Protein AF-0000000084976620 (afdb_homodimer)

Organism: Faecalibacterium duncaniae (strain DSM 17677 / JCM 31915 / A2-165) (NCBI:txid411483)

Nearest PDB structures (foldseek):
  2fge-assembly2_B  TM=4.814E-01  e=3.252E-69  Arabidopsis thaliana
  6xov-assembly1_A  TM=4.740E-01  e=4.891E-59  Homo sapiens
  3ami-assembly1_B  TM=8.037E-01  e=3.345E-18  Sphingomonas sp. A1
  4nnz-assembly2_A  TM=7.724E-01  e=8.125E-15  Pseudomonas aeruginosa PAO1
  6oft-assembly2_B  TM=6.789E-01  e=3.308E-14  Escherichia coli K-12

Foldseek 3Di:
DDQPPPPPDQPQKDWDGKDDFVLLQFIWTWIAGNFFRFIEIEAEHAFLFKKKKKKWFAFDPAQQLLVLLLQQLLQLAFDVGRHRHVVVVCVVPAQWLDFGWDFDLTMIMGMTTHSDPVSVVVVVVSVQRSLQGGCVLVDVVSSCAAQWDADPVRDIDHNLLVVVCVVCQDPVNVLVLVQQCLFAVPWSSNYNNSHDSVCNVVDDSVNSNVSSVQTSGSSRMYMYIHHHDDPSVVSVCCCPPPSVVGGYDDDHDATDDGDGNFPAEAEAERADQDFDQQFKKKKWKWWQDFLLPVLSLVLVVLLCCLQPVDCPRQLNVQLVVVVQHDHKDWDWDSLDRTTMIMIMGGRGGPVSRVCSLVSSLVSLVVQLVVNRDLVSSVVSLVVVVVCSSVVDDSDDPSRVLSSQLRSCCRNPNGSCSVSHCVVSSVVVNVCSPVCVSSVSSCVTSNTRTYMYMYGYDHDDDVPPPCPPCPPPDDDDDPDDDFVVNVDLFDAADDWDWDDALQAIEIEAEDPDKKKKKKWFWCQPPDLVLLQLLQVCQQLLLQFQFPVGGSVRLVVLCVVFWDDWGWHWDWAQFPDPPRFITIITMIMTIGDLVSLLVVQASVQRSQPGTQLADDSNLVSLLVRLVVLLVVLLVCCAAPVQVLQQLVQCLQWDVRSVSVCCRRHPVVSVVSVVCNVVSPSRVSSVSSNVSSCCGQAATHMYMYMHYHPVSVVVCSVNVNPGNSRYPHHDDRDGHDDDHDHFFAEEEAGPDQFKKKKWKFWDADALQCLLLFLCLQVPQCCVVQPVVQPFPGKTWDDDRTMIMIITHRGNAYPVSVVSVLCSLVVQLPDDADPVNLRNSLCVSSVVVNDDDDPVVVSVVVVSCVVSVPRSVNNSVSNVSNSPDDSVNSNVVSNVVNVRRVPIYMYMHHHPVNCVVVVVRGDYYYYD/DDQPPPPPDQPQKDWDGKDDFVLLQFIWTWIAGNFFRFIEIEAEDAFLFKKKKKKWFAFDPAQQLLVLLLQQLLQLAFDVGRHRHVVVVCVVPAQWLDFGWDFDLTMIMGMTTHSDPVSVVVVVVSVQRSLQGGCVLVDVVSSCAAQWDADPVRDIDHNLLVVVCVVCQDPVNVLVLVQQCLFAVPWSSNYNNSHDSVCNVVDDSVNSNVSSVQTSGSSRMYMYIHHHDDPSVVSCVCCVPPSVVGGYDPDHDATDDGDGNFPAEAEAERADQDFDQQFKKKKWKWWQDFLLPVLSLVLVVLLCCLQPVDCPRQLNVQLVVVVQHDHKDWDWDSLDRTTMIMIMGGRGGPVSRVCSLVSSLVSLVVCLVVNRDLVSSVVSLVVVVVCSSVVDDSDDPRRVLSSQLRSCCRNPNGSCSVSHCVVSSVVVNVCSPVCVSSVSSCVTSNTRTHMYMYGYDHDDDPPPDDPPCPPPDDDDDPDDDFVVNVDLFDAADDWDWDDALQAIEIEAEDPDKKKKKKWFWCQPPDLVLLQLLQVCQQLLLQFQFPVGGSVRLVVLCVVFWDDWGWHWDWDQFPDPPRFITITTMIMTIGDLVSLLVVLASVLRSQPGTQLADDSNLVSLLVRLVVLLVVLLVCCAAPVQVLQALVQCLQWDVRSVSVCCRRHPVVSVVSVVCNVVSPSRVSSVSSNVSSCCGQAATHMYMYMHYHPVSVVVCSVNVNPGSSRYPHHDDRDGHDDDHDHFFAEEEAGPDQFKKKKWKFWDADALQCLLLQLCLQVPQCCVVQPVVQPFPGKTWDDDRTMIMIITHRGNAYPVSVVSVLCSLVVQLPDDADPVNLRNSLCVSSVVVNDDDDPVVVSVVVVSCVVSVPRSVNNSVSNVSNSPDDSVNSNVVSNVVNVRRVPIYMYMHHHPVNCVVVVVSGPYYYYD

InterPro domains:
  IPR007863 Peptidase M16, C-terminal [PF05193] (203-381)
  IPR011249 Metalloenzyme, LuxS/M16 peptidase-like [SSF63411] (22-251)
  IPR011249 Metalloenzyme, LuxS/M16 peptidase-like [SSF63411] (264-456)
  IPR011249 Metalloenzyme, LuxS/M16 peptidase-like [SSF63411] (507-716)
  IPR011249 Metalloenzyme, LuxS/M16 peptidase-like [SSF63411] (732-899)
  IPR011765 Peptidase M16, N-terminal [PF00675] (61-141)
  IPR013578 Peptidase M16C associated [PF08367] (510-673)
  IPR013578 Peptidase M16C associated [SM01264] (419-673)
  IPR055130 Presequence protease, mitochondrial-type, C-terminal domain [PF22516] (767-894)

Secondary structure (DSSP, 8-state):
----------TTEEEEEEEEEGGGTEEEEEEEETTT--EEEEEE-S-SSEEEEEEEE---SSSS-HHHHHHHHTTS-BSSS--S-HHHHHHHH---SEE--EE-SSEEEEEEEES-HHHHHHHHHHHHHHHHSBGGGT-HHHHHHHT-EE-TTS-EE-HHHHHHHHHTTSHHHHHHHHHHHHH-TTSGGGS-TT--TTTGGG--HHHHHHHHHHHS-GGGEEEEEESSS-HHHHHHHHHHHTGGGS---S------PPPP-TT-EEEEEEE-SS--GGGEEEEEEEE---TT-HHHHHHHHHHHHHHHSSTTSHHHHHHHHTTSSSEEEEEEE-SSSS-EEEEEEEEE-TTTGGGHHHHHHHHHHHHHHH---HHHHHHHHHHHHHHHHH--SSS-HHHHHHHHHHHHHHHHS-TTGGG--HHHHHHHHHGGGTTHHHHHHHHHHTSPPEEEEEEEE-----TTS------------SS---GGGS-S-PPPPPPEEEEETTEEEEEE--SSSEEEEEEEE-TT--HHHHHHHHHHHHHGGG---SSS-HHHHHHHHHHH-S-EEEEEEEEE-SSTT--EEEEEEEEEEE-GGGHHHHHHHHHIIIII---SSHHHHHHHHHHHHHHHHHHHHHHHHSHHHHHHHHHHTTT-HHHHHHHHHHSHHHHHHHHHHHHH--HHHHHHHHHHHHHHHHHHS-EEEEEES-HHHHHHHHHHGGGSTT--SSPPPP--B--PPPPP--EEEE-SSS-BEEEEEEE----TTHHHHHHHIIIIIIIIIIIITT--SEEEEEE-SSEEEEEEESBS-SHHHHHHHHHHHHHHHS----HHHHHHHHHHHHHHHT----HHHHHHHHHHHHHHT--HHHHHHHHHHHHT--HHHHHHHHHHHHHHHHT-EEEEEE-HHHHHHTGGG-SEEEE-/----------TTEEEEEEEEEGGGTEEEEEEEETTT--EEEEEE-S-SSEEEEEEEE---SSSS-HHHHHHHHTTS-BSSS--S-HHHHHHHH---SEE--EE-SSEEEEEEEES-HHHHHHHHHHHHHHHHSBGGGT-HHHHHHHT-EE-TTS-EE-HHHHHHHHHTTSHHHHHHHHHHHHH-TTSGGGS-TT--TTTGGG--HHHHHHHHHHHS-GGGEEEEEESSS-HHHHHHHHHHHTGGGS---S------PPPP-TT-EEEEEEE-SS--GGGEEEEEEEE---TT-HHHHHHHHHHHHHHHSSTTSHHHHHHHHTTSSSEEEEEEE-SSSS-EEEEEEEEE-TTTGGGHHHHHHHHHHHHHHH---HHHHHHHHHHHHHHHHH--SSS-HHHHHHHHHHHHHHHHS-TTGGG--HHHHHHHHHGGGTTHHHHHHHHHHSSPPEEEEEEEE-----TTS------S-----SS---GGGS-S-PPPPPPEEEEETTEEEEEE--SSSEEEEEEEE-TT--HHHHHHHHHHHHHGGG---SSS-HHHHHHHHHHH-S-EEEEEEEEE-SSTT--EEEEEEEEEEE-GGGHHHHHHHHHIIIII---SSHHHHHHHHHHHHHHHHHHHHHHHH-HHHHHHHHHHTTT-HHHHHHHHHHSHHHHHHHHHHHHH--HHHHHHHHHHHHHHHHHHS-EEEEEES-HHHHHHHHHHGGGSTT--SSPPPP--B--PPPPP--EEEE-SSS-BEEEEEEE----TTHHHHHHHIIIIIIIIIIIITT--SEEEEEE-SSEEEEEEESBS-SHHHHHHHHHHHHHHHS----HHHHHHHHHHHHHHHT----HHHHHHHHHHHHHHT--HHHHHHHHHHHHT--HHHHHHHHHHHHHHHHT-EEEEEE-HHHHHHTGGG-SEEEE-

pLDDT: mean 88.88, std 11.01, range [23.0, 98.62]

Structure (mmCIF, N/CA/C/O backbone):
data_AF-0000000084976620-model_v1
#
loop_
_entity.id
_entity.type
_entity.pdbx_description
1 polymer 'Peptidase M16 inactive domain protein'
#
loop_
_atom_site.group_PDB
_atom_site.id
_atom_site.type_symbol
_atom_site.label_atom_id
_atom_site.label_alt_id
_atom_site.label_comp_id
_atom_site.label_asym_id
_atom_site.label_entity_id
_atom_site.label_seq_id
_atom_site.pdbx_PDB_ins_code
_atom_site.Cartn_x
_atom_site.Cartn_y
_atom_site.Cartn_z
_atom_site.occupancy
_atom_site.B_iso_or_equiv
_atom_site.auth_seq_id
_atom_site.auth_comp_id
_atom_site.auth_asym_id
_atom_site.auth_atom_id
_atom_site.pdbx_PDB_model_num
ATOM 1 N N . MET A 1 1 ? -10.656 10.008 44.938 1 23 1 MET A N 1
ATOM 2 C CA . MET A 1 1 ? -11.578 10.555 43.938 1 23 1 MET A CA 1
ATOM 3 C C . MET A 1 1 ? -12.781 9.633 43.75 1 23 1 MET A C 1
ATOM 5 O O . MET A 1 1 ? -12.617 8.469 43.375 1 23 1 MET A O 1
ATOM 9 N N . THR A 1 2 ? -13.758 9.922 44.5 1 27.75 2 THR A N 1
ATOM 10 C CA . THR A 1 2 ? -14.953 9.117 44.75 1 27.75 2 THR A CA 1
ATOM 11 C C . THR A 1 2 ? -15.742 8.922 43.469 1 27.75 2 THR A C 1
ATOM 13 O O . THR A 1 2 ? -16.109 9.891 42.812 1 27.75 2 THR A O 1
ATOM 16 N N . GLN A 1 3 ? -15.609 7.863 42.812 1 37.12 3 GLN A N 1
ATOM 17 C CA . GLN A 1 3 ? -16.406 7.355 41.719 1 37.12 3 GLN A CA 1
ATOM 18 C C . GLN A 1 3 ? -17.906 7.426 42.031 1 37.12 3 GLN A C 1
ATOM 20 O O . GLN A 1 3 ? -18.391 6.672 42.875 1 37.12 3 GLN A O 1
ATOM 25 N N . ARG A 1 4 ? -18.484 8.617 42.281 1 36.03 4 ARG A N 1
ATOM 26 C CA . ARG A 1 4 ? -19.922 8.555 42.5 1 36.03 4 ARG A CA 1
ATOM 27 C C . ARG A 1 4 ? -20.625 7.902 41.312 1 36.03 4 ARG A C 1
ATOM 29 O O . ARG A 1 4 ? -20.469 8.359 40.156 1 36.03 4 ARG A O 1
ATOM 36 N N . ARG A 1 5 ? -20.984 6.672 41.344 1 40.28 5 ARG A N 1
ATOM 37 C CA . ARG A 1 5 ? -21.828 5.883 40.438 1 40.28 5 ARG A CA 1
ATOM 38 C C . ARG A 1 5 ? -23.219 6.496 40.312 1 40.28 5 ARG A C 1
ATOM 40 O O . ARG A 1 5 ? -24.109 6.203 41.125 1 40.28 5 ARG A O 1
ATOM 47 N N . ASN A 1 6 ? -23.328 7.84 40.094 1 40.22 6 ASN A N 1
ATOM 48 C CA . ASN A 1 6 ? -24.703 8.281 39.875 1 40.22 6 ASN A CA 1
ATOM 49 C C . ASN A 1 6 ? -25.375 7.492 38.75 1 40.22 6 ASN A C 1
ATOM 51 O O . ASN A 1 6 ? -24.734 7.129 37.781 1 40.22 6 ASN A O 1
ATOM 55 N N . ASN A 1 7 ? -26.438 6.879 39 1 45.56 7 ASN A N 1
ATOM 56 C CA . ASN A 1 7 ? -27.391 5.992 38.344 1 45.56 7 ASN A CA 1
ATOM 57 C C . ASN A 1 7 ? -27.906 6.605 37.031 1 45.56 7 ASN A C 1
ATOM 59 O O . ASN A 1 7 ? -29.109 6.895 36.938 1 45.56 7 ASN A O 1
ATOM 63 N N . MET A 1 8 ? -27.281 7.559 36.531 1 58.41 8 MET A N 1
ATOM 64 C CA . MET A 1 8 ? -27.875 8.031 35.281 1 58.41 8 MET A CA 1
ATOM 65 C C . MET A 1 8 ? -27.844 6.934 34.219 1 58.41 8 MET A C 1
ATOM 67 O O . MET A 1 8 ? -26.781 6.383 33.906 1 58.41 8 MET A O 1
ATOM 71 N N . ASN A 1 9 ? -29 6.316 33.969 1 73.44 9 ASN A N 1
ATOM 72 C CA . ASN A 1 9 ? -29.203 5.23 33 1 73.44 9 ASN A CA 1
ATOM 73 C C . ASN A 1 9 ? -29.562 5.766 31.625 1 73.44 9 ASN A C 1
ATOM 75 O O . ASN A 1 9 ? -30.547 6.48 31.453 1 73.44 9 ASN A O 1
ATOM 79 N N . TYR A 1 10 ? -28.578 5.844 30.75 1 87.25 10 TYR A N 1
ATOM 80 C CA . TYR A 1 10 ? -28.844 6.117 29.344 1 87.25 10 TYR A CA 1
ATOM 81 C C . TYR A 1 10 ? -29.234 4.84 28.609 1 87.25 10 TYR A C 1
ATOM 83 O O . TYR A 1 10 ? -28.406 3.934 28.453 1 87.25 10 TYR A O 1
ATOM 91 N N . PRO A 1 11 ? -30.5 4.719 28.234 1 86.5 11 PRO A N 1
ATOM 92 C CA . PRO A 1 11 ? -30.906 3.498 27.531 1 86.5 11 PRO A CA 1
ATOM 93 C C . PRO A 1 11 ? -30.016 3.178 26.344 1 86.5 11 PRO A C 1
ATOM 95 O O . PRO A 1 11 ? -29.656 4.074 25.562 1 86.5 11 PRO A O 1
ATOM 98 N N . GLY A 1 12 ? -29.625 1.963 26.25 1 90.19 12 GLY A N 1
ATOM 99 C CA . GLY A 1 12 ? -28.812 1.505 25.141 1 90.19 12 GLY A CA 1
ATOM 100 C C . GLY A 1 12 ? -27.312 1.682 25.375 1 90.19 12 GLY A C 1
ATOM 101 O O . GLY A 1 12 ? -26.5 1.287 24.531 1 90.19 12 GLY A O 1
ATOM 102 N N . TYR A 1 13 ? -26.969 2.236 26.484 1 94.12 13 TYR A N 1
ATOM 103 C CA . TYR A 1 13 ? -25.562 2.502 26.781 1 94.12 13 TYR A CA 1
ATOM 104 C C . TYR A 1 13 ? -25.172 1.9 28.141 1 94.12 13 TYR A C 1
ATOM 106 O O . TYR A 1 13 ? -26 1.821 29.047 1 94.12 13 TYR A O 1
ATOM 114 N N . THR A 1 14 ? -23.922 1.462 28.234 1 94.06 14 THR A N 1
ATOM 115 C CA . THR A 1 14 ? -23.328 1.041 29.5 1 94.06 14 THR A CA 1
ATOM 116 C C . THR A 1 14 ? -22.375 2.111 30.031 1 94.06 14 THR A C 1
ATOM 118 O O . THR A 1 14 ? -21.484 2.58 29.312 1 94.06 14 THR A O 1
ATOM 121 N N . LEU A 1 15 ? -22.594 2.514 31.234 1 94 15 LEU A N 1
ATOM 122 C CA . LEU A 1 15 ? -21.734 3.498 31.875 1 94 15 LEU A CA 1
ATOM 123 C C . LEU A 1 15 ? -20.391 2.879 32.281 1 94 15 LEU A C 1
ATOM 125 O O . LEU A 1 15 ? -20.359 1.91 33.031 1 94 15 LEU A O 1
ATOM 129 N N . VAL A 1 16 ? -19.375 3.416 31.75 1 93.31 16 VAL A N 1
ATOM 130 C CA . VAL A 1 16 ? -18.031 2.945 32.062 1 93.31 16 VAL A CA 1
ATOM 131 C C . VAL A 1 16 ? -17.453 3.752 33.219 1 93.31 16 VAL A C 1
ATOM 133 O O . VAL A 1 16 ? -16.906 3.184 34.156 1 93.31 16 VAL A O 1
ATOM 136 N N . ARG A 1 17 ? -17.625 5.137 33.094 1 93 17 ARG A N 1
ATOM 137 C CA . ARG A 1 17 ? -17.047 6.02 34.094 1 93 17 ARG A CA 1
ATOM 138 C C . ARG A 1 17 ? -17.703 7.395 34.062 1 93 17 ARG A C 1
ATOM 140 O O . ARG A 1 17 ? -18 7.922 32.969 1 93 17 ARG A O 1
ATOM 147 N N . ARG A 1 18 ? -18 7.957 35.156 1 94.19 18 ARG A N 1
ATOM 148 C CA . ARG A 1 18 ? -18.453 9.336 35.312 1 94.19 18 ARG A CA 1
ATOM 149 C C . ARG A 1 18 ? -17.641 10.062 36.375 1 94.19 18 ARG A C 1
ATOM 151 O O . ARG A 1 18 ? -17.484 9.57 37.5 1 94.19 18 ARG A O 1
ATOM 158 N N . GLU A 1 19 ? -17.078 11.188 36.062 1 94.12 19 GLU A N 1
ATOM 159 C CA . GLU A 1 19 ? -16.188 11.875 37 1 94.12 19 GLU A CA 1
ATOM 160 C C . GLU A 1 19 ? -16.25 13.391 36.812 1 94.12 19 GLU A C 1
ATOM 162 O O . GLU A 1 19 ? -16.5 13.867 35.688 1 94.12 19 GLU A O 1
ATOM 167 N N . ASP A 1 20 ? -15.969 14.047 37.875 1 92.56 20 ASP A N 1
ATOM 168 C CA . ASP A 1 20 ? -15.797 15.5 37.812 1 92.56 20 ASP A CA 1
ATOM 169 C C . ASP A 1 20 ? -14.477 15.867 37.125 1 92.56 20 ASP A C 1
ATOM 171 O O . ASP A 1 20 ? -13.469 15.18 37.312 1 92.56 20 ASP A O 1
ATOM 175 N N . CYS A 1 21 ? -14.594 16.875 36.312 1 90.56 21 CYS A N 1
ATOM 176 C CA . CYS A 1 21 ? -13.398 17.391 35.656 1 90.56 21 CYS A CA 1
ATOM 177 C C . CYS A 1 21 ? -13.297 18.906 35.781 1 90.56 21 CYS A C 1
ATOM 179 O O . CYS A 1 21 ? -13.805 19.641 34.938 1 90.56 21 CYS A O 1
ATOM 181 N N . PRO A 1 22 ? -12.586 19.359 36.812 1 85.5 22 PRO A N 1
ATOM 182 C CA . PRO A 1 22 ? -12.461 20.797 37.031 1 85.5 22 PRO A CA 1
ATOM 183 C C . PRO A 1 22 ? -11.852 21.547 35.844 1 85.5 22 PRO A C 1
ATOM 185 O O . PRO A 1 22 ? -12.219 22.688 35.562 1 85.5 22 PRO A O 1
ATOM 188 N N . GLU A 1 23 ? -10.953 20.906 35.156 1 84.56 23 GLU A N 1
ATOM 189 C CA . GLU A 1 23 ? -10.305 21.516 34 1 84.56 23 GLU A CA 1
ATOM 190 C C . GLU A 1 23 ? -11.32 21.906 32.906 1 84.56 23 GLU A C 1
ATOM 192 O O . GLU A 1 23 ? -11.141 22.891 32.219 1 84.56 23 GLU A O 1
ATOM 197 N N . GLN A 1 24 ? -12.406 21.094 32.875 1 87.44 24 GLN A N 1
ATOM 198 C CA . GLN A 1 24 ? -13.453 21.328 31.875 1 87.44 24 GLN A CA 1
ATOM 199 C C . GLN A 1 24 ? -14.625 22.094 32.469 1 87.44 24 GLN A C 1
ATOM 201 O O . GLN A 1 24 ? -15.641 22.297 31.828 1 87.44 24 GLN A O 1
ATOM 206 N N . HIS A 1 25 ? -14.484 22.453 33.781 1 87.25 25 HIS A N 1
ATOM 207 C CA . HIS A 1 25 ? -15.555 23.109 34.5 1 87.25 25 HIS A CA 1
ATOM 208 C C . HIS A 1 25 ? -16.859 22.344 34.375 1 87.25 25 HIS A C 1
ATOM 210 O O . HIS A 1 25 ? -17.906 22.938 34.094 1 87.25 25 HIS A O 1
ATOM 216 N N . GLY A 1 26 ? -16.688 21.078 34.406 1 92.94 26 GLY A N 1
ATOM 217 C CA . GLY A 1 26 ? -17.875 20.25 34.219 1 92.94 26 GLY A CA 1
ATOM 218 C C . GLY A 1 26 ? -17.656 18.797 34.594 1 92.94 26 GLY A C 1
ATOM 219 O O . GLY A 1 26 ? -16.906 18.484 35.5 1 92.94 26 GLY A O 1
ATOM 220 N N . VAL A 1 27 ? -18.484 17.906 33.875 1 95.62 27 VAL A N 1
ATOM 221 C CA . VAL A 1 27 ? -18.484 16.484 34.188 1 95.62 27 VAL A CA 1
ATOM 222 C C . VAL A 1 27 ? -18.203 15.68 32.906 1 95.62 27 VAL A C 1
ATOM 224 O O . VAL A 1 27 ? -18.703 15.992 31.844 1 95.62 27 VAL A O 1
ATOM 227 N N . LEU A 1 28 ? -17.328 14.68 33.062 1 96.81 28 LEU A N 1
ATOM 228 C CA . LEU A 1 28 ? -17.047 13.734 31.984 1 96.81 28 LEU A CA 1
ATOM 229 C C . LEU A 1 28 ? -17.781 12.414 32.219 1 96.81 28 LEU A C 1
ATOM 231 O O . LEU A 1 28 ? -17.797 11.891 33.344 1 96.81 28 LEU A O 1
ATOM 235 N N . THR A 1 29 ? -18.469 11.898 31.234 1 97.06 29 THR A N 1
ATOM 236 C CA . THR A 1 29 ? -19.094 10.586 31.266 1 97.06 29 THR A CA 1
ATOM 237 C C . THR A 1 29 ? -18.641 9.734 30.078 1 97.06 29 THR A C 1
ATOM 239 O O . THR A 1 29 ? -18.734 10.156 28.922 1 97.06 29 THR A O 1
ATOM 242 N N . VAL A 1 30 ? -18.047 8.586 30.344 1 97.19 30 VAL A N 1
ATOM 243 C CA . VAL A 1 30 ? -17.641 7.641 29.297 1 97.19 30 VAL A CA 1
ATOM 244 C C . VAL A 1 30 ? -18.672 6.512 29.203 1 97.19 30 VAL A C 1
ATOM 246 O O . VAL A 1 30 ? -18.984 5.867 30.203 1 97.19 30 VAL A O 1
ATOM 249 N N . LEU A 1 31 ? -19.188 6.305 27.984 1 97 31 LEU A N 1
ATOM 250 C CA . LEU A 1 31 ? -20.203 5.289 27.734 1 97 31 LEU A CA 1
ATOM 251 C C . LEU A 1 31 ? -19.766 4.34 26.625 1 97 31 LEU A C 1
ATOM 253 O O . LEU A 1 31 ? -18.953 4.707 25.766 1 97 31 LEU A O 1
ATOM 257 N N . ASN A 1 32 ? -20.219 3.131 26.688 1 94.12 32 ASN A N 1
ATOM 258 C CA . ASN A 1 32 ? -20.156 2.191 25.578 1 94.12 32 ASN A CA 1
ATOM 259 C C . ASN A 1 32 ? -21.547 1.835 25.062 1 94.12 32 ASN A C 1
ATOM 261 O O . ASN A 1 32 ? -22.438 1.504 25.859 1 94.12 32 ASN A O 1
ATOM 265 N N . HIS A 1 33 ? -21.75 2.039 23.797 1 93.44 33 HIS A N 1
ATOM 266 C CA . HIS A 1 33 ? -23.031 1.645 23.234 1 93.44 33 HIS A CA 1
ATOM 267 C C . HIS A 1 33 ? -23.172 0.127 23.203 1 93.44 33 HIS A C 1
ATOM 269 O O . HIS A 1 33 ? -22.266 -0.579 22.766 1 93.44 33 HIS A O 1
ATOM 275 N N . ASP A 1 34 ? -24.203 -0.382 23.562 1 89 34 ASP A N 1
ATOM 276 C CA . ASP A 1 34 ? -24.375 -1.803 23.859 1 89 34 ASP A CA 1
ATOM 277 C C . ASP A 1 34 ? -24.344 -2.633 22.578 1 89 34 ASP A C 1
ATOM 279 O O . ASP A 1 34 ? -23.766 -3.725 22.547 1 89 34 ASP A O 1
ATOM 283 N N . VAL A 1 35 ? -24.922 -2.176 21.547 1 82.62 35 VAL A N 1
ATOM 284 C CA . VAL A 1 35 ? -25.078 -2.953 20.328 1 82.62 35 VAL A CA 1
ATOM 285 C C . VAL A 1 35 ? -23.844 -2.773 19.438 1 82.62 35 VAL A C 1
ATOM 287 O O . VAL A 1 35 ? -23.25 -3.754 18.984 1 82.62 35 VAL A O 1
ATOM 290 N N . SER A 1 36 ? -23.375 -1.615 19.203 1 87.25 36 SER A N 1
ATOM 291 C CA . SER A 1 36 ? -22.359 -1.312 18.219 1 87.25 36 SER A CA 1
ATOM 292 C C . SER A 1 36 ? -20.953 -1.394 18.812 1 87.25 36 SER A C 1
ATOM 294 O O . SER A 1 36 ? -19.969 -1.529 18.094 1 87.25 36 SER A O 1
ATOM 296 N N . GLY A 1 37 ? -20.875 -1.191 20.156 1 88.56 37 GLY A N 1
ATOM 297 C CA . GLY A 1 37 ? -19.578 -1.158 20.797 1 88.56 37 GLY A CA 1
ATOM 298 C C . GLY A 1 37 ? -18.891 0.193 20.703 1 88.56 37 GLY A C 1
ATOM 299 O O . GLY A 1 37 ? -17.781 0.373 21.203 1 88.56 37 GLY A O 1
ATOM 300 N N . ALA A 1 38 ? -19.531 1.202 20.188 1 93.69 38 ALA A N 1
ATOM 301 C CA . ALA A 1 38 ? -18.953 2.537 20.047 1 93.69 38 ALA A CA 1
ATOM 302 C C . ALA A 1 38 ? -18.703 3.164 21.422 1 93.69 38 ALA A C 1
ATOM 304 O O . ALA A 1 38 ? -19.516 3.018 22.328 1 93.69 38 ALA A O 1
ATOM 305 N N . THR A 1 39 ? -17.562 3.764 21.547 1 96.31 39 THR A N 1
ATOM 306 C CA . THR A 1 39 ? -17.25 4.535 22.75 1 96.31 39 THR A CA 1
ATOM 307 C C . THR A 1 39 ? -17.766 5.969 22.625 1 96.31 39 THR A C 1
ATOM 309 O O . THR A 1 39 ? -17.594 6.602 21.578 1 96.31 39 THR A O 1
ATOM 312 N N . VAL A 1 40 ? -18.453 6.469 23.656 1 97.88 40 VAL A N 1
ATOM 313 C CA . VAL A 1 40 ? -19 7.824 23.641 1 97.88 40 VAL A CA 1
ATOM 314 C C . VAL A 1 40 ? -18.516 8.586 24.875 1 97.88 40 VAL A C 1
ATOM 316 O O . VAL A 1 40 ? -18.625 8.094 26 1 97.88 40 VAL A O 1
ATOM 319 N N . LEU A 1 41 ? -17.922 9.742 24.641 1 98.5 41 LEU A N 1
ATOM 320 C CA . LEU A 1 41 ? -17.531 10.641 25.719 1 98.5 41 LEU A CA 1
ATOM 321 C C . LEU A 1 41 ? -18.453 11.852 25.781 1 98.5 41 LEU A C 1
ATOM 323 O O . LEU A 1 41 ? -18.641 12.547 24.781 1 98.5 41 LEU A O 1
ATOM 327 N N . LEU A 1 42 ? -19.031 12.07 26.922 1 98.19 42 LEU A N 1
ATOM 328 C CA . LEU A 1 42 ? -19.797 13.281 27.203 1 98.19 42 LEU A CA 1
ATOM 329 C C . LEU A 1 42 ? -18.984 14.266 28.031 1 98.19 42 LEU A C 1
ATOM 331 O O . LEU A 1 42 ? -18.484 13.914 29.094 1 98.19 42 LEU A O 1
ATOM 335 N N . VAL A 1 43 ? -18.797 15.43 27.5 1 97.88 43 VAL A N 1
ATOM 336 C CA . VAL A 1 43 ? -18.219 16.547 28.234 1 97.88 43 VAL A CA 1
ATOM 337 C C . VAL A 1 43 ? -19.281 17.594 28.547 1 97.88 43 VAL A C 1
ATOM 339 O O . VAL A 1 43 ? -19.516 18.5 27.75 1 97.88 43 VAL A O 1
ATOM 342 N N . GLU A 1 44 ? -19.844 17.5 29.703 1 96.62 44 GLU A N 1
ATOM 343 C CA . GLU A 1 44 ? -20.938 18.375 30.094 1 96.62 44 GLU A CA 1
ATOM 344 C C . GLU A 1 44 ? -20.422 19.609 30.828 1 96.62 44 GLU A C 1
ATOM 346 O O . GLU A 1 44 ? -19.781 19.5 31.875 1 96.62 44 GLU A O 1
ATOM 351 N N . ASN A 1 45 ? -20.625 20.797 30.297 1 95.31 45 ASN A N 1
ATOM 352 C CA . ASN A 1 45 ? -20.281 22.062 30.906 1 95.31 45 ASN A CA 1
ATOM 353 C C . ASN A 1 45 ? -21.203 23.188 30.422 1 95.31 45 ASN A C 1
ATOM 355 O O . ASN A 1 45 ? -22.266 22.922 29.844 1 95.31 45 ASN A O 1
ATOM 359 N N . GLU A 1 46 ? -20.891 24.469 30.641 1 91.88 46 GLU A N 1
ATOM 360 C CA . GLU A 1 46 ? -21.828 25.562 30.375 1 91.88 46 GLU A CA 1
ATOM 361 C C . GLU A 1 46 ? -21.484 26.266 29.062 1 91.88 46 GLU A C 1
ATOM 363 O O . GLU A 1 46 ? -22.047 27.312 28.766 1 91.88 46 GLU A O 1
ATOM 368 N N . ASP A 1 47 ? -20.609 25.672 28.297 1 91.69 47 ASP A N 1
ATOM 369 C CA . ASP A 1 47 ? -20.234 26.281 27.016 1 91.69 47 ASP A CA 1
ATOM 370 C C . ASP A 1 47 ? -21.375 26.188 26.016 1 91.69 47 ASP A C 1
ATOM 372 O O . ASP A 1 47 ? -21.891 25.109 25.734 1 91.69 47 ASP A O 1
ATOM 376 N N . THR A 1 48 ? -21.766 27.344 25.453 1 90.5 48 THR A N 1
ATOM 377 C CA . THR A 1 48 ? -22.891 27.375 24.531 1 90.5 48 THR A CA 1
ATOM 378 C C . THR A 1 48 ? -22.438 27.062 23.109 1 90.5 48 THR A C 1
ATOM 380 O O . THR A 1 48 ? -23.266 26.781 22.234 1 90.5 48 THR A O 1
ATOM 383 N N . ASN A 1 49 ? -21.125 27.219 22.859 1 93.12 49 ASN A N 1
ATOM 384 C CA . ASN A 1 49 ? -20.594 26.734 21.594 1 93.12 49 ASN A CA 1
ATOM 385 C C . ASN A 1 49 ? -20.422 25.219 21.609 1 93.12 49 ASN A C 1
ATOM 387 O O . ASN A 1 49 ? -19.312 24.703 21.719 1 93.12 49 ASN A O 1
ATOM 391 N N . LYS A 1 50 ? -21.516 24.516 21.406 1 96.06 50 LYS A N 1
ATOM 392 C CA . LYS A 1 50 ? -21.578 23.047 21.469 1 96.06 50 LYS A CA 1
ATOM 393 C C . LYS A 1 50 ? -20.734 22.406 20.391 1 96.06 50 LYS A C 1
ATOM 395 O O . LYS A 1 50 ? -20.531 23 19.328 1 96.06 50 LYS A O 1
ATOM 400 N N . ALA A 1 51 ? -20.25 21.25 20.703 1 97.44 51 ALA A N 1
ATOM 401 C CA . ALA A 1 51 ? -19.406 20.594 19.719 1 97.44 51 ALA A CA 1
ATOM 402 C C . ALA A 1 51 ? -19.672 19.094 19.656 1 97.44 51 ALA A C 1
ATOM 404 O O . ALA A 1 51 ? -20.188 18.516 20.625 1 97.44 51 ALA A O 1
ATOM 405 N N . PHE A 1 52 ? -19.453 18.531 18.5 1 97.81 52 PHE A N 1
ATOM 406 C CA . PHE A 1 52 ? -19.531 17.109 18.188 1 97.81 52 PHE A CA 1
ATOM 407 C C . PHE A 1 52 ? -18.25 16.641 17.484 1 97.81 52 PHE A C 1
ATOM 409 O O . PHE A 1 52 ? -17.625 17.406 16.766 1 97.81 52 PHE A O 1
ATOM 416 N N . GLY A 1 53 ? -17.859 15.414 17.781 1 98.25 53 GLY A N 1
ATOM 417 C CA . GLY A 1 53 ? -16.797 14.797 17 1 98.25 53 GLY A CA 1
ATOM 418 C C . GLY A 1 53 ? -16.891 13.281 16.938 1 98.25 53 GLY A C 1
ATOM 419 O O . GLY A 1 53 ? -17.266 12.641 17.922 1 98.25 53 GLY A O 1
ATOM 420 N N . ILE A 1 54 ? -16.609 12.711 15.812 1 98.19 54 ILE A N 1
ATOM 421 C CA . ILE A 1 54 ? -16.453 11.266 15.664 1 98.19 54 ILE A CA 1
ATOM 422 C C . ILE A 1 54 ? -15.094 10.953 15.039 1 98.19 54 ILE A C 1
ATOM 424 O O . ILE A 1 54 ? -14.734 11.516 14.008 1 98.19 54 ILE A O 1
ATOM 428 N N . GLY A 1 55 ? -14.32 10.156 15.734 1 97.94 55 GLY A N 1
ATOM 429 C CA . GLY A 1 55 ? -13.008 9.75 15.266 1 97.94 55 GLY A CA 1
ATOM 430 C C . GLY A 1 55 ? -12.898 8.266 15.008 1 97.94 55 GLY A C 1
ATOM 431 O O . GLY A 1 55 ? -13.461 7.457 15.758 1 97.94 55 GLY A O 1
ATOM 432 N N . PHE A 1 56 ? -12.211 7.879 13.906 1 97.12 56 PHE A N 1
ATOM 433 C CA . PHE A 1 56 ? -11.953 6.492 13.539 1 97.12 56 PHE A CA 1
ATOM 434 C C . PHE A 1 56 ? -10.461 6.18 13.602 1 97.12 56 PHE A C 1
ATOM 436 O O . PHE A 1 56 ? -9.633 7.023 13.25 1 97.12 56 PHE A O 1
ATOM 443 N N . GLY A 1 57 ? -10.164 5.004 14.109 1 95.31 57 GLY A N 1
ATOM 444 C CA . GLY A 1 57 ? -8.805 4.535 13.891 1 95.31 57 GLY A CA 1
ATOM 445 C C . GLY A 1 57 ? -8.508 4.203 12.445 1 95.31 57 GLY A C 1
ATOM 446 O O . GLY A 1 57 ? -9.133 3.311 11.867 1 95.31 57 GLY A O 1
ATOM 447 N N . THR A 1 58 ? -7.621 4.93 11.789 1 94.75 58 THR A N 1
ATOM 448 C CA . THR A 1 58 ? -7.254 4.766 10.391 1 94.75 58 THR A CA 1
ATOM 449 C C . THR A 1 58 ? -5.742 4.609 10.242 1 94.75 58 THR A C 1
ATOM 451 O O . THR A 1 58 ? -4.984 5.531 10.555 1 94.75 58 THR A O 1
ATOM 454 N N . PHE A 1 59 ? -5.277 3.461 9.719 1 89.62 59 PHE A N 1
ATOM 455 C CA . PHE A 1 59 ? -3.865 3.1 9.672 1 89.62 59 PHE A CA 1
ATOM 456 C C . PHE A 1 59 ? -3.426 2.826 8.242 1 89.62 59 PHE A C 1
ATOM 458 O O . PHE A 1 59 ? -3.646 1.733 7.715 1 89.62 59 PHE A O 1
ATOM 465 N N . PRO A 1 60 ? -2.695 3.822 7.66 1 86.62 60 PRO A N 1
ATOM 466 C CA . PRO A 1 60 ? -2.266 3.59 6.277 1 86.62 60 PRO A CA 1
ATOM 467 C C . PRO A 1 60 ? -1.339 2.383 6.145 1 86.62 60 PRO A C 1
ATOM 469 O O . PRO A 1 60 ? -0.497 2.146 7.016 1 86.62 60 PRO A O 1
ATOM 472 N N . SER A 1 61 ? -1.521 1.658 5.109 1 74.69 61 SER A N 1
ATOM 473 C CA . SER A 1 61 ? -0.649 0.534 4.785 1 74.69 61 SER A CA 1
ATOM 474 C C . SER A 1 61 ? 0.207 0.833 3.559 1 74.69 61 SER A C 1
ATOM 476 O O . SER A 1 61 ? 1.056 0.025 3.176 1 74.69 61 SER A O 1
ATOM 478 N N . ASP A 1 62 ? -0.047 1.98 2.955 1 73.56 62 ASP A N 1
ATOM 479 C CA . ASP A 1 62 ? 0.715 2.479 1.813 1 73.56 62 ASP A CA 1
ATOM 480 C C . ASP A 1 62 ? 0.61 3.998 1.702 1 73.56 62 ASP A C 1
ATOM 482 O O . ASP A 1 62 ? 0.11 4.66 2.615 1 73.56 62 ASP A O 1
ATOM 486 N N . ASP A 1 63 ? 1.131 4.562 0.641 1 81.62 63 ASP A N 1
ATOM 487 C CA . ASP A 1 63 ? 1.233 6.012 0.512 1 81.62 63 ASP A CA 1
ATOM 488 C C . ASP A 1 63 ? 0.101 6.566 -0.349 1 81.62 63 ASP A C 1
ATOM 490 O O . ASP A 1 63 ? 0.177 7.699 -0.827 1 81.62 63 ASP A O 1
ATOM 494 N N . THR A 1 64 ? -1.007 5.855 -0.527 1 82.81 64 THR A N 1
ATOM 495 C CA . THR A 1 64 ? -2.041 6.281 -1.463 1 82.81 64 THR A CA 1
ATOM 496 C C . THR A 1 64 ? -2.914 7.371 -0.848 1 82.81 64 THR A C 1
ATOM 498 O O . THR A 1 64 ? -3.666 8.047 -1.555 1 82.81 64 THR A O 1
ATOM 501 N N . GLY A 1 65 ? -2.857 7.441 0.482 1 92.94 65 GLY A N 1
ATOM 502 C CA . GLY A 1 65 ? -3.688 8.445 1.129 1 92.94 65 GLY A CA 1
ATOM 503 C C . GLY A 1 65 ? -5.156 8.078 1.16 1 92.94 65 GLY A C 1
ATOM 504 O O . GLY A 1 65 ? -6.023 8.953 1.142 1 92.94 65 GLY A O 1
ATOM 505 N N . VAL A 1 66 ? -5.434 6.816 1.212 1 91.38 66 VAL A N 1
ATOM 506 C CA . VAL A 1 66 ? -6.801 6.32 1.129 1 91.38 66 VAL A CA 1
ATOM 507 C C . VAL A 1 66 ? -7.652 6.973 2.217 1 91.38 66 VAL A C 1
ATOM 509 O O . VAL A 1 66 ? -8.812 7.312 1.982 1 91.38 66 VAL A O 1
ATOM 512 N N . PHE A 1 67 ? -7.148 7.207 3.367 1 95.62 67 PHE A N 1
ATOM 513 C CA . PHE A 1 67 ? -7.945 7.754 4.461 1 95.62 67 PHE A CA 1
ATOM 514 C C . PHE A 1 67 ? -8.203 9.242 4.258 1 95.62 67 PHE A C 1
ATOM 516 O O . PHE A 1 67 ? -9.258 9.75 4.641 1 95.62 67 PHE A O 1
ATOM 523 N N . HIS A 1 68 ? -7.211 9.914 3.674 1 96.19 68 HIS A N 1
ATOM 524 C CA . HIS A 1 68 ? -7.438 11.305 3.295 1 96.19 68 HIS A CA 1
ATOM 525 C C . HIS A 1 68 ? -8.508 11.414 2.215 1 96.19 68 HIS A C 1
ATOM 527 O O . HIS A 1 68 ? -9.375 12.289 2.281 1 96.19 68 HIS A O 1
ATOM 533 N N . ILE A 1 69 ? -8.438 10.555 1.285 1 95.25 69 ILE A N 1
ATOM 534 C CA . ILE A 1 69 ? -9.453 10.523 0.236 1 95.25 69 ILE A CA 1
ATOM 535 C C . ILE A 1 69 ? -10.812 10.188 0.843 1 95.25 69 ILE A C 1
ATOM 537 O O . ILE A 1 69 ? -11.828 10.789 0.476 1 95.25 69 ILE A O 1
ATOM 541 N N . LEU A 1 70 ? -10.836 9.242 1.742 1 95.81 70 LEU A N 1
ATOM 542 C CA . LEU A 1 70 ? -12.078 8.906 2.438 1 95.81 70 LEU A CA 1
ATOM 543 C C . LEU A 1 70 ? -12.609 10.102 3.211 1 95.81 70 LEU A C 1
ATOM 545 O O . LEU A 1 70 ? -13.82 10.352 3.227 1 95.81 70 LEU A O 1
ATOM 549 N N . GLU A 1 71 ? -11.719 10.828 3.879 1 95.88 71 GLU A N 1
ATOM 550 C CA . GLU A 1 71 ? -12.125 12.008 4.633 1 95.88 71 GLU A CA 1
ATOM 551 C C . GLU A 1 71 ? -12.914 12.977 3.756 1 95.88 71 GLU A C 1
ATOM 553 O O . GLU A 1 71 ? -13.93 13.523 4.188 1 95.88 71 GLU A O 1
ATOM 558 N N . HIS A 1 72 ? -12.453 13.141 2.576 1 91.44 72 HIS A N 1
ATOM 559 C CA . HIS A 1 72 ? -13.125 14.031 1.635 1 91.44 72 HIS A CA 1
ATOM 560 C C . HIS A 1 72 ? -14.398 13.391 1.092 1 91.44 72 HIS A C 1
ATOM 562 O O . HIS A 1 72 ? -15.453 14.023 1.074 1 91.44 72 HIS A O 1
ATOM 568 N N . SER A 1 73 ? -14.305 12.148 0.658 1 93.44 73 SER A N 1
ATOM 569 C CA . SER A 1 73 ? -15.328 11.523 -0.171 1 93.44 73 SER A CA 1
ATOM 570 C C . SER A 1 73 ? -16.578 11.188 0.648 1 93.44 73 SER A C 1
ATOM 572 O O . SER A 1 73 ? -17.688 11.234 0.136 1 93.44 73 SER A O 1
ATOM 574 N N . VAL A 1 74 ? -16.406 10.844 1.894 1 94.12 74 VAL A N 1
ATOM 575 C CA . VAL A 1 74 ? -17.594 10.484 2.68 1 94.12 74 VAL A CA 1
ATOM 576 C C . VAL A 1 74 ? -18.453 11.719 2.895 1 94.12 74 VAL A C 1
ATOM 578 O O . VAL A 1 74 ? -19.656 11.602 3.141 1 94.12 74 VAL A O 1
ATOM 581 N N . LEU A 1 75 ? -17.844 12.883 2.76 1 91.38 75 LEU A N 1
ATOM 582 C CA . LEU A 1 75 ? -18.578 14.125 2.969 1 91.38 75 LEU A CA 1
ATOM 583 C C . LEU A 1 75 ? -19.188 14.617 1.663 1 91.38 75 LEU A C 1
ATOM 585 O O . LEU A 1 75 ? -19.812 15.68 1.632 1 91.38 75 LEU A O 1
ATOM 589 N N . ALA A 1 76 ? -19 13.836 0.583 1 86.06 76 ALA A N 1
ATOM 590 C CA . ALA A 1 76 ? -19.516 14.219 -0.724 1 86.06 76 ALA A CA 1
ATOM 591 C C . ALA A 1 76 ? -20.875 13.578 -0.981 1 86.06 76 ALA A C 1
ATOM 593 O O . ALA A 1 76 ? -21.109 13.008 -2.049 1 86.06 76 ALA A O 1
ATOM 594 N N . GLY A 1 77 ? -21.734 13.539 0.038 1 85.44 77 GLY A N 1
ATOM 595 C CA . GLY A 1 77 ? -23.078 13.016 -0.082 1 85.44 77 GLY A CA 1
ATOM 596 C C . GLY A 1 77 ? -23.266 11.688 0.632 1 85.44 77 GLY A C 1
ATOM 597 O O . GLY A 1 77 ? -22.328 10.906 0.75 1 85.44 77 GLY A O 1
ATOM 598 N N . SER A 1 78 ? -24.453 11.43 1.077 1 86.88 78 SER A N 1
ATOM 599 C CA . SER A 1 78 ? -24.812 10.211 1.794 1 86.88 78 SER A CA 1
ATOM 600 C C . SER A 1 78 ? -26.203 9.734 1.422 1 86.88 78 SER A C 1
ATOM 602 O O . SER A 1 78 ? -26.906 10.391 0.648 1 86.88 78 SER A O 1
ATOM 604 N N . GLU A 1 79 ? -26.609 8.68 1.919 1 80.25 79 GLU A N 1
ATOM 605 C CA . GLU A 1 79 ? -27.906 8.078 1.603 1 80.25 79 GLU A CA 1
ATOM 606 C C . GLU A 1 79 ? -29.047 9.016 1.978 1 80.25 79 GLU A C 1
ATOM 608 O O . GLU A 1 79 ? -29.984 9.195 1.199 1 80.25 79 GLU A O 1
ATOM 613 N N . LYS A 1 80 ? -28.984 9.555 3.125 1 81.38 80 LYS A N 1
ATOM 614 C CA . LYS A 1 80 ? -30.047 10.453 3.604 1 81.38 80 LYS A CA 1
ATOM 615 C C . LYS A 1 80 ? -29.922 11.82 2.947 1 81.38 80 LYS A C 1
ATOM 617 O O . LYS A 1 80 ? -30.938 12.484 2.707 1 81.38 80 LYS A O 1
ATOM 622 N N . TYR A 1 81 ? -28.734 12.18 2.676 1 84.62 81 TYR A N 1
ATOM 623 C CA . TYR A 1 81 ? -28.453 13.477 2.064 1 84.62 81 TYR A CA 1
ATOM 624 C C . TYR A 1 81 ? -27.703 13.312 0.747 1 84.62 81 TYR A C 1
ATOM 626 O O . TYR A 1 81 ? -26.516 13.633 0.652 1 84.62 81 TYR A O 1
ATOM 634 N N . PRO A 1 82 ? -28.359 12.883 -0.269 1 80 82 PRO A N 1
ATOM 635 C CA . PRO A 1 82 ? -27.734 12.492 -1.538 1 80 82 PRO A CA 1
ATOM 636 C C . PRO A 1 82 ? -27.484 13.688 -2.457 1 80 82 PRO A C 1
ATOM 638 O O . PRO A 1 82 ? -27.906 13.68 -3.615 1 80 82 PRO A O 1
ATOM 641 N N . VAL A 1 83 ? -26.797 14.648 -1.883 1 75.31 83 VAL A N 1
ATOM 642 C CA . VAL A 1 83 ? -26.422 15.82 -2.662 1 75.31 83 VAL A CA 1
ATOM 643 C C . VAL A 1 83 ? -24.922 15.789 -2.938 1 75.31 83 VAL A C 1
ATOM 645 O O . VAL A 1 83 ? -24.172 15.078 -2.262 1 75.31 83 VAL A O 1
ATOM 648 N N . THR A 1 84 ? -24.516 16.438 -3.949 1 69.31 84 THR A N 1
ATOM 649 C CA . THR A 1 84 ? -23.141 16.359 -4.438 1 69.31 84 THR A CA 1
ATOM 650 C C . THR A 1 84 ? -22.172 16.906 -3.393 1 69.31 84 THR A C 1
ATOM 652 O O . THR A 1 84 ? -21.062 16.375 -3.23 1 69.31 84 THR A O 1
ATOM 655 N N . SER A 1 85 ? -22.594 18.016 -2.732 1 75.5 85 SER A N 1
ATOM 656 C CA . SER A 1 85 ? -21.656 18.625 -1.787 1 75.5 85 SER A CA 1
ATOM 657 C C . SER A 1 85 ? -22.391 19.109 -0.531 1 75.5 85 SER A C 1
ATOM 659 O O . SER A 1 85 ? -22.484 20.312 -0.277 1 75.5 85 SER A O 1
ATOM 661 N N . PRO A 1 86 ? -22.797 18.109 0.224 1 79.62 86 PRO A N 1
ATOM 662 C CA . PRO A 1 86 ? -23.484 18.516 1.446 1 79.62 86 PRO A CA 1
ATOM 663 C C . PRO A 1 86 ? -22.656 19.438 2.33 1 79.62 86 PRO A C 1
ATOM 665 O O . PRO A 1 86 ? -23.188 20.359 2.945 1 79.62 86 PRO A O 1
ATOM 668 N N . PHE A 1 87 ? -21.422 19.25 2.375 1 78 87 PHE A N 1
ATOM 669 C CA . PHE A 1 87 ? -20.531 20.062 3.199 1 78 87 PHE A CA 1
ATOM 670 C C . PHE A 1 87 ? -20.531 21.5 2.719 1 78 87 PHE A C 1
ATOM 672 O O . PHE A 1 87 ? -20.516 22.438 3.531 1 78 87 PHE A O 1
ATOM 679 N N . LEU A 1 88 ? -20.547 21.609 1.466 1 74.19 88 LEU A N 1
ATOM 680 C CA . LEU A 1 88 ? -20.609 22.953 0.892 1 74.19 88 LEU A CA 1
ATOM 681 C C . LEU A 1 88 ? -21.922 23.641 1.247 1 74.19 88 LEU A C 1
ATOM 683 O O . LEU A 1 88 ? -21.938 24.828 1.548 1 74.19 88 LEU A O 1
ATOM 687 N N . GLN A 1 89 ? -22.922 22.859 1.194 1 78.62 89 GLN A N 1
ATOM 688 C CA . GLN A 1 89 ? -24.219 23.422 1.53 1 78.62 89 GLN A CA 1
ATOM 689 C C . GLN A 1 89 ? -24.281 23.844 2.996 1 78.62 89 GLN A C 1
ATOM 691 O O . GLN A 1 89 ? -24.922 24.828 3.338 1 78.62 89 GLN A O 1
ATOM 696 N N . LEU A 1 90 ? -23.625 23.062 3.803 1 82.62 90 LEU A N 1
ATOM 697 C CA . LEU A 1 90 ? -23.562 23.422 5.219 1 82.62 90 LEU A CA 1
ATOM 698 C C . LEU A 1 90 ? -22.75 24.688 5.43 1 82.62 90 LEU A C 1
ATOM 700 O O . LEU A 1 90 ? -23.094 25.516 6.277 1 82.62 90 LEU A O 1
ATOM 704 N N . LEU A 1 91 ? -21.719 24.812 4.738 1 75.62 91 LEU A N 1
ATOM 705 C CA . LEU A 1 91 ? -20.891 26 4.852 1 75.62 91 LEU A CA 1
ATOM 706 C C . LEU A 1 91 ? -21.688 27.25 4.469 1 75.62 91 LEU A C 1
ATOM 708 O O . LEU A 1 91 ? -21.453 28.328 5.023 1 75.62 91 LEU A O 1
ATOM 712 N N . LYS A 1 92 ? -22.688 27 3.605 1 76.56 92 LYS A N 1
ATOM 713 C CA . LYS A 1 92 ? -23.516 28.094 3.129 1 76.56 92 LYS A CA 1
ATOM 714 C C . LYS A 1 92 ? -24.562 28.484 4.172 1 76.56 92 LYS A C 1
ATOM 716 O O . LYS A 1 92 ? -24.859 29.656 4.367 1 76.56 92 LYS A O 1
ATOM 721 N N . SER A 1 93 ? -25.047 27.469 4.863 1 78.75 93 SER A N 1
ATOM 722 C CA . SER A 1 93 ? -26.297 27.703 5.57 1 78.75 93 SER A CA 1
ATOM 723 C C . SER A 1 93 ? -26.141 27.453 7.066 1 78.75 93 SER A C 1
ATOM 725 O O . SER A 1 93 ? -27.062 27.75 7.844 1 78.75 93 SER A O 1
ATOM 727 N N . SER A 1 94 ? -25.016 26.984 7.52 1 82.12 94 SER A N 1
ATOM 728 C CA . SER A 1 94 ? -24.844 26.594 8.914 1 82.12 94 SER A CA 1
ATOM 729 C C . SER A 1 94 ? -24.328 27.75 9.75 1 82.12 94 SER A C 1
ATOM 731 O O . SER A 1 94 ? -23.719 28.688 9.219 1 82.12 94 SER A O 1
ATOM 733 N N . MET A 1 95 ? -24.641 27.703 10.992 1 84.69 95 MET A N 1
ATOM 734 C CA . MET A 1 95 ? -24.125 28.656 11.969 1 84.69 95 MET A CA 1
ATOM 735 C C . MET A 1 95 ? -22.906 28.109 12.695 1 84.69 95 MET A C 1
ATOM 737 O O . MET A 1 95 ? -22.531 28.594 13.758 1 84.69 95 MET A O 1
ATOM 741 N N . ALA A 1 96 ? -22.359 27.141 12.062 1 88.38 96 ALA A N 1
ATOM 742 C CA . ALA A 1 96 ? -21.25 26.453 12.703 1 88.38 96 ALA A CA 1
ATOM 743 C C . ALA A 1 96 ? -20.047 27.391 12.875 1 88.38 96 ALA A C 1
ATOM 745 O O . ALA A 1 96 ? -19.75 28.203 11.992 1 88.38 96 ALA A O 1
ATOM 746 N N . SER A 1 97 ? -19.547 27.422 14.117 1 89.31 97 SER A N 1
ATOM 747 C CA . SER A 1 97 ? -18.297 28.125 14.367 1 89.31 97 SER A CA 1
ATOM 748 C C . SER A 1 97 ? -17.094 27.344 13.852 1 89.31 97 SER A C 1
ATOM 750 O O . SER A 1 97 ? -16 27.891 13.695 1 89.31 97 SER A O 1
ATOM 752 N N . PHE A 1 98 ? -17.297 26.062 13.656 1 91.38 98 PHE A N 1
ATOM 753 C CA . PHE A 1 98 ? -16.266 25.188 13.102 1 91.38 98 PHE A CA 1
ATOM 754 C C . PHE A 1 98 ? -16.891 23.984 12.398 1 91.38 98 PHE A C 1
ATOM 756 O O . PHE A 1 98 ? -17.812 23.359 12.93 1 91.38 98 PHE A O 1
ATOM 763 N N . LEU A 1 99 ? -16.5 23.75 11.297 1 89.75 99 LEU A N 1
ATOM 764 C CA . LEU A 1 99 ? -16.922 22.609 10.484 1 89.75 99 LEU A CA 1
ATOM 765 C C . LEU A 1 99 ? -15.766 22.078 9.648 1 89.75 99 LEU A C 1
ATOM 767 O O . LEU A 1 99 ? -15.273 22.766 8.75 1 89.75 99 LEU A O 1
ATOM 771 N N . ASN A 1 100 ? -15.336 20.828 9.961 1 91 100 ASN A N 1
ATOM 772 C CA . ASN A 1 100 ? -14.18 20.312 9.227 1 91 100 ASN A CA 1
ATOM 773 C C . ASN A 1 100 ? -14.023 18.812 9.414 1 91 100 ASN A C 1
ATOM 775 O O . ASN A 1 100 ? -14.898 18.156 9.969 1 91 100 ASN A O 1
ATOM 779 N N . ALA A 1 101 ? -13.133 18.25 8.805 1 94.5 101 ALA A N 1
ATOM 780 C CA . ALA A 1 101 ? -12.609 16.891 8.953 1 94.5 101 ALA A CA 1
ATOM 781 C C . ALA A 1 101 ? -11.086 16.875 8.859 1 94.5 101 ALA A C 1
ATOM 783 O O . ALA A 1 101 ? -10.492 17.688 8.156 1 94.5 101 ALA A O 1
ATOM 784 N N . MET A 1 102 ? -10.477 15.953 9.602 1 95.25 102 MET A N 1
ATOM 785 C CA . MET A 1 102 ? -9.016 15.938 9.633 1 95.25 102 MET A CA 1
ATOM 786 C C . MET A 1 102 ? -8.484 14.508 9.594 1 95.25 102 MET A C 1
ATOM 788 O O . MET A 1 102 ? -8.961 13.648 10.336 1 95.25 102 MET A O 1
ATOM 792 N N . THR A 1 103 ? -7.516 14.336 8.734 1 95.38 103 THR A N 1
ATOM 793 C CA . THR A 1 103 ? -6.812 13.062 8.664 1 95.38 103 THR A CA 1
ATOM 794 C C . THR A 1 103 ? -5.449 13.164 9.336 1 95.38 103 THR A C 1
ATOM 796 O O . THR A 1 103 ? -4.602 13.961 8.93 1 95.38 103 THR A O 1
ATOM 799 N N . PHE A 1 104 ? -5.305 12.414 10.375 1 95.75 104 PHE A N 1
ATOM 800 C CA . PHE A 1 104 ? -4.035 12.281 11.078 1 95.75 104 PHE A CA 1
ATOM 801 C C . PHE A 1 104 ? -3.305 11.016 10.641 1 95.75 104 PHE A C 1
ATOM 803 O O . PHE A 1 104 ? -3.826 10.242 9.836 1 95.75 104 PHE A O 1
ATOM 810 N N . PRO A 1 105 ? -2.123 10.789 11.117 1 94.56 105 PRO A N 1
ATOM 811 C CA . PRO A 1 105 ? -1.387 9.578 10.727 1 94.56 105 PRO A CA 1
ATOM 812 C C . PRO A 1 105 ? -2.074 8.297 11.188 1 94.56 105 PRO A C 1
ATOM 814 O O . PRO A 1 105 ? -1.864 7.234 10.594 1 94.56 105 PRO A O 1
ATOM 817 N N . ASP A 1 106 ? -2.91 8.344 12.227 1 95.88 106 ASP A N 1
ATOM 818 C CA . ASP A 1 106 ? -3.443 7.094 12.758 1 95.88 106 ASP A CA 1
ATOM 819 C C . ASP A 1 106 ? -4.934 7.219 13.07 1 95.88 106 ASP A C 1
ATOM 821 O O . ASP A 1 106 ? -5.512 6.348 13.719 1 95.88 106 ASP A O 1
ATOM 825 N N . LYS A 1 107 ? -5.555 8.352 12.656 1 97.31 107 LYS A N 1
ATOM 826 C CA . LYS A 1 107 ? -6.984 8.547 12.883 1 97.31 107 LYS A CA 1
ATOM 827 C C . LYS A 1 107 ? -7.562 9.555 11.906 1 97.31 107 LYS A C 1
ATOM 829 O O . LYS A 1 107 ? -6.828 10.359 11.32 1 97.31 107 LYS A O 1
ATOM 834 N N . THR A 1 108 ? -8.789 9.539 11.648 1 97.5 108 THR A N 1
ATOM 835 C CA . THR A 1 108 ? -9.57 10.539 10.938 1 97.5 108 THR A CA 1
ATOM 836 C C . THR A 1 108 ? -10.727 11.039 11.805 1 97.5 108 THR A C 1
ATOM 838 O O . THR A 1 108 ? -11.484 10.234 12.359 1 97.5 108 THR A O 1
ATOM 841 N N . VAL A 1 109 ? -10.805 12.336 11.992 1 98 109 VAL A N 1
ATOM 842 C CA . VAL A 1 109 ? -11.797 12.914 12.906 1 98 109 VAL A CA 1
ATOM 843 C C . VAL A 1 109 ? -12.711 13.867 12.141 1 98 109 VAL A C 1
ATOM 845 O O . VAL A 1 109 ? -12.242 14.625 11.281 1 98 109 VAL A O 1
ATOM 848 N N . TYR A 1 110 ? -13.961 13.766 12.391 1 97.69 110 TYR A N 1
ATOM 849 C CA . TYR A 1 110 ? -14.992 14.625 11.812 1 97.69 110 TYR A CA 1
ATOM 850 C C . TYR A 1 110 ? -15.664 15.461 12.891 1 97.69 110 TYR A C 1
ATOM 852 O O . TYR A 1 110 ? -16.688 15.055 13.461 1 97.69 110 TYR A O 1
ATOM 860 N N . PRO A 1 111 ? -15.141 16.672 13.164 1 97.19 111 PRO A N 1
ATOM 861 C CA . PRO A 1 111 ? -15.672 17.516 14.242 1 97.19 111 PRO A CA 1
ATOM 862 C C . PRO A 1 111 ? -16.422 18.734 13.719 1 97.19 111 PRO A C 1
ATOM 864 O O . PRO A 1 111 ? -16.156 19.203 12.602 1 97.19 111 PRO A O 1
ATOM 867 N N . PHE A 1 112 ? -17.375 19.234 14.547 1 96.12 112 PHE A N 1
ATOM 868 C CA . PHE A 1 112 ? -17.969 20.531 14.32 1 96.12 112 PHE A CA 1
ATOM 869 C C . PHE A 1 112 ? -18.344 21.203 15.641 1 96.12 112 PHE A C 1
ATOM 871 O O . PHE A 1 112 ? -18.328 20.562 16.688 1 96.12 112 PHE A O 1
ATOM 878 N N . ALA A 1 113 ? -18.516 22.484 15.641 1 95.56 113 ALA A N 1
ATOM 879 C CA . ALA A 1 113 ? -19.031 23.266 16.766 1 95.56 113 ALA A CA 1
ATOM 880 C C . ALA A 1 113 ? -20.047 24.297 16.297 1 95.56 113 ALA A C 1
ATOM 882 O O . ALA A 1 113 ? -19.922 24.844 15.203 1 95.56 113 ALA A O 1
ATOM 883 N N . THR A 1 114 ? -21.047 24.484 17 1 92.62 114 THR A N 1
ATOM 884 C CA . THR A 1 114 ? -22.078 25.469 16.703 1 92.62 114 THR A CA 1
ATOM 885 C C . THR A 1 114 ? -22.766 25.938 17.984 1 92.62 114 THR A C 1
ATOM 887 O O . THR A 1 114 ? -22.953 25.156 18.922 1 92.62 114 THR A O 1
ATOM 890 N N . PRO A 1 115 ? -23.078 27.188 18.094 1 89.38 115 PRO A N 1
ATOM 891 C CA . PRO A 1 115 ? -23.797 27.672 19.266 1 89.38 115 PRO A CA 1
ATOM 892 C C . PRO A 1 115 ? -25.312 27.453 19.188 1 89.38 115 PRO A C 1
ATOM 894 O O . PRO A 1 115 ? -26.031 27.766 20.125 1 89.38 115 PRO A O 1
ATOM 897 N N . ASN A 1 116 ? -25.797 26.969 18.062 1 87.31 116 ASN A N 1
ATOM 898 C CA . ASN A 1 116 ? -27.234 26.828 17.828 1 87.31 116 ASN A CA 1
ATOM 899 C C . ASN A 1 116 ? -27.688 25.375 17.969 1 87.31 116 ASN A C 1
ATOM 901 O O . ASN A 1 116 ? -27.094 24.469 17.375 1 87.31 116 ASN A O 1
ATOM 905 N N . GLU A 1 117 ? -28.734 25.203 18.672 1 88.06 117 GLU A N 1
ATOM 906 C CA . GLU A 1 117 ? -29.234 23.859 18.969 1 88.06 117 GLU A CA 1
ATOM 907 C C . GLU A 1 117 ? -29.781 23.172 17.734 1 88.06 117 GLU A C 1
ATOM 909 O O . GLU A 1 117 ? -29.547 21.984 17.531 1 88.06 117 GLU A O 1
ATOM 914 N N . THR A 1 118 ? -30.547 23.875 16.953 1 86.19 118 THR A N 1
ATOM 915 C CA . THR A 1 118 ? -31.109 23.312 15.727 1 86.19 118 THR A CA 1
ATOM 916 C C . THR A 1 118 ? -30 22.938 14.75 1 86.19 118 THR A C 1
ATOM 918 O O . THR A 1 118 ? -30.031 21.875 14.133 1 86.19 118 THR A O 1
ATOM 921 N N . ASP A 1 119 ? -29.078 23.875 14.641 1 89.75 119 ASP A N 1
ATOM 922 C CA . ASP A 1 119 ? -27.922 23.609 13.773 1 89.75 119 ASP A CA 1
ATOM 923 C C . ASP A 1 119 ? -27.156 22.375 14.242 1 89.75 119 ASP A C 1
ATOM 925 O O . ASP A 1 119 ? -26.672 21.594 13.422 1 89.75 119 ASP A O 1
ATOM 929 N N . PHE A 1 120 ? -27.031 22.219 15.57 1 93.94 120 PHE A N 1
ATOM 930 C CA . PHE A 1 120 ? -26.312 21.078 16.125 1 93.94 120 PHE A CA 1
ATOM 931 C C . PHE A 1 120 ? -26.953 19.766 15.672 1 93.94 120 PHE A C 1
ATOM 933 O O . PHE A 1 120 ? -26.25 18.844 15.258 1 93.94 120 PHE A O 1
ATOM 940 N N . ARG A 1 121 ? -28.203 19.672 15.766 1 90.5 121 ARG A N 1
ATOM 941 C CA . ARG A 1 121 ? -28.922 18.469 15.375 1 90.5 121 ARG A CA 1
ATOM 942 C C . ARG A 1 121 ? -28.75 18.188 13.891 1 90.5 121 ARG A C 1
ATOM 944 O O . ARG A 1 121 ? -28.531 17.031 13.5 1 90.5 121 ARG A O 1
ATOM 951 N N . ASN A 1 122 ? -28.859 19.203 13.086 1 89.69 122 ASN A N 1
ATOM 952 C CA . ASN A 1 122 ? -28.672 19.062 11.648 1 89.69 122 ASN A CA 1
ATOM 953 C C . ASN A 1 122 ? -27.266 18.562 11.305 1 89.69 122 ASN A C 1
ATOM 955 O O . ASN A 1 122 ? -27.109 17.625 10.531 1 89.69 122 ASN A O 1
ATOM 959 N N . LEU A 1 123 ? -26.312 19.25 11.891 1 93.5 123 LEU A N 1
ATOM 960 C CA . LEU A 1 123 ? -24.922 18.922 11.594 1 93.5 123 LEU A CA 1
ATOM 961 C C . LEU A 1 123 ? -24.594 17.5 12.039 1 93.5 123 LEU A C 1
ATOM 963 O O . LEU A 1 123 ? -23.906 16.766 11.312 1 93.5 123 LEU A O 1
ATOM 967 N N . MET A 1 124 ? -25.016 17.141 13.227 1 95.38 124 MET A N 1
ATOM 968 C CA . MET A 1 124 ? -24.75 15.805 13.734 1 95.38 124 MET A CA 1
ATOM 969 C C . MET A 1 124 ? -25.328 14.734 12.812 1 95.38 124 MET A C 1
ATOM 971 O O . MET A 1 124 ? -24.656 13.742 12.523 1 95.38 124 MET A O 1
ATOM 975 N N . ASP A 1 125 ? -26.5 14.961 12.344 1 92.69 125 ASP A N 1
ATOM 976 C CA . ASP A 1 125 ? -27.156 14.016 11.453 1 92.69 125 ASP A CA 1
ATOM 977 C C . ASP A 1 125 ? -26.422 13.898 10.125 1 92.69 125 ASP A C 1
ATOM 979 O O . ASP A 1 125 ? -26.219 12.797 9.609 1 92.69 125 ASP A O 1
ATOM 983 N N . VAL A 1 126 ? -26.031 15.008 9.594 1 91.81 126 VAL A N 1
ATOM 984 C CA . VAL A 1 126 ? -25.328 15.016 8.32 1 91.81 126 VAL A CA 1
ATOM 985 C C . VAL A 1 126 ? -23.984 14.297 8.461 1 91.81 126 VAL A C 1
ATOM 987 O O . VAL A 1 126 ? -23.625 13.477 7.617 1 91.81 126 VAL A O 1
ATOM 990 N N . TYR A 1 127 ? -23.203 14.617 9.516 1 95.19 127 TYR A N 1
ATOM 991 C CA . TYR A 1 127 ? -21.891 14 9.727 1 95.19 127 TYR A CA 1
ATOM 992 C C . TYR A 1 127 ? -22.031 12.492 9.914 1 95.19 127 TYR A C 1
ATOM 994 O O . TYR A 1 127 ? -21.281 11.711 9.32 1 95.19 127 TYR A O 1
ATOM 1002 N N . LEU A 1 128 ? -23 12.102 10.742 1 94.75 128 LEU A N 1
ATOM 1003 C CA . LEU A 1 128 ? -23.172 10.688 11.031 1 94.75 128 LEU A CA 1
ATOM 1004 C C . LEU A 1 128 ? -23.594 9.922 9.781 1 94.75 128 LEU A C 1
ATOM 1006 O O . LEU A 1 128 ? -23.062 8.844 9.508 1 94.75 128 LEU A O 1
ATOM 1010 N N . ASN A 1 129 ? -24.531 10.484 9.055 1 91.31 129 ASN A N 1
ATOM 1011 C CA . ASN A 1 129 ? -24.969 9.812 7.832 1 91.31 129 ASN A CA 1
ATOM 1012 C C . ASN A 1 129 ? -23.844 9.781 6.789 1 91.31 129 ASN A C 1
ATOM 1014 O O . ASN A 1 129 ? -23.75 8.836 6.012 1 91.31 129 ASN A O 1
ATOM 1018 N N . ALA A 1 130 ? -23.016 10.773 6.77 1 93.5 130 ALA A N 1
ATOM 1019 C CA . ALA A 1 130 ? -21.906 10.867 5.832 1 93.5 130 ALA A CA 1
ATOM 1020 C C . ALA A 1 130 ? -20.875 9.773 6.098 1 93.5 130 ALA A C 1
ATOM 1022 O O . ALA A 1 130 ? -20.375 9.133 5.164 1 93.5 130 ALA A O 1
ATOM 1023 N N . VAL A 1 131 ? -20.5 9.508 7.348 1 95.88 131 VAL A N 1
ATOM 1024 C CA . VAL A 1 131 ? -19.406 8.594 7.656 1 95.88 131 VAL A CA 1
ATOM 1025 C C . VAL A 1 131 ? -19.922 7.156 7.656 1 95.88 131 VAL A C 1
ATOM 1027 O O . VAL A 1 131 ? -19.156 6.215 7.426 1 95.88 131 VAL A O 1
ATOM 1030 N N . PHE A 1 132 ? -21.219 6.898 7.938 1 92.62 132 PHE A N 1
ATOM 1031 C CA . PHE A 1 132 ? -21.719 5.531 8.07 1 92.62 132 PHE A CA 1
ATOM 1032 C C . PHE A 1 132 ? -22.453 5.098 6.805 1 92.62 132 PHE A C 1
ATOM 1034 O O . PHE A 1 132 ? -22.562 3.9 6.523 1 92.62 132 PHE A O 1
ATOM 1041 N N . CYS A 1 133 ? -22.984 6.078 6 1 89.06 133 CYS A N 1
ATOM 1042 C CA . CYS A 1 133 ? -23.75 5.742 4.812 1 89.06 133 CYS A CA 1
ATOM 1043 C C . CYS A 1 133 ? -23.359 6.629 3.637 1 89.06 133 CYS A C 1
ATOM 1045 O O . CYS A 1 133 ? -24.219 7.25 3.004 1 89.06 133 CYS A O 1
ATOM 1047 N N . PRO A 1 134 ? -22.062 6.625 3.277 1 90.25 134 PRO A N 1
ATOM 1048 C CA . PRO A 1 134 ? -21.625 7.535 2.217 1 90.25 134 PRO A CA 1
ATOM 1049 C C . PRO A 1 134 ? -22.031 7.055 0.824 1 90.25 134 PRO A C 1
ATOM 1051 O O . PRO A 1 134 ? -22.016 5.852 0.553 1 90.25 134 PRO A O 1
ATOM 1054 N N . LEU A 1 135 ? -22.344 7.977 -0.017 1 81.75 135 LEU A N 1
ATOM 1055 C CA . LEU A 1 135 ? -22.656 7.656 -1.408 1 81.75 135 LEU A CA 1
ATOM 1056 C C . LEU A 1 135 ? -21.406 7.195 -2.145 1 81.75 135 LEU A C 1
ATOM 1058 O O . LEU A 1 135 ? -21.484 6.504 -3.162 1 81.75 135 LEU A O 1
ATOM 1062 N N . ALA A 1 136 ? -20.281 7.559 -1.623 1 87.44 136 ALA A N 1
ATOM 1063 C CA . ALA A 1 136 ? -19 7.234 -2.242 1 87.44 136 ALA A CA 1
ATOM 1064 C C . ALA A 1 136 ? -18.828 5.727 -2.365 1 87.44 136 ALA A C 1
ATOM 1066 O O . ALA A 1 136 ? -18.062 5.254 -3.211 1 87.44 136 ALA A O 1
ATOM 1067 N N . MET A 1 137 ? -19.469 4.98 -1.602 1 81.25 137 MET A N 1
ATOM 1068 C CA . MET A 1 137 ? -19.328 3.529 -1.611 1 81.25 137 MET A CA 1
ATOM 1069 C C . MET A 1 137 ? -20.125 2.91 -2.752 1 81.25 137 MET A C 1
ATOM 1071 O O . MET A 1 137 ? -19.891 1.76 -3.129 1 81.25 137 MET A O 1
ATOM 1075 N N . VAL A 1 138 ? -21.031 3.639 -3.295 1 74.19 138 VAL A N 1
ATOM 1076 C CA . VAL A 1 138 ? -21.875 3.082 -4.344 1 74.19 138 VAL A CA 1
ATOM 1077 C C . VAL A 1 138 ? -21.734 3.908 -5.617 1 74.19 138 VAL A C 1
ATOM 1079 O O . VAL A 1 138 ? -22.281 3.547 -6.668 1 74.19 138 VAL A O 1
ATOM 1082 N N . ASP A 1 139 ? -21.016 5.043 -5.535 1 78.19 139 ASP A N 1
ATOM 1083 C CA . ASP A 1 139 ? -20.797 5.949 -6.66 1 78.19 139 ASP A CA 1
ATOM 1084 C C . ASP A 1 139 ? -19.297 6.195 -6.879 1 78.19 139 ASP A C 1
ATOM 1086 O O . ASP A 1 139 ? -18.703 7.027 -6.199 1 78.19 139 ASP A O 1
ATOM 1090 N N . LYS A 1 140 ? -18.703 5.617 -7.836 1 81.44 140 LYS A N 1
ATOM 1091 C CA . LYS A 1 140 ? -17.281 5.691 -8.133 1 81.44 140 LYS A CA 1
ATOM 1092 C C . LYS A 1 140 ? -16.875 7.109 -8.531 1 81.44 140 LYS A C 1
ATOM 1094 O O . LYS A 1 140 ? -15.719 7.5 -8.352 1 81.44 140 LYS A O 1
ATOM 1099 N N . ALA A 1 141 ? -17.781 7.855 -9.039 1 80 141 ALA A N 1
ATOM 1100 C CA . ALA A 1 141 ? -17.484 9.211 -9.5 1 80 141 ALA A CA 1
ATOM 1101 C C . ALA A 1 141 ? -17.031 10.094 -8.344 1 80 141 ALA A C 1
ATOM 1103 O O . ALA A 1 141 ? -16.203 10.992 -8.531 1 80 141 ALA A O 1
ATOM 1104 N N . VAL A 1 142 ? -17.594 9.828 -7.176 1 85 142 VAL A N 1
ATOM 1105 C CA . VAL A 1 142 ? -17.203 10.586 -6 1 85 142 VAL A CA 1
ATOM 1106 C C . VAL A 1 142 ? -15.734 10.312 -5.68 1 85 142 VAL A C 1
ATOM 1108 O O . VAL A 1 142 ? -14.977 11.242 -5.375 1 85 142 VAL A O 1
ATOM 1111 N N . PHE A 1 143 ? -15.344 9.07 -5.77 1 89 143 PHE A N 1
ATOM 1112 C CA . PHE A 1 143 ? -13.953 8.672 -5.555 1 89 143 PHE A CA 1
ATOM 1113 C C . PHE A 1 143 ? -13.039 9.344 -6.57 1 89 143 PHE A C 1
ATOM 1115 O O . PHE A 1 143 ? -11.977 9.867 -6.211 1 89 143 PHE A O 1
ATOM 1122 N N . GLU A 1 144 ? -13.406 9.336 -7.73 1 85.31 144 GLU A N 1
ATOM 1123 C CA . GLU A 1 144 ? -12.594 9.906 -8.805 1 85.31 144 GLU A CA 1
ATOM 1124 C C . GLU A 1 144 ? -12.445 11.414 -8.648 1 85.31 144 GLU A C 1
ATOM 1126 O O . GLU A 1 144 ? -11.367 11.969 -8.883 1 85.31 144 GLU A O 1
ATOM 1131 N N . GLN A 1 145 ? -13.484 12.023 -8.234 1 79.19 145 GLN A N 1
ATOM 1132 C CA . GLN A 1 145 ? -13.469 13.469 -8.062 1 79.19 145 GLN A CA 1
ATOM 1133 C C . GLN A 1 145 ? -12.617 13.875 -6.867 1 79.19 145 GLN A C 1
ATOM 1135 O O . GLN A 1 145 ? -11.758 14.75 -6.98 1 79.19 145 GLN A O 1
ATOM 1140 N N . GLU A 1 146 ? -12.883 13.234 -5.766 1 87.44 146 GLU A N 1
ATOM 1141 C CA . GLU A 1 146 ? -12.219 13.633 -4.531 1 87.44 146 GLU A CA 1
ATOM 1142 C C . GLU A 1 146 ? -10.805 13.055 -4.453 1 87.44 146 GLU A C 1
ATOM 1144 O O . GLU A 1 146 ? -9.906 13.672 -3.887 1 87.44 146 GLU A O 1
ATOM 1149 N N . GLY A 1 147 ? -10.633 11.859 -4.934 1 90.94 147 GLY A N 1
ATOM 1150 C CA . GLY A 1 147 ? -9.344 11.195 -4.871 1 90.94 147 GLY A CA 1
ATOM 1151 C C . GLY A 1 147 ? -8.453 11.5 -6.062 1 90.94 147 GLY A C 1
ATOM 1152 O O . GLY A 1 147 ? -7.641 12.43 -6.016 1 90.94 147 GLY A O 1
ATOM 1153 N N . TRP A 1 148 ? -8.734 10.68 -7.121 1 85.19 148 TRP A N 1
ATOM 1154 C CA . TRP A 1 148 ? -7.938 10.875 -8.328 1 85.19 148 TRP A CA 1
ATOM 1155 C C . TRP A 1 148 ? -8.602 10.203 -9.531 1 85.19 148 TRP A C 1
ATOM 1157 O O . TRP A 1 148 ? -9.414 9.297 -9.367 1 85.19 148 TRP A O 1
ATOM 1167 N N . HIS A 1 149 ? -8.398 10.734 -10.641 1 81.12 149 HIS A N 1
ATOM 1168 C CA . HIS A 1 149 ? -8.797 10.141 -11.914 1 81.12 149 HIS A CA 1
ATOM 1169 C C . HIS A 1 149 ? -7.848 10.555 -13.039 1 81.12 149 HIS A C 1
ATOM 1171 O O . HIS A 1 149 ? -7.078 11.508 -12.883 1 81.12 149 HIS A O 1
ATOM 1177 N N . ARG A 1 150 ? -7.832 9.844 -14.047 1 73.31 150 ARG A N 1
ATOM 1178 C CA . ARG A 1 150 ? -7.051 10.18 -15.234 1 73.31 150 ARG A CA 1
ATOM 1179 C C . ARG A 1 150 ? -7.949 10.719 -16.344 1 73.31 150 ARG A C 1
ATOM 1181 O O . ARG A 1 150 ? -8.938 10.086 -16.719 1 73.31 150 ARG A O 1
ATOM 1188 N N . ASP A 1 151 ? -7.605 11.859 -16.703 1 62.66 151 ASP A N 1
ATOM 1189 C CA . ASP A 1 151 ? -8.359 12.484 -17.797 1 62.66 151 ASP A CA 1
ATOM 1190 C C . ASP A 1 151 ? -8.023 11.828 -19.125 1 62.66 151 ASP A C 1
ATOM 1192 O O . ASP A 1 151 ? -7.082 11.039 -19.219 1 62.66 151 ASP A O 1
ATOM 1196 N N . ALA A 1 152 ? -8.766 12.156 -20.219 1 58.12 152 ALA A N 1
ATOM 1197 C CA . ALA A 1 152 ? -8.641 11.609 -21.562 1 58.12 152 ALA A CA 1
ATOM 1198 C C . ALA A 1 152 ? -7.238 11.836 -22.125 1 58.12 152 ALA A C 1
ATOM 1200 O O . ALA A 1 152 ? -6.719 11.008 -22.875 1 58.12 152 ALA A O 1
ATOM 1201 N N . ASP A 1 153 ? -6.664 12.906 -21.609 1 54.53 153 ASP A N 1
ATOM 1202 C CA . ASP A 1 153 ? -5.332 13.25 -22.109 1 54.53 153 ASP A CA 1
ATOM 1203 C C . ASP A 1 153 ? -4.246 12.594 -21.25 1 54.53 153 ASP A C 1
ATOM 1205 O O . ASP A 1 153 ? -3.055 12.828 -21.469 1 54.53 153 ASP A O 1
ATOM 1209 N N . GLY A 1 154 ? -4.637 11.883 -20.281 1 60.09 154 GLY A N 1
ATOM 1210 C CA . GLY A 1 154 ? -3.688 11.141 -19.453 1 60.09 154 GLY A CA 1
ATOM 1211 C C . GLY A 1 154 ? -3.309 11.867 -18.188 1 60.09 154 GLY A C 1
ATOM 1212 O O . GLY A 1 154 ? -2.654 11.305 -17.312 1 60.09 154 GLY A O 1
ATOM 1213 N N . THR A 1 155 ? -3.736 13.086 -18.109 1 64.31 155 THR A N 1
ATOM 1214 C CA . THR A 1 155 ? -3.393 13.867 -16.922 1 64.31 155 THR A CA 1
ATOM 1215 C C . THR A 1 155 ? -4.141 13.359 -15.695 1 64.31 155 THR A C 1
ATOM 1217 O O . THR A 1 155 ? -5.324 13.031 -15.773 1 64.31 155 THR A O 1
ATOM 1220 N N . VAL A 1 156 ? -3.344 13.148 -14.602 1 73.75 156 VAL A N 1
ATOM 1221 C CA . VAL A 1 156 ? -3.938 12.719 -13.336 1 73.75 156 VAL A CA 1
ATOM 1222 C C . VAL A 1 156 ? -4.48 13.93 -12.586 1 73.75 156 VAL A C 1
ATOM 1224 O O . VAL A 1 156 ? -3.801 14.961 -12.477 1 73.75 156 VAL A O 1
ATOM 1227 N N . SER A 1 157 ? -5.676 13.867 -12.234 1 74.56 157 SER A N 1
ATOM 1228 C CA . SER A 1 157 ? -6.305 14.945 -11.484 1 74.56 157 SER A CA 1
ATOM 1229 C C . SER A 1 157 ? -7.164 14.406 -10.352 1 74.56 157 SER A C 1
ATOM 1231 O O . SER A 1 157 ? -7.43 13.203 -10.281 1 74.56 157 SER A O 1
ATOM 1233 N N . GLY A 1 158 ? -7.613 15.32 -9.43 1 82.69 158 GLY A N 1
ATOM 1234 C CA . GLY A 1 158 ? -8.406 15.039 -8.242 1 82.69 158 GLY A CA 1
ATOM 1235 C C . GLY A 1 158 ? -8.141 16 -7.102 1 82.69 158 GLY A C 1
ATOM 1236 O O . GLY A 1 158 ? -7.047 16.547 -6.992 1 82.69 158 GLY A O 1
ATOM 1237 N N . VAL A 1 159 ? -9.102 16.125 -6.305 1 80.56 159 VAL A N 1
ATOM 1238 C CA . VAL A 1 159 ? -9.008 17.141 -5.258 1 80.56 159 VAL A CA 1
ATOM 1239 C C . VAL A 1 159 ? -7.836 16.812 -4.328 1 80.56 159 VAL A C 1
ATOM 1241 O O . VAL A 1 159 ? -6.977 17.672 -4.082 1 80.56 159 VAL A O 1
ATOM 1244 N N . VAL A 1 160 ? -7.824 15.602 -3.809 1 89.56 160 VAL A N 1
ATOM 1245 C CA . VAL A 1 160 ? -6.777 15.227 -2.861 1 89.56 160 VAL A CA 1
ATOM 1246 C C . VAL A 1 160 ? -5.434 15.148 -3.582 1 89.56 160 VAL A C 1
ATOM 1248 O O . VAL A 1 160 ? -4.402 15.555 -3.035 1 89.56 160 VAL A O 1
ATOM 1251 N N . TYR A 1 161 ? -5.418 14.617 -4.77 1 86.12 161 TYR A N 1
ATOM 1252 C CA . TYR A 1 161 ? -4.188 14.555 -5.551 1 86.12 161 TYR A CA 1
ATOM 1253 C C . TYR A 1 161 ? -3.572 15.938 -5.707 1 86.12 161 TYR A C 1
ATOM 1255 O O . TYR A 1 161 ? -2.383 16.125 -5.445 1 86.12 161 TYR A O 1
ATOM 1263 N N . ASN A 1 162 ? -4.34 16.875 -6.074 1 73.69 162 ASN A N 1
ATOM 1264 C CA . ASN A 1 162 ? -3.861 18.234 -6.293 1 73.69 162 ASN A CA 1
ATOM 1265 C C . ASN A 1 162 ? -3.432 18.891 -4.984 1 73.69 162 ASN A C 1
ATOM 1267 O O . ASN A 1 162 ? -2.451 19.641 -4.953 1 73.69 162 ASN A O 1
ATOM 1271 N N . GLU A 1 163 ? -4.254 18.688 -3.986 1 79.69 163 GLU A N 1
ATOM 1272 C CA . GLU A 1 163 ? -3.912 19.203 -2.666 1 79.69 163 GLU A CA 1
ATOM 1273 C C . GLU A 1 163 ? -2.533 18.719 -2.227 1 79.69 163 GLU A C 1
ATOM 1275 O O . GLU A 1 163 ? -1.719 19.516 -1.743 1 79.69 163 GLU A O 1
ATOM 1280 N N . MET A 1 164 ? -2.289 17.438 -2.428 1 86.25 164 MET A N 1
ATOM 1281 C CA . MET A 1 164 ? -1.06 16.859 -1.907 1 86.25 164 MET A CA 1
ATOM 1282 C C . MET A 1 164 ? 0.134 17.219 -2.785 1 86.25 164 MET A C 1
ATOM 1284 O O . MET A 1 164 ? 1.271 17.25 -2.311 1 86.25 164 MET A O 1
ATOM 1288 N N . GLN A 1 165 ? -0.106 17.5 -4 1 74.81 165 GLN A N 1
ATOM 1289 C CA . GLN A 1 165 ? 0.958 18.031 -4.844 1 74.81 165 GLN A CA 1
ATOM 1290 C C . GLN A 1 165 ? 1.529 19.312 -4.262 1 74.81 165 GLN A C 1
ATOM 1292 O O . GLN A 1 165 ? 2.74 19.547 -4.305 1 74.81 165 GLN A O 1
ATOM 1297 N N . GLY A 1 166 ? 0.667 20.062 -3.709 1 72.56 166 GLY A N 1
ATOM 1298 C CA . GLY A 1 166 ? 1.102 21.297 -3.068 1 72.56 166 GLY A CA 1
ATOM 1299 C C . GLY A 1 166 ? 1.701 21.062 -1.693 1 72.56 166 GLY A C 1
ATOM 1300 O O . GLY A 1 166 ? 2.738 21.641 -1.36 1 72.56 166 GLY A O 1
ATOM 1301 N N . ALA A 1 167 ? 1.026 20.203 -0.976 1 80.56 167 ALA A N 1
ATOM 1302 C CA . ALA A 1 167 ? 1.394 20 0.425 1 80.56 167 ALA A CA 1
ATOM 1303 C C . ALA A 1 167 ? 2.773 19.359 0.547 1 80.56 167 ALA A C 1
ATOM 1305 O O . ALA A 1 167 ? 3.516 19.656 1.49 1 80.56 167 ALA A O 1
ATOM 1306 N N . LEU A 1 168 ? 3.125 18.516 -0.377 1 78.5 168 LEU A N 1
ATOM 1307 C CA . LEU A 1 168 ? 4.371 17.766 -0.247 1 78.5 168 LEU A CA 1
ATOM 1308 C C . LEU A 1 168 ? 5.473 18.391 -1.093 1 78.5 168 LEU A C 1
ATOM 1310 O O . LEU A 1 168 ? 6.598 17.875 -1.13 1 78.5 168 LEU A O 1
ATOM 1314 N N . ALA A 1 169 ? 5.172 19.547 -1.686 1 70.75 169 ALA A N 1
ATOM 1315 C CA . ALA A 1 169 ? 6.133 20.188 -2.576 1 70.75 169 ALA A CA 1
ATOM 1316 C C . ALA A 1 169 ? 7.234 20.875 -1.784 1 70.75 169 ALA A C 1
ATOM 1318 O O . ALA A 1 169 ? 8.359 21.016 -2.264 1 70.75 169 ALA A O 1
ATOM 1319 N N . SER A 1 170 ? 6.918 21.234 -0.528 1 77 170 SER A N 1
ATOM 1320 C CA . SER A 1 170 ? 7.883 22 0.254 1 77 170 SER A CA 1
ATOM 1321 C C . SER A 1 170 ? 9.008 21.109 0.769 1 77 170 SER A C 1
ATOM 1323 O O . SER A 1 170 ? 8.773 19.953 1.126 1 77 170 SER A O 1
ATOM 1325 N N . PRO A 1 171 ? 10.25 21.625 0.804 1 81.56 171 PRO A N 1
ATOM 1326 C CA . PRO A 1 171 ? 11.375 20.859 1.361 1 81.56 171 PRO A CA 1
ATOM 1327 C C . PRO A 1 171 ? 11.109 20.375 2.787 1 81.56 171 PRO A C 1
ATOM 1329 O O . PRO A 1 171 ? 11.523 19.281 3.156 1 81.56 171 PRO A O 1
ATOM 1332 N N . ASP A 1 172 ? 10.367 21.141 3.529 1 87.25 172 ASP A N 1
ATOM 1333 C CA . ASP A 1 172 ? 10.062 20.781 4.906 1 87.25 172 ASP A CA 1
ATOM 1334 C C . ASP A 1 172 ? 9.188 19.531 4.957 1 87.25 172 ASP A C 1
ATOM 1336 O O . ASP A 1 172 ? 9.391 18.641 5.797 1 87.25 172 ASP A O 1
ATOM 1340 N N . ALA A 1 173 ? 8.234 19.531 4.078 1 86.44 173 ALA A N 1
ATOM 1341 C CA . ALA A 1 173 ? 7.352 18.375 4.031 1 86.44 173 ALA A CA 1
ATOM 1342 C C . ALA A 1 173 ? 8.117 17.125 3.633 1 86.44 173 ALA A C 1
ATOM 1344 O O . ALA A 1 173 ? 7.875 16.031 4.172 1 86.44 173 ALA A O 1
ATOM 1345 N N . GLN A 1 174 ? 9.008 17.25 2.705 1 84.94 174 GLN A N 1
ATOM 1346 C CA . GLN A 1 174 ? 9.82 16.125 2.26 1 84.94 174 GLN A CA 1
ATOM 1347 C C . GLN A 1 174 ? 10.727 15.633 3.381 1 84.94 174 GLN A C 1
ATOM 1349 O O . GLN A 1 174 ? 10.898 14.422 3.559 1 84.94 174 GLN A O 1
ATOM 1354 N N . LEU A 1 175 ? 11.312 16.594 4.023 1 91.62 175 LEU A N 1
ATOM 1355 C CA . LEU A 1 175 ? 12.172 16.25 5.152 1 91.62 175 LEU A CA 1
ATOM 1356 C C . LEU A 1 175 ? 11.391 15.5 6.223 1 91.62 175 LEU A C 1
ATOM 1358 O O . LEU A 1 175 ? 11.875 14.5 6.762 1 91.62 175 LEU A O 1
ATOM 1362 N N . GLN A 1 176 ? 10.195 15.945 6.52 1 93.06 176 GLN A N 1
ATOM 1363 C CA . GLN A 1 176 ? 9.359 15.32 7.539 1 93.06 176 GLN A CA 1
ATOM 1364 C C . GLN A 1 176 ? 8.969 13.906 7.133 1 93.06 176 GLN A C 1
ATOM 1366 O O . GLN A 1 176 ? 8.961 12.992 7.965 1 93.06 176 GLN A O 1
ATOM 1371 N N . ASN A 1 177 ? 8.617 13.727 5.898 1 89.5 177 ASN A N 1
ATOM 1372 C CA . ASN A 1 177 ? 8.273 12.406 5.395 1 89.5 177 ASN A CA 1
ATOM 1373 C C . ASN A 1 177 ? 9.453 11.438 5.504 1 89.5 177 ASN A C 1
ATOM 1375 O O . ASN A 1 177 ? 9.273 10.281 5.891 1 89.5 177 ASN A O 1
ATOM 1379 N N . ALA A 1 178 ? 10.609 11.922 5.07 1 89 178 ALA A N 1
ATOM 1380 C CA . ALA A 1 178 ? 11.812 11.086 5.148 1 89 178 ALA A CA 1
ATOM 1381 C C . ALA A 1 178 ? 12.109 10.695 6.59 1 89 178 ALA A C 1
ATOM 1383 O O . ALA A 1 178 ? 12.539 9.562 6.855 1 89 178 ALA A O 1
ATOM 1384 N N . LEU A 1 179 ? 11.914 11.648 7.441 1 94.38 179 LEU A N 1
ATOM 1385 C CA . LEU A 1 179 ? 12.172 11.406 8.852 1 94.38 179 LEU A CA 1
ATOM 1386 C C . LEU A 1 179 ? 11.211 10.352 9.406 1 94.38 179 LEU A C 1
ATOM 1388 O O . LEU A 1 179 ? 11.633 9.43 10.109 1 94.38 179 LEU A O 1
ATOM 1392 N N . GLU A 1 180 ? 9.945 10.43 9.102 1 93.69 180 GLU A N 1
ATOM 1393 C CA . GLU A 1 180 ? 8.945 9.477 9.578 1 93.69 180 GLU A CA 1
ATOM 1394 C C . GLU A 1 180 ? 9.203 8.078 9.008 1 93.69 180 GLU A C 1
ATOM 1396 O O . GLU A 1 180 ? 9.078 7.082 9.719 1 93.69 180 GLU A O 1
ATOM 1401 N N . ARG A 1 181 ? 9.562 8.047 7.77 1 86.31 181 ARG A N 1
ATOM 1402 C CA . ARG A 1 181 ? 9.875 6.773 7.137 1 86.31 181 ARG A CA 1
ATOM 1403 C C . ARG A 1 181 ? 11.07 6.105 7.809 1 86.31 181 ARG A C 1
ATOM 1405 O O . ARG A 1 181 ? 11.117 4.879 7.934 1 86.31 181 ARG A O 1
ATOM 1412 N N . ALA A 1 182 ? 12.039 6.906 8.094 1 87.88 182 ALA A N 1
ATOM 1413 C CA . ALA A 1 182 ? 13.242 6.391 8.742 1 87.88 182 ALA A CA 1
ATOM 1414 C C . ALA A 1 182 ? 12.938 5.93 10.164 1 87.88 182 ALA A C 1
ATOM 1416 O O . ALA A 1 182 ? 13.492 4.934 10.633 1 87.88 182 ALA A O 1
ATOM 1417 N N . MET A 1 183 ? 12.023 6.629 10.852 1 92.75 183 MET A N 1
ATOM 1418 C CA . MET A 1 183 ? 11.68 6.328 12.242 1 92.75 183 MET A CA 1
ATOM 1419 C C . MET A 1 183 ? 10.758 5.117 12.328 1 92.75 183 MET A C 1
ATOM 1421 O O . MET A 1 183 ? 10.852 4.324 13.266 1 92.75 183 MET A O 1
ATOM 1425 N N . PHE A 1 184 ? 9.82 4.98 11.289 1 89.81 184 PHE A N 1
ATOM 1426 C CA . PHE A 1 184 ? 8.742 3.998 11.383 1 89.81 184 PHE A CA 1
ATOM 1427 C C . PHE A 1 184 ? 8.641 3.18 10.102 1 89.81 184 PHE A C 1
ATOM 1429 O O . PHE A 1 184 ? 7.57 3.1 9.492 1 89.81 184 PHE A O 1
ATOM 1436 N N . PRO A 1 185 ? 9.625 2.484 9.766 1 75.69 185 PRO A N 1
ATOM 1437 C CA . PRO A 1 185 ? 9.625 1.751 8.5 1 75.69 185 PRO A CA 1
ATOM 1438 C C . PRO A 1 185 ? 8.625 0.595 8.484 1 75.69 185 PRO A C 1
ATOM 1440 O O . PRO A 1 185 ? 8.227 0.134 7.414 1 75.69 185 PRO A O 1
ATOM 1443 N N . ASP A 1 186 ? 8.102 0.17 9.734 1 68.56 186 ASP A N 1
ATOM 1444 C CA . ASP A 1 186 ? 7.324 -1.063 9.789 1 68.56 186 ASP A CA 1
ATOM 1445 C C . ASP A 1 186 ? 5.887 -0.787 10.227 1 68.56 186 ASP A C 1
ATOM 1447 O O . ASP A 1 186 ? 5.113 -1.718 10.461 1 68.56 186 ASP A O 1
ATOM 1451 N N . THR A 1 187 ? 5.523 0.392 10.438 1 81.19 187 THR A N 1
ATOM 1452 C CA . THR A 1 187 ? 4.199 0.717 10.961 1 81.19 187 THR A CA 1
ATOM 1453 C C . THR A 1 187 ? 3.494 1.727 10.062 1 81.19 187 THR A C 1
ATOM 1455 O O . THR A 1 187 ? 4.094 2.254 9.117 1 81.19 187 THR A O 1
ATOM 1458 N N . ALA A 1 188 ? 2.287 2.006 10.328 1 85.88 188 ALA A N 1
ATOM 1459 C CA . ALA A 1 188 ? 1.454 2.93 9.562 1 85.88 188 ALA A CA 1
ATOM 1460 C C . ALA A 1 188 ? 2.08 4.32 9.516 1 85.88 188 ALA A C 1
ATOM 1462 O O . ALA A 1 188 ? 1.87 5.07 8.562 1 85.88 188 ALA A O 1
ATOM 1463 N N . TYR A 1 189 ? 2.963 4.625 10.516 1 93.12 189 TYR A N 1
ATOM 1464 C CA . TYR A 1 189 ? 3.502 5.973 10.648 1 93.12 189 TYR A CA 1
ATOM 1465 C C . TYR A 1 189 ? 4.566 6.238 9.586 1 93.12 189 TYR A C 1
ATOM 1467 O O . TYR A 1 189 ? 4.941 7.391 9.352 1 93.12 189 TYR A O 1
ATOM 1475 N N . GLY A 1 190 ? 5 5.242 8.961 1 88.06 190 GLY A N 1
ATOM 1476 C CA . GLY A 1 190 ? 6.008 5.402 7.93 1 88.06 190 GLY A CA 1
ATOM 1477 C C . GLY A 1 190 ? 5.426 5.777 6.578 1 88.06 190 GLY A C 1
ATOM 1478 O O . GLY A 1 190 ? 6.168 6.094 5.645 1 88.06 190 GLY A O 1
ATOM 1479 N N . PHE A 1 191 ? 4.129 5.805 6.477 1 83.88 191 PHE A N 1
ATOM 1480 C CA . PHE A 1 191 ? 3.447 6.141 5.234 1 83.88 191 PHE A CA 1
ATOM 1481 C C . PHE A 1 191 ? 2.871 7.551 5.293 1 83.88 191 PHE A C 1
ATOM 1483 O O . PHE A 1 191 ? 2.645 8.086 6.379 1 83.88 191 PHE A O 1
ATOM 1490 N N . VAL A 1 192 ? 2.666 8.133 4.133 1 90.62 192 VAL A N 1
ATOM 1491 C CA . VAL A 1 192 ? 2.045 9.453 4.043 1 90.62 192 VAL A CA 1
ATOM 1492 C C . VAL A 1 192 ? 0.527 9.32 4.125 1 90.62 192 VAL A C 1
ATOM 1494 O O . VAL A 1 192 ? -0.123 8.945 3.145 1 90.62 192 VAL A O 1
ATOM 1497 N N . SER A 1 193 ? -0.023 9.633 5.246 1 92 193 SER A N 1
ATOM 1498 C CA . SER A 1 193 ? -1.458 9.477 5.461 1 92 193 SER A CA 1
ATOM 1499 C C . SER A 1 193 ? -2.26 10.359 4.516 1 92 193 SER A C 1
ATOM 1501 O O . SER A 1 193 ? -3.379 10.016 4.133 1 92 193 SER A O 1
ATOM 1503 N N . GLY A 1 194 ? -1.65 11.508 4.164 1 92.94 194 GLY A N 1
ATOM 1504 C CA . GLY A 1 194 ? -2.311 12.398 3.225 1 92.94 194 GLY A CA 1
ATOM 1505 C C . GLY A 1 194 ? -2.264 11.898 1.792 1 92.94 194 GLY A C 1
ATOM 1506 O O . GLY A 1 194 ? -3.057 12.328 0.953 1 92.94 194 GLY A O 1
ATOM 1507 N N . GLY A 1 195 ? -1.275 11.078 1.491 1 89.88 195 GLY A N 1
ATOM 1508 C CA . GLY A 1 195 ? -1.075 10.547 0.151 1 89.88 195 GLY A CA 1
ATOM 1509 C C . GLY A 1 195 ? 0.116 11.164 -0.56 1 89.88 195 GLY A C 1
ATOM 1510 O O . GLY A 1 195 ? 0.264 12.383 -0.591 1 89.88 195 GLY A O 1
ATOM 1511 N N . ASP A 1 196 ? 0.945 10.344 -0.992 1 84.38 196 ASP A N 1
ATOM 1512 C CA . ASP A 1 196 ? 2.018 10.773 -1.885 1 84.38 196 ASP A CA 1
ATOM 1513 C C . ASP A 1 196 ? 1.521 10.883 -3.324 1 84.38 196 ASP A C 1
ATOM 1515 O O . ASP A 1 196 ? 1.012 9.914 -3.891 1 84.38 196 ASP A O 1
ATOM 1519 N N . PRO A 1 197 ? 1.591 12.031 -3.887 1 78.06 197 PRO A N 1
ATOM 1520 C CA . PRO A 1 197 ? 1.07 12.227 -5.242 1 78.06 197 PRO A CA 1
ATOM 1521 C C . PRO A 1 197 ? 1.546 11.148 -6.219 1 78.06 197 PRO A C 1
ATOM 1523 O O . PRO A 1 197 ? 0.812 10.773 -7.137 1 78.06 197 PRO A O 1
ATOM 1526 N N . ALA A 1 198 ? 2.682 10.633 -6.004 1 69.12 198 ALA A N 1
ATOM 1527 C CA . ALA A 1 198 ? 3.211 9.594 -6.879 1 69.12 198 ALA A CA 1
ATOM 1528 C C . ALA A 1 198 ? 2.486 8.266 -6.652 1 69.12 198 ALA A C 1
ATOM 1530 O O . ALA A 1 198 ? 2.422 7.426 -7.551 1 69.12 198 ALA A O 1
ATOM 1531 N N . SER A 1 199 ? 1.859 8.109 -5.48 1 73.19 199 SER A N 1
ATOM 1532 C CA . SER A 1 199 ? 1.248 6.836 -5.105 1 73.19 199 SER A CA 1
ATOM 1533 C C . SER A 1 199 ? -0.274 6.918 -5.16 1 73.19 199 SER A C 1
ATOM 1535 O O . SER A 1 199 ? -0.953 5.895 -5.258 1 73.19 199 SER A O 1
ATOM 1537 N N . ILE A 1 200 ? -0.864 8.031 -5.113 1 84.44 200 ILE A N 1
ATOM 1538 C CA . ILE A 1 200 ? -2.305 8.234 -5.02 1 84.44 200 ILE A CA 1
ATOM 1539 C C . ILE A 1 200 ? -3.002 7.531 -6.18 1 84.44 200 ILE A C 1
ATOM 1541 O O . ILE A 1 200 ? -3.998 6.832 -5.98 1 84.44 200 ILE A O 1
ATOM 1545 N N . PRO A 1 201 ? -2.414 7.582 -7.383 1 74.38 201 PRO A N 1
ATOM 1546 C CA . PRO A 1 201 ? -3.117 6.969 -8.516 1 74.38 201 PRO A CA 1
ATOM 1547 C C . PRO A 1 201 ? -3.117 5.445 -8.453 1 74.38 201 PRO A C 1
ATOM 1549 O O . PRO A 1 201 ? -3.834 4.793 -9.219 1 74.38 201 PRO A O 1
ATOM 1552 N N . ALA A 1 202 ? -2.439 4.922 -7.508 1 66.38 202 ALA A N 1
ATOM 1553 C CA . ALA A 1 202 ? -2.412 3.473 -7.348 1 66.38 202 ALA A CA 1
ATOM 1554 C C . ALA A 1 202 ? -3.621 2.986 -6.551 1 66.38 202 ALA A C 1
ATOM 1556 O O . ALA A 1 202 ? -3.924 1.791 -6.539 1 66.38 202 ALA A O 1
ATOM 1557 N N . LEU A 1 203 ? -4.332 3.816 -5.949 1 79.94 203 LEU A N 1
ATOM 1558 C CA . LEU A 1 203 ? -5.508 3.445 -5.164 1 79.94 203 LEU A CA 1
ATOM 1559 C C . LEU A 1 203 ? -6.668 3.059 -6.074 1 79.94 203 LEU A C 1
ATOM 1561 O O . LEU A 1 203 ? -7.152 3.881 -6.855 1 79.94 203 LEU A O 1
ATOM 1565 N N . THR A 1 204 ? -7.117 1.859 -5.969 1 71.38 204 THR A N 1
ATOM 1566 C CA . THR A 1 204 ? -8.273 1.399 -6.734 1 71.38 204 THR A CA 1
ATOM 1567 C C . THR A 1 204 ? -9.562 1.603 -5.945 1 71.38 204 THR A C 1
ATOM 1569 O O . THR A 1 204 ? -9.531 1.695 -4.715 1 71.38 204 THR A O 1
ATOM 1572 N N . TYR A 1 205 ? -10.633 1.672 -6.629 1 79.06 205 TYR A N 1
ATOM 1573 C CA . TYR A 1 205 ? -11.938 1.839 -5.988 1 79.06 205 TYR A CA 1
ATOM 1574 C C . TYR A 1 205 ? -12.273 0.637 -5.113 1 79.06 205 TYR A C 1
ATOM 1576 O O . TYR A 1 205 ? -12.859 0.787 -4.039 1 79.06 205 TYR A O 1
ATOM 1584 N N . GLU A 1 206 ? -11.836 -0.531 -5.555 1 69 206 GLU A N 1
ATOM 1585 C CA . GLU A 1 206 ? -12.094 -1.735 -4.773 1 69 206 GLU A CA 1
ATOM 1586 C C . GLU A 1 206 ? -11.359 -1.692 -3.434 1 69 206 GLU A C 1
ATOM 1588 O O . GLU A 1 206 ? -11.938 -2.006 -2.393 1 69 206 GLU A O 1
ATOM 1593 N N . LYS A 1 207 ? -10.086 -1.326 -3.516 1 71.31 207 LYS A N 1
ATOM 1594 C CA . LYS A 1 207 ? -9.336 -1.19 -2.271 1 71.31 207 LYS A CA 1
ATOM 1595 C C . LYS A 1 207 ? -9.938 -0.104 -1.382 1 71.31 207 LYS A C 1
ATOM 1597 O O . LYS A 1 207 ? -10.039 -0.276 -0.166 1 71.31 207 LYS A O 1
ATOM 1602 N N . TYR A 1 208 ? -10.281 0.908 -2.012 1 88.44 208 TYR A N 1
ATOM 1603 C CA . TYR A 1 208 ? -10.914 2.039 -1.345 1 88.44 208 TYR A CA 1
ATOM 1604 C C . TYR A 1 208 ? -12.156 1.595 -0.578 1 88.44 208 TYR A C 1
ATOM 1606 O O . TYR A 1 208 ? -12.305 1.911 0.604 1 88.44 208 TYR A O 1
ATOM 1614 N N . GLN A 1 209 ? -12.969 0.82 -1.153 1 80.69 209 GLN A N 1
ATOM 1615 C CA . GLN A 1 209 ? -14.195 0.344 -0.521 1 80.69 209 GLN A CA 1
ATOM 1616 C C . GLN A 1 209 ? -13.883 -0.616 0.625 1 80.69 209 GLN A C 1
ATOM 1618 O O . GLN A 1 209 ? -14.516 -0.555 1.681 1 80.69 209 GLN A O 1
ATOM 1623 N N . ARG A 1 210 ? -12.977 -1.423 0.377 1 73.38 210 ARG A N 1
ATOM 1624 C CA . ARG A 1 210 ? -12.609 -2.4 1.395 1 73.38 210 ARG A CA 1
ATOM 1625 C C . ARG A 1 210 ? -12.078 -1.711 2.648 1 73.38 210 ARG A C 1
ATOM 1627 O O . ARG A 1 210 ? -12.398 -2.111 3.768 1 73.38 210 ARG A O 1
ATOM 1634 N N . VAL A 1 211 ? -11.266 -0.728 2.445 1 84.31 211 VAL A N 1
ATOM 1635 C CA . VAL A 1 211 ? -10.672 0.002 3.562 1 84.31 211 VAL A CA 1
ATOM 1636 C C . VAL A 1 211 ? -11.773 0.733 4.336 1 84.31 211 VAL A C 1
ATOM 1638 O O . VAL A 1 211 ? -11.75 0.765 5.57 1 84.31 211 VAL A O 1
ATOM 1641 N N . TYR A 1 212 ? -12.695 1.303 3.658 1 90.06 212 TYR A N 1
ATOM 1642 C CA . TYR A 1 212 ? -13.82 1.961 4.312 1 90.06 212 TYR A CA 1
ATOM 1643 C C . TYR A 1 212 ? -14.57 0.99 5.219 1 90.06 212 TYR A C 1
ATOM 1645 O O . TYR A 1 212 ? -14.82 1.288 6.387 1 90.06 212 TYR A O 1
ATOM 1653 N N . ARG A 1 213 ? -14.867 -0.138 4.695 1 80.19 213 ARG A N 1
ATOM 1654 C CA . ARG A 1 213 ? -15.656 -1.105 5.449 1 80.19 213 ARG A CA 1
ATOM 1655 C C . ARG A 1 213 ? -14.914 -1.564 6.699 1 80.19 213 ARG A C 1
ATOM 1657 O O . ARG A 1 213 ? -15.531 -1.837 7.73 1 80.19 213 ARG A O 1
ATOM 1664 N N . ARG A 1 214 ? -13.727 -1.502 6.594 1 76.75 214 ARG A N 1
ATOM 1665 C CA . ARG A 1 214 ? -12.906 -2.002 7.695 1 76.75 214 ARG A CA 1
ATOM 1666 C C . ARG A 1 214 ? -12.727 -0.935 8.773 1 76.75 214 ARG A C 1
ATOM 1668 O O . ARG A 1 214 ? -12.734 -1.242 9.961 1 76.75 214 ARG A O 1
ATOM 1675 N N . HIS A 1 215 ? -12.562 0.253 8.391 1 89.81 215 HIS A N 1
ATOM 1676 C CA . HIS A 1 215 ? -12.117 1.27 9.336 1 89.81 215 HIS A CA 1
ATOM 1677 C C . HIS A 1 215 ? -13.273 2.166 9.766 1 89.81 215 HIS A C 1
ATOM 1679 O O . HIS A 1 215 ? -13.2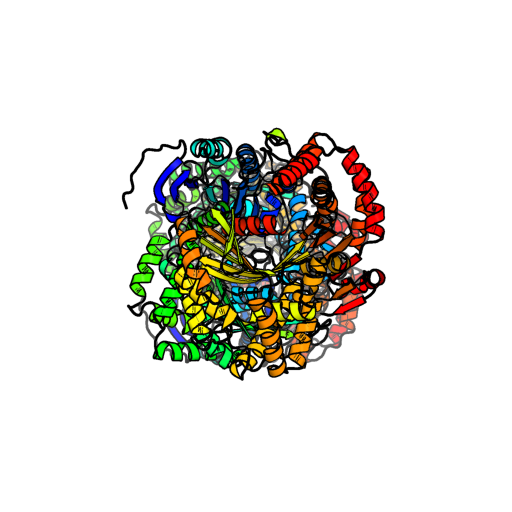34 2.766 10.844 1 89.81 215 HIS A O 1
ATOM 1685 N N . TYR A 1 216 ? -14.266 2.287 8.914 1 92.5 216 TYR A N 1
ATOM 1686 C CA . TYR A 1 216 ? -15.391 3.154 9.242 1 92.5 216 TYR A CA 1
ATOM 1687 C C . TYR A 1 216 ? -16.547 2.35 9.805 1 92.5 216 TYR A C 1
ATOM 1689 O O . TYR A 1 216 ? -17.641 2.346 9.234 1 92.5 216 TYR A O 1
ATOM 1697 N N . SER A 1 217 ? -16.281 1.758 10.977 1 87.25 217 SER A N 1
ATOM 1698 C CA . SER A 1 217 ? -17.266 0.968 11.703 1 87.25 217 SER A CA 1
ATOM 1699 C C . SER A 1 217 ? -17.516 1.535 13.102 1 87.25 217 SER A C 1
ATOM 1701 O O . SER A 1 217 ? -16.656 2.246 13.641 1 87.25 217 SER A O 1
ATOM 1703 N N . ALA A 1 218 ? -18.656 1.205 13.656 1 87.81 218 ALA A N 1
ATOM 1704 C CA . ALA A 1 218 ? -19.047 1.792 14.93 1 87.81 218 ALA A CA 1
ATOM 1705 C C . ALA A 1 218 ? -18.203 1.237 16.078 1 87.81 218 ALA A C 1
ATOM 1707 O O . ALA A 1 218 ? -18.062 1.885 17.109 1 87.81 218 ALA A O 1
ATOM 1708 N N . ASP A 1 219 ? -17.672 0.096 15.875 1 86.56 219 ASP A N 1
ATOM 1709 C CA . ASP A 1 219 ? -16.844 -0.458 16.938 1 86.56 219 ASP A CA 1
ATOM 1710 C C . ASP A 1 219 ? -15.422 0.091 16.859 1 86.56 219 ASP A C 1
ATOM 1712 O O . ASP A 1 219 ? -14.602 -0.18 17.734 1 86.56 219 ASP A O 1
ATOM 1716 N N . ASN A 1 220 ? -15.094 0.789 15.797 1 91.56 220 ASN A N 1
ATOM 1717 C CA . ASN A 1 220 ? -13.82 1.475 15.641 1 91.56 220 ASN A CA 1
ATOM 1718 C C . ASN A 1 220 ? -13.992 2.99 15.586 1 91.56 220 ASN A C 1
ATOM 1720 O O . ASN A 1 220 ? -13.523 3.645 14.656 1 91.56 220 ASN A O 1
ATOM 1724 N N . CYS A 1 221 ? -14.695 3.475 16.5 1 95.12 221 CYS A N 1
ATOM 1725 C CA . CYS A 1 221 ? -14.828 4.926 16.531 1 95.12 221 CYS A CA 1
ATOM 1726 C C . CYS A 1 221 ? -15.039 5.434 17.953 1 95.12 221 CYS A C 1
ATOM 1728 O O . CYS A 1 221 ? -15.336 4.656 18.859 1 95.12 221 CYS A O 1
ATOM 1730 N N . CYS A 1 222 ? -14.789 6.656 18.188 1 97.56 222 CYS A N 1
ATOM 1731 C CA . CYS A 1 222 ? -15.023 7.422 19.406 1 97.56 222 CYS A CA 1
ATOM 1732 C C . CYS A 1 222 ? -15.852 8.664 19.125 1 97.56 222 CYS A C 1
ATOM 1734 O O . CYS A 1 222 ? -15.469 9.492 18.297 1 97.56 222 CYS A O 1
ATOM 1736 N N . ILE A 1 223 ? -17.016 8.727 19.781 1 98.44 223 ILE A N 1
ATOM 1737 C CA . ILE A 1 223 ? -17.922 9.859 19.594 1 98.44 223 ILE A CA 1
ATOM 1738 C C . ILE A 1 223 ? -17.844 10.773 20.812 1 98.44 223 ILE A C 1
ATOM 1740 O O . ILE A 1 223 ? -17.812 10.305 21.953 1 98.44 223 ILE A O 1
ATOM 1744 N N . THR A 1 224 ? -17.781 12.062 20.594 1 98.62 224 THR A N 1
ATOM 1745 C CA . THR A 1 224 ? -17.719 13.047 21.656 1 98.62 224 THR A CA 1
ATOM 1746 C C . THR A 1 224 ? -18.859 14.047 21.547 1 98.62 224 THR A C 1
ATOM 1748 O O . THR A 1 224 ? -19.125 14.57 20.469 1 98.62 224 THR A O 1
ATOM 1751 N N . LEU A 1 225 ? -19.578 14.242 22.578 1 98.56 225 LEU A N 1
ATOM 1752 C CA . LEU A 1 225 ? -20.562 15.312 22.75 1 98.56 225 LEU A CA 1
ATOM 1753 C C . LEU A 1 225 ? -20.094 16.312 23.797 1 98.56 225 LEU A C 1
ATOM 1755 O O . LEU A 1 225 ? -19.75 15.93 24.922 1 98.56 225 LEU A O 1
ATOM 1759 N N . TYR A 1 226 ? -20.062 17.578 23.453 1 98.19 226 TYR A N 1
ATOM 1760 C CA . TYR A 1 226 ? -19.469 18.609 24.297 1 98.19 226 TYR A CA 1
ATOM 1761 C C . TYR A 1 226 ? -20.406 19.812 24.422 1 98.19 226 TYR A C 1
ATOM 1763 O O . TYR A 1 226 ? -20.922 20.328 23.422 1 98.19 226 TYR A O 1
ATOM 1771 N N . GLY A 1 227 ? -20.562 20.297 25.641 1 97.19 227 GLY A N 1
ATOM 1772 C CA . GLY A 1 227 ? -21.172 21.594 25.844 1 97.19 227 GLY A CA 1
ATOM 1773 C C . GLY A 1 227 ? -22.5 21.531 26.562 1 97.19 227 GLY A C 1
ATOM 1774 O O . GLY A 1 227 ? -22.875 20.484 27.078 1 97.19 227 GLY A O 1
ATOM 1775 N N . LYS A 1 228 ? -23.172 22.688 26.656 1 95.69 228 LYS A N 1
ATOM 1776 C CA . LYS A 1 228 ? -24.469 22.812 27.312 1 95.69 228 LYS A CA 1
ATOM 1777 C C . LYS A 1 228 ? -25.594 22.344 26.406 1 95.69 228 LYS A C 1
ATOM 1779 O O . LYS A 1 228 ? -26.141 23.125 25.625 1 95.69 228 LYS A O 1
ATOM 1784 N N . MET A 1 229 ? -25.984 21.078 26.625 1 94.81 229 MET A N 1
ATOM 1785 C CA . MET A 1 229 ? -27.078 20.516 25.828 1 94.81 229 MET A CA 1
ATOM 1786 C C . MET A 1 229 ? -27.734 19.344 26.547 1 94.81 229 MET A C 1
ATOM 1788 O O . MET A 1 229 ? -27.234 18.875 27.562 1 94.81 229 MET A O 1
ATOM 1792 N N . ASP A 1 230 ? -28.812 18.922 26.047 1 95.06 230 ASP A N 1
ATOM 1793 C CA . ASP A 1 230 ? -29.469 17.719 26.547 1 95.06 230 ASP A CA 1
ATOM 1794 C C . ASP A 1 230 ? -28.781 16.453 26.031 1 95.06 230 ASP A C 1
ATOM 1796 O O . ASP A 1 230 ? -29.109 15.953 24.953 1 95.06 230 ASP A O 1
ATOM 1800 N N . MET A 1 231 ? -27.906 15.93 26.875 1 95.88 231 MET A N 1
ATOM 1801 C CA . MET A 1 231 ? -27.078 14.797 26.469 1 95.88 231 MET A CA 1
ATOM 1802 C C . MET A 1 231 ? -27.922 13.562 26.219 1 95.88 231 MET A C 1
ATOM 1804 O O . MET A 1 231 ? -27.641 12.789 25.297 1 95.88 231 MET A O 1
ATOM 1808 N N . ALA A 1 232 ? -28.938 13.367 27.016 1 94.5 232 ALA A N 1
ATOM 1809 C CA . ALA A 1 232 ? -29.797 12.203 26.875 1 94.5 232 ALA A CA 1
ATOM 1810 C C . ALA A 1 232 ? -30.5 12.195 25.531 1 94.5 232 ALA A C 1
ATOM 1812 O O . ALA A 1 232 ? -30.656 11.141 24.906 1 94.5 232 ALA A O 1
ATOM 1813 N N . GLU A 1 233 ? -30.938 13.352 25.156 1 94.62 233 GLU A N 1
ATOM 1814 C CA . GLU A 1 233 ? -31.609 13.477 23.859 1 94.62 233 GLU A CA 1
ATOM 1815 C C . GLU A 1 233 ? -30.672 13.117 22.719 1 94.62 233 GLU A C 1
ATOM 1817 O O . GLU A 1 233 ? -31.062 12.43 21.766 1 94.62 233 GLU A O 1
ATOM 1822 N N . LYS A 1 234 ? -29.469 13.625 22.781 1 96.38 234 LYS A N 1
ATOM 1823 C CA . LYS A 1 234 ? -28.484 13.336 21.734 1 96.38 234 LYS A CA 1
ATOM 1824 C C . LYS A 1 234 ? -28.109 11.859 21.719 1 96.38 234 LYS A C 1
ATOM 1826 O O . LYS A 1 234 ? -27.938 11.273 20.656 1 96.38 234 LYS A O 1
ATOM 1831 N N . LEU A 1 235 ? -27.953 11.258 22.859 1 96.62 235 LEU A N 1
ATOM 1832 C CA . LEU A 1 235 ? -27.641 9.836 22.969 1 96.62 235 LEU A CA 1
ATOM 1833 C C . LEU A 1 235 ? -28.75 8.984 22.375 1 96.62 235 LEU A C 1
ATOM 1835 O O . LEU A 1 235 ? -28.5 7.977 21.719 1 96.62 235 LEU A O 1
ATOM 1839 N N . ALA A 1 236 ? -29.984 9.375 22.688 1 93.88 236 ALA A N 1
ATOM 1840 C CA . ALA A 1 236 ? -31.125 8.664 22.109 1 93.88 236 ALA A CA 1
ATOM 1841 C C . ALA A 1 236 ? -31.125 8.742 20.594 1 93.88 236 ALA A C 1
ATOM 1843 O O . ALA A 1 236 ? -31.438 7.758 19.906 1 93.88 236 ALA A O 1
ATOM 1844 N N . PHE A 1 237 ? -30.812 9.891 20.109 1 93.75 237 PHE A N 1
ATOM 1845 C CA . PHE A 1 237 ? -30.734 10.078 18.672 1 93.75 237 PHE A CA 1
ATOM 1846 C C . PHE A 1 237 ? -29.672 9.164 18.062 1 93.75 237 PHE A C 1
ATOM 1848 O O . PHE A 1 237 ? -29.922 8.5 17.062 1 93.75 237 PHE A O 1
ATOM 1855 N N . LEU A 1 238 ? -28.453 9.156 18.641 1 96.06 238 LEU A N 1
ATOM 1856 C CA . LEU A 1 238 ? -27.375 8.305 18.172 1 96.06 238 LEU A CA 1
ATOM 1857 C C . LEU A 1 238 ? -27.781 6.836 18.156 1 96.06 238 LEU A C 1
ATOM 1859 O O . LEU A 1 238 ? -27.5 6.113 17.203 1 96.06 238 LEU A O 1
ATOM 1863 N N . ASP A 1 239 ? -28.406 6.402 19.172 1 92.12 239 ASP A N 1
ATOM 1864 C CA . ASP A 1 239 ? -28.844 5.016 19.312 1 92.12 239 ASP A CA 1
ATOM 1865 C C . ASP A 1 239 ? -29.906 4.664 18.281 1 92.12 239 ASP A C 1
ATOM 1867 O O . ASP A 1 239 ? -29.734 3.74 17.484 1 92.12 239 ASP A O 1
ATOM 1871 N N . GLU A 1 240 ? -30.922 5.441 18.234 1 88.56 240 GLU A N 1
ATOM 1872 C CA . GLU A 1 240 ? -32.125 5.129 17.453 1 88.56 240 GLU A CA 1
ATOM 1873 C C . GLU A 1 240 ? -31.812 5.211 15.953 1 88.56 240 GLU A C 1
ATOM 1875 O O . GLU A 1 240 ? -32.312 4.395 15.172 1 88.56 240 GLU A O 1
ATOM 1880 N N . HIS A 1 241 ? -31.016 6.129 15.578 1 88.5 241 HIS A N 1
ATOM 1881 C CA . HIS A 1 241 ? -30.922 6.41 14.156 1 88.5 241 HIS A CA 1
ATOM 1882 C C . HIS A 1 241 ? -29.656 5.797 13.562 1 88.5 241 HIS A C 1
ATOM 1884 O O . HIS A 1 241 ? -29.562 5.594 12.352 1 88.5 241 HIS A O 1
ATOM 1890 N N . TYR A 1 242 ? -28.641 5.449 14.375 1 91.38 242 TYR A N 1
ATOM 1891 C CA . TYR A 1 242 ? -27.391 5.016 13.773 1 91.38 242 TYR A CA 1
ATOM 1892 C C . TYR A 1 242 ? -26.812 3.807 14.5 1 91.38 242 TYR A C 1
ATOM 1894 O O . TYR A 1 242 ? -26.859 2.684 13.992 1 91.38 242 TYR A O 1
ATOM 1902 N N . LEU A 1 243 ? -26.406 3.855 15.727 1 90.69 243 LEU A N 1
ATOM 1903 C CA . LEU A 1 243 ? -25.531 2.908 16.406 1 90.69 243 LEU A CA 1
ATOM 1904 C C . LEU A 1 243 ? -26.25 1.572 16.609 1 90.69 243 LEU A C 1
ATOM 1906 O O . LEU A 1 243 ? -25.609 0.515 16.547 1 90.69 243 LEU A O 1
ATOM 1910 N N . SER A 1 244 ? -27.562 1.603 16.875 1 85.94 244 SER A N 1
ATOM 1911 C CA . SER A 1 244 ? -28.297 0.364 17.094 1 85.94 244 SER A CA 1
ATOM 1912 C C . SER A 1 244 ? -28.406 -0.448 15.805 1 85.94 244 SER A C 1
ATOM 1914 O O . SER A 1 244 ? -28.672 -1.65 15.844 1 85.94 244 SER A O 1
ATOM 1916 N N . ARG A 1 245 ? -28.109 0.171 14.719 1 77.12 245 ARG A N 1
ATOM 1917 C CA . ARG A 1 245 ? -28.219 -0.473 13.414 1 77.12 245 ARG A CA 1
ATOM 1918 C C . ARG A 1 245 ? -26.859 -0.993 12.945 1 77.12 245 ARG A C 1
ATOM 1920 O O . ARG A 1 245 ? -26.75 -1.542 11.844 1 77.12 245 ARG A O 1
ATOM 1927 N N . MET A 1 246 ? -25.859 -0.81 13.719 1 80.56 246 MET A N 1
ATOM 1928 C CA . MET A 1 246 ? -24.5 -1.174 13.336 1 80.56 246 MET A CA 1
ATOM 1929 C C . MET A 1 246 ? -23.875 -2.1 14.375 1 80.56 246 MET A C 1
ATOM 1931 O O . MET A 1 246 ? -23.016 -1.676 15.148 1 80.56 246 MET A O 1
ATOM 1935 N N . PRO A 1 247 ? -24.219 -3.334 14.312 1 71.12 247 PRO A N 1
ATOM 1936 C CA . PRO A 1 247 ? -23.672 -4.25 15.32 1 71.12 247 PRO A CA 1
ATOM 1937 C C . PRO A 1 247 ? -22.156 -4.383 15.25 1 71.12 247 PRO A C 1
ATOM 1939 O O . PRO A 1 247 ? -21.562 -4.211 14.18 1 71.12 247 PRO A O 1
ATOM 1942 N N . LYS A 1 248 ? -21.609 -4.742 16.359 1 75.12 248 LYS A N 1
ATOM 1943 C CA . LYS A 1 248 ? -20.172 -4.863 16.516 1 75.12 248 LYS A CA 1
ATOM 1944 C C . LYS A 1 248 ? -19.594 -5.906 15.57 1 75.12 248 LYS A C 1
ATOM 1946 O O . LYS A 1 248 ? -20.188 -6.969 15.367 1 75.12 248 LYS A O 1
ATOM 1951 N N . GLY A 1 249 ? -18.484 -5.336 14.938 1 59.72 249 GLY A N 1
ATOM 1952 C CA . GLY A 1 249 ? -17.797 -6.273 14.07 1 59.72 249 GLY A CA 1
ATOM 1953 C C . GLY A 1 249 ? -16.938 -7.27 14.828 1 59.72 249 GLY A C 1
ATOM 1954 O O . GLY A 1 249 ? -16.891 -7.242 16.062 1 59.72 249 GLY A O 1
ATOM 1955 N N . THR A 1 250 ? -16.328 -8.234 14.109 1 50.19 250 THR A N 1
ATOM 1956 C CA . THR A 1 250 ? -15.562 -9.32 14.711 1 50.19 250 THR A CA 1
ATOM 1957 C C . THR A 1 250 ? -14.117 -8.891 14.969 1 50.19 250 THR A C 1
ATOM 1959 O O . THR A 1 250 ? -13.438 -9.461 15.812 1 50.19 250 THR A O 1
ATOM 1962 N N . SER A 1 251 ? -13.57 -7.938 14.133 1 60.56 251 SER A N 1
ATOM 1963 C CA . SER A 1 251 ? -12.172 -7.543 14.297 1 60.56 251 SER A CA 1
ATOM 1964 C C . SER A 1 251 ? -12 -6.043 14.086 1 60.56 251 SER A C 1
ATOM 1966 O O . SER A 1 251 ? -12.617 -5.461 13.195 1 60.56 251 SER A O 1
ATOM 1968 N N . ARG A 1 252 ? -11.242 -5.473 15.008 1 69.81 252 ARG A N 1
ATOM 1969 C CA . ARG A 1 252 ? -10.875 -4.066 14.891 1 69.81 252 ARG A CA 1
ATOM 1970 C C . ARG A 1 252 ? -9.438 -3.912 14.406 1 69.81 252 ARG A C 1
ATOM 1972 O O . ARG A 1 252 ? -8.555 -4.68 14.805 1 69.81 252 ARG A O 1
ATOM 1979 N N . PRO A 1 253 ? -9.234 -2.918 13.477 1 75.56 253 PRO A N 1
ATOM 1980 C CA . PRO A 1 253 ? -7.848 -2.641 13.102 1 75.56 253 PRO A CA 1
ATOM 1981 C C . PRO A 1 253 ? -6.977 -2.254 14.297 1 75.56 253 PRO A C 1
ATOM 1983 O O . PRO A 1 253 ? -7.457 -1.607 15.227 1 75.56 253 PRO A O 1
ATOM 1986 N N . ARG A 1 254 ? -5.695 -2.707 14.344 1 77.94 254 ARG A N 1
ATOM 1987 C CA . ARG A 1 254 ? -4.805 -2.393 15.453 1 77.94 254 ARG A CA 1
ATOM 1988 C C . ARG A 1 254 ? -3.49 -1.805 14.953 1 77.94 254 ARG A C 1
ATOM 1990 O O . ARG A 1 254 ? -2.984 -2.209 13.898 1 77.94 254 ARG A O 1
ATOM 1997 N N . LEU A 1 255 ? -2.965 -0.87 15.703 1 82.12 255 LEU A N 1
ATOM 1998 C CA . LEU A 1 255 ? -1.649 -0.287 15.461 1 82.12 255 LEU A CA 1
ATOM 1999 C C . LEU A 1 255 ? -0.559 -1.106 16.141 1 82.12 255 LEU A C 1
ATOM 2001 O O . LEU A 1 255 ? -0.802 -1.729 17.188 1 82.12 255 LEU A O 1
ATOM 2005 N N . THR A 1 256 ? 0.592 -1.127 15.508 1 76.06 256 THR A N 1
ATOM 2006 C CA . THR A 1 256 ? 1.732 -1.813 16.109 1 76.06 256 THR A CA 1
ATOM 2007 C C . THR A 1 256 ? 2.828 -0.818 16.484 1 76.06 256 THR A C 1
ATOM 2009 O O . THR A 1 256 ? 2.879 0.288 15.938 1 76.06 256 THR A O 1
ATOM 2012 N N . VAL A 1 257 ? 3.67 -1.207 17.453 1 85.25 257 VAL A N 1
ATOM 2013 C CA . VAL A 1 257 ? 4.781 -0.382 17.922 1 85.25 257 VAL A CA 1
ATOM 2014 C C . VAL A 1 257 ? 6.023 -0.678 17.078 1 85.25 257 VAL A C 1
ATOM 2016 O O . VAL A 1 257 ? 6.297 -1.834 16.75 1 85.25 257 VAL A O 1
ATOM 2019 N N . GLN A 1 258 ? 6.715 0.386 16.656 1 84.44 258 GLN A N 1
ATOM 2020 C CA . GLN A 1 258 ? 7.969 0.284 15.922 1 84.44 258 GLN A CA 1
ATOM 2021 C C . GLN A 1 258 ? 9.148 0.054 16.859 1 84.44 258 GLN A C 1
ATOM 2023 O O . GLN A 1 258 ? 9.25 0.705 17.906 1 84.44 258 GLN A O 1
ATOM 2028 N N . ASP A 1 259 ? 10.055 -0.918 16.438 1 81.56 259 ASP A N 1
ATOM 2029 C CA . ASP A 1 259 ? 11.352 -0.955 17.125 1 81.56 259 ASP A CA 1
ATOM 2030 C C . ASP A 1 259 ? 12.141 0.323 16.859 1 81.56 259 ASP A C 1
ATOM 2032 O O . ASP A 1 259 ? 12.148 0.834 15.734 1 81.56 259 ASP A O 1
ATOM 2036 N N . GLN A 1 260 ? 12.758 0.767 17.891 1 88.31 260 GLN A N 1
ATOM 2037 C CA . GLN A 1 260 ? 13.484 2.027 17.75 1 88.31 260 GLN A CA 1
ATOM 2038 C C . GLN A 1 260 ? 14.594 1.915 16.719 1 88.31 260 GLN A C 1
ATOM 2040 O O . GLN A 1 260 ? 15.281 0.892 16.641 1 88.31 260 GLN A O 1
ATOM 2045 N N . GLN A 1 261 ? 14.711 2.945 15.867 1 82.69 261 GLN A N 1
ATOM 2046 C CA . GLN A 1 261 ? 15.656 2.98 14.758 1 82.69 261 GLN A CA 1
ATOM 2047 C C . GLN A 1 261 ? 16.859 3.848 15.086 1 82.69 261 GLN A C 1
ATOM 2049 O O . GLN A 1 261 ? 17.359 4.598 14.242 1 82.69 261 GLN A O 1
ATOM 2054 N N . ASN A 1 262 ? 17.391 3.748 16.266 1 87.19 262 ASN A N 1
ATOM 2055 C CA . ASN A 1 262 ? 18.484 4.59 16.734 1 87.19 262 ASN A CA 1
ATOM 2056 C C . ASN A 1 262 ? 19.703 4.469 15.812 1 87.19 262 ASN A C 1
ATOM 2058 O O . ASN A 1 262 ? 20.109 3.361 15.453 1 87.19 262 ASN A O 1
ATOM 2062 N N . GLY A 1 263 ? 20.203 5.621 15.383 1 86.69 263 GLY A N 1
ATOM 2063 C CA . GLY A 1 263 ? 21.453 5.645 14.641 1 86.69 263 GLY A CA 1
ATOM 2064 C C . GLY A 1 263 ? 21.25 5.602 13.133 1 86.69 263 GLY A C 1
ATOM 2065 O O . GLY A 1 263 ? 22.203 5.766 12.367 1 86.69 263 GLY A O 1
ATOM 2066 N N . VAL A 1 264 ? 20.031 5.426 12.68 1 84.69 264 VAL A N 1
ATOM 2067 C CA . VAL A 1 264 ? 19.75 5.414 11.25 1 84.69 264 VAL A CA 1
ATOM 2068 C C . VAL A 1 264 ? 20.047 6.789 10.648 1 84.69 264 VAL A C 1
ATOM 2070 O O . VAL A 1 264 ? 19.719 7.816 11.25 1 84.69 264 VAL A O 1
ATOM 2073 N N . ARG A 1 265 ? 20.828 6.84 9.523 1 87.81 265 ARG A N 1
ATOM 2074 C CA . ARG A 1 265 ? 21.172 8.062 8.805 1 87.81 265 ARG A CA 1
ATOM 2075 C C . ARG A 1 265 ? 20.719 7.996 7.352 1 87.81 265 ARG A C 1
ATOM 2077 O O . ARG A 1 265 ? 20.984 7.008 6.66 1 87.81 265 ARG A O 1
ATOM 2084 N N . VAL A 1 266 ? 19.891 8.977 6.977 1 83.62 266 VAL A N 1
ATOM 2085 C CA . VAL A 1 266 ? 19.375 9.055 5.613 1 83.62 266 VAL A CA 1
ATOM 2086 C C . VAL A 1 266 ? 19.75 10.398 4.988 1 83.62 266 VAL A C 1
ATOM 2088 O O . VAL A 1 266 ? 19.734 11.422 5.668 1 83.62 266 VAL A O 1
ATOM 2091 N N . HIS A 1 267 ? 20.234 10.398 3.779 1 86.75 267 HIS A N 1
ATOM 2092 C CA . HIS A 1 267 ? 20.5 11.617 3.018 1 86.75 267 HIS A CA 1
ATOM 2093 C C . HIS A 1 267 ? 19.562 11.742 1.826 1 86.75 267 HIS A C 1
ATOM 2095 O O . HIS A 1 267 ? 19.406 10.797 1.044 1 86.75 267 HIS A O 1
ATOM 2101 N N . ILE A 1 268 ? 18.859 12.922 1.776 1 82.25 268 ILE A N 1
ATOM 2102 C CA . ILE A 1 268 ? 17.953 13.133 0.654 1 82.25 268 ILE A CA 1
ATOM 2103 C C . ILE A 1 268 ? 18.219 14.492 0.019 1 82.25 268 ILE A C 1
ATOM 2105 O O . ILE A 1 268 ? 18.703 15.414 0.686 1 82.25 268 ILE A O 1
ATOM 2109 N N . PRO A 1 269 ? 17.938 14.648 -1.274 1 81.94 269 PRO A N 1
ATOM 2110 C CA . PRO A 1 269 ? 17.969 15.969 -1.915 1 81.94 269 PRO A CA 1
ATOM 2111 C C . PRO A 1 269 ? 16.609 16.656 -1.93 1 81.94 269 PRO A C 1
ATOM 2113 O O . PRO A 1 269 ? 15.586 16 -1.698 1 81.94 269 PRO A O 1
ATOM 2116 N N . TYR A 1 270 ? 16.547 17.938 -1.941 1 80.25 270 TYR A N 1
ATOM 2117 C CA . TYR A 1 270 ? 15.359 18.656 -2.385 1 80.25 270 TYR A CA 1
ATOM 2118 C C . TYR A 1 270 ? 15.688 19.594 -3.543 1 80.25 270 TYR A C 1
ATOM 2120 O O . TYR A 1 270 ? 16.781 20.172 -3.594 1 80.25 270 TYR A O 1
ATOM 2128 N N . TYR A 1 271 ? 14.82 19.781 -4.48 1 71.25 271 TYR A N 1
ATOM 2129 C CA . TYR A 1 271 ? 15.102 20.484 -5.73 1 71.25 271 TYR A CA 1
ATOM 2130 C C . TYR A 1 271 ? 14.555 21.906 -5.691 1 71.25 271 TYR A C 1
ATOM 2132 O O . TYR A 1 271 ? 13.414 22.125 -5.293 1 71.25 271 TYR A O 1
ATOM 2140 N N . THR A 1 272 ? 15.359 22.844 -5.914 1 76.81 272 THR A N 1
ATOM 2141 C CA . THR A 1 272 ? 15.031 24.266 -5.945 1 76.81 272 THR A CA 1
ATOM 2142 C C . THR A 1 272 ? 15.727 24.953 -7.117 1 76.81 272 THR A C 1
ATOM 2144 O O . THR A 1 272 ? 16.766 24.469 -7.598 1 76.81 272 THR A O 1
ATOM 2147 N N . GLU A 1 273 ? 15.125 25.984 -7.609 1 71.12 273 GLU A N 1
ATOM 2148 C CA . GLU A 1 273 ? 15.688 26.734 -8.742 1 71.12 273 GLU A CA 1
ATOM 2149 C C . GLU A 1 273 ? 16.953 27.469 -8.336 1 71.12 273 GLU A C 1
ATOM 2151 O O . GLU A 1 273 ? 17.781 27.812 -9.188 1 71.12 273 GLU A O 1
ATOM 2156 N N . ASN A 1 274 ? 17.156 27.703 -7.129 1 77.88 274 ASN A N 1
ATOM 2157 C CA . ASN A 1 274 ? 18.312 28.453 -6.637 1 77.88 274 ASN A CA 1
ATOM 2158 C C . ASN A 1 274 ? 18.922 27.797 -5.406 1 77.88 274 ASN A C 1
ATOM 2160 O O . ASN A 1 274 ? 18.844 28.328 -4.301 1 77.88 274 ASN A O 1
ATOM 2164 N N . PRO A 1 275 ? 19.656 26.672 -5.711 1 81.75 275 PRO A N 1
ATOM 2165 C CA . PRO A 1 275 ? 20.266 26.016 -4.555 1 81.75 275 PRO A CA 1
ATOM 2166 C C . PRO A 1 275 ? 21.406 26.812 -3.947 1 81.75 275 PRO A C 1
ATOM 2168 O O . PRO A 1 275 ? 22.281 27.281 -4.672 1 81.75 275 PRO A O 1
ATOM 2171 N N . GLU A 1 276 ? 21.328 27.078 -2.713 1 84.69 276 GLU A N 1
ATOM 2172 C CA . GLU A 1 276 ? 22.391 27.766 -1.972 1 84.69 276 GLU A CA 1
ATOM 2173 C C . GLU A 1 276 ? 23.078 26.812 -1.007 1 84.69 276 GLU A C 1
ATOM 2175 O O . GLU A 1 276 ? 22.438 25.938 -0.403 1 84.69 276 GLU A O 1
ATOM 2180 N N . PRO A 1 277 ? 24.359 26.906 -0.901 1 85.94 277 PRO A N 1
ATOM 2181 C CA . PRO A 1 277 ? 25.141 26 -0.065 1 85.94 277 PRO A CA 1
ATOM 2182 C C . PRO A 1 277 ? 24.75 26.062 1.411 1 85.94 277 PRO A C 1
ATOM 2184 O O . PRO A 1 277 ? 24.984 25.125 2.162 1 85.94 277 PRO A O 1
ATOM 2187 N N . ASP A 1 278 ? 24.219 27.188 1.801 1 87.06 278 ASP A N 1
ATOM 2188 C CA . ASP A 1 278 ? 23.875 27.359 3.211 1 87.06 278 ASP A CA 1
ATOM 2189 C C . ASP A 1 278 ? 22.391 27.078 3.453 1 87.06 278 ASP A C 1
ATOM 2191 O O . ASP A 1 278 ? 21.781 27.641 4.363 1 87.06 278 ASP A O 1
ATOM 2195 N N . GLN A 1 279 ? 21.828 26.25 2.645 1 87.12 279 GLN A N 1
ATOM 2196 C CA . GLN A 1 279 ? 20.422 25.906 2.816 1 87.12 279 GLN A CA 1
ATOM 2197 C C . GLN A 1 279 ? 20.25 24.406 3.061 1 87.12 279 GLN A C 1
ATOM 2199 O O . GLN A 1 279 ? 19.188 23.844 2.789 1 87.12 279 GLN A O 1
ATOM 2204 N N . VAL A 1 280 ? 21.328 23.75 3.525 1 92.69 280 VAL A N 1
ATOM 2205 C CA . VAL A 1 280 ? 21.25 22.359 3.947 1 92.69 280 VAL A CA 1
ATOM 2206 C C . VAL A 1 280 ? 20.484 22.266 5.266 1 92.69 280 VAL A C 1
ATOM 2208 O O . VAL A 1 280 ? 20.625 23.125 6.137 1 92.69 280 VAL A O 1
ATOM 2211 N N . GLN A 1 281 ? 19.625 21.297 5.371 1 95 281 GLN A N 1
ATOM 2212 C CA . GLN A 1 281 ? 18.875 21.062 6.598 1 95 281 GLN A CA 1
ATOM 2213 C C . GLN A 1 281 ? 19.203 19.703 7.199 1 95 281 GLN A C 1
ATOM 2215 O O . GLN A 1 281 ? 19.578 18.766 6.48 1 95 281 GLN A O 1
ATOM 2220 N N . CYS A 1 282 ? 19.141 19.578 8.43 1 96.81 282 CYS A N 1
ATOM 2221 C CA . CYS A 1 282 ? 19.375 18.328 9.141 1 96.81 282 CYS A CA 1
ATOM 2222 C C . CYS A 1 282 ? 18.328 18.109 10.234 1 96.81 282 CYS A C 1
ATOM 2224 O O . CYS A 1 282 ? 18.188 18.953 11.125 1 96.81 282 CYS A O 1
ATOM 2226 N N . ALA A 1 283 ? 17.625 17.047 10.117 1 97.31 283 ALA A N 1
ATOM 2227 C CA . ALA A 1 283 ? 16.625 16.703 11.133 1 97.31 283 ALA A CA 1
ATOM 2228 C C . ALA A 1 283 ? 17.125 15.555 12.008 1 97.31 283 ALA A C 1
ATOM 2230 O O . ALA A 1 283 ? 17.703 14.594 11.508 1 97.31 283 ALA A O 1
ATOM 2231 N N . LEU A 1 284 ? 17.016 15.68 13.289 1 97.75 284 LEU A N 1
ATOM 2232 C CA . LEU A 1 284 ? 17.219 14.633 14.281 1 97.75 284 LEU A CA 1
ATOM 2233 C C . LEU A 1 284 ? 15.898 14.266 14.961 1 97.75 284 LEU A C 1
ATOM 2235 O O . LEU A 1 284 ? 15.07 15.141 15.227 1 97.75 284 LEU A O 1
ATOM 2239 N N . ALA A 1 285 ? 15.727 13.008 15.227 1 97.38 285 ALA A N 1
ATOM 2240 C CA . ALA A 1 285 ? 14.492 12.609 15.891 1 97.38 285 ALA A CA 1
ATOM 2241 C C . ALA A 1 285 ? 14.75 11.531 16.938 1 97.38 285 ALA A C 1
ATOM 2243 O O . ALA A 1 285 ? 15.641 10.695 16.781 1 97.38 285 ALA A O 1
ATOM 2244 N N . TRP A 1 286 ? 14.016 11.531 18.031 1 97.31 286 TRP A N 1
ATOM 2245 C CA . TRP A 1 286 ? 14.055 10.578 19.125 1 97.31 286 TRP A CA 1
ATOM 2246 C C . TRP A 1 286 ? 12.656 10.086 19.484 1 97.31 286 TRP A C 1
ATOM 2248 O O . TRP A 1 286 ? 11.672 10.789 19.266 1 97.31 286 TRP A O 1
ATOM 2258 N N . TYR A 1 287 ? 12.586 8.852 19.953 1 96.19 287 TYR A N 1
ATOM 2259 C CA . TYR A 1 287 ? 11.352 8.352 20.562 1 96.19 287 TYR A CA 1
ATOM 2260 C C . TYR A 1 287 ? 11.234 8.82 22.016 1 96.19 287 TYR A C 1
ATOM 2262 O O . TYR A 1 287 ? 12.219 8.805 22.75 1 96.19 287 TYR A O 1
ATOM 2270 N N . THR A 1 288 ? 10.109 9.305 22.438 1 96.88 288 THR A N 1
ATOM 2271 C CA . THR A 1 288 ? 10.023 9.898 23.766 1 96.88 288 THR A CA 1
ATOM 2272 C C . THR A 1 288 ? 9.344 8.938 24.75 1 96.88 288 THR A C 1
ATOM 2274 O O . THR A 1 288 ? 9.203 9.25 25.938 1 96.88 288 THR A O 1
ATOM 2277 N N . GLY A 1 289 ? 8.922 7.805 24.266 1 93.69 289 GLY A N 1
ATOM 2278 C CA . GLY A 1 289 ? 8.289 6.82 25.125 1 93.69 289 GLY A CA 1
ATOM 2279 C C . GLY A 1 289 ? 6.871 6.488 24.719 1 93.69 289 GLY A C 1
ATOM 2280 O O . GLY A 1 289 ? 6.43 6.879 23.625 1 93.69 289 GLY A O 1
ATOM 2281 N N . ALA A 1 290 ? 6.199 5.766 25.594 1 93.31 290 ALA A N 1
ATOM 2282 C CA . ALA A 1 290 ? 4.844 5.301 25.297 1 93.31 290 ALA A CA 1
ATOM 2283 C C . ALA A 1 290 ? 3.838 6.441 25.422 1 93.31 290 ALA A C 1
ATOM 2285 O O . ALA A 1 290 ? 3.943 7.281 26.312 1 93.31 290 ALA A O 1
ATOM 2286 N N . PHE A 1 291 ? 2.848 6.441 24.531 1 94.81 291 PHE A N 1
ATOM 2287 C CA . PHE A 1 291 ? 1.765 7.418 24.578 1 94.81 291 PHE A CA 1
ATOM 2288 C C . PHE A 1 291 ? 1.085 7.414 25.938 1 94.81 291 PHE A C 1
ATOM 2290 O O . PHE A 1 291 ? 0.774 8.469 26.484 1 94.81 291 PHE A O 1
ATOM 2297 N N . ALA A 1 292 ? 0.92 6.301 26.531 1 92.88 292 ALA A N 1
ATOM 2298 C CA . ALA A 1 292 ? 0.139 6.133 27.75 1 92.88 292 ALA A CA 1
ATOM 2299 C C . ALA A 1 292 ? 0.832 6.789 28.938 1 92.88 292 ALA A C 1
ATOM 2301 O O . ALA A 1 292 ? 0.186 7.129 29.938 1 92.88 292 ALA A O 1
ATOM 2302 N N . ASP A 1 293 ? 2.137 6.988 28.875 1 95.5 293 ASP A N 1
ATOM 2303 C CA . ASP A 1 293 ? 2.873 7.68 29.922 1 95.5 293 ASP A CA 1
ATOM 2304 C C . ASP A 1 293 ? 2.734 9.195 29.797 1 95.5 293 ASP A C 1
ATOM 2306 O O . ASP A 1 293 ? 3.68 9.875 29.391 1 95.5 293 ASP A O 1
ATOM 2310 N N . ARG A 1 294 ? 1.603 9.641 30.172 1 95.5 294 ARG A N 1
ATOM 2311 C CA . ARG A 1 294 ? 1.247 11.039 29.938 1 95.5 294 ARG A CA 1
ATOM 2312 C C . ARG A 1 294 ? 2.107 11.969 30.781 1 95.5 294 ARG A C 1
ATOM 2314 O O . ARG A 1 294 ? 2.406 13.094 30.375 1 95.5 294 ARG A O 1
ATOM 2321 N N . GLU A 1 295 ? 2.533 11.578 31.969 1 95.56 295 GLU A N 1
ATOM 2322 C CA . GLU A 1 295 ? 3.426 12.375 32.781 1 95.56 295 GLU A CA 1
ATOM 2323 C C . GLU A 1 295 ? 4.758 12.625 32.094 1 95.56 295 GLU A C 1
ATOM 2325 O O . GLU A 1 295 ? 5.258 13.75 32.062 1 95.56 295 GLU A O 1
ATOM 2330 N N . ARG A 1 296 ? 5.281 11.562 31.562 1 96.25 296 ARG A N 1
ATOM 2331 C CA . ARG A 1 296 ? 6.535 11.688 30.828 1 96.25 296 ARG A CA 1
ATOM 2332 C C . ARG A 1 296 ? 6.379 12.633 29.641 1 96.25 296 ARG A C 1
ATOM 2334 O O . ARG A 1 296 ? 7.238 13.484 29.391 1 96.25 296 ARG A O 1
ATOM 2341 N N . GLN A 1 297 ? 5.293 12.461 28.906 1 96.69 297 GLN A N 1
ATOM 2342 C CA . GLN A 1 297 ? 5.094 13.281 27.719 1 96.69 297 GLN A CA 1
ATOM 2343 C C . GLN A 1 297 ? 4.961 14.758 28.094 1 96.69 297 GLN A C 1
ATOM 2345 O O . GLN A 1 297 ? 5.539 15.617 27.422 1 96.69 297 GLN A O 1
ATOM 2350 N N . LEU A 1 298 ? 4.191 15.016 29.125 1 96.38 298 LEU A N 1
ATOM 2351 C CA . LEU A 1 298 ? 4.09 16.391 29.578 1 96.38 298 LEU A CA 1
ATOM 2352 C C . LEU A 1 298 ? 5.438 16.906 30.078 1 96.38 298 LEU A C 1
ATOM 2354 O O . LEU A 1 298 ? 5.781 18.078 29.875 1 96.38 298 LEU A O 1
ATOM 2358 N N . GLY A 1 299 ? 6.172 16.062 30.75 1 97 299 GLY A N 1
ATOM 2359 C CA . GLY A 1 299 ? 7.52 16.406 31.172 1 97 299 GLY A CA 1
ATOM 2360 C C . GLY A 1 299 ? 8.43 16.781 30.016 1 97 299 GLY A C 1
ATOM 2361 O O . GLY A 1 299 ? 9.219 17.734 30.125 1 97 299 GLY A O 1
ATOM 2362 N N . VAL A 1 300 ? 8.328 16.047 28.938 1 97.12 300 VAL A N 1
ATOM 2363 C CA . VAL A 1 300 ? 9.109 16.344 27.75 1 97.12 300 VAL A CA 1
ATOM 2364 C C . VAL A 1 300 ? 8.742 17.719 27.219 1 97.12 300 VAL A C 1
ATOM 2366 O O . VAL A 1 300 ? 9.625 18.5 26.844 1 97.12 300 VAL A O 1
ATOM 2369 N N . GLU A 1 301 ? 7.465 18 27.172 1 95.62 301 GLU A N 1
ATOM 2370 C CA . GLU A 1 301 ? 7.004 19.297 26.688 1 95.62 301 GLU A CA 1
ATOM 2371 C C . GLU A 1 301 ? 7.57 20.438 27.531 1 95.62 301 GLU A C 1
ATOM 2373 O O . GLU A 1 301 ? 8.023 21.438 27 1 95.62 301 GLU A O 1
ATOM 2378 N N . ILE A 1 302 ? 7.547 20.281 28.812 1 95.38 302 ILE A N 1
ATOM 2379 C CA . ILE A 1 302 ? 8.062 21.281 29.734 1 95.38 302 ILE A CA 1
ATOM 2380 C C . ILE A 1 302 ? 9.57 21.453 29.547 1 95.38 302 ILE A C 1
ATOM 2382 O O . ILE A 1 302 ? 10.078 22.562 29.5 1 95.38 302 ILE A O 1
ATOM 2386 N N . LEU A 1 303 ? 10.195 20.359 29.422 1 96.12 303 LEU A N 1
ATOM 2387 C CA . LEU A 1 303 ? 11.641 20.344 29.219 1 96.12 303 LEU A CA 1
ATOM 2388 C C . LEU A 1 303 ? 12.016 21.078 27.938 1 96.12 303 LEU A C 1
ATOM 2390 O O . LEU A 1 303 ? 12.961 21.875 27.922 1 96.12 303 LEU A O 1
ATOM 2394 N N . LEU A 1 304 ? 11.297 20.812 26.891 1 95.31 304 LEU A N 1
ATOM 2395 C CA . LEU A 1 304 ? 11.586 21.438 25.594 1 95.31 304 LEU A CA 1
ATOM 2396 C C . LEU A 1 304 ? 11.344 22.938 25.641 1 95.31 304 LEU A C 1
ATOM 2398 O O . LEU A 1 304 ? 12.141 23.719 25.094 1 95.31 304 LEU A O 1
ATOM 2402 N N . ASP A 1 305 ? 10.258 23.25 26.25 1 93.62 305 ASP A N 1
ATOM 2403 C CA . ASP A 1 305 ? 9.977 24.672 26.406 1 93.62 305 ASP A CA 1
ATOM 2404 C C . ASP A 1 305 ? 11.078 25.375 27.203 1 93.62 305 ASP A C 1
ATOM 2406 O O . ASP A 1 305 ? 11.523 26.453 26.828 1 93.62 305 ASP A O 1
ATOM 2410 N N . ALA A 1 306 ? 11.586 24.797 28.25 1 94.31 306 ALA A N 1
ATOM 2411 C CA . ALA A 1 306 ? 12.578 25.359 29.156 1 94.31 306 ALA A CA 1
ATOM 2412 C C . ALA A 1 306 ? 13.938 25.469 28.469 1 94.31 306 ALA A C 1
ATOM 2414 O O . ALA A 1 306 ? 14.664 26.453 28.672 1 94.31 306 ALA A O 1
ATOM 2415 N N . LEU A 1 307 ? 14.234 24.516 27.688 1 95.56 307 LEU A N 1
ATOM 2416 C CA . LEU A 1 307 ? 15.617 24.406 27.25 1 95.56 307 LEU A CA 1
ATOM 2417 C C . LEU A 1 307 ? 15.758 24.844 25.797 1 95.56 307 LEU A C 1
ATOM 2419 O O . LEU A 1 307 ? 16.859 25.172 25.344 1 95.56 307 LEU A O 1
ATOM 2423 N N . LEU A 1 308 ? 14.625 24.812 25.031 1 94 308 LEU A N 1
ATOM 2424 C CA . LEU A 1 308 ? 14.734 25.047 23.594 1 94 308 LEU A CA 1
ATOM 2425 C C . LEU A 1 308 ? 13.664 26.016 23.125 1 94 308 LEU A C 1
ATOM 2427 O O . LEU A 1 308 ? 13.562 26.312 21.922 1 94 308 LEU A O 1
ATOM 2431 N N . GLY A 1 309 ? 12.883 26.562 23.891 1 87.56 309 GLY A N 1
ATOM 2432 C CA . GLY A 1 309 ? 11.719 27.344 23.531 1 87.56 309 GLY A CA 1
ATOM 2433 C C . GLY A 1 309 ? 12.07 28.656 22.859 1 87.56 309 GLY A C 1
ATOM 2434 O O . GLY A 1 309 ? 11.305 29.156 22.031 1 87.56 309 GLY A O 1
ATOM 2435 N N . THR A 1 310 ? 13.164 29.25 23.266 1 85.5 310 THR A N 1
ATOM 2436 C CA . THR A 1 310 ? 13.609 30.516 22.688 1 85.5 310 THR A CA 1
ATOM 2437 C C . THR A 1 310 ? 15.102 30.453 22.359 1 85.5 310 THR A C 1
ATOM 2439 O O . THR A 1 310 ? 15.805 29.531 22.781 1 85.5 310 THR A O 1
ATOM 2442 N N . ASN A 1 311 ? 15.539 31.469 21.625 1 86.88 311 ASN A N 1
ATOM 2443 C CA . ASN A 1 311 ? 16.953 31.531 21.266 1 86.88 311 ASN A CA 1
ATOM 2444 C C . ASN A 1 311 ? 17.844 31.656 22.5 1 86.88 311 ASN A C 1
ATOM 2446 O O . ASN A 1 311 ? 19.031 31.328 22.469 1 86.88 311 ASN A O 1
ATOM 2450 N N . GLN A 1 312 ? 17.266 32.125 23.594 1 84.81 312 GLN A N 1
ATOM 2451 C CA . GLN A 1 312 ? 18.047 32.344 24.812 1 84.81 312 GLN A CA 1
ATOM 2452 C C . GLN A 1 312 ? 17.969 31.141 25.75 1 84.81 312 GLN A C 1
ATOM 2454 O O . GLN A 1 312 ? 18.703 31.062 26.734 1 84.81 312 GLN A O 1
ATOM 2459 N N . SER A 1 313 ? 17.125 30.203 25.453 1 89.94 313 SER A N 1
ATOM 2460 C CA . SER A 1 313 ? 17.078 28.984 26.266 1 89.94 313 SER A CA 1
ATOM 2461 C C . SER A 1 313 ? 18.422 28.281 26.281 1 89.94 313 SER A C 1
ATOM 2463 O O . SER A 1 313 ? 19.125 28.234 25.266 1 89.94 313 SER A O 1
ATOM 2465 N N . PRO A 1 314 ? 18.766 27.766 27.406 1 92.56 314 PRO A N 1
ATOM 2466 C CA . PRO A 1 314 ? 20.156 27.328 27.594 1 92.56 314 PRO A CA 1
ATOM 2467 C C . PRO A 1 314 ? 20.625 26.359 26.516 1 92.56 314 PRO A C 1
ATOM 2469 O O . PRO A 1 314 ? 21.719 26.531 25.953 1 92.56 314 PRO A O 1
ATOM 2472 N N . LEU A 1 315 ? 19.875 25.344 26.219 1 95.12 315 LEU A N 1
ATOM 2473 C CA . LEU A 1 315 ? 20.297 24.359 25.234 1 95.12 315 LEU A CA 1
ATOM 2474 C C . LEU A 1 315 ? 20.297 24.938 23.828 1 95.12 315 LEU A C 1
ATOM 2476 O O . LEU A 1 315 ? 21.234 24.719 23.062 1 95.12 315 LEU A O 1
ATOM 2480 N N . LYS A 1 316 ? 19.219 25.594 23.375 1 94 316 LYS A N 1
ATOM 2481 C CA . LYS A 1 316 ? 19.188 26.203 22.047 1 94 316 LYS A CA 1
ATOM 2482 C C . LYS A 1 316 ? 20.312 27.219 21.875 1 94 316 LYS A C 1
ATOM 2484 O O . LYS A 1 316 ? 20.953 27.266 20.828 1 94 316 LYS A O 1
ATOM 2489 N N . ALA A 1 317 ? 20.531 28.062 22.922 1 90.62 317 ALA A N 1
ATOM 2490 C CA . ALA A 1 317 ? 21.609 29.047 22.891 1 90.62 317 ALA A CA 1
ATOM 2491 C C . ALA A 1 317 ? 22.953 28.359 22.688 1 90.62 317 ALA A C 1
ATOM 2493 O O . ALA A 1 317 ? 23.781 28.828 21.891 1 90.62 317 ALA A O 1
ATOM 2494 N N . ALA A 1 318 ? 23.156 27.328 23.438 1 93.94 318 ALA A N 1
ATOM 2495 C CA . ALA A 1 318 ? 24.406 26.578 23.312 1 93.94 318 ALA A CA 1
ATOM 2496 C C . ALA A 1 318 ? 24.594 26.031 21.906 1 93.94 318 ALA A C 1
ATOM 2498 O O . ALA A 1 318 ? 25.703 26.047 21.359 1 93.94 318 ALA A O 1
ATOM 2499 N N . LEU A 1 319 ? 23.562 25.531 21.328 1 94.38 319 LEU A N 1
ATOM 2500 C CA . LEU A 1 319 ? 23.609 24.953 19.984 1 94.38 319 LEU A CA 1
ATOM 2501 C C . LEU A 1 319 ? 23.859 26.047 18.938 1 94.38 319 LEU A C 1
ATOM 2503 O O . LEU A 1 319 ? 24.625 25.828 17.984 1 94.38 319 LEU A O 1
ATOM 2507 N N . LEU A 1 320 ? 23.156 27.172 19.094 1 91 320 LEU A N 1
ATOM 2508 C CA . LEU A 1 320 ? 23.344 28.266 18.156 1 91 320 LEU A CA 1
ATOM 2509 C C . LEU A 1 320 ? 24.766 28.812 18.234 1 91 320 LEU A C 1
ATOM 2511 O O . LEU A 1 320 ? 25.328 29.25 17.219 1 91 320 LEU A O 1
ATOM 2515 N N . GLU A 1 321 ? 25.375 28.781 19.375 1 91.12 321 GLU A N 1
ATOM 2516 C CA . GLU A 1 321 ? 26.734 29.25 19.562 1 91.12 321 GLU A CA 1
ATOM 2517 C C . GLU A 1 321 ? 27.734 28.391 18.812 1 91.12 321 GLU A C 1
ATOM 2519 O O . GLU A 1 321 ? 28.844 28.844 18.484 1 91.12 321 GLU A O 1
ATOM 2524 N N . GLN A 1 322 ? 27.312 27.172 18.547 1 93.81 322 GLN A N 1
ATOM 2525 C CA . GLN A 1 322 ? 28.188 26.266 17.797 1 93.81 322 GLN A CA 1
ATOM 2526 C C . GLN A 1 322 ? 28.266 26.688 16.328 1 93.81 322 GLN A C 1
ATOM 2528 O O . GLN A 1 322 ? 29.172 26.25 15.602 1 93.81 322 GLN A O 1
ATOM 2533 N N . LYS A 1 323 ? 27.328 27.484 15.836 1 91.69 323 LYS A N 1
ATOM 2534 C CA . LYS A 1 323 ? 27.281 28.062 14.492 1 91.69 323 LYS A CA 1
ATOM 2535 C C . LYS A 1 323 ? 27.266 26.984 13.422 1 91.69 323 LYS A C 1
ATOM 2537 O O . LYS A 1 323 ? 28 27.062 12.43 1 91.69 323 LYS A O 1
ATOM 2542 N N . LEU A 1 324 ? 26.562 25.953 13.734 1 93.25 324 LEU A N 1
ATOM 2543 C CA . LEU A 1 324 ? 26.422 24.891 12.75 1 93.25 324 LEU A CA 1
ATOM 2544 C C . LEU A 1 324 ? 25.391 25.266 11.688 1 93.25 324 LEU A C 1
ATOM 2546 O O . LEU A 1 324 ? 25.391 24.703 10.594 1 93.25 324 LEU A O 1
ATOM 2550 N N . GLY A 1 325 ? 24.516 26.125 11.984 1 91.31 325 GLY A N 1
ATOM 2551 C CA . GLY A 1 325 ? 23.453 26.625 11.133 1 91.31 325 GLY A CA 1
ATOM 2552 C C . GLY A 1 325 ? 22.844 27.938 11.633 1 91.31 325 GLY A C 1
ATOM 2553 O O . GLY A 1 325 ? 23.344 28.516 12.594 1 91.31 325 GLY A O 1
ATOM 2554 N N . ALA A 1 326 ? 21.75 28.328 10.953 1 87 326 ALA A N 1
ATOM 2555 C CA . ALA A 1 326 ? 21.172 29.641 11.242 1 87 326 ALA A CA 1
ATOM 2556 C C . ALA A 1 326 ? 20.094 29.547 12.328 1 87 326 ALA A C 1
ATOM 2558 O O . ALA A 1 326 ? 19.875 30.484 13.086 1 87 326 ALA A O 1
ATOM 2559 N N . ASP A 1 327 ? 19.422 28.391 12.352 1 90.19 327 ASP A N 1
ATOM 2560 C CA . ASP A 1 327 ? 18.328 28.25 13.305 1 90.19 327 ASP A CA 1
ATOM 2561 C C . ASP A 1 327 ? 18.062 26.781 13.648 1 90.19 327 ASP A C 1
ATOM 2563 O O . ASP A 1 327 ? 18.594 25.891 12.977 1 90.19 327 ASP A O 1
ATOM 2567 N N . ILE A 1 328 ? 17.391 26.609 14.727 1 93.19 328 ILE A N 1
ATOM 2568 C CA . ILE A 1 328 ? 16.984 25.281 15.172 1 93.19 328 ILE A CA 1
ATOM 2569 C C . ILE A 1 328 ? 15.492 25.266 15.477 1 93.19 328 ILE A C 1
ATOM 2571 O O . ILE A 1 328 ? 15.023 26.031 16.328 1 93.19 328 ILE A O 1
ATOM 2575 N N . ASP A 1 329 ? 14.805 24.422 14.719 1 92.75 329 ASP A N 1
ATOM 2576 C CA . ASP A 1 329 ? 13.383 24.219 14.992 1 92.75 329 ASP A CA 1
ATOM 2577 C C . ASP A 1 329 ? 13.156 23 15.875 1 92.75 329 ASP A C 1
ATOM 2579 O O . ASP A 1 329 ? 13.922 22.031 15.812 1 92.75 329 ASP A O 1
ATOM 2583 N N . ILE A 1 330 ? 12.109 23.109 16.656 1 93.62 330 ILE A N 1
ATOM 2584 C CA . ILE A 1 330 ? 11.766 22.016 17.578 1 93.62 330 ILE A CA 1
ATOM 2585 C C . ILE A 1 330 ? 10.391 21.469 17.219 1 93.62 330 ILE A C 1
ATOM 2587 O O . ILE A 1 330 ? 9.477 22.219 16.891 1 93.62 330 ILE A O 1
ATOM 2591 N N . GLY A 1 331 ? 10.305 20.203 17.125 1 93.75 331 GLY A N 1
ATOM 2592 C CA . GLY A 1 331 ? 9.031 19.531 16.953 1 93.75 331 GLY A CA 1
ATOM 2593 C C . GLY A 1 331 ? 8.797 18.438 17.969 1 93.75 331 GLY A C 1
ATOM 2594 O O . GLY A 1 331 ? 9.719 17.719 18.344 1 93.75 331 GLY A O 1
ATOM 2595 N N . PHE A 1 332 ? 7.617 18.438 18.516 1 94.38 332 PHE A N 1
ATOM 2596 C CA . PHE A 1 332 ? 7.191 17.375 19.438 1 94.38 332 PHE A CA 1
ATOM 2597 C C . PHE A 1 332 ? 5.781 16.906 19.109 1 94.38 332 PHE A C 1
ATOM 2599 O O . PHE A 1 332 ? 4.844 17.719 19.094 1 94.38 332 PHE A O 1
ATOM 2606 N N . ASP A 1 333 ? 5.664 15.688 18.766 1 94.56 333 ASP A N 1
ATOM 2607 C CA . ASP A 1 333 ? 4.355 15.094 18.5 1 94.56 333 ASP A CA 1
ATOM 2608 C C . ASP A 1 333 ? 4.043 13.969 19.484 1 94.56 333 ASP A C 1
ATOM 2610 O O . ASP A 1 333 ? 4.613 12.883 19.391 1 94.56 333 ASP A O 1
ATOM 2614 N N . ASP A 1 334 ? 3.18 14.219 20.359 1 95 334 ASP A N 1
ATOM 2615 C CA . ASP A 1 334 ? 2.811 13.211 21.359 1 95 334 ASP A CA 1
ATOM 2616 C C . ASP A 1 334 ? 1.404 12.68 21.094 1 95 334 ASP A C 1
ATOM 2618 O O . ASP A 1 334 ? 0.739 12.203 22.016 1 95 334 ASP A O 1
ATOM 2622 N N . SER A 1 335 ? 0.933 12.797 19.875 1 94.44 335 SER A N 1
ATOM 2623 C CA . SER A 1 335 ? -0.441 12.414 19.562 1 94.44 335 SER A CA 1
ATOM 2624 C C . SER A 1 335 ? -0.503 11.016 18.953 1 94.44 335 SER A C 1
ATOM 2626 O O . SER A 1 335 ? -1.589 10.5 18.688 1 94.44 335 SER A O 1
ATOM 2628 N N . THR A 1 336 ? 0.609 10.383 18.734 1 95.44 336 THR A N 1
ATOM 2629 C CA . THR A 1 336 ? 0.654 9.055 18.109 1 95.44 336 THR A CA 1
ATOM 2630 C C . THR A 1 336 ? 0.951 7.988 19.156 1 95.44 336 THR A C 1
ATOM 2632 O O . THR A 1 336 ? 1.256 8.305 20.312 1 95.44 336 THR A O 1
ATOM 2635 N N . LEU A 1 337 ? 0.866 6.75 18.734 1 94.38 337 LEU A N 1
ATOM 2636 C CA . LEU A 1 337 ? 1.118 5.625 19.641 1 94.38 337 LEU A CA 1
ATOM 2637 C C . LEU A 1 337 ? 2.535 5.684 20.188 1 94.38 337 LEU A C 1
ATOM 2639 O O . LEU A 1 337 ? 2.771 5.297 21.344 1 94.38 337 LEU A O 1
ATOM 2643 N N . GLN A 1 338 ? 3.48 6.117 19.375 1 93.81 338 GLN A N 1
ATOM 2644 C CA . GLN A 1 338 ? 4.879 6.32 19.734 1 93.81 338 GLN A CA 1
ATOM 2645 C C . GLN A 1 338 ? 5.305 7.766 19.484 1 93.81 338 GLN A C 1
ATOM 2647 O O . GLN A 1 338 ? 5.883 8.078 18.438 1 93.81 338 GLN A O 1
ATOM 2652 N N . PRO A 1 339 ? 5.148 8.633 20.562 1 96.31 339 PRO A N 1
ATOM 2653 C CA . PRO A 1 339 ? 5.504 10.047 20.422 1 96.31 339 PRO A CA 1
ATOM 2654 C C . PRO A 1 339 ? 6.973 10.25 20.062 1 96.31 339 PRO A C 1
ATOM 2656 O O . PRO A 1 339 ? 7.82 9.422 20.406 1 96.31 339 PRO A O 1
ATOM 2659 N N . THR A 1 340 ? 7.234 11.375 19.344 1 96.56 340 THR A N 1
ATOM 2660 C CA . THR A 1 340 ? 8.586 11.648 18.875 1 96.56 340 THR A CA 1
ATOM 2661 C C . THR A 1 340 ? 8.953 13.109 19.094 1 96.56 340 THR A C 1
ATOM 2663 O O . THR A 1 340 ? 8.07 13.969 19.172 1 96.56 340 THR A O 1
ATOM 2666 N N . LEU A 1 341 ? 10.188 13.305 19.297 1 97.19 341 LEU A N 1
ATOM 2667 C CA . LEU A 1 341 ? 10.805 14.633 19.375 1 97.19 341 LEU A CA 1
ATOM 2668 C C . LEU A 1 341 ? 11.773 14.844 18.219 1 97.19 341 LEU A C 1
ATOM 2670 O O . LEU A 1 341 ? 12.523 13.93 17.859 1 97.19 341 LEU A O 1
ATOM 2674 N N . GLU A 1 342 ? 11.68 16.047 17.641 1 96.81 342 GLU A N 1
ATOM 2675 C CA . GLU A 1 342 ? 12.562 16.312 16.516 1 96.81 342 GLU A CA 1
ATOM 2676 C C . GLU A 1 342 ? 13.25 17.672 16.672 1 96.81 342 GLU A C 1
ATOM 2678 O O . GLU A 1 342 ? 12.648 18.625 17.172 1 96.81 342 GLU A O 1
ATOM 2683 N N . LEU A 1 343 ? 14.453 17.766 16.297 1 97.25 343 LEU A N 1
ATOM 2684 C CA . LEU A 1 343 ? 15.211 19 16.125 1 97.25 343 LEU A CA 1
ATOM 2685 C C . LEU A 1 343 ? 15.648 19.172 14.68 1 97.25 343 LEU A C 1
ATOM 2687 O O . LEU A 1 343 ? 16.234 18.266 14.086 1 97.25 343 LEU A O 1
ATOM 2691 N N . VAL A 1 344 ? 15.336 20.281 14.117 1 95.88 344 VAL A N 1
ATOM 2692 C CA . VAL A 1 344 ? 15.711 20.531 12.734 1 95.88 344 VAL A CA 1
ATOM 2693 C C . VAL A 1 344 ? 16.672 21.703 12.656 1 95.88 344 VAL A C 1
ATOM 2695 O O . VAL A 1 344 ? 16.328 22.828 13.023 1 95.88 344 VAL A O 1
ATOM 2698 N N . LEU A 1 345 ? 17.875 21.453 12.25 1 95.94 345 LEU A N 1
ATOM 2699 C CA . LEU A 1 345 ? 18.859 22.484 11.984 1 95.94 345 LEU A CA 1
ATOM 2700 C C . LEU A 1 345 ? 18.656 23.109 10.609 1 95.94 345 LEU A C 1
ATOM 2702 O O . LEU A 1 345 ? 18.656 22.406 9.602 1 95.94 345 LEU A O 1
ATOM 2706 N N . ARG A 1 346 ? 18.422 24.422 10.641 1 93 346 ARG A N 1
ATOM 2707 C CA . ARG A 1 346 ? 18.203 25.156 9.398 1 93 346 ARG A CA 1
ATOM 2708 C C . ARG A 1 346 ? 19.438 25.969 9.023 1 93 346 ARG A C 1
ATOM 2710 O O . ARG A 1 346 ? 20.141 26.484 9.898 1 93 346 ARG A O 1
ATOM 2717 N N . GLY A 1 347 ? 19.656 26.125 7.723 1 90.31 347 GLY A N 1
ATOM 2718 C CA . GLY A 1 347 ? 20.719 26.969 7.227 1 90.31 347 GLY A CA 1
ATOM 2719 C C . GLY A 1 347 ? 22.094 26.391 7.465 1 90.31 347 GLY A C 1
ATOM 2720 O O . GLY A 1 347 ? 23.047 27.125 7.789 1 90.31 347 GLY A O 1
ATOM 2721 N N . ALA A 1 348 ? 22.188 25.156 7.434 1 93.81 348 ALA A N 1
ATOM 2722 C CA . ALA A 1 348 ? 23.484 24.484 7.574 1 93.81 348 ALA A CA 1
ATOM 2723 C C . ALA A 1 348 ? 24.156 24.297 6.219 1 93.81 348 ALA A C 1
ATOM 2725 O O . ALA A 1 348 ? 23.625 24.75 5.191 1 93.81 348 ALA A O 1
ATOM 2726 N N . THR A 1 349 ? 25.391 23.797 6.25 1 94 349 THR A N 1
ATOM 2727 C CA . THR A 1 349 ? 26.125 23.438 5.047 1 94 349 THR A CA 1
ATOM 2728 C C . THR A 1 349 ? 26.391 21.922 5.004 1 94 349 THR A C 1
ATOM 2730 O O . THR A 1 349 ? 26.156 21.219 5.988 1 94 349 THR A O 1
ATOM 2733 N N . ALA A 1 350 ? 26.828 21.484 3.828 1 91.06 350 ALA A N 1
ATOM 2734 C CA . ALA A 1 350 ? 27.141 20.062 3.662 1 91.06 350 ALA A CA 1
ATOM 2735 C C . ALA A 1 350 ? 28.203 19.609 4.672 1 91.06 350 ALA A C 1
ATOM 2737 O O . ALA A 1 350 ? 28.219 18.453 5.09 1 91.06 350 ALA A O 1
ATOM 2738 N N . GLU A 1 351 ? 28.969 20.531 5.16 1 92.38 351 GLU A N 1
ATOM 2739 C CA . GLU A 1 351 ? 30.047 20.234 6.102 1 92.38 351 GLU A CA 1
ATOM 2740 C C . GLU A 1 351 ? 29.547 20.234 7.543 1 92.38 351 GLU A C 1
ATOM 2742 O O . GLU A 1 351 ? 29.953 19.406 8.359 1 92.38 351 GLU A O 1
ATOM 2747 N N . THR A 1 352 ? 28.672 21.094 7.848 1 95.06 352 THR A N 1
ATOM 2748 C CA . THR A 1 352 ? 28.281 21.312 9.234 1 95.06 352 THR A CA 1
ATOM 2749 C C . THR A 1 352 ? 27.078 20.438 9.594 1 95.06 352 THR A C 1
ATOM 2751 O O . THR A 1 352 ? 26.922 20.031 10.742 1 95.06 352 THR A O 1
ATOM 2754 N N . ALA A 1 353 ? 26.203 20.141 8.672 1 95.19 353 ALA A N 1
ATOM 2755 C CA . ALA A 1 353 ? 24.969 19.422 8.922 1 95.19 353 ALA A CA 1
ATOM 2756 C C . ALA A 1 353 ? 25.25 18.078 9.594 1 95.19 353 ALA A C 1
ATOM 2758 O O . ALA A 1 353 ? 24.594 17.719 10.578 1 95.19 353 ALA A O 1
ATOM 2759 N N . PRO A 1 354 ? 26.25 17.312 9.164 1 93.69 354 PRO A N 1
ATOM 2760 C CA . PRO A 1 354 ? 26.5 16 9.773 1 93.69 354 PRO A CA 1
ATOM 2761 C C . PRO A 1 354 ? 26.984 16.109 11.219 1 93.69 354 PRO A C 1
ATOM 2763 O O . PRO A 1 354 ? 26.938 15.125 11.961 1 93.69 354 PRO A O 1
ATOM 2766 N N . LYS A 1 355 ? 27.438 17.266 11.625 1 95.44 355 LYS A N 1
ATOM 2767 C CA . LYS A 1 355 ? 28 17.469 12.961 1 95.44 355 LYS A CA 1
ATOM 2768 C C . LYS A 1 355 ? 26.891 17.781 13.969 1 95.44 355 LYS A C 1
ATOM 2770 O O . LYS A 1 355 ? 27.156 17.859 15.172 1 95.44 355 LYS A O 1
ATOM 2775 N N . PHE A 1 356 ? 25.703 17.938 13.547 1 97.44 356 PHE A N 1
ATOM 2776 C CA . PHE A 1 356 ? 24.609 18.406 14.391 1 97.44 356 PHE A CA 1
ATOM 2777 C C . PHE A 1 356 ? 24.359 17.438 15.531 1 97.44 356 PHE A C 1
ATOM 2779 O O . PHE A 1 356 ? 24.188 17.844 16.688 1 97.44 356 PHE A O 1
ATOM 2786 N N . ALA A 1 357 ? 24.266 16.109 15.242 1 96.38 357 ALA A N 1
ATOM 2787 C CA . ALA A 1 357 ? 23.984 15.102 16.266 1 96.38 357 ALA A CA 1
ATOM 2788 C C . ALA A 1 357 ? 25.031 15.156 17.375 1 96.38 357 ALA A C 1
ATOM 2790 O O . ALA A 1 357 ? 24.688 15.086 18.562 1 96.38 357 ALA A O 1
ATOM 2791 N N . VAL A 1 358 ? 26.281 15.266 17 1 95.81 358 VAL A N 1
ATOM 2792 C CA . VAL A 1 358 ? 27.375 15.344 17.953 1 95.81 358 VAL A CA 1
ATOM 2793 C C . VAL A 1 358 ? 27.281 16.656 18.75 1 95.81 358 VAL A C 1
ATOM 2795 O O . VAL A 1 358 ? 27.547 16.688 19.953 1 95.81 358 VAL A O 1
ATOM 2798 N N . GLY A 1 359 ? 26.953 17.672 18.062 1 97.06 359 GLY A N 1
ATOM 2799 C CA . GLY A 1 359 ? 26.766 18.953 18.719 1 97.06 359 GLY A CA 1
ATOM 2800 C C . GLY A 1 359 ? 25.703 18.922 19.781 1 97.06 359 GLY A C 1
ATOM 2801 O O . GLY A 1 359 ? 25.875 19.5 20.859 1 97.06 359 GLY A O 1
ATOM 2802 N N . VAL A 1 360 ? 24.594 18.312 19.438 1 97.38 360 VAL A N 1
ATOM 2803 C CA . VAL A 1 360 ? 23.5 18.203 20.391 1 97.38 360 VAL A CA 1
ATOM 2804 C C . VAL A 1 360 ? 23.953 17.391 21.609 1 97.38 360 VAL A C 1
ATOM 2806 O O . VAL A 1 360 ? 23.703 17.797 22.75 1 97.38 360 VAL A O 1
ATOM 2809 N N . LYS A 1 361 ? 24.609 16.297 21.422 1 96.19 361 LYS A N 1
ATOM 2810 C CA . LYS A 1 361 ? 25.094 15.445 22.5 1 96.19 361 LYS A CA 1
ATOM 2811 C C . LYS A 1 361 ? 26.031 16.219 23.422 1 96.19 361 LYS A C 1
ATOM 2813 O O . LYS A 1 361 ? 25.938 16.125 24.641 1 96.19 361 LYS A O 1
ATOM 2818 N N . GLN A 1 362 ? 26.906 16.969 22.844 1 96.5 362 GLN A N 1
ATOM 2819 C CA . GLN A 1 362 ? 27.875 17.75 23.625 1 96.5 362 GLN A CA 1
ATOM 2820 C C . GLN A 1 362 ? 27.156 18.812 24.453 1 96.5 362 GLN A C 1
ATOM 2822 O O . GLN A 1 362 ? 27.453 18.984 25.641 1 96.5 362 GLN A O 1
ATOM 2827 N N . ALA A 1 363 ? 26.281 19.547 23.797 1 96.88 363 ALA A N 1
ATOM 2828 C CA . ALA A 1 363 ? 25.547 20.609 24.484 1 96.88 363 ALA A CA 1
ATOM 2829 C C . ALA A 1 363 ? 24.75 20.047 25.656 1 96.88 363 ALA A C 1
ATOM 2831 O O . ALA A 1 363 ? 24.688 20.656 26.734 1 96.88 363 ALA A O 1
ATOM 2832 N N . VAL A 1 364 ? 24.125 18.906 25.453 1 97.38 364 VAL A N 1
ATOM 2833 C CA . VAL A 1 364 ? 23.312 18.266 26.484 1 97.38 364 VAL A CA 1
ATOM 2834 C C . VAL A 1 364 ? 24.219 17.797 27.641 1 97.38 364 VAL A C 1
ATOM 2836 O O . VAL A 1 364 ? 23.875 17.984 28.812 1 97.38 364 VAL A O 1
ATOM 2839 N N . THR A 1 365 ? 25.359 17.25 27.328 1 96.38 365 THR A N 1
ATOM 2840 C CA . THR A 1 365 ? 26.312 16.797 28.328 1 96.38 365 THR A CA 1
ATOM 2841 C C . THR A 1 365 ? 26.797 17.969 29.172 1 96.38 365 THR A C 1
ATOM 2843 O O . THR A 1 365 ? 26.875 17.859 30.406 1 96.38 365 THR A O 1
ATOM 2846 N N . ASP A 1 366 ? 27.094 19.031 28.562 1 96.19 366 ASP A N 1
ATOM 2847 C CA . ASP A 1 366 ? 27.562 20.219 29.266 1 96.19 366 ASP A CA 1
ATOM 2848 C C . ASP A 1 366 ? 26.469 20.766 30.188 1 96.19 366 ASP A C 1
ATOM 2850 O O . ASP A 1 366 ? 26.766 21.188 31.312 1 96.19 366 ASP A O 1
ATOM 2854 N N . LEU A 1 367 ? 25.312 20.812 29.672 1 95.5 367 LEU A N 1
ATOM 2855 C CA . LEU A 1 367 ? 24.203 21.312 30.469 1 95.5 367 LEU A CA 1
ATOM 2856 C C . LEU A 1 367 ? 23.969 20.438 31.688 1 95.5 367 LEU A C 1
ATOM 2858 O O . LEU A 1 367 ? 23.719 20.953 32.781 1 95.5 367 LEU A O 1
ATOM 2862 N N . LEU A 1 368 ? 24.047 19.172 31.547 1 95 368 LEU A N 1
ATOM 2863 C CA . LEU A 1 368 ? 23.781 18.219 32.594 1 95 368 LEU A CA 1
ATOM 2864 C C . LEU A 1 368 ? 24.859 18.281 33.688 1 95 368 LEU A C 1
ATOM 2866 O O . LEU A 1 368 ? 24.625 17.906 34.844 1 95 368 LEU A O 1
ATOM 2870 N N . ALA A 1 369 ? 26.062 18.719 33.312 1 94.38 369 ALA A N 1
ATOM 2871 C CA . ALA A 1 369 ? 27.141 18.891 34.281 1 94.38 369 ALA A CA 1
ATOM 2872 C C . ALA A 1 369 ? 26.766 19.906 35.344 1 94.38 369 ALA A C 1
ATOM 2874 O O . ALA A 1 369 ? 27.109 19.75 36.531 1 94.38 369 ALA A O 1
ATOM 2875 N N . GLY A 1 370 ? 26.109 20.938 35.031 1 92 370 GLY A N 1
ATOM 2876 C CA . GLY A 1 370 ? 25.656 21.953 35.969 1 92 370 GLY A CA 1
ATOM 2877 C C . GLY A 1 370 ? 24.234 21.75 36.438 1 92 370 GLY A C 1
ATOM 2878 O O . GLY A 1 370 ? 23.797 22.391 37.406 1 92 370 GLY A O 1
ATOM 2879 N N . GLY A 1 371 ? 23.594 20.875 35.781 1 93.19 371 GLY A N 1
ATOM 2880 C CA . GLY A 1 371 ? 22.188 20.641 36.094 1 93.19 371 GLY A CA 1
ATOM 2881 C C . GLY A 1 371 ? 21.266 21.688 35.5 1 93.19 371 GLY A C 1
ATOM 2882 O O . GLY A 1 371 ? 21.672 22.844 35.281 1 93.19 371 GLY A O 1
ATOM 2883 N N . ILE A 1 372 ? 19.984 21.359 35.281 1 94.56 372 ILE A N 1
ATOM 2884 C CA . ILE A 1 372 ? 19 22.297 34.75 1 94.56 372 ILE A CA 1
ATOM 2885 C C . ILE A 1 372 ? 18.5 23.203 35.875 1 94.56 372 ILE A C 1
ATOM 2887 O O . ILE A 1 372 ? 18.031 22.734 36.906 1 94.56 372 ILE A O 1
ATOM 2891 N N . PRO A 1 373 ? 18.562 24.469 35.688 1 90.62 373 PRO A N 1
ATOM 2892 C CA . PRO A 1 373 ? 18.062 25.375 36.719 1 90.62 373 PRO A CA 1
ATOM 2893 C C . PRO A 1 373 ? 16.578 25.156 37.031 1 90.62 373 PRO A C 1
ATOM 2895 O O . PRO A 1 373 ? 15.742 25.172 36.125 1 90.62 373 PRO A O 1
ATOM 2898 N N . GLU A 1 374 ? 16.297 25.047 38.25 1 90.5 374 GLU A N 1
ATOM 2899 C CA . GLU A 1 374 ? 14.93 24.766 38.688 1 90.5 374 GLU A CA 1
ATOM 2900 C C . GLU A 1 374 ? 13.984 25.906 38.344 1 90.5 374 GLU A C 1
ATOM 2902 O O . GLU A 1 374 ? 12.812 25.688 38 1 90.5 374 GLU A O 1
ATOM 2907 N N . GLU A 1 375 ? 14.461 27.094 38.406 1 88.69 375 GLU A N 1
ATOM 2908 C CA . GLU A 1 375 ? 13.641 28.266 38.125 1 88.69 375 GLU A CA 1
ATOM 2909 C C . GLU A 1 375 ? 13.141 28.25 36.656 1 88.69 375 GLU A C 1
ATOM 2911 O O . GLU A 1 375 ? 12.031 28.688 36.375 1 88.69 375 GLU A O 1
ATOM 2916 N N . LEU A 1 376 ? 13.977 27.766 35.844 1 90.88 376 LEU A N 1
ATOM 2917 C CA . LEU A 1 376 ? 13.594 27.656 34.438 1 90.88 376 LEU A CA 1
ATOM 2918 C C . LEU A 1 376 ? 12.484 26.625 34.25 1 90.88 376 LEU A C 1
ATOM 2920 O O . LEU A 1 376 ? 11.539 26.859 33.5 1 90.88 376 LEU A O 1
ATOM 2924 N N . LEU A 1 377 ? 12.594 25.531 34.906 1 93.88 377 LEU A N 1
ATOM 2925 C CA . LEU A 1 377 ? 11.594 24.469 34.844 1 93.88 377 LEU A CA 1
ATOM 2926 C C . LEU A 1 377 ? 10.273 24.938 35.438 1 93.88 377 LEU A C 1
ATOM 2928 O O . LEU A 1 377 ? 9.203 24.656 34.875 1 93.88 377 LEU A O 1
ATOM 2932 N N . LEU A 1 378 ? 10.406 25.625 36.531 1 90.81 378 LEU A N 1
ATOM 2933 C CA . LEU A 1 378 ? 9.211 26.141 37.188 1 90.81 378 LEU A CA 1
ATOM 2934 C C . LEU A 1 378 ? 8.492 27.125 36.281 1 90.81 378 LEU A C 1
ATOM 2936 O O . LEU A 1 378 ? 7.258 27.125 36.188 1 90.81 378 LEU A O 1
ATOM 2940 N N . ALA A 1 379 ? 9.211 27.969 35.656 1 89.25 379 ALA A N 1
ATOM 2941 C CA . ALA A 1 379 ? 8.633 28.953 34.75 1 89.25 379 ALA A CA 1
ATOM 2942 C C . ALA A 1 379 ? 7.863 28.266 33.625 1 89.25 379 ALA A C 1
ATOM 2944 O O . ALA A 1 379 ? 6.738 28.656 33.312 1 89.25 379 ALA A O 1
ATOM 2945 N N . SER A 1 380 ? 8.516 27.312 33.031 1 92.38 380 SER A N 1
ATOM 2946 C CA . SER A 1 380 ? 7.887 26.594 31.922 1 92.38 380 SER A CA 1
ATOM 2947 C C . SER A 1 380 ? 6.66 25.828 32.406 1 92.38 380 SER A C 1
ATOM 2949 O O . SER A 1 380 ? 5.656 25.734 31.688 1 92.38 380 SER A O 1
ATOM 2951 N N . LEU A 1 381 ? 6.777 25.156 33.5 1 92.06 381 LEU A N 1
ATOM 2952 C CA . LEU A 1 381 ? 5.645 24.438 34.062 1 92.06 381 LEU A CA 1
ATOM 2953 C C . LEU A 1 381 ? 4.457 25.375 34.281 1 92.06 381 LEU A C 1
ATOM 2955 O O . LEU A 1 381 ? 3.328 25.047 33.906 1 92.06 381 LEU A O 1
ATOM 2959 N N . ASN A 1 382 ? 4.711 26.531 34.844 1 86.19 382 ASN A N 1
ATOM 2960 C CA . ASN A 1 382 ? 3.652 27.5 35.094 1 86.19 382 ASN A CA 1
ATOM 2961 C C . ASN A 1 382 ? 3.021 27.984 33.781 1 86.19 382 ASN A C 1
ATOM 2963 O O . ASN A 1 382 ? 1.8 28.109 33.688 1 86.19 382 ASN A O 1
ATOM 2967 N N . ALA A 1 383 ? 3.881 28.25 32.875 1 86.25 383 ALA A N 1
ATOM 2968 C CA . ALA A 1 383 ? 3.395 28.719 31.578 1 86.25 383 ALA A CA 1
ATOM 2969 C C . ALA A 1 383 ? 2.486 27.672 30.938 1 86.25 383 ALA A C 1
ATOM 2971 O O . ALA A 1 383 ? 1.446 28.016 30.375 1 86.25 383 ALA A O 1
ATOM 2972 N N . MET A 1 384 ? 2.85 26.5 30.984 1 88.62 384 MET A N 1
ATOM 2973 C CA . MET A 1 384 ? 2.078 25.422 30.359 1 88.62 384 MET A CA 1
ATOM 2974 C C . MET A 1 384 ? 0.784 25.172 31.125 1 88.62 384 MET A C 1
ATOM 2976 O O . MET A 1 384 ? -0.241 24.828 30.531 1 88.62 384 MET A O 1
ATOM 2980 N N . GLU A 1 385 ? 0.93 25.234 32.375 1 85.69 385 GLU A N 1
ATOM 2981 C CA . GLU A 1 385 ? -0.275 25.094 33.188 1 85.69 385 GLU A CA 1
ATOM 2982 C C . GLU A 1 385 ? -1.289 26.188 32.875 1 85.69 385 GLU A C 1
ATOM 2984 O O . GLU A 1 385 ? -2.484 25.922 32.75 1 85.69 385 GLU A O 1
ATOM 2989 N N . PHE A 1 386 ? -0.813 27.344 32.688 1 80.75 386 PHE A N 1
ATOM 2990 C CA . PHE A 1 386 ? -1.676 28.453 32.312 1 80.75 386 PHE A CA 1
ATOM 2991 C C . PHE A 1 386 ? -2.293 28.219 30.938 1 80.75 386 PHE A C 1
ATOM 2993 O O . PHE A 1 386 ? -3.48 28.469 30.734 1 80.75 386 PHE A O 1
ATOM 3000 N N . ALA A 1 387 ? -1.472 27.828 30.047 1 83.06 387 ALA A N 1
ATOM 3001 C CA . ALA A 1 387 ? -1.95 27.562 28.688 1 83.06 387 ALA A CA 1
ATOM 3002 C C . ALA A 1 387 ? -3.021 26.469 28.688 1 83.06 387 ALA A C 1
ATOM 3004 O O . ALA A 1 387 ? -3.957 26.516 27.891 1 83.06 387 ALA A O 1
ATOM 3005 N N . SER A 1 388 ? -2.814 25.516 29.531 1 83.94 388 SER A N 1
ATOM 3006 C CA . SER A 1 388 ? -3.781 24.438 29.625 1 83.94 388 SER A CA 1
ATOM 3007 C C . SER A 1 388 ? -5.133 24.938 30.109 1 83.94 388 SER A C 1
ATOM 3009 O O . SER A 1 388 ? -6.176 24.391 29.734 1 83.94 388 SER A O 1
ATOM 3011 N N . LEU A 1 389 ? -5.133 26 30.859 1 74.88 389 LEU A N 1
ATOM 3012 C CA . LEU A 1 389 ? -6.363 26.578 31.391 1 74.88 389 LEU A CA 1
ATOM 3013 C C . LEU A 1 389 ? -6.992 27.547 30.391 1 74.88 389 LEU A C 1
ATOM 3015 O O . LEU A 1 389 ? -8.211 27.547 30.219 1 74.88 389 LEU A O 1
ATOM 3019 N N . GLU A 1 390 ? -6.117 28.281 29.734 1 75.81 390 GLU A N 1
ATOM 3020 C CA . GLU A 1 390 ? -6.59 29.281 28.797 1 75.81 390 GLU A CA 1
ATOM 3021 C C . GLU A 1 390 ? -7.008 28.641 27.469 1 75.81 390 GLU A C 1
ATOM 3023 O O . GLU A 1 390 ? -7.871 29.156 26.766 1 75.81 390 GLU A O 1
ATOM 3028 N N . ARG A 1 391 ? -6.406 27.453 27.125 1 79.38 391 ARG A N 1
ATOM 3029 C CA . ARG A 1 391 ? -6.617 26.75 25.859 1 79.38 391 ARG A CA 1
ATOM 3030 C C . ARG A 1 391 ? -6.531 27.703 24.688 1 79.38 391 ARG A C 1
ATOM 3032 O O . ARG A 1 391 ? -7.504 27.875 23.938 1 79.38 391 ARG A O 1
ATOM 3039 N N . PRO A 1 392 ? -5.395 28.234 24.516 1 76.31 392 PRO A N 1
ATOM 3040 C CA . PRO A 1 392 ? -5.23 29.203 23.438 1 76.31 392 PRO A CA 1
ATOM 3041 C C . PRO A 1 392 ? -5.445 28.594 22.062 1 76.31 392 PRO A C 1
ATOM 3043 O O . PRO A 1 392 ? -5.477 27.359 21.922 1 76.31 392 PRO A O 1
ATOM 3046 N N . GLY A 1 393 ? -5.641 29.406 21.094 1 76 393 GLY A N 1
ATOM 3047 C CA . GLY A 1 393 ? -5.812 28.953 19.719 1 76 393 GLY A CA 1
ATOM 3048 C C . GLY A 1 393 ? -7.188 29.266 19.156 1 76 393 GLY A C 1
ATOM 3049 O O . GLY A 1 393 ? -8.047 29.812 19.859 1 76 393 GLY A O 1
ATOM 3050 N N . SER A 1 394 ? -7.297 28.797 17.906 1 80.31 394 SER A N 1
ATOM 3051 C CA . SER A 1 394 ? -8.516 29.188 17.203 1 80.31 394 SER A CA 1
ATOM 3052 C C . SER A 1 394 ? -9.539 28.047 17.203 1 80.31 394 SER A C 1
ATOM 3054 O O . SER A 1 394 ? -10.719 28.281 16.953 1 80.31 394 SER A O 1
ATOM 3056 N N . LEU A 1 395 ? -9.18 26.922 17.531 1 87.88 395 LEU A N 1
ATOM 3057 C CA . LEU A 1 395 ? -10.109 25.797 17.531 1 87.88 395 LEU A CA 1
ATOM 3058 C C . LEU A 1 395 ? -11.062 25.906 18.719 1 87.88 395 LEU A C 1
ATOM 3060 O O . LEU A 1 395 ? -10.633 26.141 19.844 1 87.88 395 LEU A O 1
ATOM 3064 N N . PRO A 1 396 ? -12.352 25.703 18.422 1 91.81 396 PRO A N 1
ATOM 3065 C CA . PRO A 1 396 ? -13.273 25.625 19.562 1 91.81 396 PRO A CA 1
ATOM 3066 C C . PRO A 1 396 ? -12.875 24.547 20.562 1 91.81 396 PRO A C 1
ATOM 3068 O O . PRO A 1 396 ? -12.398 23.469 20.172 1 91.81 396 PRO A O 1
ATOM 3071 N N . ASP A 1 397 ? -13.086 24.828 21.812 1 93.12 397 ASP A N 1
ATOM 3072 C CA . ASP A 1 397 ? -12.656 23.906 22.875 1 93.12 397 ASP A CA 1
ATOM 3073 C C . ASP A 1 397 ? -13.266 22.531 22.688 1 93.12 397 ASP A C 1
ATOM 3075 O O . ASP A 1 397 ? -12.602 21.516 22.906 1 93.12 397 ASP A O 1
ATOM 3079 N N . GLY A 1 398 ? -14.523 22.531 22.312 1 95.75 398 GLY A N 1
ATOM 3080 C CA . GLY A 1 398 ? -15.172 21.25 22.109 1 95.75 398 GLY A CA 1
ATOM 3081 C C . GLY A 1 398 ? -14.555 20.438 20.984 1 95.75 398 GLY A C 1
ATOM 3082 O O . GLY A 1 398 ? -14.5 19.203 21.062 1 95.75 398 GLY A O 1
ATOM 3083 N N . VAL A 1 399 ? -14.125 21.062 19.891 1 96 399 VAL A N 1
ATOM 3084 C CA . VAL A 1 399 ? -13.461 20.406 18.781 1 96 399 VAL A CA 1
ATOM 3085 C C . VAL A 1 399 ? -12.125 19.828 19.234 1 96 399 VAL A C 1
ATOM 3087 O O . VAL A 1 399 ? -11.789 18.688 18.906 1 96 399 VAL A O 1
ATOM 3090 N N . LEU A 1 400 ? -11.398 20.594 19.953 1 95.31 400 LEU A N 1
ATOM 3091 C CA . LEU A 1 400 ? -10.125 20.141 20.5 1 95.31 400 LEU A CA 1
ATOM 3092 C C . LEU A 1 400 ? -10.32 18.906 21.375 1 95.31 400 LEU A C 1
ATOM 3094 O O . LEU A 1 400 ? -9.555 17.953 21.281 1 95.31 400 LEU A O 1
ATOM 3098 N N . ASP A 1 401 ? -11.336 18.938 22.203 1 96.56 401 ASP A N 1
ATOM 3099 C CA . ASP A 1 401 ? -11.625 17.828 23.094 1 96.56 401 ASP A CA 1
ATOM 3100 C C . ASP A 1 401 ? -12.008 16.578 22.297 1 96.56 401 ASP A C 1
ATOM 3102 O O . ASP A 1 401 ? -11.695 15.453 22.703 1 96.56 401 ASP A O 1
ATOM 3106 N N . ALA A 1 402 ? -12.75 16.781 21.219 1 97.31 402 ALA A N 1
ATOM 3107 C CA . ALA A 1 402 ? -13.086 15.641 20.375 1 97.31 402 ALA A CA 1
ATOM 3108 C C . ALA A 1 402 ? -11.828 14.984 19.797 1 97.31 402 ALA A C 1
ATOM 3110 O O . ALA A 1 402 ? -11.734 13.758 19.734 1 97.31 402 ALA A O 1
ATOM 3111 N N . ILE A 1 403 ? -10.875 15.758 19.375 1 96.75 403 ILE A N 1
ATOM 3112 C CA . ILE A 1 403 ? -9.625 15.242 18.844 1 96.75 403 ILE A CA 1
ATOM 3113 C C . ILE A 1 403 ? -8.859 14.508 19.938 1 96.75 403 ILE A C 1
ATOM 3115 O O . ILE A 1 403 ? -8.359 13.406 19.719 1 96.75 403 ILE A O 1
ATOM 3119 N N . TYR A 1 404 ? -8.797 15.086 21.109 1 96.62 404 TYR A N 1
ATOM 3120 C CA . TYR A 1 404 ? -8.109 14.477 22.25 1 96.62 404 TYR A CA 1
ATOM 3121 C C . TYR A 1 404 ? -8.781 13.164 22.641 1 96.62 404 TYR A C 1
ATOM 3123 O O . TYR A 1 404 ? -8.109 12.188 22.969 1 96.62 404 TYR A O 1
ATOM 3131 N N . ALA A 1 405 ? -10.094 13.203 22.641 1 97.69 405 ALA A N 1
ATOM 3132 C CA . ALA A 1 405 ? -10.844 12.008 23 1 97.69 405 ALA A CA 1
ATOM 3133 C C . ALA A 1 405 ? -10.547 10.859 22.047 1 97.69 405 ALA A C 1
ATOM 3135 O O . ALA A 1 405 ? -10.305 9.727 22.484 1 97.69 405 ALA A O 1
ATOM 3136 N N . ALA A 1 406 ? -10.57 11.164 20.797 1 97.56 406 ALA A N 1
ATOM 3137 C CA . ALA A 1 406 ? -10.25 10.148 19.797 1 97.56 406 ALA A CA 1
ATOM 3138 C C . ALA A 1 406 ? -8.836 9.617 19.984 1 97.56 406 ALA A C 1
ATOM 3140 O O . ALA A 1 406 ? -8.594 8.414 19.844 1 97.56 406 ALA A O 1
ATOM 3141 N N . THR A 1 407 ? -7.898 10.508 20.25 1 97 407 THR A N 1
ATOM 3142 C CA . THR A 1 407 ? -6.5 10.141 20.438 1 97 407 THR A CA 1
ATOM 3143 C C . THR A 1 407 ? -6.336 9.234 21.656 1 97 407 THR A C 1
ATOM 3145 O O . THR A 1 407 ? -5.703 8.18 21.562 1 97 407 THR A O 1
ATOM 3148 N N . GLY A 1 408 ? -6.863 9.641 22.812 1 96.75 408 GLY A N 1
ATOM 3149 C CA . GLY A 1 408 ? -6.789 8.828 24.016 1 96.75 408 GLY A CA 1
ATOM 3150 C C . GLY A 1 408 ? -7.457 7.477 23.859 1 96.75 408 GLY A C 1
ATOM 3151 O O . GLY A 1 408 ? -6.918 6.461 24.297 1 96.75 408 GLY A O 1
ATOM 3152 N N . TRP A 1 409 ? -8.633 7.484 23.234 1 96.62 409 TRP A N 1
ATOM 3153 C CA . TRP A 1 409 ? -9.383 6.258 22.984 1 96.62 409 TRP A CA 1
ATOM 3154 C C . TRP A 1 409 ? -8.586 5.301 22.109 1 96.62 409 TRP A C 1
ATOM 3156 O O . TRP A 1 409 ? -8.5 4.105 22.391 1 96.62 409 TRP A O 1
ATOM 3166 N N . LEU A 1 410 ? -7.984 5.812 21.047 1 95.38 410 LEU A N 1
ATOM 3167 C CA . LEU A 1 410 ? -7.281 5 20.062 1 95.38 410 LEU A CA 1
ATOM 3168 C C . LEU A 1 410 ? -6.113 4.258 20.703 1 95.38 410 LEU A C 1
ATOM 3170 O O . LEU A 1 410 ? -5.883 3.084 20.406 1 95.38 410 LEU A O 1
ATOM 3174 N N . HIS A 1 411 ? -5.398 4.887 21.578 1 94.5 411 HIS A N 1
ATOM 3175 C CA . HIS A 1 411 ? -4.121 4.348 22.031 1 94.5 411 HIS A CA 1
ATOM 3176 C C . HIS A 1 411 ? -4.27 3.635 23.375 1 94.5 411 HIS A C 1
ATOM 3178 O O . HIS A 1 411 ? -3.438 2.797 23.734 1 94.5 411 HIS A O 1
ATOM 3184 N N . THR A 1 412 ? -5.363 3.961 24.172 1 93.44 412 THR A N 1
ATOM 3185 C CA . THR A 1 412 ? -5.449 3.391 25.5 1 93.44 412 THR A CA 1
ATOM 3186 C C . THR A 1 412 ? -6.852 2.852 25.766 1 93.44 412 THR A C 1
ATOM 3188 O O . THR A 1 412 ? -7.086 2.188 26.781 1 93.44 412 THR A O 1
ATOM 3191 N N . GLY A 1 413 ? -7.766 3.186 24.891 1 91.69 413 GLY A N 1
ATOM 3192 C CA . GLY A 1 413 ? -9.148 2.812 25.141 1 91.69 413 GLY A CA 1
ATOM 3193 C C . GLY A 1 413 ? -9.891 3.809 26.016 1 91.69 413 GLY A C 1
ATOM 3194 O O . GLY A 1 413 ? -11.102 3.707 26.188 1 91.69 413 GLY A O 1
ATOM 3195 N N . ASP A 1 414 ? -9.195 4.859 26.531 1 95 414 ASP A N 1
ATOM 3196 C CA . ASP A 1 414 ? -9.805 5.84 27.422 1 95 414 ASP A CA 1
ATOM 3197 C C . ASP A 1 414 ? -9.922 7.203 26.75 1 95 414 ASP A C 1
ATOM 3199 O O . ASP A 1 414 ? -8.953 7.961 26.688 1 95 414 ASP A O 1
ATOM 3203 N N . PRO A 1 415 ? -11.172 7.605 26.328 1 97 415 PRO A N 1
ATOM 3204 C CA . PRO A 1 415 ? -11.328 8.883 25.641 1 97 415 PRO A CA 1
ATOM 3205 C C . PRO A 1 415 ? -11.148 10.086 26.562 1 97 415 PRO A C 1
ATOM 3207 O O . PRO A 1 415 ? -10.984 11.211 26.094 1 97 415 PRO A O 1
ATOM 3210 N N . ALA A 1 416 ? -11.109 9.906 27.844 1 96.25 416 ALA A N 1
ATOM 3211 C CA . ALA A 1 416 ? -11.016 11.016 28.797 1 96.25 416 ALA A CA 1
ATOM 3212 C C . ALA A 1 416 ? -9.57 11.258 29.219 1 96.25 416 ALA A C 1
ATOM 3214 O O . ALA A 1 416 ? -9.266 12.258 29.875 1 96.25 416 ALA A O 1
ATOM 3215 N N . LEU A 1 417 ? -8.727 10.477 28.797 1 94.44 417 LEU A N 1
ATOM 3216 C CA . LEU A 1 417 ? -7.355 10.438 29.297 1 94.44 417 LEU A CA 1
ATOM 3217 C C . LEU A 1 417 ? -6.691 11.805 29.172 1 94.44 417 LEU A C 1
ATOM 3219 O O . LEU A 1 417 ? -6.066 12.289 30.125 1 94.44 417 LEU A O 1
ATOM 3223 N N . LEU A 1 418 ? -6.816 12.477 28.016 1 94.44 418 LEU A N 1
ATOM 3224 C CA . LEU A 1 418 ? -6.055 13.688 27.703 1 94.44 418 LEU A CA 1
ATOM 3225 C C . LEU A 1 418 ? -6.75 14.922 28.266 1 94.44 418 LEU A C 1
ATOM 3227 O O . LEU A 1 418 ? -6.199 16.031 28.219 1 94.44 418 LEU A O 1
ATOM 3231 N N . LEU A 1 419 ? -7.891 14.758 28.859 1 93.25 419 LEU A N 1
ATOM 3232 C CA . LEU A 1 419 ? -8.641 15.898 29.375 1 93.25 419 LEU A CA 1
ATOM 3233 C C . LEU A 1 419 ? -8.305 16.156 30.844 1 93.25 419 LEU A C 1
ATOM 3235 O O . LEU A 1 419 ? -8.656 17.203 31.391 1 93.25 419 LEU A O 1
ATOM 3239 N N . HIS A 1 420 ? -7.547 15.289 31.422 1 88.81 420 HIS A N 1
ATOM 3240 C CA . HIS A 1 420 ? -7.086 15.43 32.812 1 88.81 420 HIS A CA 1
ATOM 3241 C C . HIS A 1 420 ? -5.633 15.891 32.844 1 88.81 420 HIS A C 1
ATOM 3243 O O . HIS A 1 420 ? -4.715 15.094 32.625 1 88.81 420 HIS A O 1
ATOM 3249 N N . THR A 1 421 ? -5.445 17.156 33.188 1 87.75 421 THR A N 1
ATOM 3250 C CA . THR A 1 421 ? -4.066 17.641 33.188 1 87.75 421 THR A CA 1
ATOM 3251 C C . THR A 1 421 ? -3.633 18.094 34.562 1 87.75 421 THR A C 1
ATOM 3253 O O . THR A 1 421 ? -2.439 18.141 34.875 1 87.75 421 THR A O 1
ATOM 3256 N N . ASP A 1 422 ? -4.492 18.344 35.5 1 87.94 422 ASP A N 1
ATOM 3257 C CA . ASP A 1 422 ? -4.184 18.938 36.781 1 87.94 422 ASP A CA 1
ATOM 3258 C C . ASP A 1 422 ? -3.264 18.031 37.594 1 87.94 422 ASP A C 1
ATOM 3260 O O . ASP A 1 422 ? -2.258 18.484 38.156 1 87.94 422 ASP A O 1
ATOM 3264 N N . LYS A 1 423 ? -3.633 16.828 37.656 1 89.5 423 LYS A N 1
ATOM 3265 C CA . LYS A 1 423 ? -2.846 15.891 38.438 1 89.5 423 LYS A CA 1
ATOM 3266 C C . LYS A 1 423 ? -1.436 15.742 37.875 1 89.5 423 LYS A C 1
ATOM 3268 O O . LYS A 1 423 ? -0.481 15.523 38.625 1 89.5 423 LYS A O 1
ATOM 3273 N N . LEU A 1 424 ? -1.344 15.82 36.594 1 93.38 424 LEU A N 1
ATOM 3274 C CA . LEU A 1 424 ? -0.041 15.711 35.969 1 93.38 424 LEU A CA 1
ATOM 3275 C C . LEU A 1 424 ? 0.851 16.891 36.344 1 93.38 424 LEU A C 1
ATOM 3277 O O . LEU A 1 424 ? 2.027 16.703 36.656 1 93.38 424 LEU A O 1
ATOM 3281 N N . PHE A 1 425 ? 0.289 18.109 36.344 1 93 425 PHE A N 1
ATOM 3282 C CA . PHE A 1 425 ? 1.059 19.297 36.688 1 93 425 PHE A CA 1
ATOM 3283 C C . PHE A 1 425 ? 1.487 19.25 38.156 1 93 425 PHE A C 1
ATOM 3285 O O . PHE A 1 425 ? 2.611 19.625 38.5 1 93 425 PHE A O 1
ATOM 3292 N N . ALA A 1 426 ? 0.619 18.766 39 1 92.44 426 ALA A N 1
ATOM 3293 C CA . ALA A 1 426 ? 0.945 18.641 40.438 1 92.44 426 ALA A CA 1
ATOM 3294 C C . ALA A 1 426 ? 2.102 17.672 40.625 1 92.44 426 ALA A C 1
ATOM 3296 O O . ALA A 1 426 ? 3.031 17.953 41.406 1 92.44 426 ALA A O 1
ATOM 3297 N N . SER A 1 427 ? 2.021 16.609 40 1 95.06 427 SER A N 1
ATOM 3298 C CA . SER A 1 427 ? 3.068 15.602 40.125 1 95.06 427 SER A CA 1
ATOM 3299 C C . SER A 1 427 ? 4.406 16.141 39.625 1 95.06 427 SER A C 1
ATOM 3301 O O . SER A 1 427 ? 5.441 15.914 40.25 1 95.06 427 SER A O 1
ATOM 3303 N N . LEU A 1 428 ? 4.379 16.781 38.5 1 95.5 428 LEU A N 1
ATOM 3304 C CA . LEU A 1 428 ? 5.613 17.266 37.906 1 95.5 428 LEU A CA 1
ATOM 3305 C C . LEU A 1 428 ? 6.203 18.406 38.75 1 95.5 428 LEU A C 1
ATOM 3307 O O . LEU A 1 428 ? 7.426 18.578 38.781 1 95.5 428 LEU A O 1
ATOM 3311 N N . ARG A 1 429 ? 5.379 19.203 39.406 1 93.94 429 ARG A N 1
ATOM 3312 C CA . ARG A 1 429 ? 5.848 20.25 40.281 1 93.94 429 ARG A CA 1
ATOM 3313 C C . ARG A 1 429 ? 6.66 19.672 41.438 1 93.94 429 ARG A C 1
ATOM 3315 O O . ARG A 1 429 ? 7.688 20.234 41.812 1 93.94 429 ARG A O 1
ATOM 3322 N N . GLU A 1 430 ? 6.254 18.578 41.906 1 94.56 430 GLU A N 1
ATOM 3323 C CA . GLU A 1 430 ? 6.973 17.906 43 1 94.56 430 GLU A CA 1
ATOM 3324 C C . GLU A 1 430 ? 8.32 17.375 42.5 1 94.56 430 GLU A C 1
ATOM 3326 O O . GLU A 1 430 ? 9.258 17.234 43.281 1 94.56 430 GLU A O 1
ATOM 3331 N N . LYS A 1 431 ? 8.406 17.141 41.281 1 94.25 431 LYS A N 1
ATOM 3332 C CA . LYS A 1 431 ? 9.594 16.484 40.75 1 94.25 431 LYS A CA 1
ATOM 3333 C C . LYS A 1 431 ? 10.617 17.516 40.281 1 94.25 431 LYS A C 1
ATOM 3335 O O . LYS A 1 431 ? 11.711 17.156 39.844 1 94.25 431 LYS A O 1
ATOM 3340 N N . LEU A 1 432 ? 10.344 18.734 40.375 1 93.62 432 LEU A N 1
ATOM 3341 C CA . LEU A 1 432 ? 11.234 19.797 39.938 1 93.62 432 LEU A CA 1
ATOM 3342 C C . LEU A 1 432 ? 12.578 19.734 40.625 1 93.62 432 LEU A C 1
ATOM 3344 O O . LEU A 1 432 ? 13.617 20 40.031 1 93.62 432 LEU A O 1
ATOM 3348 N N . SER A 1 433 ? 12.609 19.297 41.875 1 90.44 433 SER A N 1
ATOM 3349 C CA . SER A 1 433 ? 13.82 19.344 42.688 1 90.44 433 SER A CA 1
ATOM 3350 C C . SER A 1 433 ? 14.406 17.953 42.906 1 90.44 433 SER A C 1
ATOM 3352 O O . SER A 1 433 ? 15.336 17.781 43.688 1 90.44 433 SER A O 1
ATOM 3354 N N . THR A 1 434 ? 13.969 16.938 42.281 1 92.81 434 THR A N 1
ATOM 3355 C CA . THR A 1 434 ? 14.391 15.57 42.562 1 92.81 434 THR A CA 1
ATOM 3356 C C . THR A 1 434 ? 15.414 15.117 41.531 1 92.81 434 THR A C 1
ATOM 3358 O O . THR A 1 434 ? 15.938 14 41.625 1 92.81 434 THR A O 1
ATOM 3361 N N . GLY A 1 435 ? 15.641 15.922 40.5 1 93.31 435 GLY A N 1
ATOM 3362 C CA . GLY A 1 435 ? 16.547 15.516 39.438 1 93.31 435 GLY A CA 1
ATOM 3363 C C . GLY A 1 435 ? 15.852 14.75 38.312 1 93.31 435 GLY A C 1
ATOM 3364 O O . GLY A 1 435 ? 16.484 14.359 37.344 1 93.31 435 GLY A O 1
ATOM 3365 N N . TRP A 1 436 ? 14.594 14.57 38.469 1 96.44 436 TRP A N 1
ATOM 3366 C CA . TRP A 1 436 ? 13.805 13.805 37.5 1 96.44 436 TRP A CA 1
ATOM 3367 C C . TRP A 1 436 ? 13.945 14.391 36.094 1 96.44 436 TRP A C 1
ATOM 3369 O O . TRP A 1 436 ? 14.07 13.648 35.125 1 96.44 436 TRP A O 1
ATOM 3379 N N . PHE A 1 437 ? 13.984 15.648 35.969 1 97.25 437 PHE A N 1
ATOM 3380 C CA . PHE A 1 437 ? 14.086 16.297 34.656 1 97.25 437 PHE A CA 1
ATOM 3381 C C . PHE A 1 437 ? 15.484 16.125 34.062 1 97.25 437 PHE A C 1
ATOM 3383 O O . PHE A 1 437 ? 15.648 16.016 32.875 1 97.25 437 PHE A O 1
ATOM 3390 N N . ASN A 1 438 ? 16.5 16.125 34.906 1 97.12 438 ASN A N 1
ATOM 3391 C CA . ASN A 1 438 ? 17.859 15.828 34.438 1 97.12 438 ASN A CA 1
ATOM 3392 C C . ASN A 1 438 ? 17.953 14.422 33.844 1 97.12 438 ASN A C 1
ATOM 3394 O O . ASN A 1 438 ? 18.547 14.234 32.781 1 97.12 438 ASN A O 1
ATOM 3398 N N . ASP A 1 439 ? 17.344 13.547 34.562 1 96.62 439 ASP A N 1
ATOM 3399 C CA . ASP A 1 439 ? 17.344 12.172 34.062 1 96.62 439 ASP A CA 1
ATOM 3400 C C . ASP A 1 439 ? 16.547 12.055 32.75 1 96.62 439 ASP A C 1
ATOM 3402 O O . ASP A 1 439 ? 16.938 11.289 31.875 1 96.62 439 ASP A O 1
ATOM 3406 N N . LEU A 1 440 ? 15.414 12.711 32.688 1 96.75 440 LEU A N 1
ATOM 3407 C CA . LEU A 1 440 ? 14.602 12.719 31.484 1 96.75 440 LEU A CA 1
ATOM 3408 C C . LEU A 1 440 ? 15.406 13.227 30.297 1 96.75 440 LEU A C 1
ATOM 3410 O O . LEU A 1 440 ? 15.383 12.617 29.219 1 96.75 440 LEU A O 1
ATOM 3414 N N . LEU A 1 441 ? 16.062 14.344 30.469 1 97.06 441 LEU A N 1
ATOM 3415 C CA . LEU A 1 441 ? 16.875 14.922 29.406 1 97.06 441 LEU A CA 1
ATOM 3416 C C . LEU A 1 441 ? 17.969 13.945 28.969 1 97.06 441 LEU A C 1
ATOM 3418 O O . LEU A 1 441 ? 18.188 13.758 27.766 1 97.06 441 LEU A O 1
ATOM 3422 N N . LYS A 1 442 ? 18.625 13.328 29.938 1 95.81 442 LYS A N 1
ATOM 3423 C CA . LYS A 1 442 ? 19.688 12.367 29.672 1 95.81 442 LYS A CA 1
ATOM 3424 C C . LYS A 1 442 ? 19.172 11.195 28.844 1 95.81 442 LYS A C 1
ATOM 3426 O O . LYS A 1 442 ? 19.766 10.844 27.828 1 95.81 442 LYS A O 1
ATOM 3431 N N . ASN A 1 443 ? 18.062 10.656 29.25 1 94.38 443 ASN A N 1
ATOM 3432 C CA . ASN A 1 443 ? 17.484 9.492 28.594 1 94.38 443 ASN A CA 1
ATOM 3433 C C . ASN A 1 443 ? 16.984 9.836 27.188 1 94.38 443 ASN A C 1
ATOM 3435 O O . ASN A 1 443 ? 16.938 8.977 26.312 1 94.38 443 ASN A O 1
ATOM 3439 N N . LEU A 1 444 ? 16.594 11.062 26.922 1 94.5 444 LEU A N 1
ATOM 3440 C CA . LEU A 1 444 ? 15.984 11.461 25.656 1 94.5 444 LEU A CA 1
ATOM 3441 C C . LEU A 1 444 ? 17.062 11.805 24.625 1 94.5 444 LEU A C 1
ATOM 3443 O O . LEU A 1 444 ? 17.219 11.102 23.625 1 94.5 444 LEU A O 1
ATOM 3447 N N . LEU A 1 445 ? 17.922 12.742 24.938 1 94.88 445 LEU A N 1
ATOM 3448 C CA . LEU A 1 445 ? 18.719 13.367 23.891 1 94.88 445 LEU A CA 1
ATOM 3449 C C . LEU A 1 445 ? 20.109 12.758 23.844 1 94.88 445 LEU A C 1
ATOM 3451 O O . LEU A 1 445 ? 20.859 12.961 22.875 1 94.88 445 LEU A O 1
ATOM 3455 N N . LEU A 1 446 ? 20.484 11.945 24.828 1 93.75 446 LEU A N 1
ATOM 3456 C CA . LEU A 1 446 ? 21.781 11.305 24.75 1 93.75 446 LEU A CA 1
ATOM 3457 C C . LEU A 1 446 ? 21.703 10 23.969 1 93.75 446 LEU A C 1
ATOM 3459 O O . LEU A 1 446 ? 22.734 9.453 23.562 1 93.75 446 LEU A O 1
ATOM 3463 N N . ALA A 1 447 ? 20.5 9.5 23.719 1 91.31 447 ALA A N 1
ATOM 3464 C CA . ALA A 1 447 ? 20.328 8.367 22.812 1 91.31 447 ALA A CA 1
ATOM 3465 C C . ALA A 1 447 ? 20.703 8.75 21.391 1 91.31 447 ALA A C 1
ATOM 3467 O O . ALA A 1 447 ? 20.578 9.914 21 1 91.31 447 ALA A O 1
ATOM 3468 N N . GLU A 1 448 ? 21.172 7.762 20.641 1 92.56 448 GLU A N 1
ATOM 3469 C CA . GLU A 1 448 ? 21.484 8.039 19.234 1 92.56 448 GLU A CA 1
ATOM 3470 C C . GLU A 1 448 ? 20.234 8.367 18.438 1 92.56 448 GLU A C 1
ATOM 3472 O O . GLU A 1 448 ? 19.281 7.582 18.406 1 92.56 448 GLU A O 1
ATOM 3477 N N . PRO A 1 449 ? 20.188 9.492 17.797 1 96.25 449 PRO A N 1
ATOM 3478 C CA . PRO A 1 449 ? 18.984 9.875 17.062 1 96.25 449 PRO A CA 1
ATOM 3479 C C . PRO A 1 449 ? 18.922 9.266 15.664 1 96.25 449 PRO A C 1
ATOM 3481 O O . PRO A 1 449 ? 19.938 8.766 15.164 1 96.25 449 PRO A O 1
ATOM 3484 N N . VAL A 1 450 ? 17.703 9.227 15.117 1 94.94 450 VAL A N 1
ATOM 3485 C CA . VAL A 1 450 ? 17.578 9.102 13.672 1 94.94 450 VAL A CA 1
ATOM 3486 C C . VAL A 1 450 ? 17.938 10.43 13 1 94.94 450 VAL A C 1
ATOM 3488 O O . VAL A 1 450 ? 17.578 11.5 13.484 1 94.94 450 VAL A O 1
ATOM 3491 N N . GLN A 1 451 ? 18.719 10.375 11.961 1 96.06 451 GLN A N 1
ATOM 3492 C CA . GLN A 1 451 ? 19.203 11.594 11.312 1 96.06 451 GLN A CA 1
ATOM 3493 C C . GLN A 1 451 ? 18.891 11.586 9.82 1 96.06 451 GLN A C 1
ATOM 3495 O O . GLN A 1 451 ? 19.141 10.594 9.133 1 96.06 451 GLN A O 1
ATOM 3500 N N . VAL A 1 452 ? 18.281 12.68 9.367 1 94.06 452 VAL A N 1
ATOM 3501 C CA . VAL A 1 452 ? 18.047 12.891 7.938 1 94.06 452 VAL A CA 1
ATOM 3502 C C . VAL A 1 452 ? 18.688 14.203 7.496 1 94.06 452 VAL A C 1
ATOM 3504 O O . VAL A 1 452 ? 18.422 15.258 8.07 1 94.06 452 VAL A O 1
ATOM 3507 N N . ILE A 1 453 ? 19.547 14.188 6.559 1 95.44 453 ILE A N 1
ATOM 3508 C CA . ILE A 1 453 ? 20.172 15.375 5.98 1 95.44 453 ILE A CA 1
ATOM 3509 C C . ILE A 1 453 ? 19.578 15.633 4.594 1 95.44 453 ILE A C 1
ATOM 3511 O O . ILE A 1 453 ? 19.516 14.727 3.764 1 95.44 453 ILE A O 1
ATOM 3515 N N . GLN A 1 454 ? 19.078 16.781 4.41 1 92.25 454 GLN A N 1
ATOM 3516 C CA . GLN A 1 454 ? 18.484 17.203 3.141 1 92.25 454 GLN A CA 1
ATOM 3517 C C . GLN A 1 454 ? 19.312 18.297 2.479 1 92.25 454 GLN A C 1
ATOM 3519 O O . GLN A 1 454 ? 19.578 19.344 3.078 1 92.25 454 GLN A O 1
ATOM 3524 N N . THR A 1 455 ? 19.75 18.094 1.284 1 92.75 455 THR A N 1
ATOM 3525 C CA . THR A 1 455 ? 20.625 19.016 0.572 1 92.75 455 THR A CA 1
ATOM 3526 C C . THR A 1 455 ? 19.922 19.594 -0.65 1 92.75 455 THR A C 1
ATOM 3528 O O . THR A 1 455 ? 19.188 18.891 -1.349 1 92.75 455 THR A O 1
ATOM 3531 N N . PRO A 1 456 ? 20.031 20.969 -0.845 1 87.62 456 PRO A N 1
ATOM 3532 C CA . PRO A 1 456 ? 19.453 21.562 -2.045 1 87.62 456 PRO A CA 1
ATOM 3533 C C . PRO A 1 456 ? 20.172 21.141 -3.326 1 87.62 456 PRO A C 1
ATOM 3535 O O . PRO A 1 456 ? 21.391 21 -3.332 1 87.62 456 PRO A O 1
ATOM 3538 N N . ALA A 1 457 ? 19.359 20.828 -4.359 1 81.06 457 ALA A N 1
ATOM 3539 C CA . ALA A 1 457 ? 19.891 20.438 -5.664 1 81.06 457 ALA A CA 1
ATOM 3540 C C . ALA A 1 457 ? 19.062 21.031 -6.797 1 81.06 457 ALA A C 1
ATOM 3542 O O . ALA A 1 457 ? 17.906 21.406 -6.602 1 81.06 457 ALA A O 1
ATOM 3543 N N . LEU A 1 458 ? 19.656 21.375 -7.891 1 76.62 458 LEU A N 1
ATOM 3544 C CA . LEU A 1 458 ? 18.922 21.812 -9.078 1 76.62 458 LEU A CA 1
ATOM 3545 C C . LEU A 1 458 ? 18.016 20.703 -9.609 1 76.62 458 LEU A C 1
ATOM 3547 O O . LEU A 1 458 ? 18.375 19.531 -9.562 1 76.62 458 LEU A O 1
ATOM 3551 N N . PRO A 1 459 ? 16.781 21.156 -9.875 1 60.25 459 PRO A N 1
ATOM 3552 C CA . PRO A 1 459 ? 15.914 20.125 -10.453 1 60.25 459 PRO A CA 1
ATOM 3553 C C . PRO A 1 459 ? 16.578 19.375 -11.602 1 60.25 459 PRO A C 1
ATOM 3555 O O . PRO A 1 459 ? 17.297 19.969 -12.406 1 60.25 459 PRO A O 1
ATOM 3558 N N . LYS A 1 460 ? 16.859 18.141 -11.398 1 51.75 460 LYS A N 1
ATOM 3559 C CA . LYS A 1 460 ? 17.5 17.312 -12.43 1 51.75 460 LYS A CA 1
ATOM 3560 C C . LYS A 1 460 ? 16.859 17.547 -13.797 1 51.75 460 LYS A C 1
ATOM 3562 O O . LYS A 1 460 ? 15.625 17.516 -13.922 1 51.75 460 LYS A O 1
ATOM 3567 N N . LYS A 1 461 ? 17.438 18.266 -14.711 1 42.06 461 LYS A N 1
ATOM 3568 C CA . LYS A 1 461 ? 17.062 18.016 -16.094 1 42.06 461 LYS A CA 1
ATOM 3569 C C . LYS A 1 461 ? 16.859 16.516 -16.344 1 42.06 461 LYS A C 1
ATOM 3571 O O . LYS A 1 461 ? 17.375 15.688 -15.609 1 42.06 461 LYS A O 1
ATOM 3576 N N . ASN A 1 462 ? 16.188 16.156 -17.469 1 33.66 462 ASN A N 1
ATOM 3577 C CA . ASN A 1 462 ? 16.125 14.781 -17.953 1 33.66 462 ASN A CA 1
ATOM 3578 C C . ASN A 1 462 ? 17.375 14 -17.578 1 33.66 462 ASN A C 1
ATOM 3580 O O . ASN A 1 462 ? 18.469 14.305 -18.078 1 33.66 462 ASN A O 1
ATOM 3584 N N . GLU A 1 463 ? 17.609 13.961 -16.531 1 34.78 463 GLU A N 1
ATOM 3585 C CA . GLU A 1 463 ? 18.75 13.086 -16.297 1 34.78 463 GLU A CA 1
ATOM 3586 C C . GLU A 1 463 ? 18.812 11.969 -17.344 1 34.78 463 GLU A C 1
ATOM 3588 O O . GLU A 1 463 ? 18.141 10.945 -17.203 1 34.78 463 GLU A O 1
ATOM 3593 N N . GLU A 1 464 ? 18.719 12.312 -18.453 1 32.28 464 GLU A N 1
ATOM 3594 C CA . GLU A 1 464 ? 19.141 11.43 -19.531 1 32.28 464 GLU A CA 1
ATOM 3595 C C . GLU A 1 464 ? 20.406 10.664 -19.156 1 32.28 464 GLU A C 1
ATOM 3597 O O . GLU A 1 464 ? 20.75 9.664 -19.781 1 32.28 464 GLU A O 1
ATOM 3602 N N . ASP A 1 465 ? 21.406 11.289 -18.422 1 31.7 465 ASP A N 1
ATOM 3603 C CA . ASP A 1 465 ? 22.766 10.914 -18.797 1 31.7 465 ASP A CA 1
ATOM 3604 C C . ASP A 1 465 ? 23.219 9.664 -18.031 1 31.7 465 ASP A C 1
ATOM 3606 O O . ASP A 1 465 ? 24.156 8.984 -18.438 1 31.7 465 ASP A O 1
ATOM 3610 N N . ALA A 1 466 ? 23.312 9.578 -16.688 1 29.23 466 ALA A N 1
ATOM 3611 C CA . ALA A 1 466 ? 24.281 8.555 -16.328 1 29.23 466 ALA A CA 1
ATOM 3612 C C . ALA A 1 466 ? 23.641 7.172 -16.297 1 29.23 466 ALA A C 1
ATOM 3614 O O . ALA A 1 466 ? 23.062 6.773 -15.273 1 29.23 466 ALA A O 1
ATOM 3615 N N . ALA A 1 467 ? 23 6.828 -17.188 1 35.25 467 ALA A N 1
ATOM 3616 C CA . ALA A 1 467 ? 22.641 5.422 -17.328 1 35.25 467 ALA A CA 1
ATOM 3617 C C . ALA A 1 467 ? 23.781 4.512 -16.891 1 35.25 467 ALA A C 1
ATOM 3619 O O . ALA A 1 467 ? 24.906 4.645 -17.375 1 35.25 467 ALA A O 1
ATOM 3620 N N . PRO A 1 468 ? 23.812 3.998 -15.727 1 35.75 468 PRO A N 1
ATOM 3621 C CA . PRO A 1 468 ? 24.953 3.09 -15.531 1 35.75 468 PRO A CA 1
ATOM 3622 C C . PRO A 1 468 ? 25.344 2.359 -16.812 1 35.75 468 PRO A C 1
ATOM 3624 O O . PRO A 1 468 ? 24.484 2.068 -17.656 1 35.75 468 PRO A O 1
ATOM 3627 N N . ALA A 1 469 ? 26.625 2.498 -17.234 1 36.41 469 ALA A N 1
ATOM 3628 C CA . ALA A 1 469 ? 27.203 1.858 -18.422 1 36.41 469 ALA A CA 1
ATOM 3629 C C . ALA A 1 469 ? 26.859 0.372 -18.453 1 36.41 469 ALA A C 1
ATOM 3631 O O . ALA A 1 469 ? 27.438 -0.423 -17.703 1 36.41 469 ALA A O 1
ATOM 3632 N N . ARG A 1 470 ? 25.656 -0.032 -18.453 1 43.09 470 ARG A N 1
ATOM 3633 C CA . ARG A 1 470 ? 25.406 -1.41 -18.859 1 43.09 470 ARG A CA 1
ATOM 3634 C C . ARG A 1 470 ? 26.328 -1.811 -20.016 1 43.09 470 ARG A C 1
ATOM 3636 O O . ARG A 1 470 ? 26.5 -1.054 -20.969 1 43.09 470 ARG A O 1
ATOM 3643 N N . ASN A 1 471 ? 27.312 -2.434 -19.703 1 40.09 471 ASN A N 1
ATOM 3644 C CA . ASN A 1 471 ? 28.109 -2.934 -20.812 1 40.09 471 ASN A CA 1
ATOM 3645 C C . ASN A 1 471 ? 27.312 -3.84 -21.734 1 40.09 471 ASN A C 1
ATOM 3647 O O . ASN A 1 471 ? 26.547 -4.691 -21.266 1 40.09 471 ASN A O 1
ATOM 3651 N N . ASP A 1 472 ? 26.688 -3.312 -22.703 1 45.09 472 ASP A N 1
ATOM 3652 C CA . ASP A 1 472 ? 26.047 -4.094 -23.766 1 45.09 472 ASP A CA 1
ATOM 3653 C C . ASP A 1 472 ? 26.656 -5.492 -23.844 1 45.09 472 ASP A C 1
ATOM 3655 O O . ASP A 1 472 ? 26.438 -6.211 -24.828 1 45.09 472 ASP A O 1
ATOM 3659 N N . GLY A 1 473 ? 27.438 -5.895 -22.844 1 50.66 473 GLY A N 1
ATOM 3660 C CA . GLY A 1 473 ? 28.25 -7.059 -23.156 1 50.66 473 GLY A CA 1
ATOM 3661 C C . GLY A 1 473 ? 27.656 -8.359 -22.641 1 50.66 473 GLY A C 1
ATOM 3662 O O . GLY A 1 473 ? 26.531 -8.375 -22.156 1 50.66 473 GLY A O 1
ATOM 3663 N N . LYS A 1 474 ? 28.25 -9.453 -22.953 1 59.97 474 LYS A N 1
ATOM 3664 C CA . LYS A 1 474 ? 28.016 -10.867 -22.656 1 59.97 474 LYS A CA 1
ATOM 3665 C C . LYS A 1 474 ? 28.406 -11.195 -21.219 1 59.97 474 LYS A C 1
ATOM 3667 O O . LYS A 1 474 ? 29.375 -10.625 -20.703 1 59.97 474 LYS A O 1
ATOM 3672 N N . LEU A 1 475 ? 27.516 -11.875 -20.484 1 65.44 475 LEU A N 1
ATOM 3673 C CA . LEU A 1 475 ? 27.812 -12.422 -19.172 1 65.44 475 LEU A CA 1
ATOM 3674 C C . LEU A 1 475 ? 29.156 -13.125 -19.156 1 65.44 475 LEU A C 1
ATOM 3676 O O . LEU A 1 475 ? 29.422 -13.969 -20.016 1 65.44 475 LEU A O 1
ATOM 3680 N N . VAL A 1 476 ? 30.109 -12.562 -18.484 1 64.88 476 VAL A N 1
ATOM 3681 C CA . VAL A 1 476 ? 31.422 -13.211 -18.359 1 64.88 476 VAL A CA 1
ATOM 3682 C C . VAL A 1 476 ? 31.5 -13.961 -17.031 1 64.88 476 VAL A C 1
ATOM 3684 O O . VAL A 1 476 ? 31.547 -13.336 -15.969 1 64.88 476 VAL A O 1
ATOM 3687 N N . LEU A 1 477 ? 31.359 -15.273 -17.172 1 71.19 477 LEU A N 1
ATOM 3688 C CA . LEU A 1 477 ? 31.469 -16.125 -16 1 71.19 477 LEU A CA 1
ATOM 3689 C C . LEU A 1 477 ? 32.938 -16.406 -15.656 1 71.19 477 LEU A C 1
ATOM 3691 O O . LEU A 1 477 ? 33.781 -16.422 -16.547 1 71.19 477 LEU A O 1
ATOM 3695 N N . ASP A 1 478 ? 33.25 -16.5 -14.461 1 69.69 478 ASP A N 1
ATOM 3696 C CA . ASP A 1 478 ? 34.625 -16.812 -14.023 1 69.69 478 ASP A CA 1
ATOM 3697 C C . ASP A 1 478 ? 35.094 -18.125 -14.633 1 69.69 478 ASP A C 1
ATOM 3699 O O . ASP A 1 478 ? 36.281 -18.266 -14.961 1 69.69 478 ASP A O 1
ATOM 3703 N N . HIS A 1 479 ? 34.188 -19.078 -14.781 1 72.75 479 HIS A N 1
ATOM 3704 C CA . HIS A 1 479 ? 34.5 -20.391 -15.352 1 72.75 479 HIS A CA 1
ATOM 3705 C C . HIS A 1 479 ? 33.438 -20.797 -16.375 1 72.75 479 HIS A C 1
ATOM 3707 O O . HIS A 1 479 ? 32.562 -21.625 -16.078 1 72.75 479 HIS A O 1
ATOM 3713 N N . PRO A 1 480 ? 33.5 -20.234 -17.547 1 76.94 480 PRO A N 1
ATOM 3714 C CA . PRO A 1 480 ? 32.531 -20.609 -18.547 1 76.94 480 PRO A CA 1
ATOM 3715 C C . PRO A 1 480 ? 32.562 -22.094 -18.906 1 76.94 480 PRO A C 1
ATOM 3717 O O . PRO A 1 480 ? 33.625 -22.688 -18.953 1 76.94 480 PRO A O 1
ATOM 3720 N N . LEU A 1 481 ? 31.453 -22.656 -19.062 1 78.62 481 LEU A N 1
ATOM 3721 C CA . LEU A 1 481 ? 31.359 -24.062 -19.422 1 78.62 481 LEU A CA 1
ATOM 3722 C C . LEU A 1 481 ? 31.828 -24.281 -20.859 1 78.62 481 LEU A C 1
ATOM 3724 O O . LEU A 1 481 ? 31.656 -23.406 -21.719 1 78.62 481 LEU A O 1
ATOM 3728 N N . THR A 1 482 ? 32.5 -25.344 -21.078 1 80.62 482 THR A N 1
ATOM 3729 C CA . THR A 1 482 ? 32.938 -25.734 -22.406 1 80.62 482 THR A CA 1
ATOM 3730 C C . THR A 1 482 ? 32.406 -27.109 -22.766 1 80.62 482 THR A C 1
ATOM 3732 O O . THR A 1 482 ? 31.812 -27.797 -21.938 1 80.62 482 THR A O 1
ATOM 3735 N N . VAL A 1 483 ? 32.531 -27.469 -24.031 1 79.56 483 VAL A N 1
ATOM 3736 C CA . VAL A 1 483 ? 32.062 -28.766 -24.531 1 79.56 483 VAL A CA 1
ATOM 3737 C C . VAL A 1 483 ? 32.75 -29.891 -23.75 1 79.56 483 VAL A C 1
ATOM 3739 O O . VAL A 1 483 ? 32.188 -30.953 -23.562 1 79.56 483 VAL A O 1
ATOM 3742 N N . ALA A 1 484 ? 33.906 -29.531 -23.203 1 77 484 ALA A N 1
ATOM 3743 C CA . ALA A 1 484 ? 34.656 -30.516 -22.438 1 77 484 ALA A CA 1
ATOM 3744 C C . ALA A 1 484 ? 33.938 -30.828 -21.125 1 77 484 ALA A C 1
ATOM 3746 O O . ALA A 1 484 ? 34.125 -31.906 -20.547 1 77 484 ALA A O 1
ATOM 3747 N N . ASP A 1 485 ? 33.156 -29.969 -20.75 1 79.88 485 ASP A N 1
ATOM 3748 C CA . ASP A 1 485 ? 32.438 -30.141 -19.5 1 79.88 485 ASP A CA 1
ATOM 3749 C C . ASP A 1 485 ? 31.25 -31.078 -19.688 1 79.88 485 ASP A C 1
ATOM 3751 O O . ASP A 1 485 ? 30.672 -31.562 -18.719 1 79.88 485 ASP A O 1
ATOM 3755 N N . LEU A 1 486 ? 31 -31.25 -21.047 1 80.44 486 LEU A N 1
ATOM 3756 C CA . LEU A 1 486 ? 29.875 -32.094 -21.391 1 80.44 486 LEU A CA 1
ATOM 3757 C C . LEU A 1 486 ? 30.281 -33.562 -21.312 1 80.44 486 LEU A C 1
ATOM 3759 O O . LEU A 1 486 ? 31.406 -33.938 -21.672 1 80.44 486 LEU A O 1
ATOM 3763 N N . GLY A 1 487 ? 30.266 -34.375 -20.438 1 74.75 487 GLY A N 1
ATOM 3764 C CA . GLY A 1 487 ? 30.516 -35.781 -20.328 1 74.75 487 GLY A CA 1
ATOM 3765 C C . GLY A 1 487 ? 30.016 -36.562 -21.531 1 74.75 487 GLY A C 1
ATOM 3766 O O . GLY A 1 487 ? 29.562 -36 -22.516 1 74.75 487 GLY A O 1
ATOM 3767 N N . ASP A 1 488 ? 30.266 -37.844 -21.578 1 76 488 ASP A N 1
ATOM 3768 C CA . ASP A 1 488 ? 29.859 -38.719 -22.672 1 76 488 ASP A CA 1
ATOM 3769 C C . ASP A 1 488 ? 28.422 -39.188 -22.5 1 76 488 ASP A C 1
ATOM 3771 O O . ASP A 1 488 ? 27.891 -39.906 -23.359 1 76 488 ASP A O 1
ATOM 3775 N N . GLY A 1 489 ? 27.719 -38.562 -21.625 1 73.69 489 GLY A N 1
ATOM 3776 C CA . GLY A 1 489 ? 26.359 -39 -21.359 1 73.69 489 GLY A CA 1
ATOM 3777 C C . GLY A 1 489 ? 26.281 -40.281 -20.562 1 73.69 489 GLY A C 1
ATOM 3778 O O . GLY A 1 489 ? 27.281 -41 -20.438 1 73.69 489 GLY A O 1
ATOM 3779 N N . ASP A 1 490 ? 25.156 -40.5 -19.891 1 71.5 490 ASP A N 1
ATOM 3780 C CA . ASP A 1 490 ? 24.984 -41.688 -19.078 1 71.5 490 ASP A CA 1
ATOM 3781 C C . ASP A 1 490 ? 24.5 -42.875 -19.938 1 71.5 490 ASP A C 1
ATOM 3783 O O . ASP A 1 490 ? 23.781 -42.688 -20.922 1 71.5 490 ASP A O 1
ATOM 3787 N N . ARG A 1 491 ? 25.094 -44 -19.719 1 70 491 ARG A N 1
ATOM 3788 C CA . ARG A 1 491 ? 24.703 -45.25 -20.391 1 70 491 ARG A CA 1
ATOM 3789 C C . ARG A 1 491 ? 23.625 -45.969 -19.609 1 70 491 ARG A C 1
ATOM 3791 O O . ARG A 1 491 ? 23.641 -46 -18.375 1 70 491 ARG A O 1
ATOM 3798 N N . SER A 1 492 ? 22.516 -46.344 -20.312 1 72.62 492 SER A N 1
ATOM 3799 C CA . SER A 1 492 ? 21.438 -47.062 -19.641 1 72.62 492 SER A CA 1
ATOM 3800 C C . SER A 1 492 ? 21.781 -48.531 -19.469 1 72.62 492 SER A C 1
ATOM 3802 O O . SER A 1 492 ? 22.484 -49.125 -20.297 1 72.62 492 SER A O 1
ATOM 3804 N N . ALA A 1 493 ? 21.375 -49.031 -18.297 1 70.25 493 ALA A N 1
ATOM 3805 C CA . ALA A 1 493 ? 21.578 -50.469 -18.125 1 70.25 493 ALA A CA 1
ATOM 3806 C C . ALA A 1 493 ? 20.719 -51.281 -19.078 1 70.25 493 ALA A C 1
ATOM 3808 O O . ALA A 1 493 ? 19.547 -50.938 -19.281 1 70.25 493 ALA A O 1
ATOM 3809 N N . ALA A 1 494 ? 21.344 -52.219 -19.609 1 73.19 494 ALA A N 1
ATOM 3810 C CA . ALA A 1 494 ? 20.656 -53.062 -20.578 1 73.19 494 ALA A CA 1
ATOM 3811 C C . ALA A 1 494 ? 19.562 -53.875 -19.922 1 73.19 494 ALA A C 1
ATOM 3813 O O . ALA A 1 494 ? 19.75 -54.438 -18.828 1 73.19 494 ALA A O 1
ATOM 3814 N N . GLY A 1 495 ? 18.312 -53.75 -20.438 1 83.81 495 GLY A N 1
ATOM 3815 C CA . GLY A 1 495 ? 17.25 -54.625 -19.969 1 83.81 495 GLY A CA 1
ATOM 3816 C C . GLY A 1 495 ? 17.172 -55.938 -20.719 1 83.81 495 GLY A C 1
ATOM 3817 O O . GLY A 1 495 ? 17.984 -56.219 -21.609 1 83.81 495 GLY A O 1
ATOM 3818 N N . THR A 1 496 ? 16.391 -56.906 -20.25 1 91.31 496 THR A N 1
ATOM 3819 C CA . THR A 1 496 ? 16.172 -58.188 -20.922 1 91.31 496 THR A CA 1
ATOM 3820 C C . THR A 1 496 ? 14.734 -58.344 -21.391 1 91.31 496 THR A C 1
ATOM 3822 O O . THR A 1 496 ? 13.828 -57.688 -20.844 1 91.31 496 THR A O 1
ATOM 3825 N N . VAL A 1 497 ? 14.57 -59.062 -22.531 1 94 497 VAL A N 1
ATOM 3826 C CA . VAL A 1 497 ? 13.25 -59.312 -23.094 1 94 497 VAL A CA 1
ATOM 3827 C C . VAL A 1 497 ? 13 -60.812 -23.188 1 94 497 VAL A C 1
ATOM 3829 O O . VAL A 1 497 ? 13.883 -61.562 -23.609 1 94 497 VAL A O 1
ATOM 3832 N N . GLU A 1 498 ? 11.844 -61.281 -22.766 1 94.44 498 GLU A N 1
ATOM 3833 C CA . GLU A 1 498 ? 11.477 -62.688 -22.875 1 94.44 498 GLU A CA 1
ATOM 3834 C C . GLU A 1 498 ? 9.961 -62.875 -23.031 1 94.44 498 GLU A C 1
ATOM 3836 O O . GLU A 1 498 ? 9.195 -62.031 -22.547 1 94.44 498 GLU A O 1
ATOM 3841 N N . PRO A 1 499 ? 9.5 -63.875 -23.766 1 93.88 499 PRO A N 1
ATOM 3842 C CA . PRO A 1 499 ? 8.062 -64.125 -23.812 1 93.88 499 PRO A CA 1
ATOM 3843 C C . PRO A 1 499 ? 7.543 -64.75 -22.5 1 93.88 499 PRO A C 1
ATOM 3845 O O . PRO A 1 499 ? 8.219 -65.562 -21.891 1 93.88 499 PRO A O 1
ATOM 3848 N N . LEU A 1 500 ? 6.434 -64.25 -22.094 1 93 500 LEU A N 1
ATOM 3849 C CA . LEU A 1 500 ? 5.816 -64.812 -20.875 1 93 500 LEU A CA 1
ATOM 3850 C C . LEU A 1 500 ? 4.297 -64.688 -20.953 1 93 500 LEU A C 1
ATOM 3852 O O . LEU A 1 500 ? 3.758 -63.594 -21.109 1 93 500 LEU A O 1
ATOM 3856 N N . ALA A 1 501 ? 3.594 -65.812 -20.797 1 92.56 501 ALA A N 1
ATOM 3857 C CA . ALA A 1 501 ? 2.141 -65.875 -20.656 1 92.56 501 ALA A CA 1
ATOM 3858 C C . ALA A 1 501 ? 1.451 -65.125 -21.781 1 92.56 501 ALA A C 1
ATOM 3860 O O . ALA A 1 501 ? 0.505 -64.375 -21.547 1 92.56 501 ALA A O 1
ATOM 3861 N N . GLY A 1 502 ? 2.037 -65.25 -22.984 1 91.56 502 GLY A N 1
ATOM 3862 C CA . GLY A 1 502 ? 1.439 -64.625 -24.156 1 91.56 502 GLY A CA 1
ATOM 3863 C C . GLY A 1 502 ? 1.812 -63.156 -24.312 1 91.56 502 GLY A C 1
ATOM 3864 O O . GLY A 1 502 ? 1.292 -62.469 -25.188 1 91.56 502 GLY A O 1
ATOM 3865 N N . ALA A 1 503 ? 2.713 -62.625 -23.484 1 94.5 503 ALA A N 1
ATOM 3866 C CA . ALA A 1 503 ? 3.182 -61.25 -23.547 1 94.5 503 ALA A CA 1
ATOM 3867 C C . ALA A 1 503 ? 4.703 -61.188 -23.672 1 94.5 503 ALA A C 1
ATOM 3869 O O . ALA A 1 503 ? 5.383 -62.219 -23.547 1 94.5 503 ALA A O 1
ATOM 3870 N N . GLU A 1 504 ? 5.191 -60.094 -24.062 1 95.19 504 GLU A N 1
ATOM 3871 C CA . GLU A 1 504 ? 6.625 -59.812 -24.016 1 95.19 504 GLU A CA 1
ATOM 3872 C C . GLU A 1 504 ? 7.016 -59.156 -22.688 1 95.19 504 GLU A C 1
ATOM 3874 O O . GLU A 1 504 ? 6.473 -58.125 -22.328 1 95.19 504 GLU A O 1
ATOM 3879 N N . LEU A 1 505 ? 7.867 -59.812 -21.953 1 96.38 505 LEU A N 1
ATOM 3880 C CA . LEU A 1 505 ? 8.305 -59.281 -20.656 1 96.38 505 LEU A CA 1
ATOM 3881 C C . LEU A 1 505 ? 9.633 -58.562 -20.797 1 96.38 505 LEU A C 1
ATOM 3883 O O . LEU A 1 505 ? 10.633 -59.125 -21.234 1 96.38 505 LEU A O 1
ATOM 3887 N N . LEU A 1 506 ? 9.578 -57.25 -20.562 1 95.62 506 LEU A N 1
ATOM 3888 C CA . LEU A 1 506 ? 10.766 -56.406 -20.5 1 95.62 506 LEU A CA 1
ATOM 3889 C C . LEU A 1 506 ? 11.211 -56.219 -19.047 1 95.62 506 LEU A C 1
ATOM 3891 O O . LEU A 1 506 ? 10.406 -55.812 -18.188 1 95.62 506 LEU A O 1
ATOM 3895 N N . HIS A 1 507 ? 12.477 -56.5 -18.734 1 95.19 507 HIS A N 1
ATOM 3896 C CA . HIS A 1 507 ? 12.992 -56.344 -17.375 1 95.19 507 HIS A CA 1
ATOM 3897 C C . HIS A 1 507 ? 14.18 -55.406 -17.344 1 95.19 507 HIS A C 1
ATOM 3899 O O . HIS A 1 507 ? 15.125 -55.531 -18.109 1 95.19 507 HIS A O 1
ATOM 3905 N N . HIS A 1 508 ? 14.07 -54.406 -16.531 1 91.5 508 HIS A N 1
ATOM 3906 C CA . HIS A 1 508 ? 15.172 -53.5 -16.203 1 91.5 508 HIS A CA 1
ATOM 3907 C C . HIS A 1 508 ? 15.539 -53.562 -14.734 1 91.5 508 HIS A C 1
ATOM 3909 O O . HIS A 1 508 ? 14.727 -53.219 -13.867 1 91.5 508 HIS A O 1
ATOM 3915 N N . PRO A 1 509 ? 16.75 -53.906 -14.367 1 85.69 509 PRO A N 1
ATOM 3916 C CA . PRO A 1 509 ? 17.156 -54 -12.961 1 85.69 509 PRO A CA 1
ATOM 3917 C C . PRO A 1 509 ? 17.156 -52.656 -12.266 1 85.69 509 PRO A C 1
ATOM 3919 O O . PRO A 1 509 ? 17.578 -51.656 -12.852 1 85.69 509 PRO A O 1
ATOM 3922 N N . SER A 1 510 ? 16.531 -52.562 -11.234 1 78.75 510 SER A N 1
ATOM 3923 C CA . SER A 1 510 ? 16.484 -51.344 -10.453 1 78.75 510 SER A CA 1
ATOM 3924 C C . SER A 1 510 ? 16.453 -51.656 -8.953 1 78.75 510 SER A C 1
ATOM 3926 O O . SER A 1 510 ? 16.016 -52.719 -8.539 1 78.75 510 SER A O 1
ATOM 3928 N N . LYS A 1 511 ? 17.125 -50.656 -8.148 1 71 511 LYS A N 1
ATOM 3929 C CA . LYS A 1 511 ? 17.109 -50.781 -6.695 1 71 511 LYS A CA 1
ATOM 3930 C C . LYS A 1 511 ? 16.031 -49.875 -6.09 1 71 511 LYS A C 1
ATOM 3932 O O . LYS A 1 511 ? 15.781 -48.781 -6.59 1 71 511 LYS A O 1
ATOM 3937 N N . GLY A 1 512 ? 15.273 -50.406 -5.156 1 68.31 512 GLY A N 1
ATOM 3938 C CA . GLY A 1 512 ? 14.32 -49.562 -4.422 1 68.31 512 GLY A CA 1
ATOM 3939 C C . GLY A 1 512 ? 12.883 -49.812 -4.832 1 68.31 512 GLY A C 1
ATOM 3940 O O . GLY A 1 512 ? 12.422 -50.969 -4.859 1 68.31 512 GLY A O 1
ATOM 3941 N N . SER A 1 513 ? 12.273 -48.781 -5.328 1 75.88 513 SER A N 1
ATOM 3942 C CA . SER A 1 513 ? 10.867 -48.844 -5.715 1 75.88 513 SER A CA 1
ATOM 3943 C C . SER A 1 513 ? 10.695 -49.656 -6.992 1 75.88 513 SER A C 1
ATOM 3945 O O . SER A 1 513 ? 11.57 -49.656 -7.859 1 75.88 513 SER A O 1
ATOM 3947 N N . LEU A 1 514 ? 9.602 -50.406 -6.984 1 89.25 514 LEU A N 1
ATOM 3948 C CA . LEU A 1 514 ? 9.258 -51.281 -8.117 1 89.25 514 LEU A CA 1
ATOM 3949 C C . LEU A 1 514 ? 8.242 -50.594 -9.023 1 89.25 514 LEU A C 1
ATOM 3951 O O . LEU A 1 514 ? 7.285 -50 -8.547 1 89.25 514 LEU A O 1
ATOM 3955 N N . TYR A 1 515 ? 8.547 -50.531 -10.344 1 92.88 515 TYR A N 1
ATOM 3956 C CA . TYR A 1 515 ? 7.602 -50.062 -11.344 1 92.88 515 TYR A CA 1
ATOM 3957 C C . TYR A 1 515 ? 7.176 -51.188 -12.289 1 92.88 515 TYR A C 1
ATOM 3959 O O . TYR A 1 515 ? 8.023 -51.875 -12.844 1 92.88 515 TYR A O 1
ATOM 3967 N N . LEU A 1 516 ? 5.934 -51.406 -12.352 1 95.81 516 LEU A N 1
ATOM 3968 C CA . LEU A 1 516 ? 5.332 -52.406 -13.219 1 95.81 516 LEU A CA 1
ATOM 3969 C C . LEU A 1 516 ? 4.363 -51.781 -14.203 1 95.81 516 LEU A C 1
ATOM 3971 O O . LEU A 1 516 ? 3.355 -51.188 -13.805 1 95.81 516 LEU A O 1
ATOM 3975 N N . ASN A 1 517 ? 4.68 -51.938 -15.523 1 96.56 517 ASN A N 1
ATOM 3976 C CA . ASN A 1 517 ? 3.883 -51.281 -16.562 1 96.56 517 ASN A CA 1
ATOM 3977 C C . ASN A 1 517 ? 3.367 -52.312 -17.578 1 96.56 517 ASN A C 1
ATOM 3979 O O . ASN A 1 517 ? 4.082 -53.219 -17.953 1 96.56 517 ASN A O 1
ATOM 3983 N N . PHE A 1 518 ? 2.143 -52.156 -17.953 1 97.56 518 PHE A N 1
ATOM 3984 C CA . PHE A 1 518 ? 1.509 -52.969 -19 1 97.56 518 PHE A CA 1
ATOM 3985 C C . PHE A 1 518 ? 1.191 -52.094 -20.219 1 97.56 518 PHE A C 1
ATOM 3987 O O . PHE A 1 518 ? 0.569 -51.031 -20.094 1 97.56 518 PHE A O 1
ATOM 3994 N N . TYR A 1 519 ? 1.678 -52.531 -21.406 1 97.94 519 TYR A N 1
ATOM 3995 C CA . TYR A 1 519 ? 1.458 -51.812 -22.641 1 97.94 519 TYR A CA 1
ATOM 3996 C C . TYR A 1 519 ? 0.675 -52.625 -23.641 1 97.94 519 TYR A C 1
ATOM 3998 O O . TYR A 1 519 ? 1.197 -53.625 -24.188 1 97.94 519 TYR A O 1
ATOM 4006 N N . TYR A 1 520 ? -0.578 -52.281 -23.953 1 98 520 TYR A N 1
ATOM 4007 C CA . TYR A 1 520 ? -1.389 -52.906 -24.984 1 98 520 TYR A CA 1
ATOM 4008 C C . TYR A 1 520 ? -1.292 -52.156 -26.297 1 98 520 TYR A C 1
ATOM 4010 O O . TYR A 1 520 ? -1.571 -50.938 -26.344 1 98 520 TYR A O 1
ATOM 4018 N N . ASP A 1 521 ? -0.957 -52.844 -27.328 1 97.75 521 ASP A N 1
ATOM 4019 C CA . ASP A 1 521 ? -0.765 -52.219 -28.625 1 97.75 521 ASP A CA 1
ATOM 4020 C C . ASP A 1 521 ? -2.102 -51.812 -29.25 1 97.75 521 ASP A C 1
ATOM 4022 O O . ASP A 1 521 ? -3.055 -52.594 -29.25 1 97.75 521 ASP A O 1
ATOM 4026 N N . LEU A 1 522 ? -2.176 -50.656 -29.875 1 97.62 522 LEU A N 1
ATOM 4027 C CA . LEU A 1 522 ? -3.432 -50.156 -30.438 1 97.62 522 LEU A CA 1
ATOM 4028 C C . LEU A 1 522 ? -3.35 -50.062 -31.953 1 97.62 522 LEU A C 1
ATOM 4030 O O . LEU A 1 522 ? -4.191 -49.406 -32.562 1 97.62 522 LEU A O 1
ATOM 4034 N N . GLY A 1 523 ? -2.395 -50.625 -32.531 1 95.88 523 GLY A N 1
ATOM 4035 C CA . GLY A 1 523 ? -2.17 -50.531 -33.969 1 95.88 523 GLY A CA 1
ATOM 4036 C C . GLY A 1 523 ? -3.365 -50.969 -34.812 1 95.88 523 GLY A C 1
ATOM 4037 O O . GLY A 1 523 ? -3.535 -50.531 -35.938 1 95.88 523 GLY A O 1
ATOM 4038 N N . GLU A 1 524 ? -4.281 -51.781 -34.281 1 94.56 524 GLU A N 1
ATOM 4039 C CA . GLU A 1 524 ? -5.426 -52.312 -35 1 94.56 524 GLU A CA 1
ATOM 4040 C C . GLU A 1 524 ? -6.695 -51.531 -34.688 1 94.56 524 GLU A C 1
ATOM 4042 O O . GLU A 1 524 ? -7.758 -51.812 -35.25 1 94.56 524 GLU A O 1
ATOM 4047 N N . CYS A 1 525 ? -6.594 -50.594 -33.938 1 96.19 525 CYS A N 1
ATOM 4048 C CA . CYS A 1 525 ? -7.766 -49.812 -33.531 1 96.19 525 CYS A CA 1
ATOM 4049 C C . CYS A 1 525 ? -8.062 -48.688 -34.5 1 96.19 525 CYS A C 1
ATOM 4051 O O . CYS A 1 525 ? -7.141 -48.156 -35.125 1 96.19 525 CYS A O 1
ATOM 4053 N N . THR A 1 526 ? -9.352 -48.375 -34.625 1 95.12 526 THR A N 1
ATOM 4054 C CA . THR A 1 526 ? -9.75 -47.188 -35.375 1 95.12 526 THR A CA 1
ATOM 4055 C C . THR A 1 526 ? -9.594 -45.938 -34.531 1 95.12 526 THR A C 1
ATOM 4057 O O . THR A 1 526 ? -9.523 -46 -33.312 1 95.12 526 THR A O 1
ATOM 4060 N N . PRO A 1 527 ? -9.57 -44.812 -35.219 1 94.19 527 PRO A N 1
ATOM 4061 C CA . PRO A 1 527 ? -9.461 -43.562 -34.469 1 94.19 527 PRO A CA 1
ATOM 4062 C C . PRO A 1 527 ? -10.578 -43.406 -33.438 1 94.19 527 PRO A C 1
ATOM 4064 O O . PRO A 1 527 ? -10.32 -42.938 -32.312 1 94.19 527 PRO A O 1
ATOM 4067 N N . GLU A 1 528 ? -11.688 -43.75 -33.75 1 94.56 528 GLU A N 1
ATOM 4068 C CA . GLU A 1 528 ? -12.812 -43.625 -32.844 1 94.56 528 GLU A CA 1
ATOM 4069 C C . GLU A 1 528 ? -12.625 -44.562 -31.625 1 94.56 528 GLU A C 1
ATOM 4071 O O . GLU A 1 528 ? -12.938 -44.188 -30.5 1 94.56 528 GLU A O 1
ATOM 4076 N N . GLU A 1 529 ? -12.156 -45.75 -31.938 1 96.25 529 GLU A N 1
ATOM 4077 C CA . GLU A 1 529 ? -11.922 -46.688 -30.844 1 96.25 529 GLU A CA 1
ATOM 4078 C C . GLU A 1 529 ? -10.875 -46.156 -29.875 1 96.25 529 GLU A C 1
ATOM 4080 O O . GLU A 1 529 ? -11.008 -46.344 -28.656 1 96.25 529 GLU A O 1
ATOM 4085 N N . VAL A 1 530 ? -9.891 -45.5 -30.453 1 96.88 530 VAL A N 1
ATOM 4086 C CA . VAL A 1 530 ? -8.852 -44.938 -29.594 1 96.88 530 VAL A CA 1
ATOM 4087 C C . VAL A 1 530 ? -9.438 -43.844 -28.734 1 96.88 530 VAL A C 1
ATOM 4089 O O . VAL A 1 530 ? -9.062 -43.688 -27.562 1 96.88 530 VAL A O 1
ATOM 4092 N N . GLN A 1 531 ? -10.359 -43.062 -29.203 1 95.69 531 GLN A N 1
ATOM 4093 C CA . GLN A 1 531 ? -11.023 -42.031 -28.422 1 95.69 531 GLN A CA 1
ATOM 4094 C C . GLN A 1 531 ? -11.797 -42.625 -27.25 1 95.69 531 GLN A C 1
ATOM 4096 O O . GLN A 1 531 ? -11.758 -42.125 -26.141 1 95.69 531 GLN A O 1
ATOM 4101 N N . TYR A 1 532 ? -12.469 -43.688 -27.562 1 96.5 532 TYR A N 1
ATOM 4102 C CA . TYR A 1 532 ? -13.227 -44.375 -26.516 1 96.5 532 TYR A CA 1
ATOM 4103 C C . TYR A 1 532 ? -12.289 -45 -25.469 1 96.5 532 TYR A C 1
ATOM 4105 O O . TYR A 1 532 ? -12.617 -45.031 -24.281 1 96.5 532 TYR A O 1
ATOM 4113 N N . LEU A 1 533 ? -11.188 -45.5 -25.969 1 96.62 533 LEU A N 1
ATOM 4114 C CA . LEU A 1 533 ? -10.219 -46.031 -25.031 1 96.62 533 LEU A CA 1
ATOM 4115 C C . LEU A 1 533 ? -9.664 -44.938 -24.109 1 96.62 533 LEU A C 1
ATOM 4117 O O . LEU A 1 533 ? -9.438 -45.188 -22.922 1 96.62 533 LEU A O 1
ATOM 4121 N N . ASP A 1 534 ? -9.406 -43.812 -24.719 1 95.88 534 ASP A N 1
ATOM 4122 C CA . ASP A 1 534 ? -8.961 -42.688 -23.906 1 95.88 534 ASP A CA 1
ATOM 4123 C C . ASP A 1 534 ? -10.016 -42.312 -22.875 1 95.88 534 ASP A C 1
ATOM 4125 O O . ASP A 1 534 ? -9.68 -42.062 -21.719 1 95.88 534 ASP A O 1
ATOM 4129 N N . LEU A 1 535 ? -11.219 -42.281 -23.266 1 95.25 535 LEU A N 1
ATOM 4130 C CA . LEU A 1 535 ? -12.32 -42.031 -22.344 1 95.25 535 LEU A CA 1
ATOM 4131 C C . LEU A 1 535 ? -12.391 -43.094 -21.25 1 95.25 535 LEU A C 1
ATOM 4133 O O . LEU A 1 535 ? -12.688 -42.781 -20.094 1 95.25 535 LEU A O 1
ATOM 4137 N N . LEU A 1 536 ? -12.156 -44.281 -21.656 1 96.19 536 LEU A N 1
ATOM 4138 C CA . LEU A 1 536 ? -12.156 -45.406 -20.719 1 96.19 536 LEU A CA 1
ATOM 4139 C C . LEU A 1 536 ? -11.172 -45.156 -19.578 1 96.19 536 LEU A C 1
ATOM 4141 O O . LEU A 1 536 ? -11.484 -45.375 -18.422 1 96.19 536 LEU A O 1
ATOM 4145 N N . THR A 1 537 ? -10 -44.688 -19.891 1 95.25 537 THR A N 1
ATOM 4146 C CA . THR A 1 537 ? -8.984 -44.469 -18.875 1 95.25 537 THR A CA 1
ATOM 4147 C C . THR A 1 537 ? -9.422 -43.375 -17.906 1 95.25 537 THR A C 1
ATOM 4149 O O . THR A 1 537 ? -9 -43.344 -16.75 1 95.25 537 THR A O 1
ATOM 4152 N N . ASP A 1 538 ? -10.297 -42.562 -18.328 1 91.81 538 ASP A N 1
ATOM 4153 C CA . ASP A 1 538 ? -10.766 -41.438 -17.5 1 91.81 538 ASP A CA 1
ATOM 4154 C C . ASP A 1 538 ? -11.852 -41.906 -16.531 1 91.81 538 ASP A C 1
ATOM 4156 O O . ASP A 1 538 ? -12.031 -41.312 -15.469 1 91.81 538 ASP A O 1
ATOM 4160 N N . ILE A 1 539 ? -12.57 -42.969 -16.875 1 93.69 539 ILE A N 1
ATOM 4161 C CA . ILE A 1 539 ? -13.797 -43.25 -16.141 1 93.69 539 ILE A CA 1
ATOM 4162 C C . ILE A 1 539 ? -13.57 -44.469 -15.25 1 93.69 539 ILE A C 1
ATOM 4164 O O . ILE A 1 539 ? -14.328 -44.719 -14.312 1 93.69 539 ILE A O 1
ATOM 4168 N N . LEU A 1 540 ? -12.523 -45.219 -15.445 1 94.12 540 LEU A N 1
ATOM 4169 C CA . LEU A 1 540 ? -12.305 -46.5 -14.781 1 94.12 540 LEU A CA 1
ATOM 4170 C C . LEU A 1 540 ? -12.312 -46.312 -13.266 1 94.12 540 LEU A C 1
ATOM 4172 O O . LEU A 1 540 ? -12.875 -47.156 -12.539 1 94.12 540 LEU A O 1
ATOM 4176 N N . ASP A 1 541 ? -11.727 -45.312 -12.805 1 90.12 541 ASP A N 1
ATOM 4177 C CA . ASP A 1 541 ? -11.547 -45.094 -11.375 1 90.12 541 ASP A CA 1
ATOM 4178 C C . ASP A 1 541 ? -12.891 -44.812 -10.688 1 90.12 541 ASP A C 1
ATOM 4180 O O . ASP A 1 541 ? -12.992 -44.906 -9.461 1 90.12 541 ASP A O 1
ATOM 4184 N N . GLU A 1 542 ? -13.906 -44.625 -11.531 1 90.75 542 GLU A N 1
ATOM 4185 C CA . GLU A 1 542 ? -15.195 -44.219 -10.977 1 90.75 542 GLU A CA 1
ATOM 4186 C C . GLU A 1 542 ? -16.203 -45.375 -11.023 1 90.75 542 GLU A C 1
ATOM 4188 O O . GLU A 1 542 ? -17.375 -45.188 -10.664 1 90.75 542 GLU A O 1
ATOM 4193 N N . LEU A 1 543 ? -15.758 -46.5 -11.367 1 94.88 543 LEU A N 1
ATOM 4194 C CA . LEU A 1 543 ? -16.719 -47.562 -11.641 1 94.88 543 LEU A CA 1
ATOM 4195 C C . LEU A 1 543 ? -16.484 -48.75 -10.711 1 94.88 543 LEU A C 1
ATOM 4197 O O . LEU A 1 543 ? -15.359 -49 -10.266 1 94.88 543 LEU A O 1
ATOM 4201 N N . ASP A 1 544 ? -17.531 -49.469 -10.5 1 95.12 544 ASP A N 1
ATOM 4202 C CA . ASP A 1 544 ? -17.5 -50.656 -9.641 1 95.12 544 ASP A CA 1
ATOM 4203 C C . ASP A 1 544 ? -17.016 -51.875 -10.406 1 95.12 544 ASP A C 1
ATOM 4205 O O . ASP A 1 544 ? -16.984 -51.875 -11.641 1 95.12 544 ASP A O 1
ATOM 4209 N N . THR A 1 545 ? -16.516 -52.844 -9.68 1 96.31 545 THR A N 1
ATOM 4210 C CA . THR A 1 545 ? -16.328 -54.188 -10.156 1 96.31 545 THR A CA 1
ATOM 4211 C C . THR A 1 545 ? -17.281 -55.156 -9.438 1 96.31 545 THR A C 1
ATOM 4213 O O . THR A 1 545 ? -17.953 -54.781 -8.477 1 96.31 545 THR A O 1
ATOM 4216 N N . PRO A 1 546 ? -17.375 -56.375 -9.992 1 94.62 546 PRO A N 1
ATOM 4217 C CA . PRO A 1 546 ? -18.219 -57.344 -9.266 1 94.62 546 PRO A CA 1
ATOM 4218 C C . PRO A 1 546 ? -17.703 -57.625 -7.852 1 94.62 546 PRO A C 1
ATOM 4220 O O . PRO A 1 546 ? -18.5 -57.938 -6.961 1 94.62 546 PRO A O 1
ATOM 4223 N N . GLU A 1 547 ? -16.469 -57.375 -7.59 1 95.12 547 GLU A N 1
ATOM 4224 C CA . GLU A 1 547 ? -15.836 -57.719 -6.32 1 95.12 547 GLU A CA 1
ATOM 4225 C C . GLU A 1 547 ? -15.789 -56.531 -5.375 1 95.12 547 GLU A C 1
ATOM 4227 O O . GLU A 1 547 ? -15.891 -56.688 -4.156 1 95.12 547 GLU A O 1
ATOM 4232 N N . HIS A 1 548 ? -15.594 -55.375 -5.898 1 94.81 548 HIS A N 1
ATOM 4233 C CA . HIS A 1 548 ? -15.414 -54.156 -5.082 1 94.81 548 HIS A CA 1
ATOM 4234 C C . HIS A 1 548 ? -16.172 -52.969 -5.66 1 94.81 548 HIS A C 1
ATOM 4236 O O . HIS A 1 548 ? -16.25 -52.812 -6.883 1 94.81 548 HIS A O 1
ATOM 4242 N N . THR A 1 549 ? -16.688 -52.125 -4.789 1 92.62 549 THR A N 1
ATOM 4243 C CA . THR A 1 549 ? -17.156 -50.812 -5.234 1 92.62 549 THR A CA 1
ATOM 4244 C C . THR A 1 549 ? -15.977 -49.938 -5.664 1 92.62 549 THR A C 1
ATOM 4246 O O . THR A 1 549 ? -14.828 -50.219 -5.316 1 92.62 549 THR A O 1
ATOM 4249 N N . ALA A 1 550 ? -16.312 -48.969 -6.438 1 91.12 550 ALA A N 1
ATOM 4250 C CA . ALA A 1 550 ? -15.273 -48.062 -6.879 1 91.12 550 ALA A CA 1
ATOM 4251 C C . ALA A 1 550 ? -14.469 -47.531 -5.695 1 91.12 550 ALA A C 1
ATOM 4253 O O . ALA A 1 550 ? -13.242 -47.438 -5.766 1 91.12 550 ALA A O 1
ATOM 4254 N N . ARG A 1 551 ? -15.086 -47.25 -4.621 1 87.19 551 ARG A N 1
ATOM 4255 C CA . ARG A 1 551 ? -14.453 -46.75 -3.412 1 87.19 551 ARG A CA 1
ATOM 4256 C C . ARG A 1 551 ? -13.539 -47.812 -2.789 1 87.19 551 ARG A C 1
ATOM 4258 O O . ARG A 1 551 ? -12.398 -47.5 -2.416 1 87.19 551 ARG A O 1
ATOM 4265 N N . GLU A 1 552 ? -14.062 -48.969 -2.68 1 90.19 552 GLU A N 1
ATOM 4266 C CA . GLU A 1 552 ? -13.289 -50.062 -2.092 1 90.19 552 GLU A CA 1
ATOM 4267 C C . GLU A 1 552 ? -12.047 -50.375 -2.922 1 90.19 552 GLU A C 1
ATOM 4269 O O . GLU A 1 552 ? -10.969 -50.594 -2.371 1 90.19 552 GLU A O 1
ATOM 4274 N N . LEU A 1 553 ? -12.234 -50.375 -4.172 1 91.69 553 LEU A N 1
ATOM 4275 C CA . LEU A 1 553 ? -11.109 -50.656 -5.062 1 91.69 553 LEU A CA 1
ATOM 4276 C C . LEU A 1 553 ? -10.047 -49.562 -4.957 1 91.69 553 LEU A C 1
ATOM 4278 O O . LEU A 1 553 ? -8.852 -49.875 -4.961 1 91.69 553 LEU A O 1
ATOM 4282 N N . GLN A 1 554 ? -10.477 -48.375 -4.934 1 87.75 554 GLN A N 1
ATOM 4283 C CA . GLN A 1 554 ? -9.547 -47.25 -4.777 1 87.75 554 GLN A CA 1
ATOM 4284 C C . GLN A 1 554 ? -8.773 -47.375 -3.467 1 87.75 554 GLN A C 1
ATOM 4286 O O . GLN A 1 554 ? -7.574 -47.094 -3.422 1 87.75 554 GLN A O 1
ATOM 4291 N N . THR A 1 555 ? -9.484 -47.75 -2.441 1 86.62 555 THR A N 1
ATOM 4292 C CA . THR A 1 555 ? -8.852 -47.906 -1.136 1 86.62 555 THR A CA 1
ATOM 4293 C C . THR A 1 555 ? -7.793 -49 -1.183 1 86.62 555 THR A C 1
ATOM 4295 O O . THR A 1 555 ? -6.703 -48.844 -0.634 1 86.62 555 THR A O 1
ATOM 4298 N N . GLN A 1 556 ? -8.133 -50.031 -1.837 1 90.44 556 GLN A N 1
ATOM 4299 C CA . GLN A 1 556 ? -7.191 -51.156 -1.967 1 90.44 556 GLN A CA 1
ATOM 4300 C C . GLN A 1 556 ? -5.961 -50.719 -2.77 1 90.44 556 GLN A C 1
ATOM 4302 O O . GLN A 1 556 ? -4.832 -51.031 -2.396 1 90.44 556 GLN A O 1
ATOM 4307 N N . ARG A 1 557 ? -6.129 -50.062 -3.789 1 90.12 557 ARG A N 1
ATOM 4308 C CA . ARG A 1 557 ? -5.02 -49.594 -4.613 1 90.12 557 ARG A CA 1
ATOM 4309 C C . ARG A 1 557 ? -4.129 -48.625 -3.838 1 90.12 557 ARG A C 1
ATOM 4311 O O . ARG A 1 557 ? -2.902 -48.719 -3.896 1 90.12 557 ARG A O 1
ATOM 4318 N N . ALA A 1 558 ? -4.754 -47.781 -3.143 1 84.81 558 ALA A N 1
ATOM 4319 C CA . ALA A 1 558 ? -4 -46.781 -2.361 1 84.81 558 ALA A CA 1
ATOM 4320 C C . ALA A 1 558 ? -3.217 -47.469 -1.242 1 84.81 558 ALA A C 1
ATOM 4322 O O . ALA A 1 558 ? -2.141 -47 -0.861 1 84.81 558 ALA A O 1
ATOM 4323 N N . THR A 1 559 ? -3.812 -48.562 -0.764 1 84.88 559 THR A N 1
ATOM 4324 C CA . THR A 1 559 ? -3.209 -49.281 0.352 1 84.88 559 THR A CA 1
ATOM 4325 C C . THR A 1 559 ? -1.974 -50.031 -0.107 1 84.88 559 THR A C 1
ATOM 4327 O O . THR A 1 559 ? -0.954 -50.062 0.586 1 84.88 559 THR A O 1
ATOM 4330 N N . TRP A 1 560 ? -2.111 -50.531 -1.218 1 87.56 560 TRP A N 1
ATOM 4331 C CA . TRP A 1 560 ? -1.102 -51.531 -1.57 1 87.56 560 TRP A CA 1
ATOM 4332 C C . TRP A 1 560 ? -0.182 -51 -2.666 1 87.56 560 TRP A C 1
ATOM 4334 O O . TRP A 1 560 ? 0.913 -51.531 -2.875 1 87.56 560 TRP A O 1
ATOM 4344 N N . LEU A 1 561 ? -0.639 -50.031 -3.369 1 88.5 561 LEU A N 1
ATOM 4345 C CA . LEU A 1 561 ? 0.13 -49.5 -4.496 1 88.5 561 LEU A CA 1
ATOM 4346 C C . LEU A 1 561 ? 0.531 -48.062 -4.25 1 88.5 561 LEU A C 1
ATOM 4348 O O . LEU A 1 561 ? -0.007 -47.406 -3.355 1 88.5 561 LEU A O 1
ATOM 4352 N N . GLY A 1 562 ? 1.582 -47.719 -4.875 1 82 562 GLY A N 1
ATOM 4353 C CA . GLY A 1 562 ? 1.871 -46.281 -4.961 1 82 562 GLY A CA 1
ATOM 4354 C C . GLY A 1 562 ? 0.991 -45.562 -5.961 1 82 562 GLY A C 1
ATOM 4355 O O . GLY A 1 562 ? -0.235 -45.562 -5.828 1 82 562 GLY A O 1
ATOM 4356 N N . ASN A 1 563 ? 1.603 -45.125 -6.969 1 84.88 563 ASN A N 1
ATOM 4357 C CA . ASN A 1 563 ? 0.84 -44.531 -8.07 1 84.88 563 ASN A CA 1
ATOM 4358 C C . ASN A 1 563 ? 0.411 -45.594 -9.078 1 84.88 563 ASN A C 1
ATOM 4360 O O . ASN A 1 563 ? 1.18 -46.5 -9.398 1 84.88 563 ASN A O 1
ATOM 4364 N N . SER A 1 564 ? -0.781 -45.625 -9.336 1 90.88 564 SER A N 1
ATOM 4365 C CA . SER A 1 564 ? -1.304 -46.469 -10.391 1 90.88 564 SER A CA 1
ATOM 4366 C C . SER A 1 564 ? -2.266 -45.719 -11.297 1 90.88 564 SER A C 1
ATOM 4368 O O . SER A 1 564 ? -3.199 -45.062 -10.828 1 90.88 564 SER A O 1
ATOM 4370 N N . MET A 1 565 ? -2 -45.875 -12.594 1 91.44 565 MET A N 1
ATOM 4371 C CA . MET A 1 565 ? -2.834 -45.094 -13.5 1 91.44 565 MET A CA 1
ATOM 4372 C C . MET A 1 565 ? -2.906 -45.75 -14.875 1 91.44 565 MET A C 1
ATOM 4374 O O . MET A 1 565 ? -1.906 -46.281 -15.375 1 91.44 565 MET A O 1
ATOM 4378 N N . ALA A 1 566 ? -4.102 -45.688 -15.406 1 95 566 ALA A N 1
ATOM 4379 C CA . ALA A 1 566 ? -4.289 -46.062 -16.797 1 95 566 ALA A CA 1
ATOM 4380 C C . ALA A 1 566 ? -4.254 -44.844 -17.703 1 95 566 ALA A C 1
ATOM 4382 O O . ALA A 1 566 ? -4.785 -43.781 -17.344 1 95 566 ALA A O 1
ATOM 4383 N N . CYS A 1 567 ? -3.502 -44.969 -18.797 1 95.06 567 CYS A N 1
ATOM 4384 C CA . CYS A 1 567 ? -3.457 -43.875 -19.75 1 95.06 567 CYS A CA 1
ATOM 4385 C C . CYS A 1 567 ? -3.162 -44.375 -21.156 1 95.06 567 CYS A C 1
ATOM 4387 O O . CYS A 1 567 ? -2.943 -45.594 -21.344 1 95.06 567 CYS A O 1
ATOM 4389 N N . ILE A 1 568 ? -3.318 -43.5 -22.094 1 95.69 568 ILE A N 1
ATOM 4390 C CA . ILE A 1 568 ? -2.928 -43.812 -23.453 1 95.69 568 ILE A CA 1
ATOM 4391 C C . ILE A 1 568 ? -1.636 -43.062 -23.812 1 95.69 568 ILE A C 1
ATOM 4393 O O . ILE A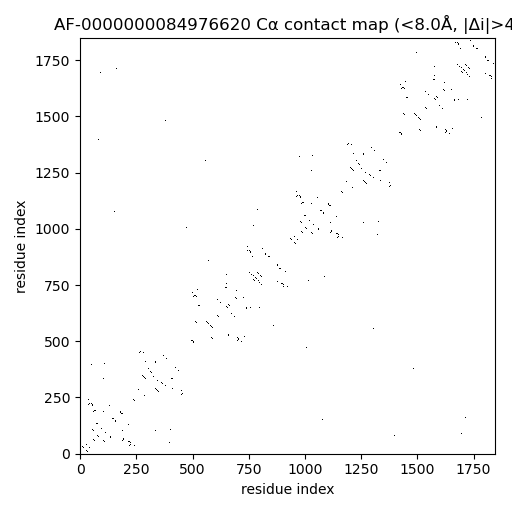 1 568 ? -1.447 -41.906 -23.406 1 95.69 568 ILE A O 1
ATOM 4397 N N . SER A 1 569 ? -0.759 -43.75 -24.453 1 95 569 SER A N 1
ATOM 4398 C CA . SER A 1 569 ? 0.525 -43.156 -24.828 1 95 569 SER A CA 1
ATOM 4399 C C . SER A 1 569 ? 0.754 -43.25 -26.328 1 95 569 SER A C 1
ATOM 4401 O O . SER A 1 569 ? 0.407 -44.25 -26.969 1 95 569 SER A O 1
ATOM 4403 N N . PHE A 1 570 ? 1.25 -42.156 -26.891 1 95.88 570 PHE A N 1
ATOM 4404 C CA . PHE A 1 570 ? 1.6 -42.094 -28.297 1 95.88 570 PHE A CA 1
ATOM 4405 C C . PHE A 1 570 ? 3.051 -41.656 -28.484 1 95.88 570 PHE A C 1
ATOM 4407 O O . PHE A 1 570 ? 3.494 -40.688 -27.859 1 95.88 570 PHE A O 1
ATOM 4414 N N . TRP A 1 571 ? 3.816 -42.438 -29.312 1 95.88 571 TRP A N 1
ATOM 4415 C CA . TRP A 1 571 ? 5.199 -42.062 -29.594 1 95.88 571 TRP A CA 1
ATOM 4416 C C . TRP A 1 571 ? 5.543 -42.25 -31.062 1 95.88 571 TRP A C 1
ATOM 4418 O O . TRP A 1 571 ? 5.102 -43.219 -31.672 1 95.88 571 TRP A O 1
ATOM 4428 N N . THR A 1 572 ? 6.316 -41.344 -31.578 1 95.69 572 THR A N 1
ATOM 4429 C CA . THR A 1 572 ? 6.891 -41.531 -32.906 1 95.69 572 THR A CA 1
ATOM 4430 C C . THR A 1 572 ? 8.234 -42.281 -32.812 1 95.69 572 THR A C 1
ATOM 4432 O O . THR A 1 572 ? 9.164 -41.781 -32.188 1 95.69 572 THR A O 1
ATOM 4435 N N . GLY A 1 573 ? 8.328 -43.406 -33.438 1 94.62 573 GLY A N 1
ATOM 4436 C CA . GLY A 1 573 ? 9.531 -44.219 -33.375 1 94.62 573 GLY A CA 1
ATOM 4437 C C . GLY A 1 573 ? 10.664 -43.656 -34.219 1 94.62 573 GLY A C 1
ATOM 4438 O O . GLY A 1 573 ? 10.453 -42.812 -35.094 1 94.62 573 GLY A O 1
ATOM 4439 N N . ARG A 1 574 ? 11.859 -44.094 -33.875 1 93.88 574 ARG A N 1
ATOM 4440 C CA . ARG A 1 574 ? 13.039 -43.719 -34.656 1 93.88 574 ARG A CA 1
ATOM 4441 C C . ARG A 1 574 ? 13.43 -44.812 -35.625 1 93.88 574 ARG A C 1
ATOM 4443 O O . ARG A 1 574 ? 14.484 -44.719 -36.25 1 93.88 574 ARG A O 1
ATOM 4450 N N . GLN A 1 575 ? 12.617 -45.75 -35.688 1 89.75 575 GLN A N 1
ATOM 4451 C CA . GLN A 1 575 ? 12.805 -46.812 -36.688 1 89.75 575 GLN A CA 1
ATOM 4452 C C . GLN A 1 575 ? 12.5 -46.281 -38.094 1 89.75 575 GLN A C 1
ATOM 4454 O O . GLN A 1 575 ? 11.992 -45.188 -38.25 1 89.75 575 GLN A O 1
ATOM 4459 N N . GLU A 1 576 ? 12.82 -47.125 -39.031 1 88.81 576 GLU A N 1
ATOM 4460 C CA . GLU A 1 576 ? 12.578 -46.75 -40.406 1 88.81 576 GLU A CA 1
ATOM 4461 C C . GLU A 1 576 ? 11.102 -46.438 -40.656 1 88.81 576 GLU A C 1
ATOM 4463 O O . GLU A 1 576 ? 10.227 -47.188 -40.219 1 88.81 576 GLU A O 1
ATOM 4468 N N . GLY A 1 577 ? 10.859 -45.375 -41.219 1 88.62 577 GLY A N 1
ATOM 4469 C CA . GLY A 1 577 ? 9.5 -44.938 -41.531 1 88.62 577 GLY A CA 1
ATOM 4470 C C . GLY A 1 577 ? 8.844 -44.156 -40.406 1 88.62 577 GLY A C 1
ATOM 4471 O O . GLY A 1 577 ? 7.715 -43.688 -40.562 1 88.62 577 GLY A O 1
ATOM 4472 N N . SER A 1 578 ? 9.5 -44.031 -39.312 1 89.75 578 SER A N 1
ATOM 4473 C CA . SER A 1 578 ? 9.023 -43.25 -38.188 1 89.75 578 SER A CA 1
ATOM 4474 C C . SER A 1 578 ? 7.621 -43.688 -37.781 1 89.75 578 SER A C 1
ATOM 4476 O O . SER A 1 578 ? 6.719 -42.844 -37.656 1 89.75 578 SER A O 1
ATOM 4478 N N . PRO A 1 579 ? 7.484 -44.906 -37.438 1 93.56 579 PRO A N 1
ATOM 4479 C CA . PRO A 1 579 ? 6.152 -45.438 -37.094 1 93.56 579 PRO A CA 1
ATOM 4480 C C . PRO A 1 579 ? 5.598 -44.781 -35.812 1 93.56 579 PRO A C 1
ATOM 4482 O O . PRO A 1 579 ? 6.355 -44.5 -34.875 1 93.56 579 PRO A O 1
ATOM 4485 N N . CYS A 1 580 ? 4.266 -44.656 -35.781 1 96.44 580 CYS A N 1
ATOM 4486 C CA . CYS A 1 580 ? 3.604 -44.219 -34.562 1 96.44 580 CYS A CA 1
ATOM 4487 C C . CYS A 1 580 ? 3.242 -45.406 -33.688 1 96.44 580 CYS A C 1
ATOM 4489 O O . CYS A 1 580 ? 2.557 -46.344 -34.125 1 96.44 580 CYS A O 1
ATOM 4491 N N . HIS A 1 581 ? 3.793 -45.406 -32.469 1 97 581 HIS A N 1
ATOM 4492 C CA . HIS A 1 581 ? 3.441 -46.406 -31.484 1 97 581 HIS A CA 1
ATOM 4493 C C . HIS A 1 581 ? 2.35 -45.906 -30.547 1 97 581 HIS A C 1
ATOM 4495 O O . HIS A 1 581 ? 2.551 -44.906 -29.828 1 97 581 HIS A O 1
ATOM 4501 N N . ALA A 1 582 ? 1.154 -46.5 -30.625 1 97.38 582 ALA A N 1
ATOM 4502 C CA . ALA A 1 582 ? 0.035 -46.156 -29.75 1 97.38 582 ALA A CA 1
ATOM 4503 C C . ALA A 1 582 ? -0.231 -47.312 -28.766 1 97.38 582 ALA A C 1
ATOM 4505 O O . ALA A 1 582 ? -0.301 -48.469 -29.156 1 97.38 582 ALA A O 1
ATOM 4506 N N . LYS A 1 583 ? -0.244 -46.969 -27.469 1 98.06 583 LYS A N 1
ATOM 4507 C CA . LYS A 1 583 ? -0.405 -48 -26.453 1 98.06 583 LYS A CA 1
ATOM 4508 C C . LYS A 1 583 ? -1.44 -47.594 -25.406 1 98.06 583 LYS A C 1
ATOM 4510 O O . LYS A 1 583 ? -1.501 -46.438 -25.016 1 98.06 583 LYS A O 1
ATOM 4515 N N . LEU A 1 584 ? -2.352 -48.469 -25.047 1 97.69 584 LEU A N 1
ATOM 4516 C CA . LEU A 1 584 ? -3.047 -48.375 -23.766 1 97.69 584 LEU A CA 1
ATOM 4517 C C . LEU A 1 584 ? -2.156 -48.844 -22.609 1 97.69 584 LEU A C 1
ATOM 4519 O O . LEU A 1 584 ? -1.656 -49.969 -22.641 1 97.69 584 LEU A O 1
ATOM 4523 N N . THR A 1 585 ? -1.926 -48.031 -21.656 1 96.75 585 THR A N 1
ATOM 4524 C CA . THR A 1 585 ? -0.911 -48.281 -20.641 1 96.75 585 THR A CA 1
ATOM 4525 C C . THR A 1 585 ? -1.539 -48.375 -19.25 1 96.75 585 THR A C 1
ATOM 4527 O O . THR A 1 585 ? -2.428 -47.562 -18.922 1 96.75 585 THR A O 1
ATOM 4530 N N . TRP A 1 586 ? -1.181 -49.312 -18.484 1 96.19 586 TRP A N 1
ATOM 4531 C CA . TRP A 1 586 ? -1.43 -49.406 -17.047 1 96.19 586 TRP A CA 1
ATOM 4532 C C . TRP A 1 586 ? -0.123 -49.344 -16.266 1 96.19 586 TRP A C 1
ATOM 4534 O O . TRP A 1 586 ? 0.671 -50.281 -16.312 1 96.19 586 TRP A O 1
ATOM 4544 N N . ASN A 1 587 ? 0.124 -48.281 -15.609 1 94.94 587 ASN A N 1
ATOM 4545 C CA . ASN A 1 587 ? 1.355 -48.062 -14.859 1 94.94 587 ASN A CA 1
ATOM 4546 C C . ASN A 1 587 ? 1.134 -48.219 -13.359 1 94.94 587 ASN A C 1
ATOM 4548 O O . ASN A 1 587 ? 0.13 -47.719 -12.82 1 94.94 587 ASN A O 1
ATOM 4552 N N . MET A 1 588 ? 2.064 -48.906 -12.688 1 93.31 588 MET A N 1
ATOM 4553 C CA . MET A 1 588 ? 1.98 -49.062 -11.242 1 93.31 588 MET A CA 1
ATOM 4554 C C . MET A 1 588 ? 3.348 -48.875 -10.594 1 93.31 588 MET A C 1
ATOM 4556 O O . MET A 1 588 ? 4.359 -49.344 -11.117 1 93.31 588 MET A O 1
ATOM 4560 N N . SER A 1 589 ? 3.398 -48.156 -9.609 1 90.94 589 SER A N 1
ATOM 4561 C CA . SER A 1 589 ? 4.527 -48.125 -8.68 1 90.94 589 SER A CA 1
ATOM 4562 C C . SER A 1 589 ? 4.191 -48.844 -7.387 1 90.94 589 SER A C 1
ATOM 4564 O O . SER A 1 589 ? 3.074 -48.75 -6.883 1 90.94 589 SER A O 1
ATOM 4566 N N . LEU A 1 590 ? 5.055 -49.625 -6.875 1 88.44 590 LEU A N 1
ATOM 4567 C CA . LEU A 1 590 ? 4.746 -50.438 -5.695 1 88.44 590 LEU A CA 1
ATOM 4568 C C . LEU A 1 590 ? 6.027 -50.906 -5.02 1 88.44 590 LEU A C 1
ATOM 4570 O O . LEU A 1 590 ? 7.113 -50.812 -5.586 1 88.44 590 LEU A O 1
ATOM 4574 N N . LEU A 1 591 ? 5.812 -51.406 -3.832 1 81.94 591 LEU A N 1
ATOM 4575 C CA . LEU A 1 591 ? 6.883 -52.125 -3.152 1 81.94 591 LEU A CA 1
ATOM 4576 C C . LEU A 1 591 ? 6.945 -53.562 -3.609 1 81.94 591 LEU A C 1
ATOM 4578 O O . LEU A 1 591 ? 5.91 -54.188 -3.908 1 81.94 591 LEU A O 1
ATOM 4582 N N . GLU A 1 592 ? 8.109 -54.094 -3.584 1 84.31 592 GLU A N 1
ATOM 4583 C CA . GLU A 1 592 ? 8.328 -55.438 -4.094 1 84.31 592 GLU A CA 1
ATOM 4584 C C . GLU A 1 592 ? 7.438 -56.438 -3.381 1 84.31 592 GLU A C 1
ATOM 4586 O O . GLU A 1 592 ? 6.949 -57.406 -3.998 1 84.31 592 GLU A O 1
ATOM 4591 N N . ARG A 1 593 ? 7.176 -56.219 -2.105 1 84.38 593 ARG A N 1
ATOM 4592 C CA . ARG A 1 593 ? 6.402 -57.156 -1.3 1 84.38 593 ARG A CA 1
ATOM 4593 C C . ARG A 1 593 ? 4.934 -57.156 -1.722 1 84.38 593 ARG A C 1
ATOM 4595 O O . ARG A 1 593 ? 4.195 -58.094 -1.411 1 84.38 593 ARG A O 1
ATOM 4602 N N . ASN A 1 594 ? 4.496 -56.188 -2.475 1 88.75 594 ASN A N 1
ATOM 4603 C CA . ASN A 1 594 ? 3.086 -56.031 -2.82 1 88.75 594 ASN A CA 1
ATOM 4604 C C . ASN A 1 594 ? 2.814 -56.5 -4.258 1 88.75 594 ASN A C 1
ATOM 4606 O O . ASN A 1 594 ? 1.739 -56.219 -4.797 1 88.75 594 ASN A O 1
ATOM 4610 N N . LEU A 1 595 ? 3.73 -57.156 -4.871 1 93.56 595 LEU A N 1
ATOM 4611 C CA . LEU A 1 595 ? 3.627 -57.5 -6.281 1 93.56 595 LEU A CA 1
ATOM 4612 C C . LEU A 1 595 ? 2.422 -58.406 -6.527 1 93.56 595 LEU A C 1
ATOM 4614 O O . LEU A 1 595 ? 1.751 -58.281 -7.555 1 93.56 595 LEU A O 1
ATOM 4618 N N . ASP A 1 596 ? 2.121 -59.312 -5.598 1 94.94 596 ASP A N 1
ATOM 4619 C CA . ASP A 1 596 ? 0.965 -60.219 -5.738 1 94.94 596 ASP A CA 1
ATOM 4620 C C . ASP A 1 596 ? -0.337 -59.406 -5.727 1 94.94 596 ASP A C 1
ATOM 4622 O O . ASP A 1 596 ? -1.223 -59.625 -6.551 1 94.94 596 ASP A O 1
ATOM 4626 N N . LYS A 1 597 ? -0.42 -58.5 -4.836 1 94.38 597 LYS A N 1
ATOM 4627 C CA . LYS A 1 597 ? -1.593 -57.625 -4.754 1 94.38 597 LYS A CA 1
ATOM 4628 C C . LYS A 1 597 ? -1.727 -56.75 -6.004 1 94.38 597 LYS A C 1
ATOM 4630 O O . LYS A 1 597 ? -2.838 -56.469 -6.461 1 94.38 597 LYS A O 1
ATOM 4635 N N . ALA A 1 598 ? -0.564 -56.312 -6.5 1 94.62 598 ALA A N 1
ATOM 4636 C CA . ALA A 1 598 ? -0.564 -55.469 -7.691 1 94.62 598 ALA A CA 1
ATOM 4637 C C . ALA A 1 598 ? -1.167 -56.219 -8.883 1 94.62 598 ALA A C 1
ATOM 4639 O O . ALA A 1 598 ? -1.973 -55.656 -9.625 1 94.62 598 ALA A O 1
ATOM 4640 N N . ILE A 1 599 ? -0.814 -57.438 -9.055 1 96.31 599 ILE A N 1
ATOM 4641 C CA . ILE A 1 599 ? -1.308 -58.219 -10.172 1 96.31 599 ILE A CA 1
ATOM 4642 C C . ILE A 1 599 ? -2.801 -58.5 -9.992 1 96.31 599 ILE A C 1
ATOM 4644 O O . ILE A 1 599 ? -3.57 -58.406 -10.953 1 96.31 599 ILE A O 1
ATOM 4648 N N . ALA A 1 600 ? -3.17 -58.75 -8.812 1 96.25 600 ALA A N 1
ATOM 4649 C CA . ALA A 1 600 ? -4.578 -59.031 -8.539 1 96.25 600 ALA A CA 1
ATOM 4650 C C . ALA A 1 600 ? -5.43 -57.781 -8.75 1 96.25 600 ALA A C 1
ATOM 4652 O O . ALA A 1 600 ? -6.477 -57.844 -9.406 1 96.25 600 ALA A O 1
ATOM 4653 N N . LEU A 1 601 ? -5.016 -56.719 -8.234 1 95.44 601 LEU A N 1
ATOM 4654 C CA . LEU A 1 601 ? -5.762 -55.469 -8.32 1 95.44 601 LEU A CA 1
ATOM 4655 C C . LEU A 1 601 ? -5.789 -54.938 -9.758 1 95.44 601 LEU A C 1
ATOM 4657 O O . LEU A 1 601 ? -6.809 -54.406 -10.211 1 95.44 601 LEU A O 1
ATOM 4661 N N . GLY A 1 602 ? -4.645 -55.062 -10.438 1 95.75 602 GLY A N 1
ATOM 4662 C CA . GLY A 1 602 ? -4.617 -54.688 -11.836 1 95.75 602 GLY A CA 1
ATOM 4663 C C . GLY A 1 602 ? -5.555 -55.5 -12.703 1 95.75 602 GLY A C 1
ATOM 4664 O O . GLY A 1 602 ? -6.211 -54.969 -13.594 1 95.75 602 GLY A O 1
ATOM 4665 N N . SER A 1 603 ? -5.629 -56.812 -12.422 1 96 603 SER A N 1
ATOM 4666 C CA . SER A 1 603 ? -6.543 -57.688 -13.133 1 96 603 SER A CA 1
ATOM 4667 C C . SER A 1 603 ? -7.996 -57.281 -12.922 1 96 603 SER A C 1
ATOM 4669 O O . SER A 1 603 ? -8.766 -57.188 -13.875 1 96 603 SER A O 1
ATOM 4671 N N . GLU A 1 604 ? -8.281 -57 -11.734 1 96.31 604 GLU A N 1
ATOM 4672 C CA . GLU A 1 604 ? -9.656 -56.594 -11.43 1 96.31 604 GLU A CA 1
ATOM 4673 C C . GLU A 1 604 ? -9.992 -55.25 -12.062 1 96.31 604 GLU A C 1
ATOM 4675 O O . GLU A 1 604 ? -11.039 -55.125 -12.703 1 96.31 604 GLU A O 1
ATOM 4680 N N . TYR A 1 605 ? -9.117 -54.312 -11.945 1 95.56 605 TYR A N 1
ATOM 4681 C CA . TYR A 1 605 ? -9.312 -52.938 -12.375 1 95.56 605 TYR A CA 1
ATOM 4682 C C . TYR A 1 605 ? -9.516 -52.875 -13.883 1 95.56 605 TYR A C 1
ATOM 4684 O O . TYR A 1 605 ? -10.469 -52.219 -14.359 1 95.56 605 TYR A O 1
ATOM 4692 N N . LEU A 1 606 ? -8.695 -53.594 -14.617 1 96.19 606 LEU A N 1
ATOM 4693 C CA . LEU A 1 606 ? -8.719 -53.438 -16.078 1 96.19 606 LEU A CA 1
ATOM 4694 C C . LEU A 1 606 ? -9.734 -54.375 -16.703 1 96.19 606 LEU A C 1
ATOM 4696 O O . LEU A 1 606 ? -10.383 -54.031 -17.688 1 96.19 606 LEU A O 1
ATOM 4700 N N . TYR A 1 607 ? -9.945 -55.594 -16.125 1 96.19 607 TYR A N 1
ATOM 4701 C CA . TYR A 1 607 ? -10.672 -56.625 -16.844 1 96.19 607 TYR A CA 1
ATOM 4702 C C . TYR A 1 607 ? -12.078 -56.781 -16.281 1 96.19 607 TYR A C 1
ATOM 4704 O O . TYR A 1 607 ? -12.969 -57.312 -16.953 1 96.19 607 TYR A O 1
ATOM 4712 N N . LYS A 1 608 ? -12.258 -56.312 -15.055 1 96.38 608 LYS A N 1
ATOM 4713 C CA . LYS A 1 608 ? -13.516 -56.719 -14.422 1 96.38 608 LYS A CA 1
ATOM 4714 C C . LYS A 1 608 ? -14.375 -55.5 -14.117 1 96.38 608 LYS A C 1
ATOM 4716 O O . LYS A 1 608 ? -15.516 -55.625 -13.656 1 96.38 608 LYS A O 1
ATOM 4721 N N . THR A 1 609 ? -13.883 -54.312 -14.328 1 96.69 609 THR A N 1
ATOM 4722 C CA . THR A 1 609 ? -14.664 -53.094 -14.062 1 96.69 609 THR A CA 1
ATOM 4723 C C . THR A 1 609 ? -15.977 -53.125 -14.852 1 96.69 609 THR A C 1
ATOM 4725 O O . THR A 1 609 ? -15.984 -53.438 -16.031 1 96.69 609 THR A O 1
ATOM 4728 N N . CYS A 1 610 ? -17.078 -52.75 -14.195 1 97.06 610 CYS A N 1
ATOM 4729 C CA . CYS A 1 610 ? -18.391 -52.781 -14.812 1 97.06 610 CYS A CA 1
ATOM 4730 C C . CYS A 1 610 ? -18.641 -51.531 -15.648 1 97.06 610 CYS A C 1
ATOM 4732 O O . CYS A 1 610 ? -18.719 -50.438 -15.109 1 97.06 610 CYS A O 1
ATOM 4734 N N . LEU A 1 611 ? -18.859 -51.719 -16.938 1 97.25 611 LEU A N 1
ATOM 4735 C CA . LEU A 1 611 ? -19 -50.594 -17.844 1 97.25 611 LEU A CA 1
ATOM 4736 C C . LEU A 1 611 ? -20.453 -50.406 -18.266 1 97.25 611 LEU A C 1
ATOM 4738 O O . LEU A 1 611 ? -20.75 -49.5 -19.047 1 97.25 611 LEU A O 1
ATOM 4742 N N . THR A 1 612 ? -21.328 -51.219 -17.734 1 95.44 612 THR A N 1
ATOM 4743 C CA . THR A 1 612 ? -22.734 -51.125 -18.094 1 95.44 612 THR A CA 1
ATOM 4744 C C . THR A 1 612 ? -23.609 -51.094 -16.844 1 95.44 612 THR A C 1
ATOM 4746 O O . THR A 1 612 ? -23.156 -51.438 -15.75 1 95.44 612 THR A O 1
ATOM 4749 N N . GLY A 1 613 ? -24.906 -50.562 -17 1 94.56 613 GLY A N 1
ATOM 4750 C CA . GLY A 1 613 ? -25.828 -50.469 -15.883 1 94.56 613 GLY A CA 1
ATOM 4751 C C . GLY A 1 613 ? -26.031 -49.062 -15.367 1 94.56 613 GLY A C 1
ATOM 4752 O O . GLY A 1 613 ? -25.312 -48.156 -15.766 1 94.56 613 GLY A O 1
ATOM 4753 N N . PRO A 1 614 ? -26.938 -48.906 -14.531 1 93.75 614 PRO A N 1
ATOM 4754 C CA . PRO A 1 614 ? -27.328 -47.562 -14.086 1 93.75 614 PRO A CA 1
ATOM 4755 C C . PRO A 1 614 ? -26.219 -46.844 -13.328 1 93.75 614 PRO A C 1
ATOM 4757 O O . PRO A 1 614 ? -26.047 -45.625 -13.5 1 93.75 614 PRO A O 1
ATOM 4760 N N . LYS A 1 615 ? -25.5 -47.531 -12.586 1 92.06 615 LYS A N 1
ATOM 4761 C CA . LYS A 1 615 ? -24.422 -46.906 -11.812 1 92.06 615 LYS A CA 1
ATOM 4762 C C . LYS A 1 615 ? -23.312 -46.406 -12.727 1 92.06 615 LYS A C 1
ATOM 4764 O O . LYS A 1 615 ? -22.75 -45.312 -12.492 1 92.06 615 LYS A O 1
ATOM 4769 N N . ALA A 1 616 ? -23.016 -47.188 -13.617 1 95.06 616 ALA A N 1
ATOM 4770 C CA . ALA A 1 616 ? -22 -46.781 -14.586 1 95.06 616 ALA A CA 1
ATOM 4771 C C . ALA A 1 616 ? -22.453 -45.594 -15.398 1 95.06 616 ALA A C 1
ATOM 4773 O O . ALA A 1 616 ? -21.688 -44.656 -15.648 1 95.06 616 ALA A O 1
ATOM 4774 N N . GLU A 1 617 ? -23.688 -45.656 -15.766 1 95.44 617 GLU A N 1
ATOM 4775 C CA . GLU A 1 617 ? -24.234 -44.562 -16.562 1 95.44 617 GLU A CA 1
ATOM 4776 C C . GLU A 1 617 ? -24.219 -43.25 -15.805 1 95.44 617 GLU A C 1
ATOM 4778 O O . GLU A 1 617 ? -23.906 -42.188 -16.375 1 95.44 617 GLU A O 1
ATOM 4783 N N . GLU A 1 618 ? -24.562 -43.344 -14.578 1 91.38 618 GLU A N 1
ATOM 4784 C CA . GLU A 1 618 ? -24.516 -42.125 -13.742 1 91.38 618 GLU A CA 1
ATOM 4785 C C . GLU A 1 618 ? -23.094 -41.594 -13.625 1 91.38 618 GLU A C 1
ATOM 4787 O O . GLU A 1 618 ? -22.875 -40.375 -13.617 1 91.38 618 GLU A O 1
ATOM 4792 N N . ALA A 1 619 ? -22.141 -42.469 -13.461 1 91.81 619 ALA A N 1
ATOM 4793 C CA . ALA A 1 619 ? -20.734 -42.094 -13.367 1 91.81 619 ALA A CA 1
ATOM 4794 C C . ALA A 1 619 ? -20.25 -41.438 -14.664 1 91.81 619 ALA A C 1
ATOM 4796 O O . ALA A 1 619 ? -19.469 -40.5 -14.641 1 91.81 619 ALA A O 1
ATOM 4797 N N . PHE A 1 620 ? -20.766 -41.969 -15.797 1 95.62 620 PHE A N 1
ATOM 4798 C CA . PHE A 1 620 ? -20.391 -41.406 -17.094 1 95.62 620 PHE A CA 1
ATOM 4799 C C . PHE A 1 620 ? -20.828 -39.938 -17.172 1 95.62 620 PHE A C 1
ATOM 4801 O O . PHE A 1 620 ? -20.016 -39.062 -17.516 1 95.62 620 PHE A O 1
ATOM 4808 N N . ALA A 1 621 ? -22.031 -39.719 -16.844 1 92.5 621 ALA A N 1
ATOM 4809 C CA . ALA A 1 621 ? -22.578 -38.344 -16.922 1 92.5 621 ALA A CA 1
ATOM 4810 C C . ALA A 1 621 ? -21.797 -37.375 -16.062 1 92.5 621 ALA A C 1
ATOM 4812 O O . ALA A 1 621 ? -21.5 -36.25 -16.484 1 92.5 621 ALA A O 1
ATOM 4813 N N . ARG A 1 622 ? -21.469 -37.812 -14.898 1 88.94 622 ARG A N 1
ATOM 4814 C CA . ARG A 1 622 ? -20.75 -36.969 -13.953 1 88.94 622 ARG A CA 1
ATOM 4815 C C . ARG A 1 622 ? -19.328 -36.688 -14.438 1 88.94 622 ARG A C 1
ATOM 4817 O O . ARG A 1 622 ? -18.906 -35.531 -14.508 1 88.94 622 ARG A O 1
ATOM 4824 N N . VAL A 1 623 ? -18.594 -37.719 -14.773 1 91.69 623 VAL A N 1
ATOM 4825 C CA . VAL A 1 623 ? -17.188 -37.594 -15.125 1 91.69 623 VAL A CA 1
ATOM 4826 C C . VAL A 1 623 ? -17.031 -36.781 -16.406 1 91.69 623 VAL A C 1
ATOM 4828 O O . VAL A 1 623 ? -16.141 -35.938 -16.516 1 91.69 623 VAL A O 1
ATOM 4831 N N . LEU A 1 624 ? -17.891 -37.031 -17.344 1 93.94 624 LEU A N 1
ATOM 4832 C CA . LEU A 1 624 ? -17.781 -36.312 -18.609 1 93.94 624 LEU A CA 1
ATOM 4833 C C . LEU A 1 624 ? -18.094 -34.844 -18.422 1 93.94 624 LEU A C 1
ATOM 4835 O O . LEU A 1 624 ? -17.469 -33.969 -19.047 1 93.94 624 LEU A O 1
ATOM 4839 N N . SER A 1 625 ? -19.062 -34.531 -17.547 1 89.25 625 SER A N 1
ATOM 4840 C CA . SER A 1 625 ? -19.359 -33.125 -17.266 1 89.25 625 SER A CA 1
ATOM 4841 C C . SER A 1 625 ? -18.188 -32.438 -16.594 1 89.25 625 SER A C 1
ATOM 4843 O O . SER A 1 625 ? -17.875 -31.281 -16.906 1 89.25 625 SER A O 1
ATOM 4845 N N . GLN A 1 626 ? -17.594 -33.156 -15.688 1 88.19 626 GLN A N 1
ATOM 4846 C CA . GLN A 1 626 ? -16.422 -32.594 -15 1 88.19 626 GLN A CA 1
ATOM 4847 C C . GLN A 1 626 ? -15.273 -32.375 -15.977 1 88.19 626 GLN A C 1
ATOM 4849 O O . GLN A 1 626 ? -14.578 -31.375 -15.898 1 88.19 626 GLN A O 1
ATOM 4854 N N . GLN A 1 627 ? -15.094 -33.312 -16.828 1 91.88 627 GLN A N 1
ATOM 4855 C CA . GLN A 1 627 ? -14.023 -33.219 -17.812 1 91.88 627 GLN A CA 1
ATOM 4856 C C . GLN A 1 627 ? -14.242 -32.031 -18.75 1 91.88 627 GLN A C 1
ATOM 4858 O O . GLN A 1 627 ? -13.289 -31.344 -19.125 1 91.88 627 GLN A O 1
ATOM 4863 N N . LYS A 1 628 ? -15.438 -31.875 -19.156 1 91.06 628 LYS A N 1
ATOM 4864 C CA . LYS A 1 628 ? -15.773 -30.734 -20 1 91.06 628 LYS A CA 1
ATOM 4865 C C . LYS A 1 628 ? -15.391 -29.422 -19.328 1 91.06 628 LYS A C 1
ATOM 4867 O O . LYS A 1 628 ? -14.734 -28.578 -19.953 1 91.06 628 LYS A O 1
ATOM 4872 N N . LEU A 1 629 ? -15.781 -29.297 -18.094 1 82.75 629 LEU A N 1
ATOM 4873 C CA . LEU A 1 629 ? -15.484 -28.078 -17.359 1 82.75 629 LEU A CA 1
ATOM 4874 C C . LEU A 1 629 ? -13.984 -27.875 -17.203 1 82.75 629 LEU A C 1
ATOM 4876 O O . LEU A 1 629 ? -13.484 -26.766 -17.344 1 82.75 629 LEU A O 1
ATOM 4880 N N . ASN A 1 630 ? -13.328 -28.938 -16.906 1 87.5 630 ASN A N 1
ATOM 4881 C CA . ASN A 1 630 ? -11.883 -28.875 -16.734 1 87.5 630 ASN A CA 1
ATOM 4882 C C . ASN A 1 630 ? -11.18 -28.453 -18.031 1 87.5 630 ASN A C 1
ATOM 4884 O O . ASN A 1 630 ? -10.227 -27.672 -18 1 87.5 630 ASN A O 1
ATOM 4888 N N . MET A 1 631 ? -11.531 -29 -19.125 1 91.25 631 MET A N 1
ATOM 4889 C CA . MET A 1 631 ? -10.938 -28.656 -20.406 1 91.25 631 MET A CA 1
ATOM 4890 C C . MET A 1 631 ? -11.164 -27.188 -20.75 1 91.25 631 MET A C 1
ATOM 4892 O O . MET A 1 631 ? -10.266 -26.516 -21.25 1 91.25 631 MET A O 1
ATOM 4896 N N . GLU A 1 632 ? -12.328 -26.734 -20.484 1 86.31 632 GLU A N 1
ATOM 4897 C CA . GLU A 1 632 ? -12.633 -25.328 -20.734 1 86.31 632 GLU A CA 1
ATOM 4898 C C . GLU A 1 632 ? -11.727 -24.406 -19.938 1 86.31 632 GLU A C 1
ATOM 4900 O O . GLU A 1 632 ? -11.305 -23.359 -20.438 1 86.31 632 GLU A O 1
ATOM 4905 N N . GLN A 1 633 ? -11.461 -24.812 -18.734 1 82 633 GLN A N 1
ATOM 4906 C CA . GLN A 1 633 ? -10.523 -24.062 -17.922 1 82 633 GLN A CA 1
ATOM 4907 C C . GLN A 1 633 ? -9.102 -24.156 -18.469 1 82 633 GLN A C 1
ATOM 4909 O O . GLN A 1 633 ? -8.344 -23.188 -18.453 1 82 633 GLN A O 1
ATOM 4914 N N . GLN A 1 634 ? -8.703 -25.266 -18.938 1 89.38 634 GLN A N 1
ATOM 4915 C CA . GLN A 1 634 ? -7.355 -25.5 -19.469 1 89.38 634 GLN A CA 1
ATOM 4916 C C . GLN A 1 634 ? -7.121 -24.703 -20.75 1 89.38 634 GLN A C 1
ATOM 4918 O O . GLN A 1 634 ? -6.004 -24.25 -21 1 89.38 634 GLN A O 1
ATOM 4923 N N . PHE A 1 635 ? -8.164 -24.484 -21.547 1 89.81 635 PHE A N 1
ATOM 4924 C CA . PHE A 1 635 ? -8.047 -23.688 -22.75 1 89.81 635 PHE A CA 1
ATOM 4925 C C . PHE A 1 635 ? -7.559 -22.281 -22.422 1 89.81 635 PHE A C 1
ATOM 4927 O O . PHE A 1 635 ? -6.781 -21.688 -23.172 1 89.81 635 PHE A O 1
ATOM 4934 N N . ILE A 1 636 ? -8.047 -21.859 -21.312 1 81.56 636 ILE A N 1
ATOM 4935 C CA . ILE A 1 636 ? -7.719 -20.5 -20.906 1 81.56 636 ILE A CA 1
ATOM 4936 C C . ILE A 1 636 ? -6.301 -20.453 -20.328 1 81.56 636 ILE A C 1
ATOM 4938 O O . ILE A 1 636 ? -5.539 -19.531 -20.609 1 81.56 636 ILE A O 1
ATOM 4942 N N . ARG A 1 637 ? -5.91 -21.484 -19.609 1 80.31 637 ARG A N 1
ATOM 4943 C CA . ARG A 1 637 ? -4.66 -21.453 -18.859 1 80.31 637 ARG A CA 1
ATOM 4944 C C . ARG A 1 637 ? -3.506 -21.984 -19.703 1 80.31 637 ARG A C 1
ATOM 4946 O O . ARG A 1 637 ? -2.359 -21.562 -19.531 1 80.31 637 ARG A O 1
ATOM 4953 N N . GLN A 1 638 ? -3.807 -23 -20.547 1 88.44 638 GLN A N 1
ATOM 4954 C CA . GLN A 1 638 ? -2.762 -23.688 -21.297 1 88.44 638 GLN A CA 1
ATOM 4955 C C . GLN A 1 638 ? -3.094 -23.734 -22.797 1 88.44 638 GLN A C 1
ATOM 4957 O O . GLN A 1 638 ? -2.914 -24.766 -23.438 1 88.44 638 GLN A O 1
ATOM 4962 N N . GLY A 1 639 ? -3.559 -22.641 -23.266 1 89.56 639 GLY A N 1
ATOM 4963 C CA . GLY A 1 639 ? -3.934 -22.594 -24.672 1 89.56 639 GLY A CA 1
ATOM 4964 C C . GLY A 1 639 ? -2.773 -22.875 -25.609 1 89.56 639 GLY A C 1
ATOM 4965 O O . GLY A 1 639 ? -2.971 -23.344 -26.734 1 89.56 639 GLY A O 1
ATOM 4966 N N . ASN A 1 640 ? -1.599 -22.609 -25.156 1 91.81 640 ASN A N 1
ATOM 4967 C CA . ASN A 1 640 ? -0.418 -22.828 -25.984 1 91.81 640 ASN A CA 1
ATOM 4968 C C . ASN A 1 640 ? -0.226 -24.297 -26.312 1 91.81 640 ASN A C 1
ATOM 4970 O O . ASN A 1 640 ? 0.137 -24.656 -27.422 1 91.81 640 ASN A O 1
ATOM 4974 N N . GLN A 1 641 ? -0.466 -25.156 -25.344 1 94.06 641 GLN A N 1
ATOM 4975 C CA . GLN A 1 641 ? -0.301 -26.594 -25.562 1 94.06 641 GLN A CA 1
ATOM 4976 C C . GLN A 1 641 ? -1.369 -27.125 -26.5 1 94.06 641 GLN A C 1
ATOM 4978 O O . GLN A 1 641 ? -1.07 -27.922 -27.391 1 94.06 641 GLN A O 1
ATOM 4983 N N . TYR A 1 642 ? -2.592 -26.641 -26.281 1 95.81 642 TYR A N 1
ATOM 4984 C CA . TYR A 1 642 ? -3.678 -27.078 -27.156 1 95.81 642 TYR A CA 1
ATOM 4985 C C . TYR A 1 642 ? -3.459 -26.609 -28.594 1 95.81 642 TYR A C 1
ATOM 4987 O O . TYR A 1 642 ? -3.682 -27.359 -29.531 1 95.81 642 TYR A O 1
ATOM 4995 N N . ALA A 1 643 ? -3.016 -25.391 -28.703 1 96.38 643 ALA A N 1
ATOM 4996 C CA . ALA A 1 643 ? -2.76 -24.828 -30.031 1 96.38 643 ALA A CA 1
ATOM 4997 C C . ALA A 1 643 ? -1.635 -25.578 -30.734 1 96.38 643 ALA A C 1
ATOM 4999 O O . ALA A 1 643 ? -1.715 -25.844 -31.938 1 96.38 643 ALA A O 1
ATOM 5000 N N . ALA A 1 644 ? -0.613 -25.875 -30.016 1 96.12 644 ALA A N 1
ATOM 5001 C CA . ALA A 1 644 ? 0.54 -26.562 -30.594 1 96.12 644 ALA A CA 1
ATOM 5002 C C . ALA A 1 644 ? 0.157 -27.953 -31.094 1 96.12 644 ALA A C 1
ATOM 5004 O O . ALA A 1 644 ? 0.586 -28.375 -32.156 1 96.12 644 ALA A O 1
ATOM 5005 N N . VAL A 1 645 ? -0.608 -28.656 -30.281 1 96.25 645 VAL A N 1
ATOM 5006 C CA . VAL A 1 645 ? -1.036 -30 -30.641 1 96.25 645 VAL A CA 1
ATOM 5007 C C . VAL A 1 645 ? -1.959 -29.922 -31.859 1 96.25 645 VAL A C 1
ATOM 5009 O O . VAL A 1 645 ? -1.854 -30.75 -32.781 1 96.25 645 VAL A O 1
ATOM 5012 N N . ARG A 1 646 ? -2.826 -28.969 -31.875 1 97.31 646 ARG A N 1
ATOM 5013 C CA . ARG A 1 646 ? -3.752 -28.781 -33 1 97.31 646 ARG A CA 1
ATOM 5014 C C . ARG A 1 646 ? -3.004 -28.516 -34.281 1 97.31 646 ARG A C 1
ATOM 5016 O O . ARG A 1 646 ? -3.342 -29.062 -35.344 1 97.31 646 ARG A O 1
ATOM 5023 N N . ALA A 1 647 ? -2.043 -27.719 -34.219 1 97.06 647 ALA A N 1
ATOM 5024 C CA . ALA A 1 647 ? -1.243 -27.406 -35.406 1 97.06 647 ALA A CA 1
ATOM 5025 C C . ALA A 1 647 ? -0.44 -28.609 -35.875 1 97.06 647 ALA A C 1
ATOM 5027 O O . ALA A 1 647 ? -0.373 -28.891 -37.062 1 97.06 647 ALA A O 1
ATOM 5028 N N . ALA A 1 648 ? 0.165 -29.312 -34.969 1 96.56 648 ALA A N 1
ATOM 5029 C CA . ALA A 1 648 ? 1.026 -30.453 -35.281 1 96.56 648 ALA A CA 1
ATOM 5030 C C . ALA A 1 648 ? 0.208 -31.625 -35.812 1 96.56 648 ALA A C 1
ATOM 5032 O O . ALA A 1 648 ? 0.739 -32.5 -36.5 1 96.56 648 ALA A O 1
ATOM 5033 N N . ALA A 1 649 ? -1.059 -31.641 -35.469 1 96.62 649 ALA A N 1
ATOM 5034 C CA . ALA A 1 649 ? -1.943 -32.75 -35.812 1 96.62 649 ALA A CA 1
ATOM 5035 C C . ALA A 1 649 ? -2.047 -32.906 -37.344 1 96.62 649 ALA A C 1
ATOM 5037 O O . ALA A 1 649 ? -2.371 -34 -37.844 1 96.62 649 ALA A O 1
ATOM 5038 N N . HIS A 1 650 ? -1.723 -31.906 -38.062 1 96.06 650 HIS A N 1
ATOM 5039 C CA . HIS A 1 650 ? -1.82 -31.938 -39.531 1 96.06 650 HIS A CA 1
ATOM 5040 C C . HIS A 1 650 ? -0.597 -32.625 -40.156 1 96.06 650 HIS A C 1
ATOM 5042 O O . HIS A 1 650 ? -0.603 -32.969 -41.344 1 96.06 650 HIS A O 1
ATOM 5048 N N . TYR A 1 651 ? 0.459 -32.906 -39.312 1 95.75 651 TYR A N 1
ATOM 5049 C CA . TYR A 1 651 ? 1.729 -33.312 -39.906 1 95.75 651 TYR A CA 1
ATOM 5050 C C . TYR A 1 651 ? 2.225 -34.625 -39.281 1 95.75 651 TYR A C 1
ATOM 5052 O O . TYR A 1 651 ? 3.154 -35.25 -39.781 1 95.75 651 TYR A O 1
ATOM 5060 N N . SER A 1 652 ? 1.627 -35.062 -38.188 1 95.5 652 SER A N 1
ATOM 5061 C CA . SER A 1 652 ? 2.092 -36.25 -37.438 1 95.5 652 SER A CA 1
ATOM 5062 C C . SER A 1 652 ? 0.92 -37.094 -36.969 1 95.5 652 SER A C 1
ATOM 5064 O O . SER A 1 652 ? -0.062 -36.562 -36.438 1 95.5 652 SER A O 1
ATOM 5066 N N . VAL A 1 653 ? 1.079 -38.406 -37.094 1 96.31 653 VAL A N 1
ATOM 5067 C CA . VAL A 1 653 ? 0.046 -39.312 -36.625 1 96.31 653 VAL A CA 1
ATOM 5068 C C . VAL A 1 653 ? -0.05 -39.281 -35.125 1 96.31 653 VAL A C 1
ATOM 5070 O O . VAL A 1 653 ? -1.146 -39.344 -34.562 1 96.31 653 VAL A O 1
ATOM 5073 N N . GLU A 1 654 ? 1.098 -39.188 -34.469 1 95.94 654 GLU A N 1
ATOM 5074 C CA . GLU A 1 654 ? 1.135 -39.062 -33.031 1 95.94 654 GLU A CA 1
ATOM 5075 C C . GLU A 1 654 ? 0.277 -37.906 -32.531 1 95.94 654 GLU A C 1
ATOM 5077 O O . GLU A 1 654 ? -0.542 -38.062 -31.641 1 95.94 654 GLU A O 1
ATOM 5082 N N . TYR A 1 655 ? 0.399 -36.781 -33.188 1 95.75 655 TYR A N 1
ATOM 5083 C CA . TYR A 1 655 ? -0.291 -35.594 -32.719 1 95.75 655 TYR A CA 1
ATOM 5084 C C . TYR A 1 655 ? -1.729 -35.562 -33.219 1 95.75 655 TYR A C 1
ATOM 5086 O O . TYR A 1 655 ? -2.602 -34.969 -32.594 1 95.75 655 TYR A O 1
ATOM 5094 N N . ALA A 1 656 ? -1.962 -36.156 -34.344 1 96.25 656 ALA A N 1
ATOM 5095 C CA . ALA A 1 656 ? -3.348 -36.312 -34.781 1 96.25 656 ALA A CA 1
ATOM 5096 C C . ALA A 1 656 ? -4.156 -37.125 -33.781 1 96.25 656 ALA A C 1
ATOM 5098 O O . ALA A 1 656 ? -5.297 -36.75 -33.469 1 96.25 656 ALA A O 1
ATOM 5099 N N . LEU A 1 657 ? -3.529 -38.125 -33.25 1 95.62 657 LEU A N 1
ATOM 5100 C CA . LEU A 1 657 ? -4.188 -38.938 -32.219 1 95.62 657 LEU A CA 1
ATOM 5101 C C . LEU A 1 657 ? -4.336 -38.156 -30.922 1 95.62 657 LEU A C 1
ATOM 5103 O O . LEU A 1 657 ? -5.375 -38.25 -30.266 1 95.62 657 LEU A O 1
ATOM 5107 N N . SER A 1 658 ? -3.262 -37.531 -30.562 1 95.56 658 SER A N 1
ATOM 5108 C CA . SER A 1 658 ? -3.311 -36.719 -29.344 1 95.56 658 SER A CA 1
ATOM 5109 C C . SER A 1 658 ? -4.422 -35.688 -29.422 1 95.56 658 SER A C 1
ATOM 5111 O O . SER A 1 658 ? -5.156 -35.469 -28.453 1 95.56 658 SER A O 1
ATOM 5113 N N . GLU A 1 659 ? -4.531 -35.031 -30.531 1 95.88 659 GLU A N 1
ATOM 5114 C CA . GLU A 1 659 ? -5.547 -34 -30.75 1 95.88 659 GLU A CA 1
ATOM 5115 C C . GLU A 1 659 ? -6.949 -34.594 -30.703 1 95.88 659 GLU A C 1
ATOM 5117 O O . GLU A 1 659 ? -7.863 -34 -30.125 1 95.88 659 GLU A O 1
ATOM 5122 N N . ARG A 1 660 ? -7.055 -35.688 -31.203 1 95.25 660 ARG A N 1
ATOM 5123 C CA . ARG A 1 660 ? -8.344 -36.375 -31.25 1 95.25 660 ARG A CA 1
ATOM 5124 C C . ARG A 1 660 ? -8.797 -36.781 -29.859 1 95.25 660 ARG A C 1
ATOM 5126 O O . ARG A 1 660 ? -9.992 -36.781 -29.562 1 95.25 660 ARG A O 1
ATOM 5133 N N . CYS A 1 661 ? -7.891 -37.125 -29.062 1 94.69 661 CYS A N 1
ATOM 5134 C CA . CYS A 1 661 ? -8.211 -37.625 -27.734 1 94.69 661 CYS A CA 1
ATOM 5135 C C . CYS A 1 661 ? -8.32 -36.5 -26.719 1 94.69 661 CYS A C 1
ATOM 5137 O O . CYS A 1 661 ? -9.188 -36.531 -25.844 1 94.69 661 CYS A O 1
ATOM 5139 N N . SER A 1 662 ? -7.391 -35.562 -26.828 1 92.69 662 SER A N 1
ATOM 5140 C CA . SER A 1 662 ? -7.309 -34.625 -25.719 1 92.69 662 SER A CA 1
ATOM 5141 C C . SER A 1 662 ? -7.234 -33.188 -26.234 1 92.69 662 SER A C 1
ATOM 5143 O O . SER A 1 662 ? -7 -32.25 -25.453 1 92.69 662 SER A O 1
ATOM 5145 N N . GLY A 1 663 ? -7.383 -32.938 -27.453 1 95.5 663 GLY A N 1
ATOM 5146 C CA . GLY A 1 663 ? -7.391 -31.609 -28.031 1 95.5 663 GLY A CA 1
ATOM 5147 C C . GLY A 1 663 ? -8.789 -31.062 -28.25 1 95.5 663 GLY A C 1
ATOM 5148 O O . GLY A 1 663 ? -9.719 -31.422 -27.531 1 95.5 663 GLY A O 1
ATOM 5149 N N . VAL A 1 664 ? -8.898 -30.172 -29.141 1 95.94 664 VAL A N 1
ATOM 5150 C CA . VAL A 1 664 ? -10.172 -29.531 -29.453 1 95.94 664 VAL A CA 1
ATOM 5151 C C . VAL A 1 664 ? -11.148 -30.562 -30.031 1 95.94 664 VAL A C 1
ATOM 5153 O O . VAL A 1 664 ? -12.336 -30.531 -29.703 1 95.94 664 VAL A O 1
ATOM 5156 N N . THR A 1 665 ? -10.609 -31.422 -30.844 1 95.81 665 THR A N 1
ATOM 5157 C CA . THR A 1 665 ? -11.438 -32.5 -31.391 1 95.81 665 THR A CA 1
ATOM 5158 C C . THR A 1 665 ? -11.961 -33.406 -30.266 1 95.81 665 THR A C 1
ATOM 5160 O O . THR A 1 665 ? -13.109 -33.844 -30.297 1 95.81 665 THR A O 1
ATOM 5163 N N . GLY A 1 666 ? -11.047 -33.75 -29.344 1 95.81 666 GLY A N 1
ATOM 5164 C CA . GLY A 1 666 ? -11.492 -34.5 -28.172 1 95.81 666 GLY A CA 1
ATOM 5165 C C . GLY A 1 666 ? -12.578 -33.781 -27.391 1 95.81 666 GLY A C 1
ATOM 5166 O O . GLY A 1 666 ? -13.516 -34.438 -26.906 1 95.81 666 GLY A O 1
ATOM 5167 N N . TYR A 1 667 ? -12.492 -32.469 -27.219 1 95.62 667 TYR A N 1
ATOM 5168 C CA . TYR A 1 667 ? -13.484 -31.656 -26.531 1 95.62 667 TYR A CA 1
ATOM 5169 C C . TYR A 1 667 ? -14.836 -31.719 -27.219 1 95.62 667 TYR A C 1
ATOM 5171 O O . TYR A 1 667 ? -15.867 -31.891 -26.578 1 95.62 667 TYR A O 1
ATOM 5179 N N . HIS A 1 668 ? -14.852 -31.578 -28.562 1 95.88 668 HIS A N 1
ATOM 5180 C CA . HIS A 1 668 ? -16.094 -31.656 -29.328 1 95.88 668 HIS A CA 1
ATOM 5181 C C . HIS A 1 668 ? -16.719 -33.031 -29.203 1 95.88 668 HIS A C 1
ATOM 5183 O O . HIS A 1 668 ? -17.953 -33.156 -29.156 1 95.88 668 HIS A O 1
ATOM 5189 N N . PHE A 1 669 ? -15.914 -34.094 -29.25 1 95.94 669 PHE A N 1
ATOM 5190 C CA . PHE A 1 669 ? -16.391 -35.469 -29.062 1 95.94 669 PHE A CA 1
ATOM 5191 C C . PHE A 1 669 ? -17.094 -35.625 -27.719 1 95.94 669 PHE A C 1
ATOM 5193 O O . PHE A 1 669 ? -18.203 -36.156 -27.641 1 95.94 669 PHE A O 1
ATOM 5200 N N . LEU A 1 670 ? -16.375 -35.094 -26.688 1 95 670 LEU A N 1
ATOM 5201 C CA . LEU A 1 670 ? -16.938 -35.125 -25.344 1 95 670 LEU A CA 1
ATOM 5202 C C . LEU A 1 670 ? -18.266 -34.406 -25.281 1 95 670 LEU A C 1
ATOM 5204 O O . LEU A 1 670 ? -19.234 -34.875 -24.688 1 95 670 LEU A O 1
ATOM 5208 N N . CYS A 1 671 ? -18.406 -33.156 -25.906 1 94.19 671 CYS A N 1
ATOM 5209 C CA . CYS A 1 671 ? -19.641 -32.375 -25.969 1 94.19 671 CYS A CA 1
ATOM 5210 C C . CYS A 1 671 ? -20.734 -33.156 -26.672 1 94.19 671 CYS A C 1
ATOM 5212 O O . CYS A 1 671 ? -21.891 -33.125 -26.25 1 94.19 671 CYS A O 1
ATOM 5214 N N . GLY A 1 672 ? -20.359 -33.812 -27.719 1 95.31 672 GLY A N 1
ATOM 5215 C CA . GLY A 1 672 ? -21.312 -34.625 -28.453 1 95.31 672 GLY A CA 1
ATOM 5216 C C . GLY A 1 672 ? -21.906 -35.75 -27.609 1 95.31 672 GLY A C 1
ATOM 5217 O O . GLY A 1 672 ? -23.109 -36 -27.672 1 95.31 672 GLY A O 1
ATOM 5218 N N . LEU A 1 673 ? -21.047 -36.438 -26.875 1 96.31 673 LEU A N 1
ATOM 5219 C CA . LEU A 1 673 ? -21.516 -37.5 -26 1 96.31 673 LEU A CA 1
ATOM 5220 C C . LEU A 1 673 ? -22.484 -36.969 -24.953 1 96.31 673 LEU A C 1
ATOM 5222 O O . LEU A 1 673 ? -23.484 -37.625 -24.625 1 96.31 673 LEU A O 1
ATOM 5226 N N . LEU A 1 674 ? -22.156 -35.844 -24.344 1 93.75 674 LEU A N 1
ATOM 5227 C CA . LEU A 1 674 ? -22.969 -35.219 -23.297 1 93.75 674 LEU A CA 1
ATOM 5228 C C . LEU A 1 674 ? -24.328 -34.781 -23.859 1 93.75 674 LEU A C 1
ATOM 5230 O O . LEU A 1 674 ? -25.344 -34.875 -23.156 1 93.75 674 LEU A O 1
ATOM 5234 N N . GLU A 1 675 ? -24.359 -34.312 -25.094 1 93.75 675 GLU A N 1
ATOM 5235 C CA . GLU A 1 675 ? -25.594 -33.906 -25.734 1 93.75 675 GLU A CA 1
ATOM 5236 C C . GLU A 1 675 ? -26.5 -35.094 -26.031 1 93.75 675 GLU A C 1
ATOM 5238 O O . GLU A 1 675 ? -27.719 -35.031 -25.859 1 93.75 675 GLU A O 1
ATOM 5243 N N . GLN A 1 676 ? -25.922 -36.125 -26.484 1 95.44 676 GLN A N 1
ATOM 5244 C CA . GLN A 1 676 ? -26.672 -37.312 -26.797 1 95.44 676 GLN A CA 1
ATOM 5245 C C . GLN A 1 676 ? -27.172 -38 -25.531 1 95.44 676 GLN A C 1
ATOM 5247 O O . GLN A 1 676 ? -28.281 -38.531 -25.5 1 95.44 676 GLN A O 1
ATOM 5252 N N . ALA A 1 677 ? -26.344 -38.094 -24.594 1 94.62 677 ALA A N 1
ATOM 5253 C CA . ALA A 1 677 ? -26.625 -38.625 -23.266 1 94.62 677 ALA A CA 1
ATOM 5254 C C . ALA A 1 677 ? -27.109 -40.094 -23.344 1 94.62 677 ALA A C 1
ATOM 5256 O O . ALA A 1 677 ? -28.016 -40.5 -22.609 1 94.62 677 ALA A O 1
ATOM 5257 N N . ASP A 1 678 ? -26.688 -40.812 -24.391 1 96.12 678 ASP A N 1
ATOM 5258 C CA . ASP A 1 678 ? -26.953 -42.25 -24.5 1 96.12 678 ASP A CA 1
ATOM 5259 C C . ASP A 1 678 ? -25.875 -43.062 -23.797 1 96.12 678 ASP A C 1
ATOM 5261 O O . ASP A 1 678 ? -25.047 -43.688 -24.469 1 96.12 678 ASP A O 1
ATOM 5265 N N . TRP A 1 679 ? -25.984 -43.156 -22.578 1 96.69 679 TRP A N 1
ATOM 5266 C CA . TRP A 1 679 ? -24.938 -43.719 -21.734 1 96.69 679 TRP A CA 1
ATOM 5267 C C . TRP A 1 679 ? -24.891 -45.25 -21.875 1 96.69 679 TRP A C 1
ATOM 5269 O O . TRP A 1 679 ? -23.828 -45.844 -21.797 1 96.69 679 TRP A O 1
ATOM 5279 N N . ALA A 1 680 ? -26.031 -45.781 -22.109 1 96.31 680 ALA A N 1
ATOM 5280 C CA . ALA A 1 680 ? -26.078 -47.219 -22.312 1 96.31 680 ALA A CA 1
ATOM 5281 C C . ALA A 1 680 ? -25.281 -47.625 -23.547 1 96.31 680 ALA A C 1
ATOM 5283 O O . ALA A 1 680 ? -24.531 -48.594 -23.516 1 96.31 680 ALA A O 1
ATOM 5284 N N . ALA A 1 681 ? -25.531 -46.875 -24.562 1 96.38 681 ALA A N 1
ATOM 5285 C CA . ALA A 1 681 ? -24.797 -47.156 -25.797 1 96.38 681 ALA A CA 1
ATOM 5286 C C . ALA A 1 681 ? -23.297 -46.938 -25.609 1 96.38 681 ALA A C 1
ATOM 5288 O O . ALA A 1 681 ? -22.469 -47.656 -26.156 1 96.38 681 ALA A O 1
ATOM 5289 N N . MET A 1 682 ? -22.938 -45.969 -24.891 1 96.38 682 MET A N 1
ATOM 5290 C CA . MET A 1 682 ? -21.531 -45.688 -24.609 1 96.38 682 MET A CA 1
ATOM 5291 C C . MET A 1 682 ? -20.891 -46.812 -23.828 1 96.38 682 MET A C 1
ATOM 5293 O O . MET A 1 682 ? -19.781 -47.25 -24.141 1 96.38 682 MET A O 1
ATOM 5297 N N . GLY A 1 683 ? -21.625 -47.281 -22.828 1 97.38 683 GLY A N 1
ATOM 5298 C CA . GLY A 1 683 ? -21.109 -48.406 -22.047 1 97.38 683 GLY A CA 1
ATOM 5299 C C . GLY A 1 683 ? -20.844 -49.656 -22.875 1 97.38 683 GLY A C 1
ATOM 5300 O O . GLY A 1 683 ? -19.812 -50.312 -22.703 1 97.38 683 GLY A O 1
ATOM 5301 N N . LYS A 1 684 ? -21.734 -49.906 -23.75 1 97.06 684 LYS A N 1
ATOM 5302 C CA . LYS A 1 684 ? -21.578 -51.062 -24.625 1 97.06 684 LYS A CA 1
ATOM 5303 C C . LYS A 1 684 ? -20.375 -50.906 -25.547 1 97.06 684 LYS A C 1
ATOM 5305 O O . LYS A 1 684 ? -19.641 -51.844 -25.797 1 97.06 684 LYS A O 1
ATOM 5310 N N . LYS A 1 685 ? -20.25 -49.719 -26.031 1 96.94 685 LYS A N 1
ATOM 5311 C CA . LYS A 1 685 ? -19.109 -49.438 -26.906 1 96.94 685 LYS A CA 1
ATOM 5312 C C . LYS A 1 685 ? -17.797 -49.562 -26.156 1 96.94 685 LYS A C 1
ATOM 5314 O O . LYS A 1 685 ? -16.828 -50.125 -26.688 1 96.94 685 LYS A O 1
ATOM 5319 N N . LEU A 1 686 ? -17.719 -49.094 -24.953 1 97.62 686 LEU A N 1
ATOM 5320 C CA . LEU A 1 686 ? -16.516 -49.188 -24.125 1 97.62 686 LEU A CA 1
ATOM 5321 C C . LEU A 1 686 ? -16.188 -50.625 -23.828 1 97.62 686 LEU A C 1
ATOM 5323 O O . LEU A 1 686 ? -15.008 -51.031 -23.844 1 97.62 686 LEU A O 1
ATOM 5327 N N . GLU A 1 687 ? -17.203 -51.375 -23.562 1 96.75 687 GLU A N 1
ATOM 5328 C CA . GLU A 1 687 ? -17 -52.812 -23.281 1 96.75 687 GLU A CA 1
ATOM 5329 C C . GLU A 1 687 ? -16.438 -53.531 -24.5 1 96.75 687 GLU A C 1
ATOM 5331 O O . GLU A 1 687 ? -15.578 -54.406 -24.375 1 96.75 687 GLU A O 1
ATOM 5336 N N . ALA A 1 688 ? -16.984 -53.219 -25.562 1 96.62 688 ALA A N 1
ATOM 5337 C CA . ALA A 1 688 ? -16.562 -53.844 -26.812 1 96.62 688 ALA A CA 1
ATOM 5338 C C . ALA A 1 688 ? -15.102 -53.531 -27.125 1 96.62 688 ALA A C 1
ATOM 5340 O O . ALA A 1 688 ? -14.336 -54.438 -27.5 1 96.62 688 ALA A O 1
ATOM 5341 N N . VAL A 1 689 ? -14.734 -52.312 -27.016 1 96.81 689 VAL A N 1
ATOM 5342 C CA . VAL A 1 689 ? -13.375 -51.906 -27.359 1 96.81 689 VAL A CA 1
ATOM 5343 C C . VAL A 1 689 ? -12.398 -52.438 -26.312 1 96.81 689 VAL A C 1
ATOM 5345 O O . VAL A 1 689 ? -11.273 -52.844 -26.656 1 96.81 689 VAL A O 1
ATOM 5348 N N . ARG A 1 690 ? -12.781 -52.469 -25.047 1 96.69 690 ARG A N 1
ATOM 5349 C CA . ARG A 1 690 ? -11.938 -53.031 -24 1 96.69 690 ARG A CA 1
ATOM 5350 C C . ARG A 1 690 ? -11.609 -54.469 -24.281 1 96.69 690 ARG A C 1
ATOM 5352 O O . ARG A 1 690 ? -10.453 -54.906 -24.172 1 96.69 690 ARG A O 1
ATOM 5359 N N . GLU A 1 691 ? -12.625 -55.219 -24.641 1 94.31 691 GLU A N 1
ATOM 5360 C CA . GLU A 1 691 ? -12.453 -56.625 -24.906 1 94.31 691 GLU A CA 1
ATOM 5361 C C . GLU A 1 691 ? -11.539 -56.875 -26.109 1 94.31 691 GLU A C 1
ATOM 5363 O O . GLU A 1 691 ? -10.68 -57.75 -26.094 1 94.31 691 GLU A O 1
ATOM 5368 N N . LYS A 1 692 ? -11.766 -56.062 -27.031 1 94.44 692 LYS A N 1
ATOM 5369 C CA . LYS A 1 692 ? -10.961 -56.156 -28.25 1 94.44 692 LYS A CA 1
ATOM 5370 C C . LYS A 1 692 ? -9.484 -55.938 -27.953 1 94.44 692 LYS A C 1
ATOM 5372 O O . LYS A 1 692 ? -8.625 -56.656 -28.453 1 94.44 692 LYS A O 1
ATOM 5377 N N . VAL A 1 693 ? -9.148 -55 -27.141 1 96.38 693 VAL A N 1
ATOM 5378 C CA . VAL A 1 693 ? -7.766 -54.625 -26.906 1 96.38 693 VAL A CA 1
ATOM 5379 C C . VAL A 1 693 ? -7.145 -55.5 -25.828 1 96.38 693 VAL A C 1
ATOM 5381 O O . VAL A 1 693 ? -6.078 -56.094 -26.047 1 96.38 693 VAL A O 1
ATOM 5384 N N . LEU A 1 694 ? -7.824 -55.75 -24.719 1 95.88 694 LEU A N 1
ATOM 5385 C CA . LEU A 1 694 ? -7.219 -56.438 -23.578 1 95.88 694 LEU A CA 1
ATOM 5386 C C . LEU A 1 694 ? -7.016 -57.906 -23.875 1 95.88 694 LEU A C 1
ATOM 5388 O O . LEU A 1 694 ? -6.047 -58.531 -23.406 1 95.88 694 LEU A O 1
ATOM 5392 N N . ASN A 1 695 ? -7.883 -58.469 -24.672 1 91.81 695 ASN A N 1
ATOM 5393 C CA . ASN A 1 695 ? -7.809 -59.906 -24.891 1 91.81 695 ASN A CA 1
ATOM 5394 C C . ASN A 1 695 ? -7.078 -60.25 -26.188 1 91.81 695 ASN A C 1
ATOM 5396 O O . ASN A 1 695 ? -6.621 -61.375 -26.359 1 91.81 695 ASN A O 1
ATOM 5400 N N . HIS A 1 696 ? -6.863 -59.281 -27.031 1 92.62 696 HIS A N 1
ATOM 5401 C CA . HIS A 1 696 ? -6.371 -59.656 -28.359 1 92.62 696 HIS A CA 1
ATOM 5402 C C . HIS A 1 696 ? -5.125 -58.875 -28.734 1 92.62 696 HIS A C 1
ATOM 5404 O O . HIS A 1 696 ? -4.301 -59.344 -29.516 1 92.62 696 HIS A O 1
ATOM 5410 N N . ALA A 1 697 ? -4.949 -57.719 -28.297 1 95 697 ALA A N 1
ATOM 5411 C CA . ALA A 1 697 ? -3.832 -56.875 -28.688 1 95 697 ALA A CA 1
ATOM 5412 C C . ALA A 1 697 ? -2.512 -57.406 -28.141 1 95 697 ALA A C 1
ATOM 5414 O O . ALA A 1 697 ? -2.488 -58.062 -27.094 1 95 697 ALA A O 1
ATOM 5415 N N . ALA A 1 698 ? -1.427 -57.125 -28.797 1 96.5 698 ALA A N 1
ATOM 5416 C CA . ALA A 1 698 ? -0.097 -57.469 -28.281 1 96.5 698 ALA A CA 1
ATOM 5417 C C . ALA A 1 698 ? 0.147 -56.75 -26.953 1 96.5 698 ALA A C 1
ATOM 5419 O O . ALA A 1 698 ? -0.225 -55.594 -26.766 1 96.5 698 ALA A O 1
ATOM 5420 N N . LEU A 1 699 ? 0.675 -57.562 -25.953 1 97.25 699 LEU A N 1
ATOM 5421 C CA . LEU A 1 699 ? 0.922 -57.031 -24.625 1 97.25 699 LEU A CA 1
ATOM 5422 C C . LEU A 1 699 ? 2.408 -57.094 -24.281 1 97.25 699 LEU A C 1
ATOM 5424 O O . LEU A 1 699 ? 3.062 -58.094 -24.5 1 97.25 699 LEU A O 1
ATOM 5428 N N . THR A 1 700 ? 2.986 -55.969 -23.906 1 97.06 700 THR A N 1
ATOM 5429 C CA . THR A 1 700 ? 4.32 -55.875 -23.328 1 97.06 700 THR A CA 1
ATOM 5430 C C . THR A 1 700 ? 4.238 -55.562 -21.828 1 97.06 700 THR A C 1
ATOM 5432 O O . THR A 1 700 ? 3.578 -54.594 -21.438 1 97.06 700 THR A O 1
ATOM 5435 N N . VAL A 1 701 ? 4.801 -56.406 -20.984 1 97.44 701 VAL A N 1
ATOM 5436 C CA . VAL A 1 701 ? 4.898 -56.156 -19.547 1 97.44 701 VAL A CA 1
ATOM 5437 C C . VAL A 1 701 ? 6.316 -55.719 -19.188 1 97.44 701 VAL A C 1
ATOM 5439 O O . VAL A 1 701 ? 7.285 -56.438 -19.516 1 97.44 701 VAL A O 1
ATOM 5442 N N . SER A 1 702 ? 6.449 -54.531 -18.641 1 96.62 702 SER A N 1
ATOM 5443 C CA . SER A 1 702 ? 7.754 -54 -18.281 1 96.62 702 SER A CA 1
ATOM 5444 C C . SER A 1 702 ? 7.926 -53.969 -16.766 1 96.62 702 SER A C 1
ATOM 5446 O O . SER A 1 702 ? 7.098 -53.375 -16.047 1 96.62 702 SER A O 1
ATOM 5448 N N . LEU A 1 703 ? 8.945 -54.594 -16.266 1 96.31 703 LEU A N 1
ATOM 5449 C CA . LEU A 1 703 ? 9.258 -54.625 -14.844 1 96.31 703 LEU A CA 1
ATOM 5450 C C . LEU A 1 703 ? 10.578 -53.906 -14.562 1 96.31 703 LEU A C 1
ATOM 5452 O O . LEU A 1 703 ? 11.625 -54.312 -15.094 1 96.31 703 LEU A O 1
ATOM 5456 N N . HIS A 1 704 ? 10.539 -52.875 -13.875 1 93.5 704 HIS A N 1
ATOM 5457 C CA . HIS A 1 704 ? 11.719 -52.219 -13.297 1 93.5 704 HIS A CA 1
ATOM 5458 C C . HIS A 1 704 ? 11.883 -52.594 -11.828 1 93.5 704 HIS A C 1
ATOM 5460 O O . HIS A 1 704 ? 11.227 -52.031 -10.961 1 93.5 704 HIS A O 1
ATOM 5466 N N . GLY A 1 705 ? 12.695 -53.594 -11.547 1 90.44 705 GLY A N 1
ATOM 5467 C CA . GLY A 1 705 ? 12.844 -54.156 -10.203 1 90.44 705 GLY A CA 1
ATOM 5468 C C . GLY A 1 705 ? 13.93 -55.188 -10.102 1 90.44 705 GLY A C 1
ATOM 5469 O O . GLY A 1 705 ? 14.656 -55.438 -11.07 1 90.44 705 GLY A O 1
ATOM 5470 N N . SER A 1 706 ? 13.984 -55.875 -8.984 1 90.56 706 SER A N 1
ATOM 5471 C CA . SER A 1 706 ? 15.047 -56.812 -8.672 1 90.56 706 SER A CA 1
ATOM 5472 C C . SER A 1 706 ? 14.797 -58.156 -9.359 1 90.56 706 SER A C 1
ATOM 5474 O O . SER A 1 706 ? 13.711 -58.406 -9.891 1 90.56 706 SER A O 1
ATOM 5476 N N . GLU A 1 707 ? 15.812 -59 -9.305 1 91.06 707 GLU A N 1
ATOM 5477 C CA . GLU A 1 707 ? 15.688 -60.375 -9.844 1 91.06 707 GLU A CA 1
ATOM 5478 C C . GLU A 1 707 ? 14.656 -61.188 -9.07 1 91.06 707 GLU A C 1
ATOM 5480 O O . GLU A 1 707 ? 13.969 -62.031 -9.641 1 91.06 707 GLU A O 1
ATOM 5485 N N . GLU A 1 708 ? 14.555 -60.812 -7.836 1 92.19 708 GLU A N 1
ATOM 5486 C CA . GLU A 1 708 ? 13.547 -61.469 -7.016 1 92.19 708 GLU A CA 1
ATOM 5487 C C . GLU A 1 708 ? 12.133 -61.094 -7.457 1 92.19 708 GLU A C 1
ATOM 5489 O O . GLU A 1 708 ? 11.258 -61.969 -7.523 1 92.19 708 GLU A O 1
ATOM 5494 N N . ALA A 1 709 ? 11.969 -59.906 -7.738 1 93.25 709 ALA A N 1
ATOM 5495 C CA . ALA A 1 709 ? 10.672 -59.438 -8.234 1 93.25 709 ALA A CA 1
ATOM 5496 C C . ALA A 1 709 ? 10.344 -60.062 -9.578 1 93.25 709 ALA A C 1
ATOM 5498 O O . ALA A 1 709 ? 9.188 -60.406 -9.844 1 93.25 709 ALA A O 1
ATOM 5499 N N . LEU A 1 710 ? 11.352 -60.219 -10.406 1 94.81 710 LEU A N 1
ATOM 5500 C CA . LEU A 1 710 ? 11.172 -60.844 -11.719 1 94.81 710 LEU A CA 1
ATOM 5501 C C . LEU A 1 710 ? 10.703 -62.281 -11.57 1 94.81 710 LEU A C 1
ATOM 5503 O O . LEU A 1 710 ? 9.805 -62.719 -12.281 1 94.81 710 LEU A O 1
ATOM 5507 N N . ALA A 1 711 ? 11.289 -63 -10.672 1 95.12 711 ALA A N 1
ATOM 5508 C CA . ALA A 1 711 ? 10.914 -64.375 -10.43 1 95.12 711 ALA A CA 1
ATOM 5509 C C . ALA A 1 711 ? 9.477 -64.5 -9.945 1 95.12 711 ALA A C 1
ATOM 5511 O O . ALA A 1 711 ? 8.734 -65.375 -10.359 1 95.12 711 ALA A O 1
ATOM 5512 N N . LYS A 1 712 ? 9.156 -63.625 -9.133 1 95 712 LYS A N 1
ATOM 5513 C CA . LYS A 1 712 ? 7.789 -63.594 -8.617 1 95 712 LYS A CA 1
ATOM 5514 C C . LYS A 1 712 ? 6.785 -63.281 -9.727 1 95 712 LYS A C 1
ATOM 5516 O O . LYS A 1 712 ? 5.703 -63.844 -9.773 1 95 712 LYS A O 1
ATOM 5521 N N . LEU A 1 713 ? 7.086 -62.375 -10.555 1 95.44 713 LEU A N 1
ATOM 5522 C CA . LEU A 1 713 ? 6.199 -62 -11.648 1 95.44 713 LEU A CA 1
ATOM 5523 C C . LEU A 1 713 ? 6.008 -63.156 -12.609 1 95.44 713 LEU A C 1
ATOM 5525 O O . LEU A 1 713 ? 4.898 -63.406 -13.102 1 95.44 713 LEU A O 1
ATOM 5529 N N . ARG A 1 714 ? 7.043 -63.938 -12.875 1 95.88 714 ARG A N 1
ATOM 5530 C CA . ARG A 1 714 ? 6.988 -65.125 -13.742 1 95.88 714 ARG A CA 1
ATOM 5531 C C . ARG A 1 714 ? 5.984 -66.125 -13.219 1 95.88 714 ARG A C 1
ATOM 5533 O O . ARG A 1 714 ? 5.324 -66.812 -14.008 1 95.88 714 ARG A O 1
ATOM 5540 N N . ALA A 1 715 ? 5.922 -66.125 -11.969 1 95.56 715 ALA A N 1
ATOM 5541 C CA . ALA A 1 715 ? 5.027 -67.062 -11.336 1 95.56 715 ALA A CA 1
ATOM 5542 C C . ALA A 1 715 ? 3.59 -66.562 -11.32 1 95.56 715 ALA A C 1
ATOM 5544 O O . ALA A 1 715 ? 2.643 -67.375 -11.391 1 95.56 715 ALA A O 1
ATOM 5545 N N . LEU A 1 716 ? 3.422 -65.312 -11.203 1 95.94 716 LEU A N 1
ATOM 5546 C CA . LEU A 1 716 ? 2.107 -64.75 -10.961 1 95.94 716 LEU A CA 1
ATOM 5547 C C . LEU A 1 716 ? 1.386 -64.438 -12.273 1 95.94 716 LEU A C 1
ATOM 5549 O O . LEU A 1 716 ? 0.166 -64.625 -12.367 1 95.94 716 LEU A O 1
ATOM 5553 N N . LEU A 1 717 ? 2.039 -64.062 -13.359 1 95.56 717 LEU A N 1
ATOM 5554 C CA . LEU A 1 717 ? 1.443 -63.531 -14.57 1 95.56 717 LEU A CA 1
ATOM 5555 C C . LEU A 1 717 ? 0.639 -64.625 -15.312 1 95.56 717 LEU A C 1
ATOM 5557 O O . LEU A 1 717 ? -0.464 -64.312 -15.797 1 95.56 717 LEU A O 1
ATOM 5561 N N . PRO A 1 718 ? 1.105 -65.875 -15.461 1 95 718 PRO A N 1
ATOM 5562 C CA . PRO A 1 718 ? 0.351 -66.875 -16.219 1 95 718 PRO A CA 1
ATOM 5563 C C . PRO A 1 718 ? -1.015 -67.125 -15.594 1 95 718 PRO A C 1
ATOM 5565 O O . PRO A 1 718 ? -1.952 -67.5 -16.312 1 95 718 PRO A O 1
ATOM 5568 N N . GLY A 1 719 ? -1.172 -67 -14.375 1 93.69 719 GLY A N 1
ATOM 5569 C CA . GLY A 1 719 ? -2.438 -67.25 -13.703 1 93.69 719 GLY A CA 1
ATOM 5570 C C . GLY A 1 719 ? -3.297 -66 -13.562 1 93.69 719 GLY A C 1
ATOM 5571 O O . GLY A 1 719 ? -4.387 -66.062 -12.984 1 93.69 719 GLY A O 1
ATOM 5572 N N . SER A 1 720 ? -2.889 -65 -14.125 1 95.38 720 SER A N 1
ATOM 5573 C CA . SER A 1 720 ? -3.598 -63.719 -13.969 1 95.38 720 SER A CA 1
ATOM 5574 C C . SER A 1 720 ? -4.477 -63.438 -15.18 1 95.38 720 SER A C 1
ATOM 5576 O O . SER A 1 720 ? -4.43 -64.125 -16.172 1 95.38 720 SER A O 1
ATOM 5578 N N . ALA A 1 721 ? -5.234 -62.344 -15.117 1 94.12 721 ALA A N 1
ATOM 5579 C CA . ALA A 1 721 ? -6.117 -61.906 -16.203 1 94.12 721 ALA A CA 1
ATOM 5580 C C . ALA A 1 721 ? -5.316 -61.375 -17.391 1 94.12 721 ALA A C 1
ATOM 5582 O O . ALA A 1 721 ? -5.832 -61.281 -18.5 1 94.12 721 ALA A O 1
ATOM 5583 N N . PHE A 1 722 ? -4.039 -61.094 -17.156 1 94.31 722 PHE A N 1
ATOM 5584 C CA . PHE A 1 722 ? -3.199 -60.5 -18.188 1 94.31 722 PHE A CA 1
ATOM 5585 C C . PHE A 1 722 ? -2.736 -61.562 -19.172 1 94.31 722 PHE A C 1
ATOM 5587 O O . PHE A 1 722 ? -2.283 -61.25 -20.281 1 94.31 722 PHE A O 1
ATOM 5594 N N . ALA A 1 723 ? -2.828 -62.812 -18.75 1 93.88 723 ALA A N 1
ATOM 5595 C CA . ALA A 1 723 ? -2.383 -63.906 -19.594 1 93.88 723 ALA A CA 1
ATOM 5596 C C . ALA A 1 723 ? -3.406 -64.188 -20.688 1 93.88 723 ALA A C 1
ATOM 5598 O O . ALA A 1 723 ? -4.613 -64.188 -20.438 1 93.88 723 ALA A O 1
ATOM 5599 N N . ALA A 1 724 ? -2.982 -64.312 -21.891 1 90.12 724 ALA A N 1
ATOM 5600 C CA . ALA A 1 724 ? -3.859 -64.625 -23 1 90.12 724 ALA A CA 1
ATOM 5601 C C . ALA A 1 724 ? -3.074 -65.312 -24.125 1 90.12 724 ALA A C 1
ATOM 5603 O O . ALA A 1 724 ? -1.912 -65 -24.359 1 90.12 724 ALA A O 1
ATOM 5604 N N . GLN A 1 725 ? -3.736 -66.25 -24.781 1 86.44 725 GLN A N 1
ATOM 5605 C CA . GLN A 1 725 ? -3.129 -66.875 -25.953 1 86.44 725 GLN A CA 1
ATOM 5606 C C . GLN A 1 725 ? -3.617 -66.25 -27.25 1 86.44 725 GLN A C 1
ATOM 5608 O O . GLN A 1 725 ? -4.727 -65.688 -27.297 1 86.44 725 GLN A O 1
ATOM 5613 N N . GLY A 1 726 ? -2.834 -66.25 -28.188 1 87.44 726 GLY A N 1
ATOM 5614 C CA . GLY A 1 726 ? -3.244 -65.875 -29.516 1 87.44 726 GLY A CA 1
ATOM 5615 C C . GLY A 1 726 ? -3.283 -64.312 -29.703 1 87.44 726 GLY A C 1
ATOM 5616 O O . GLY A 1 726 ? -4.121 -63.812 -30.438 1 87.44 726 GLY A O 1
ATOM 5617 N N . ARG A 1 727 ? -2.504 -63.531 -28.984 1 92.5 727 ARG A N 1
ATOM 5618 C CA . ARG A 1 727 ? -2.447 -62.062 -29.172 1 92.5 727 ARG A CA 1
ATOM 5619 C C . ARG A 1 727 ? -1.875 -61.719 -30.547 1 92.5 727 ARG A C 1
ATOM 5621 O O . ARG A 1 727 ? -1.023 -62.438 -31.062 1 92.5 727 ARG A O 1
ATOM 5628 N N . THR A 1 728 ? -2.393 -60.688 -31.062 1 92.5 728 THR A N 1
ATOM 5629 C CA . THR A 1 728 ? -1.896 -60.219 -32.344 1 92.5 728 THR A CA 1
ATOM 5630 C C . THR A 1 728 ? -0.501 -59.625 -32.219 1 92.5 728 THR A C 1
ATOM 5632 O O . THR A 1 728 ? -0.065 -59.312 -31.094 1 92.5 728 THR A O 1
ATOM 5635 N N . ALA A 1 729 ? 0.152 -59.5 -33.344 1 92.75 729 ALA A N 1
ATOM 5636 C CA . ALA A 1 729 ? 1.456 -58.844 -33.344 1 92.75 729 ALA A CA 1
ATOM 5637 C C . ALA A 1 729 ? 1.305 -57.344 -33.281 1 92.75 729 ALA A C 1
ATOM 5639 O O . ALA A 1 729 ? 0.35 -56.781 -33.812 1 92.75 729 ALA A O 1
ATOM 5640 N N . ALA A 1 730 ? 2.234 -56.75 -32.562 1 93.5 730 ALA A N 1
ATOM 5641 C CA . ALA A 1 730 ? 2.24 -55.281 -32.5 1 93.5 730 ALA A CA 1
ATOM 5642 C C . ALA A 1 730 ? 2.455 -54.688 -33.875 1 93.5 730 ALA A C 1
ATOM 5644 O O . ALA A 1 730 ? 3.236 -55.188 -34.688 1 93.5 730 ALA A O 1
ATOM 5645 N N . LYS A 1 731 ? 1.713 -53.625 -34.219 1 93.81 731 LYS A N 1
ATOM 5646 C CA . LYS A 1 731 ? 1.867 -52.906 -35.469 1 93.81 731 LYS A CA 1
ATOM 5647 C C . LYS A 1 731 ? 1.812 -51.406 -35.281 1 93.81 731 LYS A C 1
ATOM 5649 O O . LYS A 1 731 ? 1.125 -50.938 -34.375 1 93.81 731 LYS A O 1
ATOM 5654 N N . PRO A 1 732 ? 2.484 -50.719 -36.156 1 95.38 732 PRO A N 1
ATOM 5655 C CA . PRO A 1 732 ? 2.404 -49.25 -36.094 1 95.38 732 PRO A CA 1
ATOM 5656 C C . PRO A 1 732 ? 0.994 -48.719 -36.344 1 95.38 732 PRO A C 1
ATOM 5658 O O . PRO A 1 732 ? 0.276 -49.25 -37.188 1 95.38 732 PRO A O 1
ATOM 5661 N N . TYR A 1 733 ? 0.659 -47.719 -35.562 1 96.38 733 TYR A N 1
ATOM 5662 C CA . TYR A 1 733 ? -0.633 -47.062 -35.781 1 96.38 733 TYR A CA 1
ATOM 5663 C C . TYR A 1 733 ? -0.601 -46.156 -37 1 96.38 733 TYR A C 1
ATOM 5665 O O . TYR A 1 733 ? 0.389 -45.469 -37.219 1 96.38 733 TYR A O 1
ATOM 5673 N N . THR A 1 734 ? -1.696 -46.125 -37.781 1 94.12 734 THR A N 1
ATOM 5674 C CA . THR A 1 734 ? -1.777 -45.281 -38.938 1 94.12 734 THR A CA 1
ATOM 5675 C C . THR A 1 734 ? -3.141 -44.594 -39.031 1 94.12 734 THR A C 1
ATOM 5677 O O . THR A 1 734 ? -4.145 -45.156 -38.562 1 94.12 734 THR A O 1
ATOM 5680 N N . GLU A 1 735 ? -3.086 -43.438 -39.438 1 92.12 735 GLU A N 1
ATOM 5681 C CA . GLU A 1 735 ? -4.32 -42.719 -39.719 1 92.12 735 GLU A CA 1
ATOM 5682 C C . GLU A 1 735 ? -4.094 -41.656 -40.812 1 92.12 735 GLU A C 1
ATOM 5684 O O . GLU A 1 735 ? -2.969 -41.188 -41 1 92.12 735 GLU A O 1
ATOM 5689 N N . VAL A 1 736 ? -5.207 -41.25 -41.469 1 92.94 736 VAL A N 1
ATOM 5690 C CA . VAL A 1 736 ? -5.133 -40.219 -42.531 1 92.94 736 VAL A CA 1
ATOM 5691 C C . VAL A 1 736 ? -5.113 -38.844 -41.875 1 92.94 736 VAL A C 1
ATOM 5693 O O . VAL A 1 736 ? -5.977 -38.531 -41.062 1 92.94 736 VAL A O 1
ATOM 5696 N N . LEU A 1 737 ? -4.117 -38.094 -42.25 1 94.88 737 LEU A N 1
ATOM 5697 C CA . LEU A 1 737 ? -3.975 -36.75 -41.688 1 94.88 737 LEU A CA 1
ATOM 5698 C C . LEU A 1 737 ? -4.812 -35.75 -42.469 1 94.88 737 LEU A C 1
ATOM 5700 O O . LEU A 1 737 ? -4.988 -35.875 -43.688 1 94.88 737 LEU A O 1
ATOM 5704 N N . THR A 1 738 ? -5.355 -34.781 -41.812 1 93.06 738 THR A N 1
ATOM 5705 C CA . THR A 1 738 ? -6.141 -33.75 -42.438 1 93.06 738 THR A CA 1
ATOM 5706 C C . THR A 1 738 ? -5.23 -32.656 -43.031 1 93.06 738 THR A C 1
ATOM 5708 O O . THR A 1 738 ? -4.102 -32.469 -42.562 1 93.06 738 THR A O 1
ATOM 5711 N N . ALA A 1 739 ? -5.789 -31.938 -44.031 1 93.69 739 ALA A N 1
ATOM 5712 C CA . ALA A 1 739 ? -5.031 -30.844 -44.625 1 93.69 739 ALA A CA 1
ATOM 5713 C C . ALA A 1 739 ? -4.824 -29.703 -43.656 1 93.69 739 ALA A C 1
ATOM 5715 O O . ALA A 1 739 ? -5.711 -29.391 -42.844 1 93.69 739 ALA A O 1
ATOM 5716 N N . PRO A 1 740 ? -3.607 -29.125 -43.719 1 95.12 740 PRO A N 1
ATOM 5717 C CA . PRO A 1 740 ? -3.34 -28.031 -42.812 1 95.12 740 PRO A CA 1
ATOM 5718 C C . PRO A 1 740 ? -4.32 -26.859 -42.969 1 95.12 740 PRO A C 1
ATOM 5720 O O . PRO A 1 740 ? -4.691 -26.531 -44.094 1 95.12 740 PRO A O 1
ATOM 5723 N N . VAL A 1 741 ? -4.789 -26.328 -41.875 1 95.56 741 VAL A N 1
ATOM 5724 C CA . VAL A 1 741 ? -5.707 -25.203 -41.844 1 95.56 741 VAL A CA 1
ATOM 5725 C C . VAL A 1 741 ? -5.27 -24.219 -40.781 1 95.56 741 VAL A C 1
ATOM 5727 O O . VAL A 1 741 ? -4.887 -24.609 -39.656 1 95.56 741 VAL A O 1
ATOM 5730 N N . ASN A 1 742 ? -5.223 -22.938 -41.156 1 97.38 742 ASN A N 1
ATOM 5731 C CA . ASN A 1 742 ? -4.977 -21.906 -40.156 1 97.38 742 ASN A CA 1
ATOM 5732 C C . ASN A 1 742 ? -6.227 -21.609 -39.344 1 97.38 742 ASN A C 1
ATOM 5734 O O . ASN A 1 742 ? -7.254 -21.203 -39.875 1 97.38 742 ASN A O 1
ATOM 5738 N N . GLU A 1 743 ? -6.113 -21.766 -37.938 1 97.5 743 GLU A N 1
ATOM 5739 C CA . GLU A 1 743 ? -7.312 -21.672 -37.125 1 97.5 743 GLU A CA 1
ATOM 5740 C C . GLU A 1 743 ? -7.09 -20.75 -35.906 1 97.5 743 GLU A C 1
ATOM 5742 O O . GLU A 1 743 ? -5.977 -20.672 -35.406 1 97.5 743 GLU A O 1
ATOM 5747 N N . ALA A 1 744 ? -8.125 -20.094 -35.531 1 97.31 744 ALA A N 1
ATOM 5748 C CA . ALA A 1 744 ? -8.148 -19.328 -34.281 1 97.31 744 ALA A CA 1
ATOM 5749 C C . ALA A 1 744 ? -9.289 -19.766 -33.375 1 97.31 744 ALA A C 1
ATOM 5751 O O . ALA A 1 744 ? -10.406 -20 -33.844 1 97.31 744 ALA A O 1
ATOM 5752 N N . PHE A 1 745 ? -8.961 -19.953 -32.125 1 96.31 745 PHE A N 1
ATOM 5753 C CA . PHE A 1 745 ? -9.953 -20.266 -31.094 1 96.31 745 PHE A CA 1
ATOM 5754 C C . PHE A 1 745 ? -10.062 -19.141 -30.078 1 96.31 745 PHE A C 1
ATOM 5756 O O . PHE A 1 745 ? -9.086 -18.797 -29.406 1 96.31 745 PHE A O 1
ATOM 5763 N N . ILE A 1 746 ? -11.242 -18.594 -29.938 1 91.94 746 ILE A N 1
ATOM 5764 C CA . ILE A 1 746 ? -11.469 -17.484 -29.016 1 91.94 746 ILE A CA 1
ATOM 5765 C C . ILE A 1 746 ? -11.703 -18.016 -27.609 1 91.94 746 ILE A C 1
ATOM 5767 O O . ILE A 1 746 ? -12.531 -18.906 -27.406 1 91.94 746 ILE A O 1
ATOM 5771 N N . ILE A 1 747 ? -10.93 -17.562 -26.656 1 86.62 747 ILE A N 1
ATOM 5772 C CA . ILE A 1 747 ? -11.062 -17.938 -25.25 1 86.62 747 ILE A CA 1
ATOM 5773 C C . ILE A 1 747 ? -11.352 -16.703 -24.406 1 86.62 747 ILE A C 1
ATOM 5775 O O . ILE A 1 747 ? -11.172 -15.57 -24.859 1 86.62 747 ILE A O 1
ATOM 5779 N N . ASP A 1 748 ? -11.797 -17 -23.156 1 77.19 748 ASP A N 1
ATOM 5780 C CA . ASP A 1 748 ? -12.102 -15.914 -22.234 1 77.19 748 ASP A CA 1
ATOM 5781 C C . ASP A 1 748 ? -10.836 -15.438 -21.516 1 77.19 748 ASP A C 1
ATOM 5783 O O . ASP A 1 748 ? -10.406 -16.047 -20.531 1 77.19 748 ASP A O 1
ATOM 5787 N N . GLY A 1 749 ? -10.07 -14.609 -22.125 1 71.38 749 GLY A N 1
ATOM 5788 C CA . GLY A 1 749 ? -8.852 -14.062 -21.547 1 71.38 749 GLY A CA 1
ATOM 5789 C C . GLY A 1 749 ? -8.312 -12.867 -22.312 1 71.38 749 GLY A C 1
ATOM 5790 O O . GLY A 1 749 ? -8.797 -12.539 -23.391 1 71.38 749 GLY A O 1
ATOM 5791 N N . GLY A 1 750 ? -7.406 -12.172 -21.672 1 70.25 750 GLY A N 1
ATOM 5792 C CA . GLY A 1 750 ? -6.848 -10.977 -22.281 1 70.25 750 GLY A CA 1
ATOM 5793 C C . GLY A 1 750 ? -5.527 -11.219 -22.984 1 70.25 750 GLY A C 1
ATOM 5794 O O . GLY A 1 750 ? -4.918 -10.289 -23.516 1 70.25 750 GLY A O 1
ATOM 5795 N N . VAL A 1 751 ? -5.09 -12.57 -22.938 1 78.75 751 VAL A N 1
ATOM 5796 C CA . VAL A 1 751 ? -3.801 -12.883 -23.547 1 78.75 751 VAL A CA 1
ATOM 5797 C C . VAL A 1 751 ? -3.992 -13.906 -24.672 1 78.75 751 VAL A C 1
ATOM 5799 O O . VAL A 1 751 ? -5.082 -14.453 -24.844 1 78.75 751 VAL A O 1
ATOM 5802 N N . ASN A 1 752 ? -2.924 -14.109 -25.438 1 90.31 752 ASN A N 1
ATOM 5803 C CA . ASN A 1 752 ? -2.979 -15 -26.594 1 90.31 752 ASN A CA 1
ATOM 5804 C C . ASN A 1 752 ? -1.873 -16.047 -26.562 1 90.31 752 ASN A C 1
ATOM 5806 O O . ASN A 1 752 ? -0.832 -15.836 -25.938 1 90.31 752 ASN A O 1
ATOM 5810 N N . TYR A 1 753 ? -2.174 -17.172 -27.172 1 94.56 753 TYR A N 1
ATOM 5811 C CA . TYR A 1 753 ? -1.219 -18.234 -27.438 1 94.56 753 TYR A CA 1
ATOM 5812 C C . TYR A 1 753 ? -1.041 -18.469 -28.922 1 94.56 753 TYR A C 1
ATOM 5814 O O . TYR A 1 753 ? -1.866 -19.141 -29.562 1 94.56 753 TYR A O 1
ATOM 5822 N N . ASP A 1 754 ? 0.003 -17.969 -29.422 1 96.44 754 ASP A N 1
ATOM 5823 C CA . ASP A 1 754 ? 0.243 -17.984 -30.859 1 96.44 754 ASP A CA 1
ATOM 5824 C C . ASP A 1 754 ? 1.205 -19.109 -31.25 1 96.44 754 ASP A C 1
ATOM 5826 O O . ASP A 1 754 ? 2.33 -19.156 -30.75 1 96.44 754 ASP A O 1
ATOM 5830 N N . ILE A 1 755 ? 0.713 -19.938 -32.188 1 97.75 755 ILE A N 1
ATOM 5831 C CA . ILE A 1 755 ? 1.537 -21.078 -32.562 1 97.75 755 ILE A CA 1
ATOM 5832 C C . ILE A 1 755 ? 1.731 -21.078 -34.094 1 97.75 755 ILE A C 1
ATOM 5834 O O . ILE A 1 755 ? 0.795 -20.797 -34.844 1 97.75 755 ILE A O 1
ATOM 5838 N N . LEU A 1 756 ? 2.896 -21.25 -34.531 1 97.75 756 LEU A N 1
ATOM 5839 C CA . LEU A 1 756 ? 3.273 -21.516 -35.938 1 97.75 756 LEU A CA 1
ATOM 5840 C C . LEU A 1 756 ? 4.012 -22.844 -36.062 1 97.75 756 LEU A C 1
ATOM 5842 O O . LEU A 1 756 ? 5.055 -23.031 -35.438 1 97.75 756 LEU A O 1
ATOM 5846 N N . THR A 1 757 ? 3.486 -23.812 -36.812 1 97.88 757 THR A N 1
ATOM 5847 C CA . THR A 1 757 ? 4.082 -25.141 -36.906 1 97.88 757 THR A CA 1
ATOM 5848 C C . THR A 1 757 ? 4.328 -25.531 -38.344 1 97.88 757 THR A C 1
ATOM 5850 O O . THR A 1 757 ? 3.512 -25.234 -39.219 1 97.88 757 THR A O 1
ATOM 5853 N N . TRP A 1 758 ? 5.48 -26.219 -38.688 1 97.25 758 TRP A N 1
ATOM 5854 C CA . TRP A 1 758 ? 5.793 -26.734 -40.031 1 97.25 758 TRP A CA 1
ATOM 5855 C C . TRP A 1 758 ? 6.371 -28.141 -39.938 1 97.25 758 TRP A C 1
ATOM 5857 O O . TRP A 1 758 ? 6.875 -28.547 -38.875 1 97.25 758 TRP A O 1
ATOM 5867 N N . PRO A 1 759 ? 6.23 -28.938 -41 1 95.19 759 PRO A N 1
ATOM 5868 C CA . PRO A 1 759 ? 6.805 -30.281 -41 1 95.19 759 PRO A CA 1
ATOM 5869 C C . PRO A 1 759 ? 8.328 -30.281 -41.062 1 95.19 759 PRO A C 1
ATOM 5871 O O . PRO A 1 759 ? 8.914 -29.469 -41.781 1 95.19 759 PRO A O 1
ATOM 5874 N N . MET A 1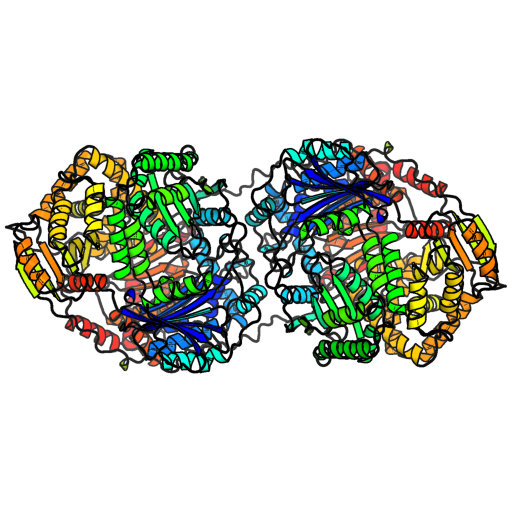 760 ? 8.961 -31.047 -40.281 1 94.38 760 MET A N 1
ATOM 5875 C CA . MET A 1 760 ? 10.406 -31.219 -40.25 1 94.38 760 MET A CA 1
ATOM 5876 C C . MET A 1 760 ? 10.797 -32.562 -39.656 1 94.38 760 MET A C 1
ATOM 5878 O O . MET A 1 760 ? 10.367 -32.906 -38.531 1 94.38 760 MET A O 1
ATOM 5882 N N . GLU A 1 761 ? 11.648 -33.281 -40.344 1 91.56 761 GLU A N 1
ATOM 5883 C CA . GLU A 1 761 ? 12.156 -34.531 -39.781 1 91.56 761 GLU A CA 1
ATOM 5884 C C . GLU A 1 761 ? 13.156 -34.25 -38.656 1 91.56 761 GLU A C 1
ATOM 5886 O O . GLU A 1 761 ? 13.852 -33.219 -38.688 1 91.56 761 GLU A O 1
ATOM 5891 N N . ARG A 1 762 ? 13.266 -35.188 -37.812 1 91.25 762 ARG A N 1
ATOM 5892 C CA . ARG A 1 762 ? 14.117 -35.031 -36.656 1 91.25 762 ARG A CA 1
ATOM 5893 C C . ARG A 1 762 ? 15.578 -34.844 -37.062 1 91.25 762 ARG A C 1
ATOM 5895 O O . ARG A 1 762 ? 16.125 -35.625 -37.812 1 91.25 762 ARG A O 1
ATOM 5902 N N . GLN A 1 763 ? 16.172 -33.75 -36.625 1 92.38 763 GLN A N 1
ATOM 5903 C CA . GLN A 1 763 ? 17.594 -33.469 -36.719 1 92.38 763 GLN A CA 1
ATOM 5904 C C . GLN A 1 763 ? 18.156 -32.906 -35.406 1 92.38 763 GLN A C 1
ATOM 5906 O O . GLN A 1 763 ? 17.781 -31.828 -35 1 92.38 763 GLN A O 1
ATOM 5911 N N . ALA A 1 764 ? 19.109 -33.688 -34.875 1 92.62 764 ALA A N 1
ATOM 5912 C CA . ALA A 1 764 ? 19.609 -33.344 -33.531 1 92.62 764 ALA A CA 1
ATOM 5913 C C . ALA A 1 764 ? 20.312 -32 -33.562 1 92.62 764 ALA A C 1
ATOM 5915 O O . ALA A 1 764 ? 20.25 -31.25 -32.562 1 92.62 764 ALA A O 1
ATOM 5916 N N . ASP A 1 765 ? 21.016 -31.703 -34.594 1 93.56 765 ASP A N 1
ATOM 5917 C CA . ASP A 1 765 ? 21.797 -30.469 -34.656 1 93.56 765 ASP A CA 1
ATOM 5918 C C . ASP A 1 765 ? 20.891 -29.25 -34.688 1 93.56 765 ASP A C 1
ATOM 5920 O O . ASP A 1 765 ? 21.312 -28.141 -34.406 1 93.56 765 ASP A O 1
ATOM 5924 N N . ARG A 1 766 ? 19.641 -29.391 -35.031 1 94.88 766 ARG A N 1
ATOM 5925 C CA . ARG A 1 766 ? 18.703 -28.281 -35.094 1 94.88 766 ARG A CA 1
ATOM 5926 C C . ARG A 1 766 ? 18.281 -27.828 -33.719 1 94.88 766 ARG A C 1
ATOM 5928 O O . ARG A 1 766 ? 17.734 -26.734 -33.562 1 94.88 766 ARG A O 1
ATOM 5935 N N . ARG A 1 767 ? 18.578 -28.656 -32.719 1 94.5 767 ARG A N 1
ATOM 5936 C CA . ARG A 1 767 ? 18.297 -28.25 -31.359 1 94.5 767 ARG A CA 1
ATOM 5937 C C . ARG A 1 767 ? 19.125 -27.031 -30.969 1 94.5 767 ARG A C 1
ATOM 5939 O O . ARG A 1 767 ? 18.688 -26.203 -30.156 1 94.5 767 ARG A O 1
ATOM 5946 N N . VAL A 1 768 ? 20.297 -26.891 -31.516 1 94.31 768 VAL A N 1
ATOM 5947 C CA . VAL A 1 768 ? 21.109 -25.703 -31.266 1 94.31 768 VAL A CA 1
ATOM 5948 C C . VAL A 1 768 ? 20.469 -24.484 -31.891 1 94.31 768 VAL A C 1
ATOM 5950 O O . VAL A 1 768 ? 20.406 -23.422 -31.281 1 94.31 768 VAL A O 1
ATOM 5953 N N . LEU A 1 769 ? 19.984 -24.641 -33.094 1 95.12 769 LEU A N 1
ATOM 5954 C CA . LEU A 1 769 ? 19.25 -23.547 -33.75 1 95.12 769 LEU A CA 1
ATOM 5955 C C . LEU A 1 769 ? 18.031 -23.156 -32.906 1 95.12 769 LEU A C 1
ATOM 5957 O O . LEU A 1 769 ? 17.719 -21.969 -32.781 1 95.12 769 LEU A O 1
ATOM 5961 N N . ALA A 1 770 ? 17.312 -24.172 -32.469 1 94.88 770 ALA A N 1
ATOM 5962 C CA . ALA A 1 770 ? 16.125 -23.906 -31.688 1 94.88 770 ALA A CA 1
ATOM 5963 C C . ALA A 1 770 ? 16.453 -23.109 -30.438 1 94.88 770 ALA A C 1
ATOM 5965 O O . ALA A 1 770 ? 15.68 -22.25 -30 1 94.88 770 ALA A O 1
ATOM 5966 N N . ARG A 1 771 ? 17.516 -23.438 -29.828 1 92.38 771 ARG A N 1
ATOM 5967 C CA . ARG A 1 771 ? 17.938 -22.703 -28.641 1 92.38 771 ARG A CA 1
ATOM 5968 C C . ARG A 1 771 ? 18.281 -21.266 -28.984 1 92.38 771 ARG A C 1
ATOM 5970 O O . ARG A 1 771 ? 17.938 -20.344 -28.234 1 92.38 771 ARG A O 1
ATOM 5977 N N . ILE A 1 772 ? 18.984 -21.031 -30.062 1 93.19 772 ILE A N 1
ATOM 5978 C CA . ILE A 1 772 ? 19.312 -19.688 -30.531 1 93.19 772 ILE A CA 1
ATOM 5979 C C . ILE A 1 772 ? 18.031 -18.906 -30.828 1 93.19 772 ILE A C 1
ATOM 5981 O O . ILE A 1 772 ? 17.875 -17.766 -30.406 1 93.19 772 ILE A O 1
ATOM 5985 N N . MET A 1 773 ? 17.172 -19.578 -31.5 1 94.69 773 MET A N 1
ATOM 5986 C CA . MET A 1 773 ? 15.875 -18.984 -31.828 1 94.69 773 MET A CA 1
ATOM 5987 C C . MET A 1 773 ? 15.117 -18.594 -30.562 1 94.69 773 MET A C 1
ATOM 5989 O O . MET A 1 773 ? 14.594 -17.469 -30.469 1 94.69 773 MET A O 1
ATOM 5993 N N . SER A 1 774 ? 15.078 -19.453 -29.625 1 92.56 774 SER A N 1
ATOM 5994 C CA . SER A 1 774 ? 14.273 -19.281 -28.406 1 92.56 774 SER A CA 1
ATOM 5995 C C . SER A 1 774 ? 14.859 -18.203 -27.516 1 92.56 774 SER A C 1
ATOM 5997 O O . SER A 1 774 ? 14.156 -17.281 -27.094 1 92.56 774 SER A O 1
ATOM 5999 N N . TYR A 1 775 ? 16.156 -18.25 -27.25 1 87.88 775 TYR A N 1
ATOM 6000 C CA . TYR A 1 775 ? 16.703 -17.484 -26.141 1 87.88 775 TYR A CA 1
ATOM 6001 C C . TYR A 1 775 ? 17.406 -16.219 -26.641 1 87.88 775 TYR A C 1
ATOM 6003 O O . TYR A 1 775 ? 17.766 -15.344 -25.859 1 87.88 775 TYR A O 1
ATOM 6011 N N . GLU A 1 776 ? 17.594 -16.062 -27.859 1 86.81 776 GLU A N 1
ATOM 6012 C CA . GLU A 1 776 ? 18.188 -14.836 -28.375 1 86.81 776 GLU A CA 1
ATOM 6013 C C . GLU A 1 776 ? 17.156 -14.016 -29.156 1 86.81 776 GLU A C 1
ATOM 6015 O O . GLU A 1 776 ? 16.797 -12.914 -28.75 1 86.81 776 GLU A O 1
ATOM 6020 N N . TYR A 1 777 ? 16.625 -14.594 -30.156 1 90.81 777 TYR A N 1
ATOM 6021 C CA . TYR A 1 777 ? 15.758 -13.812 -31.016 1 90.81 777 TYR A CA 1
ATOM 6022 C C . TYR A 1 777 ? 14.375 -13.664 -30.406 1 90.81 777 TYR A C 1
ATOM 6024 O O . TYR A 1 777 ? 13.898 -12.539 -30.188 1 90.81 777 TYR A O 1
ATOM 6032 N N . LEU A 1 778 ? 13.695 -14.766 -30.125 1 92.88 778 LEU A N 1
ATOM 6033 C CA . LEU A 1 778 ? 12.312 -14.703 -29.672 1 92.88 778 LEU A CA 1
ATOM 6034 C C . LEU A 1 778 ? 12.227 -14.102 -28.266 1 92.88 778 LEU A C 1
ATOM 6036 O O . LEU A 1 778 ? 11.312 -13.328 -27.984 1 92.88 778 LEU A O 1
ATOM 6040 N N . TRP A 1 779 ? 13.086 -14.508 -27.422 1 87.06 779 TRP A N 1
ATOM 6041 C CA . TRP A 1 779 ? 13.078 -13.961 -26.062 1 87.06 779 TRP A CA 1
ATOM 6042 C C . TRP A 1 779 ? 13.148 -12.438 -26.094 1 87.06 779 TRP A C 1
ATOM 6044 O O . TRP A 1 779 ? 12.406 -11.758 -25.375 1 87.06 779 TRP A O 1
ATOM 6054 N N . HIS A 1 780 ? 14.016 -11.93 -26.922 1 82.12 780 HIS A N 1
ATOM 6055 C CA . HIS A 1 780 ? 14.18 -10.484 -27 1 82.12 780 HIS A CA 1
ATOM 6056 C C . HIS A 1 780 ? 12.961 -9.812 -27.625 1 82.12 780 HIS A C 1
ATOM 6058 O O . HIS A 1 780 ? 12.414 -8.867 -27.062 1 82.12 780 HIS A O 1
ATOM 6064 N N . ASN A 1 781 ? 12.523 -10.297 -28.688 1 87.69 781 ASN A N 1
ATOM 6065 C CA . ASN A 1 781 ? 11.531 -9.594 -29.5 1 87.69 781 ASN A CA 1
ATOM 6066 C C . ASN A 1 781 ? 10.109 -9.859 -28.984 1 87.69 781 ASN A C 1
ATOM 6068 O O . ASN A 1 781 ? 9.242 -8.992 -29.094 1 87.69 781 ASN A O 1
ATOM 6072 N N . ILE A 1 782 ? 9.859 -11.047 -28.5 1 88.88 782 ILE A N 1
ATOM 6073 C CA . ILE A 1 782 ? 8.508 -11.43 -28.109 1 88.88 782 ILE A CA 1
ATOM 6074 C C . ILE A 1 782 ? 8.305 -11.141 -26.609 1 88.88 782 ILE A C 1
ATOM 6076 O O . ILE A 1 782 ? 7.25 -10.656 -26.203 1 88.88 782 ILE A O 1
ATOM 6080 N N . ARG A 1 783 ? 9.25 -11.461 -25.781 1 81.62 783 ARG A N 1
ATOM 6081 C CA . ARG A 1 783 ? 9.094 -11.336 -24.344 1 81.62 783 ARG A CA 1
ATOM 6082 C C . ARG A 1 783 ? 9.555 -9.969 -23.859 1 81.62 783 ARG A C 1
ATOM 6084 O O . ARG A 1 783 ? 8.75 -9.172 -23.359 1 81.62 783 ARG A O 1
ATOM 6091 N N . GLU A 1 784 ? 10.812 -9.625 -24.078 1 71.38 784 GLU A N 1
ATOM 6092 C CA . GLU A 1 784 ? 11.367 -8.391 -23.531 1 71.38 784 GLU A CA 1
ATOM 6093 C C . GLU A 1 784 ? 10.734 -7.164 -24.172 1 71.38 784 GLU A C 1
ATOM 6095 O O . GLU A 1 784 ? 10.32 -6.23 -23.484 1 71.38 784 GLU A O 1
ATOM 6100 N N . VAL A 1 785 ? 10.68 -7.223 -25.516 1 71.12 785 VAL A N 1
ATOM 6101 C CA . VAL A 1 785 ? 10.148 -6.078 -26.25 1 71.12 785 VAL A CA 1
ATOM 6102 C C . VAL A 1 785 ? 8.633 -6.188 -26.359 1 71.12 785 VAL A C 1
ATOM 6104 O O . VAL A 1 785 ? 7.914 -5.203 -26.156 1 71.12 785 VAL A O 1
ATOM 6107 N N . GLY A 1 786 ? 8.172 -7.41 -26.609 1 75.81 786 GLY A N 1
ATOM 6108 C CA . GLY A 1 786 ? 6.758 -7.602 -26.891 1 75.81 786 GLY A CA 1
ATOM 6109 C C . GLY A 1 786 ? 5.91 -7.75 -25.641 1 75.81 786 GLY A C 1
ATOM 6110 O O . GLY A 1 786 ? 4.688 -7.602 -25.688 1 75.81 786 GLY A O 1
ATOM 6111 N N . GLY A 1 787 ? 6.52 -8.188 -24.531 1 69.94 787 GLY A N 1
ATOM 6112 C CA . GLY A 1 787 ? 5.797 -8.227 -23.266 1 69.94 787 GLY A CA 1
ATOM 6113 C C . GLY A 1 787 ? 5.168 -9.578 -22.984 1 69.94 787 GLY A C 1
ATOM 6114 O O . GLY A 1 787 ? 4.469 -9.742 -21.984 1 69.94 787 GLY A O 1
ATOM 6115 N N . ALA A 1 788 ? 5.367 -10.578 -23.828 1 81.38 788 ALA A N 1
ATOM 6116 C CA . ALA A 1 788 ? 4.828 -11.914 -23.547 1 81.38 788 ALA A CA 1
ATOM 6117 C C . ALA A 1 788 ? 5.531 -12.555 -22.359 1 81.38 788 ALA A C 1
ATOM 6119 O O . ALA A 1 788 ? 6.68 -12.227 -22.062 1 81.38 788 ALA A O 1
ATOM 6120 N N . TYR A 1 789 ? 4.848 -13.453 -21.734 1 76.44 789 TYR A N 1
ATOM 6121 C CA . TYR A 1 789 ? 5.43 -14.156 -20.594 1 76.44 789 TYR A CA 1
ATOM 6122 C C . TYR A 1 789 ? 6.48 -15.164 -21.062 1 76.44 789 TYR A C 1
ATOM 6124 O O . TYR A 1 789 ? 7.504 -15.352 -20.406 1 76.44 789 TYR A O 1
ATOM 6132 N N . GLY A 1 790 ? 6.07 -15.883 -22.156 1 83.88 790 GLY A N 1
ATOM 6133 C CA . GLY A 1 790 ? 7.012 -16.875 -22.641 1 83.88 790 GLY A CA 1
ATOM 6134 C C . GLY A 1 790 ? 6.965 -17.047 -24.141 1 83.88 790 GLY A C 1
ATOM 6135 O O . GLY A 1 790 ? 6.043 -16.562 -24.797 1 83.88 790 GLY A O 1
ATOM 6136 N N . THR A 1 791 ? 8.023 -17.672 -24.656 1 91.81 791 THR A N 1
ATOM 6137 C CA . THR A 1 791 ? 8.125 -17.969 -26.078 1 91.81 791 THR A CA 1
ATOM 6138 C C . THR A 1 791 ? 9.211 -19 -26.344 1 91.81 791 THR A C 1
ATOM 6140 O O . THR A 1 791 ? 9.969 -19.359 -25.438 1 91.81 791 THR A O 1
ATOM 6143 N N . GLY A 1 792 ? 9.141 -19.594 -27.547 1 94.12 792 GLY A N 1
ATOM 6144 C CA . GLY A 1 792 ? 10.219 -20.516 -27.891 1 94.12 792 GLY A CA 1
ATOM 6145 C C . GLY A 1 792 ? 9.977 -21.266 -29.188 1 94.12 792 GLY A C 1
ATOM 6146 O O . GLY A 1 792 ? 8.953 -21.047 -29.844 1 94.12 792 GLY A O 1
ATOM 6147 N N . MET A 1 793 ? 10.984 -21.984 -29.547 1 95.69 793 MET A N 1
ATOM 6148 C CA . MET A 1 793 ? 10.914 -22.891 -30.688 1 95.69 793 MET A CA 1
ATOM 6149 C C . MET A 1 793 ? 10.875 -24.344 -30.234 1 95.69 793 MET A C 1
ATOM 6151 O O . MET A 1 793 ? 11.664 -24.75 -29.391 1 95.69 793 MET A O 1
ATOM 6155 N N . LEU A 1 794 ? 9.906 -25.016 -30.766 1 93.38 794 LEU A N 1
ATOM 6156 C CA . LEU A 1 794 ? 9.734 -26.438 -30.469 1 93.38 794 LEU A CA 1
ATOM 6157 C C . LEU A 1 794 ? 10.352 -27.297 -31.562 1 93.38 794 LEU A C 1
ATOM 6159 O O . LEU A 1 794 ? 10.242 -26.969 -32.75 1 93.38 794 LEU A O 1
ATOM 6163 N N . THR A 1 795 ? 11.141 -28.25 -31.141 1 93.12 795 THR A N 1
ATOM 6164 C CA . THR A 1 795 ? 11.633 -29.281 -32.062 1 93.12 795 THR A CA 1
ATOM 6165 C C . THR A 1 795 ? 11.086 -30.656 -31.656 1 93.12 795 THR A C 1
ATOM 6167 O O . THR A 1 795 ? 11.391 -31.156 -30.578 1 93.12 795 THR A O 1
ATOM 6170 N N . ARG A 1 796 ? 10.289 -31.203 -32.531 1 92.19 796 ARG A N 1
ATOM 6171 C CA . ARG A 1 796 ? 9.68 -32.5 -32.281 1 92.19 796 ARG A CA 1
ATOM 6172 C C . ARG A 1 796 ? 10.156 -33.531 -33.312 1 92.19 796 ARG A C 1
ATOM 6174 O O . ARG A 1 796 ? 11.078 -33.25 -34.094 1 92.19 796 ARG A O 1
ATOM 6181 N N . ALA A 1 797 ? 9.578 -34.719 -33.25 1 91.38 797 ALA A N 1
ATOM 6182 C CA . ALA A 1 797 ? 10.008 -35.844 -34.125 1 91.38 797 ALA A CA 1
ATOM 6183 C C . ALA A 1 797 ? 9.711 -35.531 -35.594 1 91.38 797 ALA A C 1
ATOM 6185 O O . ALA A 1 797 ? 10.469 -35.938 -36.469 1 91.38 797 ALA A O 1
ATOM 6186 N N . GLN A 1 798 ? 8.609 -34.812 -35.812 1 94.19 798 GLN A N 1
ATOM 6187 C CA . GLN A 1 798 ? 8.219 -34.656 -37.219 1 94.19 798 GLN A CA 1
ATOM 6188 C C . GLN A 1 798 ? 7.805 -33.219 -37.5 1 94.19 798 GLN A C 1
ATOM 6190 O O . GLN A 1 798 ? 7.359 -32.906 -38.625 1 94.19 798 GLN A O 1
ATOM 6195 N N . THR A 1 799 ? 7.887 -32.438 -36.531 1 95.44 799 THR A N 1
ATOM 6196 C CA . THR A 1 799 ? 7.469 -31.062 -36.719 1 95.44 799 THR A CA 1
ATOM 6197 C C . THR A 1 799 ? 8.375 -30.109 -35.938 1 95.44 799 THR A C 1
ATOM 6199 O O . THR A 1 799 ? 9.055 -30.516 -35 1 95.44 799 THR A O 1
ATOM 6202 N N . GLU A 1 800 ? 8.438 -28.922 -36.344 1 96.69 800 GLU A N 1
ATOM 6203 C CA . GLU A 1 800 ? 8.977 -27.781 -35.625 1 96.69 800 GLU A CA 1
ATOM 6204 C C . GLU A 1 800 ? 7.973 -26.625 -35.562 1 96.69 800 GLU A C 1
ATOM 6206 O O . GLU A 1 800 ? 6.996 -26.625 -36.312 1 96.69 800 GLU A O 1
ATOM 6211 N N . GLY A 1 801 ? 8.164 -25.828 -34.562 1 96.62 801 GLY A N 1
ATOM 6212 C CA . GLY A 1 801 ? 7.234 -24.703 -34.5 1 96.62 801 GLY A CA 1
ATOM 6213 C C . GLY A 1 801 ? 7.668 -23.625 -33.531 1 96.62 801 GLY A C 1
ATOM 6214 O O . GLY A 1 801 ? 8.617 -23.828 -32.75 1 96.62 801 GLY A O 1
ATOM 6215 N N . LEU A 1 802 ? 7.066 -22.5 -33.625 1 97.5 802 LEU A N 1
ATOM 6216 C CA . LEU A 1 802 ? 7.25 -21.375 -32.719 1 97.5 802 LEU A CA 1
ATOM 6217 C C . LEU A 1 802 ? 5.996 -21.125 -31.891 1 97.5 802 LEU A C 1
ATOM 6219 O O . LEU A 1 802 ? 4.887 -21.438 -32.344 1 97.5 802 LEU A O 1
ATOM 6223 N N . TYR A 1 803 ? 6.234 -20.641 -30.641 1 96.56 803 TYR A N 1
ATOM 6224 C CA . TYR A 1 803 ? 5.074 -20.406 -29.797 1 96.56 803 TYR A CA 1
ATOM 6225 C C . TYR A 1 803 ? 5.262 -19.172 -28.938 1 96.56 803 TYR A C 1
ATOM 6227 O O . TYR A 1 803 ? 6.391 -18.734 -28.703 1 96.56 803 TYR A O 1
ATOM 6235 N N . THR A 1 804 ? 4.207 -18.594 -28.562 1 93.75 804 THR A N 1
ATOM 6236 C CA . THR A 1 804 ? 4.164 -17.609 -27.484 1 93.75 804 THR A CA 1
ATOM 6237 C C . THR A 1 804 ? 3.301 -18.094 -26.328 1 93.75 804 THR A C 1
ATOM 6239 O O . THR A 1 804 ? 2.504 -19.031 -26.5 1 93.75 804 THR A O 1
ATOM 6242 N N . TYR A 1 805 ? 3.58 -17.625 -25.172 1 89.88 805 TYR A N 1
ATOM 6243 C CA . TYR A 1 805 ? 2.855 -17.953 -23.953 1 89.88 805 TYR A CA 1
ATOM 6244 C C . TYR A 1 805 ? 2.391 -16.703 -23.219 1 89.88 805 TYR A C 1
ATOM 6246 O O . TYR A 1 805 ? 3.211 -15.898 -22.781 1 89.88 805 TYR A O 1
ATOM 6254 N N . ARG A 1 806 ? 1.043 -16.516 -23.062 1 82.44 806 ARG A N 1
ATOM 6255 C CA . ARG A 1 806 ? 0.423 -15.336 -22.469 1 82.44 806 ARG A CA 1
ATOM 6256 C C . ARG A 1 806 ? 0.909 -14.055 -23.141 1 82.44 806 ARG A C 1
ATOM 6258 O O . ARG A 1 806 ? 1.473 -13.18 -22.484 1 82.44 806 ARG A O 1
ATOM 6265 N N . ASP A 1 807 ? 0.671 -13.969 -24.391 1 87.25 807 ASP A N 1
ATOM 6266 C CA . ASP A 1 807 ? 1.119 -12.898 -25.281 1 87.25 807 ASP A CA 1
ATOM 6267 C C . ASP A 1 807 ? 0.057 -11.812 -25.422 1 87.25 807 ASP A C 1
ATOM 6269 O O . ASP A 1 807 ? -1.082 -12.094 -25.797 1 87.25 807 ASP A O 1
ATOM 6273 N N . PRO A 1 808 ? 0.395 -10.648 -25.109 1 79.44 808 PRO A N 1
ATOM 6274 C CA . PRO A 1 808 ? -0.58 -9.57 -25.312 1 79.44 808 PRO A CA 1
ATOM 6275 C C . PRO A 1 808 ? -0.845 -9.281 -26.781 1 79.44 808 PRO A C 1
ATOM 6277 O O . PRO A 1 808 ? -1.815 -8.594 -27.109 1 79.44 808 PRO A O 1
ATOM 6280 N N . HIS A 1 809 ? 0.03 -9.875 -27.656 1 87.06 809 HIS A N 1
ATOM 6281 C CA . HIS A 1 809 ? -0.077 -9.594 -29.094 1 87.06 809 HIS A CA 1
ATOM 6282 C C . HIS A 1 809 ? -0.378 -10.859 -29.875 1 87.06 809 HIS A C 1
ATOM 6284 O O . HIS A 1 809 ? -0.092 -11.969 -29.422 1 87.06 809 HIS A O 1
ATOM 6290 N N . LEU A 1 810 ? -1.02 -10.625 -31.062 1 93.88 810 LEU A N 1
ATOM 6291 C CA . LEU A 1 810 ? -1.28 -11.727 -31.984 1 93.88 810 LEU A CA 1
ATOM 6292 C C . LEU A 1 810 ? -0.631 -11.477 -33.344 1 93.88 810 LEU A C 1
ATOM 6294 O O . LEU A 1 810 ? 0.415 -12.047 -33.656 1 93.88 810 LEU A O 1
ATOM 6298 N N . THR A 1 811 ? -1.1 -10.453 -34.031 1 93.31 811 THR A N 1
ATOM 6299 C CA . THR A 1 811 ? -0.598 -10.148 -35.375 1 93.31 811 THR A CA 1
ATOM 6300 C C . THR A 1 811 ? 0.878 -9.766 -35.312 1 93.31 811 THR A C 1
ATOM 6302 O O . THR A 1 811 ? 1.679 -10.25 -36.125 1 93.31 811 THR A O 1
ATOM 6305 N N . GLU A 1 812 ? 1.22 -8.984 -34.406 1 91.19 812 GLU A N 1
ATOM 6306 C CA . GLU A 1 812 ? 2.596 -8.516 -34.25 1 91.19 812 GLU A CA 1
ATOM 6307 C C . GLU A 1 812 ? 3.545 -9.68 -33.969 1 91.19 812 GLU A C 1
ATOM 6309 O O . GLU A 1 812 ? 4.691 -9.68 -34.438 1 91.19 812 GLU A O 1
ATOM 6314 N N . SER A 1 813 ? 3.064 -10.633 -33.219 1 94.06 813 SER A N 1
ATOM 6315 C CA . SER A 1 813 ? 3.906 -11.773 -32.875 1 94.06 813 SER A CA 1
ATOM 6316 C C . SER A 1 813 ? 4.172 -12.641 -34.125 1 94.06 813 SER A C 1
ATOM 6318 O O . SER A 1 813 ? 5.285 -13.133 -34.312 1 94.06 813 SER A O 1
ATOM 6320 N N . TYR A 1 814 ? 3.207 -12.844 -34.969 1 96.38 814 TYR A N 1
ATOM 6321 C CA . TYR A 1 814 ? 3.416 -13.594 -36.219 1 96.38 814 TYR A CA 1
ATOM 6322 C C . TYR A 1 814 ? 4.355 -12.852 -37.156 1 96.38 814 TYR A C 1
ATOM 6324 O O . TYR A 1 814 ? 5.129 -13.477 -37.875 1 96.38 814 TYR A O 1
ATOM 6332 N N . GLU A 1 815 ? 4.262 -11.523 -37.125 1 94.38 815 GLU A N 1
ATOM 6333 C CA . GLU A 1 815 ? 5.207 -10.727 -37.906 1 94.38 815 GLU A CA 1
ATOM 6334 C C . GLU A 1 815 ? 6.633 -10.914 -37.406 1 94.38 815 GLU A C 1
ATOM 6336 O O . GLU A 1 815 ? 7.574 -11 -38.188 1 94.38 815 GLU A O 1
ATOM 6341 N N . THR A 1 816 ? 6.738 -10.945 -36.156 1 95 816 THR A N 1
ATOM 6342 C CA . THR A 1 816 ? 8.039 -11.188 -35.531 1 95 816 THR A CA 1
ATOM 6343 C C . THR A 1 816 ? 8.57 -12.562 -35.906 1 95 816 THR A C 1
ATOM 6345 O O . THR A 1 816 ? 9.758 -12.719 -36.188 1 95 816 THR A O 1
ATOM 6348 N N . PHE A 1 817 ? 7.672 -13.562 -35.906 1 96.81 817 PHE A N 1
ATOM 6349 C CA . PHE A 1 817 ? 8.062 -14.898 -36.344 1 96.81 817 PHE A CA 1
ATOM 6350 C C . PHE A 1 817 ? 8.633 -14.859 -37.75 1 96.81 817 PHE A C 1
ATOM 6352 O O . PHE A 1 817 ? 9.664 -15.469 -38.031 1 96.81 817 PHE A O 1
ATOM 6359 N N . ALA A 1 818 ? 8.031 -14.133 -38.625 1 94.94 818 ALA A N 1
ATOM 6360 C CA . ALA A 1 818 ? 8.367 -14.102 -40.031 1 94.94 818 ALA A CA 1
ATOM 6361 C C . ALA A 1 818 ? 9.75 -13.5 -40.25 1 94.94 818 ALA A C 1
ATOM 6363 O O . ALA A 1 818 ? 10.438 -13.844 -41.219 1 94.94 818 ALA A O 1
ATOM 6364 N N . LYS A 1 819 ? 10.203 -12.703 -39.406 1 94.56 819 LYS A N 1
ATOM 6365 C CA . LYS A 1 819 ? 11.477 -12.008 -39.562 1 94.56 819 LYS A CA 1
ATOM 6366 C C . LYS A 1 819 ? 12.625 -12.82 -38.969 1 94.56 819 LYS A C 1
ATOM 6368 O O . LYS A 1 819 ? 13.797 -12.508 -39.188 1 94.56 819 LYS A O 1
ATOM 6373 N N . ALA A 1 820 ? 12.32 -13.867 -38.281 1 95.25 820 ALA A N 1
ATOM 6374 C CA . ALA A 1 820 ? 13.312 -14.609 -37.5 1 95.25 820 ALA A CA 1
ATOM 6375 C C . ALA A 1 820 ? 14.375 -15.219 -38.406 1 95.25 820 ALA A C 1
ATOM 6377 O O . ALA A 1 820 ? 15.57 -15.141 -38.125 1 95.25 820 ALA A O 1
ATOM 6378 N N . PRO A 1 821 ? 14.016 -15.852 -39.594 1 95.56 821 PRO A N 1
ATOM 6379 C CA . PRO A 1 821 ? 15.031 -16.516 -40.406 1 95.56 821 PRO A CA 1
ATOM 6380 C C . PRO A 1 821 ? 16.109 -15.539 -40.906 1 95.56 821 PRO A C 1
ATOM 6382 O O . PRO A 1 821 ? 17.297 -15.852 -40.875 1 95.56 821 PRO A O 1
ATOM 6385 N N . GLU A 1 822 ? 15.727 -14.414 -41.312 1 94.06 822 GLU A N 1
ATOM 6386 C CA . GLU A 1 822 ? 16.672 -13.414 -41.812 1 94.06 822 GLU A CA 1
ATOM 6387 C C . GLU A 1 822 ? 17.578 -12.922 -40.688 1 94.06 822 GLU A C 1
ATOM 6389 O O . GLU A 1 822 ? 18.781 -12.742 -40.875 1 94.06 822 GLU A O 1
ATOM 6394 N N . ALA A 1 823 ? 16.969 -12.68 -39.531 1 93.81 823 ALA A N 1
ATOM 6395 C CA . ALA A 1 823 ? 17.734 -12.211 -38.375 1 93.81 823 ALA A CA 1
ATOM 6396 C C . ALA A 1 823 ? 18.781 -13.234 -37.969 1 93.81 823 ALA A C 1
ATOM 6398 O O . ALA A 1 823 ? 19.906 -12.867 -37.625 1 93.81 823 ALA A O 1
ATOM 6399 N N . LEU A 1 824 ? 18.422 -14.516 -37.969 1 94.62 824 LEU A N 1
ATOM 6400 C CA . LEU A 1 824 ? 19.328 -15.57 -37.562 1 94.62 824 LEU A CA 1
ATOM 6401 C C . LEU A 1 824 ? 20.406 -15.812 -38.594 1 94.62 824 LEU A C 1
ATOM 6403 O O . LEU A 1 824 ? 21.562 -16.094 -38.281 1 94.62 824 LEU A O 1
ATOM 6407 N N . ALA A 1 825 ? 20.047 -15.695 -39.875 1 92.88 825 ALA A N 1
ATOM 6408 C CA . ALA A 1 825 ? 21 -15.906 -40.969 1 92.88 825 ALA A CA 1
ATOM 6409 C C . ALA A 1 825 ? 22.031 -14.773 -41 1 92.88 825 ALA A C 1
ATOM 6411 O O . ALA A 1 825 ? 23.188 -15 -41.375 1 92.88 825 ALA A O 1
ATOM 6412 N N . GLY A 1 826 ? 21.641 -13.648 -40.656 1 89.31 826 GLY A N 1
ATOM 6413 C CA . GLY A 1 826 ? 22.5 -12.477 -40.75 1 89.31 826 GLY A CA 1
ATOM 6414 C C . GLY A 1 826 ? 23.328 -12.242 -39.5 1 89.31 826 GLY A C 1
ATOM 6415 O O . GLY A 1 826 ? 24.219 -11.398 -39.5 1 89.31 826 GLY A O 1
ATOM 6416 N N . ARG A 1 827 ? 23.125 -13.055 -38.531 1 88.06 827 ARG A N 1
ATOM 6417 C CA . ARG A 1 827 ? 23.812 -12.883 -37.25 1 88.06 827 ARG A CA 1
ATOM 6418 C C . ARG A 1 827 ? 25.234 -13.414 -37.312 1 88.06 827 ARG A C 1
ATOM 6420 O O . ARG A 1 827 ? 25.5 -14.438 -37.969 1 88.06 827 ARG A O 1
ATOM 6427 N N . GLU A 1 828 ? 26.188 -12.672 -36.75 1 86.69 828 GLU A N 1
ATOM 6428 C CA . GLU A 1 828 ? 27.547 -13.172 -36.594 1 86.69 828 GLU A CA 1
ATOM 6429 C C . GLU A 1 828 ? 27.688 -14.047 -35.344 1 86.69 828 GLU A C 1
ATOM 6431 O O . GLU A 1 828 ? 27.438 -13.586 -34.25 1 86.69 828 GLU A O 1
ATOM 6436 N N . TYR A 1 829 ? 27.969 -15.328 -35.562 1 90.69 829 TYR A N 1
ATOM 6437 C CA . TYR A 1 829 ? 28.125 -16.266 -34.469 1 90.69 829 TYR A CA 1
ATOM 6438 C C . TYR A 1 829 ? 29.594 -16.453 -34.125 1 90.69 829 TYR A C 1
ATOM 6440 O O . TYR A 1 829 ? 30.359 -17.047 -34.906 1 90.69 829 TYR A O 1
ATOM 6448 N N . THR A 1 830 ? 30 -15.969 -32.969 1 86.06 830 THR A N 1
ATOM 6449 C CA . THR A 1 830 ? 31.359 -16.219 -32.469 1 86.06 830 THR A CA 1
ATOM 6450 C C . THR A 1 830 ? 31.5 -17.625 -31.938 1 86.06 830 THR A C 1
ATOM 6452 O O . THR A 1 830 ? 30.5 -18.297 -31.672 1 86.06 830 THR A O 1
ATOM 6455 N N . GLU A 1 831 ? 32.688 -18.047 -31.75 1 85.25 831 GLU A N 1
ATOM 6456 C CA . GLU A 1 831 ? 32.969 -19.359 -31.172 1 85.25 831 GLU A CA 1
ATOM 6457 C C . GLU A 1 831 ? 32.406 -19.438 -29.75 1 85.25 831 GLU A C 1
ATOM 6459 O O . GLU A 1 831 ? 31.891 -20.484 -29.344 1 85.25 831 GLU A O 1
ATOM 6464 N N . LYS A 1 832 ? 32.531 -18.438 -29.109 1 81.12 832 LYS A N 1
ATOM 6465 C CA . LYS A 1 832 ? 32 -18.406 -27.75 1 81.12 832 LYS A CA 1
ATOM 6466 C C . LYS A 1 832 ? 30.484 -18.547 -27.734 1 81.12 832 LYS A C 1
ATOM 6468 O O . LYS A 1 832 ? 29.922 -19.297 -26.922 1 81.12 832 LYS A O 1
ATOM 6473 N N . ASP A 1 833 ? 29.859 -17.859 -28.641 1 82.5 833 ASP A N 1
ATOM 6474 C CA . ASP A 1 833 ? 28.406 -17.953 -28.75 1 82.5 833 ASP A CA 1
ATOM 6475 C C . ASP A 1 833 ? 27.969 -19.391 -29.016 1 82.5 833 ASP A C 1
ATOM 6477 O O . ASP A 1 833 ? 27.078 -19.891 -28.328 1 82.5 833 ASP A O 1
ATOM 6481 N N . LEU A 1 834 ? 28.609 -19.906 -29.906 1 88.94 834 LEU A N 1
ATOM 6482 C CA . LEU A 1 834 ? 28.219 -21.25 -30.344 1 88.94 834 LEU A CA 1
ATOM 6483 C C . LEU A 1 834 ? 28.438 -22.266 -29.234 1 88.94 834 LEU A C 1
ATOM 6485 O O . LEU A 1 834 ? 27.609 -23.156 -29.031 1 88.94 834 LEU A O 1
ATOM 6489 N N . THR A 1 835 ? 29.531 -22.109 -28.578 1 87.69 835 THR A N 1
ATOM 6490 C CA . THR A 1 835 ? 29.828 -23.047 -27.5 1 87.69 835 THR A CA 1
ATOM 6491 C C . THR A 1 835 ? 28.766 -22.984 -26.422 1 87.69 835 THR A C 1
ATOM 6493 O O . THR A 1 835 ? 28.328 -24.016 -25.906 1 87.69 835 THR A O 1
ATOM 6496 N N . GLU A 1 836 ? 28.344 -21.875 -26.125 1 84.75 836 GLU A N 1
ATOM 6497 C CA . GLU A 1 836 ? 27.328 -21.672 -25.094 1 84.75 836 GLU A CA 1
ATOM 6498 C C . GLU A 1 836 ? 26.016 -22.344 -25.5 1 84.75 836 GLU A C 1
ATOM 6500 O O . GLU A 1 836 ? 25.391 -23.031 -24.688 1 84.75 836 GLU A O 1
ATOM 6505 N N . PHE A 1 837 ? 25.594 -22.109 -26.656 1 89.62 837 PHE A N 1
ATOM 6506 C CA . PHE A 1 837 ? 24.344 -22.672 -27.125 1 89.62 837 PHE A CA 1
ATOM 6507 C C . PHE A 1 837 ? 24.438 -24.188 -27.234 1 89.62 837 PHE A C 1
ATOM 6509 O O . PHE A 1 837 ? 23.484 -24.906 -26.953 1 89.62 837 PHE A O 1
ATOM 6516 N N . ILE A 1 838 ? 25.609 -24.625 -27.656 1 91.56 838 ILE A N 1
ATOM 6517 C CA . ILE A 1 838 ? 25.828 -26.062 -27.781 1 91.56 838 ILE A CA 1
ATOM 6518 C C . ILE A 1 838 ? 25.75 -26.719 -26.406 1 91.56 838 ILE A C 1
ATOM 6520 O O . ILE A 1 838 ? 25.094 -27.734 -26.219 1 91.56 838 ILE A O 1
ATOM 6524 N N . VAL A 1 839 ? 26.422 -26.094 -25.453 1 86.94 839 VAL A N 1
ATOM 6525 C CA . VAL A 1 839 ? 26.422 -26.625 -24.094 1 86.94 839 VAL A CA 1
ATOM 6526 C C . VAL A 1 839 ? 24.984 -26.672 -23.562 1 86.94 839 VAL A C 1
ATOM 6528 O O . VAL A 1 839 ? 24.578 -27.672 -22.969 1 86.94 839 VAL A O 1
ATOM 6531 N N . GLY A 1 840 ? 24.297 -25.672 -23.766 1 85.56 840 GLY A N 1
ATOM 6532 C CA . GLY A 1 840 ? 22.906 -25.609 -23.312 1 85.56 840 GLY A CA 1
ATOM 6533 C C . GLY A 1 840 ? 22.031 -26.672 -23.953 1 85.56 840 GLY A C 1
ATOM 6534 O O . GLY A 1 840 ? 21.203 -27.297 -23.281 1 85.56 840 GLY A O 1
ATOM 6535 N N . ALA A 1 841 ? 22.188 -26.844 -25.188 1 88.5 841 ALA A N 1
ATOM 6536 C CA . ALA A 1 841 ? 21.375 -27.812 -25.938 1 88.5 841 ALA A CA 1
ATOM 6537 C C . ALA A 1 841 ? 21.688 -29.25 -25.5 1 88.5 841 ALA A C 1
ATOM 6539 O O . ALA A 1 841 ? 20.781 -30.062 -25.297 1 88.5 841 ALA A O 1
ATOM 6540 N N . VAL A 1 842 ? 22.922 -29.531 -25.344 1 87.69 842 VAL A N 1
ATOM 6541 C CA . VAL A 1 842 ? 23.359 -30.891 -25 1 87.69 842 VAL A CA 1
ATOM 6542 C C . VAL A 1 842 ? 22.984 -31.188 -23.547 1 87.69 842 VAL A C 1
ATOM 6544 O O . VAL A 1 842 ? 22.641 -32.312 -23.219 1 87.69 842 VAL A O 1
ATOM 6547 N N . SER A 1 843 ? 23.047 -30.203 -22.781 1 82.88 843 SER A N 1
ATOM 6548 C CA . SER A 1 843 ? 22.719 -30.391 -21.359 1 82.88 843 SER A CA 1
ATOM 6549 C C . SER A 1 843 ? 21.281 -30.859 -21.188 1 82.88 843 SER A C 1
ATOM 6551 O O . SER A 1 843 ? 20.969 -31.578 -20.234 1 82.88 843 SER A O 1
ATOM 6553 N N . GLU A 1 844 ? 20.422 -30.469 -21.969 1 80.94 844 GLU A N 1
ATOM 6554 C CA . GLU A 1 844 ? 19.016 -30.891 -21.891 1 80.94 844 GLU A CA 1
ATOM 6555 C C . GLU A 1 844 ? 18.875 -32.375 -22.094 1 80.94 844 GLU A C 1
ATOM 6557 O O . GLU A 1 844 ? 17.969 -33 -21.531 1 80.94 844 GLU A O 1
ATOM 6562 N N . MET A 1 845 ? 19.734 -32.906 -22.797 1 81.62 845 MET A N 1
ATOM 6563 C CA . MET A 1 845 ? 19.719 -34.344 -23.062 1 81.62 845 MET A CA 1
ATOM 6564 C C . MET A 1 845 ? 20.125 -35.125 -21.812 1 81.62 845 MET A C 1
ATOM 6566 O O . MET A 1 845 ? 19.734 -36.281 -21.641 1 81.62 845 MET A O 1
ATOM 6570 N N . ASP A 1 846 ? 20.938 -34.469 -21 1 78.38 846 ASP A N 1
ATOM 6571 C CA . ASP A 1 846 ? 21.5 -35.156 -19.859 1 78.38 846 ASP A CA 1
ATOM 6572 C C . ASP A 1 846 ? 20.781 -34.781 -18.562 1 78.38 846 ASP A C 1
ATOM 6574 O O . ASP A 1 846 ? 21.25 -35.062 -17.469 1 78.38 846 ASP A O 1
ATOM 6578 N N . SER A 1 847 ? 19.688 -34.219 -18.766 1 79.31 847 SER A N 1
ATOM 6579 C CA . SER A 1 847 ? 18.969 -33.812 -17.562 1 79.31 847 SER A CA 1
ATOM 6580 C C . SER A 1 847 ? 18.578 -35 -16.703 1 79.31 847 SER A C 1
ATOM 6582 O O . SER A 1 847 ? 17.969 -35.938 -17.188 1 79.31 847 SER A O 1
ATOM 6584 N N . PRO A 1 848 ? 18.969 -34.844 -15.406 1 81.62 848 PRO A N 1
ATOM 6585 C CA . PRO A 1 848 ? 18.625 -35.969 -14.516 1 81.62 848 PRO A CA 1
ATOM 6586 C C . PRO A 1 848 ? 17.109 -36.156 -14.367 1 81.62 848 PRO A C 1
ATOM 6588 O O . PRO A 1 848 ? 16.359 -35.156 -14.336 1 81.62 848 PRO A O 1
ATOM 6591 N N . LYS A 1 849 ? 16.625 -37.406 -14.336 1 83.94 849 LYS A N 1
ATOM 6592 C CA . LYS A 1 849 ? 15.227 -37.75 -14.156 1 83.94 849 LYS A CA 1
ATOM 6593 C C . LYS A 1 849 ? 15 -38.5 -12.836 1 83.94 849 LYS A C 1
ATOM 6595 O O . LYS A 1 849 ? 15.883 -39.188 -12.359 1 83.94 849 LYS A O 1
ATOM 6600 N N . LYS A 1 850 ? 13.859 -38.406 -12.32 1 81.06 850 LYS A N 1
ATOM 6601 C CA . LYS A 1 850 ? 13.453 -39.188 -11.172 1 81.06 850 LYS A CA 1
ATOM 6602 C C . LYS A 1 850 ? 13.195 -40.656 -11.562 1 81.06 850 LYS A C 1
ATOM 6604 O O . LYS A 1 850 ? 13.008 -40.938 -12.75 1 81.06 850 LYS A O 1
ATOM 6609 N N . PRO A 1 851 ? 13.211 -41.531 -10.602 1 79.75 851 PRO A N 1
ATOM 6610 C CA . PRO A 1 851 ? 13.164 -42.938 -10.891 1 79.75 851 PRO A CA 1
ATOM 6611 C C . PRO A 1 851 ? 11.953 -43.344 -11.734 1 79.75 851 PRO A C 1
ATOM 6613 O O . PRO A 1 851 ? 12.086 -44.125 -12.688 1 79.75 851 PRO A O 1
ATOM 6616 N N . ASN A 1 852 ? 10.812 -42.875 -11.367 1 84.88 852 ASN A N 1
ATOM 6617 C CA . ASN A 1 852 ? 9.617 -43.219 -12.133 1 84.88 852 ASN A CA 1
ATOM 6618 C C . ASN A 1 852 ? 9.711 -42.688 -13.57 1 84.88 852 ASN A C 1
ATOM 6620 O O . ASN A 1 852 ? 9.344 -43.406 -14.508 1 84.88 852 ASN A O 1
ATOM 6624 N N . ALA A 1 853 ? 10.172 -41.5 -13.703 1 86.06 853 ALA A N 1
ATOM 6625 C CA . ALA A 1 853 ? 10.344 -40.906 -15.031 1 86.06 853 ALA A CA 1
ATOM 6626 C C . ALA A 1 853 ? 11.414 -41.656 -15.82 1 86.06 853 ALA A C 1
ATOM 6628 O O . ALA A 1 853 ? 11.289 -41.844 -17.031 1 86.06 853 ALA A O 1
ATOM 6629 N N . GLU A 1 854 ? 12.461 -42.094 -15.148 1 86.25 854 GLU A N 1
ATOM 6630 C CA . GLU A 1 854 ? 13.516 -42.875 -15.797 1 86.25 854 GLU A CA 1
ATOM 6631 C C . GLU A 1 854 ? 12.984 -44.219 -16.312 1 86.25 854 GLU A C 1
ATOM 6633 O O . GLU A 1 854 ? 13.375 -44.688 -17.375 1 86.25 854 GLU A O 1
ATOM 6638 N N . ALA A 1 855 ? 12.164 -44.844 -15.484 1 88.94 855 ALA A N 1
ATOM 6639 C CA . ALA A 1 855 ? 11.555 -46.094 -15.891 1 88.94 855 ALA A CA 1
ATOM 6640 C C . ALA A 1 855 ? 10.711 -45.938 -17.156 1 88.94 855 ALA A C 1
ATOM 6642 O O . ALA A 1 855 ? 10.82 -46.719 -18.094 1 88.94 855 ALA A O 1
ATOM 6643 N N . LYS A 1 856 ? 9.938 -44.938 -17.203 1 90.5 856 LYS A N 1
ATOM 6644 C CA . LYS A 1 856 ? 9.086 -44.688 -18.359 1 90.5 856 LYS A CA 1
ATOM 6645 C C . LYS A 1 856 ? 9.922 -44.344 -19.594 1 90.5 856 LYS A C 1
ATOM 6647 O O . LYS A 1 856 ? 9.57 -44.719 -20.719 1 90.5 856 LYS A O 1
ATOM 6652 N N . GLU A 1 857 ? 11 -43.656 -19.359 1 90.31 857 GLU A N 1
ATOM 6653 C CA . GLU A 1 857 ? 11.883 -43.312 -20.453 1 90.31 857 GLU A CA 1
ATOM 6654 C C . GLU A 1 857 ? 12.531 -44.531 -21.078 1 90.31 857 GLU A C 1
ATOM 6656 O O . GLU A 1 857 ? 12.656 -44.656 -22.297 1 90.31 857 GLU A O 1
ATOM 6661 N N . LEU A 1 858 ? 12.914 -45.438 -20.25 1 91.62 858 LEU A N 1
ATOM 6662 C CA . LEU A 1 858 ? 13.531 -46.656 -20.734 1 91.62 858 LEU A CA 1
ATOM 6663 C C . LEU A 1 858 ? 12.531 -47.469 -21.562 1 91.62 858 LEU A C 1
ATOM 6665 O O . LEU A 1 858 ? 12.891 -48.031 -22.594 1 91.62 858 LEU A O 1
ATOM 6669 N N . ASP A 1 859 ? 11.312 -47.531 -21.109 1 94.5 859 ASP A N 1
ATOM 6670 C CA . ASP A 1 859 ? 10.273 -48.219 -21.875 1 94.5 859 ASP A CA 1
ATOM 6671 C C . ASP A 1 859 ? 10.039 -47.531 -23.219 1 94.5 859 ASP A C 1
ATOM 6673 O O . ASP A 1 859 ? 9.914 -48.188 -24.25 1 94.5 859 ASP A O 1
ATOM 6677 N N . ARG A 1 860 ? 9.945 -46.25 -23.219 1 93.94 860 ARG A N 1
ATOM 6678 C CA . ARG A 1 860 ? 9.758 -45.5 -24.453 1 93.94 860 ARG A CA 1
ATOM 6679 C C . ARG A 1 860 ? 10.883 -45.781 -25.453 1 93.94 860 ARG A C 1
ATOM 6681 O O . ARG A 1 860 ? 10.633 -45.938 -26.641 1 93.94 860 ARG A O 1
ATOM 6688 N N . ARG A 1 861 ? 12.133 -45.781 -24.969 1 93.31 861 ARG A N 1
ATOM 6689 C CA . ARG A 1 861 ? 13.289 -46.062 -25.828 1 93.31 861 ARG A CA 1
ATOM 6690 C C . ARG A 1 861 ? 13.156 -47.438 -26.484 1 93.31 861 ARG A C 1
ATOM 6692 O O . ARG A 1 861 ? 13.508 -47.594 -27.656 1 93.31 861 ARG A O 1
ATOM 6699 N N . TYR A 1 862 ? 12.648 -48.344 -25.703 1 93.69 862 TYR A N 1
ATOM 6700 C CA . TYR A 1 862 ? 12.445 -49.688 -26.234 1 93.69 862 TYR A CA 1
ATOM 6701 C C . TYR A 1 862 ? 11.438 -49.688 -27.375 1 93.69 862 TYR A C 1
ATOM 6703 O O . TYR A 1 862 ? 11.719 -50.188 -28.469 1 93.69 862 TYR A O 1
ATOM 6711 N N . PHE A 1 863 ? 10.305 -49.094 -27.203 1 94.5 863 PHE A N 1
ATOM 6712 C CA . PHE A 1 863 ? 9.242 -49.094 -28.203 1 94.5 863 PHE A CA 1
ATOM 6713 C C . PHE A 1 863 ? 9.656 -48.25 -29.422 1 94.5 863 PHE A C 1
ATOM 6715 O O . PHE A 1 863 ? 9.367 -48.625 -30.562 1 94.5 863 PHE A O 1
ATOM 6722 N N . CYS A 1 864 ? 10.398 -47.219 -29.234 1 94.94 864 CYS A N 1
ATOM 6723 C CA . CYS A 1 864 ? 10.734 -46.281 -30.312 1 94.94 864 CYS A CA 1
ATOM 6724 C C . CYS A 1 864 ? 12.031 -46.688 -31 1 94.94 864 CYS A C 1
ATOM 6726 O O . CYS A 1 864 ? 12.43 -46.062 -31.984 1 94.94 864 CYS A O 1
ATOM 6728 N N . GLY A 1 865 ? 12.695 -47.656 -30.5 1 93.56 865 GLY A N 1
ATOM 6729 C CA . GLY A 1 865 ? 13.93 -48.156 -31.094 1 93.56 865 GLY A CA 1
ATOM 6730 C C . GLY A 1 865 ? 15.109 -47.219 -30.875 1 93.56 865 GLY A C 1
ATOM 6731 O O . GLY A 1 865 ? 15.961 -47.062 -31.75 1 93.56 865 GLY A O 1
ATOM 6732 N N . ILE A 1 866 ? 15.141 -46.594 -29.828 1 93.06 866 ILE A N 1
ATOM 6733 C CA . ILE A 1 866 ? 16.219 -45.625 -29.516 1 93.06 866 ILE A CA 1
ATOM 6734 C C . ILE A 1 866 ? 17.375 -46.375 -28.844 1 93.06 866 ILE A C 1
ATOM 6736 O O . ILE A 1 866 ? 17.188 -47 -27.797 1 93.06 866 ILE A O 1
ATOM 6740 N N . THR A 1 867 ? 18.531 -46.281 -29.391 1 91.31 867 THR A N 1
ATOM 6741 C CA . THR A 1 867 ? 19.703 -46.969 -28.844 1 91.31 867 THR A CA 1
ATOM 6742 C C . THR A 1 867 ? 20.688 -45.938 -28.281 1 91.31 867 THR A C 1
ATOM 6744 O O . THR A 1 867 ? 20.594 -44.75 -28.594 1 91.31 867 THR A O 1
ATOM 6747 N N . ASP A 1 868 ? 21.625 -46.406 -27.469 1 90.06 868 ASP A N 1
ATOM 6748 C CA . ASP A 1 868 ? 22.656 -45.562 -26.938 1 90.06 868 ASP A CA 1
ATOM 6749 C C . ASP A 1 868 ? 23.5 -44.938 -28.062 1 90.06 868 ASP A C 1
ATOM 6751 O O . ASP A 1 868 ? 23.969 -43.812 -27.953 1 90.06 868 ASP A O 1
ATOM 6755 N N . ALA A 1 869 ? 23.688 -45.719 -29.047 1 90.56 869 ALA A N 1
ATOM 6756 C CA . ALA A 1 869 ? 24.453 -45.219 -30.188 1 90.56 869 ALA A CA 1
ATOM 6757 C C . ALA A 1 869 ? 23.75 -44.062 -30.875 1 90.56 869 ALA A C 1
ATOM 6759 O O . ALA A 1 869 ? 24.391 -43.125 -31.328 1 90.56 869 ALA A O 1
ATOM 6760 N N . MET A 1 870 ? 22.484 -44.188 -31 1 92.12 870 MET A N 1
ATOM 6761 C CA . MET A 1 870 ? 21.703 -43.125 -31.578 1 92.12 870 MET A CA 1
ATOM 6762 C C . MET A 1 870 ? 21.828 -41.844 -30.75 1 92.12 870 MET A C 1
ATOM 6764 O O . MET A 1 870 ? 21.953 -40.75 -31.297 1 92.12 870 MET A O 1
ATOM 6768 N N . LEU A 1 871 ? 21.766 -41.938 -29.422 1 90.94 871 LEU A N 1
ATOM 6769 C CA . LEU A 1 871 ? 21.906 -40.781 -28.531 1 90.94 871 LEU A CA 1
ATOM 6770 C C . LEU A 1 871 ? 23.312 -40.188 -28.625 1 90.94 871 LEU A C 1
ATOM 6772 O O . LEU A 1 871 ? 23.469 -38.969 -28.594 1 90.94 871 LEU A O 1
ATOM 6776 N N . ALA A 1 872 ? 24.281 -41.031 -28.672 1 91 872 ALA A N 1
ATOM 6777 C CA . ALA A 1 872 ? 25.656 -40.594 -28.844 1 91 872 ALA A CA 1
ATOM 6778 C C . ALA A 1 872 ? 25.828 -39.844 -30.172 1 91 872 ALA A C 1
ATOM 6780 O O . ALA A 1 872 ? 26.562 -38.844 -30.234 1 91 872 ALA A O 1
ATOM 6781 N N . ALA A 1 873 ? 25.188 -40.344 -31.141 1 93.31 873 ALA A N 1
ATOM 6782 C CA . ALA A 1 873 ? 25.234 -39.688 -32.438 1 93.31 873 ALA A CA 1
ATOM 6783 C C . ALA A 1 873 ? 24.547 -38.312 -32.375 1 93.31 873 ALA A C 1
ATOM 6785 O O . ALA A 1 873 ? 25 -37.344 -33.031 1 93.31 873 ALA A O 1
ATOM 6786 N N . ASP A 1 874 ? 23.453 -38.25 -31.766 1 92.88 874 ASP A N 1
ATOM 6787 C CA . ASP A 1 874 ? 22.781 -36.969 -31.578 1 92.88 874 ASP A CA 1
ATOM 6788 C C . ASP A 1 874 ? 23.688 -35.969 -30.875 1 92.88 874 ASP A C 1
ATOM 6790 O O . ASP A 1 874 ? 23.766 -34.812 -31.281 1 92.88 874 ASP A O 1
ATOM 6794 N N . ARG A 1 875 ? 24.297 -36.406 -29.75 1 92.38 875 ARG A N 1
ATOM 6795 C CA . ARG A 1 875 ? 25.234 -35.562 -29.016 1 92.38 875 ARG A CA 1
ATOM 6796 C C . ARG A 1 875 ? 26.359 -35.062 -29.922 1 92.38 875 ARG A C 1
ATOM 6798 O O . ARG A 1 875 ? 26.672 -33.875 -29.906 1 92.38 875 ARG A O 1
ATOM 6805 N N . LYS A 1 876 ? 26.891 -35.938 -30.688 1 91.94 876 LYS A N 1
ATOM 6806 C CA . LYS A 1 876 ? 27.969 -35.594 -31.594 1 91.94 876 LYS A CA 1
ATOM 6807 C C . LYS A 1 876 ? 27.484 -34.562 -32.656 1 91.94 876 LYS A C 1
ATOM 6809 O O . LYS A 1 876 ? 28.203 -33.625 -32.969 1 91.94 876 LYS A O 1
ATOM 6814 N N . ALA A 1 877 ? 26.359 -34.812 -33.125 1 94.12 877 ALA A N 1
ATOM 6815 C CA . ALA A 1 877 ? 25.797 -33.906 -34.125 1 94.12 877 ALA A CA 1
ATOM 6816 C C . ALA A 1 877 ? 25.625 -32.5 -33.562 1 94.12 877 ALA A C 1
ATOM 6818 O O . ALA A 1 877 ? 25.906 -31.516 -34.25 1 94.12 877 ALA A O 1
ATOM 6819 N N . MET A 1 878 ? 25.172 -32.375 -32.406 1 93.75 878 MET A N 1
ATOM 6820 C CA . MET A 1 878 ? 24.984 -31.078 -31.75 1 93.75 878 MET A CA 1
ATOM 6821 C C . MET A 1 878 ? 26.328 -30.422 -31.469 1 93.75 878 MET A C 1
ATOM 6823 O O . MET A 1 878 ? 26.5 -29.219 -31.672 1 93.75 878 MET A O 1
ATOM 6827 N N . CYS A 1 879 ? 27.266 -31.234 -31 1 91.94 879 CYS A N 1
ATOM 6828 C CA . CYS A 1 879 ? 28.594 -30.719 -30.656 1 91.94 879 CYS A CA 1
ATOM 6829 C C . CYS A 1 879 ? 29.344 -30.266 -31.891 1 91.94 879 CYS A C 1
ATOM 6831 O O . CYS A 1 879 ? 30.281 -29.469 -31.797 1 91.94 879 CYS A O 1
ATOM 6833 N N . SER A 1 880 ? 28.938 -30.688 -33.094 1 92.25 880 SER A N 1
ATOM 6834 C CA . SER A 1 880 ? 29.672 -30.406 -34.312 1 92.25 880 SER A CA 1
ATOM 6835 C C . SER A 1 880 ? 29.062 -29.219 -35.062 1 92.25 880 SER A C 1
ATOM 6837 O O . SER A 1 880 ? 29.5 -28.875 -36.156 1 92.25 880 SER A O 1
ATOM 6839 N N . VAL A 1 881 ? 28.094 -28.641 -34.5 1 94.81 881 VAL A N 1
ATOM 6840 C CA . VAL A 1 881 ? 27.406 -27.516 -35.156 1 94.81 881 VAL A CA 1
ATOM 6841 C C . VAL A 1 881 ? 28.375 -26.344 -35.344 1 94.81 881 VAL A C 1
ATOM 6843 O O . VAL A 1 881 ? 29.125 -26.031 -34.406 1 94.81 881 VAL A O 1
ATOM 6846 N N . THR A 1 882 ? 28.344 -25.734 -36.5 1 94.88 882 THR A N 1
ATOM 6847 C CA . THR A 1 882 ? 29.156 -24.562 -36.812 1 94.88 882 THR A CA 1
ATOM 6848 C C . THR A 1 882 ? 28.281 -23.375 -37.188 1 94.88 882 THR A C 1
ATOM 6850 O O . THR A 1 882 ? 27.062 -23.531 -37.344 1 94.88 882 THR A O 1
ATOM 6853 N N . ALA A 1 883 ? 28.953 -22.219 -37.312 1 94.5 883 ALA A N 1
ATOM 6854 C CA . ALA A 1 883 ? 28.234 -21.031 -37.75 1 94.5 883 ALA A CA 1
ATOM 6855 C C . ALA A 1 883 ? 27.609 -21.234 -39.125 1 94.5 883 ALA A C 1
ATOM 6857 O O . ALA A 1 883 ? 26.5 -20.75 -39.375 1 94.5 883 ALA A O 1
ATOM 6858 N N . GLU A 1 884 ? 28.344 -21.938 -39.906 1 94 884 GLU A N 1
ATOM 6859 C CA . GLU A 1 884 ? 27.859 -22.219 -41.25 1 94 884 GLU A CA 1
ATOM 6860 C C . GLU A 1 884 ? 26.609 -23.109 -41.219 1 94 884 GLU A C 1
ATOM 6862 O O . GLU A 1 884 ? 25.672 -22.891 -41.969 1 94 884 GLU A O 1
ATOM 6867 N N . THR A 1 885 ? 26.625 -24.047 -40.344 1 95.19 885 THR A N 1
ATOM 6868 C CA . THR A 1 885 ? 25.484 -24.938 -40.188 1 95.19 885 THR A CA 1
ATOM 6869 C C . THR A 1 885 ? 24.234 -24.141 -39.781 1 95.19 885 THR A C 1
ATOM 6871 O O . THR A 1 885 ? 23.156 -24.344 -40.344 1 95.19 885 THR A O 1
ATOM 6874 N N . ILE A 1 886 ? 24.391 -23.219 -38.875 1 95.56 886 ILE A N 1
ATOM 6875 C CA . ILE A 1 886 ? 23.281 -22.422 -38.344 1 95.56 886 ILE A CA 1
ATOM 6876 C C . ILE A 1 886 ? 22.75 -21.5 -39.469 1 95.56 886 ILE A C 1
ATOM 6878 O O . ILE A 1 886 ? 21.531 -21.375 -39.625 1 95.56 886 ILE A O 1
ATOM 6882 N N . ARG A 1 887 ? 23.609 -20.891 -40.156 1 94.25 887 ARG A N 1
ATOM 6883 C CA . ARG A 1 887 ? 23.203 -19.984 -41.219 1 94.25 887 ARG A CA 1
ATOM 6884 C C . ARG A 1 887 ? 22.422 -20.719 -42.312 1 94.25 887 ARG A C 1
ATOM 6886 O O . ARG A 1 887 ? 21.453 -20.203 -42.875 1 94.25 887 ARG A O 1
ATOM 6893 N N . ALA A 1 888 ? 22.922 -21.844 -42.625 1 94.06 888 ALA A N 1
ATOM 6894 C CA . ALA A 1 888 ? 22.234 -22.656 -43.625 1 94.06 888 ALA A CA 1
ATOM 6895 C C . ALA A 1 888 ? 20.859 -23.078 -43.125 1 94.06 888 ALA A C 1
ATOM 6897 O O . ALA A 1 888 ? 19.875 -23.047 -43.875 1 94.06 888 ALA A O 1
ATOM 6898 N N . GLN A 1 889 ? 20.812 -23.531 -41.906 1 95 889 GLN A N 1
ATOM 6899 C CA . GLN A 1 889 ? 19.531 -23.938 -41.312 1 95 889 GLN A CA 1
ATOM 6900 C C . GLN A 1 889 ? 18.562 -22.766 -41.219 1 95 889 GLN A C 1
ATOM 6902 O O . GLN A 1 889 ? 17.359 -22.922 -41.438 1 95 889 GLN A O 1
ATOM 6907 N N . ALA A 1 890 ? 19.062 -21.625 -40.875 1 94.19 890 ALA A N 1
ATOM 6908 C CA . ALA A 1 890 ? 18.25 -20.422 -40.781 1 94.19 890 ALA A CA 1
ATOM 6909 C C . ALA A 1 890 ? 17.672 -20.031 -42.156 1 94.19 890 ALA A C 1
ATOM 6911 O O . ALA A 1 890 ? 16.516 -19.609 -42.25 1 94.19 890 ALA A O 1
ATOM 6912 N N . ALA A 1 891 ? 18.516 -20.141 -43.125 1 91 891 ALA A N 1
ATOM 6913 C CA . ALA A 1 891 ? 18.062 -19.828 -44.469 1 91 891 ALA A CA 1
ATOM 6914 C C . ALA A 1 891 ? 16.969 -20.781 -44.938 1 91 891 ALA A C 1
ATOM 6916 O O . ALA A 1 891 ? 16.016 -20.359 -45.594 1 91 891 ALA A O 1
ATOM 6917 N N . ASP A 1 892 ? 17.062 -21.922 -44.531 1 92.38 892 ASP A N 1
ATOM 6918 C CA . ASP A 1 892 ? 16.078 -22.953 -44.875 1 92.38 892 ASP A CA 1
ATOM 6919 C C . ASP A 1 892 ? 14.758 -22.703 -44.156 1 92.38 892 ASP A C 1
ATOM 6921 O O . ASP A 1 892 ? 13.703 -23.141 -44.625 1 92.38 892 ASP A O 1
ATOM 6925 N N . LEU A 1 893 ? 14.773 -22.125 -43.062 1 93.38 893 LEU A N 1
ATOM 6926 C CA . LEU A 1 893 ? 13.609 -21.891 -42.219 1 93.38 893 LEU A CA 1
ATOM 6927 C C . LEU A 1 893 ? 12.609 -20.984 -42.938 1 93.38 893 LEU A C 1
ATOM 6929 O O . LEU A 1 893 ? 11.398 -21.125 -42.75 1 93.38 893 LEU A O 1
ATOM 6933 N N . ALA A 1 894 ? 13.125 -20.031 -43.719 1 90.31 894 ALA A N 1
ATOM 6934 C CA . ALA A 1 894 ? 12.25 -19.062 -44.406 1 90.31 894 ALA A CA 1
ATOM 6935 C C . ALA A 1 894 ? 11.234 -19.766 -45.281 1 90.31 894 ALA A C 1
ATOM 6937 O O . ALA A 1 894 ? 10.039 -19.453 -45.25 1 90.31 894 ALA A O 1
ATOM 6938 N N . ASP A 1 895 ? 11.688 -20.656 -46.031 1 90.81 895 ASP A N 1
ATOM 6939 C CA . ASP A 1 895 ? 10.82 -21.375 -46.938 1 90.81 895 ASP A CA 1
ATOM 6940 C C . ASP A 1 895 ? 9.836 -22.281 -46.188 1 90.81 895 ASP A C 1
ATOM 6942 O O . ASP A 1 895 ? 8.664 -22.375 -46.531 1 90.81 895 ASP A O 1
ATOM 6946 N N . ARG A 1 896 ? 10.281 -22.859 -45.156 1 93.25 896 ARG A N 1
ATOM 6947 C CA . ARG A 1 896 ? 9.453 -23.781 -44.375 1 93.25 896 ARG A CA 1
ATOM 6948 C C . ARG A 1 896 ? 8.359 -23.031 -43.625 1 93.25 896 ARG A C 1
ATOM 6950 O O . ARG A 1 896 ? 7.219 -23.5 -43.562 1 93.25 896 ARG A O 1
ATOM 6957 N N . MET A 1 897 ? 8.695 -21.938 -43.125 1 94.12 897 MET A N 1
ATOM 6958 C CA . MET A 1 897 ? 7.762 -21.156 -42.312 1 94.12 897 MET A CA 1
ATOM 6959 C C . MET A 1 897 ? 6.699 -20.516 -43.188 1 94.12 897 MET A C 1
ATOM 6961 O O . MET A 1 897 ? 5.586 -20.25 -42.719 1 94.12 897 MET A O 1
ATOM 6965 N N . ALA A 1 898 ? 7.047 -20.25 -44.438 1 89 898 ALA A N 1
ATOM 6966 C CA . ALA A 1 898 ? 6.09 -19.656 -45.344 1 89 898 ALA A CA 1
ATOM 6967 C C . ALA A 1 898 ? 4.906 -20.578 -45.594 1 89 898 ALA A C 1
ATOM 6969 O O . ALA A 1 898 ? 3.785 -20.125 -45.844 1 89 898 ALA A O 1
ATOM 6970 N N . ASN A 1 899 ? 5.082 -21.859 -45.438 1 88.38 899 ASN A N 1
ATOM 6971 C CA . ASN A 1 899 ? 4.023 -22.844 -45.625 1 88.38 899 ASN A CA 1
ATOM 6972 C C . ASN A 1 899 ? 3.611 -23.484 -44.281 1 88.38 899 ASN A C 1
ATOM 6974 O O . ASN A 1 899 ? 3.068 -24.594 -44.281 1 88.38 899 ASN A O 1
ATOM 6978 N N . ALA A 1 900 ? 3.867 -22.828 -43.219 1 96.38 900 ALA A N 1
ATOM 6979 C CA . ALA A 1 900 ? 3.568 -23.344 -41.875 1 96.38 900 ALA A CA 1
ATOM 6980 C C . ALA A 1 900 ? 2.092 -23.156 -41.531 1 96.38 900 ALA A C 1
ATOM 6982 O O . ALA A 1 900 ? 1.366 -22.453 -42.25 1 96.38 900 ALA A O 1
ATOM 6983 N N . THR A 1 901 ? 1.598 -23.766 -40.531 1 97.5 901 THR A N 1
ATOM 6984 C CA . THR A 1 901 ? 0.221 -23.703 -40.062 1 97.5 901 THR A CA 1
ATOM 6985 C C . THR A 1 901 ? 0.124 -22.844 -38.812 1 97.5 901 THR A C 1
ATOM 6987 O O . THR A 1 901 ? 0.896 -23.047 -37.875 1 97.5 901 THR A O 1
ATOM 6990 N N . ARG A 1 902 ? -0.854 -21.906 -38.812 1 97.69 902 ARG A N 1
ATOM 6991 C CA . ARG A 1 902 ? -1.098 -21.047 -37.656 1 97.69 902 ARG A CA 1
ATOM 6992 C C . ARG A 1 902 ? -2.301 -21.531 -36.875 1 97.69 902 ARG A C 1
ATOM 6994 O O . ARG A 1 902 ? -3.357 -21.812 -37.438 1 97.69 902 ARG A O 1
ATOM 7001 N N . VAL A 1 903 ? -2.092 -21.656 -35.531 1 98 903 VAL A N 1
ATOM 7002 C CA . VAL A 1 903 ? -3.201 -21.906 -34.625 1 98 903 VAL A CA 1
ATOM 7003 C C . VAL A 1 903 ? -3.068 -21 -33.406 1 98 903 VAL A C 1
ATOM 7005 O O . VAL A 1 903 ? -1.989 -20.891 -32.812 1 98 903 VAL A O 1
ATOM 7008 N N . VAL A 1 904 ? -4.156 -20.328 -33.062 1 97.31 904 VAL A N 1
ATOM 7009 C CA . VAL A 1 904 ? -4.102 -19.406 -31.922 1 97.31 904 VAL A CA 1
ATOM 7010 C C . VAL A 1 904 ? -5.27 -19.688 -30.984 1 97.31 904 VAL A C 1
ATOM 7012 O O . VAL A 1 904 ? -6.371 -20.016 -31.438 1 97.31 904 VAL A O 1
ATOM 7015 N N . PHE A 1 905 ? -4.984 -19.688 -29.703 1 95.69 905 PHE A N 1
ATOM 7016 C CA . PHE A 1 905 ? -5.977 -19.469 -28.656 1 95.69 905 PHE A CA 1
ATOM 7017 C C . PHE A 1 905 ? -5.867 -18.047 -28.109 1 95.69 905 PHE A C 1
ATOM 7019 O O . PHE A 1 905 ? -4.852 -17.688 -27.516 1 95.69 905 PHE A O 1
ATOM 7026 N N . GLY A 1 906 ? -6.828 -17.219 -28.422 1 91.44 906 GLY A N 1
ATOM 7027 C CA . GLY A 1 906 ? -6.637 -15.82 -28.094 1 91.44 906 GLY A CA 1
ATOM 7028 C C . GLY A 1 906 ? -7.926 -15.109 -27.734 1 91.44 906 GLY A C 1
ATOM 7029 O O . GLY A 1 906 ? -9.008 -15.695 -27.812 1 91.44 906 GLY A O 1
ATOM 7030 N N . SER A 1 907 ? -7.797 -13.922 -27.297 1 85.12 907 SER A N 1
ATOM 7031 C CA . SER A 1 907 ? -8.93 -13.078 -26.938 1 85.12 907 SER A CA 1
ATOM 7032 C C . SER A 1 907 ? -9.758 -12.703 -28.156 1 85.12 907 SER A C 1
ATOM 7034 O O . SER A 1 907 ? -9.227 -12.641 -29.281 1 85.12 907 SER A O 1
ATOM 7036 N N . LYS A 1 908 ? -11.016 -12.406 -27.891 1 87 908 LYS A N 1
ATOM 7037 C CA . LYS A 1 908 ? -11.922 -12.047 -28.969 1 87 908 LYS A CA 1
ATOM 7038 C C . LYS A 1 908 ? -11.414 -10.828 -29.734 1 87 908 LYS A C 1
ATOM 7040 O O . LYS A 1 908 ? -11.367 -10.836 -30.969 1 87 908 LYS A O 1
ATOM 7045 N N . ASP A 1 909 ? -10.914 -9.891 -29.062 1 82.75 909 ASP A N 1
ATOM 7046 C CA . ASP A 1 909 ? -10.453 -8.656 -29.688 1 82.75 909 ASP A CA 1
ATOM 7047 C C . ASP A 1 909 ? -9.242 -8.906 -30.578 1 82.75 909 ASP A C 1
ATOM 7049 O O . ASP A 1 909 ? -9.172 -8.406 -31.703 1 82.75 909 ASP A O 1
ATOM 7053 N N . ALA A 1 910 ? -8.281 -9.609 -30.078 1 86.81 910 ALA A N 1
ATOM 7054 C CA . ALA A 1 910 ? -7.055 -9.867 -30.828 1 86.81 910 ALA A CA 1
ATOM 7055 C C . ALA A 1 910 ? -7.336 -10.703 -32.062 1 86.81 910 ALA A C 1
ATOM 7057 O O . ALA A 1 910 ? -6.777 -10.445 -33.125 1 86.81 910 ALA A O 1
ATOM 7058 N N . VAL A 1 911 ? -8.195 -11.703 -31.984 1 93.62 911 VAL A N 1
ATOM 7059 C CA . VAL A 1 911 ? -8.516 -12.609 -33.094 1 93.62 911 VAL A CA 1
ATOM 7060 C C . VAL A 1 911 ? -9.289 -11.852 -34.156 1 93.62 911 VAL A C 1
ATOM 7062 O O . VAL A 1 911 ? -9.055 -12.047 -35.375 1 93.62 911 VAL A O 1
ATOM 7065 N N . GLU A 1 912 ? -10.141 -10.984 -33.688 1 91.75 912 GLU A N 1
ATOM 7066 C CA . GLU A 1 912 ? -10.906 -10.195 -34.656 1 91.75 912 GLU A CA 1
ATOM 7067 C C . GLU A 1 912 ? -10.008 -9.211 -35.406 1 91.75 912 GLU A C 1
ATOM 7069 O O . GLU A 1 912 ? -10.148 -9.023 -36.625 1 91.75 912 GLU A O 1
ATOM 7074 N N . ALA A 1 913 ? -9.109 -8.664 -34.688 1 89.12 913 ALA A N 1
ATOM 7075 C CA . ALA A 1 913 ? -8.164 -7.734 -35.312 1 89.12 913 ALA A CA 1
ATOM 7076 C C . ALA A 1 913 ? -7.258 -8.453 -36.312 1 89.12 913 ALA A C 1
ATOM 7078 O O . ALA A 1 913 ? -6.844 -7.863 -37.312 1 89.12 913 ALA A O 1
ATOM 7079 N N . GLY A 1 914 ? -6.938 -9.695 -36.031 1 92.88 914 GLY A N 1
ATOM 7080 C CA . GLY A 1 914 ? -6.055 -10.461 -36.906 1 92.88 914 GLY A CA 1
ATOM 7081 C C . GLY A 1 914 ? -6.785 -11.492 -37.75 1 92.88 914 GLY A C 1
ATOM 7082 O O . GLY A 1 914 ? -6.203 -12.508 -38.125 1 92.88 914 GLY A O 1
ATOM 7083 N N . LYS A 1 915 ? -8.016 -11.312 -38.062 1 93.81 915 LYS A N 1
ATOM 7084 C CA . LYS A 1 915 ? -8.891 -12.305 -38.688 1 93.81 915 LYS A CA 1
ATOM 7085 C C . LYS A 1 915 ? -8.336 -12.75 -40.031 1 93.81 915 LYS A C 1
ATOM 7087 O O . LYS A 1 915 ? -8.531 -13.898 -40.438 1 93.81 915 LYS A O 1
ATOM 7092 N N . GLN A 1 916 ? -7.547 -11.977 -40.719 1 93.88 916 GLN A N 1
ATOM 7093 C CA . GLN A 1 916 ? -7.004 -12.273 -42.062 1 93.88 916 GLN A CA 1
ATOM 7094 C C . GLN A 1 916 ? -5.961 -13.383 -41.969 1 93.88 916 GLN A C 1
ATOM 7096 O O . GLN A 1 916 ? -5.637 -14.008 -43 1 93.88 916 GLN A O 1
ATOM 7101 N N . LEU A 1 917 ? -5.461 -13.664 -40.844 1 95 917 LEU A N 1
ATOM 7102 C CA . LEU A 1 917 ? -4.41 -14.656 -40.656 1 95 917 LEU A CA 1
ATOM 7103 C C . LEU A 1 917 ? -5 -16.062 -40.562 1 95 917 LEU A C 1
ATOM 7105 O O . LEU A 1 917 ? -4.27 -17.047 -40.625 1 95 917 LEU A O 1
ATOM 7109 N N . PHE A 1 918 ? -6.336 -16.156 -40.5 1 96.69 918 PHE A N 1
ATOM 7110 C CA . PHE A 1 918 ? -6.93 -17.453 -40.188 1 96.69 918 PHE A CA 1
ATOM 7111 C C . PHE A 1 918 ? -8.023 -17.797 -41.219 1 96.69 918 PHE A C 1
ATOM 7113 O O . PHE A 1 918 ? -8.695 -16.906 -41.719 1 96.69 918 PHE A O 1
ATOM 7120 N N . ASP A 1 919 ? -8.18 -19.125 -41.438 1 96.19 919 ASP A N 1
ATOM 7121 C CA . ASP A 1 919 ? -9.211 -19.656 -42.312 1 96.19 919 ASP A CA 1
ATOM 7122 C C . ASP A 1 919 ? -10.5 -19.953 -41.562 1 96.19 919 ASP A C 1
ATOM 7124 O O . ASP A 1 919 ? -11.594 -19.859 -42.094 1 96.19 919 ASP A O 1
ATOM 7128 N N . ARG A 1 920 ? -10.297 -20.328 -40.312 1 95.88 920 ARG A N 1
ATOM 7129 C CA . ARG A 1 920 ? -11.43 -20.688 -39.469 1 95.88 920 ARG A CA 1
ATOM 7130 C C . ARG A 1 920 ? -11.297 -20.078 -38.062 1 95.88 920 ARG A C 1
ATOM 7132 O O . ARG A 1 920 ? -10.203 -20.047 -37.5 1 95.88 920 ARG A O 1
ATOM 7139 N N . ILE A 1 921 ? -12.359 -19.578 -37.562 1 95.69 921 ILE A N 1
ATOM 7140 C CA . ILE A 1 921 ? -12.414 -19 -36.25 1 95.69 921 ILE A CA 1
ATOM 7141 C C . ILE A 1 921 ? -13.562 -19.625 -35.438 1 95.69 921 ILE A C 1
ATOM 7143 O O . ILE A 1 921 ? -14.688 -19.734 -35.938 1 95.69 921 ILE A O 1
ATOM 7147 N N . GLU A 1 922 ? -13.273 -20.109 -34.219 1 94.44 922 GLU A N 1
ATOM 7148 C CA . GLU A 1 922 ? -14.273 -20.734 -33.344 1 94.44 922 GLU A CA 1
ATOM 7149 C C . GLU A 1 922 ? -14.172 -20.203 -31.922 1 94.44 922 GLU A C 1
ATOM 7151 O O . GLU A 1 922 ? -13.07 -20 -31.406 1 94.44 922 GLU A O 1
ATOM 7156 N N . THR A 1 923 ? -15.281 -19.969 -31.359 1 89 923 THR A N 1
ATOM 7157 C CA . THR A 1 923 ? -15.312 -19.594 -29.953 1 89 923 THR A CA 1
ATOM 7158 C C . THR A 1 923 ? -15.477 -20.828 -29.078 1 89 923 THR A C 1
ATOM 7160 O O . THR A 1 923 ? -16.391 -21.625 -29.266 1 89 923 THR A O 1
ATOM 7163 N N . LEU A 1 924 ? -14.562 -21.031 -28.188 1 86.94 924 LEU A N 1
ATOM 7164 C CA . LEU A 1 924 ? -14.602 -22.172 -27.297 1 86.94 924 LEU A CA 1
ATOM 7165 C C . LEU A 1 924 ? -15.164 -21.797 -25.922 1 86.94 924 LEU A C 1
ATOM 7167 O O . LEU A 1 924 ? -14.898 -20.688 -25.438 1 86.94 924 LEU A O 1
ATOM 7171 N N . MET B 1 1 ? 17.328 -39.594 20.344 1 24.02 1 MET B N 1
ATOM 7172 C CA . MET B 1 1 ? 17.969 -39.125 19.109 1 24.02 1 MET B CA 1
ATOM 7173 C C . MET B 1 1 ? 19.172 -38.219 19.438 1 24.02 1 MET B C 1
ATOM 7175 O O . MET B 1 1 ? 19.031 -37.219 20.125 1 24.02 1 MET B O 1
ATOM 7179 N N . THR B 1 2 ? 20.312 -38.906 19.453 1 28.89 2 THR B N 1
ATOM 7180 C CA . THR B 1 2 ? 21.594 -38.438 19.984 1 28.89 2 THR B CA 1
ATOM 7181 C C . THR B 1 2 ? 22.156 -37.312 19.141 1 28.89 2 THR B C 1
ATOM 7183 O O . THR B 1 2 ? 22.344 -37.469 17.922 1 28.89 2 THR B O 1
ATOM 7186 N N . GLN B 1 3 ? 22.031 -36.156 19.562 1 33.28 3 GLN B N 1
ATOM 7187 C CA . GLN B 1 3 ? 22.688 -34.906 19.141 1 33.28 3 GLN B CA 1
ATOM 7188 C C . GLN B 1 3 ? 24.203 -35.062 19.109 1 33.28 3 GLN B C 1
ATOM 7190 O O . GLN B 1 3 ? 24.844 -35.219 20.172 1 33.28 3 GLN B O 1
ATOM 7195 N N . ARG B 1 4 ? 24.75 -35.969 18.375 1 34.94 4 ARG B N 1
ATOM 7196 C CA . ARG B 1 4 ? 26.203 -35.969 18.453 1 34.94 4 ARG B CA 1
ATOM 7197 C C . ARG B 1 4 ? 26.766 -34.625 18.031 1 34.94 4 ARG B C 1
ATOM 7199 O O . ARG B 1 4 ? 26.469 -34.125 16.938 1 34.94 4 ARG B O 1
ATOM 7206 N N . ARG B 1 5 ? 27.188 -33.906 18.922 1 39.78 5 ARG B N 1
ATOM 7207 C CA . ARG B 1 5 ? 27.969 -32.656 18.766 1 39.78 5 ARG B CA 1
ATOM 7208 C C . ARG B 1 5 ? 29.203 -32.906 17.906 1 39.78 5 ARG B C 1
ATOM 7210 O O . ARG B 1 5 ? 30.266 -33.281 18.422 1 39.78 5 ARG B O 1
ATOM 7217 N N . ASN B 1 6 ? 29.109 -33.594 16.781 1 38.53 6 ASN B N 1
ATOM 7218 C CA . ASN B 1 6 ? 30.344 -33.719 16.016 1 38.53 6 ASN B CA 1
ATOM 7219 C C . ASN B 1 6 ? 30.906 -32.344 15.68 1 38.53 6 ASN B C 1
ATOM 7221 O O . ASN B 1 6 ? 30.156 -31.391 15.398 1 38.53 6 ASN B O 1
ATOM 7225 N N . ASN B 1 7 ? 32.094 -32.062 16.016 1 45.44 7 ASN B N 1
ATOM 7226 C CA . ASN B 1 7 ? 33 -30.906 16.062 1 45.44 7 ASN B CA 1
ATOM 7227 C C . ASN B 1 7 ? 33.25 -30.344 14.656 1 45.44 7 ASN B C 1
ATOM 7229 O O . ASN B 1 7 ? 34.375 -30.406 14.156 1 45.44 7 ASN B O 1
ATOM 7233 N N . MET B 1 8 ? 32.469 -30.609 13.711 1 58.12 8 MET B N 1
ATOM 7234 C CA . MET B 1 8 ? 32.812 -29.984 12.445 1 58.12 8 MET B CA 1
ATOM 7235 C C . MET B 1 8 ? 32.688 -28.469 12.547 1 58.12 8 MET B C 1
ATOM 7237 O O . MET B 1 8 ? 31.641 -27.938 12.922 1 58.12 8 MET B O 1
ATOM 7241 N N . ASN B 1 9 ? 33.844 -27.766 12.648 1 73 9 ASN B N 1
ATOM 7242 C CA . ASN B 1 9 ? 34 -26.328 12.773 1 73 9 ASN B CA 1
ATOM 7243 C C . ASN B 1 9 ? 34.062 -25.641 11.414 1 73 9 ASN B C 1
ATOM 7245 O O . ASN B 1 9 ? 34.969 -25.938 10.617 1 73 9 ASN B O 1
ATOM 7249 N N . TYR B 1 10 ? 32.969 -25.109 10.93 1 86.94 10 TYR B N 1
ATOM 7250 C CA . TYR B 1 10 ? 32.969 -24.25 9.75 1 86.94 10 TYR B CA 1
ATOM 7251 C C . TYR B 1 10 ? 33.344 -22.812 10.133 1 86.94 10 TYR B C 1
ATOM 7253 O O . TYR B 1 10 ? 32.594 -22.156 10.844 1 86.94 10 TYR B O 1
ATOM 7261 N N . PRO B 1 11 ? 34.531 -22.359 9.75 1 86.44 11 PRO B N 1
ATOM 7262 C CA . PRO B 1 11 ? 34.906 -21 10.109 1 86.44 11 PRO B CA 1
ATOM 7263 C C . PRO B 1 11 ? 33.844 -19.969 9.711 1 86.44 11 PRO B C 1
ATOM 7265 O O . PRO B 1 11 ? 33.312 -20.031 8.617 1 86.44 11 PRO B O 1
ATOM 7268 N N . GLY B 1 12 ? 33.562 -19.109 10.609 1 90.06 12 GLY B N 1
ATOM 7269 C CA . GLY B 1 12 ? 32.625 -18.047 10.344 1 90.06 12 GLY B CA 1
ATOM 7270 C C . GLY B 1 12 ? 31.172 -18.438 10.625 1 90.06 12 GLY B C 1
ATOM 7271 O O . GLY B 1 12 ? 30.266 -17.609 10.508 1 90.06 12 GLY B O 1
ATOM 7272 N N . TYR B 1 13 ? 30.969 -19.656 11.023 1 94.06 13 TYR B N 1
ATOM 7273 C CA . TYR B 1 13 ? 29.625 -20.141 11.273 1 94.06 13 TYR B CA 1
ATOM 7274 C C . TYR B 1 13 ? 29.5 -20.75 12.664 1 94.06 13 TYR B C 1
ATOM 7276 O O . TYR B 1 13 ? 30.469 -21.297 13.195 1 94.06 13 TYR B O 1
ATOM 7284 N N . THR B 1 14 ? 28.328 -20.609 13.266 1 93.94 14 THR B N 1
ATOM 7285 C CA . THR B 1 14 ? 27.969 -21.281 14.508 1 93.94 14 THR B CA 1
ATOM 7286 C C . THR B 1 14 ? 27.047 -22.453 14.242 1 93.94 14 THR B C 1
ATOM 7288 O O . THR B 1 14 ? 26.016 -22.312 13.578 1 93.94 14 THR B O 1
ATOM 7291 N N . LEU B 1 15 ? 27.422 -23.594 14.703 1 93.94 15 LEU B N 1
ATOM 7292 C CA . LEU B 1 15 ? 26.594 -24.797 14.555 1 93.94 15 LEU B CA 1
ATOM 7293 C C . LEU B 1 15 ? 25.406 -24.75 15.5 1 93.94 15 LEU B C 1
ATOM 7295 O O . LEU B 1 15 ? 25.562 -24.656 16.719 1 93.94 15 LEU B O 1
ATOM 7299 N N . VAL B 1 16 ? 24.266 -24.812 14.93 1 93.25 16 VAL B N 1
ATOM 7300 C CA . VAL B 1 16 ? 23.031 -24.812 15.711 1 93.25 16 VAL B CA 1
ATOM 7301 C C . VAL B 1 16 ? 22.609 -26.25 15.992 1 93.25 16 VAL B C 1
ATOM 7303 O O . VAL B 1 16 ? 22.266 -26.594 17.125 1 93.25 16 VAL B O 1
ATOM 7306 N N . ARG B 1 17 ? 22.641 -27.078 14.867 1 92.94 17 ARG B N 1
ATOM 7307 C CA . ARG B 1 17 ? 22.172 -28.453 14.977 1 92.94 17 ARG B CA 1
ATOM 7308 C C . ARG B 1 17 ? 22.703 -29.312 13.836 1 92.94 17 ARG B C 1
ATOM 7310 O O . ARG B 1 17 ? 22.766 -28.875 12.695 1 92.94 17 ARG B O 1
ATOM 7317 N N . ARG B 1 18 ? 23.109 -30.484 14.102 1 94.25 18 ARG B N 1
ATOM 7318 C CA . ARG B 1 18 ? 23.484 -31.5 13.125 1 94.25 18 ARG B CA 1
ATOM 7319 C C . ARG B 1 18 ? 22.797 -32.844 13.43 1 94.25 18 ARG B C 1
ATOM 7321 O O . ARG B 1 18 ? 22.875 -33.344 14.555 1 94.25 18 ARG B O 1
ATOM 7328 N N . GLU B 1 19 ? 22.109 -33.406 12.492 1 94 19 GLU B N 1
ATOM 7329 C CA . GLU B 1 19 ? 21.328 -34.625 12.766 1 94 19 GLU B CA 1
ATOM 7330 C C . GLU B 1 19 ? 21.234 -35.5 11.523 1 94 19 GLU B C 1
ATOM 7332 O O . GLU B 1 19 ? 21.266 -35 10.391 1 94 19 GLU B O 1
ATOM 7337 N N . ASP B 1 20 ? 21.078 -36.75 11.797 1 92.5 20 ASP B N 1
ATOM 7338 C CA . ASP B 1 20 ? 20.781 -37.688 10.719 1 92.5 20 ASP B CA 1
ATOM 7339 C C . ASP B 1 20 ? 19.344 -37.531 10.234 1 92.5 20 ASP B C 1
ATOM 7341 O O . ASP B 1 20 ? 18.438 -37.25 11.023 1 92.5 20 ASP B O 1
ATOM 7345 N N . CYS B 1 21 ? 19.25 -37.625 8.922 1 90.56 21 CYS B N 1
ATOM 7346 C CA . CYS B 1 21 ? 17.922 -37.562 8.32 1 90.56 21 CYS B CA 1
ATOM 7347 C C . CYS B 1 21 ? 17.719 -38.719 7.324 1 90.56 21 CYS B C 1
ATOM 7349 O O . CYS B 1 21 ? 18.031 -38.562 6.141 1 90.56 21 CYS B O 1
ATOM 7351 N N . PRO B 1 22 ? 17.141 -39.781 7.781 1 85.75 22 PRO B N 1
ATOM 7352 C CA . PRO B 1 22 ? 16.938 -40.938 6.91 1 85.75 22 PRO B CA 1
ATOM 7353 C C . PRO B 1 22 ? 16.094 -40.625 5.684 1 85.75 22 PRO B C 1
ATOM 7355 O O . PRO B 1 22 ? 16.312 -41.188 4.605 1 85.75 22 PRO B O 1
ATOM 7358 N N . GLU B 1 23 ? 15.141 -39.75 5.828 1 85 23 GLU B N 1
ATOM 7359 C CA . GLU B 1 23 ? 14.266 -39.344 4.727 1 85 23 GLU B CA 1
ATOM 7360 C C . GLU B 1 23 ? 15.07 -38.781 3.564 1 85 23 GLU B C 1
ATOM 7362 O O . GLU B 1 23 ? 14.695 -38.938 2.402 1 85 23 GLU B O 1
ATOM 7367 N N . GLN B 1 24 ? 16.188 -38.125 3.922 1 87.62 24 GLN B N 1
ATOM 7368 C CA . GLN B 1 24 ? 17.047 -37.469 2.924 1 87.62 24 GLN B CA 1
ATOM 7369 C C . GLN B 1 24 ? 18.234 -38.375 2.568 1 87.62 24 GLN B C 1
ATOM 7371 O O . GLN B 1 24 ? 19.109 -37.969 1.802 1 87.62 24 GLN B O 1
ATOM 7376 N N . HIS B 1 25 ? 18.266 -39.562 3.189 1 87.31 25 HIS B N 1
ATOM 7377 C CA . HIS B 1 25 ? 19.391 -40.469 3.018 1 87.31 25 HIS B CA 1
ATOM 7378 C C . HIS B 1 25 ? 20.719 -39.781 3.27 1 87.31 25 HIS B C 1
ATOM 7380 O O . HIS B 1 25 ? 21.656 -39.906 2.469 1 87.31 25 HIS B O 1
ATOM 7386 N N . GLY B 1 26 ? 20.656 -38.938 4.25 1 93 26 GLY B N 1
ATOM 7387 C CA . GLY B 1 26 ? 21.844 -38.188 4.52 1 93 26 GLY B CA 1
ATOM 7388 C C . GLY B 1 26 ? 21.812 -37.469 5.855 1 93 26 GLY B C 1
ATOM 7389 O O . GLY B 1 26 ? 21.266 -37.969 6.828 1 93 26 GLY B O 1
ATOM 7390 N N . VAL B 1 27 ? 22.594 -36.281 5.898 1 95.44 27 VAL B N 1
ATOM 7391 C CA . VAL B 1 27 ? 22.75 -35.531 7.145 1 95.44 27 VAL B CA 1
ATOM 7392 C C . VAL B 1 27 ? 22.328 -34.094 6.945 1 95.44 27 VAL B C 1
ATOM 7394 O O . VAL B 1 27 ? 22.625 -33.469 5.918 1 95.44 27 VAL B O 1
ATOM 7397 N N . LEU B 1 28 ? 21.578 -33.562 7.914 1 96.75 28 LEU B N 1
ATOM 7398 C CA . LEU B 1 28 ? 21.203 -32.156 7.941 1 96.75 28 LEU B CA 1
ATOM 7399 C C . LEU B 1 28 ? 22.062 -31.375 8.938 1 96.75 28 LEU B C 1
ATOM 7401 O O . LEU B 1 28 ? 22.297 -31.844 10.047 1 96.75 28 LEU B O 1
ATOM 7405 N N . THR B 1 29 ? 22.609 -30.25 8.539 1 97 29 THR B N 1
ATOM 7406 C CA . THR B 1 29 ? 23.344 -29.344 9.414 1 97 29 THR B CA 1
ATOM 7407 C C . THR B 1 29 ? 22.766 -27.922 9.336 1 97 29 THR B C 1
ATOM 7409 O O . THR B 1 29 ? 22.641 -27.359 8.242 1 97 29 THR B O 1
ATOM 7412 N N . VAL B 1 30 ? 22.312 -27.375 10.453 1 97.12 30 VAL B N 1
ATOM 7413 C CA . VAL B 1 30 ? 21.828 -26 10.516 1 97.12 30 VAL B CA 1
ATOM 7414 C C . VAL B 1 30 ? 22.906 -25.094 11.109 1 97.12 30 VAL B C 1
ATOM 7416 O O . VAL B 1 30 ? 23.438 -25.375 12.188 1 97.12 30 VAL B O 1
ATOM 7419 N N . LEU B 1 31 ? 23.25 -24.016 10.352 1 96.94 31 LEU B N 1
ATOM 7420 C CA . LEU B 1 31 ? 24.281 -23.078 10.75 1 96.94 31 LEU B CA 1
ATOM 7421 C C . LEU B 1 31 ? 23.75 -21.656 10.789 1 96.94 31 LEU B C 1
ATOM 7423 O O . LEU B 1 31 ? 22.781 -21.328 10.086 1 96.94 31 LEU B O 1
ATOM 7427 N N . ASN B 1 32 ? 24.281 -20.859 11.648 1 94.06 32 ASN B N 1
ATOM 7428 C CA . ASN B 1 32 ? 24.125 -19.406 11.609 1 94.06 32 ASN B CA 1
ATOM 7429 C C . ASN B 1 32 ? 25.438 -18.703 11.297 1 94.06 32 ASN B C 1
ATOM 7431 O O . ASN B 1 32 ? 26.469 -19 11.906 1 94.06 32 ASN B O 1
ATOM 7435 N N . HIS B 1 33 ? 25.422 -17.891 10.273 1 93.44 33 HIS B N 1
ATOM 7436 C CA . HIS B 1 33 ? 26.625 -17.125 9.961 1 93.44 33 HIS B CA 1
ATOM 7437 C C . HIS B 1 33 ? 26.875 -16.062 11.023 1 93.44 33 HIS B C 1
ATOM 7439 O O . HIS B 1 33 ? 25.969 -15.328 11.406 1 93.44 33 HIS B O 1
ATOM 7445 N N . ASP B 1 34 ? 27.969 -15.898 11.469 1 88.94 34 ASP B N 1
ATOM 7446 C CA . ASP B 1 34 ? 28.297 -15.141 12.672 1 88.94 34 ASP B CA 1
ATOM 7447 C C . ASP B 1 34 ? 28.109 -13.641 12.438 1 88.94 34 ASP B C 1
ATOM 7449 O O . ASP B 1 34 ? 27.625 -12.922 13.312 1 88.94 34 ASP B O 1
ATOM 7453 N N . VAL B 1 35 ? 28.484 -13.156 11.32 1 82.44 35 VAL B N 1
ATOM 7454 C CA . VAL B 1 35 ? 28.5 -11.727 11.055 1 82.44 35 VAL B CA 1
ATOM 7455 C C . VAL B 1 35 ? 27.141 -11.273 10.539 1 82.44 35 VAL B C 1
ATOM 7457 O O . VAL B 1 35 ? 26.547 -10.32 11.062 1 82.44 35 VAL B O 1
ATOM 7460 N N . SER B 1 36 ? 26.547 -11.938 9.633 1 87.12 36 SER B N 1
ATOM 7461 C CA . SER B 1 36 ? 25.359 -11.484 8.93 1 87.12 36 SER B CA 1
ATOM 7462 C C . SER B 1 36 ? 24.078 -11.969 9.625 1 87.12 36 SER B C 1
ATOM 7464 O O . SER B 1 36 ? 23 -11.414 9.414 1 87.12 36 SER B O 1
ATOM 7466 N N . GLY B 1 37 ? 24.219 -13.102 10.375 1 88.5 37 GLY B N 1
ATOM 7467 C CA . GLY B 1 37 ? 23.031 -13.688 11 1 88.5 37 GLY B CA 1
ATOM 7468 C C . GLY B 1 37 ? 22.25 -14.578 10.062 1 88.5 37 GLY B C 1
ATOM 7469 O O . GLY B 1 37 ? 21.234 -15.148 10.453 1 88.5 37 GLY B O 1
ATOM 7470 N N . ALA B 1 38 ? 22.719 -14.836 8.875 1 93.69 38 ALA B N 1
ATOM 7471 C CA . ALA B 1 38 ? 22.016 -15.68 7.91 1 93.69 38 ALA B CA 1
ATOM 7472 C C . ALA B 1 38 ? 21.953 -17.125 8.398 1 93.69 38 ALA B C 1
ATOM 7474 O O . ALA B 1 38 ? 22.906 -17.641 8.969 1 93.69 38 ALA B O 1
ATOM 7475 N N . THR B 1 39 ? 20.797 -17.703 8.242 1 96.25 39 THR B N 1
ATOM 7476 C CA . THR B 1 39 ? 20.641 -19.125 8.516 1 96.25 39 THR B CA 1
ATOM 7477 C C . THR B 1 39 ? 21 -19.969 7.297 1 96.25 39 THR B C 1
ATOM 7479 O O . THR B 1 39 ? 20.609 -19.641 6.176 1 96.25 39 THR B O 1
ATOM 7482 N N . VAL B 1 40 ? 21.797 -21.031 7.496 1 97.81 40 VAL B N 1
ATOM 7483 C CA . VAL B 1 40 ? 22.219 -21.906 6.406 1 97.81 40 VAL B CA 1
ATOM 7484 C C . VAL B 1 40 ? 21.875 -23.359 6.746 1 97.81 40 VAL B C 1
ATOM 7486 O O . VAL B 1 40 ? 22.219 -23.828 7.832 1 97.81 40 VAL B O 1
ATOM 7489 N N . LEU B 1 41 ? 21.188 -24 5.844 1 98.5 41 LEU B N 1
ATOM 7490 C CA . LEU B 1 41 ? 20.891 -25.422 5.969 1 98.5 41 LEU B CA 1
ATOM 7491 C C . LEU B 1 41 ? 21.719 -26.234 4.969 1 98.5 41 LEU B C 1
ATOM 7493 O O . LEU B 1 41 ? 21.672 -25.969 3.766 1 98.5 41 LEU B O 1
ATOM 7497 N N . LEU B 1 42 ? 22.469 -27.188 5.477 1 98.19 42 LEU B N 1
ATOM 7498 C CA . LEU B 1 42 ? 23.172 -28.156 4.645 1 98.19 42 LEU B CA 1
ATOM 7499 C C . LEU B 1 42 ? 22.422 -29.484 4.609 1 98.19 42 LEU B C 1
ATOM 7501 O O . LEU B 1 42 ? 22.141 -30.062 5.656 1 98.19 42 LEU B O 1
ATOM 7505 N N . VAL B 1 43 ? 22.062 -29.906 3.441 1 97.88 43 VAL B N 1
ATOM 7506 C CA . VAL B 1 43 ? 21.516 -31.234 3.217 1 97.88 43 VAL B CA 1
ATOM 7507 C C . VAL B 1 43 ? 22.547 -32.094 2.479 1 97.88 43 VAL B C 1
ATOM 7509 O O . VAL B 1 43 ? 22.562 -32.125 1.245 1 97.88 43 VAL B O 1
ATOM 7512 N N . GLU B 1 44 ? 23.281 -32.844 3.213 1 96.62 44 GLU B N 1
ATOM 7513 C CA . GLU B 1 44 ? 24.344 -33.656 2.641 1 96.62 44 GLU B CA 1
ATOM 7514 C C . GLU B 1 44 ? 23.859 -35.062 2.314 1 96.62 44 GLU B C 1
ATOM 7516 O O . GLU B 1 44 ? 23.422 -35.812 3.201 1 96.62 44 GLU B O 1
ATOM 7521 N N . ASN B 1 45 ? 23.891 -35.469 1.081 1 95.31 45 ASN B N 1
ATOM 7522 C CA . ASN B 1 45 ? 23.547 -36.812 0.609 1 95.31 45 ASN B CA 1
ATOM 7523 C C . ASN B 1 45 ? 24.281 -37.156 -0.683 1 95.31 45 ASN B C 1
ATOM 7525 O O . ASN B 1 45 ? 25.234 -36.469 -1.059 1 95.31 45 ASN B O 1
ATOM 7529 N N . GLU B 1 46 ? 23.906 -38.219 -1.423 1 91.88 46 GLU B N 1
ATOM 7530 C CA . GLU B 1 46 ? 24.688 -38.688 -2.555 1 91.88 46 GLU B CA 1
ATOM 7531 C C . GLU B 1 46 ? 24.094 -38.25 -3.879 1 91.88 46 GLU B C 1
ATOM 7533 O O . GLU B 1 46 ? 24.516 -38.688 -4.949 1 91.88 46 GLU B O 1
ATOM 7538 N N . ASP B 1 47 ? 23.141 -37.344 -3.816 1 91.69 47 ASP B N 1
ATOM 7539 C CA . ASP B 1 47 ? 22.516 -36.844 -5.039 1 91.69 47 ASP B CA 1
ATOM 7540 C C . ASP B 1 47 ? 23.484 -35.969 -5.84 1 91.69 47 ASP B C 1
ATOM 7542 O O . ASP B 1 47 ? 24.031 -35 -5.316 1 91.69 47 ASP B O 1
ATOM 7546 N N . THR B 1 48 ? 23.688 -36.312 -7.105 1 90.56 48 THR B N 1
ATOM 7547 C CA . THR B 1 48 ? 24.641 -35.594 -7.938 1 90.56 48 THR B CA 1
ATOM 7548 C C . THR B 1 48 ? 23.984 -34.344 -8.57 1 90.56 48 THR B C 1
ATOM 7550 O O . THR B 1 48 ? 24.672 -33.469 -9.094 1 90.56 48 THR B O 1
ATOM 7553 N N . ASN B 1 49 ? 22.641 -34.375 -8.625 1 93.06 49 ASN B N 1
ATOM 7554 C CA . ASN B 1 49 ? 21.953 -33.156 -9.023 1 93.06 49 ASN B CA 1
ATOM 7555 C C . ASN B 1 49 ? 21.922 -32.125 -7.879 1 93.06 49 ASN B C 1
ATOM 7557 O O . ASN B 1 49 ? 20.875 -31.953 -7.246 1 93.06 49 ASN B O 1
ATOM 7561 N N . LYS B 1 50 ? 23.016 -31.422 -7.672 1 96.12 50 LYS B N 1
ATOM 7562 C CA . LYS B 1 50 ? 23.219 -30.484 -6.578 1 96.12 50 LYS B CA 1
ATOM 7563 C C . LYS B 1 50 ? 22.25 -29.312 -6.684 1 96.12 50 LYS B C 1
ATOM 7565 O O . LYS B 1 50 ? 21.812 -28.953 -7.781 1 96.12 50 LYS B O 1
ATOM 7570 N N . ALA B 1 51 ? 21.922 -28.781 -5.543 1 97.44 51 ALA B N 1
ATOM 7571 C CA . ALA B 1 51 ? 20.969 -27.672 -5.578 1 97.44 51 ALA B CA 1
ATOM 7572 C C . ALA B 1 51 ? 21.344 -26.594 -4.57 1 97.44 51 ALA B C 1
ATOM 7574 O O . ALA B 1 51 ? 22.047 -26.875 -3.596 1 97.44 51 ALA B O 1
ATOM 7575 N N . PHE B 1 52 ? 20.984 -25.375 -4.887 1 97.88 52 PHE B N 1
ATOM 7576 C CA . PHE B 1 52 ? 21.125 -24.172 -4.062 1 97.88 52 PHE B CA 1
ATOM 7577 C C . PHE B 1 52 ? 19.797 -23.438 -3.975 1 97.88 52 PHE B C 1
ATOM 7579 O O . PHE B 1 52 ? 19 -23.469 -4.91 1 97.88 52 PHE B O 1
ATOM 7586 N N . GLY B 1 53 ? 19.547 -22.844 -2.812 1 98.25 53 GLY B N 1
ATOM 7587 C CA . GLY B 1 53 ? 18.422 -21.922 -2.697 1 98.25 53 GLY B CA 1
ATOM 7588 C C . GLY B 1 53 ? 18.625 -20.844 -1.654 1 98.25 53 GLY B C 1
ATOM 7589 O O . GLY B 1 53 ? 19.219 -21.094 -0.599 1 98.25 53 GLY B O 1
ATOM 7590 N N . ILE B 1 54 ? 18.203 -19.625 -1.942 1 98.19 54 ILE B N 1
ATOM 7591 C CA . ILE B 1 54 ? 18.141 -18.547 -0.962 1 98.19 54 ILE B CA 1
ATOM 7592 C C . ILE B 1 54 ? 16.734 -17.984 -0.915 1 98.19 54 ILE B C 1
ATOM 7594 O O . ILE B 1 54 ? 16.156 -17.625 -1.952 1 98.19 54 ILE B O 1
ATOM 7598 N N . GLY B 1 55 ? 16.141 -18 0.259 1 97.94 55 GLY B N 1
ATOM 7599 C CA . GLY B 1 55 ? 14.797 -17.469 0.463 1 97.94 55 GLY B CA 1
ATOM 7600 C C . GLY B 1 55 ? 14.766 -16.281 1.402 1 97.94 55 GLY B C 1
ATOM 7601 O O . GLY B 1 55 ? 15.5 -16.25 2.393 1 97.94 55 GLY B O 1
ATOM 7602 N N . PHE B 1 56 ? 13.938 -15.258 1.062 1 97.06 56 PHE B N 1
ATOM 7603 C CA . PHE B 1 56 ? 13.734 -14.062 1.873 1 97.06 56 PHE B CA 1
ATOM 7604 C C . PHE B 1 56 ? 12.305 -14 2.395 1 97.06 56 PHE B C 1
ATOM 7606 O O . PHE B 1 56 ? 11.367 -14.375 1.69 1 97.06 56 PHE B O 1
ATOM 7613 N N . GLY B 1 57 ? 12.172 -13.602 3.641 1 95.31 57 GLY B N 1
ATOM 7614 C CA . GLY B 1 57 ? 10.836 -13.211 4.066 1 95.31 57 GLY B CA 1
ATOM 7615 C C . GLY B 1 57 ? 10.336 -11.953 3.396 1 95.31 57 GLY B C 1
ATOM 7616 O O . GLY B 1 57 ? 10.922 -10.875 3.562 1 95.31 57 GLY B O 1
ATOM 7617 N N . THR B 1 58 ? 9.305 -12.016 2.592 1 94.75 58 THR B N 1
ATOM 7618 C CA . THR B 1 58 ? 8.727 -10.906 1.843 1 94.75 58 THR B CA 1
ATOM 7619 C C . THR B 1 58 ? 7.227 -10.797 2.113 1 94.75 58 THR B C 1
ATOM 7621 O O . THR B 1 58 ? 6.465 -11.703 1.775 1 94.75 58 THR B O 1
ATOM 7624 N N . PHE B 1 59 ? 6.773 -9.672 2.689 1 89.62 59 PHE B N 1
ATOM 7625 C CA . PHE B 1 59 ? 5.406 -9.492 3.158 1 89.62 59 PHE B CA 1
ATOM 7626 C C . PHE B 1 59 ? 4.758 -8.289 2.482 1 89.62 59 PHE B C 1
ATOM 7628 O O . PHE B 1 59 ? 4.977 -7.145 2.891 1 89.62 59 PHE B O 1
ATOM 7635 N N . PRO B 1 60 ? 3.863 -8.594 1.496 1 86.88 60 PRO B N 1
ATOM 7636 C CA . PRO B 1 60 ? 3.232 -7.453 0.824 1 86.88 60 PRO B CA 1
ATOM 7637 C C . PRO B 1 60 ? 2.396 -6.598 1.771 1 86.88 60 PRO B C 1
ATOM 7639 O O . PRO B 1 60 ? 1.73 -7.129 2.664 1 86.88 60 PRO B O 1
ATOM 7642 N N . SER B 1 61 ? 2.461 -5.32 1.582 1 74.62 61 SER B N 1
ATOM 7643 C CA . SER B 1 61 ? 1.636 -4.379 2.334 1 74.62 61 SER B CA 1
ATOM 7644 C C . SER B 1 61 ? 0.57 -3.746 1.446 1 74.62 61 SER B C 1
ATOM 7646 O O . SER B 1 61 ? -0.263 -2.975 1.924 1 74.62 61 SER B O 1
ATOM 7648 N N . ASP B 1 62 ? 0.633 -4.07 0.165 1 73.5 62 ASP B N 1
ATOM 7649 C CA . ASP B 1 62 ? -0.344 -3.625 -0.825 1 73.5 62 ASP B CA 1
ATOM 7650 C C . ASP B 1 62 ? -0.376 -4.57 -2.025 1 73.5 62 ASP B C 1
ATOM 7652 O O . ASP B 1 62 ? 0.22 -5.648 -1.99 1 73.5 62 ASP B O 1
ATOM 7656 N N . ASP B 1 63 ? -1.104 -4.223 -3.055 1 81.69 63 ASP B N 1
ATOM 7657 C CA . ASP B 1 63 ? -1.338 -5.125 -4.18 1 81.69 63 ASP B CA 1
ATOM 7658 C C . ASP B 1 63 ? -0.409 -4.797 -5.348 1 81.69 63 ASP B C 1
ATOM 7660 O O . ASP B 1 63 ? -0.651 -5.223 -6.477 1 81.69 63 ASP B O 1
ATOM 7664 N N . THR B 1 64 ? 0.711 -4.098 -5.133 1 82.75 64 THR B N 1
ATOM 7665 C CA . THR B 1 64 ? 1.543 -3.631 -6.234 1 82.75 64 THR B CA 1
ATOM 7666 C C . THR B 1 64 ? 2.416 -4.762 -6.77 1 82.75 64 THR B C 1
ATOM 7668 O O . THR B 1 64 ? 2.992 -4.652 -7.852 1 82.75 64 THR B O 1
ATOM 7671 N N . GLY B 1 65 ? 2.568 -5.789 -5.941 1 93.12 65 GLY B N 1
ATOM 7672 C CA . GLY B 1 65 ? 3.414 -6.887 -6.383 1 93.12 65 GLY B CA 1
ATOM 7673 C C . GLY B 1 65 ? 4.895 -6.559 -6.34 1 93.12 65 GLY B C 1
ATOM 7674 O O . GLY B 1 65 ? 5.672 -7.074 -7.145 1 93.12 65 GLY B O 1
ATOM 7675 N N . VAL B 1 66 ? 5.277 -5.711 -5.426 1 91.5 66 VAL B N 1
ATOM 7676 C CA . VAL B 1 66 ? 6.648 -5.219 -5.352 1 91.5 66 VAL B CA 1
ATOM 7677 C C . VAL B 1 66 ? 7.613 -6.395 -5.25 1 91.5 66 VAL B C 1
ATOM 7679 O O . VAL B 1 66 ? 8.688 -6.379 -5.852 1 91.5 66 VAL B O 1
ATOM 7682 N N . PHE B 1 67 ? 7.289 -7.438 -4.57 1 95.75 67 PHE B N 1
ATOM 7683 C CA . PHE B 1 67 ? 8.203 -8.555 -4.375 1 95.75 67 PHE B CA 1
ATOM 7684 C C . PHE B 1 67 ? 8.305 -9.398 -5.641 1 95.75 67 PHE B C 1
ATOM 7686 O O . PHE B 1 67 ? 9.367 -9.953 -5.938 1 95.75 67 PHE B O 1
ATOM 7693 N N . HIS B 1 68 ? 7.184 -9.5 -6.348 1 96.19 68 HIS B N 1
ATOM 7694 C CA . HIS B 1 68 ? 7.234 -10.156 -7.648 1 96.19 68 HIS B CA 1
ATOM 7695 C C . HIS B 1 68 ? 8.102 -9.367 -8.625 1 96.19 68 HIS B C 1
ATOM 7697 O O . HIS B 1 68 ? 8.898 -9.953 -9.367 1 96.19 68 HIS B O 1
ATOM 7703 N N . ILE B 1 69 ? 7.945 -8.094 -8.609 1 95.38 69 ILE B N 1
ATOM 7704 C CA . ILE B 1 69 ? 8.773 -7.23 -9.453 1 95.38 69 ILE B CA 1
ATOM 7705 C C . ILE B 1 69 ? 10.234 -7.359 -9.039 1 95.38 69 ILE B C 1
ATOM 7707 O O . ILE B 1 69 ? 11.125 -7.43 -9.891 1 95.38 69 ILE B O 1
ATOM 7711 N N . LEU B 1 70 ? 10.484 -7.371 -7.754 1 95.88 70 LEU B N 1
ATOM 7712 C CA . LEU B 1 70 ? 11.844 -7.566 -7.258 1 95.88 70 LEU B CA 1
ATOM 7713 C C . LEU B 1 70 ? 12.398 -8.914 -7.711 1 95.88 70 LEU B C 1
ATOM 7715 O O . LEU B 1 70 ? 13.57 -9.008 -8.086 1 95.88 70 LEU B O 1
ATOM 7719 N N . GLU B 1 71 ? 11.586 -9.953 -7.648 1 95.94 71 GLU B N 1
ATOM 7720 C CA . GLU B 1 71 ? 12.008 -11.281 -8.086 1 95.94 71 GLU B CA 1
ATOM 7721 C C . GLU B 1 71 ? 12.578 -11.242 -9.5 1 95.94 71 GLU B C 1
ATOM 7723 O O . GLU B 1 71 ? 13.617 -11.844 -9.773 1 95.94 71 GLU B O 1
ATOM 7728 N N . HIS B 1 72 ? 11.898 -10.531 -10.328 1 91.31 72 HIS B N 1
ATOM 7729 C CA . HIS B 1 72 ? 12.336 -10.398 -11.711 1 91.31 72 HIS B CA 1
ATOM 7730 C C . HIS B 1 72 ? 13.555 -9.477 -11.82 1 91.31 72 HIS B C 1
ATOM 7732 O O . HIS B 1 72 ? 14.539 -9.828 -12.469 1 91.31 72 HIS B O 1
ATOM 7738 N N . SER B 1 73 ? 13.484 -8.32 -11.18 1 93.38 73 SER B N 1
ATOM 7739 C CA . SER B 1 73 ? 14.406 -7.219 -11.445 1 93.38 73 SER B CA 1
ATOM 7740 C C . SER B 1 73 ? 15.789 -7.504 -10.867 1 93.38 73 SER B C 1
ATOM 7742 O O . SER B 1 73 ? 16.797 -7.09 -11.43 1 93.38 73 SER B O 1
ATOM 7744 N N . VAL B 1 74 ? 15.859 -8.195 -9.766 1 94.12 74 VAL B N 1
ATOM 7745 C CA . VAL B 1 74 ? 17.172 -8.453 -9.18 1 94.12 74 VAL B CA 1
ATOM 7746 C C . VAL B 1 74 ? 17.969 -9.391 -10.086 1 94.12 74 VAL B C 1
ATOM 7748 O O . VAL B 1 74 ? 19.203 -9.406 -10.039 1 94.12 74 VAL B O 1
ATOM 7751 N N . LEU B 1 75 ? 17.266 -10.117 -10.922 1 91.44 75 LEU B N 1
ATOM 7752 C CA . LEU B 1 75 ? 17.906 -11.062 -11.812 1 91.44 75 LEU B CA 1
ATOM 7753 C C . LEU B 1 75 ? 18.266 -10.406 -13.141 1 91.44 75 LEU B C 1
ATOM 7755 O O . LEU B 1 75 ? 18.797 -11.062 -14.039 1 91.44 75 LEU B O 1
ATOM 7759 N N . ALA B 1 76 ? 17.953 -9.094 -13.25 1 86 76 ALA B N 1
ATOM 7760 C CA . ALA B 1 76 ? 18.234 -8.359 -14.492 1 86 76 ALA B CA 1
ATOM 7761 C C . ALA B 1 76 ? 19.578 -7.648 -14.422 1 86 76 ALA B C 1
ATOM 7763 O O . ALA B 1 76 ? 19.672 -6.465 -14.75 1 86 76 ALA B O 1
ATOM 7764 N N . GLY B 1 77 ? 20.578 -8.305 -13.875 1 85.31 77 GLY B N 1
ATOM 7765 C CA . GLY B 1 77 ? 21.938 -7.773 -13.797 1 85.31 77 GLY B CA 1
ATOM 7766 C C . GLY B 1 77 ? 22.344 -7.379 -12.383 1 85.31 77 GLY B C 1
ATOM 7767 O O . GLY B 1 77 ? 21.5 -7 -11.57 1 85.31 77 GLY B O 1
ATOM 7768 N N . SER B 1 78 ? 23.594 -7.457 -12.102 1 86.88 78 SER B N 1
ATOM 7769 C CA . SER B 1 78 ? 24.156 -7.129 -10.797 1 86.88 78 SER B CA 1
ATOM 7770 C C . SER B 1 78 ? 25.516 -6.438 -10.93 1 86.88 78 SER B C 1
ATOM 7772 O O . SER B 1 78 ? 26.016 -6.27 -12.039 1 86.88 78 SER B O 1
ATOM 7774 N N . GLU B 1 79 ? 26.062 -6.055 -9.898 1 80.06 79 GLU B N 1
ATOM 7775 C CA . GLU B 1 79 ? 27.328 -5.328 -9.891 1 80.06 79 GLU B CA 1
ATOM 7776 C C . GLU B 1 79 ? 28.453 -6.16 -10.516 1 80.06 79 GLU B C 1
ATOM 7778 O O . GLU B 1 79 ? 29.234 -5.652 -11.32 1 80.06 79 GLU B O 1
ATOM 7783 N N . LYS B 1 80 ? 28.531 -7.375 -10.141 1 81.12 80 LYS B N 1
ATOM 7784 C CA . LYS B 1 80 ? 29.578 -8.258 -10.648 1 81.12 80 LYS B CA 1
ATOM 7785 C C . LYS B 1 80 ? 29.25 -8.727 -12.07 1 81.12 80 LYS B C 1
ATOM 7787 O O . LYS B 1 80 ? 30.156 -8.93 -12.883 1 81.12 80 LYS B O 1
ATOM 7792 N N . TYR B 1 81 ? 28 -8.844 -12.305 1 84.44 81 TYR B N 1
ATOM 7793 C CA . TYR B 1 81 ? 27.531 -9.297 -13.602 1 84.44 81 TYR B CA 1
ATOM 7794 C C . TYR B 1 81 ? 26.594 -8.273 -14.234 1 84.44 81 TYR B C 1
ATOM 7796 O O . TYR B 1 81 ? 25.391 -8.5 -14.328 1 84.44 81 TYR B O 1
ATOM 7804 N N . PRO B 1 82 ? 27.094 -7.199 -14.703 1 79.69 82 PRO B N 1
ATOM 7805 C CA . PRO B 1 82 ? 26.312 -6.051 -15.164 1 79.69 82 PRO B CA 1
ATOM 7806 C C . PRO B 1 82 ? 25.812 -6.207 -16.594 1 79.69 82 PRO B C 1
ATOM 7808 O O . PRO B 1 82 ? 26.062 -5.336 -17.438 1 79.69 82 PRO B O 1
ATOM 7811 N N . VAL B 1 83 ? 25.172 -7.316 -16.812 1 75.25 83 VAL B N 1
ATOM 7812 C CA . VAL B 1 83 ? 24.578 -7.574 -18.109 1 75.25 83 VAL B CA 1
ATOM 7813 C C . VAL B 1 83 ? 23.062 -7.449 -18.016 1 75.25 83 VAL B C 1
ATOM 7815 O O . VAL B 1 83 ? 22.484 -7.508 -16.922 1 75.25 83 VAL B O 1
ATOM 7818 N N . THR B 1 84 ? 22.438 -7.188 -19.094 1 69.12 84 THR B N 1
ATOM 7819 C CA . THR B 1 84 ? 21.016 -6.875 -19.141 1 69.12 84 THR B CA 1
ATOM 7820 C C . THR B 1 84 ? 20.188 -8.07 -18.688 1 69.12 84 THR B C 1
ATOM 7822 O O . THR B 1 84 ? 19.172 -7.906 -18 1 69.12 84 THR B O 1
ATOM 7825 N N . SER B 1 85 ? 20.625 -9.281 -19.125 1 75.5 85 SER B N 1
ATOM 7826 C CA . SER B 1 85 ? 19.812 -10.445 -18.781 1 75.5 85 SER B CA 1
ATOM 7827 C C . SER B 1 85 ? 20.688 -11.641 -18.422 1 75.5 85 SER B C 1
ATOM 7829 O O . SER B 1 85 ? 20.719 -12.633 -19.141 1 75.5 85 SER B O 1
ATOM 7831 N N . PRO B 1 86 ? 21.297 -11.477 -17.25 1 79.62 86 PRO B N 1
ATOM 7832 C CA . PRO B 1 86 ? 22.156 -12.594 -16.859 1 79.62 86 PRO B CA 1
ATOM 7833 C C . PRO B 1 86 ? 21.406 -13.922 -16.812 1 79.62 86 PRO B C 1
ATOM 7835 O O . PRO B 1 86 ? 21.953 -14.969 -17.172 1 79.62 86 PRO B O 1
ATOM 7838 N N . PHE B 1 87 ? 20.219 -13.93 -16.438 1 78.06 87 PHE B N 1
ATOM 7839 C CA . PHE B 1 87 ? 19.422 -15.141 -16.328 1 78.06 87 PHE B CA 1
ATOM 7840 C C . PHE B 1 87 ? 19.203 -15.773 -17.703 1 78.06 87 PHE B C 1
ATOM 7842 O O . PHE B 1 87 ? 19.266 -17 -17.844 1 78.06 87 PHE B O 1
ATOM 7849 N N . LEU B 1 88 ? 19.016 -14.93 -18.609 1 74 88 LEU B N 1
ATOM 7850 C CA . LEU B 1 88 ? 18.875 -15.414 -19.984 1 74 88 LEU B CA 1
ATOM 7851 C C . LEU B 1 88 ? 20.172 -16.047 -20.469 1 74 88 LEU B C 1
ATOM 7853 O O . LEU B 1 88 ? 20.141 -17.078 -21.141 1 74 88 LEU B O 1
ATOM 7857 N N . GLN B 1 89 ? 21.203 -15.422 -20.109 1 78.38 89 GLN B N 1
ATOM 7858 C CA . GLN B 1 89 ? 22.5 -15.961 -20.516 1 78.38 89 GLN B CA 1
ATOM 7859 C C . GLN B 1 89 ? 22.766 -17.312 -19.859 1 78.38 89 GLN B C 1
ATOM 7861 O O . GLN B 1 89 ? 23.375 -18.188 -20.469 1 78.38 89 GLN B O 1
ATOM 7866 N N . LEU B 1 90 ? 22.312 -17.422 -18.641 1 82.56 90 LEU B N 1
ATOM 7867 C CA . LEU B 1 90 ? 22.453 -18.703 -17.953 1 82.56 90 LEU B CA 1
ATOM 7868 C C . LEU B 1 90 ? 21.578 -19.781 -18.609 1 82.56 90 LEU B C 1
ATOM 7870 O O . LEU B 1 90 ? 22 -20.938 -18.703 1 82.56 90 LEU B O 1
ATOM 7874 N N . LEU B 1 91 ? 20.453 -19.422 -18.969 1 75.31 91 LEU B N 1
ATOM 7875 C CA . LEU B 1 91 ? 19.562 -20.375 -19.641 1 75.31 91 LEU B CA 1
ATOM 7876 C C . LEU B 1 91 ? 20.172 -20.875 -20.938 1 75.31 91 LEU B C 1
ATOM 7878 O O . LEU B 1 91 ? 19.969 -22.031 -21.312 1 75.31 91 LEU B O 1
ATOM 7882 N N . LYS B 1 92 ? 21.031 -20 -21.5 1 76.25 92 LYS B N 1
ATOM 7883 C CA . LYS B 1 92 ? 21.688 -20.344 -22.75 1 76.25 92 LYS B CA 1
ATOM 7884 C C . LYS B 1 92 ? 22.859 -21.297 -22.516 1 76.25 92 LYS B C 1
ATOM 7886 O O . LYS B 1 92 ? 23.078 -22.234 -23.297 1 76.25 92 LYS B O 1
ATOM 7891 N N . SER B 1 93 ? 23.531 -21.094 -21.406 1 78.5 93 SER B N 1
ATOM 7892 C CA . SER B 1 93 ? 24.859 -21.688 -21.328 1 78.5 93 SER B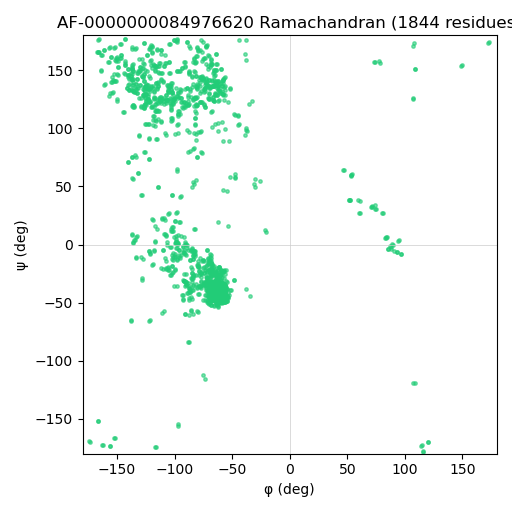 CA 1
ATOM 7893 C C . SER B 1 93 ? 24.969 -22.625 -20.125 1 78.5 93 SER B C 1
ATOM 7895 O O . SER B 1 93 ? 25.953 -23.344 -19.984 1 78.5 93 SER B O 1
ATOM 7897 N N . SER B 1 94 ? 23.969 -22.703 -19.281 1 81.81 94 SER B N 1
ATOM 7898 C CA . SER B 1 94 ? 24.062 -23.469 -18.047 1 81.81 94 SER B CA 1
ATOM 7899 C C . SER B 1 94 ? 23.594 -24.906 -18.25 1 81.81 94 SER B C 1
ATOM 7901 O O . SER B 1 94 ? 22.844 -25.188 -19.188 1 81.81 94 SER B O 1
ATOM 7903 N N . MET B 1 95 ? 24.125 -25.766 -17.453 1 84.69 95 MET B N 1
ATOM 7904 C CA . MET B 1 95 ? 23.703 -27.156 -17.406 1 84.69 95 MET B CA 1
ATOM 7905 C C . MET B 1 95 ? 22.672 -27.391 -16.312 1 84.69 95 MET B C 1
ATOM 7907 O O . MET B 1 95 ? 22.438 -28.531 -15.906 1 84.69 95 MET B O 1
ATOM 7911 N N . ALA B 1 96 ? 22.109 -26.328 -15.938 1 88.31 96 ALA B N 1
ATOM 7912 C CA . ALA B 1 96 ? 21.172 -26.406 -14.828 1 88.31 96 ALA B CA 1
ATOM 7913 C C . ALA B 1 96 ? 19.938 -27.25 -15.195 1 88.31 96 ALA B C 1
ATOM 7915 O O . ALA B 1 96 ? 19.438 -27.156 -16.312 1 88.31 96 ALA B O 1
ATOM 7916 N N . SER B 1 97 ? 19.656 -28.188 -14.305 1 89.25 97 SER B N 1
ATOM 7917 C CA . SER B 1 97 ? 18.406 -28.938 -14.445 1 89.25 97 SER B CA 1
ATOM 7918 C C . SER B 1 97 ? 17.203 -28.109 -14.008 1 89.25 97 SER B C 1
ATOM 7920 O O . SER B 1 97 ? 16.062 -28.438 -14.336 1 89.25 97 SER B O 1
ATOM 7922 N N . PHE B 1 98 ? 17.469 -27.094 -13.227 1 91.12 98 PHE B N 1
ATOM 7923 C CA . PHE B 1 98 ? 16.422 -26.172 -12.781 1 91.12 98 PHE B CA 1
ATOM 7924 C C . PHE B 1 98 ? 17.031 -24.797 -12.477 1 91.12 98 PHE B C 1
ATOM 7926 O O . PHE B 1 98 ? 18.062 -24.703 -11.812 1 91.12 98 PHE B O 1
ATOM 7933 N N . LEU B 1 99 ? 16.469 -23.844 -12.961 1 89.69 99 LEU B N 1
ATOM 7934 C CA . LEU B 1 99 ? 16.844 -22.453 -12.742 1 89.69 99 LEU B CA 1
ATOM 7935 C C . LEU B 1 99 ? 15.625 -21.562 -12.711 1 89.69 99 LEU B C 1
ATOM 7937 O O . LEU B 1 99 ? 14.93 -21.406 -13.719 1 89.69 99 LEU B O 1
ATOM 7941 N N . ASN B 1 100 ? 15.344 -20.953 -11.516 1 90.88 100 ASN B N 1
ATOM 7942 C CA . ASN B 1 100 ? 14.133 -20.156 -11.438 1 90.88 100 ASN B CA 1
ATOM 7943 C C . ASN B 1 100 ? 14.117 -19.281 -10.195 1 90.88 100 ASN B C 1
ATOM 7945 O O . ASN B 1 100 ? 15.133 -19.172 -9.492 1 90.88 100 ASN B O 1
ATOM 7949 N N . ALA B 1 101 ? 13.203 -18.5 -10.039 1 94.5 101 ALA B N 1
ATOM 7950 C CA . ALA B 1 101 ? 12.82 -17.719 -8.867 1 94.5 101 ALA B CA 1
ATOM 7951 C C . ALA B 1 101 ? 11.312 -17.75 -8.656 1 94.5 101 ALA B C 1
ATOM 7953 O O . ALA B 1 101 ? 10.547 -17.812 -9.625 1 94.5 101 ALA B O 1
ATOM 7954 N N . MET B 1 102 ? 10.898 -17.719 -7.391 1 95.31 102 MET B N 1
ATOM 7955 C CA . MET B 1 102 ? 9.469 -17.828 -7.113 1 95.31 102 MET B CA 1
ATOM 7956 C C . MET B 1 102 ? 9.055 -16.875 -6.004 1 95.31 102 MET B C 1
ATOM 7958 O O . MET B 1 102 ? 9.703 -16.797 -4.961 1 95.31 102 MET B O 1
ATOM 7962 N N . THR B 1 103 ? 7.965 -16.188 -6.285 1 95.31 103 THR B N 1
ATOM 7963 C CA . THR B 1 103 ? 7.363 -15.32 -5.281 1 95.31 103 THR B CA 1
ATOM 7964 C C . THR B 1 103 ? 6.121 -15.969 -4.676 1 95.31 103 THR B C 1
ATOM 7966 O O . THR B 1 103 ? 5.16 -16.266 -5.391 1 95.31 103 THR B O 1
ATOM 7969 N N . PHE B 1 104 ? 6.219 -16.234 -3.428 1 95.81 104 PHE B N 1
ATOM 7970 C CA . PHE B 1 104 ? 5.09 -16.75 -2.654 1 95.81 104 PHE B CA 1
ATOM 7971 C C . PHE B 1 104 ? 4.402 -15.617 -1.897 1 95.81 104 PHE B C 1
ATOM 7973 O O . PHE B 1 104 ? 4.844 -14.469 -1.946 1 95.81 104 PHE B O 1
ATOM 7980 N N . PRO B 1 105 ? 3.34 -15.883 -1.206 1 94.56 105 PRO B N 1
ATOM 7981 C CA . PRO B 1 105 ? 2.646 -14.828 -0.46 1 94.56 105 PRO B CA 1
ATOM 7982 C C . PRO B 1 105 ? 3.496 -14.242 0.663 1 94.56 105 PRO B C 1
ATOM 7984 O O . PRO B 1 105 ? 3.279 -13.102 1.075 1 94.56 105 PRO B O 1
ATOM 7987 N N . ASP B 1 106 ? 4.48 -14.977 1.186 1 95.88 106 ASP B N 1
ATOM 7988 C CA . ASP B 1 106 ? 5.191 -14.477 2.357 1 95.88 106 ASP B CA 1
ATOM 7989 C C . ASP B 1 106 ? 6.695 -14.695 2.221 1 95.88 106 ASP B C 1
ATOM 7991 O O . ASP B 1 106 ? 7.441 -14.539 3.189 1 95.88 106 ASP B O 1
ATOM 7995 N N . LYS B 1 107 ? 7.156 -15.125 1.012 1 97.38 107 LYS B N 1
ATOM 7996 C CA . LYS B 1 107 ? 8.586 -15.328 0.782 1 97.38 107 LYS B CA 1
ATOM 7997 C C . LYS B 1 107 ? 8.914 -15.258 -0.706 1 97.38 107 LYS B C 1
ATOM 7999 O O . LYS B 1 107 ? 8.031 -15.422 -1.553 1 97.38 107 LYS B O 1
ATOM 8004 N N . THR B 1 108 ? 10.07 -14.977 -1.06 1 97.56 108 THR B N 1
ATOM 8005 C CA . THR B 1 108 ? 10.648 -15.086 -2.396 1 97.56 108 THR B CA 1
ATOM 8006 C C . THR B 1 108 ? 11.891 -15.977 -2.381 1 97.56 108 THR B C 1
ATOM 8008 O O . THR B 1 108 ? 12.781 -15.789 -1.555 1 97.56 108 THR B O 1
ATOM 8011 N N . VAL B 1 109 ? 11.898 -16.984 -3.221 1 98 109 VAL B N 1
ATOM 8012 C CA . VAL B 1 109 ? 12.969 -17.969 -3.205 1 98 109 VAL B CA 1
ATOM 8013 C C . VAL B 1 109 ? 13.664 -18 -4.562 1 98 109 VAL B C 1
ATOM 8015 O O . VAL B 1 109 ? 13.008 -17.922 -5.605 1 98 109 VAL B O 1
ATOM 8018 N N . TYR B 1 110 ? 14.945 -18.047 -4.523 1 97.69 110 TYR B N 1
ATOM 8019 C CA . TYR B 1 110 ? 15.797 -18.141 -5.707 1 97.69 110 TYR B CA 1
ATOM 8020 C C . TYR B 1 110 ? 16.578 -19.438 -5.719 1 97.69 110 TYR B C 1
ATOM 8022 O O . TYR B 1 110 ? 17.688 -19.516 -5.215 1 97.69 110 TYR B O 1
ATOM 8030 N N . PRO B 1 111 ? 16 -20.5 -6.344 1 97.19 111 PRO B N 1
ATOM 8031 C CA . PRO B 1 111 ? 16.641 -21.828 -6.332 1 97.19 111 PRO B CA 1
ATOM 8032 C C . PRO B 1 111 ? 17.188 -22.219 -7.699 1 97.19 111 PRO B C 1
ATOM 8034 O O . PRO B 1 111 ? 16.719 -21.75 -8.727 1 97.19 111 PRO B O 1
ATOM 8037 N N . PHE B 1 112 ? 18.234 -23.094 -7.66 1 96.12 112 PHE B N 1
ATOM 8038 C CA . PHE B 1 112 ? 18.688 -23.781 -8.867 1 96.12 112 PHE B CA 1
ATOM 8039 C C . PHE B 1 112 ? 19.203 -25.172 -8.539 1 96.12 112 PHE B C 1
ATOM 8041 O O . PHE B 1 112 ? 19.422 -25.5 -7.375 1 96.12 112 PHE B O 1
ATOM 8048 N N . ALA B 1 113 ? 19.281 -26.031 -9.508 1 95.62 113 ALA B N 1
ATOM 8049 C CA . ALA B 1 113 ? 19.906 -27.359 -9.414 1 95.62 113 ALA B CA 1
ATOM 8050 C C . ALA B 1 113 ? 20.75 -27.641 -10.656 1 95.62 113 ALA B C 1
ATOM 8052 O O . ALA B 1 113 ? 20.406 -27.234 -11.766 1 95.62 113 ALA B O 1
ATOM 8053 N N . THR B 1 114 ? 21.828 -28.234 -10.5 1 92.62 114 THR B N 1
ATOM 8054 C CA . THR B 1 114 ? 22.719 -28.609 -11.594 1 92.62 114 THR B CA 1
ATOM 8055 C C . THR B 1 114 ? 23.562 -29.828 -11.203 1 92.62 114 THR B C 1
ATOM 8057 O O . THR B 1 114 ? 23.969 -29.969 -10.047 1 92.62 114 THR B O 1
ATOM 8060 N N . PRO B 1 115 ? 23.797 -30.719 -12.086 1 89.44 115 PRO B N 1
ATOM 8061 C CA . PRO B 1 115 ? 24.656 -31.859 -11.781 1 89.44 115 PRO B CA 1
ATOM 8062 C C . PRO B 1 115 ? 26.141 -31.547 -11.93 1 89.44 115 PRO B C 1
ATOM 8064 O O . PRO B 1 115 ? 26.984 -32.406 -11.656 1 89.44 115 PRO B O 1
ATOM 8067 N N . ASN B 1 116 ? 26.469 -30.359 -12.414 1 87.12 116 ASN B N 1
ATOM 8068 C CA . ASN B 1 116 ? 27.844 -30 -12.711 1 87.12 116 ASN B CA 1
ATOM 8069 C C . ASN B 1 116 ? 28.438 -29.094 -11.633 1 87.12 116 ASN B C 1
ATOM 8071 O O . ASN B 1 116 ? 27.828 -28.078 -11.266 1 87.12 116 ASN B O 1
ATOM 8075 N N . GLU B 1 117 ? 29.609 -29.406 -11.219 1 87.94 117 GLU B N 1
ATOM 8076 C CA . GLU B 1 117 ? 30.25 -28.688 -10.117 1 87.94 117 GLU B CA 1
ATOM 8077 C C . GLU B 1 117 ? 30.625 -27.266 -10.531 1 87.94 117 GLU B C 1
ATOM 8079 O O . GLU B 1 117 ? 30.469 -26.328 -9.758 1 87.94 117 GLU B O 1
ATOM 8084 N N . THR B 1 118 ? 31.219 -27.125 -11.703 1 86.06 118 THR B N 1
ATOM 8085 C CA . THR B 1 118 ? 31.609 -25.812 -12.195 1 86.06 118 THR B CA 1
ATOM 8086 C C . THR B 1 118 ? 30.391 -24.922 -12.383 1 86.06 118 THR B C 1
ATOM 8088 O O . THR B 1 118 ? 30.406 -23.734 -12.016 1 86.06 118 THR B O 1
ATOM 8091 N N . ASP B 1 119 ? 29.375 -25.531 -12.969 1 89.62 119 ASP B N 1
ATOM 8092 C CA . ASP B 1 119 ? 28.125 -24.812 -13.164 1 89.62 119 ASP B CA 1
ATOM 8093 C C . ASP B 1 119 ? 27.547 -24.359 -11.828 1 89.62 119 ASP B C 1
ATOM 8095 O O . ASP B 1 119 ? 27 -23.266 -11.711 1 89.62 119 ASP B O 1
ATOM 8099 N N . PHE B 1 120 ? 27.672 -25.234 -10.805 1 93.88 120 PHE B N 1
ATOM 8100 C CA . PHE B 1 120 ? 27.141 -24.906 -9.484 1 93.88 120 PHE B CA 1
ATOM 8101 C C . PHE B 1 120 ? 27.797 -23.641 -8.938 1 93.88 120 PHE B C 1
ATOM 8103 O O . PHE B 1 120 ? 27.109 -22.766 -8.422 1 93.88 120 PHE B O 1
ATOM 8110 N N . ARG B 1 121 ? 29.047 -23.562 -9.008 1 90.38 121 ARG B N 1
ATOM 8111 C CA . ARG B 1 121 ? 29.797 -22.406 -8.516 1 90.38 121 ARG B CA 1
ATOM 8112 C C . ARG B 1 121 ? 29.391 -21.141 -9.258 1 90.38 121 ARG B C 1
ATOM 8114 O O . ARG B 1 121 ? 29.203 -20.094 -8.641 1 90.38 121 ARG B O 1
ATOM 8121 N N . ASN B 1 122 ? 29.281 -21.234 -10.562 1 89.56 122 ASN B N 1
ATOM 8122 C CA . ASN B 1 122 ? 28.875 -20.094 -11.375 1 89.56 122 ASN B CA 1
ATOM 8123 C C . ASN B 1 122 ? 27.469 -19.609 -11 1 89.56 122 ASN B C 1
ATOM 8125 O O . ASN B 1 122 ? 27.266 -18.406 -10.805 1 89.56 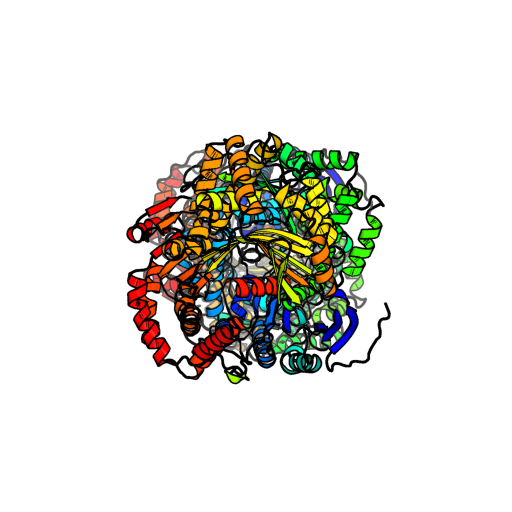122 ASN B O 1
ATOM 8129 N N . LEU B 1 123 ? 26.578 -20.562 -10.938 1 93.5 123 LEU B N 1
ATOM 8130 C CA . LEU B 1 123 ? 25.188 -20.219 -10.672 1 93.5 123 LEU B CA 1
ATOM 8131 C C . LEU B 1 123 ? 25.047 -19.594 -9.281 1 93.5 123 LEU B C 1
ATOM 8133 O O . LEU B 1 123 ? 24.312 -18.609 -9.109 1 93.5 123 LEU B O 1
ATOM 8137 N N . MET B 1 124 ? 25.703 -20.188 -8.305 1 95.31 124 MET B N 1
ATOM 8138 C CA . MET B 1 124 ? 25.609 -19.672 -6.945 1 95.31 124 MET B CA 1
ATOM 8139 C C . MET B 1 124 ? 26.109 -18.234 -6.875 1 95.31 124 MET B C 1
ATOM 8141 O O . MET B 1 124 ? 25.5 -17.375 -6.23 1 95.31 124 MET B O 1
ATOM 8145 N N . ASP B 1 125 ? 27.188 -17.969 -7.555 1 92.56 125 ASP B N 1
ATOM 8146 C CA . ASP B 1 125 ? 27.766 -16.625 -7.562 1 92.56 125 ASP B CA 1
ATOM 8147 C C . ASP B 1 125 ? 26.828 -15.625 -8.234 1 92.56 125 ASP B C 1
ATOM 8149 O O . ASP B 1 125 ? 26.641 -14.508 -7.746 1 92.56 125 ASP B O 1
ATOM 8153 N N . VAL B 1 126 ? 26.266 -16.016 -9.336 1 91.62 126 VAL B N 1
ATOM 8154 C CA . VAL B 1 126 ? 25.359 -15.141 -10.07 1 91.62 126 VAL B CA 1
ATOM 8155 C C . VAL B 1 126 ? 24.125 -14.844 -9.219 1 91.62 126 VAL B C 1
ATOM 8157 O O . VAL B 1 126 ? 23.688 -13.695 -9.117 1 91.62 126 VAL B O 1
ATOM 8160 N N . TYR B 1 127 ? 23.484 -15.875 -8.617 1 95.12 127 TYR B N 1
ATOM 8161 C CA . TYR B 1 127 ? 22.297 -15.703 -7.805 1 95.12 127 TYR B CA 1
ATOM 8162 C C . TYR B 1 127 ? 22.578 -14.805 -6.602 1 95.12 127 TYR B C 1
ATOM 8164 O O . TYR B 1 127 ? 21.797 -13.898 -6.301 1 95.12 127 TYR B O 1
ATOM 8172 N N . LEU B 1 128 ? 23.688 -15.078 -5.938 1 94.69 128 LEU B N 1
ATOM 8173 C CA . LEU B 1 128 ? 24.031 -14.32 -4.738 1 94.69 128 LEU B CA 1
ATOM 8174 C C . LEU B 1 128 ? 24.297 -12.852 -5.082 1 94.69 128 LEU B C 1
ATOM 8176 O O . LEU B 1 128 ? 23.812 -11.953 -4.387 1 94.69 128 LEU B O 1
ATOM 8180 N N . ASN B 1 129 ? 25.047 -12.641 -6.125 1 91.12 129 ASN B N 1
ATOM 8181 C CA . ASN B 1 129 ? 25.328 -11.266 -6.52 1 91.12 129 ASN B CA 1
ATOM 8182 C C . ASN B 1 129 ? 24.062 -10.555 -7.008 1 91.12 129 ASN B C 1
ATOM 8184 O O . ASN B 1 129 ? 23.906 -9.352 -6.809 1 91.12 129 ASN B O 1
ATOM 8188 N N . ALA B 1 130 ? 23.156 -11.273 -7.605 1 93.5 130 ALA B N 1
ATOM 8189 C CA . ALA B 1 130 ? 21.906 -10.727 -8.102 1 93.5 130 ALA B CA 1
ATOM 8190 C C . ALA B 1 130 ? 21.016 -10.25 -6.953 1 93.5 130 ALA B C 1
ATOM 8192 O O . ALA B 1 130 ? 20.438 -9.164 -7.02 1 93.5 130 ALA B O 1
ATOM 8193 N N . VAL B 1 131 ? 20.891 -11.008 -5.867 1 95.88 131 VAL B N 1
ATOM 8194 C CA . VAL B 1 131 ? 19.938 -10.688 -4.812 1 95.88 131 VAL B CA 1
ATOM 8195 C C . VAL B 1 131 ? 20.547 -9.68 -3.85 1 95.88 131 VAL B C 1
ATOM 8197 O O . VAL B 1 131 ? 19.844 -8.906 -3.205 1 95.88 131 VAL B O 1
ATOM 8200 N N . PHE B 1 132 ? 21.891 -9.617 -3.703 1 92.5 132 PHE B N 1
ATOM 8201 C CA . PHE B 1 132 ? 22.5 -8.75 -2.701 1 92.5 132 PHE B CA 1
ATOM 8202 C C . PHE B 1 132 ? 23.047 -7.48 -3.342 1 92.5 132 PHE B C 1
ATOM 8204 O O . PHE B 1 132 ? 23.203 -6.457 -2.672 1 92.5 132 PHE B O 1
ATOM 8211 N N . CYS B 1 133 ? 23.375 -7.516 -4.68 1 88.88 133 CYS B N 1
ATOM 8212 C CA . CYS B 1 133 ? 23.969 -6.367 -5.355 1 88.88 133 CYS B CA 1
ATOM 8213 C C . CYS B 1 133 ? 23.312 -6.137 -6.715 1 88.88 133 CYS B C 1
ATOM 8215 O O . CYS B 1 133 ? 24.016 -6.035 -7.73 1 88.88 133 CYS B O 1
ATOM 8217 N N . PRO B 1 134 ? 21.984 -5.961 -6.73 1 90.31 134 PRO B N 1
ATOM 8218 C CA . PRO B 1 134 ? 21.297 -5.832 -8.023 1 90.31 134 PRO B CA 1
ATOM 8219 C C . PRO B 1 134 ? 21.5 -4.457 -8.664 1 90.31 134 PRO B C 1
ATOM 8221 O O . PRO B 1 134 ? 21.547 -3.445 -7.957 1 90.31 134 PRO B O 1
ATOM 8224 N N . LEU B 1 135 ? 21.609 -4.43 -9.938 1 82 135 LEU B N 1
ATOM 8225 C CA . LEU B 1 135 ? 21.703 -3.174 -10.672 1 82 135 LEU B CA 1
ATOM 8226 C C . LEU B 1 135 ? 20.391 -2.408 -10.617 1 82 135 LEU B C 1
ATOM 8228 O O . LEU B 1 135 ? 20.359 -1.189 -10.797 1 82 135 LEU B O 1
ATOM 8232 N N . ALA B 1 136 ? 19.359 -3.125 -10.352 1 87.5 136 ALA B N 1
ATOM 8233 C CA . ALA B 1 136 ? 18.016 -2.543 -10.312 1 87.5 136 ALA B CA 1
ATOM 8234 C C . ALA B 1 136 ? 17.922 -1.44 -9.258 1 87.5 136 ALA B C 1
ATOM 8236 O O . ALA B 1 136 ? 17.062 -0.558 -9.344 1 87.5 136 ALA B O 1
ATOM 8237 N N . MET B 1 137 ? 18.75 -1.441 -8.32 1 81.12 137 MET B N 1
ATOM 8238 C CA . MET B 1 137 ? 18.719 -0.459 -7.242 1 81.12 137 MET B CA 1
ATOM 8239 C C . MET B 1 137 ? 19.359 0.852 -7.676 1 81.12 137 MET B C 1
ATOM 8241 O O . MET B 1 137 ? 19.156 1.89 -7.043 1 81.12 137 MET B O 1
ATOM 8245 N N . VAL B 1 138 ? 20.109 0.815 -8.719 1 74.25 138 VAL B N 1
ATOM 8246 C CA . VAL B 1 138 ? 20.812 2.018 -9.148 1 74.25 138 VAL B CA 1
ATOM 8247 C C . VAL B 1 138 ? 20.391 2.377 -10.578 1 74.25 138 VAL B C 1
ATOM 8249 O O . VAL B 1 138 ? 20.781 3.426 -11.102 1 74.25 138 VAL B O 1
ATOM 8252 N N . ASP B 1 139 ? 19.625 1.502 -11.234 1 78.12 139 ASP B N 1
ATOM 8253 C CA . ASP B 1 139 ? 19.156 1.696 -12.602 1 78.12 139 ASP B CA 1
ATOM 8254 C C . ASP B 1 139 ? 17.625 1.586 -12.672 1 78.12 139 ASP B C 1
ATOM 8256 O O . ASP B 1 139 ? 17.094 0.482 -12.734 1 78.12 139 ASP B O 1
ATOM 8260 N N . LYS B 1 140 ? 16.938 2.627 -12.781 1 81.38 140 LYS B N 1
ATOM 8261 C CA . LYS B 1 140 ? 15.477 2.695 -12.797 1 81.38 140 LYS B CA 1
ATOM 8262 C C . LYS B 1 140 ? 14.906 1.998 -14.023 1 81.38 140 LYS B C 1
ATOM 8264 O O . LYS B 1 140 ? 13.766 1.523 -14 1 81.38 140 LYS B O 1
ATOM 8269 N N . ALA B 1 141 ? 15.656 1.914 -15.055 1 79.88 141 ALA B N 1
ATOM 8270 C CA . ALA B 1 141 ? 15.188 1.31 -16.297 1 79.88 141 ALA B CA 1
ATOM 8271 C C . ALA B 1 141 ? 14.859 -0.167 -16.094 1 79.88 141 ALA B C 1
ATOM 8273 O O . ALA B 1 141 ? 13.953 -0.697 -16.734 1 79.88 141 ALA B O 1
ATOM 8274 N N . VAL B 1 142 ? 15.625 -0.791 -15.227 1 84.88 142 VAL B N 1
ATOM 8275 C CA . VAL B 1 142 ? 15.367 -2.195 -14.938 1 84.88 142 VAL B CA 1
ATOM 8276 C C . VAL B 1 142 ? 14 -2.344 -14.281 1 84.88 142 VAL B C 1
ATOM 8278 O O . VAL B 1 142 ? 13.227 -3.242 -14.625 1 84.88 142 VAL B O 1
ATOM 8281 N N . PHE B 1 143 ? 13.688 -1.454 -13.352 1 89.19 143 PHE B N 1
ATOM 8282 C CA . PHE B 1 143 ? 12.391 -1.436 -12.695 1 89.19 143 PHE B CA 1
ATOM 8283 C C . PHE B 1 143 ? 11.273 -1.216 -13.703 1 89.19 143 PHE B C 1
ATOM 8285 O O . PHE B 1 143 ? 10.25 -1.902 -13.664 1 89.19 143 PHE B O 1
ATOM 8292 N N . GLU B 1 144 ? 11.453 -0.34 -14.539 1 85.12 144 GLU B N 1
ATOM 8293 C CA . GLU B 1 144 ? 10.43 0.005 -15.523 1 85.12 144 GLU B CA 1
ATOM 8294 C C . GLU B 1 144 ? 10.195 -1.146 -16.5 1 85.12 144 GLU B C 1
ATOM 8296 O O . GLU B 1 144 ? 9.055 -1.419 -16.875 1 85.12 144 GLU B O 1
ATOM 8301 N N . GLN B 1 145 ? 11.242 -1.788 -16.828 1 79 145 GLN B N 1
ATOM 8302 C CA . GLN B 1 145 ? 11.141 -2.898 -17.781 1 79 145 GLN B CA 1
ATOM 8303 C C . GLN B 1 145 ? 10.461 -4.105 -17.141 1 79 145 GLN B C 1
ATOM 8305 O O . GLN B 1 145 ? 9.531 -4.676 -17.703 1 79 145 GLN B O 1
ATOM 8310 N N . GLU B 1 146 ? 10.945 -4.461 -15.984 1 87.38 146 GLU B N 1
ATOM 8311 C CA . GLU B 1 146 ? 10.461 -5.68 -15.352 1 87.38 146 GLU B CA 1
ATOM 8312 C C . GLU B 1 146 ? 9.125 -5.438 -14.641 1 87.38 146 GLU B C 1
ATOM 8314 O O . GLU B 1 146 ? 8.289 -6.336 -14.562 1 87.38 146 GLU B O 1
ATOM 8319 N N . GLY B 1 147 ? 8.992 -4.289 -14.047 1 90.88 147 GLY B N 1
ATOM 8320 C CA . GLY B 1 147 ? 7.777 -3.977 -13.305 1 90.88 147 GLY B CA 1
ATOM 8321 C C . GLY B 1 147 ? 6.688 -3.369 -14.172 1 90.88 147 GLY B C 1
ATOM 8322 O O . GLY B 1 147 ? 5.824 -4.086 -14.68 1 90.88 147 GLY B O 1
ATOM 8323 N N . TRP B 1 148 ? 6.852 -2.01 -14.32 1 85.19 148 TRP B N 1
ATOM 8324 C CA . TRP B 1 148 ? 5.852 -1.311 -15.125 1 85.19 148 TRP B CA 1
ATOM 8325 C C . TRP B 1 148 ? 6.359 0.066 -15.539 1 85.19 148 TRP B C 1
ATOM 8327 O O . TRP B 1 148 ? 7.258 0.624 -14.914 1 85.19 148 TRP B O 1
ATOM 8337 N N . HIS B 1 149 ? 5.945 0.508 -16.641 1 81.12 149 HIS B N 1
ATOM 8338 C CA . HIS B 1 149 ? 6.172 1.867 -17.125 1 81.12 149 HIS B CA 1
ATOM 8339 C C . HIS B 1 149 ? 5.027 2.338 -18.016 1 81.12 149 HIS B C 1
ATOM 8341 O O . HIS B 1 149 ? 4.223 1.526 -18.469 1 81.12 149 HIS B O 1
ATOM 8347 N N . ARG B 1 150 ? 4.887 3.562 -18.141 1 72.94 150 ARG B N 1
ATOM 8348 C CA . ARG B 1 150 ? 3.896 4.148 -19.031 1 72.94 150 ARG B CA 1
ATOM 8349 C C . ARG B 1 150 ? 4.551 4.656 -20.312 1 72.94 150 ARG B C 1
ATOM 8351 O O . ARG B 1 150 ? 5.504 5.441 -20.266 1 72.94 150 ARG B O 1
ATOM 8358 N N . ASP B 1 151 ? 4.074 4.129 -21.344 1 62.66 151 ASP B N 1
ATOM 8359 C CA . ASP B 1 151 ? 4.586 4.562 -22.641 1 62.66 151 ASP B CA 1
ATOM 8360 C C . ASP B 1 151 ? 4.082 5.961 -23 1 62.66 151 ASP B C 1
ATOM 8362 O O . ASP B 1 151 ? 3.203 6.496 -22.312 1 62.66 151 ASP B O 1
ATOM 8366 N N . ALA B 1 152 ? 4.617 6.598 -24.062 1 57.25 152 ALA B N 1
ATOM 8367 C CA . ALA B 1 152 ? 4.305 7.949 -24.516 1 57.25 152 ALA B CA 1
ATOM 8368 C C . ALA B 1 152 ? 2.818 8.094 -24.812 1 57.25 152 ALA B C 1
ATOM 8370 O O . ALA B 1 152 ? 2.238 9.164 -24.625 1 57.25 152 ALA B O 1
ATOM 8371 N N . ASP B 1 153 ? 2.264 6.961 -25.188 1 54.09 153 ASP B N 1
ATOM 8372 C CA . ASP B 1 153 ? 0.85 6.984 -25.547 1 54.09 153 ASP B CA 1
ATOM 8373 C C . ASP B 1 153 ? -0.03 6.723 -24.328 1 54.09 153 ASP B C 1
ATOM 8375 O O . ASP B 1 153 ? -1.254 6.633 -24.453 1 54.09 153 ASP B O 1
ATOM 8379 N N . GLY B 1 154 ? 0.564 6.523 -23.219 1 60.06 154 GLY B N 1
ATOM 8380 C CA . GLY B 1 154 ? -0.179 6.352 -21.984 1 60.06 154 GLY B CA 1
ATOM 8381 C C . GLY B 1 154 ? -0.394 4.898 -21.609 1 60.06 154 GLY B C 1
ATOM 8382 O O . GLY B 1 154 ? -0.856 4.594 -20.516 1 60.06 154 GLY B O 1
ATOM 8383 N N . THR B 1 155 ? -0.041 4.035 -22.516 1 64.56 155 THR B N 1
ATOM 8384 C CA . THR B 1 155 ? -0.237 2.615 -22.266 1 64.56 155 THR B CA 1
ATOM 8385 C C . THR B 1 155 ? 0.736 2.121 -21.188 1 64.56 155 THR B C 1
ATOM 8387 O O . THR B 1 155 ? 1.913 2.488 -21.203 1 64.56 155 THR B O 1
ATOM 8390 N N . VAL B 1 156 ? 0.141 1.413 -20.172 1 73.69 156 VAL B N 1
ATOM 8391 C CA . VAL B 1 156 ? 0.964 0.824 -19.125 1 73.69 156 VAL B CA 1
ATOM 8392 C C . VAL B 1 156 ? 1.523 -0.517 -19.594 1 73.69 156 VAL B C 1
ATOM 8394 O O . VAL B 1 156 ? 0.794 -1.337 -20.156 1 73.69 156 VAL B O 1
ATOM 8397 N N . SER B 1 157 ? 2.764 -0.647 -19.516 1 74.38 157 SER B N 1
ATOM 8398 C CA . SER B 1 157 ? 3.414 -1.893 -19.906 1 74.38 157 SER B CA 1
ATOM 8399 C C . SER B 1 157 ? 4.492 -2.293 -18.906 1 74.38 157 SER B C 1
ATOM 8401 O O . SER B 1 157 ? 4.852 -1.508 -18.031 1 74.38 157 SER B O 1
ATOM 8403 N N . GLY B 1 158 ? 5.023 -3.557 -19.047 1 82.44 158 GLY B N 1
ATOM 8404 C CA . GLY B 1 158 ? 6.023 -4.172 -18.188 1 82.44 158 GLY B CA 1
ATOM 8405 C C . GLY B 1 158 ? 5.875 -5.68 -18.078 1 82.44 158 GLY B C 1
ATOM 8406 O O . GLY B 1 158 ? 4.773 -6.211 -18.234 1 82.44 158 GLY B O 1
ATOM 8407 N N . VAL B 1 159 ? 6.926 -6.293 -17.812 1 80.25 159 VAL B N 1
ATOM 8408 C CA . VAL B 1 159 ? 6.926 -7.75 -17.844 1 80.25 159 VAL B CA 1
ATOM 8409 C C . VAL B 1 159 ? 5.953 -8.289 -16.797 1 80.25 159 VAL B C 1
ATOM 8411 O O . VAL B 1 159 ? 5.082 -9.102 -17.109 1 80.25 159 VAL B O 1
ATOM 8414 N N . VAL B 1 160 ? 6.113 -7.84 -15.555 1 89.5 160 VAL B N 1
ATOM 8415 C CA . VAL B 1 160 ? 5.266 -8.359 -14.484 1 89.5 160 VAL B CA 1
ATOM 8416 C C . VAL B 1 160 ? 3.832 -7.871 -14.68 1 89.5 160 VAL B C 1
ATOM 8418 O O . VAL B 1 160 ? 2.879 -8.617 -14.438 1 89.5 160 VAL B O 1
ATOM 8421 N N . TYR B 1 161 ? 3.678 -6.633 -15.07 1 86 161 TYR B N 1
ATOM 8422 C CA . TYR B 1 161 ? 2.344 -6.105 -15.336 1 86 161 TYR B CA 1
ATOM 8423 C C . TYR B 1 161 ? 1.605 -6.973 -16.344 1 86 161 TYR B C 1
ATOM 8425 O O . TYR B 1 161 ? 0.466 -7.379 -16.109 1 86 161 TYR B O 1
ATOM 8433 N N . ASN B 1 162 ? 2.221 -7.289 -17.406 1 73.69 162 ASN B N 1
ATOM 8434 C CA . ASN B 1 162 ? 1.608 -8.086 -18.469 1 73.69 162 ASN B CA 1
ATOM 8435 C C . ASN B 1 162 ? 1.349 -9.516 -18.016 1 73.69 162 ASN B C 1
ATOM 8437 O O . ASN B 1 162 ? 0.329 -10.109 -18.375 1 73.69 162 ASN B O 1
ATOM 8441 N N . GLU B 1 163 ? 2.338 -10.047 -17.328 1 79.38 163 GLU B N 1
ATOM 8442 C CA . GLU B 1 163 ? 2.178 -11.391 -16.781 1 79.38 163 GLU B CA 1
ATOM 8443 C C . GLU B 1 163 ? 0.93 -11.484 -15.906 1 79.38 163 GLU B C 1
ATOM 8445 O O . GLU B 1 163 ? 0.15 -12.43 -16.031 1 79.38 163 GLU B O 1
ATOM 8450 N N . MET B 1 164 ? 0.755 -10.492 -15.062 1 86.19 164 MET B N 1
ATOM 8451 C CA . MET B 1 164 ? -0.325 -10.555 -14.078 1 86.19 164 MET B CA 1
ATOM 8452 C C . MET B 1 164 ? -1.669 -10.242 -14.727 1 86.19 164 MET B C 1
ATOM 8454 O O . MET B 1 164 ? -2.713 -10.688 -14.25 1 86.19 164 MET B O 1
ATOM 8458 N N . GLN B 1 165 ? -1.654 -9.516 -15.789 1 74.88 165 GLN B N 1
ATOM 8459 C CA . GLN B 1 165 ? -2.881 -9.336 -16.547 1 74.88 165 GLN B CA 1
ATOM 8460 C C . GLN B 1 165 ? -3.449 -10.672 -17.016 1 74.88 165 GLN B C 1
ATOM 8462 O O . GLN B 1 165 ? -4.664 -10.875 -17 1 74.88 165 GLN B O 1
ATOM 8467 N N . GLY B 1 166 ? -2.57 -11.523 -17.328 1 72.5 166 GLY B N 1
ATOM 8468 C CA . GLY B 1 166 ? -2.99 -12.852 -17.734 1 72.5 166 GLY B CA 1
ATOM 8469 C C . GLY B 1 166 ? -3.34 -13.75 -16.562 1 72.5 166 GLY B C 1
ATOM 8470 O O . GLY B 1 166 ? -4.348 -14.461 -16.594 1 72.5 166 GLY B O 1
ATOM 8471 N N . ALA B 1 167 ? -2.49 -13.648 -15.578 1 80.44 167 ALA B N 1
ATOM 8472 C CA . ALA B 1 167 ? -2.607 -14.57 -14.445 1 80.44 167 ALA B CA 1
ATOM 8473 C C . ALA B 1 167 ? -3.896 -14.32 -13.664 1 80.44 167 ALA B C 1
ATOM 8475 O O . ALA B 1 167 ? -4.496 -15.25 -13.125 1 80.44 167 ALA B O 1
ATOM 8476 N N . LEU B 1 168 ? -4.324 -13.094 -13.578 1 78.31 168 LEU B N 1
ATOM 8477 C CA . LEU B 1 168 ? -5.473 -12.758 -12.742 1 78.31 168 LEU B CA 1
ATOM 8478 C C . LEU B 1 168 ? -6.742 -12.648 -13.578 1 78.31 168 LEU B C 1
ATOM 8480 O O . LEU B 1 168 ? -7.816 -12.352 -13.047 1 78.31 168 LEU B O 1
ATOM 8484 N N . ALA B 1 169 ? -6.629 -12.969 -14.867 1 70.75 169 ALA B N 1
ATOM 8485 C CA . ALA B 1 169 ? -7.773 -12.82 -15.766 1 70.75 169 ALA B CA 1
ATOM 8486 C C . ALA B 1 169 ? -8.773 -13.953 -15.562 1 70.75 169 ALA B C 1
ATOM 8488 O O . ALA B 1 169 ? -9.977 -13.781 -15.805 1 70.75 169 ALA B O 1
ATOM 8489 N N . SER B 1 170 ? -8.281 -15.078 -15.031 1 76.94 170 SER B N 1
ATOM 8490 C CA . SER B 1 170 ? -9.164 -16.234 -14.906 1 76.94 170 SER B CA 1
ATOM 8491 C C . SER B 1 170 ? -10.117 -16.078 -13.719 1 76.94 170 SER B C 1
ATOM 8493 O O . SER B 1 170 ? -9.734 -15.539 -12.68 1 76.94 170 SER B O 1
ATOM 8495 N N . PRO B 1 171 ? -11.375 -16.547 -13.867 1 81.5 171 PRO B N 1
ATOM 8496 C CA . PRO B 1 171 ? -12.328 -16.516 -12.75 1 81.5 171 PRO B CA 1
ATOM 8497 C C . PRO B 1 171 ? -11.805 -17.219 -11.5 1 81.5 171 PRO B C 1
ATOM 8499 O O . PRO B 1 171 ? -12.062 -16.766 -10.383 1 81.5 171 PRO B O 1
ATOM 8502 N N . ASP B 1 172 ? -11 -18.219 -11.695 1 87.25 172 ASP B N 1
ATOM 8503 C CA . ASP B 1 172 ? -10.445 -18.953 -10.562 1 87.25 172 ASP B CA 1
ATOM 8504 C C . ASP B 1 172 ? -9.477 -18.078 -9.766 1 87.25 172 ASP B C 1
ATOM 8506 O O . ASP B 1 172 ? -9.477 -18.109 -8.531 1 87.25 172 ASP B O 1
ATOM 8510 N N . ALA B 1 173 ? -8.688 -17.391 -10.516 1 86.44 173 ALA B N 1
ATOM 8511 C CA . ALA B 1 173 ? -7.73 -16.516 -9.844 1 86.44 173 ALA B CA 1
ATOM 8512 C C . ALA B 1 173 ? -8.453 -15.414 -9.062 1 86.44 173 ALA B C 1
ATOM 8514 O O . ALA B 1 173 ? -8.039 -15.062 -7.957 1 86.44 173 ALA B O 1
ATOM 8515 N N . GLN B 1 174 ? -9.492 -14.891 -9.625 1 84.94 174 GLN B N 1
ATOM 8516 C CA . GLN B 1 174 ? -10.281 -13.852 -8.961 1 84.94 174 GLN B CA 1
ATOM 8517 C C . GLN B 1 174 ? -10.953 -14.398 -7.703 1 84.94 174 GLN B C 1
ATOM 8519 O O . GLN B 1 174 ? -11 -13.719 -6.676 1 84.94 174 GLN B O 1
ATOM 8524 N N . LEU B 1 175 ? -11.492 -15.562 -7.879 1 91.62 175 LEU B N 1
ATOM 8525 C CA . LEU B 1 175 ? -12.125 -16.219 -6.738 1 91.62 175 LEU B CA 1
ATOM 8526 C C . LEU B 1 175 ? -11.117 -16.422 -5.613 1 91.62 175 LEU B C 1
ATOM 8528 O O . LEU B 1 175 ? -11.43 -16.172 -4.445 1 91.62 175 LEU B O 1
ATOM 8532 N N . GLN B 1 176 ? -9.93 -16.875 -5.945 1 93.06 176 GLN B N 1
ATOM 8533 C CA . GLN B 1 176 ? -8.891 -17.125 -4.957 1 93.06 176 GLN B CA 1
ATOM 8534 C C . GLN B 1 176 ? -8.461 -15.844 -4.258 1 93.06 176 GLN B C 1
ATOM 8536 O O . GLN B 1 176 ? -8.25 -15.836 -3.043 1 93.06 176 GLN B O 1
ATOM 8541 N N . ASN B 1 177 ? -8.305 -14.797 -5.008 1 89.5 177 ASN B N 1
ATOM 8542 C CA . ASN B 1 177 ? -7.949 -13.508 -4.43 1 89.5 177 ASN B CA 1
ATOM 8543 C C . ASN B 1 177 ? -9.016 -13.016 -3.457 1 89.5 177 ASN B C 1
ATOM 8545 O O . ASN B 1 177 ? -8.695 -12.492 -2.385 1 89.5 177 ASN B O 1
ATOM 8549 N N . ALA B 1 178 ? -10.273 -13.102 -3.898 1 88.94 178 ALA B N 1
ATOM 8550 C CA . ALA B 1 178 ? -11.375 -12.68 -3.041 1 88.94 178 ALA B CA 1
ATOM 8551 C C . ALA B 1 178 ? -11.406 -13.484 -1.743 1 88.94 178 ALA B C 1
ATOM 8553 O O . ALA B 1 178 ? -11.688 -12.945 -0.674 1 88.94 178 ALA B O 1
ATOM 8554 N N . LEU B 1 179 ? -11.141 -14.734 -1.914 1 94.44 179 LEU B N 1
ATOM 8555 C CA . LEU B 1 179 ? -11.141 -15.625 -0.755 1 94.44 179 LEU B CA 1
ATOM 8556 C C . LEU B 1 179 ? -10.031 -15.242 0.219 1 94.44 179 LEU B C 1
ATOM 8558 O O . LEU B 1 179 ? -10.258 -15.156 1.428 1 94.44 179 LEU B O 1
ATOM 8562 N N . GLU B 1 180 ? -8.828 -14.992 -0.251 1 93.75 180 GLU B N 1
ATOM 8563 C CA . GLU B 1 180 ? -7.695 -14.617 0.588 1 93.75 180 GLU B CA 1
ATOM 8564 C C . GLU B 1 180 ? -7.938 -13.273 1.274 1 93.75 180 GLU B C 1
ATOM 8566 O O . GLU B 1 180 ? -7.621 -13.109 2.455 1 93.75 180 GLU B O 1
ATOM 8571 N N . ARG B 1 181 ? -8.492 -12.375 0.543 1 86.38 181 ARG B N 1
ATOM 8572 C CA . ARG B 1 181 ? -8.812 -11.07 1.106 1 86.38 181 ARG B CA 1
ATOM 8573 C C . ARG B 1 181 ? -9.828 -11.195 2.238 1 86.38 181 ARG B C 1
ATOM 8575 O O . ARG B 1 181 ? -9.758 -10.453 3.223 1 86.38 181 ARG B O 1
ATOM 8582 N N . ALA B 1 182 ? -10.797 -12 2.006 1 87.88 182 ALA B N 1
ATOM 8583 C CA . ALA B 1 182 ? -11.828 -12.219 3.014 1 87.88 182 ALA B CA 1
ATOM 8584 C C . ALA B 1 182 ? -11.266 -12.922 4.242 1 87.88 182 ALA B C 1
ATOM 8586 O O . ALA B 1 182 ? -11.656 -12.625 5.375 1 87.88 182 ALA B O 1
ATOM 8587 N N . MET B 1 183 ? -10.305 -13.836 4.031 1 92.75 183 MET B N 1
ATOM 8588 C CA . MET B 1 183 ? -9.719 -14.625 5.113 1 92.75 183 MET B CA 1
ATOM 8589 C C . MET B 1 183 ? -8.703 -13.797 5.898 1 92.75 183 MET B C 1
ATOM 8591 O O . MET B 1 183 ? -8.586 -13.953 7.117 1 92.75 183 MET B O 1
ATOM 8595 N N . PHE B 1 184 ? -7.938 -12.883 5.152 1 89.81 184 PHE B N 1
ATOM 8596 C CA . PHE B 1 184 ? -6.789 -12.219 5.754 1 89.81 184 PHE B CA 1
ATOM 8597 C C . PHE B 1 184 ? -6.832 -10.719 5.492 1 89.81 184 PHE B C 1
ATOM 8599 O O . PHE B 1 184 ? -5.875 -10.141 4.973 1 89.81 184 PHE B O 1
ATOM 8606 N N . PRO B 1 185 ? -7.801 -10.07 5.938 1 75.81 185 PRO B N 1
ATOM 8607 C CA . PRO B 1 185 ? -7.953 -8.648 5.633 1 75.81 185 PRO B CA 1
ATOM 8608 C C . PRO B 1 185 ? -6.887 -7.785 6.305 1 75.81 185 PRO B C 1
ATOM 8610 O O . PRO B 1 185 ? -6.633 -6.66 5.863 1 75.81 185 PRO B O 1
ATOM 8613 N N . ASP B 1 186 ? -6.137 -8.359 7.359 1 68.44 186 ASP B N 1
ATOM 8614 C CA . ASP B 1 186 ? -5.266 -7.512 8.164 1 68.44 186 ASP B CA 1
ATOM 8615 C C . ASP B 1 186 ? -3.803 -7.922 8.016 1 68.44 186 ASP B C 1
ATOM 8617 O O . ASP B 1 186 ? -2.932 -7.41 8.719 1 68.44 186 ASP B O 1
ATOM 8621 N N . THR B 1 187 ? -3.496 -8.852 7.219 1 81.25 187 THR B N 1
ATOM 8622 C CA . THR B 1 187 ? -2.135 -9.367 7.105 1 81.25 187 THR B CA 1
ATOM 8623 C C . THR B 1 187 ? -1.667 -9.344 5.652 1 81.25 187 THR B C 1
ATOM 8625 O O . THR B 1 187 ? -2.451 -9.047 4.746 1 81.25 187 THR B O 1
ATOM 8628 N N . ALA B 1 188 ? -0.462 -9.648 5.43 1 85.81 188 ALA B N 1
ATOM 8629 C CA . ALA B 1 188 ? 0.159 -9.656 4.109 1 85.81 188 ALA B CA 1
ATOM 8630 C C . ALA B 1 188 ? -0.57 -10.609 3.166 1 85.81 188 ALA B C 1
ATOM 8632 O O . ALA B 1 188 ? -0.574 -10.398 1.949 1 85.81 188 ALA B O 1
ATOM 8633 N N . TYR B 1 189 ? -1.29 -11.602 3.752 1 93.25 189 TYR B N 1
ATOM 8634 C CA . TYR B 1 189 ? -1.9 -12.648 2.945 1 93.25 189 TYR B CA 1
ATOM 8635 C C . TYR B 1 189 ? -3.141 -12.133 2.227 1 93.25 189 TYR B C 1
ATOM 8637 O O . TYR B 1 189 ? -3.635 -12.766 1.292 1 93.25 189 TYR B O 1
ATOM 8645 N N . GLY B 1 190 ? -3.604 -11.039 2.613 1 88.12 190 GLY B N 1
ATOM 8646 C CA . GLY B 1 190 ? -4.777 -10.461 1.98 1 88.12 190 GLY B CA 1
ATOM 8647 C C . GLY B 1 190 ? -4.457 -9.688 0.714 1 88.12 190 GLY B C 1
ATOM 8648 O O . GLY B 1 190 ? -5.363 -9.281 -0.016 1 88.12 190 GLY B O 1
ATOM 8649 N N . PHE B 1 191 ? -3.193 -9.539 0.408 1 84 191 PHE B N 1
ATOM 8650 C CA . PHE B 1 191 ? -2.756 -8.812 -0.776 1 84 191 PHE B CA 1
ATOM 8651 C C . PHE B 1 191 ? -2.287 -9.773 -1.862 1 84 191 PHE B C 1
ATOM 8653 O O . PHE B 1 191 ? -1.934 -10.914 -1.574 1 84 191 PHE B O 1
ATOM 8660 N N . VAL B 1 192 ? -2.318 -9.297 -3.092 1 90.62 192 VAL B N 1
ATOM 8661 C CA . VAL B 1 192 ? -1.827 -10.078 -4.219 1 90.62 192 VAL B CA 1
ATOM 8662 C C . VAL B 1 192 ? -0.309 -9.945 -4.32 1 90.62 192 VAL B C 1
ATOM 8664 O O . VAL B 1 192 ? 0.2 -8.938 -4.816 1 90.62 192 VAL B O 1
ATOM 8667 N N . SER B 1 193 ? 0.391 -10.945 -3.893 1 92.12 193 SER B N 1
ATOM 8668 C CA . SER B 1 193 ? 1.85 -10.898 -3.879 1 92.12 193 SER B CA 1
ATOM 8669 C C . SER B 1 193 ? 2.412 -10.758 -5.289 1 92.12 193 SER B C 1
ATOM 8671 O O . SER B 1 193 ? 3.48 -10.172 -5.48 1 92.12 193 SER B O 1
ATOM 8673 N N . GLY B 1 194 ? 1.661 -11.328 -6.254 1 92.94 194 GLY B N 1
ATOM 8674 C CA . GLY B 1 194 ? 2.084 -11.203 -7.641 1 92.94 194 GLY B CA 1
ATOM 8675 C C . GLY B 1 194 ? 1.847 -9.812 -8.211 1 92.94 194 GLY B C 1
ATOM 8676 O O . GLY B 1 194 ? 2.459 -9.438 -9.219 1 92.94 194 GLY B O 1
ATOM 8677 N N . GLY B 1 195 ? 0.9 -9.102 -7.648 1 90 195 GLY B N 1
ATOM 8678 C CA . GLY B 1 195 ? 0.526 -7.777 -8.117 1 90 195 GLY B CA 1
ATOM 8679 C C . GLY B 1 195 ? -0.807 -7.754 -8.844 1 90 195 GLY B C 1
ATOM 8680 O O . GLY B 1 195 ? -1.048 -8.562 -9.734 1 90 195 GLY B O 1
ATOM 8681 N N . ASP B 1 196 ? -1.638 -6.945 -8.383 1 84.5 196 ASP B N 1
ATOM 8682 C CA . ASP B 1 196 ? -2.871 -6.656 -9.109 1 84.5 196 ASP B CA 1
ATOM 8683 C C . ASP B 1 196 ? -2.627 -5.648 -10.227 1 84.5 196 ASP B C 1
ATOM 8685 O O . ASP B 1 196 ? -2.145 -4.543 -9.977 1 84.5 196 ASP B O 1
ATOM 8689 N N . PRO B 1 197 ? -2.883 -6.016 -11.438 1 78.25 197 PRO B N 1
ATOM 8690 C CA . PRO B 1 197 ? -2.607 -5.121 -12.562 1 78.25 197 PRO B CA 1
ATOM 8691 C C . PRO B 1 197 ? -3.15 -3.711 -12.344 1 78.25 197 PRO B C 1
ATOM 8693 O O . PRO B 1 197 ? -2.549 -2.736 -12.805 1 78.25 197 PRO B O 1
ATOM 8696 N N . ALA B 1 198 ? -4.195 -3.584 -11.633 1 69.38 198 ALA B N 1
ATOM 8697 C CA . ALA B 1 198 ? -4.773 -2.271 -11.359 1 69.38 198 ALA B CA 1
ATOM 8698 C C . ALA B 1 198 ? -3.922 -1.49 -10.367 1 69.38 198 ALA B C 1
ATOM 8700 O O . ALA B 1 198 ? -3.941 -0.257 -10.359 1 69.38 198 ALA B O 1
ATOM 8701 N N . SER B 1 199 ? -3.102 -2.199 -9.578 1 73.25 199 SER B N 1
ATOM 8702 C CA . SER B 1 199 ? -2.338 -1.572 -8.5 1 73.25 199 SER B CA 1
ATOM 8703 C C . SER B 1 199 ? -0.857 -1.482 -8.852 1 73.25 199 SER B C 1
ATOM 8705 O O . SER B 1 199 ? -0.128 -0.664 -8.289 1 73.25 199 SER B O 1
ATOM 8707 N N . ILE B 1 200 ? -0.358 -2.236 -9.742 1 84.56 200 ILE B N 1
ATOM 8708 C CA . ILE B 1 200 ? 1.059 -2.344 -10.07 1 84.56 200 ILE B CA 1
ATOM 8709 C C . ILE B 1 200 ? 1.607 -0.968 -10.445 1 84.56 200 ILE B C 1
ATOM 8711 O O . ILE B 1 200 ? 2.674 -0.569 -9.969 1 84.56 200 ILE B O 1
ATOM 8715 N N . PRO B 1 201 ? 0.828 -0.167 -11.172 1 74.62 201 PRO B N 1
ATOM 8716 C CA . PRO B 1 201 ? 1.38 1.122 -11.602 1 74.62 201 PRO B CA 1
ATOM 8717 C C . PRO B 1 201 ? 1.507 2.117 -10.445 1 74.62 201 PRO B C 1
ATOM 8719 O O . PRO B 1 201 ? 2.133 3.168 -10.602 1 74.62 201 PRO B O 1
ATOM 8722 N N . ALA B 1 202 ? 1.033 1.732 -9.32 1 66.81 202 ALA B N 1
ATOM 8723 C CA . ALA B 1 202 ? 1.146 2.602 -8.156 1 66.81 202 ALA B CA 1
ATOM 8724 C C . ALA B 1 202 ? 2.502 2.438 -7.477 1 66.81 202 ALA B C 1
ATOM 8726 O O . ALA B 1 202 ? 2.895 3.262 -6.648 1 66.81 202 ALA B O 1
ATOM 8727 N N . LEU B 1 203 ? 3.24 1.473 -7.805 1 80 203 LEU B N 1
ATOM 8728 C CA . LEU B 1 203 ? 4.551 1.231 -7.211 1 80 203 LEU B CA 1
ATOM 8729 C C . LEU B 1 203 ? 5.574 2.238 -7.727 1 80 203 LEU B C 1
ATOM 8731 O O . LEU B 1 203 ? 5.855 2.287 -8.93 1 80 203 LEU B O 1
ATOM 8735 N N . THR B 1 204 ? 6.117 3.023 -6.844 1 71.38 204 THR B N 1
ATOM 8736 C CA . THR B 1 204 ? 7.164 3.973 -7.215 1 71.38 204 THR B CA 1
ATOM 8737 C C . THR B 1 204 ? 8.547 3.342 -7.055 1 71.38 204 THR B C 1
ATOM 8739 O O . THR B 1 204 ? 8.711 2.381 -6.301 1 71.38 204 THR B O 1
ATOM 8742 N N . TYR B 1 205 ? 9.484 3.863 -7.738 1 79.06 205 TYR B N 1
ATOM 8743 C CA . TYR B 1 205 ? 10.859 3.371 -7.652 1 79.06 205 TYR B CA 1
ATOM 8744 C C . TYR B 1 205 ? 11.422 3.572 -6.25 1 79.06 205 TYR B C 1
ATOM 8746 O O . TYR B 1 205 ? 12.164 2.727 -5.75 1 79.06 205 TYR B O 1
ATOM 8754 N N . GLU B 1 206 ? 11.016 4.668 -5.621 1 68.88 206 GLU B N 1
ATOM 8755 C CA . GLU B 1 206 ? 11.492 4.934 -4.266 1 68.88 206 GLU B CA 1
ATOM 8756 C C . GLU B 1 206 ? 10.992 3.875 -3.289 1 68.88 206 GLU B C 1
ATOM 8758 O O . GLU B 1 206 ? 11.75 3.365 -2.467 1 68.88 206 GLU B O 1
ATOM 8763 N N . LYS B 1 207 ? 9.695 3.586 -3.396 1 71.38 207 LYS B N 1
ATOM 8764 C CA . LYS B 1 207 ? 9.148 2.533 -2.545 1 71.38 207 LYS B CA 1
ATOM 8765 C C . LYS B 1 207 ? 9.805 1.187 -2.848 1 71.38 207 LYS B C 1
ATOM 8767 O O . LYS B 1 207 ? 10.117 0.423 -1.934 1 71.38 207 LYS B O 1
ATOM 8772 N N . TYR B 1 208 ? 9.969 0.979 -4.059 1 88.19 208 TYR B N 1
ATOM 8773 C CA . TYR B 1 208 ? 10.617 -0.233 -4.547 1 88.19 208 TYR B CA 1
ATOM 8774 C C . TYR B 1 208 ? 11.992 -0.407 -3.926 1 88.19 208 TYR B C 1
ATOM 8776 O O . TYR B 1 208 ? 12.312 -1.475 -3.396 1 88.19 208 TYR B O 1
ATOM 8784 N N . GLN B 1 209 ? 12.75 0.604 -3.877 1 80.81 209 GLN B N 1
ATOM 8785 C CA . GLN B 1 209 ? 14.102 0.548 -3.316 1 80.81 209 GLN B CA 1
ATOM 8786 C C . GLN B 1 209 ? 14.055 0.342 -1.805 1 80.81 209 GLN B C 1
ATOM 8788 O O . GLN B 1 209 ? 14.852 -0.429 -1.257 1 80.81 209 GLN B O 1
ATOM 8793 N N . ARG B 1 210 ? 13.188 1.004 -1.232 1 73.69 210 ARG B N 1
ATOM 8794 C CA . ARG B 1 210 ? 13.062 0.898 0.218 1 73.69 210 ARG B CA 1
ATOM 8795 C C . ARG B 1 210 ? 12.695 -0.521 0.634 1 73.69 210 ARG B C 1
ATOM 8797 O O . ARG B 1 210 ? 13.227 -1.047 1.612 1 73.69 210 ARG B O 1
ATOM 8804 N N . VAL B 1 211 ? 11.797 -1.105 -0.084 1 84.38 211 VAL B N 1
ATOM 8805 C CA . VAL B 1 211 ? 11.344 -2.459 0.222 1 84.38 211 VAL B CA 1
ATOM 8806 C C . VAL B 1 211 ? 12.492 -3.445 0.017 1 84.38 211 VAL B C 1
ATOM 8808 O O . VAL B 1 211 ? 12.672 -4.367 0.816 1 84.38 211 VAL B O 1
ATOM 8811 N N . TYR B 1 212 ? 13.25 -3.273 -1.005 1 90.12 212 TYR B N 1
ATOM 8812 C CA . TYR B 1 212 ? 14.414 -4.121 -1.239 1 90.12 212 TYR B CA 1
ATOM 8813 C C . TYR B 1 212 ? 15.375 -4.07 -0.057 1 90.12 212 TYR B C 1
ATOM 8815 O O . TYR B 1 212 ? 15.781 -5.113 0.46 1 90.12 212 TYR B O 1
ATOM 8823 N N . ARG B 1 213 ? 15.656 -2.893 0.374 1 80.19 213 ARG B N 1
ATOM 8824 C CA . ARG B 1 213 ? 16.641 -2.73 1.446 1 80.19 213 ARG B CA 1
ATOM 8825 C C . ARG B 1 213 ? 16.141 -3.383 2.734 1 80.19 213 ARG B C 1
ATOM 8827 O O . ARG B 1 213 ? 16.938 -3.902 3.518 1 80.19 213 ARG B O 1
ATOM 8834 N N . ARG B 1 214 ? 14.953 -3.438 2.816 1 76.81 214 ARG B N 1
ATOM 8835 C CA . ARG B 1 214 ? 14.367 -3.961 4.047 1 76.81 214 ARG B CA 1
ATOM 8836 C C . ARG B 1 214 ? 14.289 -5.484 4.012 1 76.81 214 ARG B C 1
ATOM 8838 O O . ARG B 1 214 ? 14.516 -6.145 5.023 1 76.81 214 ARG B O 1
ATOM 8845 N N . HIS B 1 215 ? 13.977 -6.023 2.922 1 89.94 215 HIS B N 1
ATOM 8846 C CA . HIS B 1 215 ? 13.617 -7.438 2.883 1 89.94 215 HIS B CA 1
ATOM 8847 C C . HIS B 1 215 ? 14.75 -8.281 2.316 1 89.94 215 HIS B C 1
ATOM 8849 O O . HIS B 1 215 ? 14.844 -9.477 2.598 1 89.94 215 HIS B O 1
ATOM 8855 N N . TYR B 1 216 ? 15.57 -7.68 1.495 1 92.56 216 TYR B N 1
ATOM 8856 C CA . TYR B 1 216 ? 16.656 -8.43 0.888 1 92.56 216 TYR B CA 1
ATOM 8857 C C . TYR B 1 216 ? 17.969 -8.219 1.652 1 92.56 216 TYR B C 1
ATOM 8859 O O . TYR B 1 216 ? 18.953 -7.734 1.091 1 92.56 216 TYR B O 1
ATOM 8867 N N . SER B 1 217 ? 17.938 -8.672 2.904 1 86.94 217 SER B N 1
ATOM 8868 C CA . SER B 1 217 ? 19.094 -8.602 3.797 1 86.94 217 SER B CA 1
ATOM 8869 C C . SER B 1 217 ? 19.516 -9.992 4.266 1 86.94 217 SER B C 1
ATOM 8871 O O . SER B 1 217 ? 18.719 -10.93 4.246 1 86.94 217 SER B O 1
ATOM 8873 N N . ALA B 1 218 ? 20.75 -10.109 4.691 1 87.81 218 ALA B N 1
ATOM 8874 C CA . ALA B 1 218 ? 21.312 -11.414 5.039 1 87.81 218 ALA B CA 1
ATOM 8875 C C . ALA B 1 218 ? 20.719 -11.938 6.344 1 87.81 218 ALA B C 1
ATOM 8877 O O . ALA B 1 218 ? 20.703 -13.148 6.582 1 87.81 218 ALA B O 1
ATOM 8878 N N . ASP B 1 219 ? 20.25 -11.047 7.125 1 86.44 219 ASP B N 1
ATOM 8879 C CA . ASP B 1 219 ? 19.656 -11.508 8.375 1 86.44 219 ASP B CA 1
ATOM 8880 C C . ASP B 1 219 ? 18.203 -11.922 8.156 1 86.44 219 ASP B C 1
ATOM 8882 O O . ASP B 1 219 ? 17.562 -12.445 9.07 1 86.44 219 ASP B O 1
ATOM 8886 N N . ASN B 1 220 ? 17.641 -11.641 7.008 1 91.56 220 ASN B N 1
ATOM 8887 C CA . ASN B 1 220 ? 16.297 -12.078 6.617 1 91.56 220 ASN B CA 1
ATOM 8888 C C . ASN B 1 220 ? 16.344 -13.055 5.445 1 91.56 220 ASN B C 1
ATOM 8890 O O . ASN B 1 220 ? 15.68 -12.852 4.434 1 91.56 220 ASN B O 1
ATOM 8894 N N . CYS B 1 221 ? 17.156 -14 5.578 1 95.12 221 CYS B N 1
ATOM 8895 C CA . CYS B 1 221 ? 17.172 -15 4.512 1 95.12 221 CYS B CA 1
ATOM 8896 C C . CYS B 1 221 ? 17.562 -16.359 5.047 1 95.12 221 CYS B C 1
ATOM 8898 O O . CYS B 1 221 ? 18.078 -16.469 6.168 1 95.12 221 CYS B O 1
ATOM 8900 N N . CYS B 1 222 ? 17.281 -17.391 4.352 1 97.56 222 CYS B N 1
ATOM 8901 C CA . CYS B 1 222 ? 17.641 -18.781 4.566 1 97.56 222 CYS B CA 1
ATOM 8902 C C . CYS B 1 222 ? 18.312 -19.359 3.328 1 97.56 222 CYS B C 1
ATOM 8904 O O . CYS B 1 222 ? 17.734 -19.344 2.238 1 97.56 222 CYS B O 1
ATOM 8906 N N . ILE B 1 223 ? 19.562 -19.812 3.527 1 98.44 223 ILE B N 1
ATOM 8907 C CA . ILE B 1 223 ? 20.328 -20.391 2.426 1 98.44 223 ILE B CA 1
ATOM 8908 C C . ILE B 1 223 ? 20.391 -21.906 2.576 1 98.44 223 ILE B C 1
ATOM 8910 O O . ILE B 1 223 ? 20.578 -22.422 3.682 1 98.44 223 ILE B O 1
ATOM 8914 N N . THR B 1 224 ? 20.188 -22.625 1.498 1 98.62 224 THR B N 1
ATOM 8915 C CA . THR B 1 224 ? 20.234 -24.078 1.501 1 98.62 224 THR B CA 1
ATOM 8916 C C . THR B 1 224 ? 21.25 -24.594 0.499 1 98.62 224 THR B C 1
ATOM 8918 O O . THR B 1 224 ? 21.297 -24.141 -0.648 1 98.62 224 THR B O 1
ATOM 8921 N N . LEU B 1 225 ? 22.109 -25.453 0.93 1 98.56 225 LEU B N 1
ATOM 8922 C CA . LEU B 1 225 ? 23.016 -26.234 0.093 1 98.56 225 LEU B CA 1
ATOM 8923 C C . LEU B 1 225 ? 22.656 -27.719 0.131 1 98.56 225 LEU B C 1
ATOM 8925 O O . LEU B 1 225 ? 22.531 -28.297 1.21 1 98.56 225 LEU B O 1
ATOM 8929 N N . TYR B 1 226 ? 22.469 -28.312 -1.029 1 98.19 226 TYR B N 1
ATOM 8930 C CA . TYR B 1 226 ? 21.953 -29.672 -1.12 1 98.19 226 TYR B CA 1
ATOM 8931 C C . TYR B 1 226 ? 22.781 -30.516 -2.066 1 98.19 226 TYR B C 1
ATOM 8933 O O . TYR B 1 226 ? 23.094 -30.094 -3.186 1 98.19 226 TYR B O 1
ATOM 8941 N N . GLY B 1 227 ? 23.094 -31.734 -1.642 1 97.25 227 GLY B N 1
ATOM 8942 C CA . GLY B 1 227 ? 23.625 -32.719 -2.566 1 97.25 227 GLY B CA 1
ATOM 8943 C C . GLY B 1 227 ? 25.062 -33.125 -2.266 1 97.25 227 GLY B C 1
ATOM 8944 O O . GLY B 1 227 ? 25.594 -32.75 -1.218 1 97.25 227 GLY B O 1
ATOM 8945 N N . LYS B 1 228 ? 25.641 -33.906 -3.166 1 95.75 228 LYS B N 1
ATOM 8946 C CA . LYS B 1 228 ? 27.016 -34.406 -3.043 1 95.75 228 LYS B CA 1
ATOM 8947 C C . LYS B 1 228 ? 28.016 -33.344 -3.486 1 95.75 228 LYS B C 1
ATOM 8949 O O . LYS B 1 228 ? 28.359 -33.25 -4.664 1 95.75 228 LYS B O 1
ATOM 8954 N N . MET B 1 229 ? 28.531 -32.594 -2.49 1 94.88 229 MET B N 1
ATOM 8955 C CA . MET B 1 229 ? 29.516 -31.578 -2.795 1 94.88 229 MET B CA 1
ATOM 8956 C C . MET B 1 229 ? 30.375 -31.266 -1.573 1 94.88 229 MET B C 1
ATOM 8958 O O . MET B 1 229 ? 30.094 -31.734 -0.472 1 94.88 229 MET B O 1
ATOM 8962 N N . ASP B 1 230 ? 31.406 -30.531 -1.777 1 94.94 230 ASP B N 1
ATOM 8963 C CA . ASP B 1 230 ? 32.219 -30.031 -0.674 1 94.94 230 ASP B CA 1
ATOM 8964 C C . ASP B 1 230 ? 31.547 -28.844 0.02 1 94.94 230 ASP B C 1
ATOM 8966 O O . ASP B 1 230 ? 31.75 -27.703 -0.376 1 94.94 230 ASP B O 1
ATOM 8970 N N . MET B 1 231 ? 30.875 -29.172 1.114 1 95.81 231 MET B N 1
ATOM 8971 C CA . MET B 1 231 ? 30.078 -28.172 1.812 1 95.81 231 MET B CA 1
ATOM 8972 C C . MET B 1 231 ? 30.969 -27.094 2.406 1 95.81 231 MET B C 1
ATOM 8974 O O . MET B 1 231 ? 30.609 -25.906 2.414 1 95.81 231 MET B O 1
ATOM 8978 N N . ALA B 1 232 ? 32.125 -27.469 2.902 1 94.5 232 ALA B N 1
ATOM 8979 C CA . ALA B 1 232 ? 33.031 -26.516 3.52 1 94.5 232 ALA B CA 1
ATOM 8980 C C . ALA B 1 232 ? 33.5 -25.469 2.512 1 94.5 232 ALA B C 1
ATOM 8982 O O . ALA B 1 232 ? 33.625 -24.281 2.842 1 94.5 232 ALA B O 1
ATOM 8983 N N . GLU B 1 233 ? 33.781 -25.938 1.341 1 94.56 233 GLU B N 1
ATOM 8984 C CA . GLU B 1 233 ? 34.188 -25.031 0.279 1 94.56 233 GLU B CA 1
ATOM 8985 C C . GLU B 1 233 ? 33.125 -24.016 -0.051 1 94.56 233 GLU B C 1
ATOM 8987 O O . GLU B 1 233 ? 33.406 -22.828 -0.242 1 94.56 233 GLU B O 1
ATOM 8992 N N . LYS B 1 234 ? 31.906 -24.5 -0.17 1 96.38 234 LYS B N 1
ATOM 8993 C CA . LYS B 1 234 ? 30.797 -23.609 -0.489 1 96.38 234 LYS B CA 1
ATOM 8994 C C . LYS B 1 234 ? 30.547 -22.609 0.645 1 96.38 234 LYS B C 1
ATOM 8996 O O . LYS B 1 234 ? 30.25 -21.438 0.4 1 96.38 234 LYS B O 1
ATOM 9001 N N . LEU B 1 235 ? 30.625 -23.047 1.881 1 96.62 235 LEU B N 1
ATOM 9002 C CA . LEU B 1 235 ? 30.438 -22.188 3.039 1 96.62 235 LEU B CA 1
ATOM 9003 C C . LEU B 1 235 ? 31.516 -21.094 3.084 1 96.62 235 LEU B C 1
ATOM 9005 O O . LEU B 1 235 ? 31.234 -19.953 3.428 1 96.62 235 LEU B O 1
ATOM 9009 N N . ALA B 1 236 ? 32.75 -21.484 2.775 1 93.81 236 ALA B N 1
ATOM 9010 C CA . ALA B 1 236 ? 33.844 -20.516 2.729 1 93.81 236 ALA B CA 1
ATOM 9011 C C . ALA B 1 236 ? 3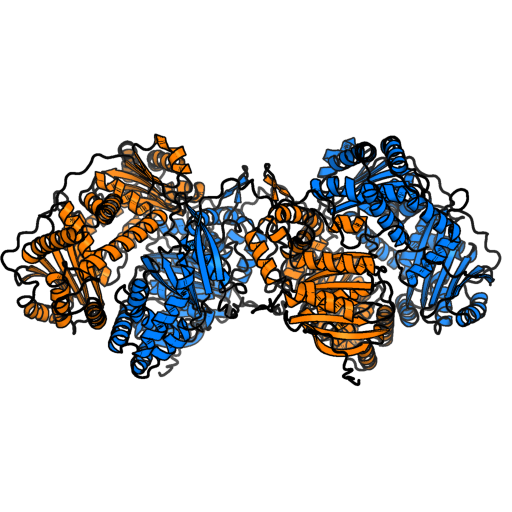3.562 -19.453 1.665 1 93.81 236 ALA B C 1
ATOM 9013 O O . ALA B 1 236 ? 33.844 -18.266 1.883 1 93.81 236 ALA B O 1
ATOM 9014 N N . PHE B 1 237 ? 33.094 -19.906 0.568 1 93.5 237 PHE B N 1
ATOM 9015 C CA . PHE B 1 237 ? 32.75 -18.984 -0.511 1 93.5 237 PHE B CA 1
ATOM 9016 C C . PHE B 1 237 ? 31.688 -18 -0.067 1 93.5 237 PHE B C 1
ATOM 9018 O O . PHE B 1 237 ? 31.828 -16.781 -0.283 1 93.5 237 PHE B O 1
ATOM 9025 N N . LEU B 1 238 ? 30.609 -18.484 0.529 1 96 238 LEU B N 1
ATOM 9026 C CA . LEU B 1 238 ? 29.516 -17.641 1.027 1 96 238 LEU B CA 1
ATOM 9027 C C . LEU B 1 238 ? 30.047 -16.609 2.021 1 96 238 LEU B C 1
ATOM 9029 O O . LEU B 1 238 ? 29.672 -15.438 1.968 1 96 238 LEU B O 1
ATOM 9033 N N . ASP B 1 239 ? 30.859 -17.016 2.912 1 92.19 239 ASP B N 1
ATOM 9034 C CA . ASP B 1 239 ? 31.406 -16.141 3.949 1 92.19 239 ASP B CA 1
ATOM 9035 C C . ASP B 1 239 ? 32.312 -15.078 3.348 1 92.19 239 ASP B C 1
ATOM 9037 O O . ASP B 1 239 ? 32.094 -13.883 3.533 1 92.19 239 ASP B O 1
ATOM 9041 N N . GLU B 1 240 ? 33.25 -15.5 2.557 1 88.31 240 GLU B N 1
ATOM 9042 C CA . GLU B 1 240 ? 34.312 -14.625 2.062 1 88.31 240 GLU B CA 1
ATOM 9043 C C . GLU B 1 240 ? 33.75 -13.609 1.065 1 88.31 240 GLU B C 1
ATOM 9045 O O . GLU B 1 240 ? 34.188 -12.445 1.066 1 88.31 240 GLU B O 1
ATOM 9050 N N . HIS B 1 241 ? 32.844 -14.023 0.285 1 88.31 241 HIS B N 1
ATOM 9051 C CA . HIS B 1 241 ? 32.5 -13.172 -0.847 1 88.31 241 HIS B CA 1
ATOM 9052 C C . HIS B 1 241 ? 31.203 -12.414 -0.579 1 88.31 241 HIS B C 1
ATOM 9054 O O . HIS B 1 241 ? 30.938 -11.391 -1.217 1 88.31 241 HIS B O 1
ATOM 9060 N N . TYR B 1 242 ? 30.359 -12.836 0.379 1 91.31 242 TYR B N 1
ATOM 9061 C CA . TYR B 1 242 ? 29.062 -12.188 0.507 1 91.31 242 TYR B CA 1
ATOM 9062 C C . TYR B 1 242 ? 28.719 -11.945 1.972 1 91.31 242 TYR B C 1
ATOM 9064 O O . TYR B 1 242 ? 28.781 -10.805 2.445 1 91.31 242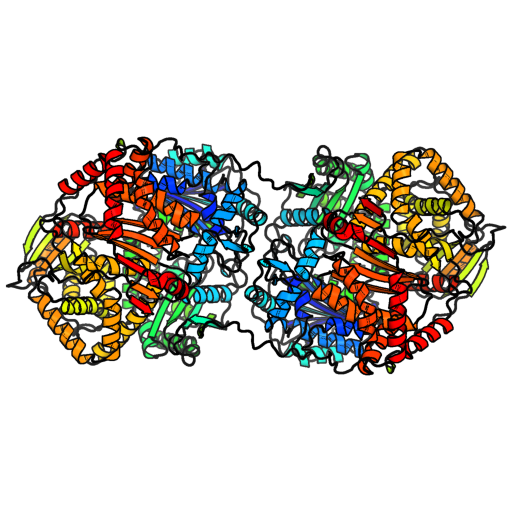 TYR B O 1
ATOM 9072 N N . LEU B 1 243 ? 28.516 -12.898 2.811 1 90.75 243 LEU B N 1
ATOM 9073 C CA . LEU B 1 243 ? 27.859 -12.812 4.105 1 90.75 243 LEU B CA 1
ATOM 9074 C C . LEU B 1 243 ? 28.688 -12.008 5.094 1 90.75 243 LEU B C 1
ATOM 9076 O O . LEU B 1 243 ? 28.141 -11.281 5.93 1 90.75 243 LEU B O 1
ATOM 9080 N N . SER B 1 244 ? 30 -12.117 5.027 1 85.94 244 SER B N 1
ATOM 9081 C CA . SER B 1 244 ? 30.859 -11.383 5.949 1 85.94 244 SER B CA 1
ATOM 9082 C C . SER B 1 244 ? 30.828 -9.883 5.672 1 85.94 244 SER B C 1
ATOM 9084 O O . SER B 1 244 ? 31.188 -9.078 6.527 1 85.94 244 SER B O 1
ATOM 9086 N N . ARG B 1 245 ? 30.297 -9.539 4.539 1 76.94 245 ARG B N 1
ATOM 9087 C CA . ARG B 1 245 ? 30.25 -8.141 4.125 1 76.94 245 ARG B CA 1
ATOM 9088 C C . ARG B 1 245 ? 28.875 -7.535 4.422 1 76.94 245 ARG B C 1
ATOM 9090 O O . ARG B 1 245 ? 28.625 -6.367 4.113 1 76.94 245 ARG B O 1
ATOM 9097 N N . MET B 1 246 ? 28.016 -8.289 4.98 1 80.56 246 MET B N 1
ATOM 9098 C CA . MET B 1 246 ? 26.641 -7.855 5.223 1 80.56 246 MET B CA 1
ATOM 9099 C C . MET B 1 246 ? 26.266 -8.031 6.688 1 80.56 246 MET B C 1
ATOM 9101 O O . MET B 1 246 ? 25.531 -8.945 7.039 1 80.56 246 MET B O 1
ATOM 9105 N N . PRO B 1 247 ? 26.688 -7.109 7.492 1 70.81 247 PRO B N 1
ATOM 9106 C CA . PRO B 1 247 ? 26.406 -7.266 8.922 1 70.81 247 PRO B CA 1
ATOM 9107 C C . PRO B 1 247 ? 24.906 -7.23 9.227 1 70.81 247 PRO B C 1
ATOM 9109 O O . PRO B 1 247 ? 24.141 -6.617 8.484 1 70.81 247 PRO B O 1
ATOM 9112 N N . LYS B 1 248 ? 24.562 -7.832 10.32 1 75.19 248 LYS B N 1
ATOM 9113 C CA . LYS B 1 248 ? 23.188 -7.973 10.758 1 75.19 248 LYS B CA 1
ATOM 9114 C C . LYS B 1 248 ? 22.531 -6.609 10.977 1 75.19 248 LYS B C 1
ATOM 9116 O O . LYS B 1 248 ? 23.172 -5.691 11.508 1 75.19 248 LYS B O 1
ATOM 9121 N N . GLY B 1 249 ? 21.328 -6.625 10.32 1 59.81 249 GLY B N 1
ATOM 9122 C CA . GLY B 1 249 ? 20.562 -5.406 10.539 1 59.81 249 GLY B CA 1
ATOM 9123 C C . GLY B 1 249 ? 19.922 -5.34 11.914 1 59.81 249 GLY B C 1
ATOM 9124 O O . GLY B 1 249 ? 20.078 -6.258 12.719 1 59.81 249 GLY B O 1
ATOM 9125 N N . THR B 1 250 ? 19.281 -4.191 12.258 1 49.84 250 THR B N 1
ATOM 9126 C CA . THR B 1 250 ? 18.719 -3.938 13.578 1 49.84 250 THR B CA 1
ATOM 9127 C C . THR B 1 250 ? 17.312 -4.527 13.68 1 49.84 250 THR B C 1
ATOM 9129 O O . THR B 1 250 ? 16.828 -4.805 14.781 1 49.84 250 THR B O 1
ATOM 9132 N N . SER B 1 251 ? 16.547 -4.609 12.531 1 60.78 251 SER B N 1
ATOM 9133 C CA . SER B 1 251 ? 15.172 -5.105 12.594 1 60.78 251 SER B CA 1
ATOM 9134 C C . SER B 1 251 ? 14.844 -5.969 11.383 1 60.78 251 SER B C 1
ATOM 9136 O O . SER B 1 251 ? 15.242 -5.648 10.258 1 60.78 251 SER B O 1
ATOM 9138 N N . ARG B 1 252 ? 14.219 -7.09 11.695 1 70.44 252 ARG B N 1
ATOM 9139 C CA . ARG B 1 252 ? 13.727 -7.98 10.648 1 70.44 252 ARG B CA 1
ATOM 9140 C C . ARG B 1 252 ? 12.219 -7.824 10.461 1 70.44 252 ARG B C 1
ATOM 9142 O O . ARG B 1 252 ? 11.484 -7.656 11.43 1 70.44 252 ARG B O 1
ATOM 9149 N N . PRO B 1 253 ? 11.789 -7.828 9.148 1 75.94 253 PRO B N 1
ATOM 9150 C CA . PRO B 1 253 ? 10.336 -7.832 8.938 1 75.94 253 PRO B CA 1
ATOM 9151 C C . PRO B 1 253 ? 9.648 -9.023 9.586 1 75.94 253 PRO B C 1
ATOM 9153 O O . PRO B 1 253 ? 10.219 -10.117 9.648 1 75.94 253 PRO B O 1
ATOM 9156 N N . ARG B 1 254 ? 8.422 -8.82 10.172 1 77.62 254 ARG B N 1
ATOM 9157 C CA . ARG B 1 254 ? 7.707 -9.906 10.828 1 77.62 254 ARG B CA 1
ATOM 9158 C C . ARG B 1 254 ? 6.285 -10.031 10.289 1 77.62 254 ARG B C 1
ATOM 9160 O O . ARG B 1 254 ? 5.645 -9.031 9.977 1 77.62 254 ARG B O 1
ATOM 9167 N N . LEU B 1 255 ? 5.828 -11.266 10.195 1 82.25 255 LEU B N 1
ATOM 9168 C CA . LEU B 1 255 ? 4.453 -11.586 9.828 1 82.25 255 LEU B CA 1
ATOM 9169 C C . LEU B 1 255 ? 3.557 -11.602 11.062 1 82.25 255 LEU B C 1
ATOM 9171 O O . LEU B 1 255 ? 4.012 -11.922 12.164 1 82.25 255 LEU B O 1
ATOM 9175 N N . THR B 1 256 ? 2.318 -11.195 10.859 1 76 256 THR B N 1
ATOM 9176 C CA . THR B 1 256 ? 1.348 -11.242 11.945 1 76 256 THR B CA 1
ATOM 9177 C C . THR B 1 256 ? 0.255 -12.266 11.648 1 76 256 THR B C 1
ATOM 9179 O O . THR B 1 256 ? 0.031 -12.625 10.492 1 76 256 THR B O 1
ATOM 9182 N N . VAL B 1 257 ? -0.388 -12.766 12.719 1 85.31 257 VAL B N 1
ATOM 9183 C CA . VAL B 1 257 ? -1.469 -13.742 12.609 1 85.31 257 VAL B CA 1
ATOM 9184 C C . VAL B 1 257 ? -2.807 -13.016 12.484 1 85.31 257 VAL B C 1
ATOM 9186 O O . VAL B 1 257 ? -3.039 -12.008 13.156 1 85.31 257 VAL B O 1
ATOM 9189 N N . GLN B 1 258 ? -3.631 -13.484 11.547 1 84.62 258 GLN B N 1
ATOM 9190 C CA . GLN B 1 258 ? -4.977 -12.961 11.344 1 84.62 258 GLN B CA 1
ATOM 9191 C C . GLN B 1 258 ? -5.961 -13.57 12.336 1 84.62 258 GLN B C 1
ATOM 9193 O O . GLN B 1 258 ? -5.945 -14.781 12.562 1 84.62 258 GLN B O 1
ATOM 9198 N N . ASP B 1 259 ? -6.855 -12.664 12.922 1 81.44 259 ASP B N 1
ATOM 9199 C CA . ASP B 1 259 ? -8.016 -13.227 13.617 1 81.44 259 ASP B CA 1
ATOM 9200 C C . ASP B 1 259 ? -8.938 -13.953 12.641 1 81.44 259 ASP B C 1
ATOM 9202 O O . ASP B 1 259 ? -9.18 -13.477 11.523 1 81.44 259 ASP B O 1
ATOM 9206 N N . GLN B 1 260 ? -9.414 -15.062 13.102 1 88.44 260 GLN B N 1
ATOM 9207 C CA . GLN B 1 260 ? -10.234 -15.875 12.211 1 88.44 260 GLN B CA 1
ATOM 9208 C C . GLN B 1 260 ? -11.5 -15.117 11.797 1 88.44 260 GLN B C 1
ATOM 9210 O O . GLN B 1 260 ? -12.102 -14.414 12.609 1 88.44 260 GLN B O 1
ATOM 9215 N N . GLN B 1 261 ? -11.836 -15.195 10.5 1 82.62 261 GLN B N 1
ATOM 9216 C CA . GLN B 1 261 ? -12.953 -14.469 9.906 1 82.62 261 GLN B CA 1
ATOM 9217 C C . GLN B 1 261 ? -14.156 -15.391 9.695 1 82.62 261 GLN B C 1
ATOM 9219 O O . GLN B 1 261 ? -14.836 -15.312 8.672 1 82.62 261 GLN B O 1
ATOM 9224 N N . ASN B 1 262 ? -14.461 -16.219 10.633 1 87.06 262 ASN B N 1
ATOM 9225 C CA . ASN B 1 262 ? -15.531 -17.203 10.5 1 87.06 262 ASN B CA 1
ATOM 9226 C C . ASN B 1 262 ? -16.875 -16.531 10.188 1 87.06 262 ASN B C 1
ATOM 9228 O O . ASN B 1 262 ? -17.234 -15.547 10.836 1 87.06 262 ASN B O 1
ATOM 9232 N N . GLY B 1 263 ? -17.531 -17.031 9.148 1 86.38 263 GLY B N 1
ATOM 9233 C CA . GLY B 1 263 ? -18.875 -16.594 8.844 1 86.38 263 GLY B CA 1
ATOM 9234 C C . GLY B 1 263 ? -18.922 -15.453 7.844 1 86.38 263 GLY B C 1
ATOM 9235 O O . GLY B 1 263 ? -20 -15.07 7.375 1 86.38 263 GLY B O 1
ATOM 9236 N N . VAL B 1 264 ? -17.797 -14.906 7.473 1 84.38 264 VAL B N 1
ATOM 9237 C CA . VAL B 1 264 ? -17.75 -13.836 6.484 1 84.38 264 VAL B CA 1
ATOM 9238 C C . VAL B 1 264 ? -18.234 -14.352 5.137 1 84.38 264 VAL B C 1
ATOM 9240 O O . VAL B 1 264 ? -17.906 -15.469 4.73 1 84.38 264 VAL B O 1
ATOM 9243 N N . ARG B 1 265 ? -19.203 -13.617 4.473 1 86.94 265 ARG B N 1
ATOM 9244 C CA . ARG B 1 265 ? -19.75 -13.953 3.164 1 86.94 265 ARG B CA 1
ATOM 9245 C C . ARG B 1 265 ? -19.531 -12.812 2.174 1 86.94 265 ARG B C 1
ATOM 9247 O O . ARG B 1 265 ? -19.828 -11.656 2.477 1 86.94 265 ARG B O 1
ATOM 9254 N N . VAL B 1 266 ? -18.859 -13.148 1.067 1 83.69 266 VAL B N 1
ATOM 9255 C CA . VAL B 1 266 ? -18.578 -12.164 0.024 1 83.69 266 VAL B CA 1
ATOM 9256 C C . VAL B 1 266 ? -19.156 -12.648 -1.307 1 83.69 266 VAL B C 1
ATOM 9258 O O . VAL B 1 266 ? -19.125 -13.844 -1.606 1 83.69 266 VAL B O 1
ATOM 9261 N N . HIS B 1 267 ? -19.828 -11.812 -2.025 1 86.69 267 HIS B N 1
ATOM 9262 C CA . HIS B 1 267 ? -20.312 -12.094 -3.371 1 86.69 267 HIS B CA 1
ATOM 9263 C C . HIS B 1 267 ? -19.594 -11.242 -4.41 1 86.69 267 HIS B C 1
ATOM 9265 O O . HIS B 1 267 ? -19.516 -10.023 -4.266 1 86.69 267 HIS B O 1
ATOM 9271 N N . ILE B 1 268 ? -19 -11.945 -5.418 1 82.12 268 ILE B N 1
ATOM 9272 C CA . ILE B 1 268 ? -18.312 -11.203 -6.465 1 82.12 268 ILE B CA 1
ATOM 9273 C C . ILE B 1 268 ? -18.781 -11.68 -7.836 1 82.12 268 ILE B C 1
ATOM 9275 O O . ILE B 1 268 ? -19.219 -12.82 -7.984 1 82.12 268 ILE B O 1
ATOM 9279 N N . PRO B 1 269 ? -18.734 -10.828 -8.867 1 81.75 269 PRO B N 1
ATOM 9280 C CA . PRO B 1 269 ? -18.969 -11.258 -10.242 1 81.75 269 PRO B CA 1
ATOM 9281 C C . PRO B 1 269 ? -17.688 -11.617 -10.984 1 81.75 269 PRO B C 1
ATOM 9283 O O . PRO B 1 269 ? -16.594 -11.273 -10.531 1 81.75 269 PRO B O 1
ATOM 9286 N N . TYR B 1 270 ? -17.734 -12.492 -11.938 1 80.44 270 TYR B N 1
ATOM 9287 C CA . TYR B 1 270 ? -16.688 -12.57 -12.961 1 80.44 270 TYR B CA 1
ATOM 9288 C C . TYR B 1 270 ? -17.266 -12.383 -14.352 1 80.44 270 TYR B C 1
ATOM 9290 O O . TYR B 1 270 ? -18.391 -12.812 -14.625 1 80.44 270 TYR B O 1
ATOM 9298 N N . TYR B 1 271 ? -16.594 -11.742 -15.258 1 71.62 271 TYR B N 1
ATOM 9299 C CA . TYR B 1 271 ? -17.125 -11.328 -16.547 1 71.62 271 TYR B CA 1
ATOM 9300 C C . TYR B 1 271 ? -16.703 -12.281 -17.656 1 71.62 271 TYR B C 1
ATOM 9302 O O . TYR B 1 271 ? -15.523 -12.641 -17.75 1 71.62 271 TYR B O 1
ATOM 9310 N N . THR B 1 272 ? -17.594 -12.82 -18.344 1 76.81 272 THR B N 1
ATOM 9311 C CA . THR B 1 272 ? -17.391 -13.734 -19.469 1 76.81 272 THR B CA 1
ATOM 9312 C C . THR B 1 272 ? -18.328 -13.398 -20.625 1 76.81 272 THR B C 1
ATOM 9314 O O . THR B 1 272 ? -19.375 -12.797 -20.422 1 76.81 272 THR B O 1
ATOM 9317 N N . GLU B 1 273 ? -17.891 -13.688 -21.812 1 71.31 273 GLU B N 1
ATOM 9318 C CA . GLU B 1 273 ? -18.688 -13.398 -23 1 71.31 273 GLU B CA 1
ATOM 9319 C C . GLU B 1 273 ? -19.922 -14.281 -23.062 1 71.31 273 GLU B C 1
ATOM 9321 O O . GLU B 1 273 ? -20.906 -13.945 -23.734 1 71.31 273 GLU B O 1
ATOM 9326 N N . ASN B 1 274 ? -19.953 -15.336 -22.406 1 77.88 274 ASN B N 1
ATOM 9327 C CA . ASN B 1 274 ? -21.062 -16.281 -22.422 1 77.88 274 ASN B CA 1
ATOM 9328 C C . ASN B 1 274 ? -21.406 -16.781 -21.031 1 77.88 274 ASN B C 1
ATOM 9330 O O . ASN B 1 274 ? -21.203 -17.953 -20.703 1 77.88 274 ASN B O 1
ATOM 9334 N N . PRO B 1 275 ? -22.078 -15.852 -20.297 1 81.81 275 PRO B N 1
ATOM 9335 C CA . PRO B 1 275 ? -22.438 -16.297 -18.938 1 81.81 275 PRO B CA 1
ATOM 9336 C C . PRO B 1 275 ? -23.531 -17.359 -18.938 1 81.81 275 PRO B C 1
ATOM 9338 O O . PRO B 1 275 ? -24.547 -17.219 -19.609 1 81.81 275 PRO B O 1
ATOM 9341 N N . GLU B 1 276 ? -23.266 -18.422 -18.328 1 84.88 276 GLU B N 1
ATOM 9342 C CA . GLU B 1 276 ? -24.234 -19.5 -18.156 1 84.88 276 GLU B CA 1
ATOM 9343 C C . GLU B 1 276 ? -24.688 -19.609 -16.703 1 84.88 276 GLU B C 1
ATOM 9345 O O . GLU B 1 276 ? -23.906 -19.422 -15.781 1 84.88 276 GLU B O 1
ATOM 9350 N N . PRO B 1 277 ? -25.953 -19.875 -16.484 1 85.81 277 PRO B N 1
ATOM 9351 C CA . PRO B 1 277 ? -26.516 -19.906 -15.133 1 85.81 277 PRO B CA 1
ATOM 9352 C C . PRO B 1 277 ? -25.891 -21.016 -14.273 1 85.81 277 PRO B C 1
ATOM 9354 O O . PRO B 1 277 ? -25.922 -20.938 -13.047 1 85.81 277 PRO B O 1
ATOM 9357 N N . ASP B 1 278 ? -25.375 -22.016 -14.922 1 86.94 278 ASP B N 1
ATOM 9358 C CA . ASP B 1 278 ? -24.828 -23.141 -14.172 1 86.94 278 ASP B CA 1
ATOM 9359 C C . ASP B 1 278 ? -23.297 -23.016 -14.047 1 86.94 278 ASP B C 1
ATOM 9361 O O . ASP B 1 278 ? -22.594 -24.031 -13.977 1 86.94 278 ASP B O 1
ATOM 9365 N N . GLN B 1 279 ? -22.812 -21.828 -14.078 1 87.12 279 GLN B N 1
ATOM 9366 C CA . GLN B 1 279 ? -21.375 -21.625 -13.945 1 87.12 279 GLN B CA 1
ATOM 9367 C C . GLN B 1 279 ? -21.047 -20.781 -12.719 1 87.12 279 GLN B C 1
ATOM 9369 O O . GLN B 1 279 ? -20 -20.141 -12.664 1 87.12 279 GLN B O 1
ATOM 9374 N N . VAL B 1 280 ? -22 -20.75 -11.758 1 92.69 280 VAL B N 1
ATOM 9375 C CA . VAL B 1 280 ? -21.75 -20.109 -10.477 1 92.69 280 VAL B CA 1
ATOM 9376 C C . VAL B 1 280 ? -20.766 -20.953 -9.656 1 92.69 280 VAL B C 1
ATOM 9378 O O . VAL B 1 280 ? -20.828 -22.188 -9.688 1 92.69 280 VAL B O 1
ATOM 9381 N N . GLN B 1 281 ? -19.812 -20.312 -9.023 1 95 281 GLN B N 1
ATOM 9382 C CA . GLN B 1 281 ? -18.859 -21 -8.164 1 95 281 GLN B CA 1
ATOM 9383 C C . GLN B 1 281 ? -18.984 -20.531 -6.715 1 95 281 GLN B C 1
ATOM 9385 O O . GLN B 1 281 ? -19.391 -19.406 -6.453 1 95 281 GLN B O 1
ATOM 9390 N N . CYS B 1 282 ? -18.703 -21.344 -5.82 1 96.81 282 CYS B N 1
ATOM 9391 C CA . CYS B 1 282 ? -18.719 -21.031 -4.398 1 96.81 282 CYS B CA 1
ATOM 9392 C C . CYS B 1 282 ? -17.5 -21.609 -3.699 1 96.81 282 CYS B C 1
ATOM 9394 O O . CYS B 1 282 ? -17.266 -22.828 -3.738 1 96.81 282 CYS B O 1
ATOM 9396 N N . ALA B 1 283 ? -16.734 -20.75 -3.111 1 97.38 283 ALA B N 1
ATOM 9397 C CA . ALA B 1 283 ? -15.57 -21.203 -2.355 1 97.38 283 ALA B CA 1
ATOM 9398 C C . ALA B 1 283 ? -15.812 -21.094 -0.853 1 97.38 283 ALA B C 1
ATOM 9400 O O . ALA B 1 283 ? -16.391 -20.109 -0.381 1 97.38 283 ALA B O 1
ATOM 9401 N N . LEU B 1 284 ? -15.516 -22.094 -0.12 1 97.75 284 LEU B N 1
ATOM 9402 C CA . LEU B 1 284 ? -15.469 -22.125 1.338 1 97.75 284 LEU B CA 1
ATOM 9403 C C . LEU B 1 284 ? -14.039 -22.297 1.834 1 97.75 284 LEU B C 1
ATOM 9405 O O . LEU B 1 284 ? -13.242 -23.016 1.233 1 97.75 284 LEU B O 1
ATOM 9409 N N . ALA B 1 285 ? -13.719 -21.625 2.9 1 97.38 285 ALA B N 1
ATOM 9410 C CA . ALA B 1 285 ? -12.359 -21.75 3.424 1 97.38 285 ALA B CA 1
ATOM 9411 C C . ALA B 1 285 ? -12.367 -21.812 4.949 1 97.38 285 ALA B C 1
ATOM 9413 O O . ALA B 1 285 ? -13.203 -21.172 5.598 1 97.38 285 ALA B O 1
ATOM 9414 N N . TRP B 1 286 ? -11.469 -22.547 5.547 1 97.31 286 TRP B N 1
ATOM 9415 C CA . TRP B 1 286 ? -11.258 -22.703 6.98 1 97.31 286 TRP B CA 1
ATOM 9416 C C . TRP B 1 286 ? -9.781 -22.531 7.34 1 97.31 286 TRP B C 1
ATOM 9418 O O . TRP B 1 286 ? -8.898 -22.797 6.516 1 97.31 286 TRP B O 1
ATOM 9428 N N . TYR B 1 287 ? -9.531 -22.031 8.531 1 96.19 287 TYR B N 1
ATOM 9429 C CA . TYR B 1 287 ? -8.18 -22.062 9.094 1 96.19 287 TYR B CA 1
ATOM 9430 C C . TYR B 1 287 ? -7.863 -23.422 9.688 1 96.19 287 TYR B C 1
ATOM 9432 O O . TYR B 1 287 ? -8.711 -24.031 10.359 1 96.19 287 TYR B O 1
ATOM 9440 N N . THR B 1 288 ? -6.719 -23.984 9.438 1 96.88 288 THR B N 1
ATOM 9441 C CA . THR B 1 288 ? -6.461 -25.359 9.875 1 96.88 288 THR B CA 1
ATOM 9442 C C . THR B 1 288 ? -5.562 -25.375 11.102 1 96.88 288 THR B C 1
ATOM 9444 O O . THR B 1 288 ? -5.242 -26.438 11.633 1 96.88 288 THR B O 1
ATOM 9447 N N . GLY B 1 289 ? -5.133 -24.234 11.547 1 93.56 289 GLY B N 1
ATOM 9448 C CA . GLY B 1 289 ? -4.289 -24.156 12.727 1 93.56 289 GLY B CA 1
ATOM 9449 C C . GLY B 1 289 ? -2.936 -23.516 12.453 1 93.56 289 GLY B C 1
ATOM 9450 O O . GLY B 1 289 ? -2.711 -22.953 11.383 1 93.56 289 GLY B O 1
ATOM 9451 N N . ALA B 1 290 ? -2.078 -23.625 13.453 1 93.25 290 ALA B N 1
ATOM 9452 C CA . ALA B 1 290 ? -0.76 -23 13.367 1 93.25 290 ALA B CA 1
ATOM 9453 C C . ALA B 1 290 ? 0.16 -23.797 12.445 1 93.25 290 ALA B C 1
ATOM 9455 O O . ALA B 1 290 ? 0.139 -25.031 12.445 1 93.25 290 ALA B O 1
ATOM 9456 N N . PHE B 1 291 ? 0.995 -23.094 11.688 1 94.88 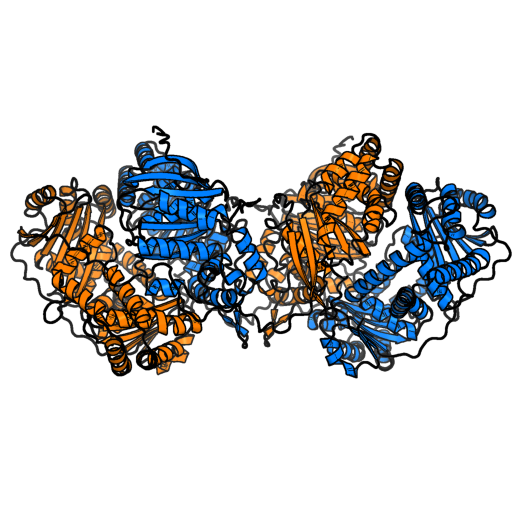291 PHE B N 1
ATOM 9457 C CA . PHE B 1 291 ? 1.987 -23.703 10.82 1 94.88 291 PHE B CA 1
ATOM 9458 C C . PHE B 1 291 ? 2.879 -24.656 11.609 1 94.88 291 PHE B C 1
ATOM 9460 O O . PHE B 1 291 ? 3.188 -25.766 11.148 1 94.88 291 PHE B O 1
ATOM 9467 N N . ALA B 1 292 ? 3.227 -24.328 12.789 1 92.69 292 ALA B N 1
ATOM 9468 C CA . ALA B 1 292 ? 4.211 -25.047 13.586 1 92.69 292 ALA B CA 1
ATOM 9469 C C . ALA B 1 292 ? 3.674 -26.406 14.008 1 92.69 292 ALA B C 1
ATOM 9471 O O . ALA B 1 292 ? 4.449 -27.328 14.312 1 92.69 292 ALA B O 1
ATOM 9472 N N . ASP B 1 293 ? 2.373 -26.594 14.047 1 95.38 293 ASP B N 1
ATOM 9473 C CA . ASP B 1 293 ? 1.768 -27.875 14.367 1 95.38 293 ASP B CA 1
ATOM 9474 C C . ASP B 1 293 ? 1.762 -28.797 13.148 1 95.38 293 ASP B C 1
ATOM 9476 O O . ASP B 1 293 ? 0.71 -29.047 12.555 1 95.38 293 ASP B O 1
ATOM 9480 N N . ARG B 1 294 ? 2.893 -29.297 12.875 1 95.56 294 ARG B N 1
ATOM 9481 C CA . ARG B 1 294 ? 3.092 -30.062 11.648 1 95.56 294 ARG B CA 1
ATOM 9482 C C . ARG B 1 294 ? 2.312 -31.375 11.672 1 95.56 294 ARG B C 1
ATOM 9484 O O . ARG B 1 294 ? 1.863 -31.859 10.633 1 95.56 294 ARG B O 1
ATOM 9491 N N . GLU B 1 295 ? 2.125 -31.984 12.812 1 95.56 295 GLU B N 1
ATOM 9492 C CA . GLU B 1 295 ? 1.319 -33.188 12.93 1 95.56 295 GLU B CA 1
ATOM 9493 C C . GLU B 1 295 ? -0.126 -32.938 12.508 1 95.56 295 GLU B C 1
ATOM 9495 O O . GLU B 1 295 ? -0.707 -33.719 11.758 1 95.56 295 GLU B O 1
ATOM 9500 N N . ARG B 1 296 ? -0.647 -31.875 13.023 1 96.25 296 ARG B N 1
ATOM 9501 C CA . ARG B 1 296 ? -2.01 -31.516 12.656 1 96.25 296 ARG B CA 1
ATOM 9502 C C . ARG B 1 296 ? -2.123 -31.266 11.156 1 96.25 296 ARG B C 1
ATOM 9504 O O . ARG B 1 296 ? -3.074 -31.719 10.516 1 96.25 296 ARG B O 1
ATOM 9511 N N . GLN B 1 297 ? -1.168 -30.547 10.617 1 96.69 297 GLN B N 1
ATOM 9512 C CA . GLN B 1 297 ? -1.232 -30.219 9.195 1 96.69 297 GLN B CA 1
ATOM 9513 C C . GLN B 1 297 ? -1.158 -31.484 8.336 1 96.69 297 GLN B C 1
ATOM 9515 O O . GLN B 1 297 ? -1.904 -31.625 7.363 1 96.69 297 GLN B O 1
ATOM 9520 N N . LEU B 1 298 ? -0.249 -32.375 8.703 1 96.44 298 LEU B N 1
ATOM 9521 C CA . LEU B 1 298 ? -0.184 -33.625 7.977 1 96.44 298 LEU B CA 1
ATOM 9522 C C . LEU B 1 298 ? -1.467 -34.438 8.164 1 96.44 298 LEU B C 1
ATOM 9524 O O . LEU B 1 298 ? -1.929 -35.094 7.234 1 96.44 298 LEU B O 1
ATOM 9528 N N . GLY B 1 299 ? -2.006 -34.375 9.344 1 97.06 299 GLY B N 1
ATOM 9529 C CA . GLY B 1 299 ? -3.289 -35.031 9.594 1 97.06 299 GLY B CA 1
ATOM 9530 C C . GLY B 1 299 ? -4.402 -34.5 8.711 1 97.06 299 GLY B C 1
ATOM 9531 O O . GLY B 1 299 ? -5.23 -35.281 8.227 1 97.06 299 GLY B O 1
ATOM 9532 N N . VAL B 1 300 ? -4.43 -33.219 8.531 1 97.12 300 VAL B N 1
ATOM 9533 C CA . VAL B 1 300 ? -5.418 -32.594 7.656 1 97.12 300 VAL B CA 1
ATOM 9534 C C . VAL B 1 300 ? -5.254 -33.125 6.23 1 97.12 300 VAL B C 1
ATOM 9536 O O . VAL B 1 300 ? -6.238 -33.438 5.562 1 97.12 300 VAL B O 1
ATOM 9539 N N . GLU B 1 301 ? -4.023 -33.188 5.777 1 95.62 301 GLU B N 1
ATOM 9540 C CA . GLU B 1 301 ? -3.754 -33.656 4.434 1 95.62 301 GLU B CA 1
ATOM 9541 C C . GLU B 1 301 ? -4.258 -35.094 4.262 1 95.62 301 GLU B C 1
ATOM 9543 O O . GLU B 1 301 ? -4.871 -35.438 3.242 1 95.62 301 GLU B O 1
ATOM 9548 N N . ILE B 1 302 ? -4.012 -35.938 5.219 1 95.44 302 ILE B N 1
ATOM 9549 C CA . ILE B 1 302 ? -4.445 -37.312 5.195 1 95.44 302 ILE B CA 1
ATOM 9550 C C . ILE B 1 302 ? -5.973 -37.375 5.195 1 95.44 302 ILE B C 1
ATOM 9552 O O . ILE B 1 302 ? -6.566 -38.156 4.43 1 95.44 302 ILE B O 1
ATOM 9556 N N . LEU B 1 303 ? -6.52 -36.594 6.016 1 96.12 303 LEU B N 1
ATOM 9557 C CA . LEU B 1 303 ? -7.973 -36.562 6.137 1 96.12 303 LEU B CA 1
ATOM 9558 C C . LEU B 1 303 ? -8.609 -36.125 4.816 1 96.12 303 LEU B C 1
ATOM 9560 O O . LEU B 1 303 ? -9.602 -36.719 4.387 1 96.12 303 LEU B O 1
ATOM 9564 N N . LEU B 1 304 ? -8.062 -35.125 4.18 1 95.25 304 LEU B N 1
ATOM 9565 C CA . LEU B 1 304 ? -8.609 -34.625 2.926 1 95.25 304 LEU B CA 1
ATOM 9566 C C . LEU B 1 304 ? -8.484 -35.656 1.819 1 95.25 304 LEU B C 1
ATOM 9568 O O . LEU B 1 304 ? -9.414 -35.875 1.031 1 95.25 304 LEU B O 1
ATOM 9572 N N . ASP B 1 305 ? -7.34 -36.25 1.812 1 93.56 305 ASP B N 1
ATOM 9573 C CA . ASP B 1 305 ? -7.148 -37.312 0.825 1 93.56 305 ASP B CA 1
ATOM 9574 C C . ASP B 1 305 ? -8.156 -38.438 1.033 1 93.56 305 ASP B C 1
ATOM 9576 O O . ASP B 1 305 ? -8.742 -38.938 0.071 1 93.56 305 ASP B O 1
ATOM 9580 N N . ALA B 1 306 ? -8.43 -38.844 2.246 1 94.38 306 ALA B N 1
ATOM 9581 C CA . ALA B 1 306 ? -9.305 -39.969 2.592 1 94.38 306 ALA B CA 1
ATOM 9582 C C . ALA B 1 306 ? -10.766 -39.625 2.291 1 94.38 306 ALA B C 1
ATOM 9584 O O . ALA B 1 306 ? -11.516 -40.5 1.828 1 94.38 306 ALA B O 1
ATOM 9585 N N . LEU B 1 307 ? -11.109 -38.438 2.529 1 95.62 307 LEU B N 1
ATOM 9586 C CA . LEU B 1 307 ? -12.531 -38.125 2.547 1 95.62 307 LEU B CA 1
ATOM 9587 C C . LEU B 1 307 ? -12.945 -37.375 1.285 1 95.62 307 LEU B C 1
ATOM 9589 O O . LEU B 1 307 ? -14.125 -37.344 0.934 1 95.62 307 LEU B O 1
ATOM 9593 N N . LEU B 1 308 ? -11.953 -36.719 0.604 1 94 308 LEU B N 1
ATOM 9594 C CA . LEU B 1 308 ? -12.312 -35.844 -0.497 1 94 308 LEU B CA 1
ATOM 9595 C C . LEU B 1 308 ? -11.414 -36.062 -1.706 1 94 308 LEU B C 1
ATOM 9597 O O . LEU B 1 308 ? -11.531 -35.406 -2.725 1 94 308 LEU B O 1
ATOM 9601 N N . GLY B 1 309 ? -10.562 -36.938 -1.724 1 87.62 309 GLY B N 1
ATOM 9602 C CA . GLY B 1 309 ? -9.531 -37.125 -2.732 1 87.62 309 GLY B CA 1
ATOM 9603 C C . GLY B 1 309 ? -10.086 -37.562 -4.078 1 87.62 309 GLY B C 1
ATOM 9604 O O . GLY B 1 309 ? -9.516 -37.25 -5.121 1 87.62 309 GLY B O 1
ATOM 9605 N N . THR B 1 310 ? -11.148 -38.312 -4.051 1 85.56 310 THR B N 1
ATOM 9606 C CA . THR B 1 310 ? -11.781 -38.812 -5.277 1 85.56 310 THR B CA 1
ATOM 9607 C C . THR B 1 310 ? -13.297 -38.625 -5.207 1 85.56 310 THR B C 1
ATOM 9609 O O . THR B 1 310 ? -13.844 -38.344 -4.133 1 85.56 310 THR B O 1
ATOM 9612 N N . ASN B 1 311 ? -13.938 -38.812 -6.359 1 86.81 311 ASN B N 1
ATOM 9613 C CA . ASN B 1 311 ? -15.391 -38.688 -6.395 1 86.81 311 ASN B CA 1
ATOM 9614 C C . ASN B 1 311 ? -16.062 -39.75 -5.523 1 86.81 311 ASN B C 1
ATOM 9616 O O . ASN B 1 311 ? -17.219 -39.562 -5.113 1 86.81 311 ASN B O 1
ATOM 9620 N N . GLN B 1 312 ? -15.367 -40.781 -5.227 1 84.94 312 GLN B N 1
ATOM 9621 C CA . GLN B 1 312 ? -15.953 -41.875 -4.461 1 84.94 312 GLN B CA 1
ATOM 9622 C C . GLN B 1 312 ? -15.633 -41.75 -2.975 1 84.94 312 GLN B C 1
ATOM 9624 O O . GLN B 1 312 ? -16.188 -42.469 -2.145 1 84.94 312 GLN B O 1
ATOM 9629 N N . SER B 1 313 ? -14.766 -40.844 -2.619 1 90 313 SER B N 1
ATOM 9630 C CA . SER B 1 313 ? -14.492 -40.625 -1.204 1 90 313 SER B CA 1
ATOM 9631 C C . SER B 1 313 ? -15.758 -40.25 -0.449 1 90 313 SER B C 1
ATOM 9633 O O . SER B 1 313 ? -16.609 -39.531 -0.972 1 90 313 SER B O 1
ATOM 9635 N N . PRO B 1 314 ? -15.875 -40.719 0.726 1 92.56 314 PRO B N 1
ATOM 9636 C CA . PRO B 1 314 ? -17.172 -40.688 1.41 1 92.56 314 PRO B CA 1
ATOM 9637 C C . PRO B 1 314 ? -17.734 -39.25 1.478 1 92.56 314 PRO B C 1
ATOM 9639 O O . PRO B 1 314 ? -18.906 -39.031 1.164 1 92.56 314 PRO B O 1
ATOM 9642 N N . LEU B 1 315 ? -16.969 -38.312 1.884 1 95.06 315 LEU B N 1
ATOM 9643 C CA . LEU B 1 315 ? -17.469 -36.938 2.037 1 95.06 315 LEU B CA 1
ATOM 9644 C C . LEU B 1 315 ? -17.75 -36.312 0.678 1 95.06 315 LEU B C 1
ATOM 9646 O O . LEU B 1 315 ? -18.781 -35.656 0.49 1 95.06 315 LEU B O 1
ATOM 9650 N N . LYS B 1 316 ? -16.797 -36.344 -0.287 1 94 316 LYS B N 1
ATOM 9651 C CA . LYS B 1 316 ? -17.031 -35.781 -1.612 1 94 316 LYS B CA 1
ATOM 9652 C C . LYS B 1 316 ? -18.25 -36.438 -2.279 1 94 316 LYS B C 1
ATOM 9654 O O . LYS B 1 316 ? -19.062 -35.75 -2.895 1 94 316 LYS B O 1
ATOM 9659 N N . ALA B 1 317 ? -18.359 -37.75 -2.16 1 90.69 317 ALA B N 1
ATOM 9660 C CA . ALA B 1 317 ? -19.5 -38.469 -2.717 1 90.69 317 ALA B CA 1
ATOM 9661 C C . ALA B 1 317 ? -20.812 -37.969 -2.131 1 90.69 317 ALA B C 1
ATOM 9663 O O . ALA B 1 317 ? -21.797 -37.75 -2.857 1 90.69 317 ALA B O 1
ATOM 9664 N N . ALA B 1 318 ? -20.812 -37.844 -0.835 1 94 318 ALA B N 1
ATOM 9665 C CA . ALA B 1 318 ? -22 -37.312 -0.164 1 94 318 ALA B CA 1
ATOM 9666 C C . ALA B 1 318 ? -22.375 -35.938 -0.671 1 94 318 ALA B C 1
ATOM 9668 O O . ALA B 1 318 ? -23.547 -35.625 -0.854 1 94 318 ALA B O 1
ATOM 9669 N N . LEU B 1 319 ? -21.406 -35.094 -0.87 1 94.38 319 LEU B N 1
ATOM 9670 C CA . LEU B 1 319 ? -21.641 -33.719 -1.332 1 94.38 319 LEU B CA 1
ATOM 9671 C C . LEU B 1 319 ? -22.141 -33.719 -2.771 1 94.38 319 LEU B C 1
ATOM 9673 O O . LEU B 1 319 ? -23.031 -32.938 -3.117 1 94.38 319 LEU B O 1
ATOM 9677 N N . LEU B 1 320 ? -21.516 -34.562 -3.605 1 91 320 LEU B N 1
ATOM 9678 C CA . LEU B 1 320 ? -21.938 -34.625 -5 1 91 320 LEU B CA 1
ATOM 9679 C C . LEU B 1 320 ? -23.359 -35.156 -5.109 1 91 320 LEU B C 1
ATOM 9681 O O . LEU B 1 320 ? -24.109 -34.75 -6.004 1 91 320 LEU B O 1
ATOM 9685 N N . GLU B 1 321 ? -23.766 -36 -4.234 1 91.19 321 GLU B N 1
ATOM 9686 C CA . GLU B 1 321 ? -25.109 -36.562 -4.219 1 91.19 321 GLU B CA 1
ATOM 9687 C C . GLU B 1 321 ? -26.156 -35.469 -3.926 1 91.19 321 GLU B C 1
ATOM 9689 O O . GLU B 1 321 ? -27.328 -35.625 -4.285 1 91.19 321 GLU B O 1
ATOM 9694 N N . GLN B 1 322 ? -25.688 -34.438 -3.268 1 93.88 322 GLN B N 1
ATOM 9695 C CA . GLN B 1 322 ? -26.594 -33.344 -2.965 1 93.88 322 GLN B CA 1
ATOM 9696 C C . GLN B 1 322 ? -26.953 -32.531 -4.227 1 93.88 322 GLN B C 1
ATOM 9698 O O . GLN B 1 322 ? -27.922 -31.781 -4.238 1 93.88 322 GLN B O 1
ATOM 9703 N N . LYS B 1 323 ? -26.156 -32.656 -5.309 1 91.88 323 LYS B N 1
ATOM 9704 C CA . LYS B 1 323 ? -26.391 -32.094 -6.625 1 91.88 323 LYS B CA 1
ATOM 9705 C C . LYS B 1 323 ? -26.453 -30.562 -6.547 1 91.88 323 LYS B C 1
ATOM 9707 O O . LYS B 1 323 ? -27.344 -29.938 -7.148 1 91.88 323 LYS B O 1
ATOM 9712 N N . LEU B 1 324 ? -25.625 -30.047 -5.715 1 93.25 324 LEU B N 1
ATOM 9713 C CA . LEU B 1 324 ? -25.562 -28.594 -5.605 1 93.25 324 LEU B CA 1
ATOM 9714 C C . LEU B 1 324 ? -24.75 -28 -6.758 1 93.25 324 LEU B C 1
ATOM 9716 O O . LEU B 1 324 ? -24.891 -26.812 -7.07 1 93.25 324 LEU B O 1
ATOM 9720 N N . GLY B 1 325 ? -23.922 -28.75 -7.348 1 91.25 325 GLY B N 1
ATOM 9721 C CA . GLY B 1 325 ? -23.047 -28.391 -8.453 1 91.25 325 GLY B CA 1
ATOM 9722 C C . GLY B 1 325 ? -22.484 -29.594 -9.18 1 91.25 325 GLY B C 1
ATOM 9723 O O . GLY B 1 325 ? -22.859 -30.734 -8.883 1 91.25 325 GLY B O 1
ATOM 9724 N N . ALA B 1 326 ? -21.547 -29.297 -10.102 1 87.25 326 ALA B N 1
ATOM 9725 C CA . ALA B 1 326 ? -21.031 -30.359 -10.953 1 87.25 326 ALA B CA 1
ATOM 9726 C C . ALA B 1 326 ? -19.797 -31 -10.344 1 87.25 326 ALA B C 1
ATOM 9728 O O . ALA B 1 326 ? -19.516 -32.188 -10.578 1 87.25 326 ALA B O 1
ATOM 9729 N N . ASP B 1 327 ? -19.031 -30.203 -9.602 1 90.19 327 ASP B N 1
ATOM 9730 C CA . ASP B 1 327 ? -17.781 -30.734 -9.055 1 90.19 327 ASP B CA 1
ATOM 9731 C C . ASP B 1 327 ? -17.359 -29.969 -7.801 1 90.19 327 ASP B C 1
ATOM 9733 O O . ASP B 1 327 ? -17.906 -28.922 -7.496 1 90.19 327 ASP B O 1
ATOM 9737 N N . ILE B 1 328 ? -16.5 -30.594 -7.066 1 93.25 328 ILE B N 1
ATOM 9738 C CA . ILE B 1 328 ? -15.922 -29.984 -5.871 1 93.25 328 ILE B CA 1
ATOM 9739 C C . ILE B 1 328 ? -14.406 -30.094 -5.914 1 93.25 328 ILE B C 1
ATOM 9741 O O . ILE B 1 328 ? -13.859 -31.203 -5.992 1 93.25 328 ILE B O 1
ATOM 9745 N N . ASP B 1 329 ? -13.781 -28.922 -5.91 1 92.81 329 ASP B N 1
ATOM 9746 C CA . ASP B 1 329 ? -12.32 -28.891 -5.828 1 92.81 329 ASP B CA 1
ATOM 9747 C C . ASP B 1 329 ? -11.859 -28.688 -4.387 1 92.81 329 ASP B C 1
ATOM 9749 O O . ASP B 1 329 ? -12.547 -28.047 -3.594 1 92.81 329 ASP B O 1
ATOM 9753 N N . ILE B 1 330 ? -10.703 -29.266 -4.125 1 93.75 330 ILE B N 1
ATOM 9754 C CA . ILE B 1 330 ? -10.133 -29.172 -2.785 1 93.75 330 ILE B CA 1
ATOM 9755 C C . ILE B 1 330 ? -8.789 -28.438 -2.846 1 93.75 330 ILE B C 1
ATOM 9757 O O . ILE B 1 330 ? -8.008 -28.656 -3.773 1 93.75 330 ILE B O 1
ATOM 9761 N N . GLY B 1 331 ? -8.633 -27.516 -2.006 1 93.81 331 GLY B N 1
ATOM 9762 C CA . GLY B 1 331 ? -7.355 -26.844 -1.836 1 93.81 331 GLY B CA 1
ATOM 9763 C C . GLY B 1 331 ? -6.871 -26.844 -0.398 1 93.81 331 GLY B C 1
ATOM 9764 O O . GLY B 1 331 ? -7.664 -26.688 0.53 1 93.81 331 GLY B O 1
ATOM 9765 N N . PHE B 1 332 ? -5.617 -27.141 -0.237 1 94.5 332 PHE B N 1
ATOM 9766 C CA . PHE B 1 332 ? -4.969 -27.062 1.067 1 94.5 332 PHE B CA 1
ATOM 9767 C C . PHE B 1 332 ? -3.596 -26.422 0.954 1 94.5 332 PHE B C 1
ATOM 9769 O O . PHE B 1 332 ? -2.734 -26.906 0.216 1 94.5 332 PHE B O 1
ATOM 9776 N N . ASP B 1 333 ? -3.438 -25.344 1.606 1 94.62 333 ASP B N 1
ATOM 9777 C CA . ASP B 1 333 ? -2.15 -24.656 1.631 1 94.62 333 ASP B CA 1
ATOM 9778 C C . ASP B 1 333 ? -1.593 -24.578 3.051 1 94.62 333 ASP B C 1
ATOM 9780 O O . ASP B 1 333 ? -2.088 -23.812 3.881 1 94.62 333 ASP B O 1
ATOM 9784 N N . ASP B 1 334 ? -0.62 -25.328 3.309 1 94.94 334 ASP B N 1
ATOM 9785 C CA . ASP B 1 334 ? -0.014 -25.359 4.637 1 94.94 334 ASP B CA 1
ATOM 9786 C C . ASP B 1 334 ? 1.371 -24.703 4.621 1 94.94 334 ASP B C 1
ATOM 9788 O O . ASP B 1 334 ? 2.213 -25.016 5.469 1 94.94 334 ASP B O 1
ATOM 9792 N N . SER B 1 335 ? 1.62 -23.875 3.637 1 94.44 335 SER B N 1
ATOM 9793 C CA . SER B 1 335 ? 2.951 -23.297 3.484 1 94.44 335 SER B CA 1
ATOM 9794 C C . SER B 1 335 ? 3.02 -21.891 4.09 1 94.44 335 SER B C 1
ATOM 9796 O O . SER B 1 335 ? 4.078 -21.266 4.102 1 94.44 335 SER B O 1
ATOM 9798 N N . THR B 1 336 ? 1.933 -21.375 4.59 1 95.38 336 THR B N 1
ATOM 9799 C CA . THR B 1 336 ? 1.887 -20.031 5.156 1 95.38 336 THR B CA 1
ATOM 9800 C C . THR B 1 336 ? 1.854 -20.078 6.68 1 95.38 336 THR B C 1
ATOM 9802 O O . THR B 1 336 ? 1.725 -21.156 7.262 1 95.38 336 THR B O 1
ATOM 9805 N N . LEU B 1 337 ? 1.963 -18.922 7.285 1 94.38 337 LEU B N 1
ATOM 9806 C CA . LEU B 1 337 ? 1.952 -18.828 8.742 1 94.38 337 LEU B CA 1
ATOM 9807 C C . LEU B 1 337 ? 0.647 -19.375 9.312 1 94.38 337 LEU B C 1
ATOM 9809 O O . LEU B 1 337 ? 0.635 -19.969 10.391 1 94.38 337 LEU B O 1
ATOM 9813 N N . GLN B 1 338 ? -0.452 -19.141 8.617 1 93.94 338 GLN B N 1
ATOM 9814 C CA . GLN B 1 338 ? -1.782 -19.641 8.945 1 93.94 338 GLN B CA 1
ATOM 9815 C C . GLN B 1 338 ? -2.355 -20.469 7.801 1 93.94 338 GLN B C 1
ATOM 9817 O O . GLN B 1 338 ? -3.123 -19.953 6.98 1 93.94 338 GLN B O 1
ATOM 9822 N N . PRO B 1 339 ? -2.098 -21.828 7.855 1 96.38 339 PRO B N 1
ATOM 9823 C CA . PRO B 1 339 ? -2.582 -22.719 6.789 1 96.38 339 PRO B CA 1
ATOM 9824 C C . PRO B 1 339 ? -4.102 -22.688 6.648 1 96.38 339 PRO B C 1
ATOM 9826 O O . PRO B 1 339 ? -4.812 -22.438 7.621 1 96.38 339 PRO B O 1
ATOM 9829 N N . THR B 1 340 ? -4.562 -22.938 5.395 1 96.56 340 THR B N 1
ATOM 9830 C CA . THR B 1 340 ? -5.992 -22.875 5.109 1 96.56 340 THR B CA 1
ATOM 9831 C C . THR B 1 340 ? -6.43 -24.047 4.246 1 96.56 340 THR B C 1
ATOM 9833 O O . THR B 1 340 ? -5.617 -24.625 3.518 1 96.56 340 THR B O 1
ATOM 9836 N N . LEU B 1 341 ? -7.629 -24.422 4.449 1 97.19 341 LEU B N 1
ATOM 9837 C CA . LEU B 1 341 ? -8.32 -25.406 3.639 1 97.19 341 LEU B CA 1
ATOM 9838 C C . LEU B 1 341 ? -9.484 -24.781 2.881 1 97.19 341 LEU B C 1
ATOM 9840 O O . LEU B 1 341 ? -10.211 -23.938 3.432 1 97.19 341 LEU B O 1
ATOM 9844 N N . GLU B 1 342 ? -9.57 -25.172 1.608 1 96.81 342 GLU B N 1
ATOM 9845 C CA . GLU B 1 342 ? -10.656 -24.594 0.812 1 96.81 342 GLU B CA 1
ATOM 9846 C C . GLU B 1 342 ? -11.406 -25.672 0.04 1 96.81 342 GLU B C 1
ATOM 9848 O O . GLU B 1 342 ? -10.805 -26.641 -0.426 1 96.81 342 GLU B O 1
ATOM 9853 N N . LEU B 1 343 ? -12.656 -25.547 -0.065 1 97.25 343 LEU B N 1
ATOM 9854 C CA . LEU B 1 343 ? -13.531 -26.312 -0.951 1 97.25 343 LEU B CA 1
ATOM 9855 C C . LEU B 1 343 ? -14.211 -25.391 -1.963 1 97.25 343 LEU B C 1
ATOM 9857 O O . LEU B 1 343 ? -14.812 -24.391 -1.588 1 97.25 343 LEU B O 1
ATOM 9861 N N . VAL B 1 344 ? -14.078 -25.719 -3.197 1 95.94 344 VAL B N 1
ATOM 9862 C CA . VAL B 1 344 ? -14.695 -24.891 -4.23 1 95.94 344 VAL B CA 1
ATOM 9863 C C . VAL B 1 344 ? -15.75 -25.703 -4.984 1 95.94 344 VAL B C 1
ATOM 9865 O O . VAL B 1 344 ? -15.422 -26.703 -5.621 1 95.94 344 VAL B O 1
ATOM 9868 N N . LEU B 1 345 ? -16.969 -25.312 -4.863 1 95.94 345 LEU B N 1
ATOM 9869 C CA . LEU B 1 345 ? -18.062 -25.891 -5.621 1 95.94 345 LEU B CA 1
ATOM 9870 C C . LEU B 1 345 ? -18.141 -25.297 -7.023 1 95.94 345 LEU B C 1
ATOM 9872 O O . LEU B 1 345 ? -18.25 -24.078 -7.18 1 95.94 345 LEU B O 1
ATOM 9876 N N . ARG B 1 346 ? -18.016 -26.188 -8 1 93.06 346 ARG B N 1
ATOM 9877 C CA . ARG B 1 346 ? -18.062 -25.766 -9.398 1 93.06 346 ARG B CA 1
ATOM 9878 C C . ARG B 1 346 ? -19.391 -26.141 -10.039 1 93.06 346 ARG B C 1
ATOM 9880 O O . ARG B 1 346 ? -19.969 -27.172 -9.711 1 93.06 346 ARG B O 1
ATOM 9887 N N . GLY B 1 347 ? -19.828 -25.297 -10.977 1 90.38 347 GLY B N 1
ATOM 9888 C CA . GLY B 1 347 ? -21.031 -25.594 -11.742 1 90.38 347 GLY B CA 1
ATOM 9889 C C . GLY B 1 347 ? -22.312 -25.469 -10.93 1 90.38 347 GLY B C 1
ATOM 9890 O O . GLY B 1 347 ? -23.234 -26.266 -11.086 1 90.38 347 GLY B O 1
ATOM 9891 N N . ALA B 1 348 ? -22.312 -24.609 -10.031 1 93.88 348 ALA B N 1
ATOM 9892 C CA . ALA B 1 348 ? -23.5 -24.344 -9.234 1 93.88 348 ALA B CA 1
ATOM 9893 C C . ALA B 1 348 ? -24.375 -23.266 -9.875 1 93.88 348 ALA B C 1
ATOM 9895 O O . ALA B 1 348 ? -24.062 -22.797 -10.977 1 93.88 348 ALA B O 1
ATOM 9896 N N . THR B 1 349 ? -25.531 -23.031 -9.297 1 94 349 THR B N 1
ATOM 9897 C CA . THR B 1 349 ? -26.438 -21.953 -9.703 1 94 349 THR B CA 1
ATOM 9898 C C . THR B 1 349 ? -26.594 -20.922 -8.586 1 94 349 THR B C 1
ATOM 9900 O O . THR B 1 349 ? -26.125 -21.156 -7.465 1 94 349 THR B O 1
ATOM 9903 N N . ALA B 1 350 ? -27.172 -19.797 -8.969 1 91 350 ALA B N 1
ATOM 9904 C CA . ALA B 1 350 ? -27.406 -18.75 -7.988 1 91 350 ALA B CA 1
ATOM 9905 C C . ALA B 1 350 ? -28.25 -19.25 -6.816 1 91 350 ALA B C 1
ATOM 9907 O O . ALA B 1 350 ? -28.109 -18.766 -5.691 1 91 350 ALA B O 1
ATOM 9908 N N . GLU B 1 351 ? -28.984 -20.281 -7.027 1 92.31 351 GLU B N 1
ATOM 9909 C CA . GLU B 1 351 ? -29.859 -20.844 -6.004 1 92.31 351 GLU B CA 1
ATOM 9910 C C . GLU B 1 351 ? -29.125 -21.859 -5.145 1 92.31 351 GLU B C 1
ATOM 9912 O O . GLU B 1 351 ? -29.344 -21.922 -3.932 1 92.31 351 GLU B O 1
ATOM 9917 N N . THR B 1 352 ? -28.281 -22.609 -5.715 1 95 352 THR B N 1
ATOM 9918 C CA . THR B 1 352 ? -27.688 -23.734 -5.012 1 95 352 THR B CA 1
ATOM 9919 C C . THR B 1 352 ? -26.375 -23.312 -4.344 1 95 352 THR B C 1
ATOM 9921 O O . THR B 1 352 ? -26.016 -23.859 -3.303 1 95 352 THR B O 1
ATOM 9924 N N . ALA B 1 353 ? -25.672 -22.391 -4.891 1 95.25 353 ALA B N 1
ATOM 9925 C CA . ALA B 1 353 ? -24.344 -22 -4.398 1 95.25 353 ALA B CA 1
ATOM 9926 C C . ALA B 1 353 ? -24.406 -21.594 -2.928 1 95.25 353 ALA B C 1
ATOM 9928 O O . ALA B 1 353 ? -23.578 -22.016 -2.127 1 95.25 353 ALA B O 1
ATOM 9929 N N . PRO B 1 354 ? -25.391 -20.812 -2.48 1 93.56 354 PRO B N 1
ATOM 9930 C CA . PRO B 1 354 ? -25.453 -20.391 -1.079 1 93.56 354 PRO B CA 1
ATOM 9931 C C . PRO B 1 354 ? -25.688 -21.547 -0.118 1 93.56 354 PRO B C 1
ATOM 9933 O O . PRO B 1 354 ? -25.438 -21.422 1.084 1 93.56 354 PRO B O 1
ATOM 9936 N N . LYS B 1 355 ? -26.172 -22.672 -0.62 1 95.44 355 LYS B N 1
ATOM 9937 C CA . LYS B 1 355 ? -26.516 -23.828 0.21 1 95.44 355 LYS B CA 1
ATOM 9938 C C . LYS B 1 355 ? -25.297 -24.703 0.463 1 95.44 355 LYS B C 1
ATOM 9940 O O . LYS B 1 355 ? -25.359 -25.641 1.245 1 95.44 355 LYS B O 1
ATOM 9945 N N . PHE B 1 356 ? -24.203 -24.406 -0.123 1 97.38 356 PHE B N 1
ATOM 9946 C CA . PHE B 1 356 ? -23.016 -25.266 -0.095 1 97.38 356 PHE B CA 1
ATOM 9947 C C . PHE B 1 356 ? -22.5 -25.438 1.33 1 97.38 356 PHE B C 1
ATOM 9949 O O . PHE B 1 356 ? -22.188 -26.547 1.76 1 97.38 356 PHE B O 1
ATOM 9956 N N . ALA B 1 357 ? -22.359 -24.312 2.092 1 96.38 357 ALA B N 1
ATOM 9957 C CA . ALA B 1 357 ? -21.828 -24.375 3.455 1 96.38 357 ALA B CA 1
ATOM 9958 C C . ALA B 1 357 ? -22.688 -25.281 4.332 1 96.38 357 ALA B C 1
ATOM 9960 O O . ALA B 1 357 ? -22.156 -26.094 5.105 1 96.38 357 ALA B O 1
ATOM 9961 N N . VAL B 1 358 ? -23.984 -25.156 4.211 1 95.75 358 VAL B N 1
ATOM 9962 C CA . VAL B 1 358 ? -24.922 -26 4.973 1 95.75 358 VAL B CA 1
ATOM 9963 C C . VAL B 1 358 ? -24.797 -27.453 4.523 1 95.75 358 VAL B C 1
ATOM 9965 O O . VAL B 1 358 ? -24.859 -28.359 5.344 1 95.75 358 VAL B O 1
ATOM 9968 N N . GLY B 1 359 ? -24.672 -27.609 3.275 1 97.06 359 GLY B N 1
ATOM 9969 C CA . GLY B 1 359 ? -24.469 -28.938 2.736 1 97.06 359 GLY B CA 1
ATOM 9970 C C . GLY B 1 359 ? -23.25 -29.641 3.289 1 97.06 359 GLY B C 1
ATOM 9971 O O . GLY B 1 359 ? -23.297 -30.828 3.617 1 97.06 359 GLY B O 1
ATOM 9972 N N . VAL B 1 360 ? -22.172 -28.891 3.318 1 97.38 360 VAL B N 1
ATOM 9973 C CA . VAL B 1 360 ? -20.922 -29.453 3.85 1 97.38 360 VAL B CA 1
ATOM 9974 C C . VAL B 1 360 ? -21.109 -29.828 5.32 1 97.38 360 VAL B C 1
ATOM 9976 O O . VAL B 1 360 ? -20.719 -30.906 5.746 1 97.38 360 VAL B O 1
ATOM 9979 N N . LYS B 1 361 ? -21.688 -28.969 6.109 1 96.31 361 LYS B N 1
ATOM 9980 C CA . LYS B 1 361 ? -21.938 -29.219 7.527 1 96.31 361 LYS B CA 1
ATOM 9981 C C . LYS B 1 361 ? -22.766 -30.484 7.727 1 96.31 361 LYS B C 1
ATOM 9983 O O . LYS B 1 361 ? -22.469 -31.297 8.594 1 96.31 361 LYS B O 1
ATOM 9988 N N . GLN B 1 362 ? -23.781 -30.625 6.957 1 96.5 362 GLN B N 1
ATOM 9989 C CA . GLN B 1 362 ? -24.656 -31.797 7.055 1 96.5 362 GLN B CA 1
ATOM 9990 C C . GLN B 1 362 ? -23.906 -33.062 6.707 1 96.5 362 GLN B C 1
ATOM 9992 O O . GLN B 1 362 ? -24.016 -34.062 7.418 1 96.5 362 GLN B O 1
ATOM 9997 N N . ALA B 1 363 ? -23.219 -33.031 5.59 1 96.88 363 ALA B N 1
ATOM 9998 C CA . ALA B 1 363 ? -22.469 -34.219 5.156 1 96.88 363 ALA B CA 1
ATOM 9999 C C . ALA B 1 363 ? -21.438 -34.625 6.207 1 96.88 363 ALA B C 1
ATOM 10001 O O . ALA B 1 363 ? -21.25 -35.812 6.461 1 96.88 363 ALA B O 1
ATOM 10002 N N . VAL B 1 364 ? -20.766 -33.656 6.801 1 97.38 364 VAL B N 1
ATOM 10003 C CA . VAL B 1 364 ? -19.75 -33.938 7.816 1 97.38 364 VAL B CA 1
ATOM 10004 C C . VAL B 1 364 ? -20.406 -34.531 9.062 1 97.38 364 VAL B C 1
ATOM 10006 O O . VAL B 1 364 ? -19.891 -35.469 9.656 1 97.38 364 VAL B O 1
ATOM 10009 N N . THR B 1 365 ? -21.547 -34 9.453 1 96.38 365 THR B N 1
ATOM 10010 C CA . THR B 1 365 ? -22.281 -34.469 10.617 1 96.38 365 THR B CA 1
ATOM 10011 C C . THR B 1 365 ? -22.719 -35.938 10.406 1 96.38 365 THR B C 1
ATOM 10013 O O . THR B 1 365 ? -22.578 -36.75 11.305 1 96.38 365 THR B O 1
ATOM 10016 N N . ASP B 1 366 ? -23.203 -36.219 9.273 1 96.12 366 ASP B N 1
ATOM 10017 C CA . ASP B 1 366 ? -23.641 -37.562 8.953 1 96.12 366 ASP B CA 1
ATOM 10018 C C . ASP B 1 366 ? -22.453 -38.562 8.977 1 96.12 366 ASP B C 1
ATOM 10020 O O . ASP B 1 366 ? -22.594 -39.688 9.469 1 96.12 366 ASP B O 1
ATOM 10024 N N . LEU B 1 367 ? -21.391 -38.125 8.406 1 95.5 367 LEU B N 1
ATOM 10025 C CA . LEU B 1 367 ? -20.203 -38.969 8.375 1 95.5 367 LEU B CA 1
ATOM 10026 C C . LEU B 1 367 ? -19.719 -39.25 9.789 1 95.5 367 LEU B C 1
ATOM 10028 O O . LEU B 1 367 ? -19.328 -40.406 10.094 1 95.5 367 LEU B O 1
ATOM 10032 N N . LEU B 1 368 ? -19.719 -38.312 10.633 1 95 368 LEU B N 1
ATOM 10033 C CA . LEU B 1 368 ? -19.203 -38.406 11.992 1 95 368 LEU B CA 1
ATOM 10034 C C . LEU B 1 368 ? -20.094 -39.312 12.844 1 95 368 LEU B C 1
ATOM 10036 O O . LEU B 1 368 ? -19.641 -39.875 13.828 1 95 368 LEU B O 1
ATOM 10040 N N . ALA B 1 369 ? -21.375 -39.406 12.477 1 94.44 369 ALA B N 1
ATOM 10041 C CA . ALA B 1 369 ? -22.281 -40.312 13.18 1 94.44 369 ALA B CA 1
ATOM 10042 C C . ALA B 1 369 ? -21.828 -41.75 13.07 1 94.44 369 ALA B C 1
ATOM 10044 O O . ALA B 1 369 ? -21.953 -42.531 14.023 1 94.44 369 ALA B O 1
ATOM 10045 N N . GLY B 1 370 ? -21.312 -42.156 12.008 1 92.12 370 GLY B N 1
ATOM 10046 C CA . GLY B 1 370 ? -20.797 -43.5 11.805 1 92.12 370 GLY B CA 1
ATOM 10047 C C . GLY B 1 370 ? -19.297 -43.625 12.016 1 92.12 370 GLY B C 1
ATOM 10048 O O . GLY B 1 370 ? -18.766 -44.75 12.117 1 92.12 370 GLY B O 1
ATOM 10049 N N . GLY B 1 371 ? -18.703 -42.5 12.125 1 93.12 371 GLY B N 1
ATOM 10050 C CA . GLY B 1 371 ? -17.25 -42.469 12.258 1 93.12 371 GLY B CA 1
ATOM 10051 C C . GLY B 1 371 ? -16.531 -42.688 10.945 1 93.12 371 GLY B C 1
ATOM 10052 O O . GLY B 1 371 ? -17.062 -43.344 10.031 1 93.12 371 GLY B O 1
ATOM 10053 N N . ILE B 1 372 ? -15.281 -42.25 10.82 1 94.5 372 ILE B N 1
ATOM 10054 C CA . ILE B 1 372 ? -14.484 -42.438 9.609 1 94.5 372 ILE B CA 1
ATOM 10055 C C . ILE B 1 372 ? -13.867 -43.812 9.602 1 94.5 372 ILE B C 1
ATOM 10057 O O . ILE B 1 372 ? -13.203 -44.219 10.562 1 94.5 372 ILE B O 1
ATOM 10061 N N . PRO B 1 373 ? -14.07 -44.531 8.586 1 90.62 373 PRO B N 1
ATOM 10062 C CA . PRO B 1 373 ? -13.477 -45.875 8.523 1 90.62 373 PRO B CA 1
ATOM 10063 C C . PRO B 1 373 ? -11.953 -45.844 8.625 1 90.62 373 PRO B C 1
ATOM 10065 O O . PRO B 1 373 ? -11.289 -45.156 7.867 1 90.62 373 PRO B O 1
ATOM 10068 N N . GLU B 1 374 ? -11.453 -46.688 9.477 1 90.5 374 GLU B N 1
ATOM 10069 C CA . GLU B 1 374 ? -10.023 -46.719 9.742 1 90.5 374 GLU B CA 1
ATOM 10070 C C . GLU B 1 374 ? -9.242 -47.156 8.508 1 90.5 374 GLU B C 1
ATOM 10072 O O . GLU B 1 374 ? -8.133 -46.688 8.266 1 90.5 374 GLU B O 1
ATOM 10077 N N . GLU B 1 375 ? -9.789 -48.031 7.773 1 88.75 375 GLU B N 1
ATOM 10078 C CA . GLU B 1 375 ? -9.117 -48.562 6.59 1 88.75 375 GLU B CA 1
ATOM 10079 C C . GLU B 1 375 ? -8.867 -47.469 5.559 1 88.75 375 GLU B C 1
ATOM 10081 O O . GLU B 1 375 ? -7.852 -47.5 4.859 1 88.75 375 GLU B O 1
ATOM 10086 N N . LEU B 1 376 ? -9.781 -46.594 5.504 1 90.81 376 LEU B N 1
ATOM 10087 C CA . LEU B 1 376 ? -9.625 -45.469 4.586 1 90.81 376 LEU B CA 1
ATOM 10088 C C . LEU B 1 376 ? -8.484 -44.562 5.023 1 90.81 376 LEU B C 1
ATOM 10090 O O . LEU B 1 376 ? -7.695 -44.094 4.195 1 90.81 376 LEU B O 1
ATOM 10094 N N . LEU B 1 377 ? -8.406 -44.281 6.27 1 93.81 377 LEU B N 1
ATOM 10095 C CA . LEU B 1 377 ? -7.348 -43.469 6.828 1 93.81 377 LEU B CA 1
ATOM 10096 C C . LEU B 1 377 ? -5.984 -44.125 6.66 1 93.81 377 LEU B C 1
ATOM 10098 O O . LEU B 1 377 ? -5 -43.469 6.328 1 93.81 377 LEU B O 1
ATOM 10102 N N . LEU B 1 378 ? -5.988 -45.375 6.91 1 90.75 378 LEU B N 1
ATOM 10103 C CA . LEU B 1 378 ? -4.742 -46.125 6.766 1 90.75 378 LEU B CA 1
ATOM 10104 C C . LEU B 1 378 ? -4.258 -46.125 5.32 1 90.75 378 LEU B C 1
ATOM 10106 O O . LEU B 1 378 ? -3.062 -45.969 5.062 1 90.75 378 LEU B O 1
ATOM 10110 N N . ALA B 1 379 ? -5.137 -46.281 4.426 1 89.12 379 ALA B N 1
ATOM 10111 C CA . ALA B 1 379 ? -4.793 -46.219 3.006 1 89.12 379 ALA B CA 1
ATOM 10112 C C . ALA B 1 379 ? -4.168 -44.875 2.635 1 89.12 379 ALA B C 1
ATOM 10114 O O . ALA B 1 379 ? -3.146 -44.844 1.948 1 89.12 379 ALA B O 1
ATOM 10115 N N . SER B 1 380 ? -4.836 -43.844 3.041 1 92.38 380 SER B N 1
ATOM 10116 C CA . SER B 1 380 ? -4.34 -42.531 2.73 1 92.38 380 SER B CA 1
ATOM 10117 C C . SER B 1 380 ? -2.994 -42.25 3.398 1 92.38 380 SER B C 1
ATOM 10119 O O . SER B 1 380 ? -2.117 -41.625 2.814 1 92.38 380 SER B O 1
ATOM 10121 N N . LEU B 1 381 ? -2.869 -42.625 4.637 1 92 381 LEU B N 1
ATOM 10122 C CA . LEU B 1 381 ? -1.604 -42.469 5.348 1 92 381 LEU B CA 1
ATOM 10123 C C . LEU B 1 381 ? -0.477 -43.188 4.602 1 92 381 LEU B C 1
ATOM 10125 O O . LEU B 1 381 ? 0.596 -42.594 4.402 1 92 381 LEU B O 1
ATOM 10129 N N . ASN B 1 382 ? -0.73 -44.406 4.172 1 85.88 382 ASN B N 1
ATOM 10130 C CA . ASN B 1 382 ? 0.271 -45.156 3.438 1 85.88 382 ASN B CA 1
ATOM 10131 C C . ASN B 1 382 ? 0.638 -44.469 2.119 1 85.88 382 ASN B C 1
ATOM 10133 O O . ASN B 1 382 ? 1.812 -44.438 1.753 1 85.88 382 ASN B O 1
ATOM 10137 N N . ALA B 1 383 ? -0.377 -44.062 1.471 1 86.19 383 ALA B N 1
ATOM 10138 C CA . ALA B 1 383 ? -0.149 -43.406 0.195 1 86.19 383 ALA B CA 1
ATOM 10139 C C . ALA B 1 383 ? 0.72 -42.156 0.376 1 86.19 383 ALA B C 1
ATOM 10141 O O . ALA B 1 383 ? 1.624 -41.906 -0.423 1 86.19 383 ALA B O 1
ATOM 10142 N N . MET B 1 384 ? 0.459 -41.406 1.32 1 88.69 384 MET B N 1
ATOM 10143 C CA . MET B 1 384 ? 1.202 -40.188 1.564 1 88.69 384 MET B CA 1
ATOM 10144 C C . MET B 1 384 ? 2.619 -40.5 2.037 1 88.69 384 MET B C 1
ATOM 10146 O O . MET B 1 384 ? 3.557 -39.75 1.712 1 88.69 384 MET B O 1
ATOM 10150 N N . GLU B 1 385 ? 2.689 -41.469 2.846 1 85.81 385 GLU B N 1
ATOM 10151 C CA . GLU B 1 385 ? 4.02 -41.875 3.285 1 85.81 385 GLU B CA 1
ATOM 10152 C C . GLU B 1 385 ? 4.875 -42.312 2.102 1 85.81 385 GLU B C 1
ATOM 10154 O O . GLU B 1 385 ? 6.051 -41.969 2.014 1 85.81 385 GLU B O 1
ATOM 10159 N N . PHE B 1 386 ? 4.277 -43 1.22 1 80.38 386 PHE B N 1
ATOM 10160 C CA . PHE B 1 386 ? 4.973 -43.406 0.009 1 80.38 386 PHE B CA 1
ATOM 10161 C C . PHE B 1 386 ? 5.375 -42.219 -0.83 1 80.38 386 PHE B C 1
ATOM 10163 O O . PHE B 1 386 ? 6.492 -42.156 -1.349 1 80.38 386 PHE B O 1
ATOM 10170 N N . ALA B 1 387 ? 4.449 -41.344 -0.998 1 83 387 ALA B N 1
ATOM 10171 C CA . ALA B 1 387 ? 4.719 -40.125 -1.78 1 83 387 ALA B CA 1
ATOM 10172 C C . ALA B 1 387 ? 5.859 -39.312 -1.169 1 83 387 ALA B C 1
ATOM 10174 O O . ALA B 1 387 ? 6.645 -38.688 -1.891 1 83 387 ALA B O 1
ATOM 10175 N N . SER B 1 388 ? 5.871 -39.312 0.119 1 84 388 SER B N 1
ATOM 10176 C CA . SER B 1 388 ? 6.922 -38.562 0.809 1 84 388 SER B CA 1
ATOM 10177 C C . SER B 1 388 ? 8.297 -39.188 0.541 1 84 388 SER B C 1
ATOM 10179 O O . SER B 1 388 ? 9.305 -38.469 0.513 1 84 388 SER B O 1
ATOM 10181 N N . LEU B 1 389 ? 8.336 -40.438 0.249 1 75.19 389 LEU B N 1
ATOM 10182 C CA . LEU B 1 389 ? 9.578 -41.156 -0.026 1 75.19 389 LEU B CA 1
ATOM 10183 C C . LEU B 1 389 ? 9.961 -41.031 -1.499 1 75.19 389 LEU B C 1
ATOM 10185 O O . LEU B 1 389 ? 11.133 -40.812 -1.829 1 75.19 389 LEU B O 1
ATOM 10189 N N . GLU B 1 390 ? 8.945 -41.125 -2.318 1 75.94 390 GLU B N 1
ATOM 10190 C CA . GLU B 1 390 ? 9.172 -41.062 -3.76 1 75.94 390 GLU B CA 1
ATOM 10191 C C . GLU B 1 390 ? 9.414 -39.656 -4.234 1 75.94 390 GLU B C 1
ATOM 10193 O O . GLU B 1 390 ? 10.109 -39.438 -5.227 1 75.94 390 GLU B O 1
ATOM 10198 N N . ARG B 1 391 ? 8.844 -38.625 -3.502 1 79.38 391 ARG B N 1
ATOM 10199 C CA . ARG B 1 391 ? 8.898 -37.219 -3.857 1 79.38 391 ARG B CA 1
ATOM 10200 C C . ARG B 1 391 ? 8.547 -37 -5.324 1 79.38 391 ARG B C 1
ATOM 10202 O O . ARG B 1 391 ? 9.367 -36.5 -6.102 1 79.38 391 ARG B O 1
ATOM 10209 N N . PRO B 1 392 ? 7.363 -37.312 -5.621 1 76.56 392 PRO B N 1
ATOM 10210 C CA . PRO B 1 392 ? 6.949 -37.188 -7.023 1 76.56 392 PRO B CA 1
ATOM 10211 C C . PRO B 1 392 ? 6.98 -35.75 -7.527 1 76.56 392 PRO B C 1
ATOM 10213 O O . PRO B 1 392 ? 7.074 -34.812 -6.73 1 76.56 392 PRO B O 1
ATOM 10216 N N . GLY B 1 393 ? 6.949 -35.594 -8.812 1 75.88 393 GLY B N 1
ATOM 10217 C CA . GLY B 1 393 ? 6.93 -34.281 -9.414 1 75.88 393 GLY B CA 1
ATOM 10218 C C . GLY B 1 393 ? 8.164 -33.969 -10.242 1 75.88 393 GLY B C 1
ATOM 10219 O O . GLY B 1 393 ? 9.078 -34.812 -10.32 1 75.88 393 GLY B O 1
ATOM 10220 N N . SER B 1 394 ? 8.109 -32.719 -10.742 1 80.56 394 SER B N 1
ATOM 10221 C CA . SER B 1 394 ? 9.164 -32.406 -11.695 1 80.56 394 SER B CA 1
ATOM 10222 C C . SER B 1 394 ? 10.25 -31.562 -11.039 1 80.56 394 SER B C 1
ATOM 10224 O O . SER B 1 394 ? 11.359 -31.438 -11.57 1 80.56 394 SER B O 1
ATOM 10226 N N . LEU B 1 395 ? 10.039 -31.062 -9.938 1 87.81 395 LEU B N 1
ATOM 10227 C CA . LEU B 1 395 ? 11.047 -30.234 -9.273 1 87.81 395 LEU B CA 1
ATOM 10228 C C . LEU B 1 395 ? 12.164 -31.109 -8.719 1 87.81 395 LEU B C 1
ATOM 10230 O O . LEU B 1 395 ? 11.906 -32.125 -8.07 1 87.81 395 LEU B O 1
ATOM 10234 N N . PRO B 1 396 ? 13.414 -30.672 -8.984 1 91.88 396 PRO B N 1
ATOM 10235 C CA . PRO B 1 396 ? 14.508 -31.391 -8.328 1 91.88 396 PRO B CA 1
ATOM 10236 C C . PRO B 1 396 ? 14.375 -31.406 -6.809 1 91.88 396 PRO B C 1
ATOM 10238 O O . PRO B 1 396 ? 13.922 -30.438 -6.211 1 91.88 396 PRO B O 1
ATOM 10241 N N . ASP B 1 397 ? 14.758 -32.5 -6.215 1 93.19 397 ASP B N 1
ATOM 10242 C CA . ASP B 1 397 ? 14.586 -32.688 -4.777 1 93.19 397 ASP B CA 1
ATOM 10243 C C . ASP B 1 397 ? 15.266 -31.562 -3.994 1 93.19 397 ASP B C 1
ATOM 10245 O O . ASP B 1 397 ? 14.727 -31.078 -2.99 1 93.19 397 ASP B O 1
ATOM 10249 N N . GLY B 1 398 ? 16.438 -31.203 -4.457 1 95.69 398 GLY B N 1
ATOM 10250 C CA . GLY B 1 398 ? 17.141 -30.141 -3.76 1 95.69 398 GLY B CA 1
ATOM 10251 C C . GLY B 1 398 ? 16.422 -28.812 -3.803 1 95.69 398 GLY B C 1
ATOM 10252 O O . GLY B 1 398 ? 16.484 -28.031 -2.85 1 95.69 398 GLY B O 1
ATOM 10253 N N . VAL B 1 399 ? 15.758 -28.484 -4.926 1 95.94 399 VAL B N 1
ATOM 10254 C CA . VAL B 1 399 ? 14.977 -27.25 -5.07 1 95.94 399 VAL B CA 1
ATOM 10255 C C . VAL B 1 399 ? 13.781 -27.297 -4.121 1 95.94 399 VAL B C 1
ATOM 10257 O O . VAL B 1 399 ? 13.484 -26.297 -3.445 1 95.94 399 VAL B O 1
ATOM 10260 N N . LEU B 1 400 ? 13.125 -28.391 -4.074 1 95.31 400 LEU B N 1
ATOM 10261 C CA . LEU B 1 400 ? 12 -28.562 -3.162 1 95.31 400 LEU B CA 1
ATOM 10262 C C . LEU B 1 400 ? 12.438 -28.359 -1.715 1 95.31 400 LEU B C 1
ATOM 10264 O O . LEU B 1 400 ? 11.75 -27.688 -0.938 1 95.31 400 LEU B O 1
ATOM 10268 N N . ASP B 1 401 ? 13.57 -28.906 -1.371 1 96.62 401 ASP B N 1
ATOM 10269 C CA . ASP B 1 401 ? 14.086 -28.781 -0.012 1 96.62 401 ASP B CA 1
ATOM 10270 C C . ASP B 1 401 ? 14.43 -27.328 0.312 1 96.62 401 ASP B C 1
ATOM 10272 O O . ASP B 1 401 ? 14.289 -26.891 1.456 1 96.62 401 ASP B O 1
ATOM 10276 N N . ALA B 1 402 ? 14.961 -26.625 -0.685 1 97.38 402 ALA B N 1
ATOM 10277 C CA . ALA B 1 402 ? 15.25 -25.203 -0.473 1 97.38 402 ALA B CA 1
ATOM 10278 C C . ALA B 1 402 ? 13.977 -24.438 -0.162 1 97.38 402 ALA B C 1
ATOM 10280 O O . ALA B 1 402 ? 13.969 -23.547 0.705 1 97.38 402 ALA B O 1
ATOM 10281 N N . ILE B 1 403 ? 12.906 -24.719 -0.843 1 96.75 403 ILE B N 1
ATOM 10282 C CA . ILE B 1 403 ? 11.625 -24.062 -0.613 1 96.75 403 ILE B CA 1
ATOM 10283 C C . ILE B 1 403 ? 11.109 -24.406 0.778 1 96.75 403 ILE B C 1
ATOM 10285 O O . ILE B 1 403 ? 10.664 -23.531 1.525 1 96.75 403 ILE B O 1
ATOM 10289 N N . TYR B 1 404 ? 11.203 -25.656 1.147 1 96.69 404 TYR B N 1
ATOM 10290 C CA . TYR B 1 404 ? 10.758 -26.109 2.459 1 96.69 404 TYR B CA 1
ATOM 10291 C C . TYR B 1 404 ? 11.586 -25.484 3.568 1 96.69 404 TYR B C 1
ATOM 10293 O O . TYR B 1 404 ? 11.047 -25.094 4.609 1 96.69 404 TYR B O 1
ATOM 10301 N N . ALA B 1 405 ? 12.875 -25.406 3.312 1 97.75 405 ALA B N 1
ATOM 10302 C CA . ALA B 1 405 ? 13.766 -24.812 4.305 1 97.75 405 ALA B CA 1
ATOM 10303 C C . ALA B 1 405 ? 13.398 -23.359 4.566 1 97.75 405 ALA B C 1
ATOM 10305 O O . ALA B 1 405 ? 13.32 -22.922 5.719 1 97.75 405 ALA B O 1
ATOM 10306 N N . ALA B 1 406 ? 13.203 -22.641 3.498 1 97.56 406 ALA B N 1
ATOM 10307 C CA . ALA B 1 406 ? 12.805 -21.25 3.633 1 97.56 406 ALA B CA 1
ATOM 10308 C C . ALA B 1 406 ? 11.484 -21.125 4.383 1 97.56 406 ALA B C 1
ATOM 10310 O O . ALA B 1 406 ? 11.312 -20.219 5.215 1 97.56 406 ALA B O 1
ATOM 10311 N N . THR B 1 407 ? 10.539 -22 4.082 1 97 407 THR B N 1
ATOM 10312 C CA . THR B 1 407 ? 9.227 -21.984 4.707 1 97 407 THR B CA 1
ATOM 10313 C C . THR B 1 407 ? 9.336 -22.266 6.203 1 97 407 THR B C 1
ATOM 10315 O O . THR B 1 407 ? 8.773 -21.516 7.02 1 97 407 THR B O 1
ATOM 10318 N N . GLY B 1 408 ? 10.008 -23.328 6.566 1 96.75 408 GLY B N 1
ATOM 10319 C CA . GLY B 1 408 ? 10.195 -23.672 7.973 1 96.75 408 GLY B CA 1
ATOM 10320 C C . GLY B 1 408 ? 10.938 -22.594 8.75 1 96.75 408 GLY B C 1
ATOM 10321 O O . GLY B 1 408 ? 10.555 -22.266 9.875 1 96.75 408 GLY B O 1
ATOM 10322 N N . TRP B 1 409 ? 11.984 -22.062 8.133 1 96.56 409 TRP B N 1
ATOM 10323 C CA . TRP B 1 409 ? 12.773 -20.984 8.734 1 96.56 409 TRP B CA 1
ATOM 10324 C C . TRP B 1 409 ? 11.922 -19.75 8.984 1 96.56 409 TRP B C 1
ATOM 10326 O O . TRP B 1 409 ? 11.977 -19.156 10.062 1 96.56 409 TRP B O 1
ATOM 10336 N N . LEU B 1 410 ? 11.125 -19.375 8.008 1 95.38 410 LEU B N 1
ATOM 10337 C CA . LEU B 1 410 ? 10.336 -18.141 8.07 1 95.38 410 LEU B CA 1
ATOM 10338 C C . LEU B 1 410 ? 9.344 -18.188 9.234 1 95.38 410 LEU B C 1
ATOM 10340 O O . LEU B 1 410 ? 9.164 -17.188 9.938 1 95.38 410 LEU B O 1
ATOM 10344 N N . HIS B 1 411 ? 8.742 -19.297 9.477 1 94.44 411 HIS B N 1
ATOM 10345 C CA . HIS B 1 411 ? 7.605 -19.344 10.383 1 94.44 411 HIS B CA 1
ATOM 10346 C C . HIS B 1 411 ? 8.023 -19.828 11.766 1 94.44 411 HIS B C 1
ATOM 10348 O O . HIS B 1 411 ? 7.332 -19.578 12.758 1 94.44 411 HIS B O 1
ATOM 10354 N N . THR B 1 412 ? 9.203 -20.562 11.867 1 93.44 412 THR B N 1
ATOM 10355 C CA . THR B 1 412 ? 9.555 -21.156 13.156 1 93.44 412 THR B CA 1
ATOM 10356 C C . THR B 1 412 ? 11.016 -20.891 13.484 1 93.44 412 THR B C 1
ATOM 10358 O O . THR B 1 412 ? 11.469 -21.156 14.602 1 93.44 412 THR B O 1
ATOM 10361 N N . GLY B 1 413 ? 11.742 -20.422 12.516 1 91.75 413 GLY B N 1
ATOM 10362 C CA . GLY B 1 413 ? 13.172 -20.25 12.719 1 91.75 413 GLY B CA 1
ATOM 10363 C C . GLY B 1 413 ? 13.961 -21.516 12.445 1 91.75 413 GLY B C 1
ATOM 10364 O O . GLY B 1 413 ? 15.195 -21.5 12.438 1 91.75 413 GLY B O 1
ATOM 10365 N N . ASP B 1 414 ? 13.297 -22.656 12.133 1 95 414 ASP B N 1
ATOM 10366 C CA . ASP B 1 414 ? 13.961 -23.922 11.906 1 95 414 ASP B CA 1
ATOM 10367 C C . ASP B 1 414 ? 13.852 -24.344 10.438 1 95 414 ASP B C 1
ATOM 10369 O O . ASP B 1 414 ? 12.836 -24.906 10.016 1 95 414 ASP B O 1
ATOM 10373 N N . PRO B 1 415 ? 14.977 -24.234 9.664 1 96.94 415 PRO B N 1
ATOM 10374 C CA . PRO B 1 415 ? 14.922 -24.594 8.25 1 96.94 415 PRO B CA 1
ATOM 10375 C C . PRO B 1 415 ? 14.797 -26.094 8.023 1 96.94 415 PRO B C 1
ATOM 10377 O O . PRO B 1 415 ? 14.461 -26.531 6.914 1 96.94 415 PRO B O 1
ATOM 10380 N N . ALA B 1 416 ? 14.984 -26.922 9 1 96.31 416 ALA B N 1
ATOM 10381 C CA . ALA B 1 416 ? 14.961 -28.375 8.836 1 96.31 416 ALA B CA 1
ATOM 10382 C C . ALA B 1 416 ? 13.594 -28.938 9.18 1 96.31 416 ALA B C 1
ATOM 10384 O O . ALA B 1 416 ? 13.32 -30.125 8.938 1 96.31 416 ALA B O 1
ATOM 10385 N N . LEU B 1 417 ? 12.758 -28.156 9.617 1 94.38 417 LEU B N 1
ATOM 10386 C CA . LEU B 1 417 ? 11.5 -28.594 10.211 1 94.38 417 LEU B CA 1
ATOM 10387 C C . LEU B 1 417 ? 10.719 -29.469 9.242 1 94.38 417 LEU B C 1
ATOM 10389 O O . LEU B 1 417 ? 10.219 -30.531 9.625 1 94.38 417 LEU B O 1
ATOM 10393 N N . LEU B 1 418 ? 10.594 -29.078 7.957 1 94.5 418 LEU B N 1
ATOM 10394 C CA . LEU B 1 418 ? 9.703 -29.719 7.004 1 94.5 418 LEU B CA 1
ATOM 10395 C C . LEU B 1 418 ? 10.375 -30.938 6.363 1 94.5 418 LEU B C 1
ATOM 10397 O O . LEU B 1 418 ? 9.742 -31.688 5.621 1 94.5 418 LEU B O 1
ATOM 10401 N N . LEU B 1 419 ? 11.609 -31.172 6.676 1 93.38 419 LEU B N 1
ATOM 10402 C CA . LEU B 1 419 ? 12.344 -32.281 6.055 1 93.38 419 LEU B CA 1
ATOM 10403 C C . LEU B 1 419 ? 12.227 -33.531 6.895 1 93.38 419 LEU B C 1
ATOM 10405 O O . LEU B 1 419 ? 12.57 -34.625 6.43 1 93.38 419 LEU B O 1
ATOM 10409 N N . HIS B 1 420 ? 11.656 -33.438 8.047 1 88.81 420 HIS B N 1
ATOM 10410 C CA . HIS B 1 420 ? 11.414 -34.562 8.93 1 88.81 420 HIS B CA 1
ATOM 10411 C C . HIS B 1 420 ? 9.961 -35 8.867 1 88.81 420 HIS B C 1
ATOM 10413 O O . HIS B 1 420 ? 9.086 -34.375 9.461 1 88.81 420 HIS B O 1
ATOM 10419 N N . THR B 1 421 ? 9.734 -36.156 8.211 1 88.06 421 THR B N 1
ATOM 10420 C CA . THR B 1 421 ? 8.336 -36.562 8.078 1 88.06 421 THR B CA 1
ATOM 10421 C C . THR B 1 421 ? 8.109 -37.906 8.742 1 88.06 421 THR B C 1
ATOM 10423 O O . THR B 1 421 ? 6.977 -38.219 9.109 1 88.06 421 THR B O 1
ATOM 10426 N N . ASP B 1 422 ? 9.07 -38.688 9.023 1 88.12 422 ASP B N 1
ATOM 10427 C CA . ASP B 1 422 ? 8.938 -40.062 9.508 1 88.12 422 ASP B CA 1
ATOM 10428 C C . ASP B 1 422 ? 8.234 -40.094 10.859 1 88.12 422 ASP B C 1
ATOM 10430 O O . ASP B 1 422 ? 7.297 -40.875 11.062 1 88.12 422 ASP B O 1
ATOM 10434 N N . LYS B 1 423 ? 8.711 -39.312 11.703 1 89.56 423 LYS B N 1
ATOM 10435 C CA . LYS B 1 423 ? 8.141 -39.281 13.047 1 89.56 423 LYS B CA 1
ATOM 10436 C C . LYS B 1 423 ? 6.672 -38.875 13.016 1 89.56 423 LYS B C 1
ATOM 10438 O O . LYS B 1 423 ? 5.875 -39.344 13.836 1 89.56 423 LYS B O 1
ATOM 10443 N N . LEU B 1 424 ? 6.363 -38 12.141 1 93.38 424 LEU B N 1
ATOM 10444 C CA . LEU B 1 424 ? 4.984 -37.562 12.008 1 93.38 424 LEU B CA 1
ATOM 10445 C C . LEU B 1 424 ? 4.078 -38.688 11.547 1 93.38 424 LEU B C 1
ATOM 10447 O O . LEU B 1 424 ? 2.988 -38.875 12.094 1 93.38 424 LEU B O 1
ATOM 10451 N N . PHE B 1 425 ? 4.531 -39.469 10.562 1 93.06 425 PHE B N 1
ATOM 10452 C CA . PHE B 1 425 ? 3.74 -40.594 10.062 1 93.06 425 PHE B CA 1
ATOM 10453 C C . PHE B 1 425 ? 3.562 -41.656 11.141 1 93.06 425 PHE B C 1
ATOM 10455 O O . PHE B 1 425 ? 2.482 -42.219 11.281 1 93.06 425 PHE B O 1
ATOM 10462 N N . ALA B 1 426 ? 4.59 -41.906 11.898 1 92.69 426 ALA B N 1
ATOM 10463 C CA . ALA B 1 426 ? 4.512 -42.875 12.992 1 92.69 426 ALA B CA 1
ATOM 10464 C C . ALA B 1 426 ? 3.484 -42.438 14.031 1 92.69 426 ALA B C 1
ATOM 10466 O O . ALA B 1 426 ? 2.672 -43.25 14.484 1 92.69 426 ALA B O 1
ATOM 10467 N N . SER B 1 427 ? 3.553 -41.25 14.375 1 95 427 SER B N 1
ATOM 10468 C CA . SER B 1 427 ? 2.621 -40.719 15.367 1 95 427 SER B CA 1
ATOM 10469 C C . SER B 1 427 ? 1.181 -40.812 14.875 1 95 427 SER B C 1
ATOM 10471 O O . SER B 1 427 ? 0.285 -41.188 15.625 1 95 427 SER B O 1
ATOM 10473 N N . LEU B 1 428 ? 0.972 -40.438 13.664 1 95.62 428 LEU B N 1
ATOM 10474 C CA . LEU B 1 428 ? -0.378 -40.406 13.109 1 95.62 428 LEU B CA 1
ATOM 10475 C C . LEU B 1 428 ? -0.914 -41.812 12.93 1 95.62 428 LEU B C 1
ATOM 10477 O O . LEU B 1 428 ? -2.119 -42.062 13.047 1 95.62 428 LEU B O 1
ATOM 10481 N N . ARG B 1 429 ? -0.061 -42.781 12.648 1 94.12 429 ARG B N 1
ATOM 10482 C CA . ARG B 1 429 ? -0.462 -44.188 12.547 1 94.12 429 ARG B CA 1
ATOM 10483 C C . ARG B 1 429 ? -1.025 -44.688 13.867 1 94.12 429 ARG B C 1
ATOM 10485 O O . ARG B 1 429 ? -2.016 -45.438 13.883 1 94.12 429 ARG B O 1
ATOM 10492 N N . GLU B 1 430 ? -0.455 -44.281 14.914 1 94.56 430 GLU B N 1
ATOM 10493 C CA . GLU B 1 430 ? -0.936 -44.656 16.234 1 94.56 430 GLU B CA 1
ATOM 10494 C C . GLU B 1 430 ? -2.301 -44.031 16.531 1 94.56 430 GLU B C 1
ATOM 10496 O O . GLU B 1 430 ? -3.076 -44.562 17.328 1 94.56 430 GLU B O 1
ATOM 10501 N N . LYS B 1 431 ? -2.568 -43 15.914 1 94.31 431 LYS B N 1
ATOM 10502 C CA . LYS B 1 431 ? -3.773 -42.219 16.234 1 94.31 431 LYS B CA 1
ATOM 10503 C C . LYS B 1 431 ? -4.945 -42.656 15.352 1 94.31 431 LYS B C 1
ATOM 10505 O O . LYS B 1 431 ? -6.059 -42.156 15.508 1 94.31 431 LYS B O 1
ATOM 10510 N N . LEU B 1 432 ? -4.754 -43.531 14.492 1 93.69 432 LEU B N 1
ATOM 10511 C CA . LEU B 1 432 ? -5.785 -43.969 13.555 1 93.69 432 LEU B CA 1
ATOM 10512 C C . LEU B 1 432 ? -6.988 -44.531 14.305 1 93.69 432 LEU B C 1
ATOM 10514 O O . LEU B 1 432 ? -8.133 -44.375 13.875 1 93.69 432 LEU B O 1
ATOM 10518 N N . SER B 1 433 ? -6.781 -45.156 15.445 1 90.69 433 SER B N 1
ATOM 10519 C CA . SER B 1 433 ? -7.848 -45.875 16.156 1 90.69 433 SER B CA 1
ATOM 10520 C C . SER B 1 433 ? -8.281 -45.125 17.406 1 90.69 433 SER B C 1
ATOM 10522 O O . SER B 1 433 ? -9.047 -45.625 18.219 1 90.69 433 SER B O 1
ATOM 10524 N N . THR B 1 434 ? -7.863 -43.969 17.672 1 92.88 434 THR B N 1
ATOM 10525 C CA . THR B 1 434 ? -8.125 -43.25 18.922 1 92.88 434 THR B CA 1
ATOM 10526 C C . THR B 1 434 ? -9.266 -42.25 18.75 1 92.88 434 THR B C 1
ATOM 10528 O O . THR B 1 434 ? -9.688 -41.625 19.719 1 92.88 434 THR B O 1
ATOM 10531 N N . GLY B 1 435 ? -9.727 -42.062 17.516 1 93.38 435 GLY B N 1
ATOM 10532 C CA . GLY B 1 435 ? -10.758 -41.062 17.266 1 93.38 435 GLY B CA 1
ATOM 10533 C C . GLY B 1 435 ? -10.195 -39.688 16.969 1 93.38 435 GLY B C 1
ATOM 10534 O O . GLY B 1 435 ? -10.953 -38.75 16.719 1 93.38 435 GLY B O 1
ATOM 10535 N N . TRP B 1 436 ? -8.906 -39.594 16.969 1 96.44 436 TRP B N 1
ATOM 10536 C CA . TRP B 1 436 ? -8.234 -38.312 16.75 1 96.44 436 TRP B CA 1
ATOM 10537 C C . TRP B 1 436 ? -8.641 -37.688 15.422 1 96.44 436 TRP B C 1
ATOM 10539 O O . TRP B 1 436 ? -8.867 -36.5 15.344 1 96.44 436 TRP B O 1
ATOM 10549 N N . PHE B 1 437 ? -8.812 -38.469 14.422 1 97.19 437 PHE B N 1
ATOM 10550 C CA . PHE B 1 437 ? -9.18 -37.938 13.109 1 97.19 437 PHE B CA 1
ATOM 10551 C C . PHE B 1 437 ? -10.641 -37.5 13.086 1 97.19 437 PHE B C 1
ATOM 10553 O O . PHE B 1 437 ? -10.992 -36.562 12.383 1 97.19 437 PHE B O 1
ATOM 10560 N N . ASN B 1 438 ? -11.508 -38.188 13.812 1 97.12 438 ASN B N 1
ATOM 10561 C CA . ASN B 1 438 ? -12.883 -37.719 13.945 1 97.12 438 ASN B CA 1
ATOM 10562 C C . ASN B 1 438 ? -12.961 -36.344 14.594 1 97.12 438 ASN B C 1
ATOM 10564 O O . ASN B 1 438 ? -13.711 -35.469 14.133 1 97.12 438 ASN B O 1
ATOM 10568 N N . ASP B 1 439 ? -12.18 -36.219 15.594 1 96.56 439 ASP B N 1
ATOM 10569 C CA . ASP B 1 439 ? -12.141 -34.938 16.281 1 96.56 439 ASP B CA 1
ATOM 10570 C C . ASP B 1 439 ? -11.57 -33.844 15.367 1 96.56 439 ASP B C 1
ATOM 10572 O O . ASP B 1 439 ? -12.031 -32.688 15.391 1 96.56 439 ASP B O 1
ATOM 10576 N N . LEU B 1 440 ? -10.516 -34.188 14.641 1 96.75 440 LEU B N 1
ATOM 10577 C CA . LEU B 1 440 ? -9.914 -33.25 13.695 1 96.75 440 LEU B CA 1
ATOM 10578 C C . LEU B 1 440 ? -10.938 -32.781 12.672 1 96.75 440 LEU B C 1
ATOM 10580 O O . LEU B 1 440 ? -11.047 -31.562 12.398 1 96.75 440 LEU B O 1
ATOM 10584 N N . LEU B 1 441 ? -11.648 -33.688 12.086 1 97.06 441 LEU B N 1
ATOM 10585 C CA . LEU B 1 441 ? -12.672 -33.375 11.102 1 97.06 441 LEU B CA 1
ATOM 10586 C C . LEU B 1 441 ? -13.734 -32.438 11.703 1 97.06 441 LEU B C 1
ATOM 10588 O O . LEU B 1 441 ? -14.133 -31.469 11.086 1 97.06 441 LEU B O 1
ATOM 10592 N N . LYS B 1 442 ? -14.18 -32.781 12.906 1 95.75 442 LYS B N 1
ATOM 10593 C CA . LYS B 1 442 ? -15.188 -32 13.617 1 95.75 442 LYS B CA 1
ATOM 10594 C C . LYS B 1 442 ? -14.727 -30.578 13.836 1 95.75 442 LYS B C 1
ATOM 10596 O O . LYS B 1 442 ? -15.453 -29.625 13.516 1 95.75 442 LYS B O 1
ATOM 10601 N N . ASN B 1 443 ? -13.531 -30.438 14.305 1 94.25 443 ASN B N 1
ATOM 10602 C CA . ASN B 1 443 ? -12.984 -29.125 14.617 1 94.25 443 ASN B CA 1
ATOM 10603 C C . ASN B 1 443 ? -12.742 -28.297 13.352 1 94.25 443 ASN B C 1
ATOM 10605 O O . ASN B 1 443 ? -12.766 -27.062 13.391 1 94.25 443 ASN B O 1
ATOM 10609 N N . LEU B 1 444 ? -12.5 -28.906 12.219 1 94.44 444 LEU B N 1
ATOM 10610 C CA . LEU B 1 444 ? -12.141 -28.219 10.984 1 94.44 444 LEU B CA 1
ATOM 10611 C C . LEU B 1 444 ? -13.383 -27.766 10.227 1 94.44 444 LEU B C 1
ATOM 10613 O O . LEU B 1 444 ? -13.625 -26.562 10.078 1 94.44 444 LEU B O 1
ATOM 10617 N N . LEU B 1 445 ? -14.258 -28.688 9.914 1 94.81 445 LEU B N 1
ATOM 10618 C CA . LEU B 1 445 ? -15.266 -28.391 8.906 1 94.81 445 LEU B CA 1
ATOM 10619 C C . LEU B 1 445 ? -16.594 -28.031 9.547 1 94.81 445 LEU B C 1
ATOM 10621 O O . LEU B 1 445 ? -17.5 -27.531 8.883 1 94.81 445 LEU B O 1
ATOM 10625 N N . LEU B 1 446 ? -16.734 -28.234 10.844 1 93.75 446 LEU B N 1
ATOM 10626 C CA . LEU B 1 446 ? -17.984 -27.828 11.477 1 93.75 446 LEU B CA 1
ATOM 10627 C C . LEU B 1 446 ? -17.938 -26.375 11.906 1 93.75 446 LEU B C 1
ATOM 10629 O O . LEU B 1 446 ? -18.969 -25.766 12.211 1 93.75 446 LEU B O 1
ATOM 10633 N N . ALA B 1 447 ? -16.734 -25.766 11.906 1 91.25 447 ALA B N 1
ATOM 10634 C CA . ALA B 1 447 ? -16.625 -24.328 12.102 1 91.25 447 ALA B CA 1
ATOM 10635 C C . ALA B 1 447 ? -17.266 -23.562 10.938 1 91.25 447 ALA B C 1
ATOM 10637 O O . ALA B 1 447 ? -17.312 -24.078 9.812 1 91.25 447 ALA B O 1
ATOM 10638 N N . GLU B 1 448 ? -17.781 -22.375 11.234 1 92.44 448 GLU B N 1
ATOM 10639 C CA . GLU B 1 448 ? -18.344 -21.562 10.156 1 92.44 448 GLU B CA 1
ATOM 10640 C C . GLU B 1 448 ? -17.266 -21.125 9.18 1 92.44 448 GLU B C 1
ATOM 10642 O O . GLU B 1 448 ? -16.281 -20.5 9.57 1 92.44 448 GLU B O 1
ATOM 10647 N N . PRO B 1 449 ? -17.406 -21.422 7.922 1 96.31 449 PRO B N 1
ATOM 10648 C CA . PRO B 1 449 ? -16.375 -21.062 6.953 1 96.31 449 PRO B CA 1
ATOM 10649 C C . PRO B 1 449 ? -16.5 -19.625 6.461 1 96.31 449 PRO B C 1
ATOM 10651 O O . PRO B 1 449 ? -17.531 -18.984 6.668 1 96.31 449 PRO B O 1
ATOM 10654 N N . VAL B 1 450 ? -15.391 -19.109 5.926 1 94.88 450 VAL B N 1
ATOM 10655 C CA . VAL B 1 450 ? -15.484 -17.953 5.039 1 94.88 450 VAL B CA 1
ATOM 10656 C C . VAL B 1 450 ? -16.062 -18.391 3.691 1 94.88 450 VAL B C 1
ATOM 10658 O O . VAL B 1 450 ? -15.695 -19.438 3.162 1 94.88 450 VAL B O 1
ATOM 10661 N N . GLN B 1 451 ? -17 -17.656 3.166 1 96.06 451 GLN B N 1
ATOM 10662 C CA . GLN B 1 451 ? -17.672 -18.047 1.933 1 96.06 451 GLN B CA 1
ATOM 10663 C C . GLN B 1 451 ? -17.609 -16.922 0.893 1 96.06 451 GLN B C 1
ATOM 10665 O O . GLN B 1 451 ? -17.875 -15.766 1.202 1 96.06 451 GLN B O 1
ATOM 10670 N N . VAL B 1 452 ? -17.172 -17.297 -0.31 1 94.06 452 VAL B N 1
ATOM 10671 C CA . VAL B 1 452 ? -17.203 -16.375 -1.444 1 94.06 452 VAL B CA 1
ATOM 10672 C C . VAL B 1 452 ? -18 -16.984 -2.588 1 94.06 452 VAL B C 1
ATOM 10674 O O . VAL B 1 452 ? -17.719 -18.109 -3.027 1 94.06 452 VAL B O 1
ATOM 10677 N N . ILE B 1 453 ? -19 -16.344 -3.057 1 95.44 453 ILE B N 1
ATOM 10678 C CA . ILE B 1 453 ? -19.797 -16.781 -4.203 1 95.44 453 ILE B CA 1
ATOM 10679 C C . ILE B 1 453 ? -19.469 -15.906 -5.414 1 95.44 453 ILE B C 1
ATOM 10681 O O . ILE B 1 453 ? -19.453 -14.672 -5.312 1 95.44 453 ILE B O 1
ATOM 10685 N N . GLN B 1 454 ? -19.078 -16.516 -6.461 1 92.31 454 GLN B N 1
ATOM 10686 C CA . GLN B 1 454 ? -18.734 -15.828 -7.707 1 92.31 454 GLN B CA 1
ATOM 10687 C C . GLN B 1 454 ? -19.75 -16.141 -8.805 1 92.31 454 GLN B C 1
ATOM 10689 O O . GLN B 1 454 ? -19.984 -17.312 -9.125 1 92.31 454 GLN B O 1
ATOM 10694 N N . THR B 1 455 ? -20.359 -15.156 -9.375 1 92.81 455 THR B N 1
ATOM 10695 C CA . THR B 1 455 ? -21.406 -15.328 -10.383 1 92.81 455 THR B CA 1
ATOM 10696 C C . THR B 1 455 ? -20.953 -14.773 -11.727 1 92.81 455 THR B C 1
ATOM 10698 O O . THR B 1 455 ? -20.297 -13.734 -11.797 1 92.81 455 THR B O 1
ATOM 10701 N N . PRO B 1 456 ? -21.203 -15.578 -12.844 1 87.69 456 PRO B N 1
ATOM 10702 C CA . PRO B 1 456 ? -20.875 -15.07 -14.18 1 87.69 456 PRO B CA 1
ATOM 10703 C C . PRO B 1 456 ? -21.766 -13.898 -14.594 1 87.69 456 PRO B C 1
ATOM 10705 O O . PRO B 1 456 ? -22.953 -13.875 -14.289 1 87.69 456 PRO B O 1
ATOM 10708 N N . ALA B 1 457 ? -21.125 -12.859 -15.18 1 81.31 457 ALA B N 1
ATOM 10709 C CA . ALA B 1 457 ? -21.828 -11.672 -15.656 1 81.31 457 ALA B CA 1
ATOM 10710 C C . ALA B 1 457 ? -21.25 -11.188 -16.984 1 81.31 457 ALA B C 1
ATOM 10712 O O . ALA B 1 457 ? -20.094 -11.5 -17.312 1 81.31 457 ALA B O 1
ATOM 10713 N N . LEU B 1 458 ? -22.016 -10.695 -17.875 1 76.62 458 LEU B N 1
ATOM 10714 C CA . LEU B 1 458 ? -21.531 -10.07 -19.109 1 76.62 458 LEU B CA 1
ATOM 10715 C C . LEU B 1 458 ? -20.656 -8.867 -18.797 1 76.62 458 LEU B C 1
ATOM 10717 O O . LEU B 1 458 ? -20.922 -8.125 -17.844 1 76.62 458 LEU B O 1
ATOM 10721 N N . PRO B 1 459 ? -19.5 -8.891 -19.5 1 60.56 459 PRO B N 1
ATOM 10722 C CA . PRO B 1 459 ? -18.672 -7.711 -19.281 1 60.56 459 PRO B CA 1
ATOM 10723 C C . PRO B 1 459 ? -19.453 -6.406 -19.375 1 60.56 459 PRO B C 1
ATOM 10725 O O . PRO B 1 459 ? -20.328 -6.273 -20.219 1 60.56 459 PRO B O 1
ATOM 10728 N N . LYS B 1 460 ? -19.594 -5.758 -18.312 1 50.72 460 LYS B N 1
ATOM 10729 C CA . LYS B 1 460 ? -20.328 -4.492 -18.281 1 50.72 460 LYS B CA 1
ATOM 10730 C C . LYS B 1 460 ? -19.922 -3.598 -19.438 1 50.72 460 LYS B C 1
ATOM 10732 O O . LYS B 1 460 ? -18.734 -3.379 -19.688 1 50.72 460 LYS B O 1
ATOM 10737 N N . LYS B 1 461 ? -20.703 -3.48 -20.5 1 41.22 461 LYS B N 1
ATOM 10738 C CA . LYS B 1 461 ? -20.531 -2.266 -21.297 1 41.22 461 LYS B CA 1
ATOM 10739 C C . LYS B 1 461 ? -20.266 -1.059 -20.406 1 41.22 461 LYS B C 1
ATOM 10741 O O . LYS B 1 461 ? -20.609 -1.07 -19.219 1 41.22 461 LYS B O 1
ATOM 10746 N N . ASN B 1 462 ? -19.656 0.006 -20.984 1 33.84 462 ASN B N 1
ATOM 10747 C CA . ASN B 1 462 ? -19.578 1.278 -20.266 1 33.84 462 ASN B CA 1
ATOM 10748 C C . ASN B 1 462 ? -20.703 1.432 -19.266 1 33.84 462 ASN B C 1
ATOM 10750 O O . ASN B 1 462 ? -21.875 1.521 -19.656 1 33.84 462 ASN B O 1
ATOM 10754 N N . GLU B 1 463 ? -20.766 0.62 -18.562 1 34.22 463 GLU B N 1
ATOM 10755 C CA . GLU B 1 463 ? -21.812 0.98 -17.625 1 34.22 463 GLU B CA 1
ATOM 10756 C C . GLU B 1 463 ? -21.891 2.492 -17.438 1 34.22 463 GLU B C 1
ATOM 10758 O O . GLU B 1 463 ? -21.109 3.068 -16.672 1 34.22 463 GLU B O 1
ATOM 10763 N N . GLU B 1 464 ? -21.984 3.135 -18.469 1 32.78 464 GLU B N 1
ATOM 10764 C CA . GLU B 1 464 ? -22.469 4.512 -18.406 1 32.78 464 GLU B CA 1
ATOM 10765 C C . GLU B 1 464 ? -23.531 4.672 -17.312 1 32.78 464 GLU B C 1
ATOM 10767 O O . GLU B 1 464 ? -23.781 5.781 -16.828 1 32.78 464 GLU B O 1
ATOM 10772 N N . ASP B 1 465 ? -24.516 3.686 -17.219 1 31.08 465 ASP B N 1
ATOM 10773 C CA . ASP B 1 465 ? -25.844 4.23 -16.969 1 31.08 465 ASP B CA 1
ATOM 10774 C C . ASP B 1 465 ? -26.062 4.477 -15.477 1 31.08 465 ASP B C 1
ATOM 10776 O O . ASP B 1 465 ? -26.953 5.219 -15.086 1 31.08 465 ASP B O 1
ATOM 10780 N N . ALA B 1 466 ? -25.984 3.461 -14.625 1 30.84 466 ALA B N 1
ATOM 10781 C CA . ALA B 1 466 ? -26.844 3.832 -13.5 1 30.84 466 ALA B CA 1
ATOM 10782 C C . ALA B 1 466 ? -26.109 4.77 -12.539 1 30.84 466 ALA B C 1
ATOM 10784 O O . ALA B 1 466 ? -25.359 4.316 -11.68 1 30.84 466 ALA B O 1
ATOM 10785 N N . ALA B 1 467 ? -25.656 5.754 -12.984 1 35.28 467 ALA B N 1
ATOM 10786 C CA . ALA B 1 467 ? -25.25 6.824 -12.07 1 35.28 467 ALA B CA 1
ATOM 10787 C C . ALA B 1 467 ? -26.234 6.941 -10.898 1 35.28 467 ALA B C 1
ATOM 10789 O O . ALA B 1 467 ? -27.438 7.055 -11.102 1 35.28 467 ALA B O 1
ATOM 10790 N N . PRO B 1 468 ? -25.969 6.457 -9.836 1 34.34 468 PRO B N 1
ATOM 10791 C CA . PRO B 1 468 ? -26.938 6.809 -8.797 1 34.34 468 PRO B CA 1
ATOM 10792 C C . PRO B 1 468 ? -27.484 8.227 -8.961 1 34.34 468 PRO B C 1
ATOM 10794 O O . PRO B 1 468 ? -26.797 9.102 -9.5 1 34.34 468 PRO B O 1
ATOM 10797 N N . ALA B 1 469 ? -28.844 8.336 -9.109 1 33.97 469 ALA B N 1
ATOM 10798 C CA . ALA B 1 469 ? -29.609 9.578 -9.258 1 33.97 469 ALA B CA 1
ATOM 10799 C C . ALA B 1 469 ? -29.188 10.602 -8.203 1 33.97 469 ALA B C 1
ATOM 10801 O O . ALA B 1 469 ? -29.562 10.477 -7.031 1 33.97 469 ALA B O 1
ATOM 10802 N N . ARG B 1 470 ? -27.922 10.961 -8.133 1 43.44 470 ARG B N 1
ATOM 10803 C CA . ARG B 1 470 ? -27.688 12.219 -7.43 1 43.44 470 ARG B CA 1
ATOM 10804 C C . ARG B 1 470 ? -28.781 13.234 -7.758 1 43.44 470 ARG B C 1
ATOM 10806 O O . ARG B 1 470 ? -29.188 13.367 -8.914 1 43.44 470 ARG B O 1
ATOM 10813 N N . ASN B 1 471 ? -29.719 13.32 -7.027 1 39.78 471 ASN B N 1
ATOM 10814 C CA . ASN B 1 471 ? -30.672 14.406 -7.266 1 39.78 471 ASN B CA 1
ATOM 10815 C C . ASN B 1 471 ? -29.969 15.758 -7.34 1 39.78 471 ASN B C 1
ATOM 10817 O O . ASN B 1 471 ? -29.047 16.031 -6.559 1 39.78 471 ASN B O 1
ATOM 10821 N N . ASP B 1 472 ? -29.547 16.172 -8.461 1 43.78 472 ASP B N 1
ATOM 10822 C CA . ASP B 1 472 ? -29.062 17.531 -8.695 1 43.78 472 ASP B CA 1
ATOM 10823 C C . ASP B 1 472 ? -29.578 18.484 -7.629 1 43.78 472 ASP B C 1
ATOM 10825 O O . ASP B 1 472 ? -29.484 19.703 -7.785 1 43.78 472 ASP B O 1
ATOM 10829 N N . GLY B 1 473 ? -30.188 17.938 -6.539 1 50.03 473 GLY B N 1
ATOM 10830 C CA . GLY B 1 473 ? -30.953 18.906 -5.754 1 50.03 473 GLY B CA 1
ATOM 10831 C C . GLY B 1 473 ? -30.188 19.438 -4.551 1 50.03 473 GLY B C 1
ATOM 10832 O O . GLY B 1 473 ? -28.984 19.188 -4.41 1 50.03 473 GLY B O 1
ATOM 10833 N N . LYS B 1 474 ? -30.75 20.375 -3.893 1 59.47 474 LYS B N 1
ATOM 10834 C CA . LYS B 1 474 ? -30.344 21.109 -2.697 1 59.47 474 LYS B CA 1
ATOM 10835 C C . LYS B 1 474 ? -30.484 20.25 -1.445 1 59.47 474 LYS B C 1
ATOM 10837 O O . LYS B 1 474 ? -31.391 19.406 -1.359 1 59.47 474 LYS B O 1
ATOM 10842 N N . LEU B 1 475 ? -29.422 20.234 -0.604 1 65.38 475 LEU B N 1
ATOM 10843 C CA . LEU B 1 475 ? -29.453 19.609 0.717 1 65.38 475 LEU B CA 1
ATOM 10844 C C . LEU B 1 475 ? -30.734 19.984 1.459 1 65.38 475 LEU B C 1
ATOM 10846 O O . LEU B 1 475 ? -31.094 21.156 1.545 1 65.38 475 LEU B O 1
ATOM 10850 N N . VAL B 1 476 ? -31.609 19.016 1.648 1 64.88 476 VAL B N 1
ATOM 10851 C CA . VAL B 1 476 ? -32.812 19.266 2.406 1 64.88 476 VAL B CA 1
ATOM 10852 C C . VAL B 1 476 ? -32.656 18.797 3.848 1 64.88 476 VAL B C 1
ATOM 10854 O O . VAL B 1 476 ? -32.562 17.594 4.105 1 64.88 476 VAL B O 1
ATOM 10857 N N . LEU B 1 477 ? -32.438 19.812 4.691 1 71.25 477 LEU B N 1
ATOM 10858 C CA . LEU B 1 477 ? -32.281 19.516 6.113 1 71.25 477 LEU B CA 1
ATOM 10859 C C . LEU B 1 477 ? -33.656 19.344 6.77 1 71.25 477 LEU B C 1
ATOM 10861 O O . LEU B 1 477 ? -34.625 19.922 6.332 1 71.25 477 LEU B O 1
ATOM 10865 N N . ASP B 1 478 ? -33.75 18.5 7.691 1 69.88 478 ASP B N 1
ATOM 10866 C CA . ASP B 1 478 ? -35 18.297 8.43 1 69.88 478 ASP B CA 1
ATOM 10867 C C . ASP B 1 478 ? -35.5 19.594 9.062 1 69.88 478 ASP B C 1
ATOM 10869 O O . ASP B 1 478 ? -36.688 19.844 9.141 1 69.88 478 ASP B O 1
ATOM 10873 N N . HIS B 1 479 ? -34.562 20.422 9.523 1 73 479 HIS B N 1
ATOM 10874 C CA . HIS B 1 479 ? -34.844 21.703 10.141 1 73 479 HIS B CA 1
ATOM 10875 C C . HIS B 1 479 ? -33.969 22.812 9.602 1 73 479 HIS B C 1
ATOM 10877 O O . HIS B 1 479 ? -33 23.219 10.266 1 73 479 HIS B O 1
ATOM 10883 N N . PRO B 1 480 ? -34.25 23.266 8.422 1 77.25 480 PRO B N 1
ATOM 10884 C CA . PRO B 1 480 ? -33.438 24.328 7.859 1 77.25 480 PRO B CA 1
ATOM 10885 C C . PRO B 1 480 ? -33.406 25.594 8.719 1 77.25 480 PRO B C 1
ATOM 10887 O O . PRO B 1 480 ? -34.438 25.953 9.297 1 77.25 480 PRO B O 1
ATOM 10890 N N . LEU B 1 481 ? -32.344 26.172 8.844 1 78.75 481 LEU B N 1
ATOM 10891 C CA . LEU B 1 481 ? -32.219 27.406 9.625 1 78.75 481 LEU B CA 1
ATOM 10892 C C . LEU B 1 481 ? -32.906 28.562 8.906 1 78.75 481 LEU B C 1
ATOM 10894 O O . LEU B 1 481 ? -32.938 28.609 7.672 1 78.75 481 LEU B O 1
ATOM 10898 N N . THR B 1 482 ? -33.531 29.375 9.641 1 80.62 482 THR B N 1
ATOM 10899 C CA . THR B 1 482 ? -34.156 30.578 9.109 1 80.62 482 THR B CA 1
ATOM 10900 C C . THR B 1 482 ? -33.594 31.828 9.789 1 80.62 482 THR B C 1
ATOM 10902 O O . THR B 1 482 ? -32.812 31.734 10.742 1 80.62 482 THR B O 1
ATOM 10905 N N . VAL B 1 483 ? -33.906 32.969 9.234 1 79.75 483 VAL B N 1
ATOM 10906 C CA . VAL B 1 483 ? -33.469 34.25 9.781 1 79.75 483 VAL B CA 1
ATOM 10907 C C . VAL B 1 483 ? -33.938 34.375 11.227 1 79.75 483 VAL B C 1
ATOM 10909 O O . VAL B 1 483 ? -33.25 35.031 12.047 1 79.75 483 VAL B O 1
ATOM 10912 N N . ALA B 1 484 ? -35 33.656 11.516 1 77.31 484 ALA B N 1
ATOM 10913 C CA . ALA B 1 484 ? -35.531 33.719 12.875 1 77.31 484 ALA B CA 1
ATOM 10914 C C . ALA B 1 484 ? -34.594 33.031 13.859 1 77.31 484 ALA B C 1
ATOM 10916 O O . ALA B 1 484 ? -34.625 33.312 15.055 1 77.31 484 ALA B O 1
ATOM 10917 N N . ASP B 1 485 ? -33.844 32.219 13.344 1 80 485 ASP B N 1
ATOM 10918 C CA . ASP B 1 485 ? -32.906 31.484 14.188 1 80 485 ASP B CA 1
ATOM 10919 C C . ASP B 1 485 ? -31.703 32.344 14.547 1 80 485 ASP B C 1
ATOM 10921 O O . ASP B 1 485 ? -30.938 32 15.453 1 80 485 ASP B O 1
ATOM 10925 N N . LEU B 1 486 ? -31.703 33.5 13.75 1 80.38 486 LEU B N 1
ATOM 10926 C CA . LEU B 1 486 ? -30.594 34.406 13.984 1 80.38 486 LEU B CA 1
ATOM 10927 C C . LEU B 1 486 ? -30.891 35.312 15.172 1 80.38 486 LEU B C 1
ATOM 10929 O O . LEU B 1 486 ? -32.031 35.719 15.383 1 80.38 486 LEU B O 1
ATOM 10933 N N . GLY B 1 487 ? -30.609 35.25 16.312 1 74.88 487 GLY B N 1
ATOM 10934 C CA . GLY B 1 487 ? -30.766 36.125 17.469 1 74.88 487 GLY B CA 1
ATOM 10935 C C . GLY B 1 487 ? -30.422 37.562 17.156 1 74.88 487 GLY B C 1
ATOM 10936 O O . GLY B 1 487 ? -30.172 37.906 16 1 74.88 487 GLY B O 1
ATOM 10937 N N . ASP B 1 488 ? -30.609 38.406 18.094 1 75.69 488 ASP B N 1
ATOM 10938 C CA . ASP B 1 488 ? -30.344 39.844 17.953 1 75.69 488 ASP B CA 1
ATOM 10939 C C . ASP B 1 488 ? -28.859 40.156 18.172 1 75.69 488 ASP B C 1
ATOM 10941 O O . ASP B 1 488 ? -28.438 41.281 18.062 1 75.69 488 ASP B O 1
ATOM 10945 N N . GLY B 1 489 ? -28.078 39.125 18.172 1 73.31 489 GLY B N 1
ATOM 10946 C CA . GLY B 1 489 ? -26.656 39.344 18.438 1 73.31 489 GLY B CA 1
ATOM 10947 C C . GLY B 1 489 ? -26.375 39.656 19.906 1 73.31 489 GLY B C 1
ATOM 10948 O O . GLY B 1 489 ? -27.281 40 20.672 1 73.31 489 GLY B O 1
ATOM 10949 N N . ASP B 1 490 ? -25.156 39.406 20.312 1 71.5 490 ASP B N 1
ATOM 10950 C CA . ASP B 1 490 ? -24.75 39.656 21.688 1 71.5 490 ASP B CA 1
ATOM 10951 C C . ASP B 1 490 ? -24.344 41.094 21.906 1 71.5 490 ASP B C 1
ATOM 10953 O O . ASP B 1 490 ? -23.781 41.719 21 1 71.5 490 ASP B O 1
ATOM 10957 N N . ARG B 1 491 ? -24.766 41.688 23.031 1 75.56 491 ARG B N 1
ATOM 10958 C CA . ARG B 1 491 ? -24.359 43.031 23.406 1 75.56 491 ARG B CA 1
ATOM 10959 C C . ARG B 1 491 ? -23.094 43 24.266 1 75.56 491 ARG B C 1
ATOM 10961 O O . ARG B 1 491 ? -22.906 42.094 25.078 1 75.56 491 ARG B O 1
ATOM 10968 N N . SER B 1 492 ? -22.203 43.875 23.875 1 71.88 492 SER B N 1
ATOM 10969 C CA . SER B 1 492 ? -20.984 43.969 24.656 1 71.88 492 SER B CA 1
ATOM 10970 C C . SER B 1 492 ? -21.188 44.812 25.922 1 71.88 492 SER B C 1
ATOM 10972 O O . SER B 1 492 ? -21.984 45.75 25.922 1 71.88 492 SER B O 1
ATOM 10974 N N . ALA B 1 493 ? -20.594 44.281 26.953 1 70.19 493 ALA B N 1
ATOM 10975 C CA . ALA B 1 493 ? -20.656 45.094 28.172 1 70.19 493 ALA B CA 1
ATOM 10976 C C . ALA B 1 493 ? -19.922 46.438 28 1 70.19 493 ALA B C 1
ATOM 10978 O O . ALA B 1 493 ? -18.844 46.469 27.422 1 70.19 493 ALA B O 1
ATOM 10979 N N . ALA B 1 494 ? -20.578 47.406 28.438 1 73 494 ALA B N 1
ATOM 10980 C CA . ALA B 1 494 ? -20.016 48.75 28.312 1 73 494 ALA B CA 1
ATOM 10981 C C . ALA B 1 494 ? -18.766 48.906 29.172 1 73 494 ALA B C 1
ATOM 10983 O O . ALA B 1 494 ? -18.734 48.438 30.312 1 73 494 ALA B O 1
ATOM 10984 N N . GLY B 1 495 ? -17.641 49.312 28.531 1 83.69 495 GLY B N 1
ATOM 10985 C CA . GLY B 1 495 ? -16.469 49.656 29.312 1 83.69 495 GLY B CA 1
ATOM 10986 C C . GLY B 1 495 ? -16.438 51.094 29.766 1 83.69 495 GLY B C 1
ATOM 10987 O O . GLY B 1 495 ? -17.391 51.844 29.5 1 83.69 495 GLY B O 1
ATOM 10988 N N . THR B 1 496 ? -15.5 51.469 30.656 1 91.31 496 THR B N 1
ATOM 10989 C CA . THR B 1 496 ? -15.328 52.844 31.109 1 91.31 496 THR B CA 1
ATOM 10990 C C . THR B 1 496 ? -13.984 53.406 30.656 1 91.31 496 THR B C 1
ATOM 10992 O O . THR B 1 496 ? -13.047 52.625 30.391 1 91.31 496 THR B O 1
ATOM 10995 N N . VAL B 1 497 ? -13.961 54.719 30.406 1 94 497 VAL B N 1
ATOM 10996 C CA . VAL B 1 497 ? -12.75 55.406 30 1 94 497 VAL B CA 1
ATOM 10997 C C . VAL B 1 497 ? -12.422 56.531 31 1 94 497 VAL B C 1
ATOM 10999 O O . VAL B 1 497 ? -13.32 57.25 31.422 1 94 497 VAL B O 1
ATOM 11002 N N . GLU B 1 498 ? -11.172 56.625 31.453 1 94.44 498 GLU B N 1
ATOM 11003 C CA . GLU B 1 498 ? -10.734 57.688 32.344 1 94.44 498 GLU B CA 1
ATOM 11004 C C . GLU B 1 498 ? -9.266 58.031 32.125 1 94.44 498 GLU B C 1
ATOM 11006 O O . GLU B 1 498 ? -8.484 57.188 31.703 1 94.44 498 GLU B O 1
ATOM 11011 N N . PRO B 1 499 ? -8.875 59.281 32.281 1 93.88 499 PRO B N 1
ATOM 11012 C CA . PRO B 1 499 ? -7.449 59.625 32.25 1 93.88 499 PRO B CA 1
ATOM 11013 C C . PRO B 1 499 ? -6.68 59.125 33.469 1 93.88 499 PRO B C 1
ATOM 11015 O O . PRO B 1 499 ? -7.191 59.188 34.594 1 93.88 499 PRO B O 1
ATOM 11018 N N . LEU B 1 500 ? -5.543 58.594 33.188 1 93.06 500 LEU B N 1
ATOM 11019 C CA . LEU B 1 500 ? -4.703 58.125 34.281 1 93.06 500 LEU B CA 1
ATOM 11020 C C . LEU B 1 500 ? -3.225 58.219 33.906 1 93.06 500 LEU B C 1
ATOM 11022 O O . LEU B 1 500 ? -2.787 57.625 32.938 1 93.06 500 LEU B O 1
ATOM 11026 N N . ALA B 1 501 ? -2.434 58.938 34.719 1 92.69 501 ALA B N 1
ATOM 11027 C CA . ALA B 1 501 ? -0.978 59 34.625 1 92.69 501 ALA B CA 1
ATOM 11028 C C . ALA B 1 501 ? -0.54 59.344 33.219 1 92.69 501 ALA B C 1
ATOM 11030 O O . ALA B 1 501 ? 0.386 58.75 32.688 1 92.69 501 ALA B O 1
ATOM 11031 N N . GLY B 1 502 ? -1.319 60.25 32.594 1 91.56 502 GLY B N 1
ATOM 11032 C CA . GLY B 1 502 ? -0.968 60.75 31.266 1 91.56 502 GLY B CA 1
ATOM 11033 C C . GLY B 1 502 ? -1.458 59.812 30.141 1 91.56 502 GLY B C 1
ATOM 11034 O O . GLY B 1 502 ? -1.151 60.062 28.969 1 91.56 502 GLY B O 1
ATOM 11035 N N . ALA B 1 503 ? -2.229 58.781 30.469 1 94.5 503 ALA B N 1
ATOM 11036 C CA . ALA B 1 503 ? -2.789 57.844 29.484 1 94.5 503 ALA B CA 1
ATOM 11037 C C . ALA B 1 503 ? -4.309 57.781 29.609 1 94.5 503 ALA B C 1
ATOM 11039 O O . ALA B 1 503 ? -4.891 58.344 30.547 1 94.5 503 ALA B O 1
ATOM 11040 N N . GLU B 1 504 ? -4.918 57.281 28.625 1 95.19 504 GLU B N 1
ATOM 11041 C CA . GLU B 1 504 ? -6.336 56.969 28.688 1 95.19 504 GLU B CA 1
ATOM 11042 C C . GLU B 1 504 ? -6.543 55.5 29.141 1 95.19 504 GLU B C 1
ATOM 11044 O O . GLU B 1 504 ? -6.023 54.594 28.516 1 95.19 504 GLU B O 1
ATOM 11049 N N . LEU B 1 505 ? -7.215 55.344 30.25 1 96.38 505 LEU B N 1
ATOM 11050 C CA . LEU B 1 505 ? -7.461 54.031 30.781 1 96.38 505 LEU B CA 1
ATOM 11051 C C . LEU B 1 505 ? -8.836 53.5 30.375 1 96.38 505 LEU B C 1
ATOM 11053 O O . LEU B 1 505 ? -9.852 54.125 30.672 1 96.38 505 LEU B O 1
ATOM 11057 N N . LEU B 1 506 ? -8.828 52.438 29.578 1 95.69 506 LEU B N 1
ATOM 11058 C CA . LEU B 1 506 ? -10.039 51.719 29.203 1 95.69 506 LEU B CA 1
ATOM 11059 C C . LEU B 1 506 ? -10.242 50.5 30.094 1 95.69 506 LEU B C 1
ATOM 11061 O O . LEU B 1 506 ? -9.328 49.688 30.25 1 95.69 506 LEU B O 1
ATOM 11065 N N . HIS B 1 507 ? -11.414 50.375 30.719 1 95.31 507 HIS B N 1
ATOM 11066 C CA . HIS B 1 507 ? -11.703 49.25 31.594 1 95.31 507 HIS B CA 1
ATOM 11067 C C . HIS B 1 507 ? -12.922 48.469 31.109 1 95.31 507 HIS B C 1
ATOM 11069 O O . HIS B 1 507 ? -13.977 49.062 30.844 1 95.31 507 HIS B O 1
ATOM 11075 N N . HIS B 1 508 ? -12.734 47.219 30.891 1 91.62 508 HIS B N 1
ATOM 11076 C CA . HIS B 1 508 ? -13.82 46.281 30.625 1 91.62 508 HIS B CA 1
ATOM 11077 C C . HIS B 1 508 ? -13.914 45.219 31.719 1 91.62 508 HIS B C 1
ATOM 11079 O O . HIS B 1 508 ? -12.984 44.438 31.906 1 91.62 508 HIS B O 1
ATOM 11085 N N . PRO B 1 509 ? -15.039 45.094 32.406 1 85.75 509 PRO B N 1
ATOM 11086 C CA . PRO B 1 509 ? -15.18 44.094 33.469 1 85.75 509 PRO B CA 1
ATOM 11087 C C . PRO B 1 509 ? -15.148 42.656 32.938 1 85.75 509 PRO B C 1
ATOM 11089 O O . PRO B 1 509 ? -15.742 42.375 31.875 1 85.75 509 PRO B O 1
ATOM 11092 N N . SER B 1 510 ? -14.359 41.906 33.438 1 78.5 510 SER B N 1
ATOM 11093 C CA . SER B 1 510 ? -14.266 40.5 33.062 1 78.5 510 SER B CA 1
ATOM 11094 C C . SER B 1 510 ? -13.953 39.625 34.281 1 78.5 510 SER B C 1
ATOM 11096 O O . SER B 1 510 ? -13.375 40.094 35.25 1 78.5 510 SER B O 1
ATOM 11098 N N . LYS B 1 511 ? -14.555 38.312 34.219 1 71.12 511 LYS B N 1
ATOM 11099 C CA . LYS B 1 511 ? -14.273 37.312 35.25 1 71.12 511 LYS B CA 1
ATOM 11100 C C . LYS B 1 511 ? -13.18 36.344 34.812 1 71.12 511 LYS B C 1
ATOM 11102 O O . LYS B 1 511 ? -13.102 36 33.625 1 71.12 511 LYS B O 1
ATOM 11107 N N . GLY B 1 512 ? -12.219 36.125 35.656 1 68.31 512 GLY B N 1
ATOM 11108 C CA . GLY B 1 512 ? -11.211 35.094 35.406 1 68.31 512 GLY B CA 1
ATOM 11109 C C . GLY B 1 512 ? -9.852 35.688 35.062 1 68.31 512 GLY B C 1
ATOM 11110 O O . GLY B 1 512 ? -9.328 36.5 35.812 1 68.31 512 GLY B O 1
ATOM 11111 N N . SER B 1 513 ? -9.391 35.375 33.875 1 76.06 513 SER B N 1
ATOM 11112 C CA . SER B 1 513 ? -8.07 35.812 33.469 1 76.06 513 SER B CA 1
ATOM 11113 C C . SER B 1 513 ? -8.07 37.312 33.188 1 76.06 513 SER B C 1
ATOM 11115 O O . SER B 1 513 ? -9.078 37.875 32.75 1 76.06 513 SER B O 1
ATOM 11117 N N . LEU B 1 514 ? -6.957 37.938 33.562 1 89.31 514 LEU B N 1
ATOM 11118 C CA . LEU B 1 514 ? -6.766 39.375 33.375 1 89.31 514 LEU B CA 1
ATOM 11119 C C . LEU B 1 514 ? -5.969 39.656 32.125 1 89.31 514 LEU B C 1
ATOM 11121 O O . LEU B 1 514 ? -4.984 38.969 31.828 1 89.31 514 LEU B O 1
ATOM 11125 N N . TYR B 1 515 ? -6.5 40.531 31.25 1 92.94 515 TYR B N 1
ATOM 11126 C CA . TYR B 1 515 ? -5.773 41.031 30.078 1 92.94 515 TYR B CA 1
ATOM 11127 C C . TYR B 1 515 ? -5.445 42.5 30.203 1 92.94 515 TYR B C 1
ATOM 11129 O O . TYR B 1 515 ? -6.324 43.312 30.484 1 92.94 515 TYR B O 1
ATOM 11137 N N . LEU B 1 516 ? -4.215 42.812 30.141 1 95.88 516 LEU B N 1
ATOM 11138 C CA . LEU B 1 516 ? -3.703 44.156 30.203 1 95.88 516 LEU B CA 1
ATOM 11139 C C . LEU B 1 516 ? -2.965 44.531 28.922 1 95.88 516 LEU B C 1
ATOM 11141 O O . LEU B 1 516 ? -1.946 43.938 28.594 1 95.88 516 LEU B O 1
ATOM 11145 N N . ASN B 1 517 ? -3.494 45.594 28.219 1 96.62 517 ASN B N 1
ATOM 11146 C CA . ASN B 1 517 ? -2.932 45.969 26.922 1 96.62 517 ASN B CA 1
ATOM 11147 C C . ASN B 1 517 ? -2.533 47.438 26.906 1 96.62 517 ASN B C 1
ATOM 11149 O O . ASN B 1 517 ? -3.236 48.281 27.453 1 96.62 517 ASN B O 1
ATOM 11153 N N . PHE B 1 518 ? -1.389 47.719 26.375 1 97.56 518 PHE B N 1
ATOM 11154 C CA . PHE B 1 518 ? -0.893 49.062 26.156 1 97.56 518 PHE B CA 1
ATOM 11155 C C . PHE B 1 518 ? -0.843 49.406 24.672 1 97.56 518 PHE B C 1
ATOM 11157 O O . PHE B 1 518 ? -0.283 48.625 23.875 1 97.56 518 PHE B O 1
ATOM 11164 N N . TYR B 1 519 ? -1.498 50.531 24.281 1 97.94 519 TYR B N 1
ATOM 11165 C CA . TYR B 1 519 ? -1.54 50.938 22.891 1 97.94 519 TYR B CA 1
ATOM 11166 C C . TYR B 1 519 ? -0.886 52.312 22.703 1 97.94 519 TYR B C 1
ATOM 11168 O O . TYR B 1 519 ? -1.427 53.344 23.141 1 97.94 519 TYR B O 1
ATOM 11176 N N . TYR B 1 520 ? 0.275 52.406 22.047 1 98 520 TYR B N 1
ATOM 11177 C CA . TYR B 1 520 ? 0.938 53.656 21.703 1 98 520 TYR B CA 1
ATOM 11178 C C . TYR B 1 520 ? 0.57 54.094 20.281 1 98 520 TYR B C 1
ATOM 11180 O O . TYR B 1 520 ? 0.758 53.312 19.328 1 98 520 TYR B O 1
ATOM 11188 N N . ASP B 1 521 ? 0.096 55.281 20.172 1 97.81 521 ASP B N 1
ATOM 11189 C CA . ASP B 1 521 ? -0.358 55.781 18.875 1 97.81 521 ASP B CA 1
ATOM 11190 C C . ASP B 1 521 ? 0.824 56.062 17.953 1 97.81 521 ASP B C 1
ATOM 11192 O O . ASP B 1 521 ? 1.812 56.688 18.375 1 97.81 521 ASP B O 1
ATOM 11196 N N . LEU B 1 522 ? 0.711 55.75 16.688 1 97.62 522 LEU B N 1
ATOM 11197 C CA . LEU B 1 522 ? 1.817 55.938 15.75 1 97.62 522 LEU B CA 1
ATOM 11198 C C . LEU B 1 522 ? 1.469 56.938 14.672 1 97.62 522 LEU B C 1
ATOM 11200 O O . LEU B 1 522 ? 2.146 57.031 13.648 1 97.62 522 LEU B O 1
ATOM 11204 N N . GLY B 1 523 ? 0.467 57.688 14.859 1 95.94 523 GLY B N 1
ATOM 11205 C CA . GLY B 1 523 ? -0.006 58.656 13.867 1 95.94 523 GLY B CA 1
ATOM 11206 C C . GLY B 1 523 ? 1.054 59.656 13.453 1 95.94 523 GLY B C 1
ATOM 11207 O O . GLY B 1 523 ? 1.001 60.219 12.352 1 95.94 523 GLY B O 1
ATOM 11208 N N . GLU B 1 524 ? 2.105 59.906 14.25 1 94.56 524 GLU B N 1
ATOM 11209 C CA . GLU B 1 524 ? 3.139 60.875 13.969 1 94.56 524 GLU B CA 1
ATOM 11210 C C . GLU B 1 524 ? 4.387 60.219 13.383 1 94.56 524 GLU B C 1
ATOM 11212 O O . GLU B 1 524 ? 5.352 60.906 13.039 1 94.56 524 GLU B O 1
ATOM 11217 N N . CYS B 1 525 ? 4.348 59 13.211 1 96.19 525 CYS B N 1
ATOM 11218 C CA . CYS B 1 525 ? 5.523 58.281 12.734 1 96.19 525 CYS B CA 1
ATOM 11219 C C . CYS B 1 525 ? 5.57 58.281 11.211 1 96.19 525 CYS B C 1
ATOM 11221 O O . CYS B 1 525 ? 4.527 58.281 10.547 1 96.19 525 CYS B O 1
ATOM 11223 N N . THR B 1 526 ? 6.797 58.25 10.695 1 95.12 526 THR B N 1
ATOM 11224 C CA . THR B 1 526 ? 6.988 58.062 9.266 1 95.12 526 THR B CA 1
ATOM 11225 C C . THR B 1 526 ? 6.898 56.562 8.914 1 95.12 526 THR B C 1
ATOM 11227 O O . THR B 1 526 ? 7.043 55.719 9.781 1 95.12 526 THR B O 1
ATOM 11230 N N . PRO B 1 527 ? 6.695 56.312 7.664 1 94.19 527 PRO B N 1
ATOM 11231 C CA . PRO B 1 527 ? 6.637 54.906 7.254 1 94.19 527 PRO B CA 1
ATOM 11232 C C . PRO B 1 527 ? 7.895 54.125 7.633 1 94.19 527 PRO B C 1
ATOM 11234 O O . PRO B 1 527 ? 7.805 52.969 8.07 1 94.19 527 PRO B O 1
ATOM 11237 N N . GLU B 1 528 ? 8.961 54.656 7.5 1 94.62 528 GLU B N 1
ATOM 11238 C CA . GLU B 1 528 ? 10.219 54 7.848 1 94.62 528 GLU B CA 1
ATOM 11239 C C . GLU B 1 528 ? 10.305 53.75 9.344 1 94.62 528 GLU B C 1
ATOM 11241 O O . GLU B 1 528 ? 10.781 52.688 9.766 1 94.62 528 GLU B O 1
ATOM 11246 N N . GLU B 1 529 ? 9.859 54.75 10.102 1 96.25 529 GLU B N 1
ATOM 11247 C CA . GLU B 1 529 ? 9.875 54.562 11.547 1 96.25 529 GLU B CA 1
ATOM 11248 C C . GLU B 1 529 ? 8.977 53.406 11.977 1 96.25 529 GLU B C 1
ATOM 11250 O O . GLU B 1 529 ? 9.32 52.656 12.891 1 96.25 529 GLU B O 1
ATOM 11255 N N . VAL B 1 530 ? 7.867 53.312 11.281 1 96.88 530 VAL B N 1
ATOM 11256 C CA . VAL B 1 530 ? 6.953 52.219 11.602 1 96.88 530 VAL B CA 1
ATOM 11257 C C . VAL B 1 530 ? 7.609 50.875 11.273 1 96.88 530 VAL B C 1
ATOM 11259 O O . VAL B 1 530 ? 7.426 49.906 11.992 1 96.88 530 VAL B O 1
ATOM 11262 N N . GLN B 1 531 ? 8.383 50.781 10.234 1 95.75 531 GLN B N 1
ATOM 11263 C CA . GLN B 1 531 ? 9.109 49.562 9.883 1 95.75 531 GLN B CA 1
ATOM 11264 C C . GLN B 1 531 ? 10.102 49.188 10.977 1 95.75 531 GLN B C 1
ATOM 11266 O O . GLN B 1 531 ? 10.219 48 11.336 1 95.75 531 GLN B O 1
ATOM 11271 N N . TYR B 1 532 ? 10.781 50.188 11.438 1 96.56 532 TYR B N 1
ATOM 11272 C CA . TYR B 1 532 ? 11.75 49.938 12.5 1 96.56 532 TYR B CA 1
ATOM 11273 C C . TYR B 1 532 ? 11.055 49.531 13.789 1 96.56 532 TYR B C 1
ATOM 11275 O O . TYR B 1 532 ? 11.578 48.719 14.555 1 96.56 532 TYR B O 1
ATOM 11283 N N . LEU B 1 533 ? 9.906 50.125 14.016 1 96.69 533 LEU B N 1
ATOM 11284 C CA . LEU B 1 533 ? 9.148 49.75 15.195 1 96.69 533 LEU B CA 1
ATOM 11285 C C . LEU B 1 533 ? 8.688 48.281 15.086 1 96.69 533 LEU B C 1
ATOM 11287 O O . LEU B 1 533 ? 8.688 47.562 16.078 1 96.69 533 LEU B O 1
ATOM 11291 N N . ASP B 1 534 ? 8.258 47.938 13.906 1 95.88 534 ASP B N 1
ATOM 11292 C CA . ASP B 1 534 ? 7.891 46.531 13.688 1 95.88 534 ASP B CA 1
ATOM 11293 C C . ASP B 1 534 ? 9.078 45.625 13.938 1 95.88 534 ASP B C 1
ATOM 11295 O O . ASP B 1 534 ? 8.93 44.562 14.555 1 95.88 534 ASP B O 1
ATOM 11299 N N . LEU B 1 535 ? 10.195 45.969 13.453 1 95.31 535 LEU B N 1
ATOM 11300 C CA . LEU B 1 535 ? 11.414 45.219 13.68 1 95.31 535 LEU B CA 1
ATOM 11301 C C . LEU B 1 535 ? 11.742 45.156 15.172 1 95.31 535 LEU B C 1
ATOM 11303 O O . LEU B 1 535 ? 12.219 44.125 15.656 1 95.31 535 LEU B O 1
ATOM 11307 N N . LEU B 1 536 ? 11.523 46.25 15.82 1 96.19 536 LEU B N 1
ATOM 11308 C CA . LEU B 1 536 ? 11.758 46.312 17.266 1 96.19 536 LEU B CA 1
ATOM 11309 C C . LEU B 1 536 ? 10.961 45.25 17.984 1 96.19 536 LEU B C 1
ATOM 11311 O O . LEU B 1 536 ? 11.492 44.562 18.891 1 96.19 536 LEU B O 1
ATOM 11315 N N . THR B 1 537 ? 9.734 45.031 17.641 1 95.25 537 THR B N 1
ATOM 11316 C CA . THR B 1 537 ? 8.891 44.062 18.312 1 95.25 537 THR B CA 1
ATOM 11317 C C . THR B 1 537 ? 9.414 42.656 18.094 1 95.25 537 THR B C 1
ATOM 11319 O O . THR B 1 537 ? 9.195 41.75 18.906 1 95.25 537 THR B O 1
ATOM 11322 N N . ASP B 1 538 ? 10.141 42.469 17.062 1 91.88 538 ASP B N 1
ATOM 11323 C CA . ASP B 1 538 ? 10.672 41.156 16.719 1 91.88 538 ASP B CA 1
ATOM 11324 C C . ASP B 1 538 ? 11.938 40.844 17.516 1 91.88 538 ASP B C 1
ATOM 11326 O O . ASP B 1 538 ? 12.25 39.688 17.766 1 91.88 538 ASP B O 1
ATOM 11330 N N . ILE B 1 539 ? 12.664 41.875 17.938 1 93.81 539 ILE B N 1
ATOM 11331 C CA . ILE B 1 539 ? 14.008 41.625 18.438 1 93.81 539 ILE B CA 1
ATOM 11332 C C . ILE B 1 539 ? 14.016 41.812 19.969 1 93.81 539 ILE B C 1
ATOM 11334 O O . ILE B 1 539 ? 14.945 41.344 20.641 1 93.81 539 ILE B O 1
ATOM 11338 N N . LEU B 1 540 ? 13 42.344 20.547 1 94.19 540 LEU B N 1
ATOM 11339 C CA . LEU B 1 540 ? 12.984 42.719 21.969 1 94.19 540 LEU B CA 1
ATOM 11340 C C . LEU B 1 540 ? 13.234 41.5 22.844 1 94.19 540 LEU B C 1
ATOM 11342 O O . LEU B 1 540 ? 13.961 41.562 23.844 1 94.19 540 LEU B O 1
ATOM 11346 N N . ASP B 1 541 ? 12.672 40.406 22.484 1 90.19 541 ASP B N 1
ATOM 11347 C CA . ASP B 1 541 ? 12.727 39.219 23.297 1 90.19 541 ASP B CA 1
ATOM 11348 C C . ASP B 1 541 ? 14.148 38.625 23.344 1 90.19 541 ASP B C 1
ATOM 11350 O O . ASP B 1 541 ? 14.461 37.812 24.203 1 90.19 541 ASP B O 1
ATOM 11354 N N . GLU B 1 542 ? 15 39.219 22.484 1 90.81 542 GLU B N 1
ATOM 11355 C CA . GLU B 1 542 ? 16.328 38.625 22.344 1 90.81 542 GLU B CA 1
ATOM 11356 C C . GLU B 1 542 ? 17.391 39.531 22.984 1 90.81 542 GLU B C 1
ATOM 11358 O O . GLU B 1 542 ? 18.578 39.25 22.906 1 90.81 542 GLU B O 1
ATOM 11363 N N . LEU B 1 543 ? 16.969 40.5 23.656 1 94.94 543 LEU B N 1
ATOM 11364 C CA . LEU B 1 543 ? 17.922 41.531 24.109 1 94.94 543 LEU B CA 1
ATOM 11365 C C . LEU B 1 543 ? 17.938 41.625 25.625 1 94.94 543 LEU B C 1
ATOM 11367 O O . LEU B 1 543 ? 16.922 41.375 26.281 1 94.94 543 LEU B O 1
ATOM 11371 N N . ASP B 1 544 ? 19.047 42.031 26.125 1 95.19 544 ASP B N 1
ATOM 11372 C CA . ASP B 1 544 ? 19.234 42.219 27.562 1 95.19 544 ASP B CA 1
ATOM 11373 C C . ASP B 1 544 ? 18.703 43.562 28.031 1 95.19 544 ASP B C 1
ATOM 11375 O O . ASP B 1 544 ? 18.469 44.469 27.219 1 95.19 544 ASP B O 1
ATOM 11379 N N . THR B 1 545 ? 18.406 43.625 29.266 1 96.38 545 THR B N 1
ATOM 11380 C CA . THR B 1 545 ? 18.234 44.875 29.984 1 96.38 545 THR B CA 1
ATOM 11381 C C . THR B 1 545 ? 19.344 45.094 31.016 1 96.38 545 THR B C 1
ATOM 11383 O O . THR B 1 545 ? 20.141 44.188 31.266 1 96.38 545 THR B O 1
ATOM 11386 N N . PRO B 1 546 ? 19.438 46.344 31.547 1 94.5 546 PRO B N 1
ATOM 11387 C CA . PRO B 1 546 ? 20.453 46.531 32.594 1 94.5 546 PRO B CA 1
ATOM 11388 C C . PRO B 1 546 ? 20.203 45.656 33.812 1 94.5 546 PRO B C 1
ATOM 11390 O O . PRO B 1 546 ? 21.156 45.281 34.5 1 94.5 546 PRO B O 1
ATOM 11393 N N . GLU B 1 547 ? 19.016 45.156 34 1 95.06 547 GLU B N 1
ATOM 11394 C CA . GLU B 1 547 ? 18.641 44.438 35.188 1 95.06 547 GLU B CA 1
ATOM 11395 C C . GLU B 1 547 ? 18.672 42.906 34.938 1 95.06 547 GLU B C 1
ATOM 11397 O O . GLU B 1 547 ? 18.984 42.156 35.844 1 95.06 547 GLU B O 1
ATOM 11402 N N . HIS B 1 548 ? 18.312 42.5 33.781 1 94.81 548 HIS B N 1
ATOM 11403 C CA . HIS B 1 548 ? 18.188 41.094 33.469 1 94.81 548 HIS B CA 1
ATOM 11404 C C . HIS B 1 548 ? 18.766 40.781 32.094 1 94.81 548 HIS B C 1
ATOM 11406 O O . HIS B 1 548 ? 18.625 41.562 31.172 1 94.81 548 HIS B O 1
ATOM 11412 N N . THR B 1 549 ? 19.375 39.594 31.969 1 92.75 549 THR B N 1
ATOM 11413 C CA . THR B 1 549 ? 19.656 39.062 30.641 1 92.75 549 THR B CA 1
ATOM 11414 C C . THR B 1 549 ? 18.375 38.688 29.906 1 92.75 549 THR B C 1
ATOM 11416 O O . THR B 1 549 ? 17.328 38.531 30.547 1 92.75 549 THR B O 1
ATOM 11419 N N . ALA B 1 550 ? 18.516 38.625 28.641 1 91.19 550 ALA B N 1
ATOM 11420 C CA . ALA B 1 550 ? 17.359 38.25 27.844 1 91.19 550 ALA B CA 1
ATOM 11421 C C . ALA B 1 550 ? 16.734 36.969 28.375 1 91.19 550 ALA B C 1
ATOM 11423 O O . ALA B 1 550 ? 15.508 36.844 28.453 1 91.19 550 ALA B O 1
ATOM 11424 N N . ARG B 1 551 ? 17.516 36.031 28.781 1 87.25 551 ARG B N 1
ATOM 11425 C CA . ARG B 1 551 ? 17.047 34.781 29.312 1 87.25 551 ARG B CA 1
ATOM 11426 C C . ARG B 1 551 ? 16.328 34.938 30.641 1 87.25 551 ARG B C 1
ATOM 11428 O O . ARG B 1 551 ? 15.258 34.375 30.859 1 87.25 551 ARG B O 1
ATOM 11435 N N . GLU B 1 552 ? 16.953 35.688 31.484 1 90.25 552 GLU B N 1
ATOM 11436 C CA . GLU B 1 552 ? 16.359 35.938 32.781 1 90.25 552 GLU B CA 1
ATOM 11437 C C . GLU B 1 552 ? 15.023 36.656 32.688 1 90.25 552 GLU B C 1
ATOM 11439 O O . GLU B 1 552 ? 14.07 36.344 33.406 1 90.25 552 GLU B O 1
ATOM 11444 N N . LEU B 1 553 ? 14.984 37.594 31.828 1 91.88 553 LEU B N 1
ATOM 11445 C CA . LEU B 1 553 ? 13.75 38.344 31.625 1 91.88 553 LEU B CA 1
ATOM 11446 C C . LEU B 1 553 ? 12.648 37.438 31.078 1 91.88 553 LEU B C 1
ATOM 11448 O O . LEU B 1 553 ? 11.492 37.562 31.484 1 91.88 553 LEU B O 1
ATOM 11452 N N . GLN B 1 554 ? 12.992 36.656 30.141 1 87.94 554 GLN B N 1
ATOM 11453 C CA . GLN B 1 554 ? 12.031 35.719 29.594 1 87.94 554 GLN B CA 1
ATOM 11454 C C . GLN B 1 554 ? 11.508 34.75 30.672 1 87.94 554 GLN B C 1
ATOM 11456 O O . GLN B 1 554 ? 10.32 34.438 30.688 1 87.94 554 GLN B O 1
ATOM 11461 N N . THR B 1 555 ? 12.406 34.312 31.5 1 86.81 555 THR B N 1
ATOM 11462 C CA . THR B 1 555 ? 12.016 33.438 32.594 1 86.81 555 THR B CA 1
ATOM 11463 C C . THR B 1 555 ? 11.039 34.125 33.531 1 86.81 555 THR B C 1
ATOM 11465 O O . THR B 1 555 ? 10.055 33.531 33.969 1 86.81 555 THR B O 1
ATOM 11468 N N . GLN B 1 556 ? 11.336 35.344 33.812 1 90.62 556 GLN B N 1
ATOM 11469 C CA . GLN B 1 556 ? 10.453 36.094 34.688 1 90.62 556 GLN B CA 1
ATOM 11470 C C . GLN B 1 556 ? 9.078 36.312 34.062 1 90.62 556 GLN B C 1
ATOM 11472 O O . GLN B 1 556 ? 8.055 36.156 34.719 1 90.62 556 GLN B O 1
ATOM 11477 N N . ARG B 1 557 ? 9.023 36.594 32.844 1 90.25 557 ARG B N 1
ATOM 11478 C CA . ARG B 1 557 ? 7.758 36.812 32.156 1 90.25 557 ARG B CA 1
ATOM 11479 C C . ARG B 1 557 ? 6.953 35.5 32.094 1 90.25 557 ARG B C 1
ATOM 11481 O O . ARG B 1 557 ? 5.742 35.5 32.344 1 90.25 557 ARG B O 1
ATOM 11488 N N . ALA B 1 558 ? 7.633 34.469 31.844 1 85.06 558 ALA B N 1
ATOM 11489 C CA . ALA B 1 558 ? 6.965 33.156 31.766 1 85.06 558 ALA B CA 1
ATOM 11490 C C . ALA B 1 558 ? 6.426 32.75 33.125 1 85.06 558 ALA B C 1
ATOM 11492 O O . ALA B 1 558 ? 5.402 32.062 33.219 1 85.06 558 ALA B O 1
ATOM 11493 N N . THR B 1 559 ? 7.168 33.188 34.125 1 85.25 559 THR B N 1
ATOM 11494 C CA . THR B 1 559 ? 6.812 32.812 35.5 1 85.25 559 THR B CA 1
ATOM 11495 C C . THR B 1 559 ? 5.57 33.562 35.969 1 85.25 559 THR B C 1
ATOM 11497 O O . THR B 1 559 ? 4.688 33 36.594 1 85.25 559 THR B O 1
ATOM 11500 N N . TRP B 1 560 ? 5.539 34.719 35.562 1 87.69 560 TRP B N 1
ATOM 11501 C CA . TRP B 1 560 ? 4.551 35.562 36.219 1 87.69 560 TRP B CA 1
ATOM 11502 C C . TRP B 1 560 ? 3.428 35.938 35.25 1 87.69 560 TRP B C 1
ATOM 11504 O O . TRP B 1 560 ? 2.352 36.375 35.688 1 87.69 560 TRP B O 1
ATOM 11514 N N . LEU B 1 561 ? 3.688 35.844 34 1 88.75 561 LEU B N 1
ATOM 11515 C CA . LEU B 1 561 ? 2.707 36.25 33 1 88.75 561 LEU B CA 1
ATOM 11516 C C . LEU B 1 561 ? 2.26 35.062 32.156 1 88.75 561 LEU B C 1
ATOM 11518 O O . LEU B 1 561 ? 2.906 34 32.188 1 88.75 561 LEU B O 1
ATOM 11522 N N . GLY B 1 562 ? 1.099 35.188 31.688 1 82.38 562 GLY B N 1
ATOM 11523 C CA . GLY B 1 562 ? 0.708 34.281 30.641 1 82.38 562 GLY B CA 1
ATOM 11524 C C . GLY B 1 562 ? 1.358 34.594 29.297 1 82.38 562 GLY B C 1
ATOM 11525 O O . GLY B 1 562 ? 2.586 34.625 29.188 1 82.38 562 GLY B O 1
ATOM 11526 N N . ASN B 1 563 ? 0.562 34.938 28.391 1 85.06 563 ASN B N 1
ATOM 11527 C CA . ASN B 1 563 ? 1.09 35.406 27.125 1 85.06 563 ASN B CA 1
ATOM 11528 C C . ASN B 1 563 ? 1.404 36.906 27.156 1 85.06 563 ASN B C 1
ATOM 11530 O O . ASN B 1 563 ? 0.648 37.688 27.719 1 85.06 563 ASN B O 1
ATOM 11534 N N . SER B 1 564 ? 2.541 37.219 26.812 1 90.88 564 SER B N 1
ATOM 11535 C CA . SER B 1 564 ? 2.93 38.625 26.656 1 90.88 564 SER B CA 1
ATOM 11536 C C . SER B 1 564 ? 3.67 38.844 25.344 1 90.88 564 SER B C 1
ATOM 11538 O O . SER B 1 564 ? 4.621 38.125 25.031 1 90.88 564 SER B O 1
ATOM 11540 N N . MET B 1 565 ? 3.189 39.875 24.641 1 91.5 565 MET B N 1
ATOM 11541 C CA . MET B 1 565 ? 3.805 40.062 23.328 1 91.5 565 MET B CA 1
ATOM 11542 C C . MET B 1 565 ? 3.686 41.531 22.891 1 91.5 565 MET B C 1
ATOM 11544 O O . MET B 1 565 ? 2.652 42.156 23.109 1 91.5 565 MET B O 1
ATOM 11548 N N . ALA B 1 566 ? 4.773 41.969 22.312 1 95 566 ALA B N 1
ATOM 11549 C CA . ALA B 1 566 ? 4.742 43.25 21.625 1 95 566 ALA B CA 1
ATOM 11550 C C . ALA B 1 566 ? 4.469 43.094 20.141 1 95 566 ALA B C 1
ATOM 11552 O O . ALA B 1 566 ? 4.984 42.156 19.516 1 95 566 ALA B O 1
ATOM 11553 N N . CYS B 1 567 ? 3.555 43.906 19.641 1 95.06 567 CYS B N 1
ATOM 11554 C CA . CYS B 1 567 ? 3.273 43.844 18.203 1 95.06 567 CYS B CA 1
ATOM 11555 C C . CYS B 1 567 ? 2.779 45.188 17.703 1 95.06 567 CYS B C 1
ATOM 11557 O O . CYS B 1 567 ? 2.621 46.156 18.484 1 95.06 567 CYS B O 1
ATOM 11559 N N . ILE B 1 568 ? 2.705 45.281 16.406 1 95.62 568 ILE B N 1
ATOM 11560 C CA . ILE B 1 568 ? 2.102 46.469 15.789 1 95.62 568 ILE B CA 1
ATOM 11561 C C . ILE B 1 568 ? 0.724 46.125 15.234 1 95.62 568 ILE B C 1
ATOM 11563 O O . ILE B 1 568 ? 0.53 45.031 14.688 1 95.62 568 ILE B O 1
ATOM 11567 N N . SER B 1 569 ? -0.205 46.969 15.445 1 94.94 569 SER B N 1
ATOM 11568 C CA . SER B 1 569 ? -1.569 46.75 14.977 1 94.94 569 SER B CA 1
ATOM 11569 C C . SER B 1 569 ? -2.045 47.906 14.078 1 94.94 569 SER B C 1
ATOM 11571 O O . SER B 1 569 ? -1.742 49.062 14.336 1 94.94 569 SER B O 1
ATOM 11573 N N . PHE B 1 570 ? -2.705 47.531 13.008 1 95.88 570 PHE B N 1
ATOM 11574 C CA . PHE B 1 570 ? -3.293 48.469 12.07 1 95.88 570 PHE B CA 1
ATOM 11575 C C . PHE B 1 570 ? -4.777 48.188 11.875 1 95.88 570 PHE B C 1
ATOM 11577 O O . PHE B 1 570 ? -5.176 47.062 11.656 1 95.88 570 PHE B O 1
ATOM 11584 N N . TRP B 1 571 ? -5.617 49.281 12.008 1 95.88 571 TRP B N 1
ATOM 11585 C CA . TRP B 1 571 ? -7.051 49.094 11.781 1 95.88 571 TRP B CA 1
ATOM 11586 C C . TRP B 1 571 ? -7.621 50.281 11.008 1 95.88 571 TRP B C 1
ATOM 11588 O O . TRP B 1 571 ? -7.227 51.438 11.242 1 95.88 571 TRP B O 1
ATOM 11598 N N . THR B 1 572 ? -8.531 50 10.125 1 95.69 572 THR B N 1
ATOM 11599 C CA . THR B 1 572 ? -9.312 51.062 9.484 1 95.69 572 THR B CA 1
ATOM 11600 C C . THR B 1 572 ? -10.562 51.344 10.297 1 95.69 572 THR B C 1
ATOM 11602 O O . THR B 1 572 ? -11.406 50.469 10.508 1 95.69 572 THR B O 1
ATOM 11605 N N . GLY B 1 573 ? -10.688 52.594 10.727 1 94.69 573 GLY B N 1
ATOM 11606 C CA . GLY B 1 573 ? -11.805 53 11.562 1 94.69 573 GLY B CA 1
ATOM 11607 C C . GLY B 1 573 ? -13.102 53.156 10.789 1 94.69 573 GLY B C 1
ATOM 11608 O O . GLY B 1 573 ? -13.094 53.219 9.562 1 94.69 573 GLY B O 1
ATOM 11609 N N . ARG B 1 574 ? -14.18 53.062 11.516 1 93.88 574 ARG B N 1
ATOM 11610 C CA . ARG B 1 574 ? -15.492 53.281 10.914 1 93.88 574 ARG B CA 1
ATOM 11611 C C . ARG B 1 574 ? -15.977 54.719 11.141 1 93.88 574 ARG B C 1
ATOM 11613 O O . ARG B 1 574 ? -17.125 55.031 10.828 1 93.88 574 ARG B O 1
ATOM 11620 N N . GLN B 1 575 ? -15.133 55.469 11.633 1 89.75 575 GLN B N 1
ATOM 11621 C CA . GLN B 1 575 ? -15.414 56.906 11.781 1 89.75 575 GLN B CA 1
ATOM 11622 C C . GLN B 1 575 ? -15.391 57.594 10.438 1 89.75 575 GLN B C 1
ATOM 11624 O O . GLN B 1 575 ? -14.984 57.031 9.43 1 89.75 575 GLN B O 1
ATOM 11629 N N . GLU B 1 576 ? -15.828 58.844 10.477 1 88.81 576 GLU B N 1
ATOM 11630 C CA . GLU B 1 576 ? -15.844 59.625 9.25 1 88.81 576 GLU B CA 1
ATOM 11631 C C . GLU B 1 576 ? -14.453 59.688 8.617 1 88.81 576 GLU B C 1
ATOM 11633 O O . GLU B 1 576 ? -13.469 59.969 9.312 1 88.81 576 GLU B O 1
ATOM 11638 N N . GLY B 1 577 ? -14.375 59.375 7.414 1 88.62 577 GLY B N 1
ATOM 11639 C CA . GLY B 1 577 ? -13.125 59.438 6.68 1 88.62 577 GLY B CA 1
ATOM 11640 C C . GLY B 1 577 ? -12.344 58.125 6.738 1 88.62 577 GLY B C 1
ATOM 11641 O O . GLY B 1 577 ? -11.281 58.031 6.113 1 88.62 577 GLY B O 1
ATOM 11642 N N . SER B 1 578 ? -12.797 57.219 7.48 1 89.81 578 SER B N 1
ATOM 11643 C CA . SER B 1 578 ? -12.188 55.875 7.594 1 89.81 578 SER B CA 1
ATOM 11644 C C . SER B 1 578 ? -10.703 56 7.945 1 89.81 578 SER B C 1
ATOM 11646 O O . SER B 1 578 ? -9.852 55.438 7.254 1 89.81 578 SER B O 1
ATOM 11648 N N . PRO B 1 579 ? -10.43 56.594 9.055 1 93.56 579 PRO B N 1
ATOM 11649 C CA . PRO B 1 579 ? -9.031 56.781 9.445 1 93.56 579 PRO B CA 1
ATOM 11650 C C . PRO B 1 579 ? -8.312 55.469 9.742 1 93.56 579 PRO B C 1
ATOM 11652 O O . PRO B 1 579 ? -8.914 54.531 10.25 1 93.56 579 PRO B O 1
ATOM 11655 N N . CYS B 1 580 ? -7.012 55.469 9.438 1 96.44 580 CYS B N 1
ATOM 11656 C CA . CYS B 1 580 ? -6.184 54.344 9.812 1 96.44 580 CYS B CA 1
ATOM 11657 C C . CYS B 1 580 ? -5.602 54.531 11.211 1 96.44 580 CYS B C 1
ATOM 11659 O O . CYS B 1 580 ? -4.938 55.531 11.484 1 96.44 580 CYS B O 1
ATOM 11661 N N . HIS B 1 581 ? -5.938 53.594 12.094 1 97 581 HIS B N 1
ATOM 11662 C CA . HIS B 1 581 ? -5.359 53.594 13.43 1 97 581 HIS B CA 1
ATOM 11663 C C . HIS B 1 581 ? -4.16 52.625 13.5 1 97 581 HIS B C 1
ATOM 11665 O O . HIS B 1 581 ? -4.301 51.438 13.297 1 97 581 HIS B O 1
ATOM 11671 N N . ALA B 1 582 ? -2.957 53.188 13.672 1 97.38 582 ALA B N 1
ATOM 11672 C CA . ALA B 1 582 ? -1.727 52.438 13.844 1 97.38 582 ALA B CA 1
ATOM 11673 C C . ALA B 1 582 ? -1.224 52.5 15.281 1 97.38 582 ALA B C 1
ATOM 11675 O O . ALA B 1 582 ? -1.154 53.594 15.867 1 97.38 582 ALA B O 1
ATOM 11676 N N . LYS B 1 583 ? -1.006 51.344 15.891 1 98.06 583 LYS B N 1
ATOM 11677 C CA . LYS B 1 583 ? -0.604 51.312 17.297 1 98.06 583 LYS B CA 1
ATOM 11678 C C . LYS B 1 583 ? 0.565 50.344 17.516 1 98.06 583 LYS B C 1
ATOM 11680 O O . LYS B 1 583 ? 0.614 49.281 16.906 1 98.06 583 LYS B O 1
ATOM 11685 N N . LEU B 1 584 ? 1.576 50.75 18.266 1 97.69 584 LEU B N 1
ATOM 11686 C CA . LEU B 1 584 ? 2.473 49.812 18.906 1 97.69 584 LEU B CA 1
ATOM 11687 C C . LEU B 1 584 ? 1.823 49.219 20.156 1 97.69 584 LEU B C 1
ATOM 11689 O O . LEU B 1 584 ? 1.395 49.938 21.047 1 97.69 584 LEU B O 1
ATOM 11693 N N . THR B 1 585 ? 1.714 47.938 20.219 1 96.69 585 THR B N 1
ATOM 11694 C CA . THR B 1 585 ? 0.908 47.281 21.266 1 96.69 585 THR B CA 1
ATOM 11695 C C . THR B 1 585 ? 1.769 46.375 22.125 1 96.69 585 THR B C 1
ATOM 11697 O O . THR B 1 585 ? 2.648 45.688 21.625 1 96.69 585 THR B O 1
ATOM 11700 N N . TRP B 1 586 ? 1.602 46.406 23.391 1 96.19 586 TRP B N 1
ATOM 11701 C CA . TRP B 1 586 ? 2.098 45.469 24.375 1 96.19 586 TRP B CA 1
ATOM 11702 C C . TRP B 1 586 ? 0.943 44.75 25.078 1 96.19 586 TRP B C 1
ATOM 11704 O O . TRP B 1 586 ? 0.211 45.344 25.859 1 96.19 586 TRP B O 1
ATOM 11714 N N . ASN B 1 587 ? 0.749 43.5 24.75 1 94.94 587 ASN B N 1
ATOM 11715 C CA . ASN B 1 587 ? -0.349 42.719 25.281 1 94.94 587 ASN B CA 1
ATOM 11716 C C . ASN B 1 587 ? 0.135 41.75 26.359 1 94.94 587 ASN B C 1
ATOM 11718 O O . ASN B 1 587 ? 1.182 41.094 26.203 1 94.94 587 ASN B O 1
ATOM 11722 N N . MET B 1 588 ? -0.625 41.656 27.453 1 93.44 588 MET B N 1
ATOM 11723 C CA . MET B 1 588 ? -0.286 40.719 28.516 1 93.44 588 MET B CA 1
ATOM 11724 C C . MET B 1 588 ? -1.532 40 29.031 1 93.44 588 MET B C 1
ATOM 11726 O O . MET B 1 588 ? -2.584 40.625 29.188 1 93.44 588 MET B O 1
ATOM 11730 N N . SER B 1 589 ? -1.454 38.781 29.156 1 91.12 589 SER B N 1
ATOM 11731 C CA . SER B 1 589 ? -2.406 38 29.938 1 91.12 589 SER B CA 1
ATOM 11732 C C . SER B 1 589 ? -1.812 37.594 31.281 1 91.12 589 SER B C 1
ATOM 11734 O O . SER B 1 589 ? -0.63 37.25 31.359 1 91.12 589 SER B O 1
ATOM 11736 N N . LEU B 1 590 ? -2.525 37.688 32.344 1 88.44 590 LEU B N 1
ATOM 11737 C CA . LEU B 1 590 ? -1.972 37.375 33.656 1 88.44 590 LEU B CA 1
ATOM 11738 C C . LEU B 1 590 ? -3.082 37.125 34.656 1 88.44 590 LEU B C 1
ATOM 11740 O O . LEU B 1 590 ? -4.258 37.375 34.375 1 88.44 590 LEU B O 1
ATOM 11744 N N . LEU B 1 591 ? -2.643 36.594 35.75 1 82.19 591 LEU B N 1
ATOM 11745 C CA . LEU B 1 591 ? -3.537 36.5 36.906 1 82.19 591 LEU B CA 1
ATOM 11746 C C . LEU B 1 591 ? -3.578 37.812 37.688 1 82.19 591 LEU B C 1
ATOM 11748 O O . LEU B 1 591 ? -2.57 38.531 37.75 1 82.19 591 LEU B O 1
ATOM 11752 N N . GLU B 1 592 ? -4.688 38.031 38.25 1 84.31 592 GLU B N 1
ATOM 11753 C CA . GLU B 1 592 ? -4.902 39.312 38.938 1 84.31 592 GLU B CA 1
ATOM 11754 C C . GLU B 1 592 ? -3.84 39.562 40 1 84.31 592 GLU B C 1
ATOM 11756 O O . GLU B 1 592 ? -3.402 40.688 40.219 1 84.31 592 GLU B O 1
ATOM 11761 N N . ARG B 1 593 ? -3.377 38.5 40.656 1 84.5 593 ARG B N 1
ATOM 11762 C CA . ARG B 1 593 ? -2.416 38.594 41.719 1 84.5 593 ARG B CA 1
ATOM 11763 C C . ARG B 1 593 ? -1.045 39.031 41.219 1 84.5 593 ARG B C 1
ATOM 11765 O O . ARG B 1 593 ? -0.203 39.5 42 1 84.5 593 ARG B O 1
ATOM 11772 N N . ASN B 1 594 ? -0.802 38.938 39.938 1 89 594 ASN B N 1
ATOM 11773 C CA . ASN B 1 594 ? 0.517 39.219 39.375 1 89 594 ASN B CA 1
ATOM 11774 C C . ASN B 1 594 ? 0.567 40.594 38.688 1 89 594 ASN B C 1
ATOM 11776 O O . ASN B 1 594 ? 1.52 40.906 37.969 1 89 594 ASN B O 1
ATOM 11780 N N . LEU B 1 595 ? -0.406 41.406 38.906 1 93.69 595 LEU B N 1
ATOM 11781 C CA . LEU B 1 595 ? -0.519 42.688 38.219 1 93.69 595 LEU B CA 1
ATOM 11782 C C . LEU B 1 595 ? 0.684 43.594 38.531 1 93.69 595 LEU B C 1
ATOM 11784 O O . LEU B 1 595 ? 1.162 44.312 37.656 1 93.69 595 LEU B O 1
ATOM 11788 N N . ASP B 1 596 ? 1.202 43.562 39.781 1 94.94 596 ASP B N 1
ATOM 11789 C CA . ASP B 1 596 ? 2.373 44.344 40.125 1 94.94 596 ASP B CA 1
ATOM 11790 C C . ASP B 1 596 ? 3.604 43.906 39.344 1 94.94 596 ASP B C 1
ATOM 11792 O O . ASP B 1 596 ? 4.352 44.75 38.844 1 94.94 596 ASP B O 1
ATOM 11796 N N . LYS B 1 597 ? 3.775 42.625 39.25 1 94.44 597 LYS B N 1
ATOM 11797 C CA . LYS B 1 597 ? 4.887 42.062 38.469 1 94.44 597 LYS B CA 1
ATOM 11798 C C . LYS B 1 597 ? 4.746 42.406 37 1 94.44 597 LYS B C 1
ATOM 11800 O O . LYS B 1 597 ? 5.746 42.656 36.312 1 94.44 597 LYS B O 1
ATOM 11805 N N . ALA B 1 598 ? 3.494 42.375 36.531 1 94.69 598 ALA B N 1
ATOM 11806 C CA . ALA B 1 598 ? 3.234 42.688 35.125 1 94.69 598 ALA B CA 1
ATOM 11807 C C . ALA B 1 598 ? 3.674 44.094 34.781 1 94.69 598 ALA B C 1
ATOM 11809 O O . ALA B 1 598 ? 4.305 44.344 33.75 1 94.69 598 ALA B O 1
ATOM 11810 N N . ILE B 1 599 ? 3.371 45.031 35.625 1 96.31 599 ILE B N 1
ATOM 11811 C CA . ILE B 1 599 ? 3.717 46.438 35.375 1 96.31 599 ILE B CA 1
ATOM 11812 C C . ILE B 1 599 ? 5.234 46.594 35.469 1 96.31 599 ILE B C 1
ATOM 11814 O O . ILE B 1 599 ? 5.82 47.312 34.625 1 96.31 599 ILE B O 1
ATOM 11818 N N . ALA B 1 600 ? 5.82 45.938 36.375 1 96.19 600 ALA B N 1
ATOM 11819 C CA . ALA B 1 600 ? 7.27 46.031 36.531 1 96.19 600 ALA B CA 1
ATOM 11820 C C . ALA B 1 600 ? 7.988 45.406 35.344 1 96.19 600 ALA B C 1
ATOM 11822 O O . ALA B 1 600 ? 8.914 46.031 34.781 1 96.19 600 ALA B O 1
ATOM 11823 N N . LEU B 1 601 ? 7.598 44.281 34.969 1 95.5 601 LEU B N 1
ATOM 11824 C CA . LEU B 1 601 ? 8.234 43.562 33.875 1 95.5 601 LEU B CA 1
ATOM 11825 C C . LEU B 1 601 ? 7.988 44.25 32.531 1 95.5 601 LEU B C 1
ATOM 11827 O O . LEU B 1 601 ? 8.875 44.312 31.688 1 95.5 601 LEU B O 1
ATOM 11831 N N . GLY B 1 602 ? 6.754 44.75 32.375 1 95.75 602 GLY B N 1
ATOM 11832 C CA . GLY B 1 602 ? 6.465 45.5 31.156 1 95.75 602 GLY B CA 1
ATOM 11833 C C . GLY B 1 602 ? 7.293 46.781 31.031 1 95.75 602 GLY B C 1
ATOM 11834 O O . GLY B 1 602 ? 7.75 47.094 29.938 1 95.75 602 GLY B O 1
ATOM 11835 N N . SER B 1 603 ? 7.492 47.469 32.156 1 96 603 SER B N 1
ATOM 11836 C CA . SER B 1 603 ? 8.328 48.656 32.188 1 96 603 SER B CA 1
ATOM 11837 C C . SER B 1 603 ? 9.766 48.344 31.797 1 96 603 SER B C 1
ATOM 11839 O O . SER B 1 603 ? 10.352 49.031 30.969 1 96 603 SER B O 1
ATOM 11841 N N . GLU B 1 604 ? 10.234 47.312 32.312 1 96.31 604 GLU B N 1
ATOM 11842 C CA . GLU B 1 604 ? 11.609 46.906 32.031 1 96.31 604 GLU B CA 1
ATOM 11843 C C . GLU B 1 604 ? 11.75 46.5 30.562 1 96.31 604 GLU B C 1
ATOM 11845 O O . GLU B 1 604 ? 12.656 46.969 29.859 1 96.31 604 GLU B O 1
ATOM 11850 N N . TYR B 1 605 ? 10.844 45.688 30.094 1 95.44 605 TYR B N 1
ATOM 11851 C CA . TYR B 1 605 ? 10.875 45.094 28.766 1 95.44 605 TYR B CA 1
ATOM 11852 C C . TYR B 1 605 ? 10.812 46.156 27.688 1 95.44 605 TYR B C 1
ATOM 11854 O O . TYR B 1 605 ? 11.625 46.156 26.75 1 95.44 605 TYR B O 1
ATOM 11862 N N . LEU B 1 606 ? 9.93 47.125 27.844 1 96.19 606 LEU B N 1
ATOM 11863 C CA . LEU B 1 606 ? 9.68 48.094 26.781 1 96.19 606 LEU B CA 1
ATOM 11864 C C . LEU B 1 606 ? 10.641 49.25 26.875 1 96.19 606 LEU B C 1
ATOM 11866 O O . LEU B 1 606 ? 11.078 49.812 25.859 1 96.19 606 LEU B O 1
ATOM 11870 N N . TYR B 1 607 ? 11.023 49.688 28.109 1 96.12 607 TYR B N 1
ATOM 11871 C CA . TYR B 1 607 ? 11.688 50.969 28.266 1 96.12 607 TYR B CA 1
ATOM 11872 C C . TYR B 1 607 ? 13.172 50.781 28.547 1 96.12 607 TYR B C 1
ATOM 11874 O O . TYR B 1 607 ? 13.969 51.719 28.328 1 96.12 607 TYR B O 1
ATOM 11882 N N . LYS B 1 608 ? 13.523 49.594 28.984 1 96.38 608 LYS B N 1
ATOM 11883 C CA . LYS B 1 608 ? 14.891 49.5 29.469 1 96.38 608 LYS B CA 1
ATOM 11884 C C . LYS B 1 608 ? 15.711 48.5 28.641 1 96.38 608 LYS B C 1
ATOM 11886 O O . LYS B 1 608 ? 16.922 48.375 28.859 1 96.38 608 LYS B O 1
ATOM 11891 N N . THR B 1 609 ? 15.117 47.812 27.719 1 96.75 609 THR B N 1
ATOM 11892 C CA . THR B 1 609 ? 15.852 46.875 26.891 1 96.75 609 THR B CA 1
ATOM 11893 C C . THR B 1 609 ? 17 47.562 26.172 1 96.75 609 THR B C 1
ATOM 11895 O O . THR B 1 609 ? 16.828 48.656 25.625 1 96.75 609 THR B O 1
ATOM 11898 N N . CYS B 1 610 ? 18.172 46.938 26.156 1 97 610 CYS B N 1
ATOM 11899 C CA . CYS B 1 610 ? 19.375 47.5 25.547 1 97 610 CYS B CA 1
ATOM 11900 C C . CYS B 1 610 ? 19.375 47.281 24.031 1 97 610 CYS B C 1
ATOM 11902 O O . CYS B 1 610 ? 19.484 46.156 23.578 1 97 610 CYS B O 1
ATOM 11904 N N . LEU B 1 611 ? 19.406 48.375 23.297 1 97.25 611 LEU B N 1
ATOM 11905 C CA . LEU B 1 611 ? 19.312 48.281 21.844 1 97.25 611 LEU B CA 1
ATOM 11906 C C . LEU B 1 611 ? 20.641 48.562 21.188 1 97.25 611 LEU B C 1
ATOM 11908 O O . LEU B 1 611 ? 20.75 48.562 19.953 1 97.25 611 LEU B O 1
ATOM 11912 N N . THR B 1 612 ? 21.656 48.844 21.984 1 95.44 612 THR B N 1
ATOM 11913 C CA . THR B 1 612 ? 22.984 49.125 21.453 1 95.44 612 THR B CA 1
ATOM 11914 C C . THR B 1 612 ? 24.047 48.281 22.125 1 95.44 612 THR B C 1
ATOM 11916 O O . THR B 1 612 ? 23.812 47.688 23.172 1 95.44 612 THR B O 1
ATOM 11919 N N . GLY B 1 613 ? 25.266 48.125 21.406 1 94.5 613 GLY B N 1
ATOM 11920 C CA . GLY B 1 613 ? 26.375 47.344 21.938 1 94.5 613 GLY B CA 1
ATOM 11921 C C . GLY B 1 613 ? 26.562 46.031 21.203 1 94.5 613 GLY B C 1
ATOM 11922 O O . GLY B 1 613 ? 25.719 45.625 20.391 1 94.5 613 GLY B O 1
ATOM 11923 N N . PRO B 1 614 ? 27.562 45.375 21.516 1 93.69 614 PRO B N 1
ATOM 11924 C CA . PRO B 1 614 ? 27.938 44.156 20.75 1 93.69 614 PRO B CA 1
ATOM 11925 C C . PRO B 1 614 ? 26.938 43.031 20.906 1 93.69 614 PRO B C 1
ATOM 11927 O O . PRO B 1 614 ? 26.656 42.312 19.938 1 93.69 614 PRO B O 1
ATOM 11930 N N . LYS B 1 615 ? 26.391 42.906 22.016 1 92.12 615 LYS B N 1
ATOM 11931 C CA . LYS B 1 615 ? 25.422 41.812 22.234 1 92.12 615 LYS B CA 1
ATOM 11932 C C . LYS B 1 615 ? 24.141 42.062 21.453 1 92.12 615 LYS B C 1
ATOM 11934 O O . LYS B 1 615 ? 23.562 41.094 20.906 1 92.12 615 LYS B O 1
ATOM 11939 N N . ALA B 1 616 ? 23.75 43.219 21.5 1 95.06 616 ALA B N 1
ATOM 11940 C CA . ALA B 1 616 ? 22.562 43.562 20.734 1 95.06 616 ALA B CA 1
ATOM 11941 C C . ALA B 1 616 ? 22.797 43.375 19.234 1 95.06 616 ALA B C 1
ATOM 11943 O O . ALA B 1 616 ? 21.922 42.875 18.516 1 95.06 616 ALA B O 1
ATOM 11944 N N . GLU B 1 617 ? 23.938 43.781 18.828 1 95.5 617 GLU B N 1
ATOM 11945 C CA . GLU B 1 617 ? 24.281 43.688 17.406 1 95.5 617 GLU B CA 1
ATOM 11946 C C . GLU B 1 617 ? 24.312 42.219 16.953 1 95.5 617 GLU B C 1
ATOM 11948 O O . GLU B 1 617 ? 23.828 41.906 15.867 1 95.5 617 GLU B O 1
ATOM 11953 N N . GLU B 1 618 ? 24.859 41.438 17.781 1 91.62 618 GLU B N 1
ATOM 11954 C CA . GLU B 1 618 ? 24.875 40 17.469 1 91.62 618 GLU B CA 1
ATOM 11955 C C . GLU B 1 618 ? 23.469 39.438 17.375 1 91.62 618 GLU B C 1
ATOM 11957 O O . GLU B 1 618 ? 23.172 38.594 16.531 1 91.62 618 GLU B O 1
ATOM 11962 N N . ALA B 1 619 ? 22.625 39.812 18.281 1 91.81 619 ALA B N 1
ATOM 11963 C CA . ALA B 1 619 ? 21.234 39.375 18.281 1 91.81 619 ALA B CA 1
ATOM 11964 C C . ALA B 1 619 ? 20.5 39.844 17.031 1 91.81 619 ALA B C 1
ATOM 11966 O O . ALA B 1 619 ? 19.672 39.125 16.484 1 91.81 619 ALA B O 1
ATOM 11967 N N . PHE B 1 620 ? 20.844 41.094 16.578 1 95.69 620 PHE B N 1
ATOM 11968 C CA . PHE B 1 620 ? 20.219 41.625 15.375 1 95.69 620 PHE B CA 1
ATOM 11969 C C . PHE B 1 620 ? 20.531 40.719 14.18 1 95.69 620 PHE B C 1
ATOM 11971 O O . PHE B 1 620 ? 19.625 40.312 13.453 1 95.69 620 PHE B O 1
ATOM 11978 N N . ALA B 1 621 ? 21.75 40.406 14.039 1 92.62 621 ALA B N 1
ATOM 11979 C CA . ALA B 1 621 ? 22.188 39.594 12.898 1 92.62 621 ALA B CA 1
ATOM 11980 C C . ALA B 1 621 ? 21.5 38.25 12.891 1 92.62 621 ALA B C 1
ATOM 11982 O O . ALA B 1 621 ? 21.062 37.781 11.836 1 92.62 621 ALA B O 1
ATOM 11983 N N . ARG B 1 622 ? 21.406 37.656 14.023 1 88.88 622 ARG B N 1
ATOM 11984 C CA . ARG B 1 622 ? 20.812 36.344 14.148 1 88.88 622 ARG B CA 1
ATOM 11985 C C . ARG B 1 622 ? 19.312 36.406 13.859 1 88.88 622 ARG B C 1
ATOM 11987 O O . ARG B 1 622 ? 18.812 35.625 13.039 1 88.88 622 ARG B O 1
ATOM 11994 N N . VAL B 1 623 ? 18.609 37.281 14.508 1 91.75 623 VAL B N 1
ATOM 11995 C CA . VAL B 1 623 ? 17.156 37.344 14.422 1 91.75 623 VAL B CA 1
ATOM 11996 C C . VAL B 1 623 ? 16.734 37.719 13 1 91.75 623 VAL B C 1
ATOM 11998 O O . VAL B 1 623 ? 15.766 37.156 12.469 1 91.75 623 VAL B O 1
ATOM 12001 N N . LEU B 1 624 ? 17.422 38.625 12.438 1 94.06 624 LEU B N 1
ATOM 12002 C CA . LEU B 1 624 ? 17.062 39.062 11.094 1 94.06 624 LEU B CA 1
ATOM 12003 C C . LEU B 1 624 ? 17.312 37.938 10.078 1 94.06 624 LEU B C 1
ATOM 12005 O O . LEU B 1 624 ? 16.531 37.781 9.133 1 94.06 624 LEU B O 1
ATOM 12009 N N . SER B 1 625 ? 18.375 37.188 10.273 1 89.38 625 SER B N 1
ATOM 12010 C CA . SER B 1 625 ? 18.641 36.062 9.391 1 89.38 625 SER B CA 1
ATOM 12011 C C . SER B 1 625 ? 17.547 35 9.523 1 89.38 625 SER B C 1
ATOM 12013 O O . SER B 1 625 ? 17.109 34.406 8.523 1 89.38 625 SER B O 1
ATOM 12015 N N . GLN B 1 626 ? 17.172 34.781 10.727 1 88 626 GLN B N 1
ATOM 12016 C CA . GLN B 1 626 ? 16.094 33.812 10.977 1 88 626 GLN B CA 1
ATOM 12017 C C . GLN B 1 626 ? 14.789 34.281 10.359 1 88 626 GLN B C 1
ATOM 12019 O O . GLN B 1 626 ? 14.047 33.469 9.781 1 88 626 GLN B O 1
ATOM 12024 N N . GLN B 1 627 ? 14.523 35.5 10.508 1 91.94 627 GLN B N 1
ATOM 12025 C CA . GLN B 1 627 ? 13.297 36.062 9.961 1 91.94 627 GLN B CA 1
ATOM 12026 C C . GLN B 1 627 ? 13.273 35.969 8.438 1 91.94 627 GLN B C 1
ATOM 12028 O O . GLN B 1 627 ? 12.227 35.719 7.844 1 91.94 627 GLN B O 1
ATOM 12033 N N . LYS B 1 628 ? 14.375 36.25 7.859 1 91.19 628 LYS B N 1
ATOM 12034 C CA . LYS B 1 628 ? 14.484 36.125 6.41 1 91.19 628 LYS B CA 1
ATOM 12035 C C . LYS B 1 628 ? 14.125 34.719 5.953 1 91.19 628 LYS B C 1
ATOM 12037 O O . LYS B 1 628 ? 13.328 34.531 5.031 1 91.19 628 LYS B O 1
ATOM 12042 N N . LEU B 1 629 ? 14.719 33.781 6.621 1 82.69 629 LEU B N 1
ATOM 12043 C CA . LEU B 1 629 ? 14.477 32.375 6.273 1 82.69 629 LEU B CA 1
ATOM 12044 C C . LEU B 1 629 ? 13.008 32 6.473 1 82.69 629 LEU B C 1
ATOM 12046 O O . LEU B 1 629 ? 12.422 31.297 5.652 1 82.69 629 LEU B O 1
ATOM 12050 N N . ASN B 1 630 ? 12.492 32.438 7.547 1 87.56 630 ASN B N 1
ATOM 12051 C CA . ASN B 1 630 ? 11.094 32.156 7.848 1 87.56 630 ASN B CA 1
ATOM 12052 C C . ASN B 1 630 ? 10.156 32.75 6.801 1 87.56 630 ASN B C 1
ATOM 12054 O O . ASN B 1 630 ? 9.18 32.125 6.398 1 87.56 630 ASN B O 1
ATOM 12058 N N . MET B 1 631 ? 10.344 33.969 6.418 1 91.31 631 MET B N 1
ATOM 12059 C CA . MET B 1 631 ? 9.516 34.625 5.418 1 91.31 631 MET B CA 1
ATOM 12060 C C . MET B 1 631 ? 9.586 33.875 4.082 1 91.31 631 MET B C 1
ATOM 12062 O O . MET B 1 631 ? 8.57 33.719 3.4 1 91.31 631 MET B O 1
ATOM 12066 N N . GLU B 1 632 ? 10.742 33.469 3.727 1 86.25 632 GLU B N 1
ATOM 12067 C CA . GLU B 1 632 ? 10.906 32.719 2.48 1 86.25 632 GLU B CA 1
ATOM 12068 C C . GLU B 1 632 ? 10.086 31.438 2.484 1 86.25 632 GLU B C 1
ATOM 12070 O O . GLU B 1 632 ? 9.523 31.062 1.46 1 86.25 632 GLU B O 1
ATOM 12075 N N . GLN B 1 633 ? 10.062 30.828 3.635 1 81.94 633 GLN B N 1
ATOM 12076 C CA . GLN B 1 633 ? 9.227 29.641 3.77 1 81.94 633 GLN B CA 1
ATOM 12077 C C . GLN B 1 633 ? 7.746 30 3.711 1 81.94 633 GLN B C 1
ATOM 12079 O O . GLN B 1 633 ? 6.945 29.266 3.135 1 81.94 633 GLN B O 1
ATOM 12084 N N . GLN B 1 634 ? 7.348 31.062 4.277 1 89.31 634 GLN B N 1
ATOM 12085 C CA . GLN B 1 634 ? 5.953 31.484 4.32 1 89.31 634 GLN B CA 1
ATOM 12086 C C . GLN B 1 634 ? 5.449 31.859 2.928 1 89.31 634 GLN B C 1
ATOM 12088 O O . GLN B 1 634 ? 4.277 31.656 2.607 1 89.31 634 GLN B O 1
ATOM 12093 N N . PHE B 1 635 ? 6.32 32.406 2.078 1 89.94 635 PHE B N 1
ATOM 12094 C CA . PHE B 1 635 ? 5.945 32.719 0.708 1 89.94 635 PHE B CA 1
ATOM 12095 C C . PHE B 1 635 ? 5.426 31.484 -0.021 1 89.94 635 PHE B C 1
ATOM 12097 O O . PHE B 1 635 ? 4.5 31.578 -0.829 1 89.94 635 PHE B O 1
ATOM 12104 N N . ILE B 1 636 ? 6.066 30.438 0.315 1 81.56 636 ILE B N 1
ATOM 12105 C CA . ILE B 1 636 ? 5.719 29.188 -0.351 1 81.56 636 ILE B CA 1
ATOM 12106 C C . ILE B 1 636 ? 4.422 28.625 0.235 1 81.56 636 ILE B C 1
ATOM 12108 O O . ILE B 1 636 ? 3.564 28.125 -0.499 1 81.56 636 ILE B O 1
ATOM 12112 N N . ARG B 1 637 ? 4.227 28.766 1.535 1 80.25 637 ARG B N 1
ATOM 12113 C CA . ARG B 1 637 ? 3.121 28.109 2.215 1 80.25 637 ARG B CA 1
ATOM 12114 C C . ARG B 1 637 ? 1.878 28.984 2.238 1 80.25 637 ARG B C 1
ATOM 12116 O O . ARG B 1 637 ? 0.752 28.484 2.234 1 80.25 637 ARG B O 1
ATOM 12123 N N . GLN B 1 638 ? 2.1 30.328 2.354 1 88.44 638 GLN B N 1
ATOM 12124 C CA . GLN B 1 638 ? 0.991 31.25 2.533 1 88.44 638 GLN B CA 1
ATOM 12125 C C . GLN B 1 638 ? 1.063 32.406 1.522 1 88.44 638 GLN B C 1
ATOM 12127 O O . GLN B 1 638 ? 0.851 33.562 1.875 1 88.44 638 GLN B O 1
ATOM 12132 N N . GLY B 1 639 ? 1.373 32.031 0.344 1 89.56 639 GLY B N 1
ATOM 12133 C CA . GLY B 1 639 ? 1.498 33.062 -0.687 1 89.56 639 GLY B CA 1
ATOM 12134 C C . GLY B 1 639 ? 0.216 33.844 -0.916 1 89.56 639 GLY B C 1
ATOM 12135 O O . GLY B 1 639 ? 0.253 35 -1.341 1 89.56 639 GLY B O 1
ATOM 12136 N N . ASN B 1 640 ? -0.873 33.219 -0.601 1 91.94 640 ASN B N 1
ATOM 12137 C CA . ASN B 1 640 ? -2.16 33.875 -0.796 1 91.94 640 ASN B CA 1
ATOM 12138 C C . ASN B 1 640 ? -2.305 35.094 0.101 1 91.94 640 ASN B C 1
ATOM 12140 O O . ASN B 1 640 ? -2.832 36.125 -0.326 1 91.94 640 ASN B O 1
ATOM 12144 N N . GLN B 1 641 ? -1.851 35 1.311 1 94.12 641 GLN B N 1
ATOM 12145 C CA . GLN B 1 641 ? -1.954 36.125 2.246 1 94.12 641 GLN B CA 1
ATOM 12146 C C . GLN B 1 641 ? -1.031 37.25 1.839 1 94.12 641 GLN B C 1
ATOM 12148 O O . GLN B 1 641 ? -1.425 38.438 1.881 1 94.12 641 GLN B O 1
ATOM 12153 N N . TYR B 1 642 ? 0.172 36.875 1.415 1 95.94 642 TYR B N 1
ATOM 12154 C CA . TYR B 1 642 ? 1.123 37.906 0.985 1 95.94 642 TYR B CA 1
ATOM 12155 C C . TYR B 1 642 ? 0.632 38.594 -0.273 1 95.94 642 TYR B C 1
ATOM 12157 O O . TYR B 1 642 ? 0.741 39.812 -0.388 1 95.94 642 TYR B O 1
ATOM 12165 N N . ALA B 1 643 ? 0.096 37.812 -1.158 1 96.44 643 ALA B N 1
ATOM 12166 C CA . ALA B 1 643 ? -0.419 38.375 -2.402 1 96.44 643 ALA B CA 1
ATOM 12167 C C . ALA B 1 643 ? -1.596 39.312 -2.133 1 96.44 643 ALA B C 1
ATOM 12169 O O . ALA B 1 643 ? -1.705 40.375 -2.75 1 96.44 643 ALA B O 1
ATOM 12170 N N . ALA B 1 644 ? -2.455 38.938 -1.28 1 96.12 644 ALA B N 1
ATOM 12171 C CA . ALA B 1 644 ? -3.641 39.719 -0.969 1 96.12 644 ALA B CA 1
ATOM 12172 C C . ALA B 1 644 ? -3.256 41.062 -0.336 1 96.12 644 ALA B C 1
ATOM 12174 O O . ALA B 1 644 ? -3.836 42.094 -0.663 1 96.12 644 ALA B O 1
ATOM 12175 N N . VAL B 1 645 ? -2.324 41 0.574 1 96.31 645 VAL B N 1
ATOM 12176 C CA . VAL B 1 645 ? -1.878 42.219 1.241 1 96.31 645 VAL B CA 1
ATOM 12177 C C . VAL B 1 645 ? -1.182 43.125 0.236 1 96.31 645 VAL B C 1
ATOM 12179 O O . VAL B 1 645 ? -1.387 44.344 0.248 1 96.31 645 VAL B O 1
ATOM 12182 N N . ARG B 1 646 ? -0.39 42.562 -0.621 1 97.31 646 ARG B N 1
ATOM 12183 C CA . ARG B 1 646 ? 0.321 43.312 -1.645 1 97.31 646 ARG B CA 1
ATOM 12184 C C . ARG B 1 646 ? -0.656 44.031 -2.578 1 97.31 646 ARG B C 1
ATOM 12186 O O . ARG B 1 646 ? -0.465 45.188 -2.916 1 97.31 646 ARG B O 1
ATOM 12193 N N . ALA B 1 647 ? -1.649 43.375 -2.961 1 97.06 647 ALA B N 1
ATOM 12194 C CA . ALA B 1 647 ? -2.656 43.938 -3.846 1 97.06 647 ALA B CA 1
ATOM 12195 C C . ALA B 1 647 ? -3.445 45.031 -3.137 1 97.06 647 ALA B C 1
ATOM 12197 O O . ALA B 1 647 ? -3.701 46.094 -3.711 1 97.06 647 ALA B O 1
ATOM 12198 N N . ALA B 1 648 ? -3.836 44.812 -1.928 1 96.56 648 ALA B N 1
ATOM 12199 C CA . ALA B 1 648 ? -4.66 45.75 -1.164 1 96.56 648 ALA B CA 1
ATOM 12200 C C . ALA B 1 648 ? -3.867 47 -0.773 1 96.56 648 ALA B C 1
ATOM 12202 O O . ALA B 1 648 ? -4.445 48.062 -0.49 1 96.56 648 ALA B O 1
ATOM 12203 N N . ALA B 1 649 ? -2.566 46.844 -0.763 1 96.62 649 ALA B N 1
ATOM 12204 C CA . ALA B 1 649 ? -1.683 47.938 -0.326 1 96.62 649 ALA B CA 1
ATOM 12205 C C . ALA B 1 649 ? -1.827 49.156 -1.223 1 96.62 649 ALA B C 1
ATOM 12207 O O . ALA B 1 649 ? -1.526 50.281 -0.805 1 96.62 649 ALA B O 1
ATOM 12208 N N . HIS B 1 650 ? -2.338 49 -2.391 1 96.06 650 HIS B N 1
ATOM 12209 C CA . HIS B 1 650 ? -2.488 50.094 -3.336 1 96.06 650 HIS B CA 1
ATOM 12210 C C . HIS B 1 650 ? -3.754 50.906 -3.051 1 96.06 650 HIS B C 1
ATOM 12212 O O . HIS B 1 650 ? -3.93 52 -3.58 1 96.06 650 HIS B O 1
ATOM 12218 N N . TYR B 1 651 ? -4.629 50.406 -2.105 1 95.75 651 TYR B N 1
ATOM 12219 C CA . TYR B 1 651 ? -5.953 51 -1.992 1 95.75 651 TYR B CA 1
ATOM 12220 C C . TYR B 1 651 ? -6.254 51.375 -0.551 1 95.75 651 TYR B C 1
ATOM 12222 O O . TYR B 1 651 ? -7.211 52.125 -0.286 1 95.75 651 TYR B O 1
ATOM 12230 N N . SER B 1 652 ? -5.445 50.938 0.402 1 95.5 652 SER B N 1
ATOM 12231 C CA . SER B 1 652 ? -5.703 51.156 1.82 1 95.5 652 SER B CA 1
ATOM 12232 C C . SER B 1 652 ? -4.414 51.469 2.572 1 95.5 652 SER B C 1
ATOM 12234 O O . SER B 1 652 ? -3.393 50.812 2.373 1 95.5 652 SER B O 1
ATOM 12236 N N . VAL B 1 653 ? -4.508 52.469 3.475 1 96.31 653 VAL B N 1
ATOM 12237 C CA . VAL B 1 653 ? -3.354 52.844 4.285 1 96.31 653 VAL B CA 1
ATOM 12238 C C . VAL B 1 653 ? -3.004 51.688 5.242 1 96.31 653 VAL B C 1
ATOM 12240 O O . VAL B 1 653 ? -1.825 51.438 5.48 1 96.31 653 VAL B O 1
ATOM 12243 N N . GLU B 1 654 ? -4.031 51.062 5.781 1 95.94 654 GLU B N 1
ATOM 12244 C CA . GLU B 1 654 ? -3.826 49.906 6.66 1 95.94 654 GLU B CA 1
ATOM 12245 C C . GLU B 1 654 ? -2.979 48.844 5.984 1 95.94 654 GLU B C 1
ATOM 12247 O O . GLU B 1 654 ? -2.012 48.344 6.566 1 95.94 654 GLU B O 1
ATOM 12252 N N . TYR B 1 655 ? -3.271 48.562 4.762 1 95.81 655 TYR B N 1
ATOM 12253 C CA . TYR B 1 655 ? -2.592 47.469 4.082 1 95.81 655 TYR B CA 1
ATOM 12254 C C . TYR B 1 655 ? -1.267 47.938 3.49 1 95.81 655 TYR B C 1
ATOM 12256 O O . TYR B 1 655 ? -0.339 47.125 3.33 1 95.81 655 TYR B O 1
ATOM 12264 N N . ALA B 1 656 ? -1.191 49.188 3.145 1 96.25 656 ALA B N 1
ATOM 12265 C CA . ALA B 1 656 ? 0.106 49.719 2.744 1 96.25 656 ALA B CA 1
ATOM 12266 C C . ALA B 1 656 ? 1.128 49.594 3.869 1 96.25 656 ALA B C 1
ATOM 12268 O O . ALA B 1 656 ? 2.279 49.219 3.629 1 96.25 656 ALA B O 1
ATOM 12269 N N . LEU B 1 657 ? 0.661 49.844 5.074 1 95.62 657 LEU B N 1
ATOM 12270 C CA . LEU B 1 657 ? 1.532 49.688 6.238 1 95.62 657 LEU B CA 1
ATOM 12271 C C . LEU B 1 657 ? 1.848 48.219 6.508 1 95.62 657 LEU B C 1
ATOM 12273 O O . LEU B 1 657 ? 2.988 47.875 6.828 1 95.62 657 LEU B O 1
ATOM 12277 N N . SER B 1 658 ? 0.816 47.438 6.445 1 95.56 658 SER B N 1
ATOM 12278 C CA . SER B 1 658 ? 1.017 46 6.648 1 95.56 658 SER B CA 1
ATOM 12279 C C . SER B 1 658 ? 2.029 45.438 5.66 1 95.56 658 SER B C 1
ATOM 12281 O O . SER B 1 658 ? 2.898 44.656 6.035 1 95.56 658 SER B O 1
ATOM 12283 N N . GLU B 1 659 ? 1.906 45.812 4.43 1 95.88 659 GLU B N 1
ATOM 12284 C CA . GLU B 1 659 ? 2.799 45.344 3.365 1 95.88 659 GLU B CA 1
ATOM 12285 C C . GLU B 1 659 ? 4.227 45.844 3.604 1 95.88 659 GLU B C 1
ATOM 12287 O O . GLU B 1 659 ? 5.184 45.094 3.393 1 95.88 659 GLU B O 1
ATOM 12292 N N . ARG B 1 660 ? 4.328 46.969 4.051 1 95.19 660 ARG B N 1
ATOM 12293 C CA . ARG B 1 660 ? 5.633 47.562 4.305 1 95.19 660 ARG B CA 1
ATOM 12294 C C . ARG B 1 660 ? 6.34 46.875 5.465 1 95.19 660 ARG B C 1
ATOM 12296 O O . ARG B 1 660 ? 7.566 46.75 5.477 1 95.19 660 ARG B O 1
ATOM 12303 N N . CYS B 1 661 ? 5.602 46.438 6.387 1 94.69 661 CYS B N 1
ATOM 12304 C CA . CYS B 1 661 ? 6.172 45.844 7.594 1 94.69 661 CYS B CA 1
ATOM 12305 C C . CYS B 1 661 ? 6.379 44.344 7.43 1 94.69 661 CYS B C 1
ATOM 12307 O O . CYS B 1 661 ? 7.383 43.812 7.883 1 94.69 661 CYS B O 1
ATOM 12309 N N . SER B 1 662 ? 5.387 43.719 6.812 1 92.62 662 SER B N 1
ATOM 12310 C CA . SER B 1 662 ? 5.43 42.25 6.859 1 92.62 662 SER B CA 1
ATOM 12311 C C . SER B 1 662 ? 5.172 41.656 5.48 1 92.62 662 SER B C 1
ATOM 12313 O O . SER B 1 662 ? 5.012 40.438 5.352 1 92.62 662 SER B O 1
ATOM 12315 N N . GLY B 1 663 ? 5.09 42.406 4.477 1 95.5 663 GLY B N 1
ATOM 12316 C CA . GLY B 1 663 ? 4.914 41.906 3.119 1 95.5 663 GLY B CA 1
ATOM 12317 C C . GLY B 1 663 ? 6.215 41.812 2.346 1 95.5 663 GLY B C 1
ATOM 12318 O O . GLY B 1 663 ? 7.281 41.625 2.936 1 95.5 663 GLY B O 1
ATOM 12319 N N . VAL B 1 664 ? 6.117 41.875 1.078 1 95.94 664 VAL B N 1
ATOM 12320 C CA . VAL B 1 664 ? 7.277 41.75 0.199 1 95.94 664 VAL B CA 1
ATOM 12321 C C . VAL B 1 664 ? 8.203 42.969 0.413 1 95.94 664 VAL B C 1
ATOM 12323 O O . VAL B 1 664 ? 9.43 42.812 0.412 1 95.94 664 VAL B O 1
ATOM 12326 N N . THR B 1 665 ? 7.594 44.094 0.597 1 95.81 665 THR B N 1
ATOM 12327 C CA . THR B 1 665 ? 8.383 45.281 0.893 1 95.81 665 THR B CA 1
ATOM 12328 C C . THR B 1 665 ? 9.148 45.125 2.205 1 95.81 665 THR B C 1
ATOM 12330 O O . THR B 1 665 ? 10.297 45.531 2.318 1 95.81 665 THR B O 1
ATOM 12333 N N . GLY B 1 666 ? 8.422 44.594 3.217 1 95.75 666 GLY B N 1
ATOM 12334 C CA . GLY B 1 666 ? 9.102 44.281 4.465 1 95.75 666 GLY B CA 1
ATOM 12335 C C . GLY B 1 666 ? 10.266 43.344 4.293 1 95.75 666 GLY B C 1
ATOM 12336 O O . GLY B 1 666 ? 11.305 43.469 4.934 1 95.75 666 GLY B O 1
ATOM 12337 N N . TYR B 1 667 ? 10.117 42.281 3.4 1 95.12 667 TYR B N 1
ATOM 12338 C CA . TYR B 1 667 ? 11.156 41.312 3.1 1 95.12 667 TYR B CA 1
ATOM 12339 C C . TYR B 1 667 ? 12.375 41.969 2.475 1 95.12 667 TYR B C 1
ATOM 12341 O O . TYR B 1 667 ? 13.508 41.688 2.859 1 95.12 667 TYR B O 1
ATOM 12349 N N . HIS B 1 668 ? 12.164 42.906 1.531 1 95.75 668 HIS B N 1
ATOM 12350 C CA . HIS B 1 668 ? 13.258 43.594 0.882 1 95.75 668 HIS B CA 1
ATOM 12351 C C . HIS B 1 668 ? 13.984 44.5 1.869 1 95.75 668 HIS B C 1
ATOM 12353 O O . HIS B 1 668 ? 15.211 44.656 1.794 1 95.75 668 HIS B O 1
ATOM 12359 N N . PHE B 1 669 ? 13.25 45.188 2.74 1 95.81 669 PHE B N 1
ATOM 12360 C CA . PHE B 1 669 ? 13.844 46 3.791 1 95.81 669 PHE B CA 1
ATOM 12361 C C . PHE B 1 669 ? 14.773 45.188 4.668 1 95.81 669 PHE B C 1
ATOM 12363 O O . PHE B 1 669 ? 15.906 45.594 4.934 1 95.81 669 PHE B O 1
ATOM 12370 N N . LEU B 1 670 ? 14.227 44.031 5.086 1 95 670 LEU B N 1
ATOM 12371 C CA . LEU B 1 670 ? 15 43.125 5.91 1 95 670 LEU B CA 1
ATOM 12372 C C . LEU B 1 670 ? 16.266 42.688 5.184 1 95 670 LEU B C 1
ATOM 12374 O O . LEU B 1 670 ? 17.344 42.656 5.777 1 95 670 LEU B O 1
ATOM 12378 N N . CYS B 1 671 ? 16.219 42.312 3.854 1 94.25 671 CYS B N 1
ATOM 12379 C CA . CYS B 1 671 ? 17.359 41.906 3.049 1 94.25 671 CYS B CA 1
ATOM 12380 C C . CYS B 1 671 ? 18.375 43.031 2.961 1 94.25 671 CYS B C 1
ATOM 12382 O O . CYS B 1 671 ? 19.578 42.812 3.029 1 94.25 671 CYS B O 1
ATOM 12384 N N . GLY B 1 672 ? 17.859 44.219 2.807 1 95.25 672 GLY B N 1
ATOM 12385 C CA . GLY B 1 672 ? 18.734 45.375 2.762 1 95.25 672 GLY B CA 1
ATOM 12386 C C . GLY B 1 672 ? 19.531 45.594 4.039 1 95.25 672 GLY B C 1
ATOM 12387 O O . GLY B 1 672 ? 20.719 45.906 3.99 1 95.25 672 GLY B O 1
ATOM 12388 N N . LEU B 1 673 ? 18.859 45.438 5.164 1 96.38 673 LEU B N 1
ATOM 12389 C CA . LEU B 1 673 ? 19.547 45.594 6.449 1 96.38 673 LEU B CA 1
ATOM 12390 C C . LEU B 1 673 ? 20.625 44.531 6.602 1 96.38 673 LEU B C 1
ATOM 12392 O O . LEU B 1 673 ? 21.719 44.812 7.117 1 96.38 673 LEU B O 1
ATOM 12396 N N . LEU B 1 674 ? 20.344 43.281 6.203 1 93.75 674 LEU B N 1
ATOM 12397 C CA . LEU B 1 674 ? 21.281 42.188 6.316 1 93.75 674 LEU B CA 1
ATOM 12398 C C . LEU B 1 674 ? 22.5 42.406 5.414 1 93.75 674 LEU B C 1
ATOM 12400 O O . LEU B 1 674 ? 23.625 42.031 5.773 1 93.75 674 LEU B O 1
ATOM 12404 N N . GLU B 1 675 ? 22.281 42.969 4.25 1 93.81 675 GLU B N 1
ATOM 12405 C CA . GLU B 1 675 ? 23.359 43.281 3.314 1 93.81 675 GLU B CA 1
ATOM 12406 C C . GLU B 1 675 ? 24.281 44.375 3.844 1 93.81 675 GLU B C 1
ATOM 12408 O O . GLU B 1 675 ? 25.5 44.281 3.713 1 93.81 675 GLU B O 1
ATOM 12413 N N . GLN B 1 676 ? 23.688 45.344 4.387 1 95.31 676 GLN B N 1
ATOM 12414 C CA . GLN B 1 676 ? 24.469 46.438 4.938 1 95.31 676 GLN B CA 1
ATOM 12415 C C . GLN B 1 676 ? 25.219 46.031 6.195 1 95.31 676 GLN B C 1
ATOM 12417 O O . GLN B 1 676 ? 26.344 46.469 6.426 1 95.31 676 GLN B O 1
ATOM 12422 N N . ALA B 1 677 ? 24.562 45.344 7.035 1 94.62 677 ALA B N 1
ATOM 12423 C CA . ALA B 1 677 ? 25.109 44.75 8.258 1 94.62 677 ALA B CA 1
ATOM 12424 C C . ALA B 1 677 ? 25.656 45.844 9.18 1 94.62 677 ALA B C 1
ATOM 12426 O O . ALA B 1 677 ? 26.703 45.656 9.82 1 94.62 677 ALA B O 1
ATOM 12427 N N . ASP B 1 678 ? 25.109 47.062 9.094 1 96.06 678 ASP B N 1
ATOM 12428 C CA . ASP B 1 678 ? 25.453 48.125 10.023 1 96.06 678 ASP B CA 1
ATOM 12429 C C . ASP B 1 678 ? 24.562 48.094 11.266 1 96.06 678 ASP B C 1
ATOM 12431 O O . ASP B 1 678 ? 23.672 48.938 11.414 1 96.06 678 ASP B O 1
ATOM 12435 N N . TRP B 1 679 ? 24.875 47.25 12.117 1 96.75 679 TRP B N 1
ATOM 12436 C CA . TRP B 1 679 ? 24.031 46.969 13.266 1 96.75 679 TRP B CA 1
ATOM 12437 C C . TRP B 1 679 ? 24.062 48.094 14.289 1 96.75 679 TRP B C 1
ATOM 12439 O O . TRP B 1 679 ? 23.078 48.344 14.969 1 96.75 679 TRP B O 1
ATOM 12449 N N . ALA B 1 680 ? 25.188 48.719 14.352 1 96.31 680 ALA B N 1
ATOM 12450 C CA . ALA B 1 680 ? 25.297 49.844 15.266 1 96.31 680 ALA B CA 1
ATOM 12451 C C . ALA B 1 680 ? 24.328 50.969 14.875 1 96.31 680 ALA B C 1
ATOM 12453 O O . ALA B 1 680 ? 23.656 51.531 15.734 1 96.31 680 ALA B O 1
ATOM 12454 N N . ALA B 1 681 ? 24.328 51.219 13.602 1 96.38 681 ALA B N 1
ATOM 12455 C CA . ALA B 1 681 ? 23.422 52.25 13.102 1 96.38 681 ALA B CA 1
ATOM 12456 C C . ALA B 1 681 ? 21.969 51.844 13.32 1 96.38 681 ALA B C 1
ATOM 12458 O O . ALA B 1 681 ? 21.125 52.656 13.625 1 96.38 681 ALA B O 1
ATOM 12459 N N . MET B 1 682 ? 21.688 50.625 13.156 1 96.44 682 MET B N 1
ATOM 12460 C CA . MET B 1 682 ? 20.328 50.094 13.359 1 96.44 682 MET B CA 1
ATOM 12461 C C . MET B 1 682 ? 19.906 50.25 14.812 1 96.44 682 MET B C 1
ATOM 12463 O O . MET B 1 682 ? 18.781 50.688 15.094 1 96.44 682 MET B O 1
ATOM 12467 N N . GLY B 1 683 ? 20.828 49.906 15.695 1 97.38 683 GLY B N 1
ATOM 12468 C CA . GLY B 1 683 ? 20.531 50.062 17.109 1 97.38 683 GLY B CA 1
ATOM 12469 C C . GLY B 1 683 ? 20.203 51.469 17.516 1 97.38 683 GLY B C 1
ATOM 12470 O O . GLY B 1 683 ? 19.266 51.719 18.281 1 97.38 683 GLY B O 1
ATOM 12471 N N . LYS B 1 684 ? 20.953 52.375 16.984 1 97.06 684 LYS B N 1
ATOM 12472 C CA . LYS B 1 684 ? 20.719 53.781 17.297 1 97.06 684 LYS B CA 1
ATOM 12473 C C . LYS B 1 684 ? 19.375 54.25 16.75 1 97.06 684 LYS B C 1
ATOM 12475 O O . LYS B 1 684 ? 18.672 55.031 17.406 1 97.06 684 LYS B O 1
ATOM 12480 N N . LYS B 1 685 ? 19.094 53.781 15.578 1 96.94 685 LYS B N 1
ATOM 12481 C CA . LYS B 1 685 ? 17.812 54.125 14.977 1 96.94 685 LYS B CA 1
ATOM 12482 C C . LYS B 1 685 ? 16.641 53.594 15.797 1 96.94 685 LYS B C 1
ATOM 12484 O O . LYS B 1 685 ? 15.641 54.281 16 1 96.94 685 LYS B O 1
ATOM 12489 N N . LEU B 1 686 ? 16.734 52.375 16.25 1 97.62 686 LEU B N 1
ATOM 12490 C CA . LEU B 1 686 ? 15.703 51.719 17.062 1 97.62 686 LEU B CA 1
ATOM 12491 C C . LEU B 1 686 ? 15.523 52.469 18.391 1 97.62 686 LEU B C 1
ATOM 12493 O O . LEU B 1 686 ? 14.391 52.656 18.844 1 97.62 686 LEU B O 1
ATOM 12497 N N . GLU B 1 687 ? 16.609 52.875 18.938 1 96.75 687 GLU B N 1
ATOM 12498 C CA . GLU B 1 687 ? 16.562 53.594 20.188 1 96.75 687 GLU B CA 1
ATOM 12499 C C . GLU B 1 687 ? 15.852 54.938 20.016 1 96.75 687 GLU B C 1
ATOM 12501 O O . GLU B 1 687 ? 15.078 55.375 20.875 1 96.75 687 GLU B O 1
ATOM 12506 N N . ALA B 1 688 ? 16.188 55.562 18.984 1 96.56 688 ALA B N 1
ATOM 12507 C CA . ALA B 1 688 ? 15.602 56.844 18.703 1 96.56 688 ALA B CA 1
ATOM 12508 C C . ALA B 1 688 ? 14.086 56.75 18.5 1 96.56 688 ALA B C 1
ATOM 12510 O O . ALA B 1 688 ? 13.328 57.562 19.031 1 96.56 688 ALA B O 1
ATOM 12511 N N . VAL B 1 689 ? 13.664 55.812 17.734 1 96.75 689 VAL B N 1
ATOM 12512 C CA . VAL B 1 689 ? 12.242 55.656 17.438 1 96.75 689 VAL B CA 1
ATOM 12513 C C . VAL B 1 689 ? 11.492 55.188 18.672 1 96.75 689 VAL B C 1
ATOM 12515 O O . VAL B 1 689 ? 10.359 55.625 18.922 1 96.75 689 VAL B O 1
ATOM 12518 N N . ARG B 1 690 ? 12.078 54.281 19.453 1 96.62 690 ARG B N 1
ATOM 12519 C CA . ARG B 1 690 ? 11.461 53.844 20.703 1 96.62 690 ARG B CA 1
ATOM 12520 C C . ARG B 1 690 ? 11.195 55 21.641 1 96.62 690 ARG B C 1
ATOM 12522 O O . ARG B 1 690 ? 10.102 55.125 22.203 1 96.62 690 ARG B O 1
ATOM 12529 N N . GLU B 1 691 ? 12.172 55.875 21.781 1 94.19 691 GLU B N 1
ATOM 12530 C CA . GLU B 1 691 ? 12.055 57 22.672 1 94.19 691 GLU B CA 1
ATOM 12531 C C . GLU B 1 691 ? 10.969 57.969 22.188 1 94.19 691 GLU B C 1
ATOM 12533 O O . GLU B 1 691 ? 10.18 58.469 22.984 1 94.19 691 GLU B O 1
ATOM 12538 N N . LYS B 1 692 ? 10.984 58.125 20.953 1 94.38 692 LYS B N 1
ATOM 12539 C CA . LYS B 1 692 ? 9.992 59.031 20.359 1 94.38 692 LYS B CA 1
ATOM 12540 C C . LYS B 1 692 ? 8.57 58.531 20.641 1 94.38 692 LYS B C 1
ATOM 12542 O O . LYS B 1 692 ? 7.695 59.312 20.984 1 94.38 692 LYS B O 1
ATOM 12547 N N . VAL B 1 693 ? 8.32 57.281 20.547 1 96.38 693 VAL B N 1
ATOM 12548 C CA . VAL B 1 693 ? 6.973 56.719 20.641 1 96.38 693 VAL B CA 1
ATOM 12549 C C . VAL B 1 693 ? 6.602 56.5 22.094 1 96.38 693 VAL B C 1
ATOM 12551 O O . VAL B 1 693 ? 5.551 56.969 22.562 1 96.38 693 VAL B O 1
ATOM 12554 N N . LEU B 1 694 ? 7.473 55.906 22.891 1 95.88 694 LEU B N 1
ATOM 12555 C CA . LEU B 1 694 ? 7.117 55.5 24.25 1 95.88 694 LEU B CA 1
ATOM 12556 C C . LEU B 1 694 ? 6.965 56.688 25.172 1 95.88 694 LEU B C 1
ATOM 12558 O O . LEU B 1 694 ? 6.129 56.688 26.078 1 95.88 694 LEU B O 1
ATOM 12562 N N . ASN B 1 695 ? 7.723 57.719 24.922 1 91.62 695 ASN B N 1
ATOM 12563 C CA . ASN B 1 695 ? 7.703 58.844 25.844 1 91.62 695 ASN B CA 1
ATOM 12564 C C . ASN B 1 695 ? 6.789 59.969 25.359 1 91.62 695 ASN B C 1
ATOM 12566 O O . ASN B 1 695 ? 6.371 60.812 26.141 1 91.62 695 ASN B O 1
ATOM 12570 N N . HIS B 1 696 ? 6.363 59.906 24.094 1 92.62 696 HIS B N 1
ATOM 12571 C CA . HIS B 1 696 ? 5.68 61.094 23.594 1 92.62 696 HIS B CA 1
ATOM 12572 C C . HIS B 1 696 ? 4.336 60.719 22.969 1 92.62 696 HIS B C 1
ATOM 12574 O O . HIS B 1 696 ? 3.426 61.562 22.906 1 92.62 696 HIS B O 1
ATOM 12580 N N . ALA B 1 697 ? 4.16 59.594 22.453 1 95.06 697 ALA B N 1
ATOM 12581 C CA . ALA B 1 697 ? 2.939 59.219 21.734 1 95.06 697 ALA B CA 1
ATOM 12582 C C . ALA B 1 697 ? 1.771 59.062 22.703 1 95.06 697 ALA B C 1
ATOM 12584 O O . ALA B 1 697 ? 1.967 58.75 23.875 1 95.06 697 ALA B O 1
ATOM 12585 N N . ALA B 1 698 ? 0.575 59.312 22.25 1 96.5 698 ALA B N 1
ATOM 12586 C CA . ALA B 1 698 ? -0.625 59.031 23.047 1 96.5 698 ALA B CA 1
ATOM 12587 C C . ALA B 1 698 ? -0.683 57.562 23.469 1 96.5 698 ALA B C 1
ATOM 12589 O O . ALA B 1 698 ? -0.365 56.688 22.672 1 96.5 698 ALA B O 1
ATOM 12590 N N . LEU B 1 699 ? -0.979 57.344 24.781 1 97.31 699 LEU B N 1
ATOM 12591 C CA . LEU B 1 699 ? -1.027 55.969 25.328 1 97.31 699 LEU B CA 1
ATOM 12592 C C . LEU B 1 699 ? -2.428 55.656 25.828 1 97.31 699 LEU B C 1
ATOM 12594 O O . LEU B 1 699 ? -3.047 56.438 26.531 1 97.31 699 LEU B O 1
ATOM 12598 N N . THR B 1 700 ? -2.994 54.562 25.344 1 97.12 700 THR B N 1
ATOM 12599 C CA . THR B 1 700 ? -4.211 53.969 25.891 1 97.12 700 THR B CA 1
ATOM 12600 C C . THR B 1 700 ? -3.895 52.688 26.625 1 97.12 700 THR B C 1
ATOM 12602 O O . THR B 1 700 ? -3.234 51.781 26.078 1 97.12 700 THR B O 1
ATOM 12605 N N . VAL B 1 701 ? -4.262 52.594 27.875 1 97.5 701 VAL B N 1
ATOM 12606 C CA . VAL B 1 701 ? -4.121 51.375 28.688 1 97.5 701 VAL B CA 1
ATOM 12607 C C . VAL B 1 701 ? -5.484 50.688 28.828 1 97.5 701 VAL B C 1
ATOM 12609 O O . VAL B 1 701 ? -6.445 51.312 29.281 1 97.5 701 VAL B O 1
ATOM 12612 N N . SER B 1 702 ? -5.594 49.469 28.344 1 96.69 702 SER B N 1
ATOM 12613 C CA . SER B 1 702 ? -6.852 48.719 28.406 1 96.69 702 SER B CA 1
ATOM 12614 C C . SER B 1 702 ? -6.766 47.562 29.406 1 96.69 702 SER B C 1
ATOM 12616 O O . SER B 1 702 ? -5.867 46.719 29.312 1 96.69 702 SER B O 1
ATOM 12618 N N . LEU B 1 703 ? -7.637 47.594 30.375 1 96.38 703 LEU B N 1
ATOM 12619 C CA . LEU B 1 703 ? -7.699 46.531 31.391 1 96.38 703 LEU B CA 1
ATOM 12620 C C . LEU B 1 703 ? -9 45.75 31.281 1 96.38 703 LEU B C 1
ATOM 12622 O O . LEU B 1 703 ? -10.086 46.312 31.375 1 96.38 703 LEU B O 1
ATOM 12626 N N . HIS B 1 704 ? -8.914 44.531 30.953 1 93.56 704 HIS B N 1
ATOM 12627 C CA . HIS B 1 704 ? -10.016 43.562 31.062 1 93.56 704 HIS B CA 1
ATOM 12628 C C . HIS B 1 704 ? -9.906 42.75 32.344 1 93.56 704 HIS B C 1
ATOM 12630 O O . HIS B 1 704 ? -9.141 41.781 32.375 1 93.56 704 HIS B O 1
ATOM 12636 N N . GLY B 1 705 ? -10.594 43.156 33.375 1 90.44 705 GLY B N 1
ATOM 12637 C CA . GLY B 1 705 ? -10.477 42.531 34.688 1 90.44 705 GLY B CA 1
ATOM 12638 C C . GLY B 1 705 ? -11.461 43.062 35.688 1 90.44 705 GLY B C 1
ATOM 12639 O O . GLY B 1 705 ? -12.32 43.906 35.344 1 90.44 705 GLY B O 1
ATOM 12640 N N . SER B 1 706 ? -11.281 42.719 36.938 1 90.5 706 SER B N 1
ATOM 12641 C CA . SER B 1 706 ? -12.203 43.062 38.031 1 90.5 706 SER B CA 1
ATOM 12642 C C . SER B 1 706 ? -11.984 44.469 38.5 1 90.5 706 SER B C 1
ATOM 12644 O O . SER B 1 706 ? -10.992 45.125 38.156 1 90.5 706 SER B O 1
ATOM 12646 N N . GLU B 1 707 ? -12.914 44.938 39.312 1 91.12 707 GLU B N 1
ATOM 12647 C CA . GLU B 1 707 ? -12.789 46.25 39.938 1 91.12 707 GLU B CA 1
ATOM 12648 C C . GLU B 1 707 ? -11.594 46.312 40.875 1 91.12 707 GLU B C 1
ATOM 12650 O O . GLU B 1 707 ? -10.961 47.375 41 1 91.12 707 GLU B O 1
ATOM 12655 N N . GLU B 1 708 ? -11.312 45.188 41.406 1 92.19 708 GLU B N 1
ATOM 12656 C CA . GLU B 1 708 ? -10.141 45.125 42.281 1 92.19 708 GLU B CA 1
ATOM 12657 C C . GLU B 1 708 ? -8.852 45.312 41.469 1 92.19 708 GLU B C 1
ATOM 12659 O O . GLU B 1 708 ? -7.938 46 41.906 1 92.19 708 GLU B O 1
ATOM 12664 N N . ALA B 1 709 ? -8.812 44.719 40.375 1 93.25 709 ALA B N 1
ATOM 12665 C CA . ALA B 1 709 ? -7.656 44.875 39.5 1 93.25 709 ALA B CA 1
ATOM 12666 C C . ALA B 1 709 ? -7.52 46.312 39.031 1 93.25 709 ALA B C 1
ATOM 12668 O O . ALA B 1 709 ? -6.402 46.844 38.906 1 93.25 709 ALA B O 1
ATOM 12669 N N . LEU B 1 710 ? -8.633 46.938 38.75 1 94.81 710 LEU B N 1
ATOM 12670 C CA . LEU B 1 710 ? -8.648 48.312 38.312 1 94.81 710 LEU B CA 1
ATOM 12671 C C . LEU B 1 710 ? -8.07 49.219 39.375 1 94.81 710 LEU B C 1
ATOM 12673 O O . LEU B 1 710 ? -7.273 50.125 39.094 1 94.81 710 LEU B O 1
ATOM 12677 N N . ALA B 1 711 ? -8.438 49 40.594 1 95.12 711 ALA B N 1
ATOM 12678 C CA . ALA B 1 711 ? -7.938 49.812 41.719 1 95.12 711 ALA B CA 1
ATOM 12679 C C . ALA B 1 711 ? -6.43 49.625 41.875 1 95.12 711 ALA B C 1
ATOM 12681 O O . ALA B 1 711 ? -5.719 50.594 42.156 1 95.12 711 ALA B O 1
ATOM 12682 N N . LYS B 1 712 ? -6.035 48.469 41.719 1 95 712 LYS B N 1
ATOM 12683 C CA . LYS B 1 712 ? -4.605 48.188 41.812 1 95 712 LYS B CA 1
ATOM 12684 C C . LYS B 1 712 ? -3.83 48.875 40.688 1 95 712 LYS B C 1
ATOM 12686 O O . LYS B 1 712 ? -2.732 49.375 40.906 1 95 712 LYS B O 1
ATOM 12691 N N . LEU B 1 713 ? -4.336 48.844 39.531 1 95.44 713 LEU B N 1
ATOM 12692 C CA . LEU B 1 713 ? -3.676 49.469 38.406 1 95.44 713 LEU B CA 1
ATOM 12693 C C . LEU B 1 713 ? -3.576 50.969 38.594 1 95.44 713 LEU B C 1
ATOM 12695 O O . LEU B 1 713 ? -2.557 51.594 38.25 1 95.44 713 LEU B O 1
ATOM 12699 N N . ARG B 1 714 ? -4.582 51.594 39.156 1 95.88 714 ARG B N 1
ATOM 12700 C CA . ARG B 1 714 ? -4.605 53.031 39.438 1 95.88 714 ARG B CA 1
ATOM 12701 C C . ARG B 1 714 ? -3.463 53.438 40.375 1 95.88 714 ARG B C 1
ATOM 12703 O O . ARG B 1 714 ? -2.904 54.531 40.25 1 95.88 714 ARG B O 1
ATOM 12710 N N . ALA B 1 715 ? -3.178 52.5 41.156 1 95.5 715 ALA B N 1
ATOM 12711 C CA . ALA B 1 715 ? -2.127 52.781 42.156 1 95.5 715 ALA B CA 1
ATOM 12712 C C . ALA B 1 715 ? -0.746 52.531 41.531 1 95.5 715 ALA B C 1
ATOM 12714 O O . ALA B 1 715 ? 0.222 53.219 41.906 1 95.5 715 ALA B O 1
ATOM 12715 N N . LEU B 1 716 ? -0.646 51.625 40.656 1 95.88 716 LEU B N 1
ATOM 12716 C CA . LEU B 1 716 ? 0.65 51.156 40.188 1 95.88 716 LEU B CA 1
ATOM 12717 C C . LEU B 1 716 ? 1.116 51.969 39 1 95.88 716 LEU B C 1
ATOM 12719 O O . LEU B 1 716 ? 2.311 52.25 38.844 1 95.88 716 LEU B O 1
ATOM 12723 N N . LEU B 1 717 ? 0.253 52.469 38.094 1 95.62 717 LEU B N 1
ATOM 12724 C CA . LEU B 1 717 ? 0.597 53.031 36.812 1 95.62 717 LEU B CA 1
ATOM 12725 C C . LEU B 1 717 ? 1.332 54.344 36.969 1 95.62 717 LEU B C 1
ATOM 12727 O O . LEU B 1 717 ? 2.316 54.594 36.281 1 95.62 717 LEU B O 1
ATOM 12731 N N . PRO B 1 718 ? 0.934 55.281 37.875 1 94.94 718 PRO B N 1
ATOM 12732 C CA . PRO B 1 718 ? 1.614 56.562 38 1 94.94 718 PRO B CA 1
ATOM 12733 C C . PRO B 1 718 ? 3.08 56.406 38.406 1 94.94 718 PRO B C 1
ATOM 12735 O O . PRO B 1 718 ? 3.904 57.281 38.031 1 94.94 718 PRO B O 1
ATOM 12738 N N . GLY B 1 719 ? 3.434 55.438 39.062 1 93.62 719 GLY B N 1
ATOM 12739 C CA . GLY B 1 719 ? 4.809 55.219 39.469 1 93.62 719 GLY B CA 1
ATOM 12740 C C . GLY B 1 719 ? 5.598 54.344 38.531 1 93.62 719 GLY B C 1
ATOM 12741 O O . GLY B 1 719 ? 6.77 54.031 38.781 1 93.62 719 GLY B O 1
ATOM 12742 N N . SER B 1 720 ? 5.031 54.031 37.469 1 95.31 720 SER B N 1
ATOM 12743 C CA . SER B 1 720 ? 5.672 53.125 36.531 1 95.31 720 SER B CA 1
ATOM 12744 C C . SER B 1 720 ? 6.312 53.875 35.375 1 95.31 720 SER B C 1
ATOM 12746 O O . SER B 1 720 ? 6.137 55.094 35.25 1 95.31 720 SER B O 1
ATOM 12748 N N . ALA B 1 721 ? 7 53.156 34.5 1 94.06 721 ALA B N 1
ATOM 12749 C CA . ALA B 1 721 ? 7.656 53.719 33.312 1 94.06 721 ALA B CA 1
ATOM 12750 C C . ALA B 1 721 ? 6.629 54.156 32.281 1 94.06 721 ALA B C 1
ATOM 12752 O O . ALA B 1 721 ? 6.941 54.969 31.375 1 94.06 721 ALA B O 1
ATOM 12753 N N . PHE B 1 722 ? 5.387 53.688 32.438 1 94.25 722 PHE B N 1
ATOM 12754 C CA . PHE B 1 722 ? 4.348 53.969 31.453 1 94.25 722 PHE B CA 1
ATOM 12755 C C . PHE B 1 722 ? 3.793 55.375 31.656 1 94.25 722 PHE B C 1
ATOM 12757 O O . PHE B 1 722 ? 3.143 55.938 30.766 1 94.25 722 PHE B O 1
ATOM 12764 N N . ALA B 1 723 ? 4.035 55.906 32.812 1 93.75 723 ALA B N 1
ATOM 12765 C CA . ALA B 1 723 ? 3.521 57.219 33.125 1 93.75 723 ALA B CA 1
ATOM 12766 C C . ALA B 1 723 ? 4.359 58.312 32.469 1 93.75 723 ALA B C 1
ATOM 12768 O O . ALA B 1 723 ? 5.59 58.219 32.438 1 93.75 723 ALA B O 1
ATOM 12769 N N . ALA B 1 724 ? 3.742 59.219 31.812 1 89.88 724 ALA B N 1
ATOM 12770 C CA . ALA B 1 724 ? 4.434 60.344 31.188 1 89.88 724 ALA B CA 1
ATOM 12771 C C . ALA B 1 724 ? 3.518 61.562 31.078 1 89.88 724 ALA B C 1
ATOM 12773 O O . ALA B 1 724 ? 2.311 61.406 30.875 1 89.88 724 ALA B O 1
ATOM 12774 N N . GLN B 1 725 ? 4.117 62.719 31.203 1 86.31 725 GLN B N 1
ATOM 12775 C CA . GLN B 1 725 ? 3.361 63.969 31 1 86.31 725 GLN B CA 1
ATOM 12776 C C . GLN B 1 725 ? 3.574 64.5 29.594 1 86.31 725 GLN B C 1
ATOM 12778 O O . GLN B 1 725 ? 4.621 64.312 28.984 1 86.31 725 GLN B O 1
ATOM 12783 N N . GLY B 1 726 ? 2.65 65.125 29.109 1 87.19 726 GLY B N 1
ATOM 12784 C CA . GLY B 1 726 ? 2.795 65.875 27.875 1 87.19 726 GLY B CA 1
ATOM 12785 C C . GLY B 1 726 ? 2.707 65 26.641 1 87.19 726 GLY B C 1
ATOM 12786 O O . GLY B 1 726 ? 3.363 65.25 25.625 1 87.19 726 GLY B O 1
ATOM 12787 N N . ARG B 1 727 ? 2.014 63.844 26.641 1 92.38 727 ARG B N 1
ATOM 12788 C CA . ARG B 1 727 ? 1.834 63 25.453 1 92.38 727 ARG B CA 1
ATOM 12789 C C . ARG B 1 727 ? 1.017 63.719 24.391 1 92.38 727 ARG B C 1
ATOM 12791 O O . ARG B 1 727 ? 0.132 64.5 24.703 1 92.38 727 ARG B O 1
ATOM 12798 N N . THR B 1 728 ? 1.364 63.438 23.219 1 92.38 728 THR B N 1
ATOM 12799 C CA . THR B 1 728 ? 0.625 64 22.094 1 92.38 728 THR B CA 1
ATOM 12800 C C . THR B 1 728 ? -0.761 63.406 21.984 1 92.38 728 THR B C 1
ATOM 12802 O O . THR B 1 728 ? -1.021 62.344 22.562 1 92.38 728 THR B O 1
ATOM 12805 N N . ALA B 1 729 ? -1.597 64.062 21.266 1 92.56 729 ALA B N 1
ATOM 12806 C CA . ALA B 1 729 ? -2.922 63.531 20.984 1 92.56 729 ALA B CA 1
ATOM 12807 C C . ALA B 1 729 ? -2.861 62.469 19.906 1 92.56 729 ALA B C 1
ATOM 12809 O O . ALA B 1 729 ? -2.051 62.562 18.969 1 92.56 729 ALA B O 1
ATOM 12810 N N . ALA B 1 730 ? -3.697 61.5 20.094 1 93.56 730 ALA B N 1
ATOM 12811 C CA . ALA B 1 730 ? -3.789 60.438 19.062 1 93.56 730 ALA B CA 1
ATOM 12812 C C . ALA B 1 730 ? -4.273 61.031 17.734 1 93.56 730 ALA B C 1
ATOM 12814 O O . ALA B 1 730 ? -5.141 61.906 17.719 1 93.56 730 ALA B O 1
ATOM 12815 N N . LYS B 1 731 ? -3.666 60.625 16.641 1 93.75 731 LYS B N 1
ATOM 12816 C CA . LYS B 1 731 ? -4.078 61.062 15.297 1 93.75 731 LYS B CA 1
ATOM 12817 C C . LYS B 1 731 ? -4.082 59.875 14.328 1 93.75 731 LYS B C 1
ATOM 12819 O O . LYS B 1 731 ? -3.287 58.938 14.461 1 93.75 731 LYS B O 1
ATOM 12824 N N . PRO B 1 732 ? -4.926 60 13.32 1 95.38 732 PRO B N 1
ATOM 12825 C CA . PRO B 1 732 ? -4.926 58.938 12.297 1 95.38 732 PRO B CA 1
ATOM 12826 C C . PRO B 1 732 ? -3.615 58.875 11.516 1 95.38 732 PRO B C 1
ATOM 12828 O O . PRO B 1 732 ? -3.02 59.938 11.219 1 95.38 732 PRO B O 1
ATOM 12831 N N . TYR B 1 733 ? -3.229 57.688 11.234 1 96.44 733 TYR B N 1
ATOM 12832 C CA . TYR B 1 733 ? -2.035 57.5 10.422 1 96.44 733 TYR B CA 1
ATOM 12833 C C . TYR B 1 733 ? -2.336 57.75 8.945 1 96.44 733 TYR B C 1
ATOM 12835 O O . TYR B 1 733 ? -3.393 57.375 8.445 1 96.44 733 TYR B O 1
ATOM 12843 N N . THR B 1 734 ? -1.399 58.406 8.234 1 94.06 734 THR B N 1
ATOM 12844 C CA . THR B 1 734 ? -1.577 58.688 6.82 1 94.06 734 THR B CA 1
ATOM 12845 C C . THR B 1 734 ? -0.295 58.406 6.043 1 94.06 734 THR B C 1
ATOM 12847 O O . THR B 1 734 ? 0.806 58.531 6.586 1 94.06 734 THR B O 1
ATOM 12850 N N . GLU B 1 735 ? -0.499 57.906 4.93 1 92.19 735 GLU B N 1
ATOM 12851 C CA . GLU B 1 735 ? 0.615 57.719 4 1 92.19 735 GLU B CA 1
ATOM 12852 C C . GLU B 1 735 ? 0.139 57.781 2.551 1 92.19 735 GLU B C 1
ATOM 12854 O O . GLU B 1 735 ? -1.032 57.531 2.268 1 92.19 735 GLU B O 1
ATOM 12859 N N . VAL B 1 736 ? 1.095 58.094 1.633 1 93 736 VAL B N 1
ATOM 12860 C CA . VAL B 1 736 ? 0.776 58.156 0.21 1 93 736 VAL B CA 1
ATOM 12861 C C . VAL B 1 736 ? 0.775 56.75 -0.38 1 93 736 VAL B C 1
ATOM 12863 O O . VAL B 1 736 ? 1.738 56 -0.21 1 93 736 VAL B O 1
ATOM 12866 N N . LEU B 1 737 ? -0.312 56.406 -1.018 1 94.94 737 LEU B N 1
ATOM 12867 C CA . LEU B 1 737 ? -0.444 55.094 -1.612 1 94.94 737 LEU B CA 1
ATOM 12868 C C . LEU B 1 737 ? 0.184 55.062 -3.002 1 94.94 737 LEU B C 1
ATOM 12870 O O . LEU B 1 737 ? 0.161 56.062 -3.725 1 94.94 737 LEU B O 1
ATOM 12874 N N . THR B 1 738 ? 0.767 53.969 -3.34 1 93.25 738 THR B N 1
ATOM 12875 C CA . THR B 1 738 ? 1.362 53.781 -4.66 1 93.25 738 THR B CA 1
ATOM 12876 C C . THR B 1 738 ? 0.294 53.406 -5.688 1 93.25 738 THR B C 1
ATOM 12878 O O . THR B 1 738 ? -0.755 52.875 -5.34 1 93.25 738 THR B O 1
ATOM 12881 N N . ALA B 1 739 ? 0.634 53.688 -6.98 1 93.75 739 ALA B N 1
ATOM 12882 C CA . ALA B 1 739 ? -0.285 53.312 -8.055 1 93.75 739 ALA B CA 1
ATOM 12883 C C . ALA B 1 739 ? -0.397 51.812 -8.195 1 93.75 739 ALA B C 1
ATOM 12885 O O . ALA B 1 739 ? 0.593 51.094 -8.039 1 93.75 739 ALA B O 1
ATOM 12886 N N . PRO B 1 740 ? -1.636 51.375 -8.469 1 95.19 740 PRO B N 1
ATOM 12887 C CA . PRO B 1 740 ? -1.813 49.938 -8.625 1 95.19 740 PRO B CA 1
ATOM 12888 C C . PRO B 1 740 ? -0.953 49.344 -9.75 1 95.19 740 PRO B C 1
ATOM 12890 O O . PRO B 1 740 ? -0.798 49.969 -10.805 1 95.19 740 PRO B O 1
ATOM 12893 N N . VAL B 1 741 ? -0.333 48.219 -9.484 1 95.69 741 VAL B N 1
ATOM 12894 C CA . VAL B 1 741 ? 0.502 47.5 -10.438 1 95.69 741 VAL B CA 1
ATOM 12895 C C . VAL B 1 741 ? 0.193 46 -10.375 1 95.69 741 VAL B C 1
ATOM 12897 O O . VAL B 1 741 ? 0.027 45.438 -9.289 1 95.69 741 VAL B O 1
ATOM 12900 N N . ASN B 1 742 ? 0.003 45.438 -11.555 1 97.44 742 ASN B N 1
ATOM 12901 C CA . ASN B 1 742 ? -0.136 43.969 -11.617 1 97.44 742 ASN B CA 1
ATOM 12902 C C . ASN B 1 742 ? 1.215 43.281 -11.492 1 97.44 742 ASN B C 1
ATOM 12904 O O . ASN B 1 742 ? 2.109 43.5 -12.312 1 97.44 742 ASN B O 1
ATOM 12908 N N . GLU B 1 743 ? 1.339 42.375 -10.438 1 97.5 743 GLU B N 1
ATOM 12909 C CA . GLU B 1 743 ? 2.654 41.812 -10.156 1 97.5 743 GLU B CA 1
ATOM 12910 C C . GLU B 1 743 ? 2.578 40.281 -9.992 1 97.5 743 GLU B C 1
ATOM 12912 O O . GLU B 1 743 ? 1.571 39.75 -9.516 1 97.5 743 GLU B O 1
ATOM 12917 N N . ALA B 1 744 ? 3.625 39.625 -10.391 1 97.31 744 ALA B N 1
ATOM 12918 C CA . ALA B 1 744 ? 3.803 38.188 -10.141 1 97.31 744 ALA B CA 1
ATOM 12919 C C . ALA B 1 744 ? 5.113 37.938 -9.398 1 97.31 744 ALA B C 1
ATOM 12921 O O . ALA B 1 744 ? 6.145 38.531 -9.719 1 97.31 744 ALA B O 1
ATOM 12922 N N . PHE B 1 745 ? 5.004 37.094 -8.375 1 96.31 745 PHE B N 1
ATOM 12923 C CA . PHE B 1 745 ? 6.176 36.656 -7.637 1 96.31 745 PHE B CA 1
ATOM 12924 C C . PHE B 1 745 ? 6.379 35.156 -7.809 1 96.31 745 PHE B C 1
ATOM 12926 O O . PHE B 1 745 ? 5.508 34.344 -7.449 1 96.31 745 PHE B O 1
ATOM 12933 N N . ILE B 1 746 ? 7.52 34.75 -8.305 1 91.94 746 ILE B N 1
ATOM 12934 C CA . ILE B 1 746 ? 7.828 33.344 -8.539 1 91.94 746 ILE B CA 1
ATOM 12935 C C . ILE B 1 746 ? 8.328 32.719 -7.254 1 91.94 746 ILE B C 1
ATOM 12937 O O . ILE B 1 746 ? 9.234 33.25 -6.598 1 91.94 746 ILE B O 1
ATOM 12941 N N . ILE B 1 747 ? 7.703 31.641 -6.82 1 86.75 747 ILE B N 1
ATOM 12942 C CA . ILE B 1 747 ? 8.094 30.891 -5.637 1 86.75 747 ILE B CA 1
ATOM 12943 C C . ILE B 1 747 ? 8.438 29.453 -6.035 1 86.75 747 ILE B C 1
ATOM 12945 O O . ILE B 1 747 ? 8.117 29.016 -7.137 1 86.75 747 ILE B O 1
ATOM 12949 N N . ASP B 1 748 ? 9.117 28.781 -5.066 1 77.19 748 ASP B N 1
ATOM 12950 C CA . ASP B 1 748 ? 9.492 27.391 -5.297 1 77.19 748 ASP B CA 1
ATOM 12951 C C . ASP B 1 748 ? 8.344 26.453 -4.965 1 77.19 748 ASP B C 1
ATOM 12953 O O . ASP B 1 748 ? 8.125 26.109 -3.803 1 77.19 748 ASP B O 1
ATOM 12957 N N . GLY B 1 749 ? 7.438 26.266 -5.852 1 71.5 749 GLY B N 1
ATOM 12958 C CA . GLY B 1 749 ? 6.301 25.375 -5.668 1 71.5 749 GLY B CA 1
ATOM 12959 C C . GLY B 1 749 ? 5.562 25.078 -6.957 1 71.5 749 GLY B C 1
ATOM 12960 O O . GLY B 1 749 ? 5.836 25.688 -7.992 1 71.5 749 GLY B O 1
ATOM 12961 N N . GLY B 1 750 ? 4.734 24.078 -6.898 1 70.38 750 GLY B N 1
ATOM 12962 C CA . GLY B 1 750 ? 4.008 23.656 -8.086 1 70.38 750 GLY B CA 1
ATOM 12963 C C . GLY B 1 750 ? 2.605 24.234 -8.164 1 70.38 750 GLY B C 1
ATOM 12964 O O . GLY B 1 750 ? 1.857 23.953 -9.094 1 70.38 750 GLY B O 1
ATOM 12965 N N . VAL B 1 751 ? 2.258 25.078 -7.086 1 79 751 VAL B N 1
ATOM 12966 C CA . VAL B 1 751 ? 0.91 25.641 -7.051 1 79 751 VAL B CA 1
ATOM 12967 C C . VAL B 1 751 ? 0.977 27.156 -7.078 1 79 751 VAL B C 1
ATOM 12969 O O . VAL B 1 751 ? 2.057 27.734 -6.965 1 79 751 VAL B O 1
ATOM 12972 N N . ASN B 1 752 ? -0.185 27.781 -7.242 1 90.38 752 ASN B N 1
ATOM 12973 C CA . ASN B 1 752 ? -0.27 29.234 -7.371 1 90.38 752 ASN B CA 1
ATOM 12974 C C . ASN B 1 752 ? -1.279 29.828 -6.391 1 90.38 752 ASN B C 1
ATOM 12976 O O . ASN B 1 752 ? -2.213 29.141 -5.965 1 90.38 752 ASN B O 1
ATOM 12980 N N . TYR B 1 753 ? -1.019 31.062 -6.039 1 94.69 753 TYR B N 1
ATOM 12981 C CA . TYR B 1 753 ? -1.931 31.891 -5.266 1 94.69 753 TYR B CA 1
ATOM 12982 C C . TYR B 1 753 ? -2.342 33.125 -6.059 1 94.69 753 TYR B C 1
ATOM 12984 O O . TYR B 1 753 ? -1.588 34.094 -6.141 1 94.69 753 TYR B O 1
ATOM 12992 N N . ASP B 1 754 ? -3.477 33.094 -6.574 1 96.5 754 ASP B N 1
ATOM 12993 C CA . ASP B 1 754 ? -3.957 34.125 -7.477 1 96.5 754 ASP B CA 1
ATOM 12994 C C . ASP B 1 754 ? -4.895 35.094 -6.754 1 96.5 754 ASP B C 1
ATOM 12996 O O . ASP B 1 754 ? -5.91 34.656 -6.191 1 96.5 754 ASP B O 1
ATOM 13000 N N . ILE B 1 755 ? -4.523 36.375 -6.836 1 97.81 755 ILE B N 1
ATOM 13001 C CA . ILE B 1 755 ? -5.324 37.375 -6.125 1 97.81 755 ILE B CA 1
ATOM 13002 C C . ILE B 1 755 ? -5.77 38.469 -7.094 1 97.81 755 ILE B C 1
ATOM 13004 O O . ILE B 1 755 ? -4.996 38.875 -7.949 1 97.81 755 ILE B O 1
ATOM 13008 N N . LEU B 1 756 ? -6.977 38.812 -7.09 1 97.75 756 LEU B N 1
ATOM 13009 C CA . LEU B 1 756 ? -7.566 39.969 -7.758 1 97.75 756 LEU B CA 1
ATOM 13010 C C . LEU B 1 756 ? -8.227 40.906 -6.746 1 97.75 756 LEU B C 1
ATOM 13012 O O . LEU B 1 756 ? -9.133 40.5 -6.016 1 97.75 756 LEU B O 1
ATOM 13016 N N . THR B 1 757 ? -7.781 42.156 -6.633 1 97.88 757 THR B N 1
ATOM 13017 C CA . THR B 1 757 ? -8.289 43.094 -5.621 1 97.88 757 THR B CA 1
ATOM 13018 C C . THR B 1 757 ? -8.758 44.375 -6.258 1 97.88 757 THR B C 1
ATOM 13020 O O . THR B 1 757 ? -8.125 44.875 -7.191 1 97.88 757 THR B O 1
ATOM 13023 N N . TRP B 1 758 ? -9.898 45 -5.793 1 97.31 758 TRP B N 1
ATOM 13024 C CA . TRP B 1 758 ? -10.398 46.312 -6.234 1 97.31 758 TRP B CA 1
ATOM 13025 C C . TRP B 1 758 ? -10.859 47.156 -5.047 1 97.31 758 TRP B C 1
ATOM 13027 O O . TRP B 1 758 ? -11.148 46.594 -3.977 1 97.31 758 TRP B O 1
ATOM 13037 N N . PRO B 1 759 ? -10.852 48.469 -5.207 1 95.25 759 PRO B N 1
ATOM 13038 C CA . PRO B 1 759 ? -11.328 49.312 -4.109 1 95.25 759 PRO B CA 1
ATOM 13039 C C . PRO B 1 759 ? -12.844 49.25 -3.922 1 95.25 759 PRO B C 1
ATOM 13041 O O . PRO B 1 759 ? -13.586 49.188 -4.902 1 95.25 759 PRO B O 1
ATOM 13044 N N . MET B 1 760 ? -13.266 49.156 -2.721 1 94.38 760 MET B N 1
ATOM 13045 C CA . MET B 1 760 ? -14.68 49.125 -2.355 1 94.38 760 MET B CA 1
ATOM 13046 C C . MET B 1 760 ? -14.875 49.562 -0.906 1 94.38 760 MET B C 1
ATOM 13048 O O . MET B 1 760 ? -14.25 49 0.001 1 94.38 760 MET B O 1
ATOM 13052 N N . GLU B 1 761 ? -15.773 50.531 -0.71 1 91.5 761 GLU B N 1
ATOM 13053 C CA . GLU B 1 761 ? -16.109 50.906 0.663 1 91.5 761 GLU B CA 1
ATOM 13054 C C . GLU B 1 761 ? -16.922 49.812 1.354 1 91.5 761 GLU B C 1
ATOM 13056 O O . GLU B 1 761 ? -17.688 49.094 0.706 1 91.5 761 GLU B O 1
ATOM 13061 N N . ARG B 1 762 ? -16.812 49.781 2.611 1 91.25 762 ARG B N 1
ATOM 13062 C CA . ARG B 1 762 ? -17.469 48.75 3.406 1 91.25 762 ARG B CA 1
ATOM 13063 C C . ARG B 1 762 ? -18.984 48.812 3.24 1 91.25 762 ARG B C 1
ATOM 13065 O O . ARG B 1 762 ? -19.594 49.875 3.416 1 91.25 762 ARG B O 1
ATOM 13072 N N . GLN B 1 763 ? -19.547 47.719 2.844 1 92.38 763 GLN B N 1
ATOM 13073 C CA . GLN B 1 763 ? -21 47.5 2.797 1 92.38 763 GLN B CA 1
ATOM 13074 C C . GLN B 1 763 ? -21.359 46.125 3.348 1 92.38 763 GLN B C 1
ATOM 13076 O O . GLN B 1 763 ? -21 45.094 2.771 1 92.38 763 GLN B O 1
ATOM 13081 N N . ALA B 1 764 ? -22.156 46.156 4.434 1 92.75 764 ALA B N 1
ATOM 13082 C CA . ALA B 1 764 ? -22.438 44.906 5.141 1 92.75 764 ALA B CA 1
ATOM 13083 C C . ALA B 1 764 ? -23.234 43.969 4.258 1 92.75 764 ALA B C 1
ATOM 13085 O O . ALA B 1 764 ? -23.062 42.75 4.344 1 92.75 764 ALA B O 1
ATOM 13086 N N . ASP B 1 765 ? -24.109 44.5 3.467 1 93.62 765 ASP B N 1
ATOM 13087 C CA . ASP B 1 765 ? -24.969 43.625 2.65 1 93.62 765 ASP B CA 1
ATOM 13088 C C . ASP B 1 765 ? -24.172 42.906 1.572 1 93.62 765 ASP B C 1
ATOM 13090 O O . ASP B 1 765 ? -24.625 41.906 1.028 1 93.62 765 ASP B O 1
ATOM 13094 N N . ARG B 1 766 ? -22.984 43.344 1.261 1 94.94 766 ARG B N 1
ATOM 13095 C CA . ARG B 1 766 ? -22.156 42.719 0.242 1 94.94 766 ARG B CA 1
ATOM 13096 C C . ARG B 1 766 ? -21.547 41.438 0.764 1 94.94 766 ARG B C 1
ATOM 13098 O O . ARG B 1 766 ? -21.047 40.625 -0.016 1 94.94 766 ARG B O 1
ATOM 13105 N N . ARG B 1 767 ? -21.609 41.25 2.07 1 94.62 767 ARG B N 1
ATOM 13106 C CA . ARG B 1 767 ? -21.109 40 2.631 1 94.62 767 ARG B CA 1
ATOM 13107 C C . ARG B 1 767 ? -21.938 38.812 2.133 1 94.62 767 ARG B C 1
ATOM 13109 O O . ARG B 1 767 ? -21.422 37.688 1.991 1 94.62 767 ARG B O 1
ATOM 13116 N N . VAL B 1 768 ? -23.188 39.031 1.854 1 94.44 768 VAL B N 1
ATOM 13117 C CA . VAL B 1 768 ? -24.047 37.969 1.294 1 94.44 768 VAL B CA 1
ATOM 13118 C C . VAL B 1 768 ? -23.594 37.656 -0.128 1 94.44 768 VAL B C 1
ATOM 13120 O O . VAL B 1 768 ? -23.5 36.469 -0.504 1 94.44 768 VAL B O 1
ATOM 13123 N N . LEU B 1 769 ? -23.312 38.688 -0.88 1 95.25 769 LEU B N 1
ATOM 13124 C CA . LEU B 1 769 ? -22.766 38.469 -2.221 1 95.25 769 LEU B CA 1
ATOM 13125 C C . LEU B 1 769 ? -21.453 37.719 -2.166 1 95.25 769 LEU B C 1
ATOM 13127 O O . LEU B 1 769 ? -21.203 36.844 -2.998 1 95.25 769 LEU B O 1
ATOM 13131 N N . ALA B 1 770 ? -20.609 38.125 -1.248 1 94.94 770 ALA B N 1
ATOM 13132 C CA . ALA B 1 770 ? -19.328 37.469 -1.104 1 94.94 770 ALA B CA 1
ATOM 13133 C C . ALA B 1 770 ? -19.5 35.969 -0.808 1 94.94 770 ALA B C 1
ATOM 13135 O O . ALA B 1 770 ? -18.719 35.156 -1.281 1 94.94 770 ALA B O 1
ATOM 13136 N N . ARG B 1 771 ? -20.406 35.688 -0.001 1 92.44 771 ARG B N 1
ATOM 13137 C CA . ARG B 1 771 ? -20.672 34.281 0.322 1 92.44 771 ARG B CA 1
ATOM 13138 C C . ARG B 1 771 ? -21.172 33.531 -0.905 1 92.44 771 ARG B C 1
ATOM 13140 O O . ARG B 1 771 ? -20.766 32.375 -1.136 1 92.44 771 ARG B O 1
ATOM 13147 N N . ILE B 1 772 ? -22.062 34.094 -1.682 1 93.31 772 ILE B N 1
ATOM 13148 C CA . ILE B 1 772 ? -22.547 33.5 -2.916 1 93.31 772 ILE B CA 1
ATOM 13149 C C . ILE B 1 772 ? -21.391 33.312 -3.887 1 93.31 772 ILE B C 1
ATOM 13151 O O . ILE B 1 772 ? -21.234 32.219 -4.477 1 93.31 772 ILE B O 1
ATOM 13155 N N . MET B 1 773 ? -20.609 34.312 -3.988 1 94.81 773 MET B N 1
ATOM 13156 C CA . MET B 1 773 ? -19.422 34.25 -4.855 1 94.81 773 MET B CA 1
ATOM 13157 C C . MET B 1 773 ? -18.484 33.125 -4.426 1 94.81 773 MET B C 1
ATOM 13159 O O . MET B 1 773 ? -18.047 32.344 -5.258 1 94.81 773 MET B O 1
ATOM 13163 N N . SER B 1 774 ? -18.25 33.031 -3.164 1 92.75 774 SER B N 1
ATOM 13164 C CA . SER B 1 774 ? -17.266 32.094 -2.623 1 92.75 774 SER B CA 1
ATOM 13165 C C . SER B 1 774 ? -17.75 30.656 -2.719 1 92.75 774 SER B C 1
ATOM 13167 O O . SER B 1 774 ? -17.047 29.781 -3.236 1 92.75 774 SER B O 1
ATOM 13169 N N . TYR B 1 775 ? -18.984 30.391 -2.297 1 87.88 775 TYR B N 1
ATOM 13170 C CA . TYR B 1 775 ? -19.391 29.016 -2.047 1 87.88 775 TYR B CA 1
ATOM 13171 C C . TYR B 1 775 ? -20.234 28.469 -3.188 1 87.88 775 TYR B C 1
ATOM 13173 O O . TYR B 1 775 ? -20.516 27.281 -3.252 1 87.88 775 TYR B O 1
ATOM 13181 N N . GLU B 1 776 ? -20.656 29.25 -4.074 1 86.94 776 GLU B N 1
ATOM 13182 C CA . GLU B 1 776 ? -21.391 28.734 -5.219 1 86.94 776 GLU B CA 1
ATOM 13183 C C . GLU B 1 776 ? -20.578 28.828 -6.5 1 86.94 776 GLU B C 1
ATOM 13185 O O . GLU B 1 776 ? -20.234 27.812 -7.098 1 86.94 776 GLU B O 1
ATOM 13190 N N . TYR B 1 777 ? -20.172 30 -6.824 1 91.06 777 TYR B N 1
ATOM 13191 C CA . TYR B 1 777 ? -19.516 30.156 -8.109 1 91.06 777 TYR B CA 1
ATOM 13192 C C . TYR B 1 777 ? -18.047 29.719 -8.039 1 91.06 777 TYR B C 1
ATOM 13194 O O . TYR B 1 777 ? -17.625 28.844 -8.797 1 91.06 777 TYR B O 1
ATOM 13202 N N . LEU B 1 778 ? -17.266 30.312 -7.156 1 92.94 778 LEU B N 1
ATOM 13203 C CA . LEU B 1 778 ? -15.836 30.047 -7.121 1 92.94 778 LEU B CA 1
ATOM 13204 C C . LEU B 1 778 ? -15.562 28.625 -6.652 1 92.94 778 LEU B C 1
ATOM 13206 O O . LEU B 1 778 ? -14.656 27.969 -7.172 1 92.94 778 LEU B O 1
ATOM 13210 N N . TRP B 1 779 ? -16.234 28.219 -5.648 1 87.25 779 TRP B N 1
ATOM 13211 C CA . TRP B 1 779 ? -16.031 26.859 -5.164 1 87.25 779 TRP B CA 1
ATOM 13212 C C . TRP B 1 779 ? -16.219 25.844 -6.289 1 87.25 779 TRP B C 1
ATOM 13214 O O . TRP B 1 779 ? -15.414 24.906 -6.434 1 87.25 779 TRP B O 1
ATOM 13224 N N . HIS B 1 780 ? -17.234 26.031 -7.059 1 82.31 780 HIS B N 1
ATOM 13225 C CA . HIS B 1 780 ? -17.516 25.094 -8.141 1 82.31 780 HIS B CA 1
ATOM 13226 C C . HIS B 1 780 ? -16.453 25.188 -9.242 1 82.31 780 HIS B C 1
ATOM 13228 O O . HIS B 1 780 ? -15.883 24.188 -9.656 1 82.31 780 HIS B O 1
ATOM 13234 N N . ASN B 1 781 ? -16.172 26.328 -9.672 1 87.81 781 ASN B N 1
ATOM 13235 C CA . ASN B 1 781 ? -15.375 26.516 -10.875 1 87.81 781 ASN B CA 1
ATOM 13236 C C . ASN B 1 781 ? -13.883 26.438 -10.578 1 87.81 781 ASN B C 1
ATOM 13238 O O . ASN B 1 781 ? -13.102 25.984 -11.422 1 87.81 781 ASN B O 1
ATOM 13242 N N . ILE B 1 782 ? -13.469 26.906 -9.43 1 89.06 782 ILE B N 1
ATOM 13243 C CA . ILE B 1 782 ? -12.055 26.984 -9.109 1 89.06 782 ILE B CA 1
ATOM 13244 C C . ILE B 1 782 ? -11.617 25.734 -8.367 1 89.06 782 ILE B C 1
ATOM 13246 O O . ILE B 1 782 ? -10.547 25.188 -8.625 1 89.06 782 ILE B O 1
ATOM 13250 N N . ARG B 1 783 ? -12.391 25.266 -7.422 1 81.75 783 ARG B N 1
ATOM 13251 C CA . ARG B 1 783 ? -11.992 24.125 -6.582 1 81.75 783 ARG B CA 1
ATOM 13252 C C . ARG B 1 783 ? -12.453 22.812 -7.191 1 81.75 783 ARG B C 1
ATOM 13254 O O . ARG B 1 783 ? -11.633 21.969 -7.57 1 81.75 783 ARG B O 1
ATOM 13261 N N . GLU B 1 784 ? -13.758 22.641 -7.383 1 71.31 784 GLU B N 1
ATOM 13262 C CA . GLU B 1 784 ? -14.289 21.359 -7.836 1 71.31 784 GLU B CA 1
ATOM 13263 C C . GLU B 1 784 ? -13.859 21.047 -9.266 1 71.31 784 GLU B C 1
ATOM 13265 O O . GLU B 1 784 ? -13.391 19.953 -9.562 1 71.31 784 GLU B O 1
ATOM 13270 N N . VAL B 1 785 ? -14.023 22.078 -10.125 1 71.44 785 VAL B N 1
ATOM 13271 C CA . VAL B 1 785 ? -13.703 21.875 -11.531 1 71.44 785 VAL B CA 1
ATOM 13272 C C . VAL B 1 785 ? -12.227 22.156 -11.766 1 71.44 785 VAL B C 1
ATOM 13274 O O . VAL B 1 785 ? -11.555 21.406 -12.477 1 71.44 785 VAL B O 1
ATOM 13277 N N . GLY B 1 786 ? -11.727 23.203 -11.109 1 75.94 786 GLY B N 1
ATOM 13278 C CA . GLY B 1 786 ? -10.375 23.641 -11.383 1 75.94 786 GLY B CA 1
ATOM 13279 C C . GLY B 1 786 ? -9.32 22.891 -10.586 1 75.94 786 GLY B C 1
ATOM 13280 O O . GLY B 1 786 ? -8.141 22.922 -10.93 1 75.94 786 GLY B O 1
ATOM 13281 N N . GLY B 1 787 ? -9.703 22.344 -9.438 1 69.88 787 GLY B N 1
ATOM 13282 C CA . GLY B 1 787 ? -8.781 21.516 -8.688 1 69.88 787 GLY B CA 1
ATOM 13283 C C . GLY B 1 787 ? -8.023 22.266 -7.609 1 69.88 787 GLY B C 1
ATOM 13284 O O . GLY B 1 787 ? -7.152 21.703 -6.945 1 69.88 787 GLY B O 1
ATOM 13285 N N . ALA B 1 788 ? -8.305 23.531 -7.398 1 81.5 788 ALA B N 1
ATOM 13286 C CA . ALA B 1 788 ? -7.637 24.297 -6.336 1 81.5 788 ALA B CA 1
ATOM 13287 C C . ALA B 1 788 ? -8.078 23.797 -4.961 1 81.5 788 ALA B C 1
ATOM 13289 O O . ALA B 1 788 ? -9.172 23.25 -4.809 1 81.5 788 ALA B O 1
ATOM 13290 N N . TYR B 1 789 ? -7.234 24 -4.008 1 76.5 789 TYR B N 1
ATOM 13291 C CA . TYR B 1 789 ? -7.566 23.594 -2.645 1 76.5 789 TYR B CA 1
ATOM 13292 C C . TYR B 1 789 ? -8.609 24.531 -2.045 1 76.5 789 TYR B C 1
ATOM 13294 O O . TYR B 1 789 ? -9.492 24.094 -1.299 1 76.5 789 TYR B O 1
ATOM 13302 N N . GLY B 1 790 ? -8.359 25.844 -2.305 1 83.88 790 GLY B N 1
ATOM 13303 C CA . GLY B 1 790 ? -9.297 26.797 -1.745 1 83.88 790 GLY B CA 1
ATOM 13304 C C . GLY B 1 790 ? -9.5 28.031 -2.623 1 83.88 790 GLY B C 1
ATOM 13305 O O . GLY B 1 790 ? -8.742 28.25 -3.564 1 83.88 790 GLY B O 1
ATOM 13306 N N . THR B 1 791 ? -10.578 28.734 -2.34 1 91.81 791 THR B N 1
ATOM 13307 C CA . THR B 1 791 ? -10.906 29.969 -3.049 1 91.81 791 THR B CA 1
ATOM 13308 C C . THR B 1 791 ? -11.945 30.781 -2.277 1 91.81 791 THR B C 1
ATOM 13310 O O . THR B 1 791 ? -12.516 30.281 -1.301 1 91.81 791 THR B O 1
ATOM 13313 N N . GLY B 1 792 ? -12.055 32.062 -2.65 1 94.19 792 GLY B N 1
ATOM 13314 C CA . GLY B 1 792 ? -13.102 32.844 -2.027 1 94.19 792 GLY B CA 1
ATOM 13315 C C . GLY B 1 792 ? -13.031 34.344 -2.375 1 94.19 792 GLY B C 1
ATOM 13316 O O . GLY B 1 792 ? -12.156 34.75 -3.133 1 94.19 792 GLY B O 1
ATOM 13317 N N . MET B 1 793 ? -14.039 35 -1.923 1 95.69 793 MET B N 1
ATOM 13318 C CA . MET B 1 793 ? -14.102 36.469 -2.033 1 95.69 793 MET B CA 1
ATOM 13319 C C . MET B 1 793 ? -13.891 37.125 -0.674 1 95.69 793 MET B C 1
ATOM 13321 O O . MET B 1 793 ? -14.492 36.719 0.32 1 95.69 793 MET B O 1
ATOM 13325 N N . LEU B 1 794 ? -12.984 38.031 -0.685 1 93.31 794 LEU B N 1
ATOM 13326 C CA . LEU B 1 794 ? -12.68 38.812 0.52 1 93.31 794 LEU B CA 1
ATOM 13327 C C . LEU B 1 794 ? -13.422 40.125 0.524 1 93.31 794 LEU B C 1
ATOM 13329 O O . LEU B 1 794 ? -13.531 40.781 -0.515 1 93.31 794 LEU B O 1
ATOM 13333 N N . THR B 1 795 ? -14.047 40.406 1.636 1 93.12 795 THR B N 1
ATOM 13334 C CA . THR B 1 795 ? -14.617 41.75 1.869 1 93.12 795 THR B CA 1
ATOM 13335 C C . THR B 1 795 ? -13.922 42.438 3.041 1 93.12 795 THR B C 1
ATOM 13337 O O . THR B 1 795 ? -14 41.969 4.176 1 93.12 795 THR B O 1
ATOM 13340 N N . ARG B 1 796 ? -13.258 43.5 2.725 1 92.19 796 ARG B N 1
ATOM 13341 C CA . ARG B 1 796 ? -12.531 44.25 3.734 1 92.19 796 ARG B CA 1
ATOM 13342 C C . ARG B 1 796 ? -13.117 45.656 3.885 1 92.19 796 ARG B C 1
ATOM 13344 O O . ARG B 1 796 ? -14.172 45.969 3.324 1 92.19 796 ARG B O 1
ATOM 13351 N N . ALA B 1 797 ? -12.453 46.5 4.699 1 91.38 797 ALA B N 1
ATOM 13352 C CA . ALA B 1 797 ? -12.953 47.812 5.004 1 91.38 797 ALA B CA 1
ATOM 13353 C C . ALA B 1 797 ? -12.93 48.719 3.768 1 91.38 797 ALA B C 1
ATOM 13355 O O . ALA B 1 797 ? -13.805 49.562 3.592 1 91.38 797 ALA B O 1
ATOM 13356 N N . GLN B 1 798 ? -11.93 48.5 2.912 1 94.19 798 GLN B N 1
ATOM 13357 C CA . GLN B 1 798 ? -11.797 49.438 1.804 1 94.19 798 GLN B CA 1
ATOM 13358 C C . GLN B 1 798 ? -11.523 48.688 0.492 1 94.19 798 GLN B C 1
ATOM 13360 O O . GLN B 1 798 ? -11.297 49.344 -0.541 1 94.19 798 GLN B O 1
ATOM 13365 N N . THR B 1 799 ? -11.5 47.438 0.587 1 95.5 799 THR B N 1
ATOM 13366 C CA . THR B 1 799 ? -11.211 46.688 -0.621 1 95.5 799 THR B CA 1
ATOM 13367 C C . THR B 1 799 ? -12.031 45.406 -0.651 1 95.5 799 THR B C 1
ATOM 13369 O O . THR B 1 799 ? -12.508 44.938 0.388 1 95.5 799 THR B O 1
ATOM 13372 N N . GLU B 1 800 ? -12.234 44.875 -1.771 1 96.75 800 GLU B N 1
ATOM 13373 C CA . GLU B 1 800 ? -12.719 43.531 -2.037 1 96.75 800 GLU B CA 1
ATOM 13374 C C . GLU B 1 800 ? -11.789 42.781 -3.002 1 96.75 800 GLU B C 1
ATOM 13376 O O . GLU B 1 800 ? -10.961 43.406 -3.674 1 96.75 800 GLU B O 1
ATOM 13381 N N . GLY B 1 801 ? -11.867 41.5 -2.91 1 96.69 801 GLY B N 1
ATOM 13382 C CA . GLY B 1 801 ? -11.016 40.781 -3.834 1 96.69 801 GLY B CA 1
ATOM 13383 C C . GLY B 1 801 ? -11.344 39.312 -3.902 1 96.69 801 GLY B C 1
ATOM 13384 O O . GLY B 1 801 ? -12.141 38.781 -3.105 1 96.69 801 GLY B O 1
ATOM 13385 N N . LEU B 1 802 ? -10.844 38.656 -4.891 1 97.5 802 LEU B N 1
ATOM 13386 C CA . LEU B 1 802 ? -10.945 37.219 -5.094 1 97.5 802 LEU B CA 1
ATOM 13387 C C . LEU B 1 802 ? -9.586 36.531 -4.922 1 97.5 802 LEU B C 1
ATOM 13389 O O . LEU B 1 802 ? -8.547 37.156 -5.168 1 97.5 802 LEU B O 1
ATOM 13393 N N . TYR B 1 803 ? -9.641 35.281 -4.414 1 96.62 803 TYR B N 1
ATOM 13394 C CA . TYR B 1 803 ? -8.367 34.594 -4.203 1 96.62 803 TYR B CA 1
ATOM 13395 C C . TYR B 1 803 ? -8.492 33.125 -4.516 1 96.62 803 TYR B C 1
ATOM 13397 O O . TYR B 1 803 ? -9.594 32.562 -4.504 1 96.62 803 TYR B O 1
ATOM 13405 N N . THR B 1 804 ? -7.426 32.531 -4.863 1 93.88 804 THR B N 1
ATOM 13406 C CA . THR B 1 804 ? -7.266 31.078 -4.883 1 93.88 804 THR B CA 1
ATOM 13407 C C . THR B 1 804 ? -6.188 30.641 -3.896 1 93.88 804 THR B C 1
ATOM 13409 O O . THR B 1 804 ? -5.367 31.453 -3.465 1 93.88 804 THR B O 1
ATOM 13412 N N . TYR B 1 805 ? -6.305 29.438 -3.432 1 90 805 TYR B N 1
ATOM 13413 C CA . TYR B 1 805 ? -5.359 28.828 -2.496 1 90 805 TYR B CA 1
ATOM 13414 C C . TYR B 1 805 ? -4.863 27.484 -3.006 1 90 805 TYR B C 1
ATOM 13416 O O . TYR B 1 805 ? -5.648 26.547 -3.166 1 90 805 TYR B O 1
ATOM 13424 N N . ARG B 1 806 ? -3.529 27.344 -3.258 1 82.38 806 ARG B N 1
ATOM 13425 C CA . ARG B 1 806 ? -2.895 26.156 -3.824 1 82.38 806 ARG B CA 1
ATOM 13426 C C . ARG B 1 806 ? -3.572 25.75 -5.129 1 82.38 806 ARG B C 1
ATOM 13428 O O . ARG B 1 806 ? -4.078 24.625 -5.242 1 82.38 806 ARG B O 1
ATOM 13435 N N . ASP B 1 807 ? -3.555 26.625 -6.074 1 87.38 807 ASP B N 1
ATOM 13436 C CA . ASP B 1 807 ? -4.219 26.516 -7.371 1 87.38 807 ASP B CA 1
ATOM 13437 C C . ASP B 1 807 ? -3.27 25.953 -8.43 1 87.38 807 ASP B C 1
ATOM 13439 O O . ASP B 1 807 ? -2.195 26.516 -8.664 1 87.38 807 ASP B O 1
ATOM 13443 N N . PRO B 1 808 ? -3.621 24.922 -9.023 1 79.62 808 PRO B N 1
ATOM 13444 C CA . PRO B 1 808 ? -2.768 24.422 -10.102 1 79.62 808 PRO B CA 1
ATOM 13445 C C . PRO B 1 808 ? -2.777 25.312 -11.336 1 79.62 808 PRO B C 1
ATOM 13447 O O . PRO B 1 808 ? -1.926 25.172 -12.219 1 79.62 808 PRO B O 1
ATOM 13450 N N . HIS B 1 809 ? -3.74 26.297 -11.336 1 87.19 809 HIS B N 1
ATOM 13451 C CA . HIS B 1 809 ? -3.896 27.156 -12.508 1 87.19 809 HIS B CA 1
ATOM 13452 C C . HIS B 1 809 ? -3.646 28.625 -12.148 1 87.19 809 HIS B C 1
ATOM 13454 O O . HIS B 1 809 ? -3.775 29.016 -10.992 1 87.19 809 HIS B O 1
ATOM 13460 N N . LEU B 1 810 ? -3.246 29.375 -13.211 1 94 810 LEU B N 1
ATOM 13461 C CA . LEU B 1 810 ? -3.072 30.812 -13.055 1 94 810 LEU B CA 1
ATOM 13462 C C . LEU B 1 810 ? -3.959 31.578 -14.031 1 94 810 LEU B C 1
ATOM 13464 O O . LEU B 1 810 ? -5 32.125 -13.648 1 94 810 LEU B O 1
ATOM 13468 N N . THR B 1 811 ? -3.672 31.438 -15.32 1 93.5 811 THR B N 1
ATOM 13469 C CA . THR B 1 811 ? -4.414 32.156 -16.344 1 93.5 811 THR B CA 1
ATOM 13470 C C . THR B 1 811 ? -5.879 31.75 -16.344 1 93.5 811 THR B C 1
ATOM 13472 O O . THR B 1 811 ? -6.773 32.594 -16.406 1 93.5 811 THR B O 1
ATOM 13475 N N . GLU B 1 812 ? -6.109 30.516 -16.25 1 91.44 812 GLU B N 1
ATOM 13476 C CA . GLU B 1 812 ? -7.469 29.984 -16.266 1 91.44 812 GLU B CA 1
ATOM 13477 C C . GLU B 1 812 ? -8.281 30.484 -15.086 1 91.44 812 GLU B C 1
ATOM 13479 O O . GLU B 1 812 ? -9.484 30.734 -15.203 1 91.44 812 GLU B O 1
ATOM 13484 N N . SER B 1 813 ? -7.621 30.625 -13.961 1 94.19 813 SER B N 1
ATOM 13485 C CA . SER B 1 813 ? -8.32 31.078 -12.766 1 94.19 813 SER B CA 1
ATOM 13486 C C . SER B 1 813 ? -8.727 32.562 -12.898 1 94.19 813 SER B C 1
ATOM 13488 O O . SER B 1 813 ? -9.82 32.938 -12.477 1 94.19 813 SER B O 1
ATOM 13490 N N . TYR B 1 814 ? -7.914 33.406 -13.492 1 96.44 814 TYR B N 1
ATOM 13491 C CA . TYR B 1 814 ? -8.281 34.781 -13.719 1 96.44 814 TYR B CA 1
ATOM 13492 C C . TYR B 1 814 ? -9.414 34.906 -14.734 1 96.44 814 TYR B C 1
ATOM 13494 O O . TYR B 1 814 ? -10.258 35.781 -14.641 1 96.44 814 TYR B O 1
ATOM 13502 N N . GLU B 1 815 ? -9.406 34 -15.703 1 94.5 815 GLU B N 1
ATOM 13503 C CA . GLU B 1 815 ? -10.516 33.938 -16.641 1 94.5 815 GLU B CA 1
ATOM 13504 C C . GLU B 1 815 ? -11.82 33.594 -15.945 1 94.5 815 GLU B C 1
ATOM 13506 O O . GLU B 1 815 ? -12.875 34.156 -16.25 1 94.5 815 GLU B O 1
ATOM 13511 N N . THR B 1 816 ? -11.703 32.688 -15.07 1 95.12 816 THR B N 1
ATOM 13512 C CA . THR B 1 816 ? -12.867 32.281 -14.273 1 95.12 816 THR B CA 1
ATOM 13513 C C . THR B 1 816 ? -13.359 33.469 -13.43 1 95.12 816 THR B C 1
ATOM 13515 O O . THR B 1 816 ? -14.57 33.688 -13.305 1 95.12 816 THR B O 1
ATOM 13518 N N . PHE B 1 817 ? -12.414 34.219 -12.844 1 96.88 817 PHE B N 1
ATOM 13519 C CA . PHE B 1 817 ? -12.781 35.406 -12.094 1 96.88 817 PHE B CA 1
ATOM 13520 C C . PHE B 1 817 ? -13.586 36.375 -12.961 1 96.88 817 PHE B C 1
ATOM 13522 O O . PHE B 1 817 ? -14.609 36.906 -12.531 1 96.88 817 PHE B O 1
ATOM 13529 N N . ALA B 1 818 ? -13.18 36.531 -14.156 1 94.94 818 ALA B N 1
ATOM 13530 C CA . ALA B 1 818 ? -13.75 37.531 -15.062 1 94.94 818 ALA B CA 1
ATOM 13531 C C . ALA B 1 818 ? -15.188 37.188 -15.438 1 94.94 818 ALA B C 1
ATOM 13533 O O . ALA B 1 818 ? -16 38.062 -15.703 1 94.94 818 ALA B O 1
ATOM 13534 N N . LYS B 1 819 ? -15.539 35.969 -15.359 1 94.62 819 LYS B N 1
ATOM 13535 C CA . LYS B 1 819 ? -16.859 35.5 -15.773 1 94.62 819 LYS B CA 1
ATOM 13536 C C . LYS B 1 819 ? -17.844 35.531 -14.602 1 94.62 819 LYS B C 1
ATOM 13538 O O . LYS B 1 819 ? -19.047 35.406 -14.797 1 94.62 819 LYS B O 1
ATOM 13543 N N . ALA B 1 820 ? -17.359 35.781 -13.445 1 95.31 820 ALA B N 1
ATOM 13544 C CA . ALA B 1 820 ? -18.156 35.656 -12.227 1 95.31 820 ALA B CA 1
ATOM 13545 C C . ALA B 1 820 ? -19.312 36.625 -12.203 1 95.31 820 ALA B C 1
ATOM 13547 O O . ALA B 1 820 ? -20.453 36.281 -11.875 1 95.31 820 ALA B O 1
ATOM 13548 N N . PRO B 1 821 ? -19.109 37.969 -12.578 1 95.62 821 PRO B N 1
ATOM 13549 C CA . PRO B 1 821 ? -20.203 38.938 -12.484 1 95.62 821 PRO B CA 1
ATOM 13550 C C . PRO B 1 821 ? -21.406 38.562 -13.352 1 95.62 821 PRO B C 1
ATOM 13552 O O . PRO B 1 821 ? -22.547 38.625 -12.891 1 95.62 821 PRO B O 1
ATOM 13555 N N . GLU B 1 822 ? -21.172 38.094 -14.5 1 94.12 822 GLU B N 1
ATOM 13556 C CA . GLU B 1 822 ? -22.25 37.688 -15.398 1 94.12 822 GLU B CA 1
ATOM 13557 C C . GLU B 1 822 ? -22.984 36.469 -14.867 1 94.12 822 GLU B C 1
ATOM 13559 O O . GLU B 1 822 ? -24.219 36.406 -14.938 1 94.12 822 GLU B O 1
ATOM 13564 N N . ALA B 1 823 ? -22.219 35.531 -14.383 1 94 823 ALA B N 1
ATOM 13565 C CA . ALA B 1 823 ? -22.812 34.312 -13.844 1 94 823 ALA B CA 1
ATOM 13566 C C . ALA B 1 823 ? -23.703 34.625 -12.648 1 94 823 ALA B C 1
ATOM 13568 O O . ALA B 1 823 ? -24.766 34 -12.5 1 94 823 ALA B O 1
ATOM 13569 N N . LEU B 1 824 ? -23.266 35.531 -11.773 1 94.62 824 LEU B N 1
ATOM 13570 C CA . LEU B 1 824 ? -24.016 35.844 -10.57 1 94.62 824 LEU B CA 1
ATOM 13571 C C . LEU B 1 824 ? -25.234 36.688 -10.906 1 94.62 824 LEU B C 1
ATOM 13573 O O . LEU B 1 824 ? -26.297 36.531 -10.297 1 94.62 824 LEU B O 1
ATOM 13577 N N . ALA B 1 825 ? -25.109 37.562 -11.906 1 92.75 825 ALA B N 1
ATOM 13578 C CA . ALA B 1 825 ? -26.219 38.438 -12.312 1 92.75 825 ALA B CA 1
ATOM 13579 C C . ALA B 1 825 ? -27.312 37.625 -13.016 1 92.75 825 ALA B C 1
ATOM 13581 O O . ALA B 1 825 ? -28.5 37.938 -12.906 1 92.75 825 ALA B O 1
ATOM 13582 N N . GLY B 1 826 ? -26.938 36.625 -13.672 1 89.31 826 GLY B N 1
ATOM 13583 C CA . GLY B 1 826 ? -27.875 35.812 -14.453 1 89.31 826 GLY B CA 1
ATOM 13584 C C . GLY B 1 826 ? -28.5 34.688 -13.656 1 89.31 826 GLY B C 1
ATOM 13585 O O . GLY B 1 826 ? -29.438 34.031 -14.125 1 89.31 826 GLY B O 1
ATOM 13586 N N . ARG B 1 827 ? -28.078 34.531 -12.445 1 88.12 827 ARG B N 1
ATOM 13587 C CA . ARG B 1 827 ? -28.547 33.438 -11.609 1 88.12 827 ARG B CA 1
ATOM 13588 C C . ARG B 1 827 ? -29.922 33.719 -11.039 1 88.12 827 ARG B C 1
ATOM 13590 O O . ARG B 1 827 ? -30.219 34.875 -10.672 1 88.12 827 ARG B O 1
ATOM 13597 N N . GLU B 1 828 ? -30.812 32.75 -11.047 1 86.81 828 GLU B N 1
ATOM 13598 C CA . GLU B 1 828 ? -32.094 32.844 -10.359 1 86.81 828 GLU B CA 1
ATOM 13599 C C . GLU B 1 828 ? -31.969 32.531 -8.875 1 86.81 828 GLU B C 1
ATOM 13601 O O . GLU B 1 828 ? -31.562 31.422 -8.516 1 86.81 828 GLU B O 1
ATOM 13606 N N . TYR B 1 829 ? -32.188 33.531 -8.031 1 90.75 829 TYR B N 1
ATOM 13607 C CA . TYR B 1 829 ? -32.094 33.344 -6.59 1 90.75 829 TYR B CA 1
ATOM 13608 C C . TYR B 1 829 ? -33.5 33.094 -5.98 1 90.75 829 TYR B C 1
ATOM 13610 O O . TYR B 1 829 ? -34.312 34 -5.938 1 90.75 829 TYR B O 1
ATOM 13618 N N . THR B 1 830 ? -33.688 31.891 -5.5 1 86.38 830 THR B N 1
ATOM 13619 C CA . THR B 1 830 ? -34.938 31.609 -4.789 1 86.38 830 THR B CA 1
ATOM 13620 C C . THR B 1 830 ? -34.906 32.156 -3.367 1 86.38 830 THR B C 1
ATOM 13622 O O . THR B 1 830 ? -33.812 32.5 -2.863 1 86.38 830 THR B O 1
ATOM 13625 N N . GLU B 1 831 ? -36.031 32.188 -2.762 1 85.31 831 GLU B N 1
ATOM 13626 C CA . GLU B 1 831 ? -36.094 32.625 -1.371 1 85.31 831 GLU B CA 1
ATOM 13627 C C . GLU B 1 831 ? -35.281 31.703 -0.46 1 85.31 831 GLU B C 1
ATOM 13629 O O . GLU B 1 831 ? -34.656 32.156 0.5 1 85.31 831 GLU B O 1
ATOM 13634 N N . LYS B 1 832 ? -35.375 30.547 -0.75 1 81.38 832 LYS B N 1
ATOM 13635 C CA . LYS B 1 832 ? -34.625 29.562 0.038 1 81.38 832 LYS B CA 1
ATOM 13636 C C . LYS B 1 832 ? -33.125 29.781 -0.098 1 81.38 832 LYS B C 1
ATOM 13638 O O . LYS B 1 832 ? -32.406 29.734 0.895 1 81.38 832 LYS B O 1
ATOM 13643 N N . ASP B 1 833 ? -32.719 30.031 -1.288 1 82.69 833 ASP B N 1
ATOM 13644 C CA . ASP B 1 833 ? -31.312 30.297 -1.539 1 82.69 833 ASP B CA 1
ATOM 13645 C C . ASP B 1 833 ? -30.812 31.484 -0.722 1 82.69 833 ASP B C 1
ATOM 13647 O O . ASP B 1 833 ? -29.797 31.406 -0.048 1 82.69 833 ASP B O 1
ATOM 13651 N N . LEU B 1 834 ? -31.562 32.469 -0.832 1 89 834 LEU B N 1
ATOM 13652 C CA . LEU B 1 834 ? -31.156 33.719 -0.207 1 89 834 LEU B CA 1
ATOM 13653 C C . LEU B 1 834 ? -31.125 33.594 1.312 1 89 834 LEU B C 1
ATOM 13655 O O . LEU B 1 834 ? -30.219 34.094 1.965 1 89 834 LEU B O 1
ATOM 13659 N N . THR B 1 835 ? -32.094 32.906 1.819 1 87.81 835 THR B N 1
ATOM 13660 C CA . THR B 1 835 ? -32.156 32.719 3.266 1 87.81 835 THR B CA 1
ATOM 13661 C C . THR B 1 835 ? -30.906 31.969 3.756 1 87.81 835 THR B C 1
ATOM 13663 O O . THR B 1 835 ? -30.328 32.312 4.785 1 87.81 835 THR B O 1
ATOM 13666 N N . GLU B 1 836 ? -30.547 31.047 3.064 1 85.06 836 GLU B N 1
ATOM 13667 C CA . GLU B 1 836 ? -29.375 30.25 3.438 1 85.06 836 GLU B CA 1
ATOM 13668 C C . GLU B 1 836 ? -28.109 31.094 3.443 1 85.06 836 GLU B C 1
ATOM 13670 O O . GLU B 1 836 ? -27.312 31.016 4.379 1 85.06 836 GLU B O 1
ATOM 13675 N N . PHE B 1 837 ? -27.906 31.812 2.445 1 89.88 837 PHE B N 1
ATOM 13676 C CA . PHE B 1 837 ? -26.719 32.656 2.346 1 89.88 837 PHE B CA 1
ATOM 13677 C C . PHE B 1 837 ? -26.734 33.75 3.398 1 89.88 837 PHE B C 1
ATOM 13679 O O . PHE B 1 837 ? -25.688 34.094 3.947 1 89.88 837 PHE B O 1
ATOM 13686 N N . ILE B 1 838 ? -27.906 34.25 3.639 1 91.62 838 ILE B N 1
ATOM 13687 C CA . ILE B 1 838 ? -28.047 35.312 4.645 1 91.62 838 ILE B CA 1
ATOM 13688 C C . ILE B 1 838 ? -27.703 34.75 6.023 1 91.62 838 ILE B C 1
ATOM 13690 O O . ILE B 1 838 ? -26.953 35.344 6.781 1 91.62 838 ILE B O 1
ATOM 13694 N N . VAL B 1 839 ? -28.25 33.562 6.289 1 87.12 839 VAL B N 1
ATOM 13695 C CA . VAL B 1 839 ? -27.984 32.938 7.574 1 87.12 839 VAL B CA 1
ATOM 13696 C C . VAL B 1 839 ? -26.484 32.688 7.73 1 87.12 839 VAL B C 1
ATOM 13698 O O . VAL B 1 839 ? -25.906 32.969 8.789 1 87.12 839 VAL B O 1
ATOM 13701 N N . GLY B 1 840 ? -25.906 32.219 6.742 1 85.75 840 GLY B N 1
ATOM 13702 C CA . GLY B 1 840 ? -24.469 31.969 6.773 1 85.75 840 GLY B CA 1
ATOM 13703 C C . GLY B 1 840 ? -23.641 33.219 6.984 1 85.75 840 GLY B C 1
ATOM 13704 O O . GLY B 1 840 ? -22.672 33.219 7.742 1 85.75 840 GLY B O 1
ATOM 13705 N N . ALA B 1 841 ? -23.984 34.25 6.32 1 88.62 841 ALA B N 1
ATOM 13706 C CA . ALA B 1 841 ? -23.25 35.5 6.41 1 88.62 841 ALA B CA 1
ATOM 13707 C C . ALA B 1 841 ? -23.406 36.125 7.793 1 88.62 841 ALA B C 1
ATOM 13709 O O . ALA B 1 841 ? -22.422 36.625 8.367 1 88.62 841 ALA B O 1
ATOM 13710 N N . VAL B 1 842 ? -24.562 36.094 8.312 1 87.88 842 VAL B N 1
ATOM 13711 C CA . VAL B 1 842 ? -24.844 36.719 9.602 1 87.88 842 VAL B CA 1
ATOM 13712 C C . VAL B 1 842 ? -24.203 35.906 10.719 1 87.88 842 VAL B C 1
ATOM 13714 O O . VAL B 1 842 ? -23.75 36.469 11.719 1 87.88 842 VAL B O 1
ATOM 13717 N N . SER B 1 843 ? -24.203 34.688 10.516 1 83 843 SER B N 1
ATOM 13718 C CA . SER B 1 843 ? -23.641 33.781 11.531 1 83 843 SER B CA 1
ATOM 13719 C C . SER B 1 843 ? -22.156 34.094 11.758 1 83 843 SER B C 1
ATOM 13721 O O . SER B 1 843 ? -21.641 33.938 12.867 1 83 843 SER B O 1
ATOM 13723 N N . GLU B 1 844 ? -21.484 34.469 10.828 1 81.12 844 GLU B N 1
ATOM 13724 C CA . GLU B 1 844 ? -20.062 34.812 10.953 1 81.12 844 GLU B CA 1
ATOM 13725 C C . GLU B 1 844 ? -19.859 36 11.906 1 81.12 844 GLU B C 1
ATOM 13727 O O . GLU B 1 844 ? -18.828 36.094 12.586 1 81.12 844 GLU B O 1
ATOM 13732 N N . MET B 1 845 ? -20.781 36.812 11.969 1 81.75 845 MET B N 1
ATOM 13733 C CA . MET B 1 845 ? -20.719 37.969 12.852 1 81.75 845 MET B CA 1
ATOM 13734 C C . MET B 1 845 ? -20.875 37.531 14.312 1 81.75 845 MET B C 1
ATOM 13736 O O . MET B 1 845 ? -20.391 38.219 15.211 1 81.75 845 MET B O 1
ATOM 13740 N N . ASP B 1 846 ? -21.562 36.438 14.484 1 78.5 846 ASP B N 1
ATOM 13741 C CA . ASP B 1 846 ? -21.875 36 15.844 1 78.5 846 ASP B CA 1
ATOM 13742 C C . ASP B 1 846 ? -20.969 34.875 16.297 1 78.5 846 ASP B C 1
ATOM 13744 O O . ASP B 1 846 ? -21.234 34.219 17.312 1 78.5 846 ASP B O 1
ATOM 13748 N N . SER B 1 847 ? -19.969 34.719 15.594 1 79.31 847 SER B N 1
ATOM 13749 C CA . SER B 1 847 ? -19.078 33.625 15.961 1 79.31 847 SER B CA 1
ATOM 13750 C C . SER B 1 847 ? -18.469 33.844 17.344 1 79.31 847 SER B C 1
ATOM 13752 O O . SER B 1 847 ? -17.891 34.906 17.609 1 79.31 847 SER B O 1
ATOM 13754 N N . PRO B 1 848 ? -18.625 32.781 18.141 1 81.75 848 PRO B N 1
ATOM 13755 C CA . PRO B 1 848 ? -18.062 32.906 19.484 1 81.75 848 PRO B CA 1
ATOM 13756 C C . PRO B 1 848 ? -16.531 33.062 19.484 1 81.75 848 PRO B C 1
ATOM 13758 O O . PRO B 1 848 ? -15.859 32.406 18.672 1 81.75 848 PRO B O 1
ATOM 13761 N N . LYS B 1 849 ? -15.977 33.938 20.344 1 83.19 849 LYS B N 1
ATOM 13762 C CA . LYS B 1 849 ? -14.539 34.156 20.484 1 83.19 849 LYS B CA 1
ATOM 13763 C C . LYS B 1 849 ? -14.047 33.688 21.859 1 83.19 849 LYS B C 1
ATOM 13765 O O . LYS B 1 849 ? -14.789 33.75 22.844 1 83.19 849 LYS B O 1
ATOM 13770 N N . LYS B 1 850 ? -12.852 33.344 21.938 1 81.12 850 LYS B N 1
ATOM 13771 C CA . LYS B 1 850 ? -12.195 33.062 23.219 1 81.12 850 LYS B CA 1
ATOM 13772 C C . LYS B 1 850 ? -11.914 34.344 23.969 1 81.12 850 LYS B C 1
ATOM 13774 O O . LYS B 1 850 ? -11.914 35.438 23.391 1 81.12 850 LYS B O 1
ATOM 13779 N N . PRO B 1 851 ? -11.703 34.25 25.25 1 79.81 851 PRO B N 1
ATOM 13780 C CA . PRO B 1 851 ? -11.617 35.438 26.094 1 79.81 851 PRO B CA 1
ATOM 13781 C C . PRO B 1 851 ? -10.547 36.406 25.641 1 79.81 851 PRO B C 1
ATOM 13783 O O . PRO B 1 851 ? -10.781 37.625 25.594 1 79.81 851 PRO B O 1
ATOM 13786 N N . ASN B 1 852 ? -9.383 35.906 25.344 1 85 852 ASN B N 1
ATOM 13787 C CA . ASN B 1 852 ? -8.32 36.781 24.891 1 85 852 ASN B CA 1
ATOM 13788 C C . ASN B 1 852 ? -8.688 37.5 23.578 1 85 852 ASN B C 1
ATOM 13790 O O . ASN B 1 852 ? -8.438 38.688 23.406 1 85 852 ASN B O 1
ATOM 13794 N N . ALA B 1 853 ? -9.258 36.719 22.688 1 86.12 853 ALA B N 1
ATOM 13795 C CA . ALA B 1 853 ? -9.695 37.281 21.406 1 86.12 853 ALA B CA 1
ATOM 13796 C C . ALA B 1 853 ? -10.828 38.281 21.625 1 86.12 853 ALA B C 1
ATOM 13798 O O . ALA B 1 853 ? -10.906 39.281 20.906 1 86.12 853 ALA B O 1
ATOM 13799 N N . GLU B 1 854 ? -11.711 38.031 22.547 1 86.25 854 GLU B N 1
ATOM 13800 C CA . GLU B 1 854 ? -12.805 38.938 22.859 1 86.25 854 GLU B CA 1
ATOM 13801 C C . GLU B 1 854 ? -12.281 40.25 23.422 1 86.25 854 GLU B C 1
ATOM 13803 O O . GLU B 1 854 ? -12.828 41.312 23.125 1 86.25 854 GLU B O 1
ATOM 13808 N N . ALA B 1 855 ? -11.289 40.156 24.281 1 88.94 855 ALA B N 1
ATOM 13809 C CA . ALA B 1 855 ? -10.672 41.344 24.844 1 88.94 855 ALA B CA 1
ATOM 13810 C C . ALA B 1 855 ? -10.078 42.219 23.734 1 88.94 855 ALA B C 1
ATOM 13812 O O . ALA B 1 855 ? -10.289 43.438 23.719 1 88.94 855 ALA B O 1
ATOM 13813 N N . LYS B 1 856 ? -9.391 41.625 22.844 1 90.5 856 LYS B N 1
ATOM 13814 C CA . LYS B 1 856 ? -8.766 42.375 21.75 1 90.5 856 LYS B CA 1
ATOM 13815 C C . LYS B 1 856 ? -9.82 42.969 20.828 1 90.5 856 LYS B C 1
ATOM 13817 O O . LYS B 1 856 ? -9.641 44.062 20.297 1 90.5 856 LYS B O 1
ATOM 13822 N N . GLU B 1 857 ? -10.898 42.25 20.672 1 90.38 857 GLU B N 1
ATOM 13823 C CA . GLU B 1 857 ? -11.977 42.75 19.828 1 90.38 857 GLU B CA 1
ATOM 13824 C C . GLU B 1 857 ? -12.641 44 20.438 1 90.38 857 GLU B C 1
ATOM 13826 O O . GLU B 1 857 ? -12.961 44.938 19.719 1 90.38 857 GLU B O 1
ATOM 13831 N N . LEU B 1 858 ? -12.812 43.969 21.688 1 91.69 858 LEU B N 1
ATOM 13832 C CA . LEU B 1 858 ? -13.414 45.125 22.359 1 91.69 858 LEU B CA 1
ATOM 13833 C C . LEU B 1 858 ? -12.523 46.344 22.25 1 91.69 858 LEU B C 1
ATOM 13835 O O . LEU B 1 858 ? -13.016 47.469 22.047 1 91.69 858 LEU B O 1
ATOM 13839 N N . ASP B 1 859 ? -11.242 46.125 22.375 1 94.56 859 ASP B N 1
ATOM 13840 C CA . ASP B 1 859 ? -10.297 47.219 22.203 1 94.56 859 ASP B CA 1
ATOM 13841 C C . ASP B 1 859 ? -10.344 47.781 20.766 1 94.56 859 ASP B C 1
ATOM 13843 O O . ASP B 1 859 ? -10.344 48.969 20.562 1 94.56 859 ASP B O 1
ATOM 13847 N N . ARG B 1 860 ? -10.352 46.938 19.828 1 94 860 ARG B N 1
ATOM 13848 C CA . ARG B 1 860 ? -10.43 47.312 18.438 1 94 860 ARG B CA 1
ATOM 13849 C C . ARG B 1 860 ? -11.68 48.156 18.156 1 94 860 ARG B C 1
ATOM 13851 O O . ARG B 1 860 ? -11.633 49.156 17.438 1 94 860 ARG B O 1
ATOM 13858 N N . ARG B 1 861 ? -12.828 47.719 18.703 1 93.38 861 ARG B N 1
ATOM 13859 C CA . ARG B 1 861 ? -14.086 48.438 18.531 1 93.38 861 ARG B CA 1
ATOM 13860 C C . ARG B 1 861 ? -13.984 49.844 19.078 1 93.38 861 ARG B C 1
ATOM 13862 O O . ARG B 1 861 ? -14.516 50.781 18.469 1 93.38 861 ARG B O 1
ATOM 13869 N N . TYR B 1 862 ? -13.289 49.938 20.172 1 93.81 862 TYR B N 1
ATOM 13870 C CA . TYR B 1 862 ? -13.086 51.25 20.766 1 93.81 862 TYR B CA 1
ATOM 13871 C C . TYR B 1 862 ? -12.297 52.156 19.828 1 93.81 862 TYR B C 1
ATOM 13873 O O . TYR B 1 862 ? -12.719 53.281 19.547 1 93.81 862 TYR B O 1
ATOM 13881 N N . PHE B 1 863 ? -11.195 51.719 19.328 1 94.62 863 PHE B N 1
ATOM 13882 C CA . PHE B 1 863 ? -10.32 52.531 18.484 1 94.62 863 PHE B CA 1
ATOM 13883 C C . PHE B 1 863 ? -10.992 52.844 17.156 1 94.62 863 PHE B C 1
ATOM 13885 O O . PHE B 1 863 ? -10.875 53.938 16.625 1 94.62 863 PHE B O 1
ATOM 13892 N N . CYS B 1 864 ? -11.758 51.938 16.641 1 95 864 CYS B N 1
ATOM 13893 C CA . CYS B 1 864 ? -12.328 52.062 15.305 1 95 864 CYS B CA 1
ATOM 13894 C C . CYS B 1 864 ? -13.688 52.719 15.352 1 95 864 CYS B C 1
ATOM 13896 O O . CYS B 1 864 ? -14.289 53 14.312 1 95 864 CYS B O 1
ATOM 13898 N N . GLY B 1 865 ? -14.203 53 16.5 1 93.62 865 GLY B N 1
ATOM 13899 C CA . GLY B 1 865 ? -15.492 53.656 16.672 1 93.62 865 GLY B CA 1
ATOM 13900 C C . GLY B 1 865 ? -16.672 52.75 16.328 1 93.62 865 GLY B C 1
ATOM 13901 O O . GLY B 1 865 ? -17.672 53.219 15.773 1 93.62 865 GLY B O 1
ATOM 13902 N N . ILE B 1 866 ? -16.562 51.562 16.547 1 93.12 866 ILE B N 1
ATOM 13903 C CA . ILE B 1 866 ? -17.625 50.594 16.234 1 93.12 866 ILE B CA 1
ATOM 13904 C C . ILE B 1 866 ? -18.594 50.5 17.406 1 93.12 866 ILE B C 1
ATOM 13906 O O . ILE B 1 866 ? -18.203 50.188 18.531 1 93.12 866 ILE B O 1
ATOM 13910 N N . THR B 1 867 ? -19.828 50.781 17.203 1 91.25 867 THR B N 1
ATOM 13911 C CA . THR B 1 867 ? -20.859 50.719 18.234 1 91.25 867 THR B CA 1
ATOM 13912 C C . THR B 1 867 ? -21.797 49.531 18.016 1 91.25 867 THR B C 1
ATOM 13914 O O . THR B 1 867 ? -21.828 48.969 16.922 1 91.25 867 THR B O 1
ATOM 13917 N N . ASP B 1 868 ? -22.531 49.188 19.047 1 90.12 868 ASP B N 1
ATOM 13918 C CA . ASP B 1 868 ? -23.531 48.125 18.938 1 90.12 868 ASP B CA 1
ATOM 13919 C C . ASP B 1 868 ? -24.594 48.469 17.891 1 90.12 868 ASP B C 1
ATOM 13921 O O . ASP B 1 868 ? -25.109 47.594 17.203 1 90.12 868 ASP B O 1
ATOM 13925 N N . ALA B 1 869 ? -24.875 49.719 17.828 1 90.31 869 ALA B N 1
ATOM 13926 C CA . ALA B 1 869 ? -25.859 50.156 16.844 1 90.31 869 ALA B CA 1
ATOM 13927 C C . ALA B 1 869 ? -25.359 49.938 15.43 1 90.31 869 ALA B C 1
ATOM 13929 O O . ALA B 1 869 ? -26.125 49.594 14.531 1 90.31 869 ALA B O 1
ATOM 13930 N N . MET B 1 870 ? -24.125 50.219 15.227 1 92.12 870 MET B N 1
ATOM 13931 C CA . MET B 1 870 ? -23.531 49.969 13.922 1 92.12 870 MET B CA 1
ATOM 13932 C C . MET B 1 870 ? -23.594 48.469 13.562 1 92.12 870 MET B C 1
ATOM 13934 O O . MET B 1 870 ? -23.875 48.125 12.422 1 92.12 870 MET B O 1
ATOM 13938 N N . LEU B 1 871 ? -23.312 47.562 14.5 1 90.94 871 LEU B N 1
ATOM 13939 C CA . LEU B 1 871 ? -23.375 46.125 14.281 1 90.94 871 LEU B CA 1
ATOM 13940 C C . LEU B 1 871 ? -24.797 45.688 14.008 1 90.94 871 LEU B C 1
ATOM 13942 O O . LEU B 1 871 ? -25.031 44.812 13.156 1 90.94 871 LEU B O 1
ATOM 13946 N N . ALA B 1 872 ? -25.719 46.219 14.766 1 90.94 872 ALA B N 1
ATOM 13947 C CA . ALA B 1 872 ? -27.125 45.906 14.531 1 90.94 872 ALA B CA 1
ATOM 13948 C C . ALA B 1 872 ? -27.547 46.375 13.141 1 90.94 872 ALA B C 1
ATOM 13950 O O . ALA B 1 872 ? -28.359 45.688 12.484 1 90.94 872 ALA B O 1
ATOM 13951 N N . ALA B 1 873 ? -27.062 47.469 12.75 1 93.31 873 ALA B N 1
ATOM 13952 C CA . ALA B 1 873 ? -27.359 47.969 11.414 1 93.31 873 ALA B CA 1
ATOM 13953 C C . ALA B 1 873 ? -26.781 47.062 10.344 1 93.31 873 ALA B C 1
ATOM 13955 O O . ALA B 1 873 ? -27.391 46.844 9.297 1 93.31 873 ALA B O 1
ATOM 13956 N N . ASP B 1 874 ? -25.609 46.656 10.539 1 93 874 ASP B N 1
ATOM 13957 C CA . ASP B 1 874 ? -25 45.719 9.617 1 93 874 ASP B CA 1
ATOM 13958 C C . ASP B 1 874 ? -25.844 44.438 9.492 1 93 874 ASP B C 1
ATOM 13960 O O . ASP B 1 874 ? -26.062 43.938 8.383 1 93 874 ASP B O 1
ATOM 13964 N N . ARG B 1 875 ? -26.203 43.875 10.664 1 92.44 875 ARG B N 1
ATOM 13965 C CA . ARG B 1 875 ? -27.062 42.688 10.688 1 92.44 875 ARG B CA 1
ATOM 13966 C C . ARG B 1 875 ? -28.344 42.906 9.898 1 92.44 875 ARG B C 1
ATOM 13968 O O . ARG B 1 875 ? -28.734 42.062 9.094 1 92.44 875 ARG B O 1
ATOM 13975 N N . LYS B 1 876 ? -28.953 44.031 10.125 1 92 876 LYS B N 1
ATOM 13976 C CA . LYS B 1 876 ? -30.188 44.375 9.43 1 92 876 LYS B CA 1
ATOM 13977 C C . LYS B 1 876 ? -29.953 44.5 7.922 1 92 876 LYS B C 1
ATOM 13979 O O . LYS B 1 876 ? -30.781 44.031 7.129 1 92 876 LYS B O 1
ATOM 13984 N N . ALA B 1 877 ? -28.906 45.094 7.582 1 94.19 877 ALA B N 1
ATOM 13985 C CA . ALA B 1 877 ? -28.578 45.25 6.168 1 94.19 877 ALA B CA 1
ATOM 13986 C C . ALA B 1 877 ? -28.422 43.875 5.484 1 94.19 877 ALA B C 1
ATOM 13988 O O . ALA B 1 877 ? -28.875 43.688 4.355 1 94.19 877 ALA B O 1
ATOM 13989 N N . MET B 1 878 ? -27.781 43 6.09 1 93.81 878 MET B N 1
ATOM 13990 C CA . MET B 1 878 ? -27.578 41.656 5.531 1 93.81 878 MET B CA 1
ATOM 13991 C C . MET B 1 878 ? -28.891 40.906 5.461 1 93.81 878 MET B C 1
ATOM 13993 O O . MET B 1 878 ? -29.172 40.219 4.469 1 93.81 878 MET B O 1
ATOM 13997 N N . CYS B 1 879 ? -29.688 41.031 6.512 1 92 879 CYS B N 1
ATOM 13998 C CA . CYS B 1 879 ? -30.953 40.312 6.582 1 92 879 CYS B CA 1
ATOM 13999 C C . CYS B 1 879 ? -31.938 40.875 5.551 1 92 879 CYS B C 1
ATOM 14001 O O . CYS B 1 879 ? -32.906 40.188 5.188 1 92 879 CYS B O 1
ATOM 14003 N N . SER B 1 880 ? -31.719 42.062 5.004 1 92.25 880 SER B N 1
ATOM 14004 C CA . SER B 1 880 ? -32.656 42.719 4.098 1 92.25 880 SER B CA 1
ATOM 14005 C C . SER B 1 880 ? -32.25 42.5 2.643 1 92.25 880 SER B C 1
ATOM 14007 O O . SER B 1 880 ? -32.906 43.031 1.732 1 92.25 880 SER B O 1
ATOM 14009 N N . VAL B 1 881 ? -31.25 41.781 2.418 1 94.81 881 VAL B N 1
ATOM 14010 C CA . VAL B 1 881 ? -30.766 41.562 1.063 1 94.81 881 VAL B CA 1
ATOM 14011 C C . VAL B 1 881 ? -31.812 40.781 0.255 1 94.81 881 VAL B C 1
ATOM 14013 O O . VAL B 1 881 ? -32.438 39.844 0.756 1 94.81 881 VAL B O 1
ATOM 14016 N N . THR B 1 882 ? -32.031 41.219 -0.967 1 94.94 882 THR B N 1
ATOM 14017 C CA . THR B 1 882 ? -32.969 40.594 -1.895 1 94.94 882 THR B CA 1
ATOM 14018 C C . THR B 1 882 ? -32.25 40.156 -3.162 1 94.94 882 THR B C 1
ATOM 14020 O O . THR B 1 882 ? -31.078 40.469 -3.355 1 94.94 882 THR B O 1
ATOM 14023 N N . ALA B 1 883 ? -33 39.375 -3.98 1 94.56 883 ALA B N 1
ATOM 14024 C CA . ALA B 1 883 ? -32.438 38.969 -5.258 1 94.56 883 ALA B CA 1
ATOM 14025 C C . ALA B 1 883 ? -32.062 40.156 -6.117 1 94.56 883 ALA B C 1
ATOM 14027 O O . ALA B 1 883 ? -31.047 40.094 -6.828 1 94.56 883 ALA B O 1
ATOM 14028 N N . GLU B 1 884 ? -32.875 41.156 -6.004 1 93.94 884 GLU B N 1
ATOM 14029 C CA . GLU B 1 884 ? -32.594 42.375 -6.773 1 93.94 884 GLU B CA 1
ATOM 14030 C C . GLU B 1 884 ? -31.297 43.031 -6.297 1 93.94 884 GLU B C 1
ATOM 14032 O O . GLU B 1 884 ? -30.516 43.531 -7.109 1 93.94 884 GLU B O 1
ATOM 14037 N N . THR B 1 885 ? -31.109 43.031 -5.027 1 95.25 885 THR B N 1
ATOM 14038 C CA . THR B 1 885 ? -29.891 43.625 -4.457 1 95.25 885 THR B CA 1
ATOM 14039 C C . THR B 1 885 ? -28.656 42.875 -4.988 1 95.25 885 THR B C 1
ATOM 14041 O O . THR B 1 885 ? -27.672 43.531 -5.387 1 95.25 885 THR B O 1
ATOM 14044 N N . ILE B 1 886 ? -28.719 41.594 -5.039 1 95.62 886 ILE B N 1
ATOM 14045 C CA . ILE B 1 886 ? -27.594 40.75 -5.457 1 95.62 886 ILE B CA 1
ATOM 14046 C C . ILE B 1 886 ? -27.312 40.969 -6.945 1 95.62 886 ILE B C 1
ATOM 14048 O O . ILE B 1 886 ? -26.156 41.094 -7.355 1 95.62 886 ILE B O 1
ATOM 14052 N N . ARG B 1 887 ? -28.312 41 -7.723 1 94.25 887 ARG B N 1
ATOM 14053 C CA . ARG B 1 887 ? -28.156 41.188 -9.164 1 94.25 887 ARG B CA 1
ATOM 14054 C C . ARG B 1 887 ? -27.531 42.562 -9.461 1 94.25 887 ARG B C 1
ATOM 14056 O O . ARG B 1 887 ? -26.688 42.688 -10.359 1 94.25 887 ARG B O 1
ATOM 14063 N N . ALA B 1 888 ? -28 43.5 -8.75 1 94 888 ALA B N 1
ATOM 14064 C CA . ALA B 1 888 ? -27.438 44.844 -8.922 1 94 888 ALA B CA 1
ATOM 14065 C C . ALA B 1 888 ? -25.969 44.875 -8.523 1 94 888 ALA B C 1
ATOM 14067 O O . ALA B 1 888 ? -25.141 45.5 -9.203 1 94 888 ALA B O 1
ATOM 14068 N N . GLN B 1 889 ? -25.688 44.281 -7.395 1 95 889 GLN B N 1
ATOM 14069 C CA . GLN B 1 889 ? -24.312 44.25 -6.922 1 95 889 GLN B CA 1
ATOM 14070 C C . GLN B 1 889 ? -23.422 43.469 -7.871 1 95 889 GLN B C 1
ATOM 14072 O O . GLN B 1 889 ? -22.266 43.812 -8.102 1 95 889 GLN B O 1
ATOM 14077 N N . ALA B 1 890 ? -23.938 42.406 -8.406 1 94.25 890 ALA B N 1
ATOM 14078 C CA . ALA B 1 890 ? -23.188 41.562 -9.352 1 94.25 890 ALA B CA 1
ATOM 14079 C C . ALA B 1 890 ? -22.891 42.344 -10.633 1 94.25 890 ALA B C 1
ATOM 14081 O O . ALA B 1 890 ? -21.797 42.25 -11.195 1 94.25 890 ALA B O 1
ATOM 14082 N N . ALA B 1 891 ? -23.844 43.094 -11.055 1 90.94 891 ALA B N 1
ATOM 14083 C CA . ALA B 1 891 ? -23.672 43.906 -12.258 1 90.94 891 ALA B CA 1
ATOM 14084 C C . ALA B 1 891 ? -22.594 44.969 -12.039 1 90.94 891 ALA B C 1
ATOM 14086 O O . ALA B 1 891 ? -21.812 45.25 -12.945 1 90.94 891 ALA B O 1
ATOM 14087 N N . ASP B 1 892 ? -22.562 45.438 -10.922 1 92.31 892 ASP B N 1
ATOM 14088 C CA . ASP B 1 892 ? -21.578 46.469 -10.547 1 92.31 892 ASP B CA 1
ATOM 14089 C C . ASP B 1 892 ? -20.172 45.875 -10.469 1 92.31 892 ASP B C 1
ATOM 14091 O O . ASP B 1 892 ? -19.188 46.594 -10.648 1 92.31 892 ASP B O 1
ATOM 14095 N N . LEU B 1 893 ? -20.047 44.688 -10.172 1 93.38 893 LEU B N 1
ATOM 14096 C CA . LEU B 1 893 ? -18.766 44 -9.977 1 93.38 893 LEU B CA 1
ATOM 14097 C C . LEU B 1 893 ? -17.953 43.969 -11.266 1 93.38 893 LEU B C 1
ATOM 14099 O O . LEU B 1 893 ? -16.734 44.031 -11.242 1 93.38 893 LEU B O 1
ATOM 14103 N N . ALA B 1 894 ? -18.656 43.875 -12.414 1 90.19 894 ALA B N 1
ATOM 14104 C CA . ALA B 1 894 ? -17.984 43.781 -13.703 1 90.19 894 ALA B CA 1
ATOM 14105 C C . ALA B 1 894 ? -17.078 44.969 -13.945 1 90.19 894 ALA B C 1
ATOM 14107 O O . ALA B 1 894 ? -15.922 44.844 -14.336 1 90.19 894 ALA B O 1
ATOM 14108 N N . ASP B 1 895 ? -17.578 46.094 -13.703 1 90.62 895 ASP B N 1
ATOM 14109 C CA . ASP B 1 895 ? -16.828 47.312 -13.922 1 90.62 895 ASP B CA 1
ATOM 14110 C C . ASP B 1 895 ? -15.688 47.438 -12.922 1 90.62 895 ASP B C 1
ATOM 14112 O O . ASP B 1 895 ? -14.586 47.875 -13.281 1 90.62 895 ASP B O 1
ATOM 14116 N N . ARG B 1 896 ? -15.914 47.062 -11.734 1 93.19 896 ARG B N 1
ATOM 14117 C CA . ARG B 1 896 ? -14.906 47.188 -10.688 1 93.19 896 ARG B CA 1
ATOM 14118 C C . ARG B 1 896 ? -13.758 46.219 -10.922 1 93.19 896 ARG B C 1
ATOM 14120 O O . ARG B 1 896 ? -12.594 46.562 -10.711 1 93.19 896 ARG B O 1
ATOM 14127 N N . MET B 1 897 ? -14.078 45.062 -11.32 1 94.12 897 MET B N 1
ATOM 14128 C CA . MET B 1 897 ? -13.078 44.031 -11.508 1 94.12 897 MET B CA 1
ATOM 14129 C C . MET B 1 897 ? -12.219 44.312 -12.742 1 94.12 897 MET B C 1
ATOM 14131 O O . MET B 1 897 ? -11.07 43.875 -12.805 1 94.12 897 MET B O 1
ATOM 14135 N N . ALA B 1 898 ? -12.789 45 -13.711 1 88.88 898 ALA B N 1
ATOM 14136 C CA . ALA B 1 898 ? -12.039 45.344 -14.914 1 88.88 898 ALA B CA 1
ATOM 14137 C C . ALA B 1 898 ? -10.852 46.25 -14.578 1 88.88 898 ALA B C 1
ATOM 14139 O O . ALA B 1 898 ? -9.82 46.219 -15.242 1 88.88 898 ALA B O 1
ATOM 14140 N N . ASN B 1 899 ? -10.922 47 -13.5 1 88.5 899 ASN B N 1
ATOM 14141 C CA . ASN B 1 899 ? -9.852 47.875 -13.078 1 88.5 899 ASN B CA 1
ATOM 14142 C C . ASN B 1 899 ? -9.18 47.406 -11.797 1 88.5 899 ASN B C 1
ATOM 14144 O O . ASN B 1 899 ? -8.57 48.188 -11.062 1 88.5 899 ASN B O 1
ATOM 14148 N N . ALA B 1 900 ? -9.297 46.125 -11.523 1 96.44 900 ALA B N 1
ATOM 14149 C CA . ALA B 1 900 ? -8.75 45.531 -10.312 1 96.44 900 ALA B CA 1
ATOM 14150 C C . ALA B 1 900 ? -7.25 45.281 -10.461 1 96.44 900 ALA B C 1
ATOM 14152 O O . ALA B 1 900 ? -6.699 45.375 -11.562 1 96.44 900 ALA B O 1
ATOM 14153 N N . THR B 1 901 ? -6.559 45 -9.438 1 97.56 901 THR B N 1
ATOM 14154 C CA . THR B 1 901 ? -5.125 44.719 -9.398 1 97.56 901 THR B CA 1
ATOM 14155 C C . THR B 1 901 ? -4.871 43.219 -9.195 1 97.56 901 THR B C 1
ATOM 14157 O O . THR B 1 901 ? -5.461 42.594 -8.312 1 97.56 901 THR B O 1
ATOM 14160 N N . ARG B 1 902 ? -3.975 42.688 -10.047 1 97.69 902 ARG B N 1
ATOM 14161 C CA . ARG B 1 902 ? -3.596 41.281 -9.961 1 97.69 902 ARG B CA 1
ATOM 14162 C C . ARG B 1 902 ? -2.246 41.094 -9.273 1 97.69 902 ARG B C 1
ATOM 14164 O O . ARG B 1 902 ? -1.285 41.812 -9.602 1 97.69 902 ARG B O 1
ATOM 14171 N N . VAL B 1 903 ? -2.223 40.219 -8.266 1 98 903 VAL B N 1
ATOM 14172 C CA . VAL B 1 903 ? -0.961 39.812 -7.664 1 98 903 VAL B CA 1
ATOM 14173 C C . VAL B 1 903 ? -0.942 38.281 -7.492 1 98 903 VAL B C 1
ATOM 14175 O O . VAL B 1 903 ? -1.911 37.688 -7.012 1 98 903 VAL B O 1
ATOM 14178 N N . VAL B 1 904 ? 0.144 37.656 -7.938 1 97.31 904 VAL B N 1
ATOM 14179 C CA . VAL B 1 904 ? 0.222 36.219 -7.848 1 97.31 904 VAL B CA 1
ATOM 14180 C C . VAL B 1 904 ? 1.55 35.812 -7.215 1 97.31 904 VAL B C 1
ATOM 14182 O O . VAL B 1 904 ? 2.58 36.438 -7.449 1 97.31 904 VAL B O 1
ATOM 14185 N N . PHE B 1 905 ? 1.488 34.844 -6.316 1 95.69 905 PHE B N 1
ATOM 14186 C CA . PHE B 1 905 ? 2.627 34 -5.953 1 95.69 905 PHE B CA 1
ATOM 14187 C C . PHE B 1 905 ? 2.52 32.656 -6.609 1 95.69 905 PHE B C 1
ATOM 14189 O O . PHE B 1 905 ? 1.594 31.875 -6.32 1 95.69 905 PHE B O 1
ATOM 14196 N N . GLY B 1 906 ? 3.352 32.375 -7.594 1 91.56 906 GLY B N 1
ATOM 14197 C CA . GLY B 1 906 ? 3.125 31.188 -8.367 1 91.56 906 GLY B CA 1
ATOM 14198 C C . GLY B 1 906 ? 4.41 30.531 -8.859 1 91.56 906 GLY B C 1
ATOM 14199 O O . GLY B 1 906 ? 5.496 31.078 -8.664 1 91.56 906 GLY B O 1
ATOM 14200 N N . SER B 1 907 ? 4.273 29.406 -9.422 1 85.19 907 SER B N 1
ATOM 14201 C CA . SER B 1 907 ? 5.395 28.672 -9.984 1 85.19 907 SER B CA 1
ATOM 14202 C C . SER B 1 907 ? 5.973 29.375 -11.211 1 85.19 907 SER B C 1
ATOM 14204 O O . SER B 1 907 ? 5.262 30.094 -11.906 1 85.19 907 SER B O 1
ATOM 14206 N N . LYS B 1 908 ? 7.234 29.062 -11.445 1 86.94 908 LYS B N 1
ATOM 14207 C CA . LYS B 1 908 ? 7.918 29.688 -12.57 1 86.94 908 LYS B CA 1
ATOM 14208 C C . LYS B 1 908 ? 7.207 29.391 -13.883 1 86.94 908 LYS B C 1
ATOM 14210 O O . LYS B 1 908 ? 6.961 30.281 -14.688 1 86.94 908 LYS B O 1
ATOM 14215 N N . ASP B 1 909 ? 6.777 28.219 -14.047 1 83.31 909 ASP B N 1
ATOM 14216 C CA . ASP B 1 909 ? 6.137 27.797 -15.289 1 83.31 909 ASP B CA 1
ATOM 14217 C C . ASP B 1 909 ? 4.809 28.516 -15.5 1 83.31 909 ASP B C 1
ATOM 14219 O O . ASP B 1 909 ? 4.52 29 -16.594 1 83.31 909 ASP B O 1
ATOM 14223 N N . ALA B 1 910 ? 4.004 28.547 -14.492 1 86.94 910 ALA B N 1
ATOM 14224 C CA . ALA B 1 910 ? 2.686 29.172 -14.602 1 86.94 910 ALA B CA 1
ATOM 14225 C C . ALA B 1 910 ? 2.809 30.672 -14.852 1 86.94 910 ALA B C 1
ATOM 14227 O O . ALA B 1 910 ? 2.061 31.234 -15.656 1 86.94 910 ALA B O 1
ATOM 14228 N N . VAL B 1 911 ? 3.732 31.359 -14.203 1 93.75 911 VAL B N 1
ATOM 14229 C CA . VAL B 1 911 ? 3.922 32.812 -14.328 1 93.75 911 VAL B CA 1
ATOM 14230 C C . VAL B 1 911 ? 4.449 33.125 -15.719 1 93.75 911 VAL B C 1
ATOM 14232 O O . VAL B 1 911 ? 4.031 34.125 -16.328 1 93.75 911 VAL B O 1
ATOM 14235 N N . GLU B 1 912 ? 5.32 32.281 -16.188 1 91.69 912 GLU B N 1
ATOM 14236 C CA . GLU B 1 912 ? 5.859 32.5 -17.516 1 91.69 912 GLU B CA 1
ATOM 14237 C C . GLU B 1 912 ? 4.785 32.312 -18.594 1 91.69 912 GLU B C 1
ATOM 14239 O O . GLU B 1 912 ? 4.715 33.094 -19.547 1 91.69 912 GLU B O 1
ATOM 14244 N N . ALA B 1 913 ? 3.98 31.359 -18.375 1 89.25 913 ALA B N 1
ATOM 14245 C CA . ALA B 1 913 ? 2.887 31.109 -19.312 1 89.25 913 ALA B CA 1
ATOM 14246 C C . ALA B 1 913 ? 1.876 32.25 -19.297 1 89.25 913 ALA B C 1
ATOM 14248 O O . ALA B 1 913 ? 1.266 32.562 -20.328 1 89.25 913 ALA B O 1
ATOM 14249 N N . GLY B 1 914 ? 1.684 32.875 -18.172 1 93 914 GLY B N 1
ATOM 14250 C CA . GLY B 1 914 ? 0.719 33.938 -18.031 1 93 914 GLY B CA 1
ATOM 14251 C C . GLY B 1 914 ? 1.366 35.312 -17.953 1 93 914 GLY B C 1
ATOM 14252 O O . GLY B 1 914 ? 0.792 36.25 -17.375 1 93 914 GLY B O 1
ATOM 14253 N N . LYS B 1 915 ? 2.51 35.531 -18.484 1 93.88 915 LYS B N 1
ATOM 14254 C CA . LYS B 1 915 ? 3.326 36.719 -18.312 1 93.88 915 LYS B CA 1
ATOM 14255 C C . LYS B 1 915 ? 2.58 37.969 -18.781 1 93.88 915 LYS B C 1
ATOM 14257 O O . LYS B 1 915 ? 2.781 39.062 -18.25 1 93.88 915 LYS B O 1
ATOM 14262 N N . GLN B 1 916 ? 1.646 37.906 -19.688 1 93.88 916 GLN B N 1
ATOM 14263 C CA . GLN B 1 916 ? 0.909 39.031 -20.25 1 93.88 916 GLN B CA 1
ATOM 14264 C C . GLN B 1 916 ? -0.036 39.625 -19.219 1 93.88 916 GLN B C 1
ATOM 14266 O O . GLN B 1 916 ? -0.486 40.781 -19.391 1 93.88 916 GLN B O 1
ATOM 14271 N N . LEU B 1 917 ? -0.308 38.938 -18.172 1 95 917 LEU B N 1
ATOM 14272 C CA . LEU B 1 917 ? -1.248 39.406 -17.156 1 95 917 LEU B CA 1
ATOM 14273 C C . LEU B 1 917 ? -0.563 40.344 -16.156 1 95 917 LEU B C 1
ATOM 14275 O O . LEU B 1 917 ? -1.231 41 -15.367 1 95 917 LEU B O 1
ATOM 14279 N N . PHE B 1 918 ? 0.765 40.469 -16.281 1 96.69 918 PHE B N 1
ATOM 14280 C CA . PHE B 1 918 ? 1.486 41.156 -15.234 1 96.69 918 PHE B CA 1
ATOM 14281 C C . PHE B 1 918 ? 2.41 42.219 -15.82 1 96.69 918 PHE B C 1
ATOM 14283 O O . PHE B 1 918 ? 2.932 42.062 -16.922 1 96.69 918 PHE B O 1
ATOM 14290 N N . ASP B 1 919 ? 2.619 43.312 -15.008 1 96.19 919 ASP B N 1
ATOM 14291 C CA . ASP B 1 919 ? 3.52 44.406 -15.383 1 96.19 919 ASP B CA 1
ATOM 14292 C C . ASP B 1 919 ? 4.934 44.156 -14.875 1 96.19 919 ASP B C 1
ATOM 14294 O O . ASP B 1 919 ? 5.91 44.594 -15.484 1 96.19 919 ASP B O 1
ATOM 14298 N N . ARG B 1 920 ? 4.969 43.469 -13.742 1 95.88 920 ARG B N 1
ATOM 14299 C CA . ARG B 1 920 ? 6.25 43.188 -13.102 1 95.88 920 ARG B CA 1
ATOM 14300 C C . ARG B 1 920 ? 6.312 41.75 -12.609 1 95.88 920 ARG B C 1
ATOM 14302 O O . ARG B 1 920 ? 5.332 41.219 -12.078 1 95.88 920 ARG B O 1
ATOM 14309 N N . ILE B 1 921 ? 7.406 41.125 -12.82 1 95.69 921 ILE B N 1
ATOM 14310 C CA . ILE B 1 921 ? 7.652 39.75 -12.375 1 95.69 921 ILE B CA 1
ATOM 14311 C C . ILE B 1 921 ? 8.953 39.688 -11.57 1 95.69 921 ILE B C 1
ATOM 14313 O O . ILE B 1 921 ? 9.977 40.219 -12.008 1 95.69 921 ILE B O 1
ATOM 14317 N N . GLU B 1 922 ? 8.906 39.094 -10.344 1 94.38 922 GLU B N 1
ATOM 14318 C CA . GLU B 1 922 ? 10.078 38.969 -9.477 1 94.38 922 GLU B CA 1
ATOM 14319 C C . GLU B 1 922 ? 10.188 37.562 -8.906 1 94.38 922 GLU B C 1
ATOM 14321 O O . GLU B 1 922 ? 9.172 36.969 -8.531 1 94.38 922 GLU B O 1
ATOM 14326 N N . THR B 1 923 ? 11.359 37.094 -8.891 1 88.94 923 THR B N 1
ATOM 14327 C CA . THR B 1 923 ? 11.602 35.812 -8.242 1 88.94 923 THR B CA 1
ATOM 14328 C C . THR B 1 923 ? 11.992 36 -6.781 1 88.94 923 THR B C 1
ATOM 14330 O O . THR B 1 923 ? 12.914 36.75 -6.477 1 88.94 923 THR B O 1
ATOM 14333 N N . LEU B 1 924 ? 11.266 35.406 -5.898 1 86.75 924 LEU B N 1
ATOM 14334 C CA . LEU B 1 924 ? 11.531 35.531 -4.473 1 86.75 924 LEU B CA 1
ATOM 14335 C C . LEU B 1 924 ? 12.289 34.344 -3.941 1 86.75 924 LEU B C 1
ATOM 14337 O O . LEU B 1 924 ? 12.047 33.188 -4.379 1 86.75 924 LEU B O 1
#

Radius of gyration: 41.85 Å; Cα contacts (8 Å, |Δi|>4): 3819; chains: 2; bounding box: 71×133×92 Å

Sequence (1848 aa):
MTQRRNNMNYPGYTLVRREDCPEQHGVLTVLNHDVSGATVLLVENEDTNKAFGIGFGTFPSDDTGVFHILEHSVLAGSEKYPVTSPFLQLLKSSMASFLNAMTFPDKTVYPFATPNETDFRNLMDVYLNAVFCPLAMVDKAVFEQEGWHRDADGTVSGVVYNEMQGALASPDAQLQNALERAMFPDTAYGFVSGGDPASIPALTYEKYQRVYRRHYSADNCCITLYGKMDMAEKLAFLDEHYLSRMPKGTSRPRLTVQDQQNGVRVHIPYYTENPEPDQVQCALAWYTGAFADRERQLGVEILLDALLGTNQSPLKAALLEQKLGADIDIGFDDSTLQPTLELVLRGATAETAPKFAVGVKQAVTDLLAGGIPEELLLASLNAMEFASLERPGSLPDGVLDAIYAATGWLHTGDPALLLHTDKLFASLREKLSTGWFNDLLKNLLLAEPVQVIQTPALPKKNEEDAAPARNDGKLVLDHPLTVADLGDGDRSAAGTVEPLAGAELLHHPSKGSLYLNFYYDLGECTPEEVQYLDLLTDILDELDTPEHTARELQTQRATWLGNSMACISFWTGRQEGSPCHAKLTWNMSLLERNLDKAIALGSEYLYKTCLTGPKAEEAFARVLSQQKLNMEQQFIRQGNQYAAVRAAAHYSVEYALSERCSGVTGYHFLCGLLEQADWAAMGKKLEAVREKVLNHAALTVSLHGSEEALAKLRALLPGSAFAAQGRTAAKPYTEVLTAPVNEAFIIDGGVNYDILTWPMERQADRRVLARIMSYEYLWHNIREVGGAYGTGMLTRAQTEGLYTYRDPHLTESYETFAKAPEALAGREYTEKDLTEFIVGAVSEMDSPKKPNAEAKELDRRYFCGITDAMLAADRKAMCSVTAETIRAQAADLADRMANATRVVFGSKDAVEAGKQLFDRIETLMTQRRNNMNYPGYTLVRREDCPEQHGVLTVLNHDVSGATVLLVENEDTNKAFGIGFGTFPSDDTGVFHILEHSVLAGSEKYPVTSPFLQLLKSSMASFLNAMTFPDKTVYPFATPNETDFRNLMDVYLNAVFCPLAMVDKAVFEQEGWHRDADGTVSGVVYNEMQGALASPDAQLQNALERAMFPDTAYGFVSGGDPASIPALTYEKYQRVYRRHYSADNCCITLYGKMDMAEKLAFLDEHYLSRMPKGTSRPRLTVQDQQNGVRVHIPYYTENPEPDQVQCALAWYTGAFADRERQLGVEILLDALLGTNQSPLKAALLEQKLGADIDIGFDDSTLQPTLELVLRGATAETAPKFAVGVKQAVTDLLAGGIPEELLLASLNAMEFASLERPGSLPDGVLDAIYAATGWLHTGDPALLLHTDKLFASLREKLSTGWFNDLLKNLLLAEPVQVIQTPALPKKNEEDAAPARNDGKLVLDHPLTVADLGDGDRSAAGTVEPLAGAELLHHPSKGSLYLNFYYDLGECTPEEVQYLDLLTDILDELDTPEHTARELQTQRATWLGNSMACISFWTGRQEGSPCHAKLTWNMSLLERNLDKAIALGSEYLYKTCLTGPKAEEAFARVLSQQKLNMEQQFIRQGNQYAAVRAAAHYSVEYALSERCSGVTGYHFLCGLLEQADWAAMGKKLEAVREKVLNHAALTVSLHGSEEALAKLRALLPGSAFAAQGRTAAKPYTEVLTAPVNEAFIIDGGVNYDILTWPMERQADRRVLARIMSYEYLWHNIREVGGAYGTGMLTRAQTEGLYTYRDPHLTESYETFAKAPEALAGREYTEKDLTEFIVGAVSEMDSPKKPNAEAKELDRRYFCGITDAMLAADRKAMCSVTAETIRAQAADLADRMANATRVVFGSKDAVEAGKQLFDRIETL

Solvent-accessible surface area (backbone atoms only — not comparable to full-atom values): 94733 Å² total; per-residue (Å²): 133,82,69,61,79,71,82,78,79,52,88,69,44,43,82,74,47,49,45,82,31,76,85,63,61,30,40,38,37,36,32,32,32,68,55,9,50,25,36,34,38,37,39,39,29,82,43,55,58,22,14,38,18,41,22,25,57,37,69,38,64,48,34,36,8,62,63,34,27,45,62,52,20,23,46,39,9,9,72,90,46,48,15,72,45,40,56,57,52,40,69,36,38,36,56,53,71,36,78,55,68,47,69,48,57,56,29,38,36,48,31,30,26,22,63,43,70,62,53,42,55,53,50,50,49,52,54,50,38,14,62,71,37,31,37,38,77,79,30,66,65,43,42,28,50,31,28,44,40,65,45,98,85,61,51,77,44,21,38,43,39,40,38,26,45,47,61,52,50,38,63,65,43,46,51,50,49,54,44,33,29,62,52,18,74,84,33,34,61,31,34,41,33,68,22,36,56,78,22,32,74,20,60,43,71,68,58,51,46,54,50,43,66,60,30,56,35,49,52,37,33,31,36,29,44,29,24,57,67,65,61,67,60,52,51,47,49,45,37,75,73,46,42,65,78,34,64,51,70,95,73,72,87,79,88,71,86,62,71,83,41,63,59,43,75,47,79,44,76,37,68,33,97,73,57,47,69,55,52,16,32,26,38,35,35,39,71,72,47,58,45,85,45,51,58,57,52,52,48,49,53,32,47,42,46,37,29,52,61,42,75,59,15,63,52,37,32,51,51,53,71,65,60,44,36,65,44,75,45,79,45,75,46,71,76,44,70,67,14,37,37,34,40,33,38,32,42,8,27,88,77,34,39,78,45,47,68,60,49,50,37,50,45,50,53,56,45,58,72,75,45,76,61,52,68,45,47,50,13,31,45,46,32,49,53,47,41,67,72,67,54,76,76,85,67,53,68,33,39,52,48,27,55,38,20,27,42,25,27,71,71,70,68,38,43,61,57,69,68,62,54,65,68,47,54,55,54,51,61,68,34,58,83,70,48,53,62,56,52,50,50,50,67,46,60,64,46,61,40,31,35,36,38,38,37,56,31,62,62,76,59,83,76,69,67,83,58,70,81,59,48,93,51,76,78,78,60,97,67,68,72,49,69,81,72,52,70,89,65,86,82,77,80,80,60,49,79,47,80,49,48,62,22,39,34,36,38,32,80,40,83,80,66,23,39,44,35,37,36,30,37,41,29,86,52,50,74,66,53,50,36,44,51,48,50,45,45,70,47,54,74,64,28,33,33,93,87,34,48,27,46,54,45,50,40,49,42,29,51,54,29,53,59,68,49,55,45,71,46,67,40,68,20,70,43,88,86,46,41,21,46,37,28,47,32,41,40,34,31,32,48,68,90,31,49,68,58,49,54,52,51,49,31,42,58,74,73,42,45,44,48,61,58,70,69,32,35,53,42,47,58,47,52,52,53,43,47,51,55,51,50,58,52,38,50,58,76,43,18,40,60,48,20,45,35,56,39,41,18,41,64,33,62,42,30,34,50,47,19,43,51,71,24,70,57,18,50,52,50,52,53,49,50,64,71,64,62,53,43,68,61,48,18,51,50,46,48,52,51,47,51,52,38,74,58,31,28,22,37,37,37,37,38,33,27,43,73,67,51,50,56,50,45,66,65,49,42,58,78,37,74,80,31,38,75,82,42,42,79,73,50,60,37,80,71,89,64,52,79,78,64,26,33,36,33,30,36,79,42,75,29,19,10,46,25,40,27,30,76,34,73,65,53,57,42,49,46,35,51,30,49,47,44,16,67,51,54,37,35,44,54,43,24,71,69,50,28,15,68,38,59,33,46,49,81,46,71,43,31,33,29,40,39,31,32,52,14,72,51,53,59,65,50,55,53,52,57,69,49,43,27,60,56,54,40,69,50,87,66,49,71,68,55,50,44,26,36,33,36,21,44,53,32,64,75,63,46,85,67,54,69,72,58,44,53,52,48,54,52,49,30,61,77,22,59,59,46,71,65,57,52,50,46,34,51,50,42,34,70,64,61,45,60,65,54,47,29,51,52,22,56,53,42,49,66,47,57,73,71,35,27,36,18,29,27,22,14,60,66,53,47,62,72,38,44,88,73,38,80,43,77,45,79,106,134,82,69,60,81,69,84,78,80,52,87,68,45,44,81,74,47,50,45,81,31,75,87,65,62,31,38,39,37,37,31,32,33,67,54,8,50,24,38,35,38,37,40,41,28,82,43,55,60,22,16,38,19,42,22,26,56,38,68,38,65,48,33,35,8,62,63,34,27,45,61,51,21,25,45,40,10,9,72,90,46,46,16,73,46,40,55,56,51,40,66,36,37,36,55,53,71,38,77,56,68,46,68,47,57,56,28,38,36,46,32,31,26,23,62,43,71,63,54,44,56,52,50,52,51,51,53,52,38,14,63,70,38,30,38,37,77,79,31,65,65,43,43,29,49,31,28,43,39,66,46,98,86,61,50,75,44,21,39,42,39,42,40,26,47,43,61,53,50,37,62,65,43,46,50,51,50,52,45,33,29,63,54,18,74,84,33,32,60,32,34,42,35,68,22,35,57,78,22,33,76,20,59,44,69,67,58,50,47,53,51,44,66,59,31,56,37,49,52,36,33,31,36,28,43,27,25,56,66,67,60,68,60,54,52,47,47,45,38,76,74,46,42,65,77,34,63,52,70,94,73,72,86,80,88,70,86,62,72,84,41,64,58,44,76,46,78,46,75,37,67,32,95,72,58,47,71,55,53,16,33,25,37,35,36,37,70,73,48,58,44,84,46,51,59,58,52,53,48,49,53,31,48,44,46,37,29,50,61,42,74,59,17,62,52,36,31,50,50,52,72,66,60,44,35,64,43,74,46,79,44,74,47,70,77,44,69,66,13,36,37,34,41,33,39,32,41,7,27,88,77,35,37,78,47,46,68,59,47,50,38,49,45,52,52,58,45,58,72,74,46,77,59,53,68,45,47,51,13,30,47,46,34,50,54,48,42,66,71,66,55,75,76,86,68,53,66,35,37,52,47,26,53,36,19,27,44,25,26,70,70,72,67,38,41,60,56,70,67,61,54,65,68,47,54,56,55,51,61,68,34,59,82,70,50,53,61,57,51,50,51,49,66,46,59,63,47,60,40,31,35,35,37,37,37,54,32,63,62,74,58,83,74,70,65,84,57,72,80,56,48,94,53,76,76,77,60,96,66,68,73,48,69,80,72,49,70,90,69,86,80,77,78,80,61,49,77,46,81,50,48,60,23,40,34,36,38,33,81,39,83,76,67,23,39,43,34,39,37,30,36,41,30,85,53,50,74,65,52,49,36,46,50,48,50,44,43,71,46,54,76,64,28,32,35,94,86,34,48,26,46,55,46,50,41,50,43,29,51,54,30,52,58,68,49,54,44,71,47,68,39,68,20,70,41,90,85,46,39,22,45,37,28,47,32,41,39,35,31,30,49,70,90,33,50,68,59,48,54,51,51,49,31,43,60,74,74,43,46,43,50,59,58,70,67,30,35,52,41,49,58,47,51,54,53,42,49,50,56,50,49,58,51,39,48,58,76,44,19,41,60,48,20,45,34,56,38,39,18,40,65,33,62,43,30,34,50,47,20,45,51,71,25,70,55,18,52,52,52,52,52,49,50,64,70,64,60,53,41,67,61,49,18,53,51,44,48,51,51,48,50,52,38,74,58,31,28,22,38,37,37,36,37,32,26,42,73,67,50,51,55,51,46,67,66,49,41,58,78,37,74,81,31,40,74,81,41,43,78,73,50,59,38,77,71,87,67,53,79,78,64,26,33,34,33,29,37,80,43,77,29,18,12,45,25,41,27,31,78,35,73,66,53,56,43,50,46,37,50,30,48,48,44,17,67,51,54,37,35,44,56,41,24,72,68,50,29,16,67,37,56,35,46,48,82,45,72,44,31,32,32,41,39,32,33,52,13,75,52,53,61,64,52,54,53,51,57,69,48,43,28,61,54,54,40,69,50,86,68,49,71,68,55,49,43,26,35,32,36,20,46,53,31,64,75,63,48,85,66,53,71,70,57,45,53,52,48,54,52,49,28,62,77,22,60,59,46,70,66,56,53,50,49,35,52,50,41,33,70,64,60,44,61,66,54,47,30,53,51,21,56,53,40,48,65,47,57,72,72,35,27,37,18,31,28,20,15,60,67,53,48,62,75,37,44,88,73,38,81,42,79,46,80,106